Protein 8ON9 (pdb70)

Radius of gyration: 40.08 Å; Cα contacts (8 Å, |Δi|>4): 3102; chains: 6; bounding box: 88×83×120 Å

Organism: Malacoceros fuliginosus (NCBI:txid271776)

Structure (mmCIF, N/CA/C/O backbone):
data_8ON9
#
_entry.id   8ON9
#
_cell.length_a   1.00
_cell.length_b   1.00
_cell.length_c   1.00
_cell.angle_alpha   90.00
_cell.angle_beta   90.00
_cell.angle_gamma   90.00
#
_symmetry.space_group_name_H-M   'P 1'
#
loop_
_entity.id
_entity.type
_entity.pdbx_description
1 polymer 'FMRFamide-gated sodium channel 1 (FaNaC1)'
2 polymer 'ASSFVRIamide, neuropeptide'
3 branched 2-acetamido-2-deoxy-beta-D-glucopyranose-(1-4)-2-acetamido-2-deoxy-beta-D-glucopyranose
4 non-polymer 2-acetamido-2-deoxy-beta-D-glucopyranose
#
loop_
_atom_site.group_PDB
_atom_site.id
_atom_site.type_symbol
_atom_site.label_atom_id
_atom_site.label_alt_id
_atom_site.label_comp_id
_atom_site.label_asym_id
_atom_site.label_entity_id
_atom_site.label_seq_id
_atom_site.pdbx_PDB_ins_code
_atom_site.Cartn_x
_atom_site.Cartn_y
_atom_site.Cartn_z
_atom_site.occupancy
_atom_site.B_iso_or_equiv
_atom_site.auth_seq_id
_atom_site.auth_comp_id
_atom_site.auth_asym_id
_atom_site.auth_atom_id
_atom_site.pdbx_PDB_model_num
ATOM 1 N N . ALA A 1 3 ? 125.489 127.387 44.660 1.00 189.74 2 ALA A N 1
ATOM 2 C CA . ALA A 1 3 ? 124.704 128.500 45.180 1.00 189.73 2 ALA A CA 1
ATOM 3 C C . ALA A 1 3 ? 124.203 128.202 46.589 1.00 190.58 2 ALA A C 1
ATOM 4 O O . ALA A 1 3 ? 124.212 127.053 47.031 1.00 190.84 2 ALA A O 1
ATOM 6 N N . ILE A 1 4 ? 123.772 129.252 47.291 1.00 191.48 3 ILE A N 1
ATOM 7 C CA . ILE A 1 4 ? 123.239 129.080 48.639 1.00 192.44 3 ILE A CA 1
ATOM 8 C C . ILE A 1 4 ? 121.957 128.257 48.602 1.00 193.18 3 ILE A C 1
ATOM 9 O O . ILE A 1 4 ? 121.723 127.403 49.466 1.00 194.05 3 ILE A O 1
ATOM 14 N N . ARG A 1 5 ? 121.106 128.502 47.602 1.00 188.13 4 ARG A N 1
ATOM 15 C CA . ARG A 1 5 ? 119.860 127.753 47.492 1.00 186.85 4 ARG A CA 1
ATOM 16 C C . ARG A 1 5 ? 120.104 126.266 47.275 1.00 187.08 4 ARG A C 1
ATOM 17 O O . ARG A 1 5 ? 119.323 125.439 47.754 1.00 187.00 4 ARG A O 1
ATOM 25 N N . ASP A 1 6 ? 121.178 125.901 46.571 1.00 202.95 5 ASP A N 1
ATOM 26 C CA . ASP A 1 6 ? 121.461 124.486 46.338 1.00 204.17 5 ASP A CA 1
ATOM 27 C C . ASP A 1 6 ? 121.733 123.753 47.649 1.00 204.69 5 ASP A C 1
ATOM 28 O O . ASP A 1 6 ? 121.118 122.718 47.937 1.00 204.83 5 ASP A O 1
ATOM 33 N N . VAL A 1 7 ? 122.655 124.279 48.458 1.00 198.26 6 VAL A N 1
ATOM 34 C CA . VAL A 1 7 ? 122.971 123.631 49.726 1.00 195.73 6 VAL A CA 1
ATOM 35 C C . VAL A 1 7 ? 121.806 123.742 50.699 1.00 195.41 6 VAL A C 1
ATOM 36 O O . VAL A 1 7 ? 121.593 122.842 51.520 1.00 195.30 6 VAL A O 1
ATOM 40 N N . MET A 1 8 ? 121.031 124.828 50.630 1.00 196.61 7 MET A N 1
ATOM 41 C CA . MET A 1 8 ? 119.828 124.921 51.452 1.00 196.20 7 MET A CA 1
ATOM 42 C C . MET A 1 8 ? 118.832 123.823 51.104 1.00 196.27 7 MET A C 1
ATOM 43 O O . MET A 1 8 ? 118.271 123.181 51.997 1.00 196.03 7 MET A O 1
ATOM 48 N N . THR A 1 9 ? 118.605 123.589 49.810 1.00 196.23 8 THR A N 1
ATOM 49 C CA . THR A 1 9 ? 117.689 122.534 49.393 1.00 195.24 8 THR A CA 1
ATOM 50 C C . THR A 1 9 ? 118.209 121.164 49.806 1.00 196.76 8 THR A C 1
ATOM 51 O O . THR A 1 9 ? 117.440 120.313 50.270 1.00 195.85 8 THR A O 1
ATOM 55 N N . LYS A 1 10 ? 119.516 120.935 49.650 1.00 204.20 9 LYS A N 1
ATOM 56 C CA . LYS A 1 10 ? 120.098 119.673 50.099 1.00 203.67 9 LYS A CA 1
ATOM 57 C C . LYS A 1 10 ? 119.872 119.463 51.592 1.00 204.63 9 LYS A C 1
ATOM 58 O O . LYS A 1 10 ? 119.304 118.441 52.009 1.00 205.22 9 LYS A O 1
ATOM 64 N N . PHE A 1 11 ? 120.264 120.447 52.405 1.00 199.82 10 PHE A N 1
ATOM 65 C CA . PHE A 1 11 ? 120.067 120.349 53.844 1.00 197.32 10 PHE A CA 1
ATOM 66 C C . PHE A 1 11 ? 118.604 120.119 54.176 1.00 197.42 10 PHE A C 1
ATOM 67 O O . PHE A 1 11 ? 118.284 119.332 55.069 1.00 198.09 10 PHE A O 1
ATOM 75 N N . ALA A 1 12 ? 117.700 120.769 53.445 1.00 197.07 11 ALA A N 1
ATOM 76 C CA . ALA A 1 12 ? 116.281 120.551 53.679 1.00 196.02 11 ALA A CA 1
ATOM 77 C C . ALA A 1 12 ? 115.870 119.119 53.361 1.00 196.73 11 ALA A C 1
ATOM 78 O O . ALA A 1 12 ? 114.986 118.572 54.029 1.00 196.34 11 ALA A O 1
ATOM 80 N N . GLU A 1 13 ? 116.487 118.490 52.357 1.00 205.09 12 GLU A N 1
ATOM 81 C CA . GLU A 1 13 ? 116.010 117.157 52.002 1.00 205.16 12 GLU A CA 1
ATOM 82 C C . GLU A 1 13 ? 116.644 116.048 52.841 1.00 206.28 12 GLU A C 1
ATOM 83 O O . GLU A 1 13 ? 116.039 114.979 52.973 1.00 203.83 12 GLU A O 1
ATOM 89 N N . GLN A 1 14 ? 117.833 116.245 53.428 1.00 209.23 13 GLN A N 1
ATOM 90 C CA . GLN A 1 14 ? 118.411 115.166 54.246 1.00 207.17 13 GLN A CA 1
ATOM 91 C C . GLN A 1 14 ? 118.593 115.634 55.702 1.00 206.77 13 GLN A C 1
ATOM 92 O O . GLN A 1 14 ? 119.470 115.180 56.436 1.00 207.41 13 GLN A O 1
ATOM 98 N N . THR A 1 15 ? 117.665 116.464 56.175 1.00 191.45 14 THR A N 1
ATOM 99 C CA . THR A 1 15 ? 117.725 116.935 57.552 1.00 189.81 14 THR A CA 1
ATOM 100 C C . THR A 1 15 ? 116.797 116.094 58.410 1.00 189.74 14 THR A C 1
ATOM 101 O O . THR A 1 15 ? 115.755 115.616 57.952 1.00 189.93 14 THR A O 1
ATOM 105 N N . THR A 1 16 ? 117.204 115.888 59.655 1.00 179.73 15 THR A N 1
ATOM 106 C CA . THR A 1 16 ? 116.332 115.275 60.641 1.00 179.09 15 THR A CA 1
ATOM 107 C C . THR A 1 16 ? 115.715 116.299 61.586 1.00 178.75 15 THR A C 1
ATOM 108 O O . THR A 1 16 ? 114.945 115.911 62.471 1.00 178.45 15 THR A O 1
ATOM 112 N N . MET A 1 17 ? 116.033 117.584 61.423 1.00 177.17 16 MET A N 1
ATOM 113 C CA . MET A 1 17 ? 115.317 118.623 62.146 1.00 176.44 16 MET A CA 1
ATOM 114 C C . MET A 1 17 ? 113.889 118.725 61.632 1.00 176.55 16 MET A C 1
ATOM 115 O O . MET A 1 17 ? 113.611 118.507 60.451 1.00 177.20 16 MET A O 1
ATOM 120 N N . HIS A 1 18 ? 112.945 119.020 62.531 1.00 167.64 17 HIS A N 1
ATOM 121 C CA . HIS A 1 18 ? 111.510 118.981 62.130 1.00 167.68 17 HIS A CA 1
ATOM 122 C C . HIS A 1 18 ? 111.000 120.322 61.597 1.00 167.45 17 HIS A C 1
ATOM 123 O O . HIS A 1 18 ? 110.029 120.309 60.811 1.00 166.82 17 HIS A O 1
ATOM 130 N N . GLY A 1 19 ? 111.610 121.436 62.002 1.00 162.53 18 GLY A N 1
ATOM 131 C CA . GLY A 1 19 ? 111.078 122.739 61.621 1.00 160.19 18 GLY A CA 1
ATOM 132 C C . GLY A 1 19 ? 111.596 123.377 60.345 1.00 160.13 18 GLY A C 1
ATOM 133 O O . GLY A 1 19 ? 110.802 123.782 59.491 1.00 159.34 18 GLY A O 1
ATOM 134 N N . VAL A 1 20 ? 112.913 123.487 60.199 1.00 165.21 19 VAL A N 1
ATOM 135 C CA . VAL A 1 20 ? 113.496 124.209 59.067 1.00 166.86 19 VAL A CA 1
ATOM 136 C C . VAL A 1 20 ? 113.236 123.538 57.717 1.00 168.00 19 VAL A C 1
ATOM 137 O O . VAL A 1 20 ? 113.329 124.229 56.694 1.00 169.56 19 VAL A O 1
ATOM 141 N N . PRO A 1 21 ? 112.949 122.229 57.617 1.00 167.89 20 PRO A N 1
ATOM 142 C CA . PRO A 1 21 ? 112.463 121.737 56.317 1.00 168.34 20 PRO A CA 1
ATOM 143 C C . PRO A 1 21 ? 111.215 122.455 55.831 1.00 169.35 20 PRO A C 1
ATOM 144 O O . PRO A 1 21 ? 111.132 122.774 54.643 1.00 171.36 20 PRO A O 1
ATOM 148 N N . LYS A 1 22 ? 110.256 122.754 56.713 1.00 168.76 21 LYS A N 1
ATOM 149 C CA . LYS A 1 22 ? 109.086 123.523 56.292 1.00 167.94 21 LYS A CA 1
ATOM 150 C C . LYS A 1 22 ? 109.473 124.927 55.844 1.00 168.56 21 LYS A C 1
ATOM 151 O O . LYS A 1 22 ? 109.005 125.412 54.807 1.00 169.76 21 LYS A O 1
ATOM 157 N N . VAL A 1 23 ? 110.335 125.594 56.613 1.00 170.87 22 VAL A N 1
ATOM 158 C CA . VAL A 1 23 ? 110.682 126.980 56.315 1.00 171.49 22 VAL A CA 1
ATOM 159 C C . VAL A 1 23 ? 111.436 127.074 54.993 1.00 172.18 22 VAL A C 1
ATOM 160 O O . VAL A 1 23 ? 111.171 127.960 54.171 1.00 174.72 22 VAL A O 1
ATOM 164 N N . ILE A 1 24 ? 112.379 126.159 54.764 1.00 173.44 23 ILE A N 1
ATOM 165 C CA . ILE A 1 24 ? 113.217 126.237 53.571 1.00 173.88 23 ILE A CA 1
ATOM 166 C C . ILE A 1 24 ? 112.430 125.911 52.305 1.00 173.73 23 ILE A C 1
ATOM 167 O O . ILE A 1 24 ? 112.599 126.583 51.280 1.00 173.27 23 ILE A O 1
ATOM 172 N N . ASN A 1 25 ? 111.556 124.906 52.341 1.00 178.81 24 ASN A N 1
ATOM 173 C CA . ASN A 1 25 ? 110.802 124.510 51.159 1.00 178.30 24 ASN A CA 1
ATOM 174 C C . ASN A 1 25 ? 109.485 125.258 51.019 1.00 179.29 24 ASN A C 1
ATOM 175 O O . ASN A 1 25 ? 108.705 124.942 50.116 1.00 179.65 24 ASN A O 1
ATOM 180 N N . ALA A 1 26 ? 109.212 126.217 51.901 1.00 180.78 25 ALA A N 1
ATOM 181 C CA . ALA A 1 26 ? 107.955 126.947 51.841 1.00 180.13 25 ALA A CA 1
ATOM 182 C C . ALA A 1 26 ? 107.818 127.665 50.505 1.00 180.81 25 ALA A C 1
ATOM 183 O O . ALA A 1 26 ? 108.740 128.342 50.044 1.00 180.69 25 ALA A O 1
ATOM 185 N N . LYS A 1 27 ? 106.651 127.509 49.883 1.00 176.37 26 LYS A N 1
ATOM 186 C CA . LYS A 1 27 ? 106.357 128.127 48.598 1.00 175.72 26 LYS A CA 1
ATOM 187 C C . LYS A 1 27 ? 105.398 129.303 48.727 1.00 175.97 26 LYS A C 1
ATOM 188 O O . LYS A 1 27 ? 104.983 129.869 47.711 1.00 175.32 26 LYS A O 1
ATOM 194 N N . SER A 1 28 ? 105.049 129.690 49.952 1.00 180.90 27 SER A N 1
ATOM 195 C CA . SER A 1 28 ? 104.183 130.832 50.197 1.00 180.67 27 SER A CA 1
ATOM 196 C C . SER A 1 28 ? 104.785 131.676 51.309 1.00 181.15 27 SER A C 1
ATOM 197 O O . SER A 1 28 ? 105.324 131.141 52.281 1.00 182.38 27 SER A O 1
ATOM 200 N N . SER A 1 29 ? 104.699 133.000 51.151 1.00 174.73 28 SER A N 1
ATOM 201 C CA . SER A 1 29 ? 105.266 133.903 52.148 1.00 174.06 28 SER A CA 1
ATOM 202 C C . SER A 1 29 ? 104.568 133.755 53.493 1.00 175.13 28 SER A C 1
ATOM 203 O O . SER A 1 29 ? 105.222 133.739 54.542 1.00 175.27 28 SER A O 1
ATOM 206 N N . MET A 1 30 ? 103.236 133.656 53.485 1.00 177.98 29 MET A N 1
ATOM 207 C CA . MET A 1 30 ? 102.503 133.505 54.737 1.00 178.02 29 MET A CA 1
ATOM 208 C C . MET A 1 30 ? 102.818 132.168 55.400 1.00 179.65 29 MET A C 1
ATOM 209 O O . MET A 1 30 ? 102.924 132.088 56.630 1.00 178.04 29 MET A O 1
ATOM 214 N N . GLY A 1 31 ? 102.995 131.113 54.603 1.00 185.01 30 GLY A N 1
ATOM 215 C CA . GLY A 1 31 ? 103.421 129.842 55.167 1.00 183.63 30 GLY A CA 1
ATOM 216 C C . GLY A 1 31 ? 104.810 129.915 55.773 1.00 185.02 30 GLY A C 1
ATOM 217 O O . GLY A 1 31 ? 105.060 129.361 56.848 1.00 185.50 30 GLY A O 1
ATOM 218 N N . ARG A 1 32 ? 105.730 130.602 55.091 1.00 183.03 31 ARG A N 1
ATOM 219 C CA . ARG A 1 32 ? 107.071 130.791 55.635 1.00 181.36 31 ARG A CA 1
ATOM 220 C C . ARG A 1 32 ? 107.023 131.548 56.954 1.00 180.52 31 ARG A C 1
ATOM 221 O O . ARG A 1 32 ? 107.693 131.168 57.922 1.00 180.51 31 ARG A O 1
ATOM 229 N N . LEU A 1 33 ? 106.228 132.619 57.013 1.00 176.25 32 LEU A N 1
ATOM 230 C CA . LEU A 1 33 ? 106.093 133.385 58.248 1.00 176.26 32 LEU A CA 1
ATOM 231 C C . LEU A 1 33 ? 105.525 132.523 59.367 1.00 177.08 32 LEU A C 1
ATOM 232 O O . LEU A 1 33 ? 106.028 132.541 60.497 1.00 179.09 32 LEU A O 1
ATOM 237 N N . PHE A 1 34 ? 104.476 131.755 59.067 1.00 173.65 33 PHE A N 1
ATOM 238 C CA . PHE A 1 34 ? 103.852 130.913 60.081 1.00 173.19 33 PHE A CA 1
ATOM 239 C C . PHE A 1 34 ? 104.834 129.881 60.621 1.00 175.18 33 PHE A C 1
ATOM 240 O O . PHE A 1 34 ? 104.946 129.687 61.839 1.00 175.81 33 PHE A O 1
ATOM 248 N N . TRP A 1 35 ? 105.573 129.220 59.729 1.00 174.36 34 TRP A N 1
ATOM 249 C CA . TRP A 1 35 ? 106.482 128.171 60.176 1.00 173.89 34 TRP A CA 1
ATOM 250 C C . TRP A 1 35 ? 107.671 128.752 60.932 1.00 174.84 34 TRP A C 1
ATOM 251 O O . TRP A 1 35 ? 108.134 128.164 61.919 1.00 176.48 34 TRP A O 1
ATOM 262 N N . SER A 1 36 ? 108.171 129.913 60.500 1.00 175.11 35 SER A N 1
ATOM 263 C CA . SER A 1 36 ? 109.248 130.566 61.235 1.00 173.89 35 SER A CA 1
ATOM 264 C C . SER A 1 36 ? 108.792 130.980 62.628 1.00 173.25 35 SER A C 1
ATOM 265 O O . SER A 1 36 ? 109.535 130.822 63.604 1.00 174.12 35 SER A O 1
ATOM 268 N N . LEU A 1 37 ? 107.572 131.515 62.743 1.00 170.51 36 LEU A N 1
ATOM 269 C CA . LEU A 1 37 ? 107.049 131.865 64.060 1.00 170.04 36 LEU A CA 1
ATOM 270 C C . LEU A 1 37 ? 106.901 130.630 64.937 1.00 171.48 36 LEU A C 1
ATOM 271 O O . LEU A 1 37 ? 107.205 130.672 66.134 1.00 173.66 36 LEU A O 1
ATOM 276 N N . VAL A 1 38 ? 106.431 129.523 64.359 1.00 168.53 37 VAL A N 1
ATOM 277 C CA . VAL A 1 38 ? 106.301 128.285 65.124 1.00 168.35 37 VAL A CA 1
ATOM 278 C C . VAL A 1 38 ? 107.661 127.842 65.650 1.00 169.79 37 VAL A C 1
ATOM 279 O O . VAL A 1 38 ? 107.811 127.499 66.830 1.00 170.55 37 VAL A O 1
ATOM 283 N N . CYS A 1 39 ? 108.675 127.854 64.782 1.00 168.62 38 CYS A N 1
ATOM 284 C CA . CYS A 1 39 ? 110.010 127.427 65.192 1.00 166.49 38 CYS A CA 1
ATOM 285 C C . CYS A 1 39 ? 110.574 128.336 66.279 1.00 166.67 38 CYS A C 1
ATOM 286 O O . CYS A 1 39 ? 111.153 127.860 67.263 1.00 168.13 38 CYS A O 1
ATOM 289 N N . LEU A 1 40 ? 110.416 129.653 66.119 1.00 161.88 39 LEU A N 1
ATOM 290 C CA . LEU A 1 40 ? 110.942 130.583 67.114 1.00 160.74 39 LEU A CA 1
ATOM 291 C C . LEU A 1 40 ? 110.236 130.429 68.455 1.00 161.45 39 LEU A C 1
ATOM 292 O O . LEU A 1 40 ? 110.882 130.464 69.510 1.00 162.98 39 LEU A O 1
ATOM 297 N N . ALA A 1 41 ? 108.911 130.268 68.441 1.00 155.50 40 ALA A N 1
ATOM 298 C CA . ALA A 1 41 ? 108.177 130.078 69.688 1.00 154.71 40 ALA A CA 1
ATOM 299 C C . ALA A 1 41 ? 108.594 128.785 70.376 1.00 156.21 40 ALA A C 1
ATOM 300 O O . ALA A 1 41 ? 108.777 128.746 71.601 1.00 157.99 40 ALA A O 1
ATOM 302 N N . ALA A 1 42 ? 108.752 127.710 69.597 1.00 147.80 41 ALA A N 1
ATOM 303 C CA . ALA A 1 42 ? 109.204 126.449 70.170 1.00 146.12 41 ALA A CA 1
ATOM 304 C C . ALA A 1 42 ? 110.587 126.596 70.788 1.00 148.01 41 ALA A C 1
ATOM 305 O O . ALA A 1 42 ? 110.832 126.113 71.900 1.00 148.60 41 ALA A O 1
ATOM 307 N N . GLY A 1 43 ? 111.497 127.280 70.092 1.00 142.35 42 GLY A N 1
ATOM 308 C CA . GLY A 1 43 ? 112.828 127.491 70.636 1.00 139.23 42 GLY A CA 1
ATOM 309 C C . GLY A 1 43 ? 112.821 128.314 71.910 1.00 140.10 42 GLY A C 1
ATOM 310 O O . GLY A 1 43 ? 113.546 128.011 72.859 1.00 143.79 42 GLY A O 1
ATOM 311 N N . ALA A 1 44 ? 112.008 129.372 71.947 1.00 137.15 43 ALA A N 1
ATOM 312 C CA . ALA A 1 44 ? 111.948 130.215 73.138 1.00 136.96 43 ALA A CA 1
ATOM 313 C C . ALA A 1 44 ? 111.393 129.450 74.333 1.00 138.03 43 ALA A C 1
ATOM 314 O O . ALA A 1 44 ? 111.931 129.545 75.446 1.00 138.88 43 ALA A O 1
ATOM 316 N N . MET A 1 45 ? 110.317 128.687 74.128 1.00 135.53 44 MET A N 1
ATOM 317 C CA . MET A 1 45 ? 109.760 127.910 75.230 1.00 135.46 44 MET A CA 1
ATOM 318 C C . MET A 1 45 ? 110.737 126.832 75.684 1.00 137.15 44 MET A C 1
ATOM 319 O O . MET A 1 45 ? 110.861 126.554 76.885 1.00 139.51 44 MET A O 1
ATOM 324 N N . PHE A 1 46 ? 111.445 126.218 74.733 1.00 128.02 45 PHE A N 1
ATOM 325 C CA . PHE A 1 46 ? 112.488 125.256 75.066 1.00 126.00 45 PHE A CA 1
ATOM 326 C C . PHE A 1 46 ? 113.578 125.894 75.917 1.00 127.71 45 PHE A C 1
ATOM 327 O O . PHE A 1 46 ? 114.044 125.296 76.895 1.00 130.00 45 PHE A O 1
ATOM 335 N N . CYS A 1 47 ? 114.000 127.107 75.557 1.00 131.68 46 CYS A N 1
ATOM 336 C CA . CYS A 1 47 ? 115.022 127.799 76.334 1.00 128.67 46 CYS A CA 1
ATOM 337 C C . CYS A 1 47 ? 114.533 128.103 77.743 1.00 128.85 46 CYS A C 1
ATOM 338 O O . CYS A 1 47 ? 115.288 127.965 78.710 1.00 134.61 46 CYS A O 1
ATOM 341 N N . LEU A 1 48 ? 113.274 128.524 77.880 1.00 116.24 47 LEU A N 1
ATOM 342 C CA . LEU A 1 48 ? 112.735 128.794 79.213 1.00 116.88 47 LEU A CA 1
ATOM 343 C C . LEU A 1 48 ? 112.715 127.527 80.066 1.00 120.34 47 LEU A C 1
ATOM 344 O O . LEU A 1 48 ? 113.121 127.538 81.240 1.00 123.88 47 LEU A O 1
ATOM 349 N N . GLN A 1 49 ? 112.246 126.419 79.486 1.00 116.04 48 GLN A N 1
ATOM 350 C CA . GLN A 1 49 ? 112.197 125.170 80.238 1.00 113.99 48 GLN A CA 1
ATOM 351 C C . GLN A 1 49 ? 113.589 124.684 80.618 1.00 116.37 48 GLN A C 1
ATOM 352 O O . GLN A 1 49 ? 113.789 124.187 81.731 1.00 120.61 48 GLN A O 1
ATOM 358 N N . MET A 1 50 ? 114.566 124.828 79.722 1.00 117.61 49 MET A N 1
ATOM 359 C CA . MET A 1 50 ? 115.933 124.453 80.069 1.00 117.01 49 MET A CA 1
ATOM 360 C C . MET A 1 50 ? 116.527 125.380 81.119 1.00 117.65 49 MET A C 1
ATOM 361 O O . MET A 1 50 ? 117.352 124.950 81.932 1.00 122.54 49 MET A O 1
ATOM 366 N N . SER A 1 51 ? 116.137 126.654 81.117 1.00 113.31 50 SER A N 1
ATOM 367 C CA . SER A 1 51 ? 116.569 127.542 82.187 1.00 112.39 50 SER A CA 1
ATOM 368 C C . SER A 1 51 ? 116.064 127.043 83.531 1.00 113.57 50 SER A C 1
ATOM 369 O O . SER A 1 51 ? 116.820 126.989 84.509 1.00 116.98 50 SER A O 1
ATOM 372 N N . GLU A 1 52 ? 114.792 126.641 83.587 1.00 115.49 51 GLU A N 1
ATOM 373 C CA . GLU A 1 52 ? 114.264 126.066 84.823 1.00 114.31 51 GLU A CA 1
ATOM 374 C C . GLU A 1 52 ? 114.996 124.780 85.196 1.00 113.72 51 GLU A C 1
ATOM 375 O O . GLU A 1 52 ? 115.322 124.556 86.371 1.00 113.82 51 GLU A O 1
ATOM 381 N N . VAL A 1 53 ? 115.264 123.925 84.207 1.00 103.97 52 VAL A N 1
ATOM 382 C CA . VAL A 1 53 ? 115.929 122.649 84.468 1.00 101.48 52 VAL A CA 1
ATOM 383 C C . VAL A 1 53 ? 117.315 122.881 85.057 1.00 105.24 52 VAL A C 1
ATOM 384 O O . VAL A 1 53 ? 117.695 122.270 86.064 1.00 110.97 52 VAL A O 1
ATOM 388 N N . LEU A 1 54 ? 118.089 123.773 84.438 1.00 104.09 53 LEU A N 1
ATOM 389 C CA . LEU A 1 54 ? 119.442 124.040 84.905 1.00 100.54 53 LEU A CA 1
ATOM 390 C C . LEU A 1 54 ? 119.442 124.757 86.247 1.00 101.05 53 LEU A C 1
ATOM 391 O O . LEU A 1 54 ? 120.354 124.549 87.055 1.00 102.35 53 LEU A O 1
ATOM 396 N N . GLN A 1 55 ? 118.442 125.603 86.505 1.00 103.02 54 GLN A N 1
ATOM 397 C CA . GLN A 1 55 ? 118.321 126.195 87.831 1.00 99.35 54 GLN A CA 1
ATOM 398 C C . GLN A 1 55 ? 118.082 125.124 88.884 1.00 102.56 54 GLN A C 1
ATOM 399 O O . GLN A 1 55 ? 118.647 125.186 89.982 1.00 104.31 54 GLN A O 1
ATOM 405 N N . ARG A 1 56 ? 117.243 124.133 88.572 1.00 101.99 55 ARG A N 1
ATOM 406 C CA . ARG A 1 56 ? 117.050 123.031 89.509 1.00 98.84 55 ARG A CA 1
ATOM 407 C C . ARG A 1 56 ? 118.338 122.242 89.707 1.00 99.15 55 ARG A C 1
ATOM 408 O O . ARG A 1 56 ? 118.682 121.876 90.836 1.00 104.56 55 ARG A O 1
ATOM 416 N N . TYR A 1 57 ? 119.063 121.968 88.620 1.00 92.55 56 TYR A N 1
ATOM 417 C CA . TYR A 1 57 ? 120.258 121.134 88.720 1.00 90.58 56 TYR A CA 1
ATOM 418 C C . TYR A 1 57 ? 121.357 121.820 89.521 1.00 97.18 56 TYR A C 1
ATOM 419 O O . TYR A 1 57 ? 121.942 121.222 90.431 1.00 102.48 56 TYR A O 1
ATOM 428 N N . PHE A 1 58 ? 121.690 123.062 89.191 1.00 103.33 57 PHE A N 1
ATOM 429 C CA . PHE A 1 58 ? 122.860 123.710 89.845 1.00 98.05 57 PHE A CA 1
ATOM 430 C C . PHE A 1 58 ? 122.485 124.273 91.210 1.00 100.47 57 PHE A C 1
ATOM 431 O O . PHE A 1 58 ? 123.237 125.093 91.735 1.00 103.77 57 PHE A O 1
ATOM 439 N N . SER A 1 59 ? 121.352 123.855 91.757 1.00 99.64 58 SER A N 1
ATOM 440 C CA . SER A 1 59 ? 120.994 124.228 93.144 1.00 98.51 58 SER A CA 1
ATOM 441 C C . SER A 1 59 ? 121.446 123.045 93.986 1.00 100.54 58 SER A C 1
ATOM 442 O O . SER A 1 59 ? 121.421 123.143 95.220 1.00 103.36 58 SER A O 1
ATOM 445 N N . TYR A 1 60 ? 121.834 121.965 93.314 1.00 97.53 59 TYR A N 1
ATOM 446 C CA . TYR A 1 60 ? 122.335 120.766 93.975 1.00 93.62 59 TYR A CA 1
ATOM 447 C C . TYR A 1 60 ? 121.432 120.322 95.130 1.00 98.10 59 TYR A C 1
ATOM 448 O O . TYR A 1 60 ? 121.859 120.310 96.290 1.00 99.67 59 TYR A O 1
ATOM 457 N N . PRO A 1 61 ? 120.184 119.957 94.848 1.00 95.27 60 PRO A N 1
ATOM 458 C CA . PRO A 1 61 ? 119.276 119.552 95.924 1.00 93.00 60 PRO A CA 1
ATOM 459 C C . PRO A 1 61 ? 119.669 118.205 96.509 1.00 97.09 60 PRO A C 1
ATOM 460 O O . PRO A 1 61 ? 120.338 117.386 95.877 1.00 98.49 60 PRO A O 1
ATOM 464 N N . LYS A 1 62 ? 119.235 117.986 97.746 1.00 94.00 61 LYS A N 1
ATOM 465 C CA . LYS A 1 62 ? 119.516 116.761 98.474 1.00 87.76 61 LYS A CA 1
ATOM 466 C C . LYS A 1 62 ? 118.258 115.913 98.593 1.00 94.21 61 LYS A C 1
ATOM 467 O O . LYS A 1 62 ? 117.132 116.417 98.559 1.00 100.49 61 LYS A O 1
ATOM 473 N N . LYS A 1 63 ? 118.466 114.608 98.732 1.00 92.29 62 LYS A N 1
ATOM 474 C CA . LYS A 1 63 ? 117.393 113.647 98.929 1.00 85.50 62 LYS A CA 1
ATOM 475 C C . LYS A 1 63 ? 117.654 112.874 100.213 1.00 92.34 62 LYS A C 1
ATOM 476 O O . LYS A 1 63 ? 118.755 112.357 100.423 1.00 101.21 62 LYS A O 1
ATOM 482 N N . VAL A 1 64 ? 116.637 112.794 101.067 1.00 81.23 63 VAL A N 1
ATOM 483 C CA . VAL A 1 64 ? 116.772 112.225 102.402 1.00 80.65 63 VAL A CA 1
ATOM 484 C C . VAL A 1 64 ? 115.743 111.120 102.578 1.00 80.74 63 VAL A C 1
ATOM 485 O O . VAL A 1 64 ? 114.578 111.276 102.199 1.00 86.55 63 VAL A O 1
ATOM 489 N N . THR A 1 65 ? 116.178 110.000 103.153 1.00 84.62 64 THR A N 1
ATOM 490 C CA . THR A 1 65 ? 115.301 108.879 103.460 1.00 90.94 64 THR A CA 1
ATOM 491 C C . THR A 1 65 ? 115.489 108.492 104.918 1.00 88.66 64 THR A C 1
ATOM 492 O O . THR A 1 65 ? 116.622 108.418 105.402 1.00 92.17 64 THR A O 1
ATOM 496 N N . VAL A 1 66 ? 114.381 108.252 105.612 1.00 88.61 65 VAL A N 1
ATOM 497 C CA . VAL A 1 66 ? 114.391 107.821 107.005 1.00 81.94 65 VAL A CA 1
ATOM 498 C C . VAL A 1 66 ? 113.814 106.414 107.057 1.00 88.03 65 VAL A C 1
ATOM 499 O O . VAL A 1 66 ? 112.691 106.179 106.594 1.00 97.07 65 VAL A O 1
ATOM 503 N N . GLU A 1 67 ? 114.577 105.481 107.618 1.00 97.45 66 GLU A N 1
ATOM 504 C CA . GLU A 1 67 ? 114.168 104.086 107.644 1.00 96.29 66 GLU A CA 1
ATOM 505 C C . GLU A 1 67 ? 114.817 103.390 108.830 1.00 97.11 66 GLU A C 1
ATOM 506 O O . GLU A 1 67 ? 115.798 103.874 109.400 1.00 105.01 66 GLU A O 1
ATOM 512 N N . VAL A 1 68 ? 114.254 102.243 109.194 1.00 88.19 67 VAL A N 1
ATOM 513 C CA . VAL A 1 68 ? 114.792 101.397 110.252 1.00 89.47 67 VAL A CA 1
ATOM 514 C C . VAL A 1 68 ? 115.545 100.244 109.607 1.00 91.82 67 VAL A C 1
ATOM 515 O O . VAL A 1 68 ? 115.051 99.617 108.662 1.00 93.65 67 VAL A O 1
ATOM 519 N N . VAL A 1 69 ? 116.749 99.974 110.101 1.00 100.10 68 VAL A N 1
ATOM 520 C CA . VAL A 1 69 ? 117.593 98.925 109.536 1.00 97.48 68 VAL A CA 1
ATOM 521 C C . VAL A 1 69 ? 118.026 97.979 110.649 1.00 99.31 68 VAL A C 1
ATOM 522 O O . VAL A 1 69 ? 118.142 98.398 111.809 1.00 105.76 68 VAL A O 1
ATOM 526 N N . PRO A 1 70 ? 118.268 96.699 110.349 1.00 101.30 69 PRO A N 1
ATOM 527 C CA . PRO A 1 70 ? 118.664 95.756 111.402 1.00 103.63 69 PRO A CA 1
ATOM 528 C C . PRO A 1 70 ? 120.145 95.774 111.735 1.00 110.33 69 PRO A C 1
ATOM 529 O O . PRO A 1 70 ? 120.555 95.063 112.663 1.00 114.64 69 PRO A O 1
ATOM 533 N N . THR A 1 71 ? 120.956 96.542 111.017 1.00 117.52 70 THR A N 1
ATOM 534 C CA . THR A 1 71 ? 122.387 96.562 111.286 1.00 117.73 70 THR A CA 1
ATOM 535 C C . THR A 1 71 ? 122.643 97.124 112.681 1.00 116.88 70 THR A C 1
ATOM 536 O O . THR A 1 71 ? 122.214 98.246 112.981 1.00 112.60 70 THR A O 1
ATOM 540 N N . PRO A 1 72 ? 123.333 96.391 113.551 1.00 115.14 71 PRO A N 1
ATOM 541 C CA . PRO A 1 72 ? 123.501 96.849 114.933 1.00 110.69 71 PRO A CA 1
ATOM 542 C C . PRO A 1 72 ? 124.665 97.816 115.080 1.00 111.08 71 PRO A C 1
ATOM 543 O O . PRO A 1 72 ? 125.692 97.698 114.406 1.00 107.78 71 PRO A O 1
ATOM 547 N N . VAL A 1 73 ? 124.487 98.784 115.971 1.00 100.66 72 VAL A N 1
ATOM 548 C CA . VAL A 1 73 ? 125.543 99.728 116.324 1.00 97.08 72 VAL A CA 1
ATOM 549 C C . VAL A 1 73 ? 126.235 99.213 117.581 1.00 97.87 72 VAL A C 1
ATOM 550 O O . VAL A 1 73 ? 125.622 98.468 118.359 1.00 97.27 72 VAL A O 1
ATOM 554 N N . PRO A 1 74 ? 127.495 99.566 117.821 1.00 86.07 73 PRO A N 1
ATOM 555 C CA . PRO A 1 74 ? 128.151 99.141 119.060 1.00 85.32 73 PRO A CA 1
ATOM 556 C C . PRO A 1 74 ? 127.535 99.821 120.272 1.00 86.65 73 PRO A C 1
ATOM 557 O O . PRO A 1 74 ? 126.932 100.893 120.183 1.00 85.60 73 PRO A O 1
ATOM 561 N N . PHE A 1 75 ? 127.686 99.168 121.418 1.00 73.69 74 PHE A N 1
ATOM 562 C CA . PHE A 1 75 ? 127.144 99.712 122.651 1.00 65.08 74 PHE A CA 1
ATOM 563 C C . PHE A 1 75 ? 127.841 101.029 122.985 1.00 72.42 74 PHE A C 1
ATOM 564 O O . PHE A 1 75 ? 129.072 101.115 122.920 1.00 82.02 74 PHE A O 1
ATOM 572 N N . PRO A 1 76 ? 127.092 102.068 123.339 1.00 61.68 75 PRO A N 1
ATOM 573 C CA . PRO A 1 76 ? 127.704 103.379 123.566 1.00 66.21 75 PRO A CA 1
ATOM 574 C C . PRO A 1 76 ? 128.579 103.395 124.808 1.00 67.03 75 PRO A C 1
ATOM 575 O O . PRO A 1 76 ? 128.390 102.625 125.752 1.00 75.79 75 PRO A O 1
ATOM 579 N N . SER A 1 77 ? 129.557 104.295 124.792 1.00 68.76 76 SER A N 1
ATOM 580 C CA . SER A 1 77 ? 130.352 104.544 125.983 1.00 61.82 76 SER A CA 1
ATOM 581 C C . SER A 1 77 ? 129.536 105.336 126.993 1.00 69.20 76 SER A C 1
ATOM 582 O O . SER A 1 77 ? 128.780 106.242 126.634 1.00 81.81 76 SER A O 1
ATOM 585 N N . ILE A 1 78 ? 129.688 104.987 128.266 1.00 61.50 77 ILE A N 1
ATOM 586 C CA . ILE A 1 78 ? 128.960 105.631 129.350 1.00 57.52 77 ILE A CA 1
ATOM 587 C C . ILE A 1 78 ? 129.974 106.299 130.262 1.00 60.77 77 ILE A C 1
ATOM 588 O O . ILE A 1 78 ? 130.863 105.633 130.807 1.00 71.42 77 ILE A O 1
ATOM 593 N N . SER A 1 79 ? 129.844 107.611 130.427 1.00 59.81 78 SER A N 1
ATOM 594 C CA . SER A 1 79 ? 130.716 108.390 131.294 1.00 59.02 78 SER A CA 1
ATOM 595 C C . SER A 1 79 ? 129.907 108.858 132.492 1.00 68.56 78 SER A C 1
ATOM 596 O O . SER A 1 79 ? 128.875 109.518 132.329 1.00 82.58 78 SER A O 1
ATOM 599 N N . ILE A 1 80 ? 130.371 108.517 133.689 1.00 62.95 79 ILE A N 1
ATOM 600 C CA . ILE A 1 80 ? 129.682 108.847 134.930 1.00 58.28 79 ILE A CA 1
ATOM 601 C C . ILE A 1 80 ? 130.563 109.786 135.739 1.00 63.07 79 ILE A C 1
ATOM 602 O O . ILE A 1 80 ? 131.743 109.499 135.973 1.00 71.37 79 ILE A O 1
ATOM 607 N N . CYS A 1 81 ? 129.996 110.902 136.183 1.00 78.67 80 CYS A N 1
ATOM 608 C CA . CYS A 1 81 ? 130.752 111.923 136.946 1.00 72.95 80 CYS A CA 1
ATOM 609 C C . CYS A 1 81 ? 129.992 112.276 138.223 1.00 79.26 80 CYS A C 1
ATOM 610 O O . CYS A 1 81 ? 128.908 112.851 138.108 1.00 92.29 80 CYS A O 1
ATOM 613 N N . ASN A 1 82 ? 130.555 111.970 139.388 1.00 64.85 81 ASN A N 1
ATOM 614 C CA . ASN A 1 82 ? 129.932 112.284 140.663 1.00 63.61 81 ASN A CA 1
ATOM 615 C C . ASN A 1 82 ? 129.867 113.796 140.821 1.00 69.18 81 ASN A C 1
ATOM 616 O O . ASN A 1 82 ? 130.873 114.490 140.641 1.00 83.16 81 ASN A O 1
ATOM 621 N N . MET A 1 83 ? 128.682 114.308 141.156 1.00 71.15 82 MET A N 1
ATOM 622 C CA . MET A 1 83 ? 128.518 115.749 141.298 1.00 73.63 82 MET A CA 1
ATOM 623 C C . MET A 1 83 ? 129.296 116.305 142.482 1.00 82.39 82 MET A C 1
ATOM 624 O O . MET A 1 83 ? 129.501 117.520 142.557 1.00 91.43 82 MET A O 1
ATOM 629 N N . ARG A 1 84 ? 129.730 115.450 143.402 1.00 75.66 83 ARG A N 1
ATOM 630 C CA . ARG A 1 84 ? 130.659 115.846 144.450 1.00 69.78 83 ARG A CA 1
ATOM 631 C C . ARG A 1 84 ? 132.078 115.559 143.979 1.00 83.86 83 ARG A C 1
ATOM 632 O O . ARG A 1 84 ? 132.404 114.420 143.630 1.00 96.15 83 ARG A O 1
ATOM 640 N N . ASN A 1 85 ? 132.918 116.593 143.968 1.00 84.83 84 ASN A N 1
ATOM 641 C CA . ASN A 1 85 ? 134.231 116.475 143.344 1.00 84.23 84 ASN A CA 1
ATOM 642 C C . ASN A 1 85 ? 135.225 115.735 144.232 1.00 84.39 84 ASN A C 1
ATOM 643 O O . ASN A 1 85 ? 135.998 114.903 143.746 1.00 87.51 84 ASN A O 1
ATOM 648 N N . LEU A 1 86 ? 135.224 116.020 145.528 1.00 71.98 85 LEU A N 1
ATOM 649 C CA . LEU A 1 86 ? 136.226 115.482 146.436 1.00 71.34 85 LEU A CA 1
ATOM 650 C C . LEU A 1 86 ? 135.679 114.306 147.235 1.00 77.30 85 LEU A C 1
ATOM 651 O O . LEU A 1 86 ? 134.468 114.115 147.365 1.00 85.89 85 LEU A O 1
ATOM 656 N N . ASP A 1 87 ? 136.601 113.512 147.772 1.00 80.85 86 ASP A N 1
ATOM 657 C CA . ASP A 1 87 ? 136.235 112.374 148.601 1.00 80.84 86 ASP A CA 1
ATOM 658 C C . ASP A 1 87 ? 135.647 112.844 149.927 1.00 92.41 86 ASP A C 1
ATOM 659 O O . ASP A 1 87 ? 135.986 113.913 150.438 1.00 100.42 86 ASP A O 1
ATOM 664 N N . VAL A 1 88 ? 134.752 112.025 150.484 1.00 86.98 87 VAL A N 1
ATOM 665 C CA . VAL A 1 88 ? 134.056 112.405 151.711 1.00 85.85 87 VAL A CA 1
ATOM 666 C C . VAL A 1 88 ? 135.032 112.519 152.876 1.00 88.18 87 VAL A C 1
ATOM 667 O O . VAL A 1 88 ? 134.931 113.436 153.700 1.00 98.05 87 VAL A O 1
ATOM 671 N N . HIS A 1 89 ? 135.986 111.589 152.971 1.00 82.07 88 HIS A N 1
ATOM 672 C CA . HIS A 1 89 ? 136.938 111.628 154.075 1.00 87.63 88 HIS A CA 1
ATOM 673 C C . HIS A 1 89 ? 137.816 112.869 154.002 1.00 92.43 88 HIS A C 1
ATOM 674 O O . HIS A 1 89 ? 138.097 113.501 155.027 1.00 102.26 88 HIS A O 1
ATOM 681 N N . ILE A 1 90 ? 138.258 113.234 152.798 1.00 79.53 89 ILE A N 1
ATOM 682 C CA . ILE A 1 90 ? 139.064 114.440 152.634 1.00 79.87 89 ILE A CA 1
ATOM 683 C C . ILE A 1 90 ? 138.262 115.672 153.030 1.00 85.36 89 ILE A C 1
ATOM 684 O O . ILE A 1 90 ? 138.777 116.584 153.688 1.00 98.32 89 ILE A O 1
ATOM 689 N N . LEU A 1 91 ? 136.989 115.720 152.630 1.00 71.77 90 LEU A N 1
ATOM 690 C CA . LEU A 1 91 ? 136.146 116.857 152.978 1.00 73.53 90 LEU A CA 1
ATOM 691 C C . LEU A 1 91 ? 135.965 116.968 154.485 1.00 81.63 90 LEU A C 1
ATOM 692 O O . LEU A 1 91 ? 136.050 118.065 155.050 1.00 94.01 90 LEU A O 1
ATOM 697 N N . ASN A 1 92 ? 135.715 115.840 155.153 1.00 79.01 91 ASN A N 1
ATOM 698 C CA . ASN A 1 92 ? 135.569 115.863 156.604 1.00 80.90 91 ASN A CA 1
ATOM 699 C C . ASN A 1 92 ? 136.865 116.286 157.280 1.00 84.81 91 ASN A C 1
ATOM 700 O O . ASN A 1 92 ? 136.845 117.035 158.264 1.00 92.53 91 ASN A O 1
ATOM 705 N N . THR A 1 93 ? 138.004 115.814 156.767 1.00 84.15 92 THR A N 1
ATOM 706 C CA . THR A 1 93 ? 139.290 116.208 157.331 1.00 85.41 92 THR A CA 1
ATOM 707 C C . THR A 1 93 ? 139.506 117.709 157.202 1.00 88.59 92 THR A C 1
ATOM 708 O O . THR A 1 93 ? 139.941 118.369 158.152 1.00 96.26 92 THR A O 1
ATOM 712 N N . LEU A 1 94 ? 139.201 118.268 156.029 1.00 85.32 93 LEU A N 1
ATOM 713 C CA . LEU A 1 94 ? 139.351 119.707 155.832 1.00 83.43 93 LEU A CA 1
ATOM 714 C C . LEU A 1 94 ? 138.431 120.486 156.764 1.00 86.78 93 LEU A C 1
ATOM 715 O O . LEU A 1 94 ? 138.842 121.480 157.378 1.00 94.78 93 LEU A O 1
ATOM 720 N N . ASN A 1 95 ? 137.177 120.043 156.882 1.00 85.65 94 ASN A N 1
ATOM 721 C CA . ASN A 1 95 ? 136.227 120.740 157.741 1.00 87.63 94 ASN A CA 1
ATOM 722 C C . ASN A 1 95 ? 136.677 120.714 159.195 1.00 95.54 94 ASN A C 1
ATOM 723 O O . ASN A 1 95 ? 136.621 121.736 159.888 1.00 102.50 94 ASN A O 1
ATOM 728 N N . ARG A 1 96 ? 137.146 119.560 159.669 1.00 97.63 95 ARG A N 1
ATOM 729 C CA . ARG A 1 96 ? 137.583 119.458 161.057 1.00 97.77 95 ARG A CA 1
ATOM 730 C C . ARG A 1 96 ? 138.862 120.251 161.298 1.00 98.68 95 ARG A C 1
ATOM 731 O O . ARG A 1 96 ? 139.036 120.846 162.368 1.00 106.32 95 ARG A O 1
ATOM 739 N N . MET A 1 97 ? 139.768 120.274 160.317 1.00 94.62 96 MET A N 1
ATOM 740 C CA . MET A 1 97 ? 140.977 121.078 160.453 1.00 96.50 96 MET A CA 1
ATOM 741 C C . MET A 1 97 ? 140.643 122.558 160.552 1.00 95.96 96 MET A C 1
ATOM 742 O O . MET A 1 97 ? 141.227 123.281 161.368 1.00 106.61 96 MET A O 1
ATOM 747 N N . PHE A 1 98 ? 139.705 123.032 159.728 1.00 88.95 97 PHE A N 1
ATOM 748 C CA . PHE A 1 98 ? 139.299 124.430 159.824 1.00 95.52 97 PHE A CA 1
ATOM 749 C C . PHE A 1 98 ? 138.549 124.715 161.118 1.00 98.49 97 PHE A C 1
ATOM 750 O O . PHE A 1 98 ? 138.654 125.821 161.659 1.00 102.41 97 PHE A O 1
ATOM 758 N N . ILE A 1 99 ? 137.785 123.745 161.624 1.00 97.86 98 ILE A N 1
ATOM 759 C CA . ILE A 1 99 ? 137.108 123.936 162.902 1.00 97.39 98 ILE A CA 1
ATOM 760 C C . ILE A 1 99 ? 138.123 124.081 164.029 1.00 102.48 98 ILE A C 1
ATOM 761 O O . ILE A 1 99 ? 137.994 124.962 164.887 1.00 105.18 98 ILE A O 1
ATOM 766 N N . GLU A 1 100 ? 139.150 123.228 164.043 1.00 119.22 99 GLU A N 1
ATOM 767 C CA . GLU A 1 100 ? 140.174 123.331 165.079 1.00 116.81 99 GLU A CA 1
ATOM 768 C C . GLU A 1 100 ? 140.945 124.640 164.969 1.00 120.04 99 GLU A C 1
ATOM 769 O O . GLU A 1 100 ? 141.218 125.292 165.983 1.00 122.97 99 GLU A O 1
ATOM 775 N N . ASP A 1 101 ? 141.301 125.040 163.752 1.00 118.51 100 ASP A N 1
ATOM 776 C CA . ASP A 1 101 ? 142.021 126.289 163.531 1.00 118.40 100 ASP A CA 1
ATOM 777 C C . ASP A 1 101 ? 141.597 126.842 162.181 1.00 119.79 100 ASP A C 1
ATOM 778 O O . ASP A 1 101 ? 141.798 126.187 161.154 1.00 121.05 100 ASP A O 1
ATOM 783 N N . ASP A 1 102 ? 141.020 128.041 162.183 1.00 123.83 101 ASP A N 1
ATOM 784 C CA . ASP A 1 102 ? 140.487 128.637 160.966 1.00 125.29 101 ASP A CA 1
ATOM 785 C C . ASP A 1 102 ? 141.539 129.354 160.131 1.00 126.31 101 ASP A C 1
ATOM 786 O O . ASP A 1 102 ? 141.204 129.870 159.060 1.00 126.56 101 ASP A O 1
ATOM 791 N N . ARG A 1 103 ? 142.792 129.405 160.585 1.00 115.20 102 ARG A N 1
ATOM 792 C CA . ARG A 1 103 ? 143.857 130.018 159.805 1.00 111.84 102 ARG A CA 1
ATOM 793 C C . ARG A 1 103 ? 144.469 128.960 158.899 1.00 114.14 102 ARG A C 1
ATOM 794 O O . ARG A 1 103 ? 145.115 128.029 159.403 1.00 118.73 102 ARG A O 1
ATOM 802 N N . PRO A 1 104 ? 144.297 129.048 157.578 1.00 106.66 103 PRO A N 1
ATOM 803 C CA . PRO A 1 104 ? 144.869 128.014 156.701 1.00 109.24 103 PRO A CA 1
ATOM 804 C C . PRO A 1 104 ? 146.386 127.988 156.701 1.00 108.46 103 PRO A C 1
ATOM 805 O O . PRO A 1 104 ? 146.975 126.943 156.399 1.00 114.69 103 PRO A O 1
ATOM 809 N N . PHE A 1 105 ? 147.039 129.107 157.022 1.00 101.21 104 PHE A N 1
ATOM 810 C CA . PHE A 1 105 ? 148.498 129.136 157.003 1.00 104.64 104 PHE A CA 1
ATOM 811 C C . PHE A 1 105 ? 149.088 128.185 158.035 1.00 108.21 104 PHE A C 1
ATOM 812 O O . PHE A 1 105 ? 150.058 127.473 157.751 1.00 113.14 104 PHE A O 1
ATOM 820 N N . SER A 1 106 ? 148.518 128.158 159.241 1.00 105.42 105 SER A N 1
ATOM 821 C CA . SER A 1 106 ? 149.045 127.296 160.290 1.00 107.71 105 SER A CA 1
ATOM 822 C C . SER A 1 106 ? 148.767 125.823 160.025 1.00 110.49 105 SER A C 1
ATOM 823 O O . SER A 1 106 ? 149.399 124.964 160.647 1.00 111.79 105 SER A O 1
ATOM 826 N N . ASN A 1 107 ? 147.841 125.514 159.123 1.00 107.10 106 ASN A N 1
ATOM 827 C CA . ASN A 1 107 ? 147.459 124.140 158.837 1.00 107.94 106 ASN A CA 1
ATOM 828 C C . ASN A 1 107 ? 148.208 123.545 157.652 1.00 109.16 106 ASN A C 1
ATOM 829 O O . ASN A 1 107 ? 147.903 122.417 157.252 1.00 116.04 106 ASN A O 1
ATOM 834 N N . ILE A 1 108 ? 149.168 124.273 157.079 1.00 105.75 107 ILE A N 1
ATOM 835 C CA . ILE A 1 108 ? 149.867 123.785 155.893 1.00 107.25 107 ILE A CA 1
ATOM 836 C C . ILE A 1 108 ? 150.674 122.534 156.218 1.00 110.87 107 ILE A C 1
ATOM 837 O O . ILE A 1 108 ? 150.698 121.573 155.439 1.00 113.31 107 ILE A O 1
ATOM 842 N N . ASN A 1 109 ? 151.334 122.516 157.373 1.00 113.35 108 ASN A N 1
ATOM 843 C CA . ASN A 1 109 ? 152.205 121.414 157.755 1.00 112.24 108 ASN A CA 1
ATOM 844 C C . ASN A 1 109 ? 151.513 120.391 158.647 1.00 114.08 108 ASN A C 1
ATOM 845 O O . ASN A 1 109 ? 152.180 119.496 159.175 1.00 116.95 108 ASN A O 1
ATOM 850 N N . LYS A 1 110 ? 150.198 120.499 158.830 1.00 112.16 109 LYS A N 1
ATOM 851 C CA . LYS A 1 110 ? 149.489 119.592 159.723 1.00 112.92 109 LYS A CA 1
ATOM 852 C C . LYS A 1 110 ? 149.107 118.269 159.072 1.00 116.62 109 LYS A C 1
ATOM 853 O O . LYS A 1 110 ? 148.707 117.346 159.788 1.00 118.42 109 LYS A O 1
ATOM 859 N N . SER A 1 111 ? 149.213 118.147 157.753 1.00 117.50 110 SER A N 1
ATOM 860 C CA . SER A 1 111 ? 148.814 116.931 157.061 1.00 115.69 110 SER A CA 1
ATOM 861 C C . SER A 1 111 ? 149.903 116.493 156.096 1.00 117.07 110 SER A C 1
ATOM 862 O O . SER A 1 111 ? 150.566 117.326 155.471 1.00 118.51 110 SER A O 1
ATOM 865 N N . GLU A 1 112 ? 150.083 115.179 155.981 1.00 128.21 111 GLU A N 1
ATOM 866 C CA . GLU A 1 112 ? 151.023 114.604 155.031 1.00 126.58 111 GLU A CA 1
ATOM 867 C C . GLU A 1 112 ? 150.418 114.403 153.650 1.00 125.58 111 GLU A C 1
ATOM 868 O O . GLU A 1 112 ? 151.154 114.088 152.709 1.00 126.08 111 GLU A O 1
ATOM 874 N N . HIS A 1 113 ? 149.107 114.575 153.505 1.00 105.11 112 HIS A N 1
ATOM 875 C CA . HIS A 1 113 ? 148.461 114.423 152.209 1.00 103.61 112 HIS A CA 1
ATOM 876 C C . HIS A 1 113 ? 148.840 115.595 151.313 1.00 110.60 112 HIS A C 1
ATOM 877 O O . HIS A 1 113 ? 148.686 116.757 151.703 1.00 119.28 112 HIS A O 1
ATOM 884 N N . GLU A 1 114 ? 149.341 115.291 150.113 1.00 105.00 113 GLU A N 1
ATOM 885 C CA . GLU A 1 114 ? 149.858 116.339 149.238 1.00 107.89 113 GLU A CA 1
ATOM 886 C C . GLU A 1 114 ? 148.760 117.306 148.813 1.00 106.25 113 GLU A C 1
ATOM 887 O O . GLU A 1 114 ? 148.973 118.528 148.783 1.00 110.54 113 GLU A O 1
ATOM 893 N N . PHE A 1 115 ? 147.579 116.780 148.481 1.00 83.06 114 PHE A N 1
ATOM 894 C CA . PHE A 1 115 ? 146.485 117.648 148.062 1.00 86.30 114 PHE A CA 1
ATOM 895 C C . PHE A 1 115 ? 146.099 118.612 149.169 1.00 92.73 114 PHE A C 1
ATOM 896 O O . PHE A 1 115 ? 145.810 119.781 148.904 1.00 101.93 114 PHE A O 1
ATOM 904 N N . ILE A 1 116 ? 146.067 118.135 150.413 1.00 90.11 115 ILE A N 1
ATOM 905 C CA . ILE A 1 116 ? 145.705 119.006 151.525 1.00 89.72 115 ILE A CA 1
ATOM 906 C C . ILE A 1 116 ? 146.720 120.131 151.667 1.00 92.12 115 ILE A C 1
ATOM 907 O O . ILE A 1 116 ? 146.353 121.292 151.876 1.00 98.76 115 ILE A O 1
ATOM 912 N N . ARG A 1 117 ? 148.009 119.810 151.551 1.00 96.94 116 ARG A N 1
ATOM 913 C CA . ARG A 1 117 ? 149.041 120.834 151.673 1.00 97.49 116 ARG A CA 1
ATOM 914 C C . ARG A 1 117 ? 148.904 121.885 150.577 1.00 101.12 116 ARG A C 1
ATOM 915 O O . ARG A 1 117 ? 148.946 123.093 150.847 1.00 109.88 116 ARG A O 1
ATOM 923 N N . ALA A 1 118 ? 148.728 121.440 149.329 1.00 87.60 117 ALA A N 1
ATOM 924 C CA . ALA A 1 118 ? 148.567 122.391 148.232 1.00 88.50 117 ALA A CA 1
ATOM 925 C C . ALA A 1 118 ? 147.307 123.229 148.409 1.00 94.79 117 ALA A C 1
ATOM 926 O O . ALA A 1 118 ? 147.317 124.444 148.172 1.00 101.80 117 ALA A O 1
ATOM 928 N N . TYR A 1 119 ? 146.216 122.592 148.836 1.00 84.94 118 TYR A N 1
ATOM 929 C CA . TYR A 1 119 ? 144.959 123.293 149.063 1.00 82.36 118 TYR A CA 1
ATOM 930 C C . TYR A 1 119 ? 145.115 124.373 150.122 1.00 87.66 118 TYR A C 1
ATOM 931 O O . TYR A 1 119 ? 144.655 125.505 149.942 1.00 94.31 118 TYR A O 1
ATOM 940 N N . MET A 1 120 ? 145.760 124.041 151.241 1.00 95.75 119 MET A N 1
ATOM 941 C CA . MET A 1 120 ? 145.901 125.023 152.308 1.00 92.69 119 MET A CA 1
ATOM 942 C C . MET A 1 120 ? 146.848 126.144 151.908 1.00 95.72 119 MET A C 1
ATOM 943 O O . MET A 1 120 ? 146.628 127.298 152.284 1.00 106.31 119 MET A O 1
ATOM 948 N N . LYS A 1 121 ? 147.896 125.842 151.137 1.00 95.99 120 LYS A N 1
ATOM 949 C CA . LYS A 1 121 ? 148.742 126.918 150.623 1.00 98.06 120 LYS A CA 1
ATOM 950 C C . LYS A 1 121 ? 147.939 127.866 149.739 1.00 101.06 120 LYS A C 1
ATOM 951 O O . LYS A 1 121 ? 148.017 129.096 149.881 1.00 105.68 120 LYS A O 1
ATOM 957 N N . LYS A 1 122 ? 147.140 127.304 148.828 1.00 94.12 121 LYS A N 1
ATOM 958 C CA . LYS A 1 122 ? 146.358 128.135 147.920 1.00 91.99 121 LYS A CA 1
ATOM 959 C C . LYS A 1 122 ? 145.337 128.973 148.680 1.00 97.90 121 LYS A C 1
ATOM 960 O O . LYS A 1 122 ? 145.122 130.145 148.353 1.00 106.20 121 LYS A O 1
ATOM 966 N N . VAL A 1 123 ? 144.701 128.390 149.697 1.00 90.91 122 VAL A N 1
ATOM 967 C CA . VAL A 1 123 ? 143.713 129.127 150.479 1.00 89.13 122 VAL A CA 1
ATOM 968 C C . VAL A 1 123 ? 144.385 130.203 151.324 1.00 89.10 122 VAL A C 1
ATOM 969 O O . VAL A 1 123 ? 143.842 131.300 151.498 1.00 99.53 122 VAL A O 1
ATOM 973 N N . ALA A 1 124 ? 145.568 129.907 151.868 1.00 85.51 123 ALA A N 1
ATOM 974 C CA . ALA A 1 124 ? 146.288 130.893 152.663 1.00 87.30 123 ALA A CA 1
ATOM 975 C C . ALA A 1 124 ? 146.723 132.073 151.808 1.00 91.49 123 ALA A C 1
ATOM 976 O O . ALA A 1 124 ? 146.817 133.203 152.300 1.00 101.98 123 ALA A O 1
ATOM 978 N N . LYS A 1 125 ? 146.995 131.833 150.525 1.00 104.53 124 LYS A N 1
ATOM 979 C CA . LYS A 1 125 ? 147.297 132.969 149.656 1.00 107.97 124 LYS A CA 1
ATOM 980 C C . LYS A 1 125 ? 146.104 133.896 149.436 1.00 108.70 124 LYS A C 1
ATOM 981 O O . LYS A 1 125 ? 146.252 134.895 148.725 1.00 112.01 124 LYS A O 1
ATOM 987 N N . TYR A 1 126 ? 144.939 133.604 150.016 1.00 105.71 125 TYR A N 1
ATOM 988 C CA . TYR A 1 126 ? 143.774 134.475 149.915 1.00 101.40 125 TYR A CA 1
ATOM 989 C C . TYR A 1 126 ? 143.120 134.797 151.249 1.00 103.00 125 TYR A C 1
ATOM 990 O O . TYR A 1 126 ? 142.316 135.735 151.303 1.00 107.92 125 TYR A O 1
ATOM 999 N N . ALA A 1 127 ? 143.419 134.050 152.310 1.00 104.70 126 ALA A N 1
ATOM 1000 C CA . ALA A 1 127 ? 142.689 134.203 153.568 1.00 102.85 126 ALA A CA 1
ATOM 1001 C C . ALA A 1 127 ? 142.728 135.615 154.142 1.00 107.37 126 ALA A C 1
ATOM 1002 O O . ALA A 1 127 ? 141.666 136.109 154.559 1.00 109.61 126 ALA A O 1
ATOM 1004 N N . PRO A 1 128 ? 143.874 136.307 154.224 1.00 108.13 127 PRO A N 1
ATOM 1005 C CA . PRO A 1 128 ? 143.844 137.662 154.804 1.00 107.05 127 PRO A CA 1
ATOM 1006 C C . PRO A 1 128 ? 142.913 138.613 154.074 1.00 108.68 127 PRO A C 1
ATOM 1007 O O . PRO A 1 128 ? 142.270 139.455 154.713 1.00 111.16 127 PRO A O 1
ATOM 1011 N N . LEU A 1 129 ? 142.823 138.507 152.747 1.00 105.43 128 LEU A N 1
ATOM 1012 C CA . LEU A 1 129 ? 141.846 139.306 152.015 1.00 104.85 128 LEU A CA 1
ATOM 1013 C C . LEU A 1 129 ? 140.426 138.906 152.389 1.00 109.59 128 LEU A C 1
ATOM 1014 O O . LEU A 1 129 ? 139.550 139.765 152.540 1.00 114.11 128 LEU A O 1
ATOM 1019 N N . PHE A 1 130 ? 140.179 137.603 152.542 1.00 112.66 129 PHE A N 1
ATOM 1020 C CA . PHE A 1 130 ? 138.853 137.133 152.919 1.00 109.58 129 PHE A CA 1
ATOM 1021 C C . PHE A 1 130 ? 138.480 137.526 154.341 1.00 110.68 129 PHE A C 1
ATOM 1022 O O . PHE A 1 130 ? 137.293 137.540 154.673 1.00 113.75 129 PHE A O 1
ATOM 1030 N N . TRP A 1 131 ? 139.455 137.837 155.191 1.00 111.64 130 TRP A N 1
ATOM 1031 C CA . TRP A 1 131 ? 139.144 138.282 156.542 1.00 111.11 130 TRP A CA 1
ATOM 1032 C C . TRP A 1 131 ? 138.842 139.771 156.622 1.00 114.13 130 TRP A C 1
ATOM 1033 O O . TRP A 1 131 ? 138.437 140.245 157.688 1.00 116.15 130 TRP A O 1
ATOM 1044 N N . ASN A 1 132 ? 139.030 140.515 155.534 1.00 116.09 131 ASN A N 1
ATOM 1045 C CA . ASN A 1 132 ? 138.896 141.965 155.562 1.00 113.21 131 ASN A CA 1
ATOM 1046 C C . ASN A 1 132 ? 137.872 142.519 154.586 1.00 114.71 131 ASN A C 1
ATOM 1047 O O . ASN A 1 132 ? 137.421 143.650 154.770 1.00 117.25 131 ASN A O 1
ATOM 1052 N N . TYR A 1 133 ? 137.493 141.765 153.552 1.00 117.97 132 TYR A N 1
ATOM 1053 C CA . TYR A 1 133 ? 136.711 142.332 152.459 1.00 118.43 132 TYR A CA 1
ATOM 1054 C C . TYR A 1 133 ? 135.485 141.490 152.121 1.00 117.76 132 TYR A C 1
ATOM 1055 O O . TYR A 1 133 ? 135.053 141.460 150.966 1.00 122.86 132 TYR A O 1
ATOM 1064 N N . GLN A 1 134 ? 134.908 140.799 153.106 1.00 117.62 133 GLN A N 1
ATOM 1065 C CA . GLN A 1 134 ? 133.645 140.105 152.863 1.00 118.94 133 GLN A CA 1
ATOM 1066 C C . GLN A 1 134 ? 132.513 141.094 152.631 1.00 125.94 133 GLN A C 1
ATOM 1067 O O . GLN A 1 134 ? 131.738 140.956 151.677 1.00 129.67 133 GLN A O 1
ATOM 1073 N N . ASP A 1 135 ? 132.397 142.098 153.502 1.00 137.34 134 ASP A N 1
ATOM 1074 C CA . ASP A 1 135 ? 131.286 143.038 153.415 1.00 137.05 134 ASP A CA 1
ATOM 1075 C C . ASP A 1 135 ? 131.353 143.882 152.150 1.00 139.10 134 ASP A C 1
ATOM 1076 O O . ASP A 1 135 ? 130.310 144.282 151.620 1.00 138.89 134 ASP A O 1
ATOM 1081 N N . GLU A 1 136 ? 132.554 144.161 151.650 1.00 139.04 135 GLU A N 1
ATOM 1082 C CA . GLU A 1 136 ? 132.695 145.052 150.507 1.00 137.30 135 GLU A CA 1
ATOM 1083 C C . GLU A 1 136 ? 132.630 144.325 149.173 1.00 137.20 135 GLU A C 1
ATOM 1084 O O . GLU A 1 136 ? 132.054 144.858 148.218 1.00 138.33 135 GLU A O 1
ATOM 1090 N N . TYR A 1 137 ? 133.197 143.123 149.076 1.00 122.68 136 TYR A N 1
ATOM 1091 C CA . TYR A 1 137 ? 133.193 142.359 147.827 1.00 122.52 136 TYR A CA 1
ATOM 1092 C C . TYR A 1 137 ? 132.842 140.904 148.116 1.00 124.05 136 TYR A C 1
ATOM 1093 O O . TYR A 1 137 ? 133.663 140.002 147.936 1.00 127.21 136 TYR A O 1
ATOM 1102 N N . PRO A 1 138 ? 131.615 140.642 148.579 1.00 116.24 137 PRO A N 1
ATOM 1103 C CA . PRO A 1 138 ? 131.227 139.244 148.829 1.00 115.37 137 PRO A CA 1
ATOM 1104 C C . PRO A 1 138 ? 131.210 138.398 147.570 1.00 116.69 137 PRO A C 1
ATOM 1105 O O . PRO A 1 138 ? 131.530 137.204 147.622 1.00 117.84 137 PRO A O 1
ATOM 1109 N N . GLU A 1 139 ? 130.847 138.992 146.432 1.00 118.70 138 GLU A N 1
ATOM 1110 C CA . GLU A 1 139 ? 130.729 138.226 145.197 1.00 116.65 138 GLU A CA 1
ATOM 1111 C C . GLU A 1 139 ? 132.088 137.787 144.669 1.00 118.97 138 GLU A C 1
ATOM 1112 O O . GLU A 1 139 ? 132.197 136.715 144.063 1.00 121.00 138 GLU A O 1
ATOM 1118 N N . VAL A 1 140 ? 133.126 138.598 144.877 1.00 108.05 139 VAL A N 1
ATOM 1119 C CA . VAL A 1 140 ? 134.447 138.268 144.350 1.00 103.30 139 VAL A CA 1
ATOM 1120 C C . VAL A 1 140 ? 134.991 137.011 145.017 1.00 105.59 139 VAL A C 1
ATOM 1121 O O . VAL A 1 140 ? 135.488 136.099 144.346 1.00 107.43 139 VAL A O 1
ATOM 1125 N N . PHE A 1 141 ? 134.898 136.939 146.346 1.00 109.11 140 PHE A N 1
ATOM 1126 C CA . PHE A 1 141 ? 135.462 135.799 147.062 1.00 109.35 140 PHE A CA 1
ATOM 1127 C C . PHE A 1 141 ? 134.698 134.514 146.776 1.00 112.26 140 PHE A C 1
ATOM 1128 O O . PHE A 1 141 ? 135.286 133.428 146.807 1.00 115.78 140 PHE A O 1
ATOM 1136 N N . GLN A 1 142 ? 133.395 134.611 146.506 1.00 108.28 141 GLN A N 1
ATOM 1137 C CA . GLN A 1 142 ? 132.641 133.431 146.101 1.00 103.72 141 GLN A CA 1
ATOM 1138 C C . GLN A 1 142 ? 133.171 132.871 144.788 1.00 107.82 141 GLN A C 1
ATOM 1139 O O . GLN A 1 142 ? 133.286 131.651 144.623 1.00 110.92 141 GLN A O 1
ATOM 1145 N N . GLU A 1 143 ? 133.498 133.753 143.843 1.00 112.98 142 GLU A N 1
ATOM 1146 C CA . GLU A 1 143 ? 133.988 133.308 142.543 1.00 108.60 142 GLU A CA 1
ATOM 1147 C C . GLU A 1 143 ? 135.403 132.752 142.643 1.00 107.28 142 GLU A C 1
ATOM 1148 O O . GLU A 1 143 ? 135.736 131.767 141.976 1.00 112.32 142 GLU A O 1
ATOM 1154 N N . ILE A 1 144 ? 136.249 133.375 143.465 1.00 96.11 143 ILE A N 1
ATOM 1155 C CA . ILE A 1 144 ? 137.638 132.940 143.570 1.00 96.33 143 ILE A CA 1
ATOM 1156 C C . ILE A 1 144 ? 137.725 131.561 144.212 1.00 98.87 143 ILE A C 1
ATOM 1157 O O . ILE A 1 144 ? 138.554 130.732 143.820 1.00 108.27 143 ILE A O 1
ATOM 1162 N N . PHE A 1 145 ? 136.875 131.288 145.198 1.00 98.57 144 PHE A N 1
ATOM 1163 C CA . PHE A 1 145 ? 136.906 130.015 145.906 1.00 102.76 144 PHE A CA 1
ATOM 1164 C C . PHE A 1 145 ? 136.111 128.918 145.205 1.00 105.46 144 PHE A C 1
ATOM 1165 O O . PHE A 1 145 ? 135.749 127.928 145.850 1.00 109.42 144 PHE A O 1
ATOM 1173 N N . SER A 1 146 ? 135.831 129.065 143.913 1.00 98.05 145 SER A N 1
ATOM 1174 C CA . SER A 1 146 ? 135.078 128.063 143.178 1.00 97.05 145 SER A CA 1
ATOM 1175 C C . SER A 1 146 ? 135.967 126.873 142.821 1.00 99.33 145 SER A C 1
ATOM 1176 O O . SER A 1 146 ? 137.183 126.884 143.023 1.00 102.73 145 SER A O 1
ATOM 1179 N N . ARG A 1 147 ? 135.333 125.826 142.287 1.00 88.68 146 ARG A N 1
ATOM 1180 C CA . ARG A 1 147 ? 136.061 124.612 141.930 1.00 83.41 146 ARG A CA 1
ATOM 1181 C C . ARG A 1 147 ? 137.105 124.884 140.855 1.00 89.41 146 ARG A C 1
ATOM 1182 O O . ARG A 1 147 ? 138.243 124.410 140.944 1.00 94.38 146 ARG A O 1
ATOM 1190 N N . THR A 1 148 ? 136.731 125.644 139.824 1.00 88.91 147 THR A N 1
ATOM 1191 C CA . THR A 1 148 ? 137.597 125.809 138.662 1.00 88.79 147 THR A CA 1
ATOM 1192 C C . THR A 1 148 ? 138.907 126.505 139.001 1.00 92.25 147 THR A C 1
ATOM 1193 O O . THR A 1 148 ? 139.901 126.300 138.297 1.00 101.31 147 THR A O 1
ATOM 1197 N N . THR A 1 149 ? 138.934 127.323 140.053 1.00 81.29 148 THR A N 1
ATOM 1198 C CA . THR A 1 149 ? 140.181 127.971 140.445 1.00 82.87 148 THR A CA 1
ATOM 1199 C C . THR A 1 149 ? 141.213 126.949 140.901 1.00 86.98 148 THR A C 1
ATOM 1200 O O . THR A 1 149 ? 142.392 127.042 140.540 1.00 97.23 148 THR A O 1
ATOM 1204 N N . PHE A 1 150 ? 140.789 125.965 141.693 1.00 80.67 149 PHE A N 1
ATOM 1205 C CA . PHE A 1 150 ? 141.723 124.966 142.197 1.00 82.35 149 PHE A CA 1
ATOM 1206 C C . PHE A 1 150 ? 142.171 124.008 141.102 1.00 87.09 149 PHE A C 1
ATOM 1207 O O . PHE A 1 150 ? 143.349 123.640 141.042 1.00 91.91 149 PHE A O 1
ATOM 1215 N N . SER A 1 151 ? 141.252 123.593 140.229 1.00 90.53 150 SER A N 1
ATOM 1216 C CA . SER A 1 151 ? 141.620 122.694 139.143 1.00 88.59 150 SER A CA 1
ATOM 1217 C C . SER A 1 151 ? 142.555 123.356 138.141 1.00 91.84 150 SER A C 1
ATOM 1218 O O . SER A 1 151 ? 143.297 122.655 137.445 1.00 98.11 150 SER A O 1
ATOM 1221 N N . ALA A 1 152 ? 142.535 124.686 138.048 1.00 86.38 151 ALA A N 1
ATOM 1222 C CA . ALA A 1 152 ? 143.407 125.390 137.118 1.00 85.33 151 ALA A CA 1
ATOM 1223 C C . ALA A 1 152 ? 144.751 125.759 137.729 1.00 87.69 151 ALA A C 1
ATOM 1224 O O . ALA A 1 152 ? 145.627 126.248 137.009 1.00 94.77 151 ALA A O 1
ATOM 1226 N N . ASN A 1 153 ? 144.935 125.544 139.031 1.00 87.33 152 ASN A N 1
ATOM 1227 C CA . ASN A 1 153 ? 146.160 125.939 139.708 1.00 88.71 152 ASN A CA 1
ATOM 1228 C C . ASN A 1 153 ? 146.846 124.808 140.458 1.00 93.28 152 ASN A C 1
ATOM 1229 O O . ASN A 1 153 ? 147.980 124.995 140.913 1.00 99.82 152 ASN A O 1
ATOM 1234 N N . ILE A 1 154 ? 146.204 123.655 140.605 1.00 87.14 153 ILE A N 1
ATOM 1235 C CA . ILE A 1 154 ? 146.783 122.504 141.285 1.00 87.23 153 ILE A CA 1
ATOM 1236 C C . ILE A 1 154 ? 146.989 121.400 140.258 1.00 91.07 153 ILE A C 1
ATOM 1237 O O . ILE A 1 154 ? 146.151 121.204 139.370 1.00 97.43 153 ILE A O 1
ATOM 1242 N N . ASP A 1 155 ? 148.113 120.700 140.368 1.00 95.63 154 ASP A N 1
ATOM 1243 C CA . ASP A 1 155 ? 148.432 119.633 139.430 1.00 95.95 154 ASP A CA 1
ATOM 1244 C C . ASP A 1 155 ? 147.317 118.591 139.444 1.00 103.81 154 ASP A C 1
ATOM 1245 O O . ASP A 1 155 ? 146.957 118.092 140.519 1.00 110.62 154 ASP A O 1
ATOM 1250 N N . PRO A 1 156 ? 146.739 118.250 138.289 1.00 94.98 155 PRO A N 1
ATOM 1251 C CA . PRO A 1 156 ? 145.659 117.251 138.279 1.00 92.55 155 PRO A CA 1
ATOM 1252 C C . PRO A 1 156 ? 146.059 115.913 138.871 1.00 93.10 155 PRO A C 1
ATOM 1253 O O . PRO A 1 156 ? 145.210 115.227 139.452 1.00 94.84 155 PRO A O 1
ATOM 1257 N N . GLU A 1 157 ? 147.326 115.516 138.745 1.00 98.06 156 GLU A N 1
ATOM 1258 C CA . GLU A 1 157 ? 147.786 114.295 139.393 1.00 101.78 156 GLU A CA 1
ATOM 1259 C C . GLU A 1 157 ? 147.784 114.402 140.910 1.00 100.02 156 GLU A C 1
ATOM 1260 O O . GLU A 1 157 ? 147.778 113.368 141.586 1.00 102.13 156 GLU A O 1
ATOM 1266 N N . VAL A 1 158 ? 147.788 115.613 141.456 1.00 88.05 157 VAL A N 1
ATOM 1267 C CA . VAL A 1 158 ? 147.650 115.798 142.896 1.00 86.24 157 VAL A CA 1
ATOM 1268 C C . VAL A 1 158 ? 146.185 115.791 143.308 1.00 87.31 157 VAL A C 1
ATOM 1269 O O . VAL A 1 158 ? 145.828 115.240 144.351 1.00 93.71 157 VAL A O 1
ATOM 1273 N N . ILE A 1 159 ? 145.321 116.394 142.488 1.00 81.85 158 ILE A N 1
ATOM 1274 C CA . ILE A 1 159 ? 143.888 116.384 142.768 1.00 81.37 158 ILE A CA 1
ATOM 1275 C C . ILE A 1 159 ? 143.341 114.964 142.707 1.00 87.04 158 ILE A C 1
ATOM 1276 O O . ILE A 1 159 ? 142.466 114.585 143.496 1.00 93.15 158 ILE A O 1
ATOM 1281 N N . ALA A 1 160 ? 143.852 114.154 141.777 1.00 89.11 159 ALA A N 1
ATOM 1282 C CA . ALA A 1 160 ? 143.359 112.791 141.612 1.00 88.18 159 ALA A CA 1
ATOM 1283 C C . ALA A 1 160 ? 143.532 111.950 142.869 1.00 89.21 159 ALA A C 1
ATOM 1284 O O . ALA A 1 160 ? 142.800 110.972 143.050 1.00 96.59 159 ALA A O 1
ATOM 1286 N N . LEU A 1 161 ? 144.476 112.303 143.740 1.00 87.60 160 LEU A N 1
ATOM 1287 C CA . LEU A 1 161 ? 144.654 111.580 144.990 1.00 89.44 160 LEU A CA 1
ATOM 1288 C C . LEU A 1 161 ? 143.569 111.888 146.010 1.00 90.73 160 LEU A C 1
ATOM 1289 O O . LEU A 1 161 ? 143.406 111.122 146.966 1.00 94.55 160 LEU A O 1
ATOM 1294 N N . ALA A 1 162 ? 142.828 112.982 145.835 1.00 77.90 161 ALA A N 1
ATOM 1295 C CA . ALA A 1 162 ? 141.765 113.350 146.755 1.00 75.72 161 ALA A CA 1
ATOM 1296 C C . ALA A 1 162 ? 140.383 113.364 146.127 1.00 82.43 161 ALA A C 1
ATOM 1297 O O . ALA A 1 162 ? 139.394 113.413 146.866 1.00 94.76 161 ALA A O 1
ATOM 1299 N N . ALA A 1 163 ? 140.280 113.328 144.803 1.00 78.40 162 ALA A N 1
ATOM 1300 C CA . ALA A 1 163 ? 138.979 113.276 144.161 1.00 79.59 162 ALA A CA 1
ATOM 1301 C C . ALA A 1 163 ? 138.336 111.908 144.382 1.00 83.02 162 ALA A C 1
ATOM 1302 O O . ALA A 1 163 ? 138.903 111.016 145.019 1.00 89.52 162 ALA A O 1
ATOM 1304 N N . VAL A 1 164 ? 137.125 111.753 143.847 1.00 77.87 163 VAL A N 1
ATOM 1305 C CA . VAL A 1 164 ? 136.390 110.508 144.024 1.00 75.18 163 VAL A CA 1
ATOM 1306 C C . VAL A 1 164 ? 137.129 109.377 143.326 1.00 73.43 163 VAL A C 1
ATOM 1307 O O . VAL A 1 164 ? 137.465 109.470 142.139 1.00 75.84 163 VAL A O 1
ATOM 1311 N N . GLN A 1 165 ? 137.384 108.301 144.062 1.00 76.27 164 GLN A N 1
ATOM 1312 C CA . GLN A 1 165 ? 138.102 107.154 143.532 1.00 75.70 164 GLN A CA 1
ATOM 1313 C C . GLN A 1 165 ? 137.128 106.137 142.953 1.00 80.45 164 GLN A C 1
ATOM 1314 O O . GLN A 1 165 ? 135.985 106.019 143.400 1.00 91.23 164 GLN A O 1
ATOM 1320 N N . LEU A 1 166 ? 137.599 105.399 141.945 1.00 73.10 165 LEU A N 1
ATOM 1321 C CA . LEU A 1 166 ? 136.752 104.401 141.300 1.00 70.25 165 LEU A CA 1
ATOM 1322 C C . LEU A 1 166 ? 136.335 103.312 142.279 1.00 74.19 165 LEU A C 1
ATOM 1323 O O . LEU A 1 166 ? 135.180 102.871 142.273 1.00 79.50 165 LEU A O 1
ATOM 1328 N N . GLU A 1 167 ? 137.264 102.862 143.125 1.00 90.50 166 GLU A N 1
ATOM 1329 C CA . GLU A 1 167 ? 136.949 101.799 144.073 1.00 92.71 166 GLU A CA 1
ATOM 1330 C C . GLU A 1 167 ? 135.892 102.237 145.077 1.00 95.40 166 GLU A C 1
ATOM 1331 O O . GLU A 1 167 ? 135.103 101.410 145.547 1.00 103.02 166 GLU A O 1
ATOM 1337 N N . GLY A 1 168 ? 135.855 103.522 145.413 1.00 76.19 167 GLY A N 1
ATOM 1338 C CA . GLY A 1 168 ? 134.868 104.066 146.319 1.00 74.70 167 GLY A CA 1
ATOM 1339 C C . GLY A 1 168 ? 133.670 104.707 145.656 1.00 77.95 167 GLY A C 1
ATOM 1340 O O . GLY A 1 168 ? 132.869 105.345 146.348 1.00 85.66 167 GLY A O 1
ATOM 1341 N N . PHE A 1 169 ? 133.516 104.562 144.343 1.00 66.86 168 PHE A N 1
ATOM 1342 C CA . PHE A 1 169 ? 132.405 105.161 143.615 1.00 59.42 168 PHE A CA 1
ATOM 1343 C C . PHE A 1 169 ? 131.484 104.116 143.010 1.00 69.67 168 PHE A C 1
ATOM 1344 O O . PHE A 1 169 ? 130.264 104.186 143.200 1.00 78.88 168 PHE A O 1
ATOM 1352 N N . VAL A 1 170 ? 132.032 103.143 142.287 1.00 70.99 169 VAL A N 1
ATOM 1353 C CA . VAL A 1 170 ? 131.237 102.107 141.638 1.00 70.32 169 VAL A CA 1
ATOM 1354 C C . VAL A 1 170 ? 131.161 100.926 142.601 1.00 71.48 169 VAL A C 1
ATOM 1355 O O . VAL A 1 170 ? 132.131 100.191 142.782 1.00 75.03 169 VAL A O 1
ATOM 1359 N N . VAL A 1 171 ? 129.998 100.751 143.228 1.00 70.22 170 VAL A N 1
ATOM 1360 C CA . VAL A 1 171 ? 129.805 99.620 144.130 1.00 67.69 170 VAL A CA 1
ATOM 1361 C C . VAL A 1 171 ? 129.805 98.312 143.351 1.00 68.05 170 VAL A C 1
ATOM 1362 O O . VAL A 1 171 ? 130.454 97.336 143.742 1.00 78.62 170 VAL A O 1
ATOM 1366 N N . ASN A 1 172 ? 129.080 98.274 142.237 1.00 70.71 171 ASN A N 1
ATOM 1367 C CA . ASN A 1 172 ? 128.975 97.070 141.430 1.00 73.99 171 ASN A CA 1
ATOM 1368 C C . ASN A 1 172 ? 128.682 97.466 139.992 1.00 79.33 171 ASN A C 1
ATOM 1369 O O . ASN A 1 172 ? 128.241 98.583 139.714 1.00 89.00 171 ASN A O 1
ATOM 1374 N N . CYS A 1 173 ? 128.939 96.537 139.075 1.00 80.52 172 CYS A N 1
ATOM 1375 C CA . CYS A 1 173 ? 128.653 96.763 137.667 1.00 77.80 172 CYS A CA 1
ATOM 1376 C C . CYS A 1 173 ? 128.321 95.433 137.010 1.00 86.96 172 CYS A C 1
ATOM 1377 O O . CYS A 1 173 ? 128.827 94.383 137.413 1.00 98.13 172 CYS A O 1
ATOM 1380 N N . HIS A 1 174 ? 127.472 95.491 135.987 1.00 75.43 173 HIS A N 1
ATOM 1381 C CA . HIS A 1 174 ? 127.104 94.312 135.220 1.00 70.86 173 HIS A CA 1
ATOM 1382 C C . HIS A 1 174 ? 126.823 94.724 133.785 1.00 73.34 173 HIS A C 1
ATOM 1383 O O . HIS A 1 174 ? 126.188 95.753 133.541 1.00 83.68 173 HIS A O 1
ATOM 1390 N N . TYR A 1 175 ? 127.304 93.919 132.841 1.00 72.03 174 TYR A N 1
ATOM 1391 C CA . TYR A 1 175 ? 127.076 94.173 131.425 1.00 72.52 174 TYR A CA 1
ATOM 1392 C C . TYR A 1 175 ? 127.010 92.852 130.680 1.00 81.55 174 TYR A C 1
ATOM 1393 O O . TYR A 1 175 ? 127.869 91.988 130.875 1.00 95.94 174 TYR A O 1
ATOM 1402 N N . ALA A 1 176 ? 125.995 92.710 129.827 1.00 78.27 175 ALA A N 1
ATOM 1403 C CA . ALA A 1 176 ? 125.832 91.531 128.977 1.00 82.50 175 ALA A CA 1
ATOM 1404 C C . ALA A 1 176 ? 125.860 90.244 129.795 1.00 88.14 175 ALA A C 1
ATOM 1405 O O . ALA A 1 176 ? 126.489 89.254 129.417 1.00 90.44 175 ALA A O 1
ATOM 1407 N N . GLY A 1 177 ? 125.182 90.263 130.939 1.00 90.18 176 GLY A N 1
ATOM 1408 C CA . GLY A 1 177 ? 125.104 89.080 131.769 1.00 87.32 176 GLY A CA 1
ATOM 1409 C C . GLY A 1 177 ? 126.387 88.692 132.463 1.00 88.54 176 GLY A C 1
ATOM 1410 O O . GLY A 1 177 ? 126.495 87.557 132.937 1.00 96.70 176 GLY A O 1
ATOM 1411 N N . HIS A 1 178 ? 127.363 89.591 132.541 1.00 94.51 177 HIS A N 1
ATOM 1412 C CA . HIS A 1 178 ? 128.629 89.308 133.197 1.00 88.41 177 HIS A CA 1
ATOM 1413 C C . HIS A 1 178 ? 129.029 90.483 134.075 1.00 92.81 177 HIS A C 1
ATOM 1414 O O . HIS A 1 178 ? 128.733 91.639 133.766 1.00 106.31 177 HIS A O 1
ATOM 1421 N N . ARG A 1 179 ? 129.702 90.171 135.178 1.00 84.87 178 ARG A N 1
ATOM 1422 C CA . ARG A 1 179 ? 130.207 91.209 136.064 1.00 87.08 178 ARG A CA 1
ATOM 1423 C C . ARG A 1 179 ? 131.319 91.991 135.378 1.00 92.75 178 ARG A C 1
ATOM 1424 O O . ARG A 1 179 ? 132.196 91.414 134.729 1.00 100.16 178 ARG A O 1
ATOM 1432 N N . CYS A 1 180 ? 131.283 93.313 135.523 1.00 97.21 179 CYS A N 1
ATOM 1433 C CA . CYS A 1 180 ? 132.286 94.163 134.899 1.00 95.08 179 CYS A CA 1
ATOM 1434 C C . CYS A 1 180 ? 133.606 94.087 135.650 1.00 99.46 179 CYS A C 1
ATOM 1435 O O . CYS A 1 180 ? 133.638 93.932 136.873 1.00 105.93 179 CYS A O 1
ATOM 1438 N N . ASN A 1 181 ? 134.698 94.191 134.902 1.00 95.30 180 ASN A N 1
ATOM 1439 C CA . ASN A 1 181 ? 136.026 94.362 135.472 1.00 93.05 180 ASN A CA 1
ATOM 1440 C C . ASN A 1 181 ? 136.297 95.853 135.623 1.00 97.46 180 ASN A C 1
ATOM 1441 O O . ASN A 1 181 ? 136.454 96.563 134.624 1.00 101.85 180 ASN A O 1
ATOM 1446 N N . LYS A 1 182 ? 136.362 96.323 136.868 1.00 92.13 181 LYS A N 1
ATOM 1447 C CA . LYS A 1 182 ? 136.474 97.756 137.112 1.00 92.52 181 LYS A CA 1
ATOM 1448 C C . LYS A 1 182 ? 137.821 98.314 136.674 1.00 97.60 181 LYS A C 1
ATOM 1449 O O . LYS A 1 182 ? 137.890 99.457 136.211 1.00 103.87 181 LYS A O 1
ATOM 1455 N N . THR A 1 183 ? 138.893 97.532 136.802 1.00 94.59 182 THR A N 1
ATOM 1456 C CA . THR A 1 183 ? 140.209 98.025 136.414 1.00 95.80 182 THR A CA 1
ATOM 1457 C C . THR A 1 183 ? 140.369 98.051 134.899 1.00 96.54 182 THR A C 1
ATOM 1458 O O . THR A 1 183 ? 141.080 98.907 134.359 1.00 102.22 182 THR A O 1
ATOM 1462 N N . ARG A 1 184 ? 139.762 97.121 134.175 1.00 92.72 183 ARG A N 1
ATOM 1463 C CA . ARG A 1 184 ? 139.975 97.061 132.707 1.00 93.77 183 ARG A CA 1
ATOM 1464 C C . ARG A 1 184 ? 138.911 97.840 131.929 1.00 94.83 183 ARG A C 1
ATOM 1465 O O . ARG A 1 184 ? 139.250 98.350 130.855 1.00 97.69 183 ARG A O 1
ATOM 1473 N N . ASP A 1 185 ? 137.686 97.961 132.440 1.00 90.06 184 ASP A N 1
ATOM 1474 C CA . ASP A 1 185 ? 136.620 98.572 131.657 1.00 87.96 184 ASP A CA 1
ATOM 1475 C C . ASP A 1 185 ? 136.469 100.068 131.887 1.00 88.71 184 ASP A C 1
ATOM 1476 O O . ASP A 1 185 ? 136.092 100.787 130.956 1.00 92.38 184 ASP A O 1
ATOM 1481 N N . PHE A 1 186 ? 136.747 100.558 133.091 1.00 74.63 185 PHE A N 1
ATOM 1482 C CA . PHE A 1 186 ? 136.601 101.974 133.393 1.00 71.97 185 PHE A CA 1
ATOM 1483 C C . PHE A 1 186 ? 137.902 102.716 133.123 1.00 74.47 185 PHE A C 1
ATOM 1484 O O . PHE A 1 186 ? 138.988 102.235 133.454 1.00 79.91 185 PHE A O 1
ATOM 1492 N N . TYR A 1 187 ? 137.781 103.896 132.519 1.00 78.61 186 TYR A N 1
ATOM 1493 C CA . TYR A 1 187 ? 138.925 104.742 132.201 1.00 74.98 186 TYR A CA 1
ATOM 1494 C C . TYR A 1 187 ? 138.707 106.105 132.835 1.00 77.69 186 TYR A C 1
ATOM 1495 O O . TYR A 1 187 ? 137.678 106.746 132.595 1.00 82.84 186 TYR A O 1
ATOM 1504 N N . ARG A 1 188 ? 139.671 106.545 133.635 1.00 73.58 187 ARG A N 1
ATOM 1505 C CA . ARG A 1 188 ? 139.556 107.811 134.343 1.00 76.18 187 ARG A CA 1
ATOM 1506 C C . ARG A 1 188 ? 140.030 108.966 133.472 1.00 80.14 187 ARG A C 1
ATOM 1507 O O . ARG A 1 188 ? 141.059 108.874 132.798 1.00 86.76 187 ARG A O 1
ATOM 1515 N N . PHE A 1 189 ? 139.269 110.054 133.563 1.00 80.61 188 PHE A N 1
ATOM 1516 C CA . PHE A 1 189 ? 139.584 111.291 132.824 1.00 78.57 188 PHE A CA 1
ATOM 1517 C C . PHE A 1 189 ? 139.349 112.450 133.784 1.00 86.13 188 PHE A C 1
ATOM 1518 O O . PHE A 1 189 ? 138.538 112.308 134.702 1.00 97.84 188 PHE A O 1
ATOM 1526 N N . PHE A 1 190 ? 140.054 113.551 133.585 1.00 80.97 189 PHE A N 1
ATOM 1527 C CA . PHE A 1 190 ? 139.925 114.709 134.456 1.00 77.54 189 PHE A CA 1
ATOM 1528 C C . PHE A 1 190 ? 139.064 115.780 133.800 1.00 84.28 189 PHE A C 1
ATOM 1529 O O . PHE A 1 190 ? 139.229 116.087 132.616 1.00 91.49 189 PHE A O 1
ATOM 1537 N N . ASP A 1 191 ? 138.109 116.333 134.562 1.00 87.33 190 ASP A N 1
ATOM 1538 C CA . ASP A 1 191 ? 137.250 117.452 134.095 1.00 83.37 190 ASP A CA 1
ATOM 1539 C C . ASP A 1 191 ? 137.401 118.569 135.121 1.00 87.91 190 ASP A C 1
ATOM 1540 O O . ASP A 1 191 ? 137.411 118.265 136.319 1.00 91.71 190 ASP A O 1
ATOM 1545 N N . PRO A 1 192 ? 137.564 119.838 134.719 1.00 78.59 191 PRO A N 1
ATOM 1546 C CA . PRO A 1 192 ? 137.818 120.941 135.660 1.00 81.35 191 PRO A CA 1
ATOM 1547 C C . PRO A 1 192 ? 136.746 121.117 136.720 1.00 87.89 191 PRO A C 1
ATOM 1548 O O . PRO A 1 192 ? 137.068 121.535 137.839 1.00 96.85 191 PRO A O 1
ATOM 1552 N N . TYR A 1 193 ? 135.483 120.787 136.444 1.00 77.65 192 TYR A N 1
ATOM 1553 C CA . TYR A 1 193 ? 134.386 120.936 137.440 1.00 77.79 192 TYR A CA 1
ATOM 1554 C C . TYR A 1 193 ? 134.173 119.602 138.142 1.00 82.81 192 TYR A C 1
ATOM 1555 O O . TYR A 1 193 ? 134.219 119.560 139.376 1.00 90.15 192 TYR A O 1
ATOM 1564 N N . TYR A 1 194 ? 133.871 118.542 137.413 1.00 81.71 193 TYR A N 1
ATOM 1565 C CA . TYR A 1 194 ? 133.779 117.193 138.014 1.00 72.98 193 TYR A CA 1
ATOM 1566 C C . TYR A 1 194 ? 135.205 116.651 138.003 1.00 83.42 193 TYR A C 1
ATOM 1567 O O . TYR A 1 194 ? 135.608 116.101 136.964 1.00 96.18 193 TYR A O 1
ATOM 1576 N N . PHE A 1 195 ? 135.935 116.753 139.106 1.00 72.23 194 PHE A N 1
ATOM 1577 C CA . PHE A 1 195 ? 137.360 116.449 139.187 1.00 72.46 194 PHE A CA 1
ATOM 1578 C C . PHE A 1 195 ? 137.708 115.082 138.605 1.00 79.46 194 PHE A C 1
ATOM 1579 O O . PHE A 1 195 ? 138.532 114.977 137.691 1.00 85.60 194 PHE A O 1
ATOM 1587 N N . ASN A 1 196 ? 137.080 114.025 139.105 1.00 76.26 195 ASN A N 1
ATOM 1588 C CA . ASN A 1 196 ? 137.309 112.679 138.599 1.00 67.05 195 ASN A CA 1
ATOM 1589 C C . ASN A 1 196 ? 136.060 112.173 137.895 1.00 76.42 195 ASN A C 1
ATOM 1590 O O . ASN A 1 196 ? 134.964 112.200 138.464 1.00 88.59 195 ASN A O 1
ATOM 1595 N N . CYS A 1 197 ? 136.234 111.711 136.662 1.00 77.66 196 CYS A N 1
ATOM 1596 C CA . CYS A 1 197 ? 135.167 111.101 135.889 1.00 77.43 196 CYS A CA 1
ATOM 1597 C C . CYS A 1 197 ? 135.677 109.806 135.281 1.00 77.44 196 CYS A C 1
ATOM 1598 O O . CYS A 1 197 ? 136.874 109.652 135.027 1.00 88.39 196 CYS A O 1
ATOM 1601 N N . PHE A 1 198 ? 134.759 108.876 135.046 1.00 62.61 197 PHE A N 1
ATOM 1602 C CA . PHE A 1 198 ? 135.111 107.549 134.566 1.00 64.43 197 PHE A CA 1
ATOM 1603 C C . PHE A 1 198 ? 134.245 107.201 133.368 1.00 69.37 197 PHE A C 1
ATOM 1604 O O . PHE A 1 198 ? 133.025 107.384 133.406 1.00 84.20 197 PHE A O 1
ATOM 1612 N N . THR A 1 199 ? 134.876 106.701 132.312 1.00 59.16 198 THR A N 1
ATOM 1613 C CA . THR A 1 199 ? 134.188 106.302 131.092 1.00 59.29 198 THR A CA 1
ATOM 1614 C C . THR A 1 199 ? 134.204 104.785 130.997 1.00 63.34 198 THR A C 1
ATOM 1615 O O . THR A 1 199 ? 135.272 104.167 131.070 1.00 77.77 198 THR A O 1
ATOM 1619 N N . TYR A 1 200 ? 133.028 104.190 130.840 1.00 68.44 199 TYR A N 1
ATOM 1620 C CA . TYR A 1 200 ? 132.911 102.748 130.686 1.00 66.21 199 TYR A CA 1
ATOM 1621 C C . TYR A 1 200 ? 132.955 102.385 129.210 1.00 72.79 199 TYR A C 1
ATOM 1622 O O . TYR A 1 200 ? 132.187 102.924 128.407 1.00 82.07 199 TYR A O 1
ATOM 1631 N N . LYS A 1 201 ? 133.853 101.473 128.857 1.00 75.90 200 LYS A N 1
ATOM 1632 C CA . LYS A 1 201 ? 133.971 100.965 127.499 1.00 73.18 200 LYS A CA 1
ATOM 1633 C C . LYS A 1 201 ? 133.570 99.498 127.490 1.00 79.92 200 LYS A C 1
ATOM 1634 O O . LYS A 1 201 ? 134.107 98.699 128.263 1.00 83.70 200 LYS A O 1
ATOM 1640 N N . ALA A 1 202 ? 132.625 99.154 126.619 1.00 92.64 201 ALA A N 1
ATOM 1641 C CA . ALA A 1 202 ? 132.008 97.836 126.656 1.00 89.35 201 ALA A CA 1
ATOM 1642 C C . ALA A 1 202 ? 133.021 96.741 126.344 1.00 98.46 201 ALA A C 1
ATOM 1643 O O . ALA A 1 202 ? 133.941 96.918 125.542 1.00 101.16 201 ALA A O 1
ATOM 1645 N N . HIS A 1 203 ? 132.836 95.595 126.995 1.00 118.96 202 HIS A N 1
ATOM 1646 C CA . HIS A 1 203 ? 133.673 94.417 126.784 1.00 119.89 202 HIS A CA 1
ATOM 1647 C C . HIS A 1 203 ? 132.752 93.217 126.628 1.00 121.35 202 HIS A C 1
ATOM 1648 O O . HIS A 1 203 ? 132.141 92.772 127.605 1.00 117.38 202 HIS A O 1
ATOM 1655 N N . GLU A 1 204 ? 132.653 92.696 125.408 1.00 144.49 203 GLU A N 1
ATOM 1656 C CA . GLU A 1 204 ? 131.750 91.594 125.133 1.00 144.55 203 GLU A CA 1
ATOM 1657 C C . GLU A 1 204 ? 132.227 90.320 125.827 1.00 145.74 203 GLU A C 1
ATOM 1658 O O . GLU A 1 204 ? 133.423 90.142 126.067 1.00 143.86 203 GLU A O 1
ATOM 1664 N N . PRO A 1 205 ? 131.301 89.423 126.170 1.00 146.03 204 PRO A N 1
ATOM 1665 C CA . PRO A 1 205 ? 131.694 88.180 126.843 1.00 143.35 204 PRO A CA 1
ATOM 1666 C C . PRO A 1 205 ? 132.612 87.334 125.975 1.00 143.71 204 PRO A C 1
ATOM 1667 O O . PRO A 1 205 ? 132.509 87.319 124.746 1.00 142.03 204 PRO A O 1
ATOM 1671 N N . THR A 1 206 ? 133.522 86.625 126.634 1.00 156.66 205 THR A N 1
ATOM 1672 C CA . THR A 1 206 ? 134.474 85.762 125.946 1.00 155.37 205 THR A CA 1
ATOM 1673 C C . THR A 1 206 ? 133.778 84.543 125.351 1.00 154.22 205 THR A C 1
ATOM 1674 O O . THR A 1 206 ? 133.504 83.570 126.053 1.00 152.96 205 THR A O 1
ATOM 1678 N N . LEU A 1 212 ? 131.547 84.481 136.390 1.00 110.28 211 LEU A N 1
ATOM 1679 C CA . LEU A 1 212 ? 130.733 85.585 136.884 1.00 113.26 211 LEU A CA 1
ATOM 1680 C C . LEU A 1 212 ? 129.576 85.882 135.936 1.00 114.74 211 LEU A C 1
ATOM 1681 O O . LEU A 1 212 ? 129.449 86.996 135.431 1.00 117.83 211 LEU A O 1
ATOM 1686 N N . SER A 1 213 ? 128.733 84.879 135.700 1.00 102.40 212 SER A N 1
ATOM 1687 C CA . SER A 1 213 ? 127.576 85.023 134.817 1.00 103.68 212 SER A CA 1
ATOM 1688 C C . SER A 1 213 ? 126.398 85.506 135.652 1.00 102.91 212 SER A C 1
ATOM 1689 O O . SER A 1 213 ? 125.673 84.719 136.261 1.00 102.46 212 SER A O 1
ATOM 1692 N N . GLU A 1 214 ? 126.207 86.822 135.682 1.00 105.62 213 GLU A N 1
ATOM 1693 C CA . GLU A 1 214 ? 125.146 87.424 136.476 1.00 99.89 213 GLU A CA 1
ATOM 1694 C C . GLU A 1 214 ? 124.857 88.816 135.939 1.00 105.90 213 GLU A C 1
ATOM 1695 O O . GLU A 1 214 ? 125.684 89.419 135.251 1.00 109.93 213 GLU A O 1
ATOM 1701 N N . GLY A 1 215 ? 123.678 89.323 136.272 1.00 103.47 214 GLY A N 1
ATOM 1702 C CA . GLY A 1 215 ? 123.318 90.688 135.945 1.00 102.81 214 GLY A CA 1
ATOM 1703 C C . GLY A 1 215 ? 122.453 90.800 134.706 1.00 104.55 214 GLY A C 1
ATOM 1704 O O . GLY A 1 215 ? 121.960 89.818 134.144 1.00 108.11 214 GLY A O 1
ATOM 1705 N N . ILE A 1 216 ? 122.266 92.054 134.287 1.00 100.81 215 ILE A N 1
ATOM 1706 C CA . ILE A 1 216 ? 121.432 92.348 133.128 1.00 99.86 215 ILE A CA 1
ATOM 1707 C C . ILE A 1 216 ? 122.055 91.757 131.871 1.00 103.95 215 ILE A C 1
ATOM 1708 O O . ILE A 1 216 ? 123.275 91.810 131.669 1.00 104.89 215 ILE A O 1
ATOM 1713 N N . GLU A 1 217 ? 121.211 91.174 131.021 1.00 109.75 216 GLU A N 1
ATOM 1714 C CA . GLU A 1 217 ? 121.678 90.552 129.790 1.00 108.59 216 GLU A CA 1
ATOM 1715 C C . GLU A 1 217 ? 121.620 91.487 128.591 1.00 107.73 216 GLU A C 1
ATOM 1716 O O . GLU A 1 217 ? 122.435 91.351 127.671 1.00 114.63 216 GLU A O 1
ATOM 1722 N N . ASN A 1 218 ? 120.681 92.432 128.575 1.00 93.07 217 ASN A N 1
ATOM 1723 C CA . ASN A 1 218 ? 120.451 93.281 127.414 1.00 98.14 217 ASN A CA 1
ATOM 1724 C C . ASN A 1 218 ? 120.964 94.704 127.608 1.00 103.68 217 ASN A C 1
ATOM 1725 O O . ASN A 1 218 ? 120.570 95.603 126.859 1.00 109.72 217 ASN A O 1
ATOM 1730 N N . GLY A 1 219 ? 121.838 94.930 128.585 1.00 80.59 218 GLY A N 1
ATOM 1731 C CA . GLY A 1 219 ? 122.346 96.269 128.800 1.00 78.40 218 GLY A CA 1
ATOM 1732 C C . GLY A 1 219 ? 123.409 96.395 129.871 1.00 79.19 218 GLY A C 1
ATOM 1733 O O . GLY A 1 219 ? 124.138 95.442 130.156 1.00 90.20 218 GLY A O 1
ATOM 1734 N N . TRP A 1 220 ? 123.500 97.579 130.470 1.00 69.29 219 TRP A N 1
ATOM 1735 C CA . TRP A 1 220 ? 124.521 97.900 131.455 1.00 61.31 219 TRP A CA 1
ATOM 1736 C C . TRP A 1 220 ? 123.860 98.439 132.713 1.00 62.19 219 TRP A C 1
ATOM 1737 O O . TRP A 1 220 ? 122.984 99.305 132.641 1.00 79.46 219 TRP A O 1
ATOM 1748 N N . SER A 1 221 ? 124.283 97.924 133.864 1.00 57.92 220 SER A N 1
ATOM 1749 C CA . SER A 1 221 ? 123.724 98.323 135.146 1.00 59.47 220 SER A CA 1
ATOM 1750 C C . SER A 1 221 ? 124.845 98.483 136.158 1.00 63.44 220 SER A C 1
ATOM 1751 O O . SER A 1 221 ? 125.832 97.744 136.123 1.00 78.33 220 SER A O 1
ATOM 1754 N N . SER A 1 222 ? 124.691 99.452 137.058 1.00 50.21 221 SER A N 1
ATOM 1755 C CA . SER A 1 222 ? 125.695 99.702 138.078 1.00 56.19 221 SER A CA 1
ATOM 1756 C C . SER A 1 222 ? 125.057 100.412 139.261 1.00 55.68 221 SER A C 1
ATOM 1757 O O . SER A 1 222 ? 124.068 101.134 139.111 1.00 65.51 221 SER A O 1
ATOM 1760 N N . ILE A 1 223 ? 125.636 100.200 140.439 1.00 50.92 222 ILE A N 1
ATOM 1761 C CA . ILE A 1 223 ? 125.220 100.863 141.669 1.00 50.08 222 ILE A CA 1
ATOM 1762 C C . ILE A 1 223 ? 126.328 101.818 142.083 1.00 56.51 222 ILE A C 1
ATOM 1763 O O . ILE A 1 223 ? 127.490 101.412 142.206 1.00 70.03 222 ILE A O 1
ATOM 1768 N N . LEU A 1 224 ? 125.973 103.082 142.300 1.00 55.29 223 LEU A N 1
ATOM 1769 C CA . LEU A 1 224 ? 126.950 104.133 142.548 1.00 57.95 223 LEU A CA 1
ATOM 1770 C C . LEU A 1 224 ? 126.672 104.798 143.885 1.00 67.77 223 LEU A C 1
ATOM 1771 O O . LEU A 1 224 ? 125.514 105.048 144.231 1.00 76.91 223 LEU A O 1
ATOM 1776 N N . LEU A 1 225 ? 127.736 105.079 144.633 1.00 54.11 224 LEU A N 1
ATOM 1777 C CA . LEU A 1 225 ? 127.637 105.876 145.850 1.00 57.96 224 LEU A CA 1
ATOM 1778 C C . LEU A 1 225 ? 127.765 107.345 145.473 1.00 65.45 224 LEU A C 1
ATOM 1779 O O . LEU A 1 225 ? 128.846 107.803 145.090 1.00 73.35 224 LEU A O 1
ATOM 1784 N N . SER A 1 226 ? 126.667 108.090 145.582 1.00 78.14 225 SER A N 1
ATOM 1785 C CA . SER A 1 226 ? 126.639 109.481 145.150 1.00 72.34 225 SER A CA 1
ATOM 1786 C C . SER A 1 226 ? 126.194 110.463 146.219 1.00 79.73 225 SER A C 1
ATOM 1787 O O . SER A 1 226 ? 126.468 111.660 146.072 1.00 85.13 225 SER A O 1
ATOM 1790 N N . GLY A 1 227 ? 125.529 110.017 147.275 1.00 89.93 226 GLY A N 1
ATOM 1791 C CA . GLY A 1 227 ? 125.064 110.931 148.293 1.00 84.42 226 GLY A CA 1
ATOM 1792 C C . GLY A 1 227 ? 126.195 111.466 149.146 1.00 85.63 226 GLY A C 1
ATOM 1793 O O . GLY A 1 227 ? 127.344 111.026 149.079 1.00 93.83 226 GLY A O 1
ATOM 1794 N N . SER A 1 228 ? 125.851 112.450 149.974 1.00 83.44 227 SER A N 1
ATOM 1795 C CA . SER A 1 228 ? 126.807 113.083 150.873 1.00 81.93 227 SER A CA 1
ATOM 1796 C C . SER A 1 228 ? 126.228 113.221 152.275 1.00 85.13 227 SER A C 1
ATOM 1797 O O . SER A 1 228 ? 126.525 114.185 152.984 1.00 96.56 227 SER A O 1
ATOM 1800 N N . GLY A 1 229 ? 125.396 112.263 152.687 1.00 78.19 228 GLY A N 1
ATOM 1801 C CA . GLY A 1 229 ? 124.816 112.301 154.016 1.00 81.27 228 GLY A CA 1
ATOM 1802 C C . GLY A 1 229 ? 125.802 112.024 155.128 1.00 87.16 228 GLY A C 1
ATOM 1803 O O . GLY A 1 229 ? 125.523 112.353 156.286 1.00 94.62 228 GLY A O 1
ATOM 1804 N N . MET A 1 230 ? 126.947 111.426 154.808 1.00 87.36 229 MET A N 1
ATOM 1805 C CA . MET A 1 230 ? 127.962 111.122 155.806 1.00 86.34 229 MET A CA 1
ATOM 1806 C C . MET A 1 230 ? 128.852 112.313 156.133 1.00 89.48 229 MET A C 1
ATOM 1807 O O . MET A 1 230 ? 129.675 112.215 157.048 1.00 92.67 229 MET A O 1
ATOM 1812 N N . LEU A 1 231 ? 128.712 113.424 155.416 1.00 89.45 230 LEU A N 1
ATOM 1813 C CA . LEU A 1 231 ? 129.473 114.621 155.736 1.00 89.55 230 LEU A CA 1
ATOM 1814 C C . LEU A 1 231 ? 128.992 115.224 157.051 1.00 94.25 230 LEU A C 1
ATOM 1815 O O . LEU A 1 231 ? 127.821 115.109 157.422 1.00 99.03 230 LEU A O 1
ATOM 1820 N N . ASP A 1 232 ? 129.916 115.867 157.761 1.00 101.85 231 ASP A N 1
ATOM 1821 C CA . ASP A 1 232 ? 129.582 116.478 159.039 1.00 102.35 231 ASP A CA 1
ATOM 1822 C C . ASP A 1 232 ? 128.579 117.608 158.850 1.00 107.70 231 ASP A C 1
ATOM 1823 O O . ASP A 1 232 ? 128.640 118.361 157.875 1.00 111.59 231 ASP A O 1
ATOM 1828 N N . LYS A 1 233 ? 127.648 117.721 159.792 1.00 102.79 232 LYS A N 1
ATOM 1829 C CA . LYS A 1 233 ? 126.618 118.756 159.767 1.00 96.85 232 LYS A CA 1
ATOM 1830 C C . LYS A 1 233 ? 127.043 119.866 160.721 1.00 102.22 232 LYS A C 1
ATOM 1831 O O . LYS A 1 233 ? 126.895 119.745 161.939 1.00 105.34 232 LYS A O 1
ATOM 1837 N N . ASN A 1 234 ? 127.574 120.950 160.161 1.00 106.42 233 ASN A N 1
ATOM 1838 C CA . ASN A 1 234 ? 128.049 122.057 160.978 1.00 106.11 233 ASN A CA 1
ATOM 1839 C C . ASN A 1 234 ? 126.879 122.828 161.574 1.00 109.35 233 ASN A C 1
ATOM 1840 O O . ASN A 1 234 ? 125.832 122.990 160.941 1.00 109.87 233 ASN A O 1
ATOM 1845 N N . ASP A 1 235 ? 127.064 123.307 162.804 1.00 117.62 234 ASP A N 1
ATOM 1846 C CA . ASP A 1 235 ? 126.047 124.124 163.452 1.00 118.45 234 ASP A CA 1
ATOM 1847 C C . ASP A 1 235 ? 126.016 125.547 162.917 1.00 119.18 234 ASP A C 1
ATOM 1848 O O . ASP A 1 235 ? 125.014 126.245 163.105 1.00 119.27 234 ASP A O 1
ATOM 1853 N N . GLU A 1 236 ? 127.083 125.990 162.259 1.00 115.72 235 GLU A N 1
ATOM 1854 C CA . GLU A 1 236 ? 127.171 127.331 161.706 1.00 114.42 235 GLU A CA 1
ATOM 1855 C C . GLU A 1 236 ? 127.606 127.251 160.252 1.00 115.15 235 GLU A C 1
ATOM 1856 O O . GLU A 1 236 ? 128.234 126.279 159.828 1.00 119.70 235 GLU A O 1
ATOM 1862 N N . ILE A 1 237 ? 127.260 128.285 159.488 1.00 102.83 236 ILE A N 1
ATOM 1863 C CA . ILE A 1 237 ? 127.665 128.346 158.089 1.00 101.82 236 ILE A CA 1
ATOM 1864 C C . ILE A 1 237 ? 129.156 128.645 158.026 1.00 105.00 236 ILE A C 1
ATOM 1865 O O . ILE A 1 237 ? 129.627 129.649 158.572 1.00 107.18 236 ILE A O 1
ATOM 1870 N N . ARG A 1 238 ? 129.906 127.774 157.358 1.00 104.52 237 ARG A N 1
ATOM 1871 C CA . ARG A 1 238 ? 131.344 127.931 157.206 1.00 101.29 237 ARG A CA 1
ATOM 1872 C C . ARG A 1 238 ? 131.720 127.774 155.742 1.00 104.74 237 ARG A C 1
ATOM 1873 O O . ARG A 1 238 ? 131.174 126.918 155.040 1.00 106.13 237 ARG A O 1
ATOM 1881 N N . MET A 1 239 ? 132.652 128.605 155.288 1.00 110.35 238 MET A N 1
ATOM 1882 C CA . MET A 1 239 ? 133.110 128.546 153.909 1.00 108.10 238 MET A CA 1
ATOM 1883 C C . MET A 1 239 ? 134.163 127.459 153.749 1.00 110.57 238 MET A C 1
ATOM 1884 O O . MET A 1 239 ? 135.134 127.403 154.510 1.00 114.69 238 MET A O 1
ATOM 1889 N N . LEU A 1 240 ? 133.966 126.595 152.756 1.00 96.89 239 LEU A N 1
ATOM 1890 C CA . LEU A 1 240 ? 134.927 125.551 152.406 1.00 94.80 239 LEU A CA 1
ATOM 1891 C C . LEU A 1 240 ? 135.283 125.741 150.939 1.00 98.62 239 LEU A C 1
ATOM 1892 O O . LEU A 1 240 ? 134.552 125.288 150.048 1.00 106.45 239 LEU A O 1
ATOM 1897 N N . PRO A 1 241 ? 136.391 126.422 150.652 1.00 84.53 240 PRO A N 1
ATOM 1898 C CA . PRO A 1 241 ? 136.748 126.700 149.257 1.00 81.24 240 PRO A CA 1
ATOM 1899 C C . PRO A 1 241 ? 136.964 125.423 148.460 1.00 85.42 240 PRO A C 1
ATOM 1900 O O . PRO A 1 241 ? 137.358 124.386 148.996 1.00 88.24 240 PRO A O 1
ATOM 1904 N N . GLY A 1 242 ? 136.690 125.510 147.160 1.00 77.87 241 GLY A N 1
ATOM 1905 C CA . GLY A 1 242 ? 136.838 124.382 146.269 1.00 78.35 241 GLY A CA 1
ATOM 1906 C C . GLY A 1 242 ? 135.635 123.473 146.175 1.00 80.91 241 GLY A C 1
ATOM 1907 O O . GLY A 1 242 ? 135.685 122.482 145.435 1.00 87.40 241 GLY A O 1
ATOM 1908 N N . LEU A 1 243 ? 134.558 123.770 146.899 1.00 81.47 242 LEU A N 1
ATOM 1909 C CA . LEU A 1 243 ? 133.358 122.943 146.901 1.00 79.75 242 LEU A CA 1
ATOM 1910 C C . LEU A 1 243 ? 132.266 123.490 145.992 1.00 83.88 242 LEU A C 1
ATOM 1911 O O . LEU A 1 243 ? 131.667 122.738 145.219 1.00 90.17 242 LEU A O 1
ATOM 1916 N N . HIS A 1 244 ? 132.000 124.788 146.070 1.00 89.66 243 HIS A N 1
ATOM 1917 C CA . HIS A 1 244 ? 130.831 125.398 145.451 1.00 89.08 243 HIS A CA 1
ATOM 1918 C C . HIS A 1 244 ? 131.270 126.260 144.276 1.00 94.72 243 HIS A C 1
ATOM 1919 O O . HIS A 1 244 ? 132.066 127.189 144.446 1.00 98.40 243 HIS A O 1
ATOM 1926 N N . GLU A 1 245 ? 130.751 125.950 143.091 1.00 97.16 244 GLU A N 1
ATOM 1927 C CA . GLU A 1 245 ? 130.938 126.788 141.909 1.00 95.39 244 GLU A CA 1
ATOM 1928 C C . GLU A 1 245 ? 129.854 127.855 141.946 1.00 97.92 244 GLU A C 1
ATOM 1929 O O . GLU A 1 245 ? 128.682 127.574 141.688 1.00 103.28 244 GLU A O 1
ATOM 1935 N N . TRP A 1 246 ? 130.247 129.082 142.276 1.00 95.90 245 TRP A N 1
ATOM 1936 C CA . TRP A 1 246 ? 129.287 130.115 142.642 1.00 97.43 245 TRP A CA 1
ATOM 1937 C C . TRP A 1 246 ? 128.333 130.431 141.499 1.00 97.30 245 TRP A C 1
ATOM 1938 O O . TRP A 1 246 ? 128.751 130.893 140.432 1.00 97.25 245 TRP A O 1
ATOM 1949 N N . ARG A 1 247 ? 127.047 130.175 141.735 1.00 98.53 246 ARG A N 1
ATOM 1950 C CA . ARG A 1 247 ? 125.946 130.571 140.860 1.00 101.52 246 ARG A CA 1
ATOM 1951 C C . ARG A 1 247 ? 126.061 129.994 139.455 1.00 102.57 246 ARG A C 1
ATOM 1952 O O . ARG A 1 247 ? 125.569 130.593 138.494 1.00 105.56 246 ARG A O 1
ATOM 1960 N N . SER A 1 248 ? 126.706 128.843 139.310 1.00 92.23 247 SER A N 1
ATOM 1961 C CA . SER A 1 248 ? 126.599 128.091 138.073 1.00 90.30 247 SER A CA 1
ATOM 1962 C C . SER A 1 248 ? 125.295 127.299 138.062 1.00 95.55 247 SER A C 1
ATOM 1963 O O . SER A 1 248 ? 124.634 127.127 139.090 1.00 98.91 247 SER A O 1
ATOM 1966 N N . ALA A 1 249 ? 124.922 126.814 136.878 1.00 95.78 248 ALA A N 1
ATOM 1967 C CA . ALA A 1 249 ? 123.684 126.056 136.746 1.00 99.63 248 ALA A CA 1
ATOM 1968 C C . ALA A 1 249 ? 123.734 124.710 137.457 1.00 104.25 248 ALA A C 1
ATOM 1969 O O . ALA A 1 249 ? 122.681 124.095 137.653 1.00 109.47 248 ALA A O 1
ATOM 1971 N N . VAL A 1 250 ? 124.919 124.245 137.844 1.00 83.48 249 VAL A N 1
ATOM 1972 C CA . VAL A 1 250 ? 125.085 122.975 138.541 1.00 80.72 249 VAL A CA 1
ATOM 1973 C C . VAL A 1 250 ? 125.789 123.231 139.867 1.00 82.39 249 VAL A C 1
ATOM 1974 O O . VAL A 1 250 ? 126.574 122.400 140.336 1.00 92.99 249 VAL A O 1
ATOM 1978 N N . SER A 1 251 ? 125.497 124.381 140.480 1.00 90.10 250 SER A N 1
ATOM 1979 C CA . SER A 1 251 ? 126.339 124.904 141.552 1.00 95.52 250 SER A CA 1
ATOM 1980 C C . SER A 1 251 ? 126.452 123.937 142.724 1.00 96.41 250 SER A C 1
ATOM 1981 O O . SER A 1 251 ? 127.553 123.699 143.233 1.00 102.30 250 SER A O 1
ATOM 1984 N N . ALA A 1 252 ? 125.332 123.363 143.170 1.00 74.42 251 ALA A N 1
ATOM 1985 C CA . ALA A 1 252 ? 125.374 122.567 144.391 1.00 71.52 251 ALA A CA 1
ATOM 1986 C C . ALA A 1 252 ? 124.585 121.267 144.288 1.00 81.15 251 ALA A C 1
ATOM 1987 O O . ALA A 1 252 ? 124.254 120.677 145.322 1.00 83.60 251 ALA A O 1
ATOM 1989 N N . SER A 1 253 ? 124.297 120.792 143.081 1.00 87.29 252 SER A N 1
ATOM 1990 C CA . SER A 1 253 ? 123.444 119.626 142.922 1.00 80.35 252 SER A CA 1
ATOM 1991 C C . SER A 1 253 ? 124.123 118.370 143.461 1.00 77.22 252 SER A C 1
ATOM 1992 O O . SER A 1 253 ? 125.347 118.290 143.584 1.00 81.58 252 SER A O 1
ATOM 1995 N N . GLU A 1 254 ? 123.297 117.380 143.790 1.00 77.04 253 GLU A N 1
ATOM 1996 C CA . GLU A 1 254 ? 123.747 116.103 144.326 1.00 72.65 253 GLU A CA 1
ATOM 1997 C C . GLU A 1 254 ? 123.247 114.983 143.428 1.00 80.67 253 GLU A C 1
ATOM 1998 O O . GLU A 1 254 ? 122.070 114.960 143.057 1.00 92.05 253 GLU A O 1
ATOM 2004 N N . GLY A 1 255 ? 124.132 114.064 143.082 1.00 68.79 254 GLY A N 1
ATOM 2005 C CA . GLY A 1 255 ? 123.760 112.938 142.256 1.00 68.08 254 GLY A CA 1
ATOM 2006 C C . GLY A 1 255 ? 124.898 112.548 141.336 1.00 72.47 254 GLY A C 1
ATOM 2007 O O . GLY A 1 255 ? 126.064 112.778 141.638 1.00 80.48 254 GLY A O 1
ATOM 2008 N N . VAL A 1 256 ? 124.525 111.941 140.212 1.00 60.49 255 VAL A N 1
ATOM 2009 C CA . VAL A 1 256 ? 125.468 111.457 139.213 1.00 52.64 255 VAL A CA 1
ATOM 2010 C C . VAL A 1 256 ? 125.147 112.114 137.880 1.00 60.19 255 VAL A C 1
ATOM 2011 O O . VAL A 1 256 ? 123.979 112.208 137.489 1.00 76.66 255 VAL A O 1
ATOM 2015 N N . ARG A 1 257 ? 126.178 112.578 137.188 1.00 66.21 256 ARG A N 1
ATOM 2016 C CA . ARG A 1 257 ? 126.000 113.108 135.818 1.00 63.11 256 ARG A CA 1
ATOM 2017 C C . ARG A 1 257 ? 126.372 111.957 134.899 1.00 68.39 256 ARG A C 1
ATOM 2018 O O . ARG A 1 257 ? 127.459 111.404 135.071 1.00 80.52 256 ARG A O 1
ATOM 2026 N N . VAL A 1 258 ? 125.497 111.598 133.987 1.00 63.20 257 VAL A N 1
ATOM 2027 C CA . VAL A 1 258 ? 125.653 110.460 133.089 1.00 58.70 257 VAL A CA 1
ATOM 2028 C C . VAL A 1 258 ? 125.637 110.967 131.657 1.00 62.50 257 VAL A C 1
ATOM 2029 O O . VAL A 1 258 ? 124.709 111.679 131.257 1.00 72.50 257 VAL A O 1
ATOM 2033 N N . VAL A 1 259 ? 126.676 110.615 130.899 1.00 64.01 258 VAL A N 1
ATOM 2034 C CA . VAL A 1 259 ? 126.760 111.028 129.473 1.00 66.56 258 VAL A CA 1
ATOM 2035 C C . VAL A 1 259 ? 126.850 109.787 128.593 1.00 71.05 258 VAL A C 1
ATOM 2036 O O . VAL A 1 259 ? 127.779 109.000 128.800 1.00 76.38 258 VAL A O 1
ATOM 2040 N N . ILE A 1 260 ? 125.929 109.628 127.654 1.00 74.30 259 ILE A N 1
ATOM 2041 C CA . ILE A 1 260 ? 125.886 108.517 126.712 1.00 67.18 259 ILE A CA 1
ATOM 2042 C C . ILE A 1 260 ? 126.333 109.048 125.359 1.00 73.18 259 ILE A C 1
ATOM 2043 O O . ILE A 1 260 ? 125.703 109.954 124.801 1.00 82.14 259 ILE A O 1
ATOM 2048 N N . HIS A 1 261 ? 127.414 108.488 124.833 1.00 64.36 260 HIS A N 1
ATOM 2049 C CA . HIS A 1 261 ? 128.063 109.027 123.647 1.00 65.46 260 HIS A CA 1
ATOM 2050 C C . HIS A 1 261 ? 128.684 107.877 122.875 1.00 73.44 260 HIS A C 1
ATOM 2051 O O . HIS A 1 261 ? 128.818 106.765 123.401 1.00 85.96 260 HIS A O 1
ATOM 2058 N N . PRO A 1 262 ? 129.054 108.103 121.614 1.00 67.79 261 PRO A N 1
ATOM 2059 C CA . PRO A 1 262 ? 129.669 107.034 120.835 1.00 65.24 261 PRO A CA 1
ATOM 2060 C C . PRO A 1 262 ? 130.938 106.541 121.498 1.00 71.73 261 PRO A C 1
ATOM 2061 O O . PRO A 1 262 ? 131.619 107.294 122.220 1.00 83.18 261 PRO A O 1
ATOM 2065 N N . PRO A 1 263 ? 131.296 105.271 121.285 1.00 73.59 262 PRO A N 1
ATOM 2066 C CA . PRO A 1 263 ? 132.342 104.644 122.114 1.00 88.59 262 PRO A CA 1
ATOM 2067 C C . PRO A 1 263 ? 133.697 105.328 122.064 1.00 92.39 262 PRO A C 1
ATOM 2068 O O . PRO A 1 263 ? 134.422 105.301 123.066 1.00 97.06 262 PRO A O 1
ATOM 2072 N N . SER A 1 264 ? 134.071 105.941 120.944 1.00 89.24 263 SER A N 1
ATOM 2073 C CA . SER A 1 264 ? 135.427 106.462 120.819 1.00 90.98 263 SER A CA 1
ATOM 2074 C C . SER A 1 264 ? 135.444 107.983 120.759 1.00 94.89 263 SER A C 1
ATOM 2075 O O . SER A 1 264 ? 136.157 108.569 119.940 1.00 101.98 263 SER A O 1
ATOM 2078 N N . THR A 1 265 ? 134.665 108.630 121.622 1.00 84.41 264 THR A N 1
ATOM 2079 C CA . THR A 1 265 ? 134.568 110.081 121.648 1.00 80.32 264 THR A CA 1
ATOM 2080 C C . THR A 1 265 ? 134.785 110.589 123.066 1.00 84.62 264 THR A C 1
ATOM 2081 O O . THR A 1 265 ? 134.607 109.862 124.046 1.00 90.97 264 THR A O 1
ATOM 2085 N N . THR A 1 266 ? 135.175 111.859 123.162 1.00 83.99 265 THR A N 1
ATOM 2086 C CA . THR A 1 266 ? 135.404 112.495 124.456 1.00 83.76 265 THR A CA 1
ATOM 2087 C C . THR A 1 266 ? 134.119 113.144 124.952 1.00 86.63 265 THR A C 1
ATOM 2088 O O . THR A 1 266 ? 133.533 113.965 124.237 1.00 91.18 265 THR A O 1
ATOM 2092 N N . PRO A 1 267 ? 133.751 112.822 126.213 1.00 81.53 266 PRO A N 1
ATOM 2093 C CA . PRO A 1 267 ? 132.543 113.343 126.777 1.00 80.76 266 PRO A CA 1
ATOM 2094 C C . PRO A 1 267 ? 132.707 114.786 127.225 1.00 84.68 266 PRO A C 1
ATOM 2095 O O . PRO A 1 267 ? 133.764 115.160 127.674 1.00 87.98 266 PRO A O 1
ATOM 2099 N N . TYR A 1 268 ? 131.646 115.559 127.080 1.00 78.60 267 TYR A N 1
ATOM 2100 C CA . TYR A 1 268 ? 131.683 116.964 127.528 1.00 81.19 267 TYR A CA 1
ATOM 2101 C C . TYR A 1 268 ? 130.595 117.094 128.584 1.00 85.07 267 TYR A C 1
ATOM 2102 O O . TYR A 1 268 ? 129.549 117.689 128.307 1.00 86.50 267 TYR A O 1
ATOM 2111 N N . PRO A 1 269 ? 130.822 116.591 129.810 1.00 83.31 268 PRO A N 1
ATOM 2112 C CA . PRO A 1 269 ? 129.769 116.547 130.820 1.00 81.19 268 PRO A CA 1
ATOM 2113 C C . PRO A 1 269 ? 128.975 117.811 131.167 1.00 88.01 268 PRO A C 1
ATOM 2114 O O . PRO A 1 269 ? 127.856 117.657 131.591 1.00 91.30 268 PRO A O 1
ATOM 2118 N N . PHE A 1 270 ? 129.536 119.007 130.988 1.00 95.75 269 PHE A N 1
ATOM 2119 C CA . PHE A 1 270 ? 128.880 120.262 131.453 1.00 91.93 269 PHE A CA 1
ATOM 2120 C C . PHE A 1 270 ? 127.831 120.761 130.465 1.00 91.73 269 PHE A C 1
ATOM 2121 O O . PHE A 1 270 ? 127.099 121.694 130.822 1.00 93.88 269 PHE A O 1
ATOM 2129 N N . THR A 1 271 ? 127.778 120.197 129.269 1.00 94.53 270 THR A N 1
ATOM 2130 C CA . THR A 1 271 ? 126.839 120.690 128.233 1.00 95.64 270 THR A CA 1
ATOM 2131 C C . THR A 1 271 ? 126.072 119.529 127.619 1.00 94.75 270 THR A C 1
ATOM 2132 O O . THR A 1 271 ? 125.240 119.776 126.740 1.00 96.04 270 THR A O 1
ATOM 2136 N N . GLU A 1 272 ? 126.395 118.312 128.028 1.00 94.04 271 GLU A N 1
ATOM 2137 C CA . GLU A 1 272 ? 125.640 117.141 127.535 1.00 92.54 271 GLU A CA 1
ATOM 2138 C C . GLU A 1 272 ? 125.532 116.098 128.631 1.00 95.57 271 GLU A C 1
ATOM 2139 O O . GLU A 1 272 ? 126.415 116.054 129.500 1.00 102.87 271 GLU A O 1
ATOM 2145 N N . GLY A 1 273 ? 124.470 115.323 128.596 1.00 77.54 272 GLY A N 1
ATOM 2146 C CA . GLY A 1 273 ? 124.256 114.219 129.505 1.00 80.47 272 GLY A CA 1
ATOM 2147 C C . GLY A 1 273 ? 122.959 114.361 130.278 1.00 82.24 272 GLY A C 1
ATOM 2148 O O . GLY A 1 273 ? 122.101 115.195 129.979 1.00 84.57 272 GLY A O 1
ATOM 2149 N N . TYR A 1 274 ? 122.829 113.518 131.299 1.00 79.98 273 TYR A N 1
ATOM 2150 C CA . TYR A 1 274 ? 121.619 113.450 132.101 1.00 75.76 273 TYR A CA 1
ATOM 2151 C C . TYR A 1 274 ? 121.996 113.378 133.571 1.00 75.76 273 TYR A C 1
ATOM 2152 O O . TYR A 1 274 ? 123.127 113.045 133.930 1.00 80.75 273 TYR A O 1
ATOM 2161 N N . ASP A 1 275 ? 121.027 113.698 134.421 1.00 76.86 274 ASP A N 1
ATOM 2162 C CA . ASP A 1 275 ? 121.224 113.752 135.860 1.00 74.21 274 ASP A CA 1
ATOM 2163 C C . ASP A 1 275 ? 120.430 112.649 136.542 1.00 83.89 274 ASP A C 1
ATOM 2164 O O . ASP A 1 275 ? 119.321 112.312 136.115 1.00 93.87 274 ASP A O 1
ATOM 2169 N N . VAL A 1 276 ? 121.004 112.086 137.606 1.00 59.09 275 VAL A N 1
ATOM 2170 C CA . VAL A 1 276 ? 120.355 111.057 138.401 1.00 52.91 275 VAL A CA 1
ATOM 2171 C C . VAL A 1 276 ? 120.512 111.432 139.869 1.00 58.25 275 VAL A C 1
ATOM 2172 O O . VAL A 1 276 ? 121.638 111.577 140.351 1.00 69.98 275 VAL A O 1
ATOM 2176 N N . PRO A 1 277 ? 119.429 111.596 140.621 1.00 52.92 276 PRO A N 1
ATOM 2177 C CA . PRO A 1 277 ? 119.555 111.963 142.030 1.00 51.46 276 PRO A CA 1
ATOM 2178 C C . PRO A 1 277 ? 119.880 110.748 142.879 1.00 60.67 276 PRO A C 1
ATOM 2179 O O . PRO A 1 277 ? 119.567 109.612 142.496 1.00 71.31 276 PRO A O 1
ATOM 2183 N N . PRO A 1 278 ? 120.513 110.943 144.033 1.00 58.15 277 PRO A N 1
ATOM 2184 C CA . PRO A 1 278 ? 120.766 109.812 144.928 1.00 57.26 277 PRO A CA 1
ATOM 2185 C C . PRO A 1 278 ? 119.472 109.262 145.500 1.00 64.40 277 PRO A C 1
ATOM 2186 O O . PRO A 1 278 ? 118.483 109.979 145.668 1.00 71.65 277 PRO A O 1
ATOM 2190 N N . GLY A 1 279 ? 119.487 107.967 145.801 1.00 61.90 278 GLY A N 1
ATOM 2191 C CA . GLY A 1 279 ? 118.295 107.304 146.284 1.00 63.76 278 GLY A CA 1
ATOM 2192 C C . GLY A 1 279 ? 117.309 106.915 145.210 1.00 66.07 278 GLY A C 1
ATOM 2193 O O . GLY A 1 279 ? 116.193 106.498 145.538 1.00 74.44 278 GLY A O 1
ATOM 2194 N N . PHE A 1 280 ? 117.679 107.042 143.940 1.00 57.72 279 PHE A N 1
ATOM 2195 C CA . PHE A 1 280 ? 116.796 106.721 142.833 1.00 47.01 279 PHE A CA 1
ATOM 2196 C C . PHE A 1 280 ? 117.480 105.754 141.879 1.00 56.95 279 PHE A C 1
ATOM 2197 O O . PHE A 1 280 ? 118.708 105.685 141.800 1.00 74.53 279 PHE A O 1
ATOM 2205 N N . SER A 1 281 ? 116.658 105.002 141.154 1.00 55.03 280 SER A N 1
ATOM 2206 C CA . SER A 1 281 ? 117.115 104.109 140.099 1.00 55.71 280 SER A CA 1
ATOM 2207 C C . SER A 1 281 ? 116.665 104.683 138.764 1.00 57.60 280 SER A C 1
ATOM 2208 O O . SER A 1 281 ? 115.466 104.885 138.547 1.00 69.86 280 SER A O 1
ATOM 2211 N N . ALA A 1 282 ? 117.619 104.945 137.879 1.00 54.98 281 ALA A N 1
ATOM 2212 C CA . ALA A 1 282 ? 117.347 105.596 136.606 1.00 54.73 281 ALA A CA 1
ATOM 2213 C C . ALA A 1 282 ? 117.428 104.586 135.472 1.00 57.81 281 ALA A C 1
ATOM 2214 O O . ALA A 1 282 ? 118.391 103.817 135.386 1.00 78.15 281 ALA A O 1
ATOM 2216 N N . SER A 1 283 ? 116.419 104.591 134.608 1.00 58.13 282 SER A N 1
ATOM 2217 C CA . SER A 1 283 ? 116.380 103.730 133.435 1.00 64.18 282 SER A CA 1
ATOM 2218 C C . SER A 1 283 ? 116.654 104.575 132.198 1.00 65.80 282 SER A C 1
ATOM 2219 O O . SER A 1 283 ? 115.978 105.582 131.968 1.00 77.70 282 SER A O 1
ATOM 2222 N N . PHE A 1 284 ? 117.640 104.164 131.407 1.00 57.00 283 PHE A N 1
ATOM 2223 C CA . PHE A 1 284 ? 118.044 104.878 130.199 1.00 54.40 283 PHE A CA 1
ATOM 2224 C C . PHE A 1 284 ? 117.774 103.973 129.001 1.00 68.61 283 PHE A C 1
ATOM 2225 O O . PHE A 1 284 ? 118.613 103.150 128.629 1.00 90.55 283 PHE A O 1
ATOM 2233 N N . GLY A 1 285 ? 116.600 104.128 128.399 1.00 72.99 284 GLY A N 1
ATOM 2234 C CA . GLY A 1 285 ? 116.272 103.384 127.200 1.00 70.51 284 GLY A CA 1
ATOM 2235 C C . GLY A 1 285 ? 116.808 104.063 125.959 1.00 74.15 284 GLY A C 1
ATOM 2236 O O . GLY A 1 285 ? 116.317 105.124 125.566 1.00 85.64 284 GLY A O 1
ATOM 2237 N N . ILE A 1 286 ? 117.812 103.463 125.333 1.00 64.37 285 ILE A N 1
ATOM 2238 C CA . ILE A 1 286 ? 118.495 104.073 124.199 1.00 68.48 285 ILE A CA 1
ATOM 2239 C C . ILE A 1 286 ? 117.829 103.632 122.905 1.00 79.11 285 ILE A C 1
ATOM 2240 O O . ILE A 1 286 ? 117.603 102.436 122.685 1.00 85.05 285 ILE A O 1
ATOM 2245 N N . HIS A 1 287 ? 117.517 104.600 122.047 1.00 82.19 286 HIS A N 1
ATOM 2246 C CA . HIS A 1 287 ? 117.070 104.329 120.686 1.00 78.09 286 HIS A CA 1
ATOM 2247 C C . HIS A 1 287 ? 118.155 104.808 119.734 1.00 79.13 286 HIS A C 1
ATOM 2248 O O . HIS A 1 287 ? 118.242 106.012 119.448 1.00 84.59 286 HIS A O 1
ATOM 2255 N N . PRO A 1 288 ? 119.006 103.922 119.226 1.00 75.61 287 PRO A N 1
ATOM 2256 C CA . PRO A 1 288 ? 120.134 104.372 118.406 1.00 69.90 287 PRO A CA 1
ATOM 2257 C C . PRO A 1 288 ? 119.682 104.948 117.075 1.00 75.39 287 PRO A C 1
ATOM 2258 O O . PRO A 1 288 ? 118.673 104.536 116.499 1.00 82.07 287 PRO A O 1
ATOM 2262 N N . ARG A 1 289 ? 120.452 105.919 116.591 1.00 83.14 288 ARG A N 1
ATOM 2263 C CA . ARG A 1 289 ? 120.201 106.554 115.307 1.00 79.70 288 ARG A CA 1
ATOM 2264 C C . ARG A 1 289 ? 121.517 106.697 114.561 1.00 87.05 288 ARG A C 1
ATOM 2265 O O . ARG A 1 289 ? 122.586 106.784 115.169 1.00 98.36 288 ARG A O 1
ATOM 2273 N N . ARG A 1 290 ? 121.430 106.723 113.234 1.00 86.38 289 ARG A N 1
ATOM 2274 C CA . ARG A 1 290 ? 122.595 106.907 112.380 1.00 85.04 289 ARG A CA 1
ATOM 2275 C C . ARG A 1 290 ? 122.265 107.930 111.306 1.00 82.32 289 ARG A C 1
ATOM 2276 O O . ARG A 1 290 ? 121.190 107.873 110.702 1.00 89.22 289 ARG A O 1
ATOM 2284 N N . ASN A 1 291 ? 123.185 108.861 111.073 1.00 85.61 290 ASN A N 1
ATOM 2285 C CA . ASN A 1 291 ? 123.013 109.907 110.075 1.00 83.43 290 ASN A CA 1
ATOM 2286 C C . ASN A 1 291 ? 124.171 109.863 109.089 1.00 85.95 290 ASN A C 1
ATOM 2287 O O . ASN A 1 291 ? 125.336 109.823 109.496 1.00 98.14 290 ASN A O 1
ATOM 2292 N N . ILE A 1 292 ? 123.846 109.871 107.800 1.00 84.38 291 ILE A N 1
ATOM 2293 C CA . ILE A 1 292 ? 124.832 109.867 106.726 1.00 83.15 291 ILE A CA 1
ATOM 2294 C C . ILE A 1 292 ? 124.598 111.103 105.870 1.00 82.91 291 ILE A C 1
ATOM 2295 O O . ILE A 1 292 ? 123.460 111.385 105.479 1.00 92.55 291 ILE A O 1
ATOM 2300 N N . ARG A 1 293 ? 125.670 111.836 105.579 1.00 80.00 292 ARG A N 1
ATOM 2301 C CA . ARG A 1 293 ? 125.569 1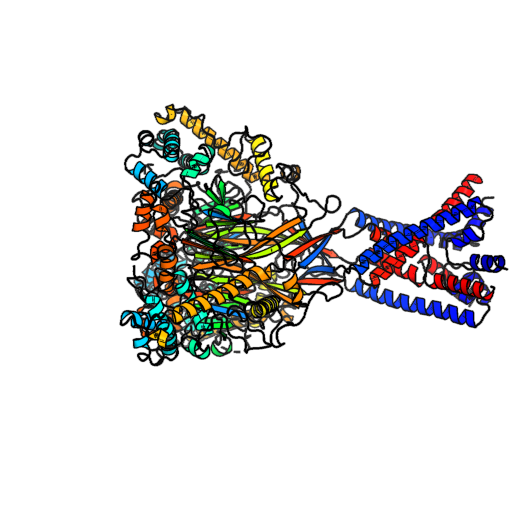13.134 104.930 1.00 84.40 292 ARG A CA 1
ATOM 2302 C C . ARG A 1 293 ? 126.473 113.190 103.706 1.00 90.61 292 ARG A C 1
ATOM 2303 O O . ARG A 1 293 ? 127.419 112.412 103.565 1.00 91.11 292 ARG A O 1
ATOM 2311 N N . ILE A 1 294 ? 126.158 114.127 102.815 1.00 103.42 293 ILE A N 1
ATOM 2312 C CA . ILE A 1 294 ? 126.826 114.254 101.530 1.00 104.94 293 ILE A CA 1
ATOM 2313 C C . ILE A 1 294 ? 127.816 115.411 101.601 1.00 105.25 293 ILE A C 1
ATOM 2314 O O . ILE A 1 294 ? 127.685 116.332 102.412 1.00 106.25 293 ILE A O 1
ATOM 2319 N N . GLY A 1 295 ? 128.825 115.369 100.731 1.00 107.21 294 GLY A N 1
ATOM 2320 C CA . GLY A 1 295 ? 129.940 116.283 100.792 1.00 107.45 294 GLY A CA 1
ATOM 2321 C C . GLY A 1 295 ? 129.656 117.672 100.256 1.00 107.59 294 GLY A C 1
ATOM 2322 O O . GLY A 1 295 ? 128.514 118.142 100.240 1.00 109.88 294 GLY A O 1
ATOM 2323 N N . PRO A 1 296 ? 130.708 118.349 99.800 1.00 110.67 295 PRO A N 1
ATOM 2324 C CA . PRO A 1 296 ? 130.639 119.800 99.539 1.00 110.45 295 PRO A CA 1
ATOM 2325 C C . PRO A 1 296 ? 129.560 120.191 98.541 1.00 116.33 295 PRO A C 1
ATOM 2326 O O . PRO A 1 296 ? 128.748 121.077 98.847 1.00 120.87 295 PRO A O 1
ATOM 2330 N N . PRO A 1 297 ? 129.520 119.609 97.330 1.00 106.87 296 PRO A N 1
ATOM 2331 C CA . PRO A 1 297 ? 128.609 120.175 96.312 1.00 100.05 296 PRO A CA 1
ATOM 2332 C C . PRO A 1 297 ? 127.147 120.174 96.729 1.00 105.52 296 PRO A C 1
ATOM 2333 O O . PRO A 1 297 ? 126.410 121.108 96.391 1.00 104.19 296 PRO A O 1
ATOM 2337 N N . HIS A 1 298 ? 126.705 119.153 97.460 1.00 106.05 297 HIS A N 1
ATOM 2338 C CA . HIS A 1 298 ? 125.310 119.071 97.870 1.00 101.59 297 HIS A CA 1
ATOM 2339 C C . HIS A 1 298 ? 125.089 119.460 99.325 1.00 103.46 297 HIS A C 1
ATOM 2340 O O . HIS A 1 298 ? 123.984 119.885 99.681 1.00 103.80 297 HIS A O 1
ATOM 2347 N N . GLY A 1 299 ? 126.100 119.330 100.166 1.00 114.53 298 GLY A N 1
ATOM 2348 C CA . GLY A 1 299 ? 125.957 119.660 101.564 1.00 110.95 298 GLY A CA 1
ATOM 2349 C C . GLY A 1 299 ? 127.258 120.141 102.158 1.00 113.25 298 GLY A C 1
ATOM 2350 O O . GLY A 1 299 ? 128.144 120.627 101.455 1.00 119.09 298 GLY A O 1
ATOM 2351 N N . ASN A 1 300 ? 127.359 120.018 103.477 1.00 113.66 299 ASN A N 1
ATOM 2352 C CA . ASN A 1 300 ? 128.586 120.338 104.196 1.00 110.71 299 ASN A CA 1
ATOM 2353 C C . ASN A 1 300 ? 128.791 119.295 105.281 1.00 112.76 299 ASN A C 1
ATOM 2354 O O . ASN A 1 300 ? 127.988 119.205 106.213 1.00 117.06 299 ASN A O 1
ATOM 2359 N N . CYS A 1 301 ? 129.863 118.514 105.165 1.00 105.95 300 CYS A N 1
ATOM 2360 C CA . CYS A 1 301 ? 130.186 117.533 106.187 1.00 107.58 300 CYS A CA 1
ATOM 2361 C C . CYS A 1 301 ? 131.694 117.345 106.233 1.00 112.03 300 CYS A C 1
ATOM 2362 O O . CYS A 1 301 ? 132.406 117.630 105.267 1.00 114.55 300 CYS A O 1
ATOM 2365 N N . SER A 1 302 ? 132.174 116.859 107.375 1.00 103.61 301 SER A N 1
ATOM 2366 C CA . SER A 1 302 ? 133.597 116.654 107.591 1.00 105.73 301 SER A CA 1
ATOM 2367 C C . SER A 1 302 ? 133.817 115.340 108.323 1.00 107.56 301 SER A C 1
ATOM 2368 O O . SER A 1 302 ? 132.980 114.905 109.118 1.00 108.02 301 SER A O 1
ATOM 2371 N N . ASP A 1 303 ? 134.957 114.710 108.044 1.00 116.53 302 ASP A N 1
ATOM 2372 C CA . ASP A 1 303 ? 135.330 113.467 108.703 1.00 115.35 302 ASP A CA 1
ATOM 2373 C C . ASP A 1 303 ? 136.265 113.674 109.885 1.00 114.95 302 ASP A C 1
ATOM 2374 O O . ASP A 1 303 ? 136.459 112.741 110.672 1.00 117.07 302 ASP A O 1
ATOM 2379 N N . LYS A 1 304 ? 136.849 114.861 110.029 1.00 104.10 303 LYS A N 1
ATOM 2380 C CA . LYS A 1 304 ? 137.844 115.102 111.061 1.00 106.79 303 LYS A CA 1
ATOM 2381 C C . LYS A 1 304 ? 137.682 116.508 111.618 1.00 105.76 303 LYS A C 1
ATOM 2382 O O . LYS A 1 304 ? 137.132 117.400 110.968 1.00 105.18 303 LYS A O 1
ATOM 2388 N N . ASN A 1 305 ? 138.173 116.691 112.836 1.00 104.19 304 ASN A N 1
ATOM 2389 C CA . ASN A 1 305 ? 138.103 117.983 113.506 1.00 103.62 304 ASN A CA 1
ATOM 2390 C C . ASN A 1 305 ? 139.206 118.895 112.979 1.00 107.92 304 ASN A C 1
ATOM 2391 O O . ASN A 1 305 ? 140.382 118.520 113.021 1.00 110.15 304 ASN A O 1
ATOM 2396 N N . PRO A 1 306 ? 138.869 120.080 112.466 1.00 101.12 305 PRO A N 1
ATOM 2397 C CA . PRO A 1 306 ? 139.919 120.994 111.987 1.00 103.56 305 PRO A CA 1
ATOM 2398 C C . PRO A 1 306 ? 140.920 121.395 113.056 1.00 106.03 305 PRO A C 1
ATOM 2399 O O . PRO A 1 306 ? 142.096 121.609 112.738 1.00 104.51 305 PRO A O 1
ATOM 2403 N N . PHE A 1 307 ? 140.511 121.452 114.313 1.00 108.70 306 PHE A N 1
ATOM 2404 C CA . PHE A 1 307 ? 141.424 121.972 115.354 1.00 107.25 306 PHE A CA 1
ATOM 2405 C C . PHE A 1 307 ? 142.185 120.847 116.051 1.00 112.67 306 PHE A C 1
ATOM 2406 O O . PHE A 1 307 ? 143.272 121.128 116.580 1.00 118.80 306 PHE A O 1
ATOM 2414 N N . GLY A 1 308 ? 141.665 119.627 116.053 1.00 119.79 307 GLY A N 1
ATOM 2415 C CA . GLY A 1 308 ? 142.261 118.551 116.809 1.00 122.49 307 GLY A CA 1
ATOM 2416 C C . GLY A 1 308 ? 142.976 117.527 115.939 1.00 122.94 307 GLY A C 1
ATOM 2417 O O . GLY A 1 308 ? 143.003 117.606 114.713 1.00 123.05 307 GLY A O 1
ATOM 2418 N N . ASP A 1 309 ? 143.570 116.552 116.621 1.00 140.75 308 ASP A N 1
ATOM 2419 C CA . ASP A 1 309 ? 144.247 115.442 115.972 1.00 140.29 308 ASP A CA 1
ATOM 2420 C C . ASP A 1 309 ? 143.238 114.371 115.557 1.00 143.52 308 ASP A C 1
ATOM 2421 O O . ASP A 1 309 ? 142.021 114.552 115.651 1.00 143.87 308 ASP A O 1
ATOM 2426 N N . GLY A 1 310 ? 143.752 113.237 115.088 1.00 142.66 309 GLY A N 1
ATOM 2427 C CA . GLY A 1 310 ? 142.902 112.177 114.583 1.00 141.04 309 GLY A CA 1
ATOM 2428 C C . GLY A 1 310 ? 142.707 110.999 115.516 1.00 140.44 309 GLY A C 1
ATOM 2429 O O . GLY A 1 310 ? 142.271 109.930 115.079 1.00 140.15 309 GLY A O 1
ATOM 2430 N N . THR A 1 311 ? 143.021 111.170 116.799 1.00 144.85 310 THR A N 1
ATOM 2431 C CA . THR A 1 311 ? 142.915 110.067 117.747 1.00 145.62 310 THR A CA 1
ATOM 2432 C C . THR A 1 311 ? 141.503 109.858 118.277 1.00 145.42 310 THR A C 1
ATOM 2433 O O . THR A 1 311 ? 141.265 108.865 118.973 1.00 146.73 310 THR A O 1
ATOM 2437 N N . GLU A 1 312 ? 140.566 110.753 117.973 1.00 128.10 311 GLU A N 1
ATOM 2438 C CA . GLU A 1 312 ? 139.202 110.646 118.466 1.00 126.99 311 GLU A CA 1
ATOM 2439 C C . GLU A 1 312 ? 138.219 110.799 117.315 1.00 126.76 311 GLU A C 1
ATOM 2440 O O . GLU A 1 312 ? 138.491 111.493 116.332 1.00 127.61 311 GLU A O 1
ATOM 2446 N N . ARG A 1 313 ? 137.072 110.139 117.448 1.00 106.09 312 ARG A N 1
ATOM 2447 C CA . ARG A 1 313 ? 136.015 110.271 116.457 1.00 102.48 312 ARG A CA 1
ATOM 2448 C C . ARG A 1 313 ? 135.439 111.682 116.482 1.00 105.47 312 ARG A C 1
ATOM 2449 O O . ARG A 1 313 ? 135.361 112.329 117.529 1.00 112.32 312 ARG A O 1
ATOM 2457 N N . TYR A 1 314 ? 135.031 112.155 115.309 1.00 91.81 313 TYR A N 1
ATOM 2458 C CA . TYR A 1 314 ? 134.621 113.543 115.154 1.00 88.21 313 TYR A CA 1
ATOM 2459 C C . TYR A 1 314 ? 133.189 113.752 115.631 1.00 91.26 313 TYR A C 1
ATOM 2460 O O . TYR A 1 314 ? 132.289 112.980 115.288 1.00 93.24 313 TYR A O 1
ATOM 2469 N N . ARG A 1 315 ? 132.988 114.800 116.427 1.00 90.72 314 ARG A N 1
ATOM 2470 C CA . ARG A 1 315 ? 131.668 115.294 116.788 1.00 85.65 314 ARG A CA 1
ATOM 2471 C C . ARG A 1 315 ? 131.659 116.806 116.630 1.00 90.26 314 ARG A C 1
ATOM 2472 O O . ARG A 1 315 ? 132.678 117.466 116.852 1.00 98.78 314 ARG A O 1
ATOM 2480 N N . LEU A 1 316 ? 130.505 117.351 116.240 1.00 88.06 315 LEU A N 1
ATOM 2481 C CA . LEU A 1 316 ? 130.410 118.788 116.011 1.00 92.25 315 LEU A CA 1
ATOM 2482 C C . LEU A 1 316 ? 130.632 119.581 117.293 1.00 101.10 315 LEU A C 1
ATOM 2483 O O . LEU A 1 316 ? 131.128 120.714 117.245 1.00 109.03 315 LEU A O 1
ATOM 2488 N N . MET A 1 317 ? 130.278 119.004 118.444 1.00 99.65 316 MET A N 1
ATOM 2489 C CA . MET A 1 317 ? 130.451 119.708 119.709 1.00 96.44 316 MET A CA 1
ATOM 2490 C C . MET A 1 317 ? 131.918 120.006 119.982 1.00 104.35 316 MET A C 1
ATOM 2491 O O . MET A 1 317 ? 132.255 121.084 120.483 1.00 114.08 316 MET A O 1
ATOM 2496 N N . ALA A 1 318 ? 132.805 119.058 119.673 1.00 94.77 317 ALA A N 1
ATOM 2497 C CA . ALA A 1 318 ? 134.230 119.286 119.880 1.00 95.86 317 ALA A CA 1
ATOM 2498 C C . ALA A 1 318 ? 134.726 120.452 119.036 1.00 100.05 317 ALA A C 1
ATOM 2499 O O . ALA A 1 318 ? 135.461 121.320 119.523 1.00 107.03 317 ALA A O 1
ATOM 2501 N N . CYS A 1 319 ? 134.321 120.495 117.764 1.00 101.22 318 CYS A N 1
ATOM 2502 C CA . CYS A 1 319 ? 134.735 121.591 116.895 1.00 103.96 318 CYS A CA 1
ATOM 2503 C C . CYS A 1 319 ? 134.197 122.922 117.399 1.00 108.57 318 CYS A C 1
ATOM 2504 O O . CYS A 1 319 ? 134.919 123.925 117.411 1.00 116.48 318 CYS A O 1
ATOM 2507 N N . GLN A 1 320 ? 132.930 122.953 117.816 1.00 99.28 319 GLN A N 1
ATOM 2508 C CA . GLN A 1 320 ? 132.345 124.203 118.293 1.00 101.66 319 GLN A CA 1
ATOM 2509 C C . GLN A 1 320 ? 133.035 124.687 119.563 1.00 107.02 319 GLN A C 1
ATOM 2510 O O . GLN A 1 320 ? 133.322 125.882 119.708 1.00 114.84 319 GLN A O 1
ATOM 2516 N N . LYS A 1 321 ? 133.318 123.771 120.490 1.00 98.90 320 LYS A N 1
ATOM 2517 C CA . LYS A 1 321 ? 133.985 124.152 121.729 1.00 96.77 320 LYS A CA 1
ATOM 2518 C C . LYS A 1 321 ? 135.407 124.629 121.468 1.00 101.94 320 LYS A C 1
ATOM 2519 O O . LYS A 1 321 ? 135.869 125.593 122.090 1.00 113.54 320 LYS A O 1
ATOM 2525 N N . MET A 1 322 ? 136.120 123.972 120.550 1.00 105.85 321 MET A N 1
ATOM 2526 C CA . MET A 1 322 ? 137.467 124.422 120.224 1.00 110.62 321 MET A CA 1
ATOM 2527 C C . MET A 1 322 ? 137.450 125.768 119.513 1.00 113.66 321 MET A C 1
ATOM 2528 O O . MET A 1 322 ? 138.350 126.585 119.722 1.00 117.13 321 MET A O 1
ATOM 2533 N N . CYS A 1 323 ? 136.435 126.022 118.685 1.00 110.43 322 CYS A N 1
ATOM 2534 C CA . CYS A 1 323 ? 136.285 127.341 118.078 1.00 109.24 322 CYS A CA 1
ATOM 2535 C C . CYS A 1 323 ? 136.040 128.407 119.138 1.00 111.28 322 CYS A C 1
ATOM 2536 O O . CYS A 1 323 ? 136.610 129.506 119.077 1.00 116.06 322 CYS A O 1
ATOM 2539 N N . MET A 1 324 ? 135.191 128.098 120.121 1.00 108.33 323 MET A N 1
ATOM 2540 C CA . MET A 1 324 ? 134.954 129.033 121.215 1.00 106.26 323 MET A CA 1
ATOM 2541 C C . MET A 1 324 ? 136.237 129.308 121.988 1.00 108.54 323 MET A C 1
ATOM 2542 O O . MET A 1 324 ? 136.530 130.458 122.333 1.00 116.86 323 MET A O 1
ATOM 2547 N N . GLN A 1 325 ? 137.015 128.260 122.266 1.00 111.70 324 GLN A N 1
ATOM 2548 C CA . GLN A 1 325 ? 138.284 128.442 122.964 1.00 114.67 324 GLN A CA 1
ATOM 2549 C C . GLN A 1 325 ? 139.249 129.286 122.142 1.00 116.38 324 GLN A C 1
ATOM 2550 O O . GLN A 1 325 ? 139.962 130.137 122.686 1.00 119.08 324 GLN A O 1
ATOM 2556 N N . HIS A 1 326 ? 139.288 129.058 120.828 1.00 108.61 325 HIS A N 1
ATOM 2557 C CA . HIS A 1 326 ? 140.151 129.846 119.956 1.00 107.27 325 HIS A CA 1
ATOM 2558 C C . HIS A 1 326 ? 139.777 131.320 119.993 1.00 105.86 325 HIS A C 1
ATOM 2559 O O . HIS A 1 326 ? 140.653 132.189 120.053 1.00 102.40 325 HIS A O 1
ATOM 2566 N N . TYR A 1 327 ? 138.479 131.622 119.956 1.00 113.98 326 TYR A N 1
ATOM 2567 C CA . TYR A 1 327 ? 138.066 133.022 120.000 1.00 113.49 326 TYR A CA 1
ATOM 2568 C C . TYR A 1 327 ? 138.290 133.640 121.375 1.00 112.32 326 TYR A C 1
ATOM 2569 O O . TYR A 1 327 ? 138.569 134.841 121.470 1.00 116.84 326 TYR A O 1
ATOM 2578 N N . ILE A 1 328 ? 138.170 132.853 122.445 1.00 110.65 327 ILE A N 1
ATOM 2579 C CA . ILE A 1 328 ? 138.448 133.378 123.778 1.00 110.60 327 ILE A CA 1
ATOM 2580 C C . ILE A 1 328 ? 139.930 133.696 123.933 1.00 111.20 327 ILE A C 1
ATOM 2581 O O . ILE A 1 328 ? 140.300 134.736 124.491 1.00 114.96 327 ILE A O 1
ATOM 2586 N N . VAL A 1 329 ? 140.799 132.81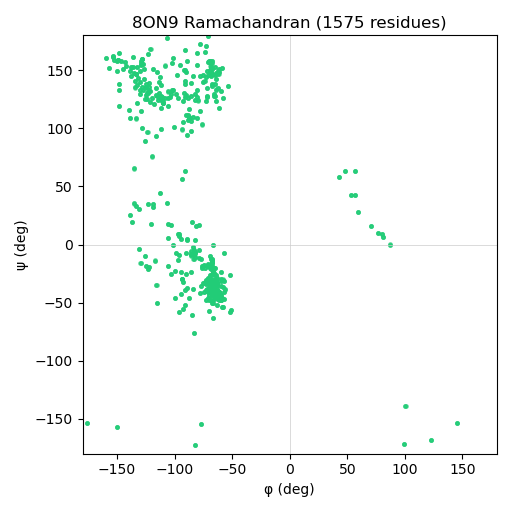0 123.442 1.00 104.88 328 VAL A N 1
ATOM 2587 C CA . VAL A 1 329 ? 142.238 133.002 123.606 1.00 106.46 328 VAL A CA 1
ATOM 2588 C C . VAL A 1 329 ? 142.692 134.277 122.909 1.00 110.95 328 VAL A C 1
ATOM 2589 O O . VAL A 1 329 ? 143.499 135.045 123.448 1.00 112.63 328 VAL A O 1
ATOM 2593 N N . GLU A 1 330 ? 142.177 134.528 121.705 1.00 121.21 329 GLU A N 1
ATOM 2594 C CA . GLU A 1 330 ? 142.592 135.709 120.958 1.00 119.27 329 GLU A CA 1
ATOM 2595 C C . GLU A 1 330 ? 142.129 136.998 121.626 1.00 119.34 329 GLU A C 1
ATOM 2596 O O . GLU A 1 330 ? 142.832 138.013 121.563 1.00 119.18 329 GLU A O 1
ATOM 2602 N N . THR A 1 331 ? 140.966 136.981 122.276 1.00 122.17 330 THR A N 1
ATOM 2603 C CA . THR A 1 331 ? 140.390 138.202 122.832 1.00 122.31 330 THR A CA 1
ATOM 2604 C C . THR A 1 331 ? 140.943 138.524 124.219 1.00 124.40 330 THR A C 1
ATOM 2605 O O . THR A 1 331 ? 141.550 139.580 124.420 1.00 123.52 330 THR A O 1
ATOM 2609 N N . CYS A 1 332 ? 140.743 137.626 125.183 1.00 130.59 331 CYS A N 1
ATOM 2610 C CA . CYS A 1 332 ? 141.170 137.876 126.553 1.00 128.38 331 CYS A CA 1
ATOM 2611 C C . CYS A 1 332 ? 142.624 137.503 126.807 1.00 129.66 331 CYS A C 1
ATOM 2612 O O . CYS A 1 332 ? 143.142 137.803 127.887 1.00 132.38 331 CYS A O 1
ATOM 2615 N N . GLY A 1 333 ? 143.290 136.859 125.852 1.00 115.98 332 GLY A N 1
ATOM 2616 C CA . GLY A 1 333 ? 144.675 136.478 126.038 1.00 113.18 332 GLY A CA 1
ATOM 2617 C C . GLY A 1 333 ? 144.900 135.278 126.927 1.00 116.35 332 GLY A C 1
ATOM 2618 O O . GLY A 1 333 ? 146.049 134.996 127.281 1.00 115.78 332 GLY A O 1
ATOM 2619 N N . CYS A 1 334 ? 143.844 134.559 127.299 1.00 131.67 333 CYS A N 1
ATOM 2620 C CA . CYS A 1 334 ? 143.971 133.388 128.152 1.00 127.70 333 CYS A CA 1
ATOM 2621 C C . CYS A 1 334 ? 142.918 132.367 127.751 1.00 130.25 333 CYS A C 1
ATOM 2622 O O . CYS A 1 334 ? 141.900 132.702 127.141 1.00 136.96 333 CYS A O 1
ATOM 2625 N N . ALA A 1 335 ? 143.176 131.112 128.104 1.00 111.14 334 ALA A N 1
ATOM 2626 C CA . ALA A 1 335 ? 142.273 130.020 127.777 1.00 109.42 334 ALA A CA 1
ATOM 2627 C C . ALA A 1 335 ? 141.272 129.803 128.903 1.00 111.31 334 ALA A C 1
ATOM 2628 O O . ALA A 1 335 ? 141.616 129.893 130.084 1.00 115.36 334 ALA A O 1
ATOM 2630 N N . ASP A 1 336 ? 140.028 129.518 128.527 1.00 107.38 335 ASP A N 1
ATOM 2631 C CA . ASP A 1 336 ? 138.983 129.230 129.499 1.00 107.08 335 ASP A CA 1
ATOM 2632 C C . ASP A 1 336 ? 139.111 127.781 129.950 1.00 111.40 335 ASP A C 1
ATOM 2633 O O . ASP A 1 336 ? 139.157 126.869 129.119 1.00 116.71 335 ASP A O 1
ATOM 2638 N N . VAL A 1 337 ? 139.171 127.569 131.267 1.00 104.15 336 VAL A N 1
ATOM 2639 C CA . VAL A 1 337 ? 139.322 126.222 131.804 1.00 101.39 336 VAL A CA 1
ATOM 2640 C C . VAL A 1 337 ? 138.101 125.352 131.556 1.00 101.44 336 VAL A C 1
ATOM 2641 O O . VAL A 1 337 ? 138.205 124.124 131.621 1.00 104.00 336 VAL A O 1
ATOM 2645 N N . GLY A 1 338 ? 136.954 125.951 131.248 1.00 97.71 337 GLY A N 1
ATOM 2646 C CA . GLY A 1 338 ? 135.752 125.196 130.972 1.00 96.61 337 GLY A CA 1
ATOM 2647 C C . GLY A 1 338 ? 135.640 124.662 129.566 1.00 97.71 337 GLY A C 1
ATOM 2648 O O . GLY A 1 338 ? 134.621 124.061 129.218 1.00 101.61 337 GLY A O 1
ATOM 2649 N N . LEU A 1 339 ? 136.660 124.861 128.745 1.00 93.59 338 LEU A N 1
ATOM 2650 C CA . LEU A 1 339 ? 136.692 124.414 127.364 1.00 91.02 338 LEU A CA 1
ATOM 2651 C C . LEU A 1 339 ? 137.985 123.656 127.117 1.00 94.35 338 LEU A C 1
ATOM 2652 O O . LEU A 1 339 ? 138.981 123.870 127.815 1.00 98.02 338 LEU A O 1
ATOM 2657 N N . PRO A 1 340 ? 137.999 122.750 126.139 1.00 95.59 339 PRO A N 1
ATOM 2658 C CA . PRO A 1 340 ? 139.224 121.992 125.861 1.00 93.71 339 PRO A CA 1
ATOM 2659 C C . PRO A 1 340 ? 140.367 122.905 125.450 1.00 97.58 339 PRO A C 1
ATOM 2660 O O . PRO A 1 340 ? 140.173 123.914 124.768 1.00 104.34 339 PRO A O 1
ATOM 2664 N N . LYS A 1 341 ? 141.583 122.490 125.791 1.00 118.09 340 LYS A N 1
ATOM 2665 C CA . LYS A 1 341 ? 142.773 123.267 125.377 1.00 120.62 340 LYS A CA 1
ATOM 2666 C C . LYS A 1 341 ? 143.115 122.865 123.950 1.00 122.84 340 LYS A C 1
ATOM 2667 O O . LYS A 1 341 ? 143.283 121.662 123.701 1.00 123.02 340 LYS A O 1
ATOM 2673 N N . LEU A 1 342 ? 143.186 123.848 123.053 1.00 131.10 341 LEU A N 1
ATOM 2674 C CA . LEU A 1 342 ? 143.483 123.580 121.627 1.00 129.58 341 LEU A CA 1
ATOM 2675 C C . LEU A 1 342 ? 144.772 122.773 121.542 1.00 130.24 341 LEU A C 1
ATOM 2676 O O . LEU A 1 342 ? 145.722 123.115 122.260 1.00 131.16 341 LEU A O 1
ATOM 2681 N N . PRO A 1 343 ? 144.859 121.728 120.701 1.00 133.89 342 PRO A N 1
ATOM 2682 C CA . PRO A 1 343 ? 146.111 120.993 120.537 1.00 134.49 342 PRO A CA 1
ATOM 2683 C C . PRO A 1 343 ? 147.145 121.686 119.627 1.00 131.78 342 PRO A C 1
ATOM 2684 O O . PRO A 1 343 ? 148.155 121.074 119.360 1.00 125.45 342 PRO A O 1
ATOM 2688 N N . LEU A 1 344 ? 146.971 122.978 119.365 1.00 141.07 343 LEU A N 1
ATOM 2689 C CA . LEU A 1 344 ? 148.023 123.733 118.639 1.00 141.86 343 LEU A CA 1
ATOM 2690 C C . LEU A 1 344 ? 149.066 124.154 119.674 1.00 142.51 343 LEU A C 1
ATOM 2691 O O . LEU A 1 344 ? 150.120 123.506 119.744 1.00 139.42 343 LEU A O 1
ATOM 2696 N N . GLN A 1 345 ? 148.758 125.177 120.472 1.00 145.46 344 GLN A N 1
ATOM 2697 C CA . GLN A 1 345 ? 149.731 125.698 121.467 1.00 145.43 344 GLN A CA 1
ATOM 2698 C C . GLN A 1 345 ? 149.214 125.493 122.892 1.00 146.62 344 GLN A C 1
ATOM 2699 O O . GLN A 1 345 ? 148.034 125.796 123.137 1.00 143.50 344 GLN A O 1
ATOM 2705 N N . ALA A 1 346 ? 150.081 125.016 123.792 1.00 140.87 345 ALA A N 1
ATOM 2706 C CA . ALA A 1 346 ? 149.701 124.779 125.203 1.00 137.84 345 ALA A CA 1
ATOM 2707 C C . ALA A 1 346 ? 150.575 125.652 126.093 1.00 133.03 345 ALA A C 1
ATOM 2708 O O . ALA A 1 346 ? 150.912 125.216 127.196 1.00 131.14 345 ALA A O 1
ATOM 2710 N N . ASN A 1 347 ? 150.960 126.818 125.596 1.00 131.85 346 ASN A N 1
ATOM 2711 C CA . ASN A 1 347 ? 151.741 127.759 126.432 1.00 132.08 346 ASN A CA 1
ATOM 2712 C C . ASN A 1 347 ? 150.770 128.793 126.992 1.00 132.06 346 ASN A C 1
ATOM 2713 O O . ASN A 1 347 ? 151.189 129.603 127.839 1.00 130.70 346 ASN A O 1
ATOM 2718 N N . ILE A 1 348 ? 149.520 128.757 126.528 1.00 131.79 347 ILE A N 1
ATOM 2719 C CA . ILE A 1 348 ? 148.503 129.731 127.006 1.00 131.33 347 ILE A CA 1
ATOM 2720 C C . ILE A 1 348 ? 148.151 129.335 128.437 1.00 133.32 347 ILE A C 1
ATOM 2721 O O . ILE A 1 348 ? 148.007 128.139 128.703 1.00 132.05 347 ILE A O 1
ATOM 2726 N N . SER A 1 349 ? 148.082 130.310 129.331 1.00 126.74 348 SER A N 1
ATOM 2727 C CA . SER A 1 349 ? 147.729 130.039 130.738 1.00 123.26 348 SER A CA 1
ATOM 2728 C C . SER A 1 349 ? 146.224 130.158 130.912 1.00 124.08 348 SER A C 1
ATOM 2729 O O . SER A 1 349 ? 145.610 130.970 130.208 1.00 129.50 348 SER A O 1
ATOM 2732 N N . TRP A 1 350 ? 145.669 129.403 131.842 1.00 106.93 349 TRP A N 1
ATOM 2733 C CA . TRP A 1 350 ? 144.249 129.505 132.132 1.00 106.67 349 TRP A CA 1
ATOM 2734 C C . TRP A 1 350 ? 143.915 130.905 132.630 1.00 108.26 349 TRP A C 1
ATOM 2735 O O . TRP A 1 350 ? 144.737 131.579 133.257 1.00 109.31 349 TRP A O 1
ATOM 2746 N N . CYS A 1 351 ? 142.691 131.345 132.339 1.00 120.77 350 CYS A N 1
ATOM 2747 C CA . CYS A 1 351 ? 142.254 132.658 132.796 1.00 120.72 350 CYS A CA 1
ATOM 2748 C C . CYS A 1 351 ? 142.177 132.740 134.313 1.00 121.10 350 CYS A C 1
ATOM 2749 O O . CYS A 1 351 ? 142.190 133.846 134.864 1.00 124.83 350 CYS A O 1
ATOM 2752 N N . ARG A 1 352 ? 142.100 131.602 134.997 1.00 106.27 351 ARG A N 1
ATOM 2753 C CA . ARG A 1 352 ? 142.058 131.555 136.450 1.00 102.77 351 ARG A CA 1
ATOM 2754 C C . ARG A 1 352 ? 143.424 131.303 137.074 1.00 104.04 351 ARG A C 1
ATOM 2755 O O . ARG A 1 352 ? 143.504 131.084 138.286 1.00 105.59 351 ARG A O 1
ATOM 2763 N N . ASP A 1 353 ? 144.490 131.310 136.277 1.00 113.52 352 ASP A N 1
ATOM 2764 C CA . ASP A 1 353 ? 145.828 131.120 136.820 1.00 113.71 352 ASP A CA 1
ATOM 2765 C C . ASP A 1 353 ? 146.171 132.251 137.782 1.00 116.10 352 ASP A C 1
ATOM 2766 O O . ASP A 1 353 ? 145.934 133.427 137.495 1.00 118.64 352 ASP A O 1
ATOM 2771 N N . ASP A 1 354 ? 146.737 131.885 138.936 1.00 121.71 353 ASP A N 1
ATOM 2772 C CA . ASP A 1 354 ? 147.061 132.876 139.955 1.00 121.08 353 ASP A CA 1
ATOM 2773 C C . ASP A 1 354 ? 148.416 132.629 140.612 1.00 124.69 353 ASP A C 1
ATOM 2774 O O . ASP A 1 354 ? 148.624 133.050 141.756 1.00 126.12 353 ASP A O 1
ATOM 2779 N N . ASP A 1 355 ? 149.343 131.960 139.924 1.00 131.48 354 ASP A N 1
ATOM 2780 C CA . ASP A 1 355 ? 150.652 131.686 140.504 1.00 134.74 354 ASP A CA 1
ATOM 2781 C C . ASP A 1 355 ? 151.499 132.940 140.668 1.00 132.51 354 ASP A C 1
ATOM 2782 O O . ASP A 1 355 ? 152.547 132.877 141.319 1.00 128.89 354 ASP A O 1
ATOM 2787 N N . ASN A 1 356 ? 151.075 134.066 140.100 1.00 140.73 355 ASN A N 1
ATOM 2788 C CA . ASN A 1 356 ? 151.780 135.330 140.260 1.00 143.12 355 ASN A CA 1
ATOM 2789 C C . ASN A 1 356 ? 151.495 136.003 141.596 1.00 143.31 355 ASN A C 1
ATOM 2790 O O . ASN A 1 356 ? 152.094 137.045 141.883 1.00 142.49 355 ASN A O 1
ATOM 2795 N N . PHE A 1 357 ? 150.603 135.446 142.406 1.00 131.68 356 PHE A N 1
ATOM 2796 C CA . PHE A 1 357 ? 150.286 136.047 143.696 1.00 128.46 356 PHE A CA 1
ATOM 2797 C C . PHE A 1 357 ? 151.500 135.986 144.616 1.00 133.54 356 PHE A C 1
ATOM 2798 O O . PHE A 1 357 ? 152.086 134.912 144.791 1.00 132.96 356 PHE A O 1
ATOM 2806 N N . PRO A 1 358 ? 151.909 137.103 145.210 1.00 143.51 357 PRO A N 1
ATOM 2807 C CA . PRO A 1 358 ? 153.072 137.084 146.102 1.00 142.38 357 PRO A CA 1
ATOM 2808 C C . PRO A 1 358 ? 152.781 136.324 147.386 1.00 141.86 357 PRO A C 1
ATOM 2809 O O . PRO A 1 358 ? 151.633 136.152 147.801 1.00 140.37 357 PRO A O 1
ATOM 2813 N N . ASP A 1 359 ? 153.861 135.862 148.019 1.00 138.36 358 ASP A N 1
ATOM 2814 C CA . ASP A 1 359 ? 153.736 135.188 149.305 1.00 136.44 358 ASP A CA 1
ATOM 2815 C C . ASP A 1 359 ? 153.329 136.142 150.419 1.00 137.26 358 ASP A C 1
ATOM 2816 O O . ASP A 1 359 ? 152.827 135.687 151.452 1.00 137.79 358 ASP A O 1
ATOM 2821 N N . GLU A 1 360 ? 153.536 137.448 150.237 1.00 139.89 359 GLU A N 1
ATOM 2822 C CA . GLU A 1 360 ? 153.143 138.410 151.259 1.00 138.14 359 GLU A CA 1
ATOM 2823 C C . GLU A 1 360 ? 151.634 138.468 151.448 1.00 140.43 359 GLU A C 1
ATOM 2824 O O . GLU A 1 360 ? 151.170 138.925 152.498 1.00 140.64 359 GLU A O 1
ATOM 2830 N N . CYS A 1 361 ? 150.856 138.018 150.460 1.00 140.86 360 CYS A N 1
ATOM 2831 C CA . CYS A 1 361 ? 149.408 137.971 150.617 1.00 141.52 360 CYS A CA 1
ATOM 2832 C C . CYS A 1 361 ? 148.964 136.954 151.658 1.00 141.59 360 CYS A C 1
ATOM 2833 O O . CYS A 1 361 ? 147.800 136.985 152.068 1.00 145.53 360 CYS A O 1
ATOM 2836 N N . MET A 1 362 ? 149.852 136.054 152.089 1.00 127.43 361 MET A N 1
ATOM 2837 C CA . MET A 1 362 ? 149.534 135.148 153.184 1.00 127.49 361 MET A CA 1
ATOM 2838 C C . MET A 1 362 ? 149.525 135.841 154.537 1.00 127.92 361 MET A C 1
ATOM 2839 O O . MET A 1 362 ? 148.924 135.319 155.481 1.00 129.45 361 MET A O 1
ATOM 2844 N N . PHE A 1 363 ? 150.172 136.997 154.654 1.00 125.17 362 PHE A N 1
ATOM 2845 C CA . PHE A 1 363 ? 150.393 137.628 155.945 1.00 124.61 362 PHE A CA 1
ATOM 2846 C C . PHE A 1 363 ? 149.697 138.969 156.110 1.00 125.73 362 PHE A C 1
ATOM 2847 O O . PHE A 1 363 ? 149.260 139.283 157.219 1.00 126.36 362 PHE A O 1
ATOM 2855 N N . THR A 1 364 ? 149.578 139.763 155.050 1.00 132.95 363 THR A N 1
ATOM 2856 C CA . THR A 1 364 ? 148.961 141.077 155.144 1.00 133.38 363 THR A CA 1
ATOM 2857 C C . THR A 1 364 ? 147.968 141.260 154.007 1.00 133.58 363 THR A C 1
ATOM 2858 O O . THR A 1 364 ? 148.161 140.731 152.909 1.00 131.40 363 THR A O 1
ATOM 2862 N N . ALA A 1 365 ? 146.896 141.998 154.287 1.00 137.13 364 ALA A N 1
ATOM 2863 C CA . ALA A 1 365 ? 145.891 142.326 153.276 1.00 137.27 364 ALA A CA 1
ATOM 2864 C C . ALA A 1 365 ? 146.239 143.650 152.594 1.00 140.54 364 ALA A C 1
ATOM 2865 O O . ALA A 1 365 ? 145.515 144.641 152.672 1.00 138.07 364 ALA A O 1
ATOM 2867 N N . SER A 1 366 ? 147.383 143.647 151.917 1.00 155.55 365 SER A N 1
ATOM 2868 C CA . SER A 1 366 ? 147.858 144.845 151.246 1.00 152.56 365 SER A CA 1
ATOM 2869 C C . SER A 1 366 ? 146.985 145.166 150.036 1.00 153.93 365 SER A C 1
ATOM 2870 O O . SER A 1 366 ? 146.291 144.306 149.486 1.00 157.33 365 SER A O 1
ATOM 2873 N N . GLU A 1 367 ? 147.027 146.435 149.625 1.00 160.13 366 GLU A N 1
ATOM 2874 C CA . GLU A 1 367 ? 146.233 146.866 148.481 1.00 159.70 366 GLU A CA 1
ATOM 2875 C C . GLU A 1 367 ? 146.718 146.233 147.182 1.00 160.51 366 GLU A C 1
ATOM 2876 O O . GLU A 1 367 ? 145.941 146.102 146.231 1.00 159.21 366 GLU A O 1
ATOM 2882 N N . GLU A 1 368 ? 147.992 145.838 147.117 1.00 153.80 367 GLU A N 1
ATOM 2883 C CA . GLU A 1 368 ? 148.492 145.165 145.923 1.00 151.86 367 GLU A CA 1
ATOM 2884 C C . GLU A 1 368 ? 147.840 143.799 145.744 1.00 153.21 367 GLU A C 1
ATOM 2885 O O . GLU A 1 368 ? 147.492 143.411 144.621 1.00 151.51 367 GLU A O 1
ATOM 2891 N N . CYS A 1 369 ? 147.666 143.057 146.840 1.00 153.95 368 CYS A N 1
ATOM 2892 C CA . CYS A 1 369 ? 146.975 141.775 146.759 1.00 151.93 368 CYS A CA 1
ATOM 2893 C C . CYS A 1 369 ? 145.530 141.966 146.314 1.00 150.95 368 CYS A C 1
ATOM 2894 O O . CYS A 1 369 ? 145.009 141.182 145.513 1.00 154.10 368 CYS A O 1
ATOM 2897 N N . LEU A 1 370 ? 144.870 143.011 146.819 1.00 134.55 369 LEU A N 1
ATOM 2898 C CA . LEU A 1 370 ? 143.502 143.296 146.399 1.00 135.08 369 LEU A CA 1
ATOM 2899 C C . LEU A 1 370 ? 143.445 143.660 144.920 1.00 136.02 369 LEU A C 1
ATOM 2900 O O . LEU A 1 370 ? 142.515 143.262 144.210 1.00 138.30 369 LEU A O 1
ATOM 2905 N N . GLN A 1 371 ? 144.429 144.422 144.439 1.00 136.37 370 GLN A N 1
ATOM 2906 C CA . GLN A 1 371 ? 144.467 144.769 143.022 1.00 137.24 370 GLN A CA 1
ATOM 2907 C C . GLN A 1 371 ? 144.674 143.534 142.157 1.00 136.80 370 GLN A C 1
ATOM 2908 O O . GLN A 1 371 ? 144.068 143.406 141.088 1.00 139.02 370 GLN A O 1
ATOM 2914 N N . LEU A 1 372 ? 145.533 142.614 142.600 1.00 127.37 371 LEU A N 1
ATOM 2915 C CA . LEU A 1 372 ? 145.722 141.370 141.859 1.00 127.42 371 LEU A CA 1
ATOM 2916 C C . LEU A 1 372 ? 144.451 140.528 141.859 1.00 129.41 371 LEU A C 1
ATOM 2917 O O . LEU A 1 372 ? 144.105 139.904 140.847 1.00 128.62 371 LEU A O 1
ATOM 2922 N N . LEU A 1 373 ? 143.742 140.499 142.990 1.00 127.84 372 LEU A N 1
ATOM 2923 C CA . LEU A 1 373 ? 142.459 139.805 143.046 1.00 126.24 372 LEU A CA 1
ATOM 2924 C C . LEU A 1 373 ? 141.463 140.417 142.069 1.00 129.01 372 LEU A C 1
ATOM 2925 O O . LEU A 1 373 ? 140.733 139.696 141.377 1.00 132.02 372 LEU A O 1
ATOM 2930 N N . MET A 1 374 ? 141.421 141.748 142.001 1.00 124.71 373 MET A N 1
ATOM 2931 C CA . MET A 1 374 ? 140.532 142.417 141.058 1.00 122.64 373 MET A CA 1
ATOM 2932 C C . MET A 1 374 ? 140.926 142.115 139.618 1.00 123.45 373 MET A C 1
ATOM 2933 O O . MET A 1 374 ? 140.059 141.965 138.752 1.00 124.62 373 MET A O 1
ATOM 2938 N N . GLN A 1 375 ? 142.229 142.035 139.340 1.00 118.33 374 GLN A N 1
ATOM 2939 C CA . GLN A 1 375 ? 142.679 141.680 137.998 1.00 116.38 374 GLN A CA 1
ATOM 2940 C C . GLN A 1 375 ? 142.236 140.271 137.623 1.00 118.30 374 GLN A C 1
ATOM 2941 O O . GLN A 1 375 ? 141.791 140.029 136.494 1.00 121.86 374 GLN A O 1
ATOM 2947 N N . LEU A 1 376 ? 142.358 139.327 138.557 1.00 111.95 375 LEU A N 1
ATOM 2948 C CA . LEU A 1 376 ? 141.890 137.968 138.300 1.00 112.66 375 LEU A CA 1
ATOM 2949 C C . LEU A 1 376 ? 140.384 137.941 138.063 1.00 116.78 375 LEU A C 1
ATOM 2950 O O . LEU A 1 376 ? 139.896 137.248 137.158 1.00 121.90 375 LEU A O 1
ATOM 2955 N N . HIS A 1 377 ? 139.634 138.697 138.867 1.00 111.31 376 HIS A N 1
ATOM 2956 C CA . HIS A 1 377 ? 138.189 138.780 138.684 1.00 108.59 376 HIS A CA 1
ATOM 2957 C C . HIS A 1 377 ? 137.842 139.358 137.317 1.00 110.79 376 HIS A C 1
ATOM 2958 O O . HIS A 1 377 ? 136.915 138.885 136.649 1.00 114.49 376 HIS A O 1
ATOM 2965 N N . ASN A 1 378 ? 138.584 140.377 136.882 1.00 110.40 377 ASN A N 1
ATOM 2966 C CA . ASN A 1 378 ? 138.341 140.976 135.574 1.00 111.07 377 ASN A CA 1
ATOM 2967 C C . ASN A 1 378 ? 138.669 140.005 134.447 1.00 112.09 377 ASN A C 1
ATOM 2968 O O . ASN A 1 378 ? 137.980 139.983 133.423 1.00 115.38 377 ASN A O 1
ATOM 2973 N N . ARG A 1 379 ? 139.725 139.206 134.609 1.00 108.49 378 ARG A N 1
ATOM 2974 C CA . ARG A 1 379 ? 140.042 138.190 133.608 1.00 107.59 378 ARG A CA 1
ATOM 2975 C C . ARG A 1 379 ? 138.920 137.163 133.502 1.00 112.37 378 ARG A C 1
ATOM 2976 O O . ARG A 1 379 ? 138.516 136.767 132.398 1.00 111.61 378 ARG A O 1
ATOM 2984 N N . ILE A 1 380 ? 138.404 136.720 134.651 1.00 110.03 379 ILE A N 1
ATOM 2985 C CA . ILE A 1 380 ? 137.286 135.781 134.649 1.00 104.35 379 ILE A CA 1
ATOM 2986 C C . ILE A 1 380 ? 136.072 136.404 133.973 1.00 106.76 379 ILE A C 1
ATOM 2987 O O . ILE A 1 380 ? 135.359 135.744 133.205 1.00 112.75 379 ILE A O 1
ATOM 2992 N N . LYS A 1 381 ? 135.817 137.686 134.248 1.00 112.79 380 LYS A N 1
ATOM 2993 C CA . LYS A 1 381 ? 134.690 138.370 133.623 1.00 111.95 380 LYS A CA 1
ATOM 2994 C C . LYS A 1 381 ? 134.871 138.473 132.113 1.00 113.38 380 LYS A C 1
ATOM 2995 O O . LYS A 1 381 ? 133.906 138.325 131.357 1.00 117.29 380 LYS A O 1
ATOM 3001 N N . CYS A 1 382 ? 136.097 138.742 131.658 1.00 109.91 381 CYS A N 1
ATOM 3002 C CA . CYS A 1 382 ? 136.369 138.780 130.223 1.00 108.17 381 CYS A CA 1
ATOM 3003 C C . CYS A 1 382 ? 136.060 137.436 129.582 1.00 112.32 381 CYS A C 1
ATOM 3004 O O . CYS A 1 382 ? 135.395 137.365 128.539 1.00 112.69 381 CYS A O 1
ATOM 3007 N N . ALA A 1 383 ? 136.543 136.355 130.197 1.00 106.82 382 ALA A N 1
ATOM 3008 C CA . ALA A 1 383 ? 136.293 135.026 129.648 1.00 105.67 382 ALA A CA 1
ATOM 3009 C C . ALA A 1 383 ? 134.800 134.726 129.599 1.00 107.63 382 ALA A C 1
ATOM 3010 O O . ALA A 1 383 ? 134.290 134.222 128.591 1.00 107.55 382 ALA A O 1
ATOM 3012 N N . ARG A 1 384 ? 134.081 135.044 130.678 1.00 111.21 383 ARG A N 1
ATOM 3013 C CA . ARG A 1 384 ? 132.646 134.782 130.716 1.00 105.61 383 ARG A CA 1
ATOM 3014 C C . ARG A 1 384 ? 131.902 135.601 129.669 1.00 105.89 383 ARG A C 1
ATOM 3015 O O . ARG A 1 384 ? 130.980 135.098 129.017 1.00 107.98 383 ARG A O 1
ATOM 3023 N N . SER A 1 385 ? 132.284 136.869 129.498 1.00 107.59 384 SER A N 1
ATOM 3024 C CA . SER A 1 385 ? 131.628 137.717 128.509 1.00 108.07 384 SER A CA 1
ATOM 3025 C C . SER A 1 385 ? 131.853 137.195 127.099 1.00 109.44 384 SER A C 1
ATOM 3026 O O . SER A 1 385 ? 130.928 137.184 126.278 1.00 110.51 384 SER A O 1
ATOM 3029 N N . ILE A 1 386 ? 133.078 136.762 126.792 1.00 103.44 385 ILE A N 1
ATOM 3030 C CA . ILE A 1 386 ? 133.333 136.215 125.463 1.00 98.89 385 ILE A CA 1
ATOM 3031 C C . ILE A 1 386 ? 132.582 134.903 125.266 1.00 100.13 385 ILE A C 1
ATOM 3032 O O . ILE A 1 386 ? 132.118 134.607 124.158 1.00 97.15 385 ILE A O 1
ATOM 3037 N N . LYS A 1 387 ? 132.441 134.102 126.326 1.00 105.74 386 LYS A N 1
ATOM 3038 C CA . LYS A 1 387 ? 131.707 132.844 126.214 1.00 103.23 386 LYS A CA 1
ATOM 3039 C C . LYS A 1 387 ? 130.256 133.070 125.806 1.00 105.63 386 LYS A C 1
ATOM 3040 O O . LYS A 1 387 ? 129.716 132.335 124.972 1.00 107.51 386 LYS A O 1
ATOM 3046 N N . SER A 1 388 ? 129.607 134.080 126.388 1.00 106.75 387 SER A N 1
ATOM 3047 C CA . SER A 1 388 ? 128.167 134.237 126.210 1.00 106.88 387 SER A CA 1
ATOM 3048 C C . SER A 1 388 ? 127.801 134.735 124.817 1.00 114.49 387 SER A C 1
ATOM 3049 O O . SER A 1 388 ? 126.737 134.381 124.298 1.00 116.01 387 SER A O 1
ATOM 3052 N N . LYS A 1 389 ? 128.653 135.551 124.199 1.00 110.04 388 LYS A N 1
ATOM 3053 C CA . LYS A 1 389 ? 128.280 136.256 122.979 1.00 107.28 388 LYS A CA 1
ATOM 3054 C C . LYS A 1 389 ? 128.801 135.610 121.704 1.00 108.78 388 LYS A C 1
ATOM 3055 O O . LYS A 1 389 ? 128.229 135.842 120.634 1.00 110.95 388 LYS A O 1
ATOM 3061 N N . ILE A 1 390 ? 129.869 134.815 121.781 1.00 109.23 389 ILE A N 1
ATOM 3062 C CA . ILE A 1 390 ? 130.526 134.340 120.565 1.00 110.14 389 ILE A CA 1
ATOM 3063 C C . ILE A 1 390 ? 129.626 133.377 119.797 1.00 109.71 389 ILE A C 1
ATOM 3064 O O . ILE A 1 390 ? 129.656 133.333 118.562 1.00 114.61 389 ILE A O 1
ATOM 3069 N N . THR A 1 391 ? 128.812 132.592 120.508 1.00 112.81 390 THR A N 1
ATOM 3070 C CA . THR A 1 391 ? 127.968 131.608 119.838 1.00 116.86 390 THR A CA 1
ATOM 3071 C C . THR A 1 391 ? 126.851 132.252 119.028 1.00 115.93 390 THR A C 1
ATOM 3072 O O . THR A 1 391 ? 126.384 131.652 118.055 1.00 116.83 390 THR A O 1
ATOM 3076 N N . LYS A 1 392 ? 126.417 133.452 119.403 1.00 115.24 391 LYS A N 1
ATOM 3077 C CA . LYS A 1 392 ? 125.367 134.157 118.683 1.00 117.03 391 LYS A CA 1
ATOM 3078 C C . LYS A 1 392 ? 125.902 134.969 117.513 1.00 118.60 391 LYS A C 1
ATOM 3079 O O . LYS A 1 392 ? 125.108 135.530 116.750 1.00 121.03 391 LYS A O 1
ATOM 3085 N N . ASN A 1 393 ? 127.220 135.042 117.363 1.00 118.55 392 ASN A N 1
ATOM 3086 C CA . ASN A 1 393 ? 127.874 135.792 116.293 1.00 117.96 392 ASN A CA 1
ATOM 3087 C C . ASN A 1 393 ? 128.139 134.831 115.141 1.00 120.43 392 ASN A C 1
ATOM 3088 O O . ASN A 1 393 ? 129.114 134.076 115.158 1.00 120.57 392 ASN A O 1
ATOM 3093 N N . THR A 1 394 ? 127.263 134.859 114.133 1.00 121.22 393 THR A N 1
ATOM 3094 C CA . THR A 1 394 ? 127.353 133.896 113.038 1.00 118.94 393 THR A CA 1
ATOM 3095 C C . THR A 1 394 ? 128.617 134.085 112.210 1.00 118.58 393 THR A C 1
ATOM 3096 O O . THR A 1 394 ? 129.160 133.108 111.684 1.00 120.69 393 THR A O 1
ATOM 3100 N N . THR A 1 395 ? 129.089 135.325 112.071 1.00 115.51 394 THR A N 1
ATOM 3101 C CA . THR A 1 395 ? 130.279 135.580 111.265 1.00 115.78 394 THR A CA 1
ATOM 3102 C C . THR A 1 395 ? 131.496 134.866 111.840 1.00 116.80 394 THR A C 1
ATOM 3103 O O . THR A 1 395 ? 132.277 134.252 111.104 1.00 117.93 394 THR A O 1
ATOM 3107 N N . ALA A 1 396 ? 131.675 134.939 113.159 1.00 121.07 395 ALA A N 1
ATOM 3108 C CA . ALA A 1 396 ? 132.822 134.295 113.790 1.00 124.60 395 ALA A CA 1
ATOM 3109 C C . ALA A 1 396 ? 132.695 132.777 113.749 1.00 125.94 395 ALA A C 1
ATOM 3110 O O . ALA A 1 396 ? 133.669 132.070 113.464 1.00 126.79 395 ALA A O 1
ATOM 3112 N N . MET A 1 397 ? 131.499 132.257 114.036 1.00 125.22 396 MET A N 1
ATOM 3113 C CA . MET A 1 397 ? 131.315 130.811 114.095 1.00 123.34 396 MET A CA 1
ATOM 3114 C C . MET A 1 397 ? 131.516 130.167 112.729 1.00 123.01 396 MET A C 1
ATOM 3115 O O . MET A 1 397 ? 132.092 129.077 112.627 1.00 124.80 396 MET A O 1
ATOM 3120 N N . GLU A 1 398 ? 131.044 130.822 111.666 1.00 125.69 397 GLU A N 1
ATOM 3121 C CA . GLU A 1 398 ? 131.189 130.263 110.326 1.00 124.14 397 GLU A CA 1
ATOM 3122 C C . GLU A 1 398 ? 132.648 130.186 109.898 1.00 126.23 397 GLU A C 1
ATOM 3123 O O . GLU A 1 398 ? 133.003 129.342 109.067 1.00 127.37 397 GLU A O 1
ATOM 3129 N N . ALA A 1 399 ? 133.504 131.050 110.445 1.00 120.23 398 ALA A N 1
ATOM 3130 C CA . ALA A 1 399 ? 134.906 131.061 110.047 1.00 120.68 398 ALA A CA 1
ATOM 3131 C C . ALA A 1 399 ? 135.667 129.839 110.545 1.00 121.37 398 ALA A C 1
ATOM 3132 O O . ALA A 1 399 ? 136.751 129.550 110.028 1.00 119.69 398 ALA A O 1
ATOM 3134 N N . CYS A 1 400 ? 135.132 129.119 111.528 1.00 130.75 399 CYS A N 1
ATOM 3135 C CA . CYS A 1 400 ? 135.812 127.954 112.079 1.00 131.32 399 CYS A CA 1
ATOM 3136 C C . CYS A 1 400 ? 135.583 126.686 111.266 1.00 131.41 399 CYS A C 1
ATOM 3137 O O . CYS A 1 400 ? 136.227 125.671 111.548 1.00 132.74 399 CYS A O 1
ATOM 3140 N N . ASN A 1 401 ? 134.694 126.725 110.272 1.00 121.43 400 ASN A N 1
ATOM 3141 C CA . ASN A 1 401 ? 134.454 125.594 109.373 1.00 120.45 400 ASN A CA 1
ATOM 3142 C C . ASN A 1 401 ? 134.067 124.332 110.139 1.00 121.44 400 ASN A C 1
ATOM 3143 O O . ASN A 1 401 ? 134.531 123.230 109.840 1.00 120.37 400 ASN A O 1
ATOM 3148 N N . CYS A 1 402 ? 133.205 124.492 111.139 1.00 121.09 401 CYS A N 1
ATOM 3149 C CA . CYS A 1 402 ? 132.679 123.362 111.898 1.00 119.54 401 CYS A CA 1
ATOM 3150 C C . CYS A 1 402 ? 131.435 122.839 111.191 1.00 119.68 401 CYS A C 1
ATOM 3151 O O . CYS A 1 402 ? 130.386 123.492 111.198 1.00 124.22 401 CYS A O 1
ATOM 3154 N N . PHE A 1 403 ? 131.551 121.661 110.582 1.00 101.78 402 PHE A N 1
ATOM 3155 C CA . PHE A 1 403 ? 130.471 121.050 109.833 1.00 102.83 402 PHE A CA 1
ATOM 3156 C C . PHE A 1 403 ? 130.089 119.710 110.449 1.00 105.92 402 PHE A C 1
ATOM 3157 O O . PHE A 1 403 ? 130.937 119.048 111.056 1.00 112.45 402 PHE A O 1
ATOM 3165 N N . PRO A 1 404 ? 128.831 119.291 110.325 1.00 92.81 403 PRO A N 1
ATOM 3166 C CA . PRO A 1 404 ? 128.411 118.051 110.967 1.00 90.93 403 PRO A CA 1
ATOM 3167 C C . PRO A 1 404 ? 129.132 116.862 110.367 1.00 92.12 403 PRO A C 1
ATOM 3168 O O . PRO A 1 404 ? 129.561 116.897 109.199 1.00 95.36 403 PRO A O 1
ATOM 3172 N N . PRO A 1 405 ? 129.302 115.786 111.136 1.00 91.16 404 PRO A N 1
ATOM 3173 C CA . PRO A 1 405 ? 130.034 114.622 110.624 1.00 95.09 404 PRO A CA 1
ATOM 3174 C C . PRO A 1 405 ? 129.324 113.982 109.442 1.00 95.41 404 PRO A C 1
ATOM 3175 O O . PRO A 1 405 ? 128.095 113.982 109.351 1.00 98.72 404 PRO A O 1
ATOM 3179 N N . CYS A 1 406 ? 130.121 113.428 108.526 1.00 103.85 405 CYS A N 1
ATOM 3180 C CA . CYS A 1 406 ? 129.559 112.765 107.357 1.00 107.31 405 CYS A CA 1
ATOM 3181 C C . CYS A 1 406 ? 128.885 111.447 107.713 1.00 107.71 405 CYS A C 1
ATOM 3182 O O . CYS A 1 406 ? 127.942 111.042 107.026 1.00 113.39 405 CYS A O 1
ATOM 3185 N N . ASP A 1 407 ? 129.343 110.775 108.766 1.00 98.40 406 ASP A N 1
ATOM 3186 C CA . ASP A 1 407 ? 128.740 109.529 109.233 1.00 102.50 406 ASP A CA 1
ATOM 3187 C C . ASP A 1 407 ? 128.706 109.587 110.753 1.00 101.99 406 ASP A C 1
ATOM 3188 O O . ASP A 1 407 ? 129.752 109.491 111.402 1.00 104.56 406 ASP A O 1
ATOM 3193 N N . GLU A 1 408 ? 127.512 109.741 111.316 1.00 100.62 407 GLU A N 1
ATOM 3194 C CA . GLU A 1 408 ? 127.343 110.004 112.736 1.00 96.57 407 GLU A CA 1
ATOM 3195 C C . GLU A 1 408 ? 126.390 108.992 113.350 1.00 98.55 407 GLU A C 1
ATOM 3196 O O . GLU A 1 408 ? 125.407 108.590 112.722 1.00 106.02 407 GLU A O 1
ATOM 3202 N N . VAL A 1 409 ? 126.690 108.582 114.580 1.00 86.39 408 VAL A N 1
ATOM 3203 C CA . VAL A 1 409 ? 125.819 107.721 115.370 1.00 84.30 408 VAL A CA 1
ATOM 3204 C C . VAL A 1 409 ? 125.328 108.522 116.566 1.00 84.05 408 VAL A C 1
ATOM 3205 O O . VAL A 1 409 ? 126.133 109.095 117.310 1.00 94.01 408 VAL A O 1
ATOM 3209 N N . SER A 1 410 ? 124.012 108.560 116.752 1.00 74.74 409 SER A N 1
ATOM 3210 C CA . SER A 1 410 ? 123.396 109.325 117.824 1.00 74.40 409 SER A CA 1
ATOM 3211 C C . SER A 1 410 ? 122.446 108.429 118.603 1.00 83.20 409 SER A C 1
ATOM 3212 O O . SER A 1 410 ? 122.005 107.384 118.118 1.00 92.57 409 SER A O 1
ATOM 3215 N N . TYR A 1 411 ? 122.137 108.850 119.826 1.00 75.84 410 TYR A N 1
ATOM 3216 C CA . TYR A 1 411 ? 121.296 108.076 120.726 1.00 75.35 410 TYR A CA 1
ATOM 3217 C C . TYR A 1 411 ? 120.198 108.962 121.290 1.00 78.55 410 TYR A C 1
ATOM 3218 O O . TYR A 1 411 ? 120.475 110.055 121.792 1.00 84.34 410 TYR A O 1
ATOM 3227 N N . ASP A 1 412 ? 118.959 108.490 121.205 1.00 86.55 411 ASP A N 1
ATOM 3228 C CA . ASP A 1 412 ? 117.834 109.113 121.887 1.00 86.92 411 ASP A CA 1
ATOM 3229 C C . ASP A 1 412 ? 117.490 108.273 123.107 1.00 90.21 411 ASP A C 1
ATOM 3230 O O . ASP A 1 412 ? 117.329 107.053 123.000 1.00 98.97 411 ASP A O 1
ATOM 3235 N N . VAL A 1 413 ? 117.377 108.923 124.261 1.00 70.57 412 VAL A N 1
ATOM 3236 C CA . VAL A 1 413 ? 117.324 108.240 125.546 1.00 73.64 412 VAL A CA 1
ATOM 3237 C C . VAL A 1 413 ? 115.967 108.481 126.189 1.00 69.71 412 VAL A C 1
ATOM 3238 O O . VAL A 1 413 ? 115.526 109.629 126.313 1.00 73.64 412 VAL A O 1
ATOM 3242 N N . SER A 1 414 ? 115.309 107.397 126.592 1.00 68.72 413 SER A N 1
ATOM 3243 C CA . SER A 1 414 ? 114.123 107.490 127.428 1.00 64.46 413 SER A CA 1
ATOM 3244 C C . SER A 1 414 ? 114.547 107.501 128.890 1.00 68.45 413 SER A C 1
ATOM 3245 O O . SER A 1 414 ? 115.275 106.611 129.339 1.00 80.45 413 SER A O 1
ATOM 3248 N N . TYR A 1 415 ? 114.093 108.504 129.631 1.00 59.53 414 TYR A N 1
ATOM 3249 C CA . TYR A 1 415 ? 114.559 108.748 130.988 1.00 51.82 414 TYR A CA 1
ATOM 3250 C C . TYR A 1 415 ? 113.419 108.515 131.968 1.00 60.64 414 TYR A C 1
ATOM 3251 O O . TYR A 1 415 ? 112.317 109.039 131.781 1.00 74.90 414 TYR A O 1
ATOM 3260 N N . SER A 1 416 ? 113.688 107.728 133.008 1.00 49.90 415 SER A N 1
ATOM 3261 C CA . SER A 1 416 ? 112.694 107.419 134.024 1.00 52.16 415 SER A CA 1
ATOM 3262 C C . SER A 1 416 ? 113.402 107.204 135.352 1.00 62.08 415 SER A C 1
ATOM 3263 O O . SER A 1 416 ? 114.600 106.917 135.397 1.00 71.94 415 SER A O 1
ATOM 3266 N N . LEU A 1 417 ? 112.646 107.344 136.438 1.00 62.15 416 LEU A N 1
ATOM 3267 C CA . LEU A 1 417 ? 113.194 107.238 137.781 1.00 56.98 416 LEU A CA 1
ATOM 3268 C C . LEU A 1 417 ? 112.332 106.329 138.644 1.00 62.10 416 LEU A C 1
ATOM 3269 O O . LEU A 1 417 ? 111.101 106.404 138.608 1.00 73.00 416 LEU A O 1
ATOM 3274 N N . SER A 1 418 ? 112.992 105.472 139.415 1.00 69.82 417 SER A N 1
ATOM 3275 C CA . SER A 1 418 ? 112.367 104.698 140.474 1.00 56.35 417 SER A CA 1
ATOM 3276 C C . SER A 1 418 ? 113.079 105.001 141.782 1.00 65.45 417 SER A C 1
ATOM 3277 O O . SER A 1 418 ? 114.184 105.544 141.794 1.00 85.46 417 SER A O 1
ATOM 3280 N N . LYS A 1 419 ? 112.441 104.644 142.889 1.00 60.78 418 LYS A N 1
ATOM 3281 C CA . LYS A 1 419 ? 113.076 104.715 144.200 1.00 66.88 418 LYS A CA 1
ATOM 3282 C C . LYS A 1 419 ? 113.796 103.392 144.428 1.00 76.28 418 LYS A C 1
ATOM 3283 O O . LYS A 1 419 ? 113.152 102.364 144.660 1.00 92.95 418 LYS A O 1
ATOM 3289 N N . TRP A 1 420 ? 115.131 103.409 144.352 1.00 62.03 419 TRP A N 1
ATOM 3290 C CA . TRP A 1 420 ? 115.855 102.145 144.270 1.00 74.10 419 TRP A CA 1
ATOM 3291 C C . TRP A 1 420 ? 115.734 101.328 145.553 1.00 89.48 419 TRP A C 1
ATOM 3292 O O . TRP A 1 420 ? 115.180 100.224 145.505 1.00 99.01 419 TRP A O 1
ATOM 3303 N N . PRO A 1 421 ? 116.226 101.790 146.717 1.00 77.90 420 PRO A N 1
ATOM 3304 C CA . PRO A 1 421 ? 116.118 100.941 147.910 1.00 70.42 420 PRO A CA 1
ATOM 3305 C C . PRO A 1 421 ? 114.697 100.973 148.449 1.00 77.17 420 PRO A C 1
ATOM 3306 O O . PRO A 1 421 ? 114.275 101.942 149.088 1.00 88.36 420 PRO A O 1
ATOM 3310 N N . SER A 1 422 ? 113.950 99.906 148.187 1.00 76.76 421 SER A N 1
ATOM 3311 C CA . SER A 1 422 ? 112.564 99.846 148.618 1.00 80.33 421 SER A CA 1
ATOM 3312 C C . SER A 1 422 ? 112.483 99.699 150.131 1.00 88.66 421 SER A C 1
ATOM 3313 O O . SER A 1 422 ? 113.331 99.067 150.763 1.00 93.70 421 SER A O 1
ATOM 3316 N N . ALA A 1 423 ? 111.455 100.303 150.715 1.00 86.44 422 ALA A N 1
ATOM 3317 C CA . ALA A 1 423 ? 111.238 100.148 152.143 1.00 85.18 422 ALA A CA 1
ATOM 3318 C C . ALA A 1 423 ? 110.837 98.713 152.463 1.00 89.53 422 ALA A C 1
ATOM 3319 O O . ALA A 1 423 ? 110.045 98.091 151.751 1.00 96.23 422 ALA A O 1
ATOM 3321 N N . GLY A 1 424 ? 111.395 98.187 153.548 1.00 89.92 423 GLY A N 1
ATOM 3322 C CA . GLY A 1 424 ? 111.037 96.856 153.991 1.00 88.63 423 GLY A CA 1
ATOM 3323 C C . GLY A 1 424 ? 112.018 95.762 153.625 1.00 91.32 423 GLY A C 1
ATOM 3324 O O . GLY A 1 424 ? 113.236 95.947 153.703 1.00 98.15 423 GLY A O 1
ATOM 3325 N N . TYR A 1 425 ? 111.482 94.608 153.224 1.00 86.41 424 TYR A N 1
ATOM 3326 C CA . TYR A 1 425 ? 112.299 93.407 153.077 1.00 90.01 424 TYR A CA 1
ATOM 3327 C C . TYR A 1 425 ? 113.202 93.480 151.852 1.00 95.95 424 TYR A C 1
ATOM 3328 O O . TYR A 1 425 ? 114.353 93.025 151.894 1.00 100.95 424 TYR A O 1
ATOM 3337 N N . GLU A 1 426 ? 112.699 94.032 150.748 1.00 93.68 425 GLU A N 1
ATOM 3338 C CA . GLU A 1 426 ? 113.513 94.127 149.541 1.00 93.87 425 GLU A CA 1
ATOM 3339 C C . GLU A 1 426 ? 114.692 95.068 149.753 1.00 96.46 425 GLU A C 1
ATOM 3340 O O . GLU A 1 426 ? 115.794 94.825 149.244 1.00 100.89 425 GLU A O 1
ATOM 3346 N N . GLY A 1 427 ? 114.483 96.146 150.509 1.00 86.25 426 GLY A N 1
ATOM 3347 C CA . GLY A 1 427 ? 115.599 96.991 150.893 1.00 83.69 426 GLY A CA 1
ATOM 3348 C C . GLY A 1 427 ? 116.606 96.271 151.764 1.00 85.12 426 GLY A C 1
ATOM 3349 O O . GLY A 1 427 ? 117.810 96.509 151.653 1.00 93.12 426 GLY A O 1
ATOM 3350 N N . ASP A 1 428 ? 116.133 95.382 152.641 1.00 86.72 427 ASP A N 1
ATOM 3351 C CA . ASP A 1 428 ? 117.050 94.559 153.420 1.00 82.33 427 ASP A CA 1
ATOM 3352 C C . ASP A 1 428 ? 117.877 93.660 152.512 1.00 83.57 427 ASP A C 1
ATOM 3353 O O . ASP A 1 428 ? 119.081 93.480 152.730 1.00 92.77 427 ASP A O 1
ATOM 3358 N N . ALA A 1 429 ? 117.245 93.086 151.487 1.00 78.10 428 ALA A N 1
ATOM 3359 C CA . ALA A 1 429 ? 117.982 92.263 150.535 1.00 80.38 428 ALA A CA 1
ATOM 3360 C C . ALA A 1 429 ? 119.026 93.084 149.790 1.00 80.43 428 ALA A C 1
ATOM 3361 O O . ALA A 1 429 ? 120.152 92.623 149.575 1.00 81.95 428 ALA A O 1
ATOM 3363 N N . ALA A 1 430 ? 118.670 94.304 149.386 1.00 77.07 429 ALA A N 1
ATOM 3364 C CA . ALA A 1 430 ? 119.628 95.169 148.700 1.00 74.68 429 ALA A CA 1
ATOM 3365 C C . ALA A 1 430 ? 120.798 95.524 149.611 1.00 78.01 429 ALA A C 1
ATOM 3366 O O . ALA A 1 430 ? 121.960 95.528 149.182 1.00 88.32 429 ALA A O 1
ATOM 3368 N N . TYR A 1 431 ? 120.508 95.833 150.877 1.00 75.89 430 TYR A N 1
ATOM 3369 C CA . TYR A 1 431 ? 121.567 96.134 151.832 1.00 67.80 430 TYR A CA 1
ATOM 3370 C C . TYR A 1 431 ? 122.483 94.939 152.043 1.00 68.80 430 TYR A C 1
ATOM 3371 O O . TYR A 1 431 ? 123.705 95.102 152.123 1.00 77.61 430 TYR A O 1
ATOM 3380 N N . PHE A 1 432 ? 121.917 93.736 152.146 1.00 76.81 431 PHE A N 1
ATOM 3381 C CA . PHE A 1 432 ? 122.748 92.546 152.283 1.00 76.50 431 PHE A CA 1
ATOM 3382 C C . PHE A 1 432 ? 123.589 92.312 151.037 1.00 83.49 431 PHE A C 1
ATOM 3383 O O . PHE A 1 432 ? 124.741 91.878 151.133 1.00 94.51 431 PHE A O 1
ATOM 3391 N N . ASP A 1 433 ? 123.028 92.578 149.858 1.00 84.05 432 ASP A N 1
ATOM 3392 C CA . ASP A 1 433 ? 123.801 92.432 148.631 1.00 84.20 432 ASP A CA 1
ATOM 3393 C C . ASP A 1 433 ? 124.980 93.395 148.608 1.00 81.60 432 ASP A C 1
ATOM 3394 O O . ASP A 1 433 ? 126.089 93.023 148.208 1.00 83.96 432 ASP A O 1
ATOM 3399 N N . VAL A 1 434 ? 124.759 94.639 149.032 1.00 75.57 433 VAL A N 1
ATOM 3400 C CA . VAL A 1 434 ? 125.822 95.638 148.965 1.00 67.73 433 VAL A CA 1
ATOM 3401 C C . VAL A 1 434 ? 126.889 95.368 150.021 1.00 69.34 433 VAL A C 1
ATOM 3402 O O . VAL A 1 434 ? 128.090 95.373 149.726 1.00 81.82 433 VAL A O 1
ATOM 3406 N N . PHE A 1 435 ? 126.474 95.123 151.265 1.00 70.78 434 PHE A N 1
ATOM 3407 C CA . PHE A 1 435 ? 127.415 95.068 152.378 1.00 70.22 434 PHE A CA 1
ATOM 3408 C C . PHE A 1 435 ? 127.696 93.663 152.891 1.00 77.01 434 PHE A C 1
ATOM 3409 O O . PHE A 1 435 ? 128.706 93.467 153.575 1.00 78.11 434 PHE A O 1
ATOM 3417 N N . GLY A 1 436 ? 126.842 92.690 152.593 1.00 91.76 435 GLY A N 1
ATOM 3418 C CA . GLY A 1 436 ? 127.055 91.347 153.095 1.00 88.22 435 GLY A CA 1
ATOM 3419 C C . GLY A 1 436 ? 127.786 90.457 152.114 1.00 89.12 435 GLY A C 1
ATOM 3420 O O . GLY A 1 436 ? 128.683 89.701 152.496 1.00 96.43 435 GLY A O 1
ATOM 3421 N N . ILE A 1 437 ? 127.406 90.536 150.843 1.00 84.80 436 ILE A N 1
ATOM 3422 C CA . ILE A 1 437 ? 128.019 89.710 149.809 1.00 86.27 436 ILE A CA 1
ATOM 3423 C C . ILE A 1 437 ? 129.175 90.432 149.136 1.00 88.66 436 ILE A C 1
ATOM 3424 O O . ILE A 1 437 ? 130.299 89.925 149.094 1.00 92.14 436 ILE A O 1
ATOM 3429 N N . GLU A 1 438 ? 128.917 91.625 148.600 1.00 93.91 437 GLU A N 1
ATOM 3430 C CA . GLU A 1 438 ? 129.973 92.395 147.958 1.00 95.26 437 GLU A CA 1
ATOM 3431 C C . GLU A 1 438 ? 130.991 92.917 148.963 1.00 98.77 437 GLU A C 1
ATOM 3432 O O . GLU A 1 438 ? 132.160 93.094 148.605 1.00 101.21 437 GLU A O 1
ATOM 3438 N N . LYS A 1 439 ? 130.577 93.142 150.209 1.00 92.46 438 LYS A N 1
ATOM 3439 C CA . LYS A 1 439 ? 131.447 93.649 151.268 1.00 90.03 438 LYS A CA 1
ATOM 3440 C C . LYS A 1 439 ? 132.082 94.975 150.854 1.00 91.76 438 LYS A C 1
ATOM 3441 O O . LYS A 1 439 ? 133.298 95.107 150.710 1.00 95.59 438 LYS A O 1
ATOM 3447 N N . PHE A 1 440 ? 131.212 95.968 150.658 1.00 82.81 439 PHE A N 1
ATOM 3448 C CA . PHE A 1 440 ? 131.652 97.265 150.156 1.00 78.77 439 PHE A CA 1
ATOM 3449 C C . PHE A 1 440 ? 132.586 97.960 151.140 1.00 83.53 439 PHE A C 1
ATOM 3450 O O . PHE A 1 440 ? 133.565 98.594 150.731 1.00 95.01 439 PHE A O 1
ATOM 3458 N N . ASN A 1 441 ? 132.299 97.856 152.440 1.00 78.83 440 ASN A N 1
ATOM 3459 C CA . ASN A 1 441 ? 133.128 98.526 153.438 1.00 79.73 440 ASN A CA 1
ATOM 3460 C C . ASN A 1 441 ? 134.532 97.937 153.483 1.00 83.98 440 ASN A C 1
ATOM 3461 O O . ASN A 1 441 ? 135.502 98.645 153.776 1.00 92.08 440 ASN A O 1
ATOM 3466 N N . GLU A 1 442 ? 134.660 96.640 153.198 1.00 87.08 441 GLU A N 1
ATOM 3467 C CA . GLU A 1 442 ? 135.949 95.965 153.303 1.00 91.83 441 GLU A CA 1
ATOM 3468 C C . GLU A 1 442 ? 136.958 96.448 152.272 1.00 92.52 441 GLU A C 1
ATOM 3469 O O . GLU A 1 442 ? 138.156 96.189 152.432 1.00 100.59 441 GLU A O 1
ATOM 3475 N N . ARG A 1 443 ? 136.474 97.154 151.245 1.00 77.02 442 ARG A N 1
ATOM 3476 C CA . ARG A 1 443 ? 137.368 97.684 150.182 1.00 74.25 442 ARG A CA 1
ATOM 3477 C C . ARG A 1 443 ? 138.107 98.918 150.707 1.00 80.86 442 ARG A C 1
ATOM 3478 O O . ARG A 1 443 ? 139.062 99.355 150.039 1.00 90.68 442 ARG A O 1
ATOM 3486 N N . PHE A 1 444 ? 137.672 99.461 151.847 1.00 83.06 443 PHE A N 1
ATOM 3487 C CA . PHE A 1 444 ? 138.294 100.696 152.397 1.00 83.84 443 PHE A CA 1
ATOM 3488 C C . PHE A 1 444 ? 138.864 100.409 153.787 1.00 88.23 443 PHE A C 1
ATOM 3489 O O . PHE A 1 444 ? 139.116 101.362 154.537 1.00 94.70 443 PHE A O 1
ATOM 3497 N N . ASN A 1 445 ? 139.058 99.131 154.113 1.00 96.24 444 ASN A N 1
ATOM 3498 C CA . ASN A 1 445 ? 139.662 98.761 155.420 1.00 97.41 444 ASN A CA 1
ATOM 3499 C C . ASN A 1 445 ? 141.183 98.717 155.237 1.00 102.47 444 ASN A C 1
ATOM 3500 O O . ASN A 1 445 ? 141.890 98.350 156.196 1.00 106.98 444 ASN A O 1
ATOM 3505 N N . LYS A 1 446 ? 141.663 99.094 154.048 1.00 106.60 445 LYS A N 1
ATOM 3506 C CA . LYS A 1 446 ? 143.125 99.121 153.775 1.00 108.13 445 LYS A CA 1
ATOM 3507 C C . LYS A 1 446 ? 143.766 100.255 154.581 1.00 112.92 445 LYS A C 1
ATOM 3508 O O . LYS A 1 446 ? 143.045 101.209 154.934 1.00 112.76 445 LYS A O 1
ATOM 3514 N N . THR A 1 447 ? 145.070 100.152 154.851 1.00 123.33 446 THR A N 1
ATOM 3515 C CA . THR A 1 447 ? 145.772 101.174 155.673 1.00 122.41 446 THR A CA 1
ATOM 3516 C C . THR A 1 447 ? 145.500 102.578 155.126 1.00 120.92 446 THR A C 1
ATOM 3517 O O . THR A 1 447 ? 144.981 103.411 155.895 1.00 118.53 446 THR A O 1
ATOM 3521 N N . GLY A 1 448 ? 145.836 102.832 153.857 1.00 114.65 447 GLY A N 1
ATOM 3522 C CA . GLY A 1 448 ? 145.685 104.168 153.320 1.00 115.02 447 GLY A CA 1
ATOM 3523 C C . GLY A 1 448 ? 144.299 104.764 153.397 1.00 117.53 447 GLY A C 1
ATOM 3524 O O . GLY A 1 448 ? 144.130 105.944 153.081 1.00 117.24 447 GLY A O 1
ATOM 3525 N N . THR A 1 449 ? 143.295 103.987 153.809 1.00 113.68 448 THR A N 1
ATOM 3526 C CA . THR A 1 449 ? 141.925 104.481 153.897 1.00 111.61 448 THR A CA 1
ATOM 3527 C C . THR A 1 449 ? 141.261 104.051 155.199 1.00 109.85 448 THR A C 1
ATOM 3528 O O . THR A 1 449 ? 140.059 103.768 155.221 1.00 114.16 448 THR A O 1
ATOM 3532 N N . GLN A 1 450 ? 142.029 103.990 156.289 1.00 101.24 449 GLN A N 1
ATOM 3533 C CA . GLN A 1 450 ? 141.476 103.523 157.556 1.00 105.06 449 GLN A CA 1
ATOM 3534 C C . GLN A 1 450 ? 140.412 104.478 158.084 1.00 108.56 449 GLN A C 1
ATOM 3535 O O . GLN A 1 450 ? 139.399 104.042 158.642 1.00 108.77 449 GLN A O 1
ATOM 3541 N N . GLY A 1 451 ? 140.628 105.785 157.925 1.00 100.47 450 GLY A N 1
ATOM 3542 C CA . GLY A 1 451 ? 139.647 106.750 158.396 1.00 96.37 450 GLY A CA 1
ATOM 3543 C C . GLY A 1 451 ? 138.316 106.630 157.680 1.00 97.73 450 GLY A C 1
ATOM 3544 O O . GLY A 1 451 ? 137.255 106.778 158.292 1.00 102.65 450 GLY A O 1
ATOM 3545 N N . LYS A 1 452 ? 138.353 106.368 156.373 1.00 88.24 451 LYS A N 1
ATOM 3546 C CA . LYS A 1 452 ? 137.119 106.173 155.619 1.00 92.43 451 LYS A CA 1
ATOM 3547 C C . LYS A 1 452 ? 136.375 104.932 156.096 1.00 95.66 451 LYS A C 1
ATOM 3548 O O . LYS A 1 452 ? 135.137 104.900 156.099 1.00 101.95 451 LYS A O 1
ATOM 3554 N N . TYR A 1 453 ? 137.118 103.900 156.502 1.00 91.27 452 TYR A N 1
ATOM 3555 C CA . TYR A 1 453 ? 136.492 102.671 156.977 1.00 88.25 452 TYR A CA 1
ATOM 3556 C C . TYR A 1 453 ? 135.604 102.927 158.183 1.00 92.85 452 TYR A C 1
ATOM 3557 O O . TYR A 1 453 ? 134.477 102.429 158.250 1.00 98.61 452 TYR A O 1
ATOM 3566 N N . GLU A 1 454 ? 136.112 103.670 159.167 1.00 95.22 453 GLU A N 1
ATOM 3567 C CA . GLU A 1 454 ? 135.325 103.935 160.366 1.00 97.45 453 GLU A CA 1
ATOM 3568 C C . GLU A 1 454 ? 134.074 104.734 160.031 1.00 98.93 453 GLU A C 1
ATOM 3569 O O . GLU A 1 454 ? 132.986 104.453 160.553 1.00 102.81 453 GLU A O 1
ATOM 3575 N N . LEU A 1 455 ? 134.210 105.728 159.152 1.00 81.98 454 LEU A N 1
ATOM 3576 C CA . LEU A 1 455 ? 133.065 106.538 158.755 1.00 83.45 454 LEU A CA 1
ATOM 3577 C C . LEU A 1 455 ? 131.994 105.686 158.089 1.00 87.71 454 LEU A C 1
ATOM 3578 O O . LEU A 1 455 ? 130.805 105.809 158.403 1.00 93.87 454 LEU A O 1
ATOM 3583 N N . PHE A 1 456 ? 132.396 104.802 157.173 1.00 76.10 455 PHE A N 1
ATOM 3584 C CA . PHE A 1 456 ? 131.404 103.977 156.491 1.00 77.05 455 PHE A CA 1
ATOM 3585 C C . PHE A 1 456 ? 130.827 102.904 157.405 1.00 79.83 455 PHE A C 1
ATOM 3586 O O . PHE A 1 456 ? 129.654 102.543 157.266 1.00 85.28 455 PHE A O 1
ATOM 3594 N N . THR A 1 457 ? 131.625 102.381 158.337 1.00 83.50 456 THR A N 1
ATOM 3595 C CA . THR A 1 457 ? 131.107 101.406 159.287 1.00 84.74 456 THR A CA 1
ATOM 3596 C C . THR A 1 457 ? 130.064 102.025 160.204 1.00 89.54 456 THR A C 1
ATOM 3597 O O . THR A 1 457 ? 129.029 101.404 160.473 1.00 96.41 456 THR A O 1
ATOM 3601 N N . LYS A 1 458 ? 130.301 103.250 160.673 1.00 85.89 457 LYS A N 1
ATOM 3602 C CA . LYS A 1 458 ? 129.318 103.911 161.524 1.00 85.94 457 LYS A CA 1
ATOM 3603 C C . LYS A 1 458 ? 128.087 104.325 160.727 1.00 87.10 457 LYS A C 1
ATOM 3604 O O . LYS A 1 458 ? 126.952 104.110 161.165 1.00 97.21 457 LYS A O 1
ATOM 3610 N N . TYR A 1 459 ? 128.295 104.928 159.557 1.00 70.89 458 TYR A N 1
ATOM 3611 C CA . TYR A 1 459 ? 127.177 105.436 158.770 1.00 75.29 458 TYR A CA 1
ATOM 3612 C C . TYR A 1 459 ? 126.304 104.304 158.242 1.00 81.66 458 TYR A C 1
ATOM 3613 O O . TYR A 1 459 ? 125.079 104.317 158.404 1.00 83.99 458 TYR A O 1
ATOM 3622 N N . PHE A 1 460 ? 126.919 103.310 157.606 1.00 78.00 459 PHE A N 1
ATOM 3623 C CA . PHE A 1 460 ? 126.172 102.250 156.928 1.00 75.65 459 PHE A CA 1
ATOM 3624 C C . PHE A 1 460 ? 125.972 101.043 157.846 1.00 81.12 459 PHE A C 1
ATOM 3625 O O . PHE A 1 460 ? 126.340 99.914 157.527 1.00 89.81 459 PHE A O 1
ATOM 3633 N N . ASN A 1 461 ? 125.374 101.294 159.005 1.00 92.67 460 ASN A N 1
ATOM 3634 C CA . ASN A 1 461 ? 125.060 100.203 159.912 1.00 89.90 460 ASN A CA 1
ATOM 3635 C C . ASN A 1 461 ? 123.656 99.669 159.643 1.00 94.76 460 ASN A C 1
ATOM 3636 O O . ASN A 1 461 ? 122.855 100.279 158.931 1.00 98.15 460 ASN A O 1
ATOM 3641 N N . VAL A 1 462 ? 123.370 98.505 160.227 1.00 88.04 461 VAL A N 1
ATOM 3642 C CA . VAL A 1 462 ? 122.104 97.827 159.966 1.00 84.54 461 VAL A CA 1
ATOM 3643 C C . VAL A 1 462 ? 120.936 98.635 160.516 1.00 91.81 461 VAL A C 1
ATOM 3644 O O . VAL A 1 462 ? 119.853 98.672 159.919 1.00 98.16 461 VAL A O 1
ATOM 3648 N N . SER A 1 463 ? 121.134 99.295 161.659 1.00 96.64 462 SER A N 1
ATOM 3649 C CA . SER A 1 463 ? 120.035 99.990 162.322 1.00 96.60 462 SER A CA 1
ATOM 3650 C C . SER A 1 463 ? 119.467 101.111 161.460 1.00 99.99 462 SER A C 1
ATOM 3651 O O . SER A 1 463 ? 118.246 101.281 161.376 1.00 101.88 462 SER A O 1
ATOM 3654 N N . ASN A 1 464 ? 120.334 101.888 160.814 1.00 97.90 463 ASN A N 1
ATOM 3655 C CA . ASN A 1 464 ? 119.921 103.057 160.047 1.00 98.36 463 ASN A CA 1
ATOM 3656 C C . ASN A 1 464 ? 120.007 102.815 158.543 1.00 98.88 463 ASN A C 1
ATOM 3657 O O . ASN A 1 464 ? 120.350 103.722 157.782 1.00 106.50 463 ASN A O 1
ATOM 3662 N N . ARG A 1 465 ? 119.703 101.592 158.100 1.00 85.99 464 ARG A N 1
ATOM 3663 C CA . ARG A 1 465 ? 119.864 101.264 156.687 1.00 85.08 464 ARG A CA 1
ATOM 3664 C C . ARG A 1 465 ? 118.846 101.985 155.813 1.00 89.45 464 ARG A C 1
ATOM 3665 O O . ARG A 1 465 ? 119.140 102.297 154.655 1.00 95.85 464 ARG A O 1
ATOM 3673 N N . GLU A 1 466 ? 117.648 102.254 156.338 1.00 98.15 465 GLU A N 1
ATOM 3674 C CA . GLU A 1 466 ? 116.624 102.898 155.520 1.00 99.28 465 GLU A CA 1
ATOM 3675 C C . GLU A 1 466 ? 117.036 104.302 155.100 1.00 103.04 465 GLU A C 1
ATOM 3676 O O . GLU A 1 466 ? 116.707 104.736 153.990 1.00 108.02 465 GLU A O 1
ATOM 3682 N N . GLU A 1 467 ? 117.751 105.023 155.960 1.00 103.49 466 GLU A N 1
ATOM 3683 C CA . GLU A 1 467 ? 118.170 106.383 155.651 1.00 97.65 466 GLU A CA 1
ATOM 3684 C C . GLU A 1 467 ? 119.533 106.427 154.972 1.00 98.15 466 GLU A C 1
ATOM 3685 O O . GLU A 1 467 ? 119.741 107.230 154.056 1.00 103.96 466 GLU A O 1
ATOM 3691 N N . SER A 1 468 ? 120.469 105.581 155.406 1.00 82.98 467 SER A N 1
ATOM 3692 C CA . SER A 1 468 ? 121.815 105.615 154.845 1.00 80.99 467 SER A CA 1
ATOM 3693 C C . SER A 1 468 ? 121.846 105.128 153.403 1.00 87.06 467 SER A C 1
ATOM 3694 O O . SER A 1 468 ? 122.627 105.644 152.596 1.00 93.47 467 SER A O 1
ATOM 3697 N N . MET A 1 469 ? 121.016 104.142 153.056 1.00 82.83 468 MET A N 1
ATOM 3698 C CA . MET A 1 469 ? 121.030 103.612 151.697 1.00 76.36 468 MET A CA 1
ATOM 3699 C C . MET A 1 469 ? 120.517 104.616 150.675 1.00 81.19 468 MET A C 1
ATOM 3700 O O . MET A 1 469 ? 120.687 104.396 149.472 1.00 81.28 468 MET A O 1
ATOM 3705 N N . LYS A 1 470 ? 119.895 105.708 151.119 1.00 84.66 469 LYS A N 1
ATOM 3706 C CA . LYS A 1 470 ? 119.449 106.740 150.192 1.00 78.59 469 LYS A CA 1
ATOM 3707 C C . LYS A 1 470 ? 120.603 107.476 149.526 1.00 84.36 469 LYS A C 1
ATOM 3708 O O . LYS A 1 470 ? 120.369 108.204 148.557 1.00 94.26 469 LYS A O 1
ATOM 3714 N N . ASP A 1 471 ? 121.831 107.314 150.017 1.00 81.14 470 ASP A N 1
ATOM 3715 C CA . ASP A 1 471 ? 122.984 107.930 149.376 1.00 79.97 470 ASP A CA 1
ATOM 3716 C C . ASP A 1 471 ? 123.448 107.174 148.141 1.00 77.60 470 ASP A C 1
ATOM 3717 O O . ASP A 1 471 ? 124.279 107.697 147.392 1.00 84.80 470 ASP A O 1
ATOM 3722 N N . PHE A 1 472 ? 122.942 105.969 147.912 1.00 69.46 471 PHE A N 1
ATOM 3723 C CA . PHE A 1 472 ? 123.282 105.199 146.727 1.00 63.19 471 PHE A CA 1
ATOM 3724 C C . PHE A 1 472 ? 122.326 105.519 145.585 1.00 63.45 471 PHE A C 1
ATOM 3725 O O . PHE A 1 472 ? 121.205 105.989 145.789 1.00 73.28 471 PHE A O 1
ATOM 3733 N N . ALA A 1 473 ? 122.789 105.255 144.368 1.00 66.05 472 ALA A N 1
ATOM 3734 C CA . ALA A 1 473 ? 121.971 105.399 143.176 1.00 55.50 472 ALA A CA 1
ATOM 3735 C C . ALA A 1 473 ? 122.308 104.273 142.213 1.00 64.98 472 ALA A C 1
ATOM 3736 O O . ALA A 1 473 ? 123.416 103.731 142.232 1.00 84.05 472 ALA A O 1
ATOM 3738 N N . ARG A 1 474 ? 121.343 103.923 141.370 1.00 49.63 473 ARG A N 1
ATOM 3739 C CA . ARG A 1 474 ? 121.521 102.860 140.394 1.00 53.85 473 ARG A CA 1
ATOM 3740 C C . ARG A 1 474 ? 121.212 103.383 139.002 1.00 58.56 473 ARG A C 1
ATOM 3741 O O . ARG A 1 474 ? 120.243 104.120 138.806 1.00 68.55 473 ARG A O 1
ATOM 3749 N N . LEU A 1 475 ? 122.041 102.994 138.040 1.00 57.10 474 LEU A N 1
ATOM 3750 C CA . LEU A 1 475 ? 121.819 103.301 136.637 1.00 57.18 474 LEU A CA 1
ATOM 3751 C C . LEU A 1 475 ? 121.499 102.017 135.888 1.00 64.16 474 LEU A C 1
ATOM 3752 O O . LEU A 1 475 ? 122.141 100.986 136.104 1.00 77.45 474 LEU A O 1
ATOM 3757 N N . ASN A 1 476 ? 120.506 102.085 135.008 1.00 67.60 475 ASN A N 1
ATOM 3758 C CA . ASN A 1 476 ? 120.108 100.949 134.182 1.00 57.39 475 ASN A CA 1
ATOM 3759 C C . ASN A 1 476 ? 120.081 101.439 132.739 1.00 71.34 475 ASN A C 1
ATOM 3760 O O . ASN A 1 476 ? 119.121 102.086 132.313 1.00 79.61 475 ASN A O 1
ATOM 3765 N N . VAL A 1 477 ? 121.138 101.132 131.995 1.00 66.29 476 VAL A N 1
ATOM 3766 C CA . VAL A 1 477 ? 121.302 101.584 130.620 1.00 60.98 476 VAL A CA 1
ATOM 3767 C C . VAL A 1 477 ? 121.147 100.376 129.710 1.00 67.61 476 VAL A C 1
ATOM 3768 O O . VAL A 1 477 ? 121.874 99.386 129.851 1.00 84.46 476 VAL A O 1
ATOM 3772 N N . TYR A 1 478 ? 120.202 100.457 128.777 1.00 62.85 477 TYR A N 1
ATOM 3773 C CA . TYR A 1 478 ? 119.907 99.343 127.890 1.00 67.16 477 TYR A CA 1
ATOM 3774 C C . TYR A 1 478 ? 119.432 99.884 126.552 1.00 72.56 477 TYR A C 1
ATOM 3775 O O . TYR A 1 478 ? 118.983 101.028 126.453 1.00 84.02 477 TYR A O 1
ATOM 3784 N N . ILE A 1 479 ? 119.538 99.050 125.524 1.00 73.79 478 ILE A N 1
ATOM 3785 C CA . ILE A 1 479 ? 119.079 99.418 124.190 1.00 80.44 478 ILE A CA 1
ATOM 3786 C C . ILE A 1 479 ? 117.603 99.062 124.071 1.00 85.85 478 ILE A C 1
ATOM 3787 O O . ILE A 1 479 ? 117.227 97.889 124.157 1.00 88.25 478 ILE A O 1
ATOM 3792 N N . ALA A 1 480 ? 116.761 100.078 123.877 1.00 89.97 479 ALA A N 1
ATOM 3793 C CA . ALA A 1 480 ? 115.323 99.849 123.815 1.00 84.65 479 ALA A CA 1
ATOM 3794 C C . ALA A 1 480 ? 114.894 99.205 122.504 1.00 91.29 479 ALA A C 1
ATOM 3795 O O . ALA A 1 480 ? 114.041 98.311 122.510 1.00 97.53 479 ALA A O 1
ATOM 3797 N N . ASP A 1 481 ? 115.467 99.632 121.382 1.00 109.12 480 ASP A N 1
ATOM 3798 C CA . ASP A 1 481 ? 115.106 99.109 120.072 1.00 112.72 480 ASP A CA 1
ATOM 3799 C C . ASP A 1 481 ? 116.362 98.622 119.371 1.00 110.81 480 ASP A C 1
ATOM 3800 O O . ASP A 1 481 ? 117.325 99.379 119.219 1.00 114.36 480 ASP A O 1
ATOM 3805 N N . SER A 1 482 ? 116.347 97.359 118.940 1.00 106.54 481 SER A N 1
ATOM 3806 C CA . SER A 1 482 ? 117.501 96.806 118.242 1.00 112.27 481 SER A CA 1
ATOM 3807 C C . SER A 1 482 ? 117.685 97.437 116.869 1.00 113.14 481 SER A C 1
ATOM 3808 O O . SER A 1 482 ? 118.821 97.585 116.404 1.00 114.96 481 SER A O 1
ATOM 3811 N N . ASN A 1 483 ? 116.594 97.812 116.208 1.00 101.46 482 ASN A N 1
ATOM 3812 C CA . ASN A 1 483 ? 116.679 98.417 114.888 1.00 102.82 482 ASN A CA 1
ATOM 3813 C C . ASN A 1 483 ? 117.145 99.863 114.991 1.00 103.06 482 ASN A C 1
ATOM 3814 O O . ASN A 1 483 ? 116.740 100.601 115.892 1.00 103.00 482 ASN A O 1
ATOM 3819 N N . VAL A 1 484 ? 118.002 100.261 114.059 1.00 91.64 483 VAL A N 1
ATOM 3820 C CA . VAL A 1 484 ? 118.580 101.599 114.047 1.00 83.37 483 VAL A CA 1
ATOM 3821 C C . VAL A 1 484 ? 117.805 102.467 113.066 1.00 84.86 483 VAL A C 1
ATOM 3822 O O . VAL A 1 484 ? 117.587 102.077 111.914 1.00 96.40 483 VAL A O 1
ATOM 3826 N N . VAL A 1 485 ? 117.390 103.646 113.521 1.00 80.96 484 VAL A N 1
ATOM 3827 C CA . VAL A 1 485 ? 116.727 104.616 112.656 1.00 79.52 484 VAL A CA 1
ATOM 3828 C C . VAL A 1 485 ? 117.807 105.348 111.867 1.00 84.78 484 VAL A C 1
ATOM 3829 O O . VAL A 1 485 ? 118.557 106.153 112.424 1.00 93.45 484 VAL A O 1
ATOM 3833 N N . LYS A 1 486 ? 117.887 105.072 110.570 1.00 84.04 485 LYS A N 1
ATOM 3834 C CA . LYS A 1 486 ? 118.937 105.616 109.721 1.00 78.46 485 LYS A CA 1
ATOM 3835 C C . LYS A 1 486 ? 118.390 106.749 108.866 1.00 84.44 485 LYS A C 1
ATOM 3836 O O . LYS A 1 486 ? 117.387 106.580 108.166 1.00 95.22 485 LYS A O 1
ATOM 3842 N N . THR A 1 487 ? 119.052 107.899 108.927 1.00 85.79 486 THR A N 1
ATOM 3843 C CA . THR A 1 487 ? 118.760 109.037 108.065 1.00 87.35 486 THR A CA 1
ATOM 3844 C C . THR A 1 487 ? 119.937 109.222 107.119 1.00 87.20 486 THR A C 1
ATOM 3845 O O . THR A 1 487 ? 121.057 109.490 107.564 1.00 96.65 486 THR A O 1
ATOM 3849 N N . GLN A 1 488 ? 119.685 109.082 105.821 1.00 84.27 487 GLN A N 1
ATOM 3850 C CA . GLN A 1 488 ? 120.747 109.089 104.825 1.00 84.73 487 GLN A CA 1
ATOM 3851 C C . GLN A 1 488 ? 120.464 110.151 103.776 1.00 91.55 487 GLN A C 1
ATOM 3852 O O . GLN A 1 488 ? 119.365 110.199 103.215 1.00 96.72 487 GLN A O 1
ATOM 3858 N N . GLU A 1 489 ? 121.454 110.997 103.518 1.00 95.09 488 GLU A N 1
ATOM 3859 C CA . GLU A 1 489 ? 121.360 112.004 102.474 1.00 92.28 488 GLU A CA 1
ATOM 3860 C C . GLU A 1 489 ? 121.879 111.445 101.156 1.00 96.33 488 GLU A C 1
ATOM 3861 O O . GLU A 1 489 ? 122.776 110.601 101.126 1.00 99.14 488 GLU A O 1
ATOM 3867 N N . SER A 1 490 ? 121.295 111.924 100.062 1.00 101.51 489 SER A N 1
ATOM 3868 C CA . SER A 1 490 ? 121.740 111.546 98.730 1.00 96.93 489 SER A CA 1
ATOM 3869 C C . SER A 1 490 ? 121.403 112.674 97.769 1.00 102.56 489 SER A C 1
ATOM 3870 O O . SER A 1 490 ? 120.536 113.508 98.040 1.00 109.45 489 SER A O 1
ATOM 3873 N N . GLU A 1 491 ? 122.102 112.694 96.639 1.00 105.82 490 GLU A N 1
ATOM 3874 C CA . GLU A 1 491 ? 121.859 113.727 95.643 1.00 106.25 490 GLU A CA 1
ATOM 3875 C C . GLU A 1 491 ? 120.526 113.478 94.947 1.00 105.72 490 GLU A C 1
ATOM 3876 O O . GLU A 1 491 ? 120.260 112.377 94.456 1.00 107.34 490 GLU A O 1
ATOM 3882 N N . ASP A 1 492 ? 119.678 114.506 94.925 1.00 103.18 491 ASP A N 1
ATOM 3883 C CA . ASP A 1 492 ? 118.333 114.355 94.383 1.00 103.89 491 ASP A CA 1
ATOM 3884 C C . ASP A 1 492 ? 118.326 114.350 92.861 1.00 105.91 491 ASP A C 1
ATOM 3885 O O . ASP A 1 492 ? 117.534 113.630 92.245 1.00 110.22 491 ASP A O 1
ATOM 3890 N N . TYR A 1 493 ? 119.195 115.143 92.237 1.00 97.78 492 TYR A N 1
ATOM 3891 C CA . TYR A 1 493 ? 119.156 115.377 90.795 1.00 94.81 492 TYR A CA 1
ATOM 3892 C C . TYR A 1 493 ? 120.535 115.054 90.227 1.00 98.58 492 TYR A C 1
ATOM 3893 O O . TYR A 1 493 ? 121.402 115.927 90.140 1.00 103.99 492 TYR A O 1
ATOM 3902 N N . THR A 1 494 ? 120.735 113.796 89.845 1.00 96.39 493 THR A N 1
ATOM 3903 C CA . THR A 1 494 ? 122.009 113.367 89.295 1.00 94.02 493 THR A CA 1
ATOM 3904 C C . THR A 1 494 ? 122.182 113.892 87.872 1.00 100.42 493 THR A C 1
ATOM 3905 O O . THR A 1 494 ? 121.238 114.361 87.229 1.00 109.53 493 THR A O 1
ATOM 3909 N N . ARG A 1 495 ? 123.420 113.812 87.379 1.00 101.82 494 ARG A N 1
ATOM 3910 C CA . ARG A 1 495 ? 123.691 114.221 86.005 1.00 105.49 494 ARG A CA 1
ATOM 3911 C C . ARG A 1 495 ? 122.950 113.343 85.008 1.00 107.61 494 ARG A C 1
ATOM 3912 O O . ARG A 1 495 ? 122.550 113.817 83.940 1.00 112.25 494 ARG A O 1
ATOM 3920 N N . ASN A 1 496 ? 122.763 112.063 85.334 1.00 98.68 495 ASN A N 1
ATOM 3921 C CA . ASN A 1 496 ? 121.984 111.178 84.474 1.00 94.83 495 ASN A CA 1
ATOM 3922 C C . ASN A 1 496 ? 120.535 111.642 84.370 1.00 99.48 495 ASN A C 1
ATOM 3923 O O . ASN A 1 496 ? 119.952 111.662 83.278 1.00 104.04 495 ASN A O 1
ATOM 3928 N N . GLN A 1 497 ? 119.936 112.017 85.501 1.00 93.76 496 GLN A N 1
ATOM 3929 C CA . GLN A 1 497 ? 118.574 112.539 85.476 1.00 89.64 496 GLN A CA 1
ATOM 3930 C C . GLN A 1 497 ? 118.509 113.855 84.715 1.00 91.75 496 GLN A C 1
ATOM 3931 O O . GLN A 1 497 ? 117.532 114.126 84.007 1.00 97.14 496 GLN A O 1
ATOM 3937 N N . LEU A 1 498 ? 119.543 114.687 84.852 1.00 89.65 497 LEU A N 1
ATOM 3938 C CA . LEU A 1 498 ? 119.613 115.920 84.077 1.00 88.67 497 LEU A CA 1
ATOM 3939 C C . LEU A 1 498 ? 119.638 115.626 82.584 1.00 92.95 497 LEU A C 1
ATOM 3940 O O . LEU A 1 498 ? 118.951 116.291 81.801 1.00 101.74 497 LEU A O 1
ATOM 3945 N N . VAL A 1 499 ? 120.423 114.630 82.174 1.00 91.05 498 VAL A N 1
ATOM 3946 C CA . VAL A 1 499 ? 120.494 114.255 80.766 1.00 88.73 498 VAL A CA 1
ATOM 3947 C C . VAL A 1 499 ? 119.141 113.757 80.277 1.00 91.88 498 VAL A C 1
ATOM 3948 O O . VAL A 1 499 ? 118.693 114.109 79.179 1.00 100.55 498 VAL A O 1
ATOM 3952 N N . SER A 1 500 ? 118.470 112.931 81.082 1.00 95.12 499 SER A N 1
ATOM 3953 C CA . SER A 1 500 ? 117.154 112.430 80.691 1.00 92.68 499 SER A CA 1
ATOM 3954 C C . SER A 1 500 ? 116.149 113.566 80.537 1.00 91.15 499 SER A C 1
ATOM 3955 O O . SER A 1 500 ? 115.374 113.596 79.572 1.00 94.89 499 SER A O 1
ATOM 3958 N N . ASP A 1 501 ? 116.199 114.528 81.447 1.00 98.32 500 ASP A N 1
ATOM 3959 C CA . ASP A 1 501 ? 115.229 115.646 81.403 1.00 99.39 500 ASP A CA 1
ATOM 3960 C C . ASP A 1 501 ? 115.533 116.522 80.193 1.00 100.36 500 ASP A C 1
ATOM 3961 O O . ASP A 1 501 ? 114.588 116.951 79.525 1.00 107.50 500 ASP A O 1
ATOM 3966 N N . ILE A 1 502 ? 116.808 116.752 79.914 1.00 95.49 501 ILE A N 1
ATOM 3967 C CA . ILE A 1 502 ? 117.184 117.544 78.748 1.00 93.28 501 ILE A CA 1
ATOM 3968 C C . ILE A 1 502 ? 116.727 116.854 77.473 1.00 99.57 501 ILE A C 1
ATOM 3969 O O . ILE A 1 502 ? 116.214 117.497 76.552 1.00 107.53 501 ILE A O 1
ATOM 3974 N N . GLY A 1 503 ? 116.910 115.535 77.397 1.00 104.14 502 GLY A N 1
ATOM 3975 C CA . GLY A 1 503 ? 116.445 114.801 76.233 1.00 103.89 502 GLY A CA 1
ATOM 3976 C C . GLY A 1 503 ? 114.942 114.883 76.055 1.00 105.24 502 GLY A C 1
ATOM 3977 O O . GLY A 1 503 ? 114.449 115.062 74.940 1.00 110.09 502 GLY A O 1
ATOM 3978 N N . GLY A 1 504 ? 114.195 114.754 77.153 1.00 100.41 503 GLY A N 1
ATOM 3979 C CA . GLY A 1 504 ? 112.749 114.879 77.062 1.00 96.97 503 GLY A CA 1
ATOM 3980 C C . GLY A 1 504 ? 112.317 116.248 76.574 1.00 97.72 503 GLY A C 1
ATOM 3981 O O . GLY A 1 504 ? 111.466 116.368 75.688 1.00 102.64 503 GLY A O 1
ATOM 3982 N N . GLN A 1 505 ? 112.909 117.302 77.141 1.00 100.38 504 GLN A N 1
ATOM 3983 C CA . GLN A 1 505 ? 112.564 118.657 76.722 1.00 98.36 504 GLN A CA 1
ATOM 3984 C C . GLN A 1 505 ? 112.927 118.892 75.261 1.00 104.05 504 GLN A C 1
ATOM 3985 O O . GLN A 1 505 ? 112.153 119.496 74.510 1.00 112.99 504 GLN A O 1
ATOM 3991 N N . LEU A 1 506 ? 114.103 118.421 74.843 1.00 107.45 505 LEU A N 1
ATOM 3992 C CA . LEU A 1 506 ? 114.545 118.604 73.465 1.00 105.12 505 LEU A CA 1
ATOM 3993 C C . LEU A 1 506 ? 113.640 117.865 72.490 1.00 109.00 505 LEU A C 1
ATOM 3994 O O . LEU A 1 506 ? 113.307 118.391 71.422 1.00 115.57 505 LEU A O 1
ATOM 3999 N N . GLY A 1 507 ? 113.235 116.643 72.834 1.00 108.94 506 GLY A N 1
ATOM 4000 C CA . GLY A 1 507 ? 112.332 115.907 71.968 1.00 108.08 506 GLY A CA 1
ATOM 4001 C C . GLY A 1 507 ? 110.950 116.526 71.902 1.00 108.48 506 GLY A C 1
ATOM 4002 O O . GLY A 1 507 ? 110.311 116.530 70.846 1.00 113.61 506 GLY A O 1
ATOM 4003 N N . LEU A 1 508 ? 110.465 117.052 73.027 1.00 103.25 507 LEU A N 1
ATOM 4004 C CA . LEU A 1 508 ? 109.095 117.551 73.070 1.00 102.29 507 LEU A CA 1
ATOM 4005 C C . LEU A 1 508 ? 108.943 118.818 72.236 1.00 105.04 507 LEU A C 1
ATOM 4006 O O . LEU A 1 508 ? 108.017 118.933 71.425 1.00 109.26 507 LEU A O 1
ATOM 4011 N N . TRP A 1 509 ? 109.854 119.774 72.413 1.00 105.35 508 TRP A N 1
ATOM 4012 C CA . TRP A 1 509 ? 109.710 121.112 71.854 1.00 105.05 508 TRP A CA 1
ATOM 4013 C C . TRP A 1 509 ? 110.254 121.232 70.436 1.00 106.88 508 TRP A C 1
ATOM 4014 O O . TRP A 1 509 ? 109.588 121.804 69.567 1.00 112.88 508 TRP A O 1
ATOM 4025 N N . VAL A 1 510 ? 111.450 120.707 70.179 1.00 105.16 509 VAL A N 1
ATOM 4026 C CA . VAL A 1 510 ? 112.112 120.934 68.897 1.00 107.65 509 VAL A CA 1
ATOM 4027 C C . VAL A 1 510 ? 112.472 119.652 68.160 1.00 110.83 509 VAL A C 1
ATOM 4028 O O . VAL A 1 510 ? 112.651 119.686 66.929 1.00 112.55 509 VAL A O 1
ATOM 4032 N N . GLY A 1 511 ? 112.573 118.501 68.822 1.00 122.20 510 GLY A N 1
ATOM 4033 C CA . GLY A 1 511 ? 112.845 117.253 68.138 1.00 121.41 510 GLY A CA 1
ATOM 4034 C C . GLY A 1 511 ? 114.296 116.994 67.797 1.00 122.48 510 GLY A C 1
ATOM 4035 O O . GLY A 1 511 ? 114.584 116.010 67.104 1.00 121.54 510 GLY A O 1
ATOM 4036 N N . ILE A 1 512 ? 115.216 117.843 68.248 1.00 132.28 511 ILE A N 1
ATOM 4037 C CA . ILE A 1 512 ? 116.629 117.677 67.928 1.00 130.68 511 ILE A CA 1
ATOM 4038 C C . ILE A 1 512 ? 117.211 116.487 68.682 1.00 130.88 511 ILE A C 1
ATOM 4039 O O . ILE A 1 512 ? 116.758 116.134 69.778 1.00 132.73 511 ILE A O 1
ATOM 4044 N N . SER A 1 513 ? 118.198 115.837 68.070 1.00 137.24 512 SER A N 1
ATOM 4045 C CA . SER A 1 513 ? 119.107 114.915 68.734 1.00 135.67 512 SER A CA 1
ATOM 4046 C C . SER A 1 513 ? 120.536 115.424 68.559 1.00 139.49 512 SER A C 1
ATOM 4047 O O . SER A 1 513 ? 120.797 116.346 67.785 1.00 145.97 512 SER A O 1
ATOM 4050 N N . LEU A 1 514 ? 121.475 114.844 69.310 1.00 140.34 513 LEU A N 1
ATOM 4051 C CA . LEU A 1 514 ? 122.845 115.356 69.280 1.00 141.50 513 LEU A CA 1
ATOM 4052 C C . LEU A 1 514 ? 123.559 115.062 67.964 1.00 145.18 513 LEU A C 1
ATOM 4053 O O . LEU A 1 514 ? 124.450 115.829 67.573 1.00 150.79 513 LEU A O 1
ATOM 4058 N N . ILE A 1 515 ? 123.206 113.955 67.299 1.00 141.89 514 ILE A N 1
ATOM 4059 C CA . ILE A 1 515 ? 123.657 113.683 65.934 1.00 144.18 514 ILE A CA 1
ATOM 4060 C C . ILE A 1 515 ? 122.890 114.526 64.920 1.00 145.91 514 ILE A C 1
ATOM 4061 O O . ILE A 1 515 ? 123.329 114.691 63.776 1.00 149.48 514 ILE A O 1
ATOM 4066 N N . THR A 1 516 ? 121.715 115.031 65.289 1.00 153.32 515 THR A N 1
ATOM 4067 C CA . THR A 1 516 ? 121.107 116.066 64.461 1.00 151.98 515 THR A CA 1
ATOM 4068 C C . THR A 1 516 ? 121.949 117.334 64.471 1.00 152.30 515 THR A C 1
ATOM 4069 O O . THR A 1 516 ? 121.995 118.064 63.475 1.00 154.75 515 THR A O 1
ATOM 4073 N N . LEU A 1 517 ? 122.603 117.628 65.599 1.00 157.33 516 LEU A N 1
ATOM 4074 C CA . LEU A 1 517 ? 123.573 118.718 65.628 1.00 157.44 516 LEU A CA 1
ATOM 4075 C C . LEU A 1 517 ? 124.752 118.439 64.706 1.00 159.26 516 LEU A C 1
ATOM 4076 O O . LEU A 1 517 ? 125.382 119.374 64.202 1.00 162.44 516 LEU A O 1
ATOM 4081 N N . ALA A 1 518 ? 125.081 117.164 64.486 1.00 162.91 517 ALA A N 1
ATOM 4082 C CA . ALA A 1 518 ? 126.103 116.847 63.497 1.00 162.74 517 ALA A CA 1
ATOM 4083 C C . ALA A 1 518 ? 125.658 117.255 62.099 1.00 164.51 517 ALA A C 1
ATOM 4084 O O . ALA A 1 518 ? 126.487 117.660 61.276 1.00 167.12 517 ALA A O 1
ATOM 4086 N N . GLU A 1 519 ? 124.355 117.180 61.820 1.00 173.78 518 GLU A N 1
ATOM 4087 C CA . GLU A 1 519 ? 123.847 117.636 60.530 1.00 173.56 518 GLU A CA 1
ATOM 4088 C C . GLU A 1 519 ? 124.029 119.140 60.360 1.00 174.60 518 GLU A C 1
ATOM 4089 O O . GLU A 1 519 ? 124.437 119.602 59.289 1.00 176.00 518 GLU A O 1
ATOM 4095 N N . VAL A 1 520 ? 123.736 119.925 61.400 1.00 174.31 519 VAL A N 1
ATOM 4096 C CA . VAL A 1 520 ? 123.925 121.368 61.274 1.00 173.45 519 VAL A CA 1
ATOM 4097 C C . VAL A 1 520 ? 125.409 121.713 61.234 1.00 174.12 519 VAL A C 1
ATOM 4098 O O . VAL A 1 520 ? 125.806 122.692 60.591 1.00 177.68 519 VAL A O 1
ATOM 4102 N N . LEU A 1 521 ? 126.252 120.919 61.900 1.00 179.52 520 LEU A N 1
ATOM 4103 C CA . LEU A 1 521 ? 127.693 121.119 61.789 1.00 180.34 520 LEU A CA 1
ATOM 4104 C C . LEU A 1 521 ? 128.155 120.877 60.359 1.00 182.27 520 LEU A C 1
ATOM 4105 O O . LEU A 1 521 ? 128.952 121.650 59.816 1.00 184.97 520 LEU A O 1
ATOM 4110 N N . GLU A 1 522 ? 127.635 119.824 59.724 1.00 186.92 521 GLU A N 1
ATOM 4111 C CA . GLU A 1 522 ? 127.921 119.582 58.314 1.00 187.19 521 GLU A CA 1
ATOM 4112 C C . GLU A 1 522 ? 127.426 120.734 57.447 1.00 188.89 521 GLU A C 1
ATOM 4113 O O . GLU A 1 522 ? 128.111 121.153 56.506 1.00 190.73 521 GLU A O 1
ATOM 4119 N N . LEU A 1 523 ? 126.234 121.254 57.747 1.00 192.88 522 LEU A N 1
ATOM 4120 C CA . LEU A 1 523 ? 125.691 122.369 56.976 1.00 192.29 522 LEU A CA 1
ATOM 4121 C C . LEU A 1 523 ? 126.585 123.599 57.072 1.00 193.02 522 LEU A C 1
ATOM 4122 O O . LEU A 1 523 ? 126.862 124.256 56.063 1.00 193.70 522 LEU A O 1
ATOM 4127 N N . ILE A 1 524 ? 127.043 123.929 58.281 1.00 194.47 523 ILE A N 1
ATOM 4128 C CA . ILE A 1 524 ? 127.879 125.114 58.442 1.00 193.33 523 ILE A CA 1
ATOM 4129 C C . ILE A 1 524 ? 129.282 124.889 57.875 1.00 193.55 523 ILE A C 1
ATOM 4130 O O . ILE A 1 524 ? 129.904 125.829 57.367 1.00 193.92 523 ILE A O 1
ATOM 4135 N N . ILE A 1 525 ? 129.786 123.651 57.902 1.00 195.75 524 ILE A N 1
ATOM 4136 C CA . ILE A 1 525 ? 131.014 123.337 57.173 1.00 195.16 524 ILE A CA 1
ATOM 4137 C C . ILE A 1 525 ? 130.829 123.583 55.683 1.00 195.23 524 ILE A C 1
ATOM 4138 O O . ILE A 1 525 ? 131.696 124.167 55.023 1.00 195.73 524 ILE A O 1
ATOM 4143 N N . ASP A 1 526 ? 129.697 123.142 55.132 1.00 198.02 525 ASP A N 1
ATOM 4144 C CA . ASP A 1 526 ? 129.430 123.350 53.713 1.00 197.67 525 ASP A CA 1
ATOM 4145 C C . ASP A 1 526 ? 129.318 124.833 53.383 1.00 197.09 525 ASP A C 1
ATOM 4146 O O . ASP A 1 526 ? 129.805 125.283 52.340 1.00 196.85 525 ASP A O 1
ATOM 4151 N N . LEU A 1 527 ? 128.670 125.605 54.257 1.00 196.76 526 LEU A N 1
ATOM 4152 C CA . LEU A 1 527 ? 128.545 127.043 54.031 1.00 196.40 526 LEU A CA 1
ATOM 4153 C C . LEU A 1 527 ? 129.899 127.739 54.097 1.00 196.94 526 LEU A C 1
ATOM 4154 O O . LEU A 1 527 ? 130.191 128.618 53.278 1.00 197.04 526 LEU A O 1
ATOM 4159 N N . PHE A 1 528 ? 130.735 127.369 55.071 1.00 191.24 527 PHE A N 1
ATOM 4160 C CA . PHE A 1 528 ? 132.064 127.961 55.168 1.00 188.59 527 PHE A CA 1
ATOM 4161 C C . PHE A 1 528 ? 132.923 127.586 53.968 1.00 189.99 527 PHE A C 1
ATOM 4162 O O . PHE A 1 528 ? 133.731 128.399 53.504 1.00 189.08 527 PHE A O 1
ATOM 4170 N N . ARG A 1 529 ? 132.759 126.366 53.450 1.00 189.58 528 ARG A N 1
ATOM 4171 C CA . ARG A 1 529 ? 133.494 125.961 52.257 1.00 187.65 528 ARG A CA 1
ATOM 4172 C C . ARG A 1 529 ? 133.006 126.711 51.024 1.00 188.37 528 ARG A C 1
ATOM 4173 O O . ARG A 1 529 ? 133.808 127.097 50.166 1.00 186.35 528 ARG A O 1
ATOM 4181 N N . LEU A 1 530 ? 131.693 126.924 50.916 1.00 189.66 529 LEU A N 1
ATOM 4182 C CA . LEU A 1 530 ? 131.129 127.610 49.759 1.00 188.40 529 LEU A CA 1
ATOM 4183 C C . LEU A 1 530 ? 131.426 129.103 49.776 1.00 188.69 529 LEU A C 1
ATOM 4184 O O . LEU A 1 530 ? 131.617 129.704 48.713 1.00 186.48 529 LEU A O 1
ATOM 4189 N N . PHE A 1 531 ? 131.469 129.711 50.956 1.00 186.50 530 PHE A N 1
ATOM 4190 C CA . PHE A 1 531 ? 131.737 131.139 51.074 1.00 184.46 530 PHE A CA 1
ATOM 4191 C C . PHE A 1 531 ? 133.172 131.461 50.673 1.00 182.18 530 PHE A C 1
ATOM 4192 O O . PHE A 1 531 ? 134.107 130.760 51.059 1.00 179.78 530 PHE A O 1
ATOM 4200 C CA . SER B 2 3 ? 127.926 138.225 160.405 1.00 125.00 608 SER D CA 1
ATOM 4201 C C . SER B 2 3 ? 129.216 137.841 159.689 1.00 130.93 608 SER D C 1
ATOM 4202 O O . SER B 2 3 ? 129.241 137.703 158.466 1.00 130.11 608 SER D O 1
ATOM 4203 N N . PHE B 2 4 ? 130.287 137.671 160.459 1.00 136.40 609 PHE D N 1
ATOM 4204 C CA . PHE B 2 4 ? 131.578 137.308 159.889 1.00 134.32 609 PHE D CA 1
ATOM 4205 C C . PHE B 2 4 ? 131.602 135.821 159.560 1.00 136.03 609 PHE D C 1
ATOM 4206 O O . PHE B 2 4 ? 131.528 134.977 160.458 1.00 136.73 609 PHE D O 1
ATOM 4214 N N . VAL B 2 5 ? 131.705 135.502 158.274 1.00 128.74 610 VAL D N 1
ATOM 4215 C CA . VAL B 2 5 ? 131.820 134.116 157.839 1.00 127.24 610 VAL D CA 1
ATOM 4216 C C . VAL B 2 5 ? 133.285 133.709 157.886 1.00 130.54 610 VAL D C 1
ATOM 4217 O O . VAL B 2 5 ? 134.150 134.390 157.324 1.00 135.89 610 VAL D O 1
ATOM 4221 N N . ARG B 2 6 ? 133.567 132.596 158.555 1.00 124.77 611 ARG D N 1
ATOM 4222 C CA . ARG B 2 6 ? 134.928 132.122 158.744 1.00 121.97 611 ARG D CA 1
ATOM 4223 C C . ARG B 2 6 ? 135.121 130.796 158.024 1.00 121.22 611 ARG D C 1
ATOM 4224 O O . ARG B 2 6 ? 134.188 129.998 157.892 1.00 122.82 611 ARG D O 1
ATOM 4232 N N . ILE B 2 7 ? 136.342 130.578 157.548 1.00 114.82 612 ILE D N 1
ATOM 4233 C CA . ILE B 2 7 ? 136.677 129.379 156.793 1.00 116.50 612 ILE D CA 1
ATOM 4234 C C . ILE B 2 7 ? 136.559 128.143 157.674 1.00 121.32 612 ILE D C 1
ATOM 4235 O O . ILE B 2 7 ? 137.062 128.120 158.797 1.00 123.36 612 ILE D O 1
ATOM 4241 C CA . SER C 2 3 ? 127.003 86.067 160.373 1.00 125.00 608 SER E CA 1
ATOM 4242 C C . SER C 2 3 ? 126.024 85.143 159.656 1.00 130.93 608 SER E C 1
ATOM 4243 O O . SER C 2 3 ? 125.892 85.192 158.433 1.00 130.11 608 SER E O 1
ATOM 4244 N N . PHE C 2 4 ? 125.341 84.301 160.426 1.00 136.40 609 PHE E N 1
ATOM 4245 C CA . PHE C 2 4 ? 124.380 83.365 159.855 1.00 134.32 609 PHE E CA 1
ATOM 4246 C C . PHE C 2 4 ? 123.081 84.089 159.527 1.00 136.03 609 PHE E C 1
ATOM 4247 O O . PHE C 2 4 ? 122.388 84.575 160.425 1.00 136.73 609 PHE E O 1
ATOM 4255 N N . VAL C 2 5 ? 122.753 84.161 158.241 1.00 128.74 610 VAL E N 1
ATOM 4256 C CA . VAL C 2 5 ? 121.496 84.756 157.807 1.00 127.24 610 VAL E CA 1
ATOM 4257 C C . VAL C 2 5 ? 120.410 83.691 157.853 1.00 130.54 610 VAL E C 1
ATOM 4258 O O . VAL C 2 5 ? 120.566 82.602 157.290 1.00 135.89 610 VAL E O 1
ATOM 4262 N N . ARG C 2 6 ? 119.305 84.004 158.522 1.00 124.77 611 ARG E N 1
ATOM 4263 C CA . ARG C 2 6 ? 118.214 83.063 158.711 1.00 121.97 611 ARG E CA 1
ATOM 4264 C C . ARG C 2 6 ? 116.969 83.561 157.991 1.00 121.22 611 ARG E C 1
ATOM 4265 O O . ARG C 2 6 ? 116.745 84.768 157.860 1.00 122.82 611 ARG E O 1
ATOM 4273 N N . ILE C 2 7 ? 116.169 82.613 157.515 1.00 114.82 612 ILE E N 1
ATOM 4274 C CA . ILE C 2 7 ? 114.963 82.924 156.760 1.00 116.50 612 ILE E CA 1
ATOM 4275 C C . ILE C 2 7 ? 113.953 83.644 157.642 1.00 121.32 612 ILE E C 1
ATOM 4276 O O . ILE C 2 7 ? 113.681 83.220 158.765 1.00 123.36 612 ILE E O 1
ATOM 4282 C CA . SER D 2 3 ? 82.328 112.933 160.376 1.00 125.00 608 SER F CA 1
ATOM 4283 C C . SER D 2 3 ? 82.015 114.241 159.660 1.00 130.93 608 SER F C 1
ATOM 4284 O O . SER D 2 3 ? 82.122 114.332 158.437 1.00 130.11 608 SER F O 1
ATOM 4285 N N . PHE D 2 4 ? 81.626 115.254 160.429 1.00 136.40 609 PHE F N 1
ATOM 4286 C CA . PHE D 2 4 ? 81.294 116.553 159.859 1.00 134.32 609 PHE F CA 1
ATOM 4287 C C . PHE D 2 4 ? 82.569 117.318 159.530 1.00 136.03 609 PHE F C 1
ATOM 4288 O O . PHE D 2 4 ? 83.337 117.677 160.428 1.00 136.73 609 PHE F O 1
ATOM 4296 N N . VAL D 2 5 ? 82.794 117.567 158.244 1.00 128.74 610 VAL F N 1
ATOM 4297 C CA . VAL D 2 5 ? 83.937 118.360 157.809 1.00 127.24 610 VAL F CA 1
ATOM 4298 C C . VAL D 2 5 ? 83.556 119.832 157.856 1.00 130.54 610 VAL F C 1
ATOM 4299 O O . VAL D 2 5 ? 82.533 120.240 157.294 1.00 135.89 610 VAL F O 1
ATOM 4303 N N . ARG D 2 6 ? 84.378 120.633 158.525 1.00 124.77 611 ARG F N 1
ATOM 4304 C CA . ARG D 2 6 ? 84.107 122.049 158.714 1.00 121.97 611 ARG F CA 1
ATOM 4305 C C . ARG D 2 6 ? 85.158 122.879 157.994 1.00 121.22 611 ARG F C 1
ATOM 4306 O O . ARG D 2 6 ? 86.316 122.471 157.862 1.00 122.82 611 ARG F O 1
ATOM 4314 N N . ILE D 2 7 ? 84.736 124.045 157.518 1.00 114.82 612 ILE F N 1
ATOM 4315 C CA . ILE D 2 7 ? 85.607 124.935 156.763 1.00 116.50 612 ILE F CA 1
ATOM 4316 C C . ILE D 2 7 ? 86.736 125.452 157.644 1.00 121.32 612 ILE F C 1
ATOM 4317 O O . ILE D 2 7 ? 86.503 125.899 158.767 1.00 123.36 612 ILE F O 1
ATOM 4323 N N . ALA E 1 3 ? 118.823 93.701 44.636 1.00 189.74 2 ALA B N 1
ATOM 4324 C CA . ALA E 1 3 ? 120.180 93.823 45.155 1.00 189.73 2 ALA B CA 1
ATOM 4325 C C . ALA E 1 3 ? 120.173 94.405 46.565 1.00 190.58 2 ALA B C 1
ATOM 4326 O O . ALA E 1 3 ? 119.174 94.972 47.008 1.00 190.84 2 ALA B O 1
ATOM 4328 N N . ILE E 1 4 ? 121.298 94.251 47.267 1.00 191.48 3 ILE B N 1
ATOM 4329 C CA . ILE E 1 4 ? 121.416 94.798 48.615 1.00 192.44 3 ILE B CA 1
ATOM 4330 C C . ILE E 1 4 ? 121.345 96.320 48.579 1.00 193.18 3 ILE B C 1
ATOM 4331 O O . ILE E 1 4 ? 120.723 96.949 49.444 1.00 194.05 3 ILE B O 1
ATOM 4336 N N . ARG E 1 5 ? 121.983 96.934 47.580 1.00 188.13 4 ARG B N 1
ATOM 4337 C CA . ARG E 1 5 ? 121.959 98.388 47.471 1.00 186.85 4 ARG B CA 1
ATOM 4338 C C . ARG E 1 5 ? 120.549 98.922 47.255 1.00 187.08 4 ARG B C 1
ATOM 4339 O O . ARG E 1 5 ? 120.225 100.011 47.735 1.00 187.00 4 ARG B O 1
ATOM 4347 N N . ASP E 1 6 ? 119.695 98.175 46.550 1.00 202.95 5 ASP B N 1
ATOM 4348 C CA . ASP E 1 6 ? 118.329 98.639 46.318 1.00 204.17 5 ASP B CA 1
ATOM 4349 C C . ASP E 1 6 ? 117.558 98.769 47.629 1.00 204.69 5 ASP B C 1
ATOM 4350 O O . ASP E 1 6 ? 116.970 99.820 47.918 1.00 204.83 5 ASP B O 1
ATOM 4355 N N . VAL E 1 7 ? 117.552 97.707 48.437 1.00 198.26 6 VAL B N 1
ATOM 4356 C CA . VAL E 1 7 ? 116.833 97.757 49.705 1.00 195.73 6 VAL B CA 1
ATOM 4357 C C . VAL E 1 7 ? 117.513 98.709 50.679 1.00 195.41 6 VAL B C 1
ATOM 4358 O O . VAL E 1 7 ? 116.840 99.343 51.501 1.00 195.30 6 VAL B O 1
ATOM 4362 N N . MET E 1 8 ? 118.841 98.836 50.610 1.00 196.61 7 MET B N 1
ATOM 4363 C CA . MET E 1 8 ? 119.524 99.830 51.433 1.00 196.20 7 MET B CA 1
ATOM 4364 C C . MET E 1 8 ? 119.072 101.243 51.086 1.00 196.27 7 MET B C 1
ATOM 4365 O O . MET E 1 8 ? 118.797 102.049 51.980 1.00 196.03 7 MET B O 1
ATOM 4370 N N . THR E 1 9 ? 118.983 101.557 49.792 1.00 196.23 8 THR B N 1
ATOM 4371 C CA . THR E 1 9 ? 118.528 102.879 49.376 1.00 195.24 8 THR B CA 1
ATOM 4372 C C . THR E 1 9 ? 117.082 103.114 49.790 1.00 196.76 8 THR B C 1
ATOM 4373 O O . THR E 1 9 ? 116.730 104.206 50.255 1.00 195.85 8 THR B O 1
ATOM 4377 N N . LYS E 1 10 ? 116.229 102.098 49.633 1.00 204.20 9 LYS B N 1
ATOM 4378 C CA . LYS E 1 10 ? 114.846 102.225 50.082 1.00 203.67 9 LYS B CA 1
ATOM 4379 C C . LYS E 1 10 ? 114.777 102.525 51.576 1.00 204.63 9 LYS B C 1
ATOM 4380 O O . LYS E 1 10 ? 114.177 103.528 51.994 1.00 205.22 9 LYS B O 1
ATOM 4386 N N . PHE E 1 11 ? 115.433 101.692 52.388 1.00 199.82 10 PHE B N 1
ATOM 4387 C CA . PHE E 1 11 ? 115.447 101.911 53.827 1.00 197.32 10 PHE B CA 1
ATOM 4388 C C . PHE E 1 11 ? 115.980 103.292 54.160 1.00 197.42 10 PHE B C 1
ATOM 4389 O O . PHE E 1 11 ? 115.459 103.962 55.054 1.00 198.09 10 PHE B O 1
ATOM 4397 N N . ALA E 1 12 ? 116.996 103.750 53.429 1.00 197.07 11 ALA B N 1
ATOM 4398 C CA . ALA E 1 12 ? 117.517 105.087 53.664 1.00 196.02 11 ALA B CA 1
ATOM 4399 C C . ALA E 1 12 ? 116.483 106.160 53.347 1.00 196.73 11 ALA B C 1
ATOM 4400 O O . ALA E 1 12 ? 116.453 107.198 54.016 1.00 196.34 11 ALA B O 1
ATOM 4402 N N . GLU E 1 13 ? 115.630 105.942 52.343 1.00 205.09 12 GLU B N 1
ATOM 4403 C CA . GLU E 1 13 ? 114.715 107.022 51.989 1.00 205.16 12 GLU B CA 1
ATOM 4404 C C . GLU E 1 13 ? 113.438 107.028 52.829 1.00 206.28 12 GLU B C 1
ATOM 4405 O O . GLU E 1 13 ? 112.815 108.087 52.962 1.00 203.83 12 GLU B O 1
ATOM 4411 N N . GLN E 1 14 ? 113.013 105.900 53.415 1.00 209.23 13 GLN B N 1
ATOM 4412 C CA . GLN E 1 14 ? 111.790 105.939 54.233 1.00 207.17 13 GLN B CA 1
ATOM 4413 C C . GLN E 1 14 ? 112.104 105.546 55.689 1.00 206.77 13 GLN B C 1
ATOM 4414 O O . GLN E 1 14 ? 111.272 105.013 56.422 1.00 207.41 13 GLN B O 1
ATOM 4420 N N . THR E 1 15 ? 113.287 105.933 56.162 1.00 191.45 14 THR B N 1
ATOM 4421 C CA . THR E 1 15 ? 113.665 105.644 57.538 1.00 189.81 14 THR B CA 1
ATOM 4422 C C . THR E 1 15 ? 113.402 106.868 58.398 1.00 189.74 14 THR B C 1
ATOM 4423 O O . THR E 1 15 ? 113.509 108.009 57.940 1.00 189.93 14 THR B O 1
ATOM 4427 N N . THR E 1 16 ? 113.020 106.618 59.642 1.00 179.73 15 THR B N 1
ATOM 4428 C CA . THR E 1 16 ? 112.926 107.678 60.629 1.00 179.09 15 THR B CA 1
ATOM 4429 C C . THR E 1 16 ? 114.121 107.699 61.574 1.00 178.75 15 THR B C 1
ATOM 4430 O O . THR E 1 16 ? 114.171 108.559 62.460 1.00 178.45 15 THR B O 1
ATOM 4434 N N . MET E 1 17 ? 115.074 106.781 61.410 1.00 177.17 16 MET B N 1
ATOM 4435 C CA . MET E 1 17 ? 116.332 106.880 62.133 1.00 176.44 16 MET B CA 1
ATOM 4436 C C . MET E 1 17 ? 117.136 108.065 61.620 1.00 176.55 16 MET B C 1
ATOM 4437 O O . MET E 1 17 ? 117.086 108.416 60.439 1.00 177.20 16 MET B O 1
ATOM 4442 N N . HIS E 1 18 ? 117.864 108.734 62.519 1.00 167.64 17 HIS B N 1
ATOM 4443 C CA . HIS E 1 18 ? 118.548 109.996 62.119 1.00 167.68 17 HIS B CA 1
ATOM 4444 C C . HIS E 1 18 ? 119.964 109.766 61.586 1.00 167.45 17 HIS B C 1
ATOM 4445 O O . HIS E 1 18 ? 120.439 110.614 60.801 1.00 166.82 17 HIS B O 1
ATOM 4452 N N . GLY E 1 19 ? 120.623 108.680 61.990 1.00 162.53 18 GLY B N 1
ATOM 4453 C CA . GLY E 1 19 ? 122.018 108.489 61.609 1.00 160.19 18 GLY B CA 1
ATOM 4454 C C . GLY E 1 19 ? 122.310 107.722 60.332 1.00 160.13 18 GLY B C 1
ATOM 4455 O O . GLY E 1 19 ? 123.058 108.207 59.478 1.00 159.34 18 GLY B O 1
ATOM 4456 N N . VAL E 1 20 ? 121.746 106.527 60.185 1.00 165.21 19 VAL B N 1
ATOM 4457 C CA . VAL E 1 20 ? 122.079 105.662 59.052 1.00 166.86 19 VAL B CA 1
ATOM 4458 C C . VAL E 1 20 ? 121.628 106.224 57.703 1.00 168.00 19 VAL B C 1
ATOM 4459 O O . VAL E 1 20 ? 122.180 105.798 56.679 1.00 169.56 19 VAL B O 1
ATOM 4463 N N . PRO E 1 21 ? 120.639 107.128 57.604 1.00 167.89 20 PRO B N 1
ATOM 4464 C CA . PRO E 1 21 ? 120.456 107.796 56.304 1.00 168.34 20 PRO B CA 1
ATOM 4465 C C . PRO E 1 21 ? 121.702 108.517 55.819 1.00 169.35 20 PRO B C 1
ATOM 4466 O O . PRO E 1 21 ? 122.020 108.430 54.630 1.00 171.36 20 PRO B O 1
ATOM 4470 N N . LYS E 1 22 ? 122.441 109.197 56.701 1.00 168.76 21 LYS B N 1
ATOM 4471 C CA . LYS E 1 22 ? 123.693 109.825 56.280 1.00 167.94 21 LYS B CA 1
ATOM 4472 C C . LYS E 1 22 ? 124.714 108.787 55.831 1.00 168.56 21 LYS B C 1
ATOM 4473 O O . LYS E 1 22 ? 125.368 108.950 54.794 1.00 169.76 21 LYS B O 1
ATOM 4479 N N . VAL E 1 23 ? 124.860 107.706 56.599 1.00 170.87 22 VAL B N 1
ATOM 4480 C CA . VAL E 1 23 ? 125.886 106.712 56.300 1.00 171.49 22 VAL B CA 1
ATOM 4481 C C . VAL E 1 23 ? 125.590 106.014 54.978 1.00 172.18 22 VAL B C 1
ATOM 4482 O O . VAL E 1 23 ? 126.489 105.800 54.156 1.00 174.72 22 VAL B O 1
ATOM 4486 N N . ILE E 1 24 ? 124.326 105.656 54.749 1.00 173.44 23 ILE B N 1
ATOM 4487 C CA . ILE E 1 24 ? 123.973 104.892 53.555 1.00 173.88 23 ILE B CA 1
ATOM 4488 C C . ILE E 1 24 ? 124.085 105.738 52.290 1.00 173.73 23 ILE B C 1
ATOM 4489 O O . ILE E 1 24 ? 124.582 105.256 51.264 1.00 173.27 23 ILE B O 1
ATOM 4494 N N . ASN E 1 25 ? 123.653 106.998 52.327 1.00 178.81 24 ASN B N 1
ATOM 4495 C CA . ASN E 1 25 ? 123.687 107.850 51.146 1.00 178.30 24 ASN B CA 1
ATOM 4496 C C . ASN E 1 25 ? 124.994 108.615 51.006 1.00 179.29 24 ASN B C 1
ATOM 4497 O O . ASN E 1 25 ? 125.111 109.449 50.104 1.00 179.65 24 ASN B O 1
ATOM 4502 N N . ALA E 1 26 ? 125.961 108.371 51.888 1.00 180.78 25 ALA B N 1
ATOM 4503 C CA . ALA E 1 26 ? 127.222 109.093 51.828 1.00 180.13 25 ALA B CA 1
ATOM 4504 C C . ALA E 1 26 ? 127.912 108.854 50.492 1.00 180.81 25 ALA B C 1
ATOM 4505 O O . ALA E 1 26 ? 128.037 107.717 50.030 1.00 180.69 25 ALA B O 1
ATOM 4507 N N . LYS E 1 27 ? 128.361 109.942 49.871 1.00 176.37 26 LYS B N 1
ATOM 4508 C CA . LYS E 1 27 ? 129.043 109.888 48.586 1.00 175.72 26 LYS B CA 1
ATOM 4509 C C . LYS E 1 27 ? 130.542 110.130 48.715 1.00 175.97 26 LYS B C 1
ATOM 4510 O O . LYS E 1 27 ? 131.239 110.206 47.699 1.00 175.32 26 LYS B O 1
ATOM 4516 N N . SER E 1 28 ? 131.051 110.237 49.940 1.00 180.90 27 SER B N 1
ATOM 4517 C CA . SER E 1 28 ? 132.474 110.415 50.185 1.00 180.67 27 SER B CA 1
ATOM 4518 C C . SER E 1 28 ? 132.903 109.470 51.296 1.00 181.15 27 SER B C 1
ATOM 4519 O O . SER E 1 28 ? 132.170 109.270 52.268 1.00 182.38 27 SER B O 1
ATOM 4522 N N . SER E 1 29 ? 134.092 108.882 51.137 1.00 174.73 28 SER B N 1
ATOM 4523 C CA . SER E 1 29 ? 134.590 107.938 52.133 1.00 174.06 28 SER B CA 1
ATOM 4524 C C . SER E 1 29 ? 134.812 108.615 53.479 1.00 175.13 28 SER B C 1
ATOM 4525 O O . SER E 1 29 ? 134.470 108.056 54.527 1.00 175.27 28 SER B O 1
ATOM 4528 N N . MET E 1 30 ? 135.393 109.818 53.472 1.00 177.98 29 MET B N 1
ATOM 4529 C CA . MET E 1 30 ? 135.629 110.527 54.724 1.00 178.02 29 MET B CA 1
ATOM 4530 C C . MET E 1 30 ? 134.314 110.923 55.388 1.00 179.65 29 MET B C 1
ATOM 4531 O O . MET E 1 30 ? 134.192 110.870 56.618 1.00 178.04 29 MET B O 1
ATOM 4536 N N . GLY E 1 31 ? 133.312 111.299 54.591 1.00 185.01 30 GLY B N 1
ATOM 4537 C CA . GLY E 1 31 ? 131.999 111.566 55.156 1.00 183.63 30 GLY B CA 1
ATOM 4538 C C . GLY E 1 31 ? 131.367 110.326 55.761 1.00 185.02 30 GLY B C 1
ATOM 4539 O O . GLY E 1 31 ? 130.762 110.386 56.836 1.00 185.50 30 GLY B O 1
ATOM 4540 N N . ARG E 1 32 ? 131.501 109.187 55.078 1.00 183.03 31 ARG B N 1
ATOM 4541 C CA . ARG E 1 32 ? 130.993 107.931 55.621 1.00 181.36 31 ARG B CA 1
ATOM 4542 C C . ARG E 1 32 ? 131.673 107.592 56.939 1.00 180.52 31 ARG B C 1
ATOM 4543 O O . ARG E 1 32 ? 131.008 107.202 57.907 1.00 180.51 31 ARG B O 1
ATOM 4551 N N . LEU E 1 33 ? 132.998 107.744 56.998 1.00 176.25 32 LEU B N 1
ATOM 4552 C CA . LEU E 1 33 ? 133.729 107.476 58.233 1.00 176.26 32 LEU B CA 1
ATOM 4553 C C . LEU E 1 33 ? 133.267 108.399 59.353 1.00 177.08 32 LEU B C 1
ATOM 4554 O O . LEU E 1 33 ? 133.031 107.953 60.482 1.00 179.09 32 LEU B O 1
ATOM 4559 N N . PHE E 1 34 ? 133.127 109.691 59.054 1.00 173.65 33 PHE B N 1
ATOM 4560 C CA . PHE E 1 34 ? 132.711 110.652 60.069 1.00 173.19 33 PHE B CA 1
ATOM 4561 C C . PHE E 1 34 ? 131.326 110.318 60.609 1.00 175.18 33 PHE B C 1
ATOM 4562 O O . PHE E 1 34 ? 131.102 110.318 61.827 1.00 175.81 33 PHE B O 1
ATOM 4570 N N . TRP E 1 35 ? 130.384 110.010 59.717 1.00 174.36 34 TRP B N 1
ATOM 4571 C CA . TRP E 1 35 ? 129.021 109.748 60.164 1.00 173.89 34 TRP B CA 1
ATOM 4572 C C . TRP E 1 35 ? 128.928 108.428 60.918 1.00 174.84 34 TRP B C 1
ATOM 4573 O O . TRP E 1 35 ? 128.188 108.320 61.905 1.00 176.48 34 TRP B O 1
ATOM 4584 N N . SER E 1 36 ? 129.683 107.414 60.485 1.00 175.11 35 SER B N 1
ATOM 4585 C CA . SER E 1 36 ? 129.709 106.154 61.219 1.00 173.89 35 SER B CA 1
ATOM 4586 C C . SER E 1 36 ? 130.296 106.340 62.612 1.00 173.25 35 SER B C 1
ATOM 4587 O O . SER E 1 36 ? 129.787 105.775 63.588 1.00 174.12 35 SER B O 1
ATOM 4590 N N . LEU E 1 37 ? 131.370 107.128 62.728 1.00 170.51 36 LEU B N 1
ATOM 4591 C CA . LEU E 1 37 ? 131.935 107.405 64.045 1.00 170.04 36 LEU B CA 1
ATOM 4592 C C . LEU E 1 37 ? 130.940 108.151 64.923 1.00 171.48 36 LEU B C 1
ATOM 4593 O O . LEU E 1 37 ? 130.825 107.865 66.120 1.00 173.66 36 LEU B O 1
ATOM 4598 N N . VAL E 1 38 ? 130.217 109.112 64.346 1.00 168.53 37 VAL B N 1
ATOM 4599 C CA . VAL E 1 38 ? 129.211 109.844 65.112 1.00 168.35 37 VAL B CA 1
ATOM 4600 C C . VAL E 1 38 ? 128.146 108.888 65.637 1.00 169.79 37 VAL B C 1
ATOM 4601 O O . VAL E 1 38 ? 127.775 108.929 66.817 1.00 170.55 37 VAL B O 1
ATOM 4605 N N . CYS E 1 39 ? 127.649 108.005 64.768 1.00 168.62 38 CYS B N 1
ATOM 4606 C CA . CYS E 1 39 ? 126.611 107.063 65.178 1.00 166.49 38 CYS B CA 1
ATOM 4607 C C . CYS E 1 39 ? 127.116 106.119 66.264 1.00 166.67 38 CYS B C 1
ATOM 4608 O O . CYS E 1 39 ? 126.414 105.855 67.248 1.00 168.13 38 CYS B O 1
ATOM 4611 N N . LEU E 1 40 ? 128.335 105.596 66.103 1.00 161.88 39 LEU B N 1
ATOM 4612 C CA . LEU E 1 40 ? 128.877 104.674 67.097 1.00 160.74 39 LEU B CA 1
ATOM 4613 C C . LEU E 1 40 ? 129.097 105.361 68.439 1.00 161.45 39 LEU B C 1
ATOM 4614 O O . LEU E 1 40 ? 128.804 104.784 69.493 1.00 162.98 39 LEU B O 1
ATOM 4619 N N . ALA E 1 41 ? 129.621 106.589 68.426 1.00 155.50 40 ALA B N 1
ATOM 4620 C CA . ALA E 1 41 ? 129.824 107.318 69.673 1.00 154.71 40 ALA B CA 1
ATOM 4621 C C . ALA E 1 41 ? 128.496 107.604 70.362 1.00 156.21 40 ALA B C 1
ATOM 4622 O O . ALA E 1 41 ? 128.371 107.464 71.587 1.00 157.99 40 ALA B O 1
ATOM 4624 N N . ALA E 1 42 ? 127.487 1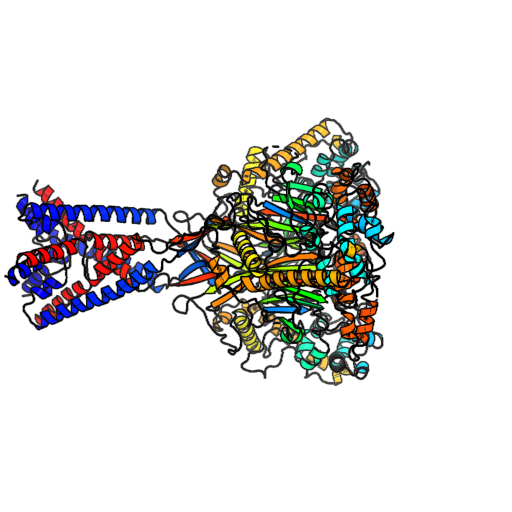08.006 69.583 1.00 147.80 41 ALA B N 1
ATOM 4625 C CA . ALA E 1 42 ? 126.169 108.246 70.157 1.00 146.12 41 ALA B CA 1
ATOM 4626 C C . ALA E 1 42 ? 125.604 106.975 70.774 1.00 148.01 41 ALA B C 1
ATOM 4627 O O . ALA E 1 42 ? 125.063 107.003 71.886 1.00 148.60 41 ALA B O 1
ATOM 4629 N N . GLY E 1 43 ? 125.740 105.845 70.077 1.00 142.35 42 GLY B N 1
ATOM 4630 C CA . GLY E 1 43 ? 125.256 104.587 70.620 1.00 139.23 42 GLY B CA 1
ATOM 4631 C C . GLY E 1 43 ? 125.972 104.180 71.893 1.00 140.10 42 GLY B C 1
ATOM 4632 O O . GLY E 1 43 ? 125.347 103.703 72.842 1.00 143.79 42 GLY B O 1
ATOM 4633 N N . ALA E 1 44 ? 127.295 104.354 71.930 1.00 137.15 43 ALA B N 1
ATOM 4634 C CA . ALA E 1 44 ? 128.055 103.983 73.121 1.00 136.96 43 ALA B CA 1
ATOM 4635 C C . ALA E 1 44 ? 127.671 104.845 74.317 1.00 138.03 43 ALA B C 1
ATOM 4636 O O . ALA E 1 44 ? 127.484 104.331 75.429 1.00 138.88 43 ALA B O 1
ATOM 4638 N N . MET E 1 45 ? 127.549 106.159 74.113 1.00 135.53 44 MET B N 1
ATOM 4639 C CA . MET E 1 45 ? 127.156 107.029 75.216 1.00 135.46 44 MET B CA 1
ATOM 4640 C C . MET E 1 45 ? 125.734 106.722 75.669 1.00 137.15 44 MET B C 1
ATOM 4641 O O . MET E 1 45 ? 125.431 106.753 76.871 1.00 139.51 44 MET B O 1
ATOM 4646 N N . PHE E 1 46 ? 124.847 106.418 74.718 1.00 128.02 45 PHE B N 1
ATOM 4647 C CA . PHE E 1 46 ? 123.493 105.996 75.051 1.00 126.00 45 PHE B CA 1
ATOM 4648 C C . PHE E 1 46 ? 123.499 104.733 75.901 1.00 127.71 45 PHE B C 1
ATOM 4649 O O . PHE E 1 46 ? 122.748 104.628 76.879 1.00 130.00 45 PHE B O 1
ATOM 4657 N N . CYS E 1 47 ? 124.338 103.760 75.540 1.00 131.68 46 CYS B N 1
ATOM 4658 C CA . CYS E 1 47 ? 124.425 102.529 76.316 1.00 128.67 46 CYS B CA 1
ATOM 4659 C C . CYS E 1 47 ? 124.934 102.798 77.725 1.00 128.85 46 CYS B C 1
ATOM 4660 O O . CYS E 1 47 ? 124.436 102.213 78.692 1.00 134.61 46 CYS B O 1
ATOM 4663 N N . LEU E 1 48 ? 125.928 103.677 77.863 1.00 116.24 47 LEU B N 1
ATOM 4664 C CA . LEU E 1 48 ? 126.432 104.008 79.196 1.00 116.88 47 LEU B CA 1
ATOM 4665 C C . LEU E 1 48 ? 125.346 104.659 80.050 1.00 120.34 47 LEU B C 1
ATOM 4666 O O . LEU E 1 48 ? 125.152 104.301 81.224 1.00 123.88 47 LEU B O 1
ATOM 4671 N N . GLN E 1 49 ? 124.621 105.620 79.471 1.00 116.04 48 GLN B N 1
ATOM 4672 C CA . GLN E 1 49 ? 123.565 106.287 80.223 1.00 113.99 48 GLN B CA 1
ATOM 4673 C C . GLN E 1 49 ? 122.447 105.325 80.603 1.00 116.37 48 GLN B C 1
ATOM 4674 O O . GLN E 1 49 ? 121.917 105.400 81.716 1.00 120.61 48 GLN B O 1
ATOM 4680 N N . MET E 1 50 ? 122.082 104.408 79.706 1.00 117.61 49 MET B N 1
ATOM 4681 C CA . MET E 1 50 ? 121.073 103.412 80.052 1.00 117.01 49 MET B CA 1
ATOM 4682 C C . MET E 1 50 ? 121.579 102.433 81.101 1.00 117.65 49 MET B C 1
ATOM 4683 O O . MET E 1 50 ? 120.793 101.933 81.914 1.00 122.54 49 MET B O 1
ATOM 4688 N N . SER E 1 51 ? 122.877 102.133 81.099 1.00 113.31 50 SER B N 1
ATOM 4689 C CA . SER E 1 51 ? 123.429 101.313 82.168 1.00 112.39 50 SER B CA 1
ATOM 4690 C C . SER E 1 51 ? 123.250 101.999 83.513 1.00 113.57 50 SER B C 1
ATOM 4691 O O . SER E 1 51 ? 122.825 101.371 84.490 1.00 116.98 50 SER B O 1
ATOM 4694 N N . GLU E 1 52 ? 123.539 103.301 83.570 1.00 115.49 51 GLU B N 1
ATOM 4695 C CA . GLU E 1 52 ? 123.306 104.045 84.807 1.00 114.31 51 GLU B CA 1
ATOM 4696 C C . GLU E 1 52 ? 121.826 104.055 85.180 1.00 113.72 51 GLU B C 1
ATOM 4697 O O . GLU E 1 52 ? 121.469 103.884 86.355 1.00 113.82 51 GLU B O 1
ATOM 4703 N N . VAL E 1 53 ? 120.952 104.252 84.191 1.00 103.97 52 VAL B N 1
ATOM 4704 C CA . VAL E 1 53 ? 119.514 104.315 84.452 1.00 101.48 52 VAL B CA 1
ATOM 4705 C C . VAL E 1 53 ? 119.021 102.999 85.040 1.00 105.24 52 VAL B C 1
ATOM 4706 O O . VAL E 1 53 ? 118.302 102.975 86.047 1.00 110.97 52 VAL B O 1
ATOM 4710 N N . LEU E 1 54 ? 119.406 101.883 84.420 1.00 104.09 53 LEU B N 1
ATOM 4711 C CA . LEU E 1 54 ? 118.960 100.577 84.886 1.00 100.54 53 LEU B CA 1
ATOM 4712 C C . LEU E 1 54 ? 119.581 100.217 86.228 1.00 101.05 53 LEU B C 1
ATOM 4713 O O . LEU E 1 54 ? 118.944 99.531 87.035 1.00 102.35 53 LEU B O 1
ATOM 4718 N N . GLN E 1 55 ? 120.814 100.659 86.486 1.00 103.02 54 GLN B N 1
ATOM 4719 C CA . GLN E 1 55 ? 121.387 100.466 87.812 1.00 99.35 54 GLN B CA 1
ATOM 4720 C C . GLN E 1 55 ? 120.580 101.208 88.866 1.00 102.56 54 GLN B C 1
ATOM 4721 O O . GLN E 1 55 ? 120.351 100.687 89.963 1.00 104.31 54 GLN B O 1
ATOM 4727 N N . ARG E 1 56 ? 120.142 102.431 88.555 1.00 101.99 55 ARG B N 1
ATOM 4728 C CA . ARG E 1 56 ? 119.285 103.149 89.492 1.00 98.84 55 ARG B CA 1
ATOM 4729 C C . ARG E 1 56 ? 117.957 102.429 89.690 1.00 99.15 55 ARG B C 1
ATOM 4730 O O . ARG E 1 56 ? 117.468 102.314 90.819 1.00 104.56 55 ARG B O 1
ATOM 4738 N N . TYR E 1 57 ? 117.356 101.940 88.603 1.00 92.55 56 TYR B N 1
ATOM 4739 C CA . TYR E 1 57 ? 116.036 101.323 88.702 1.00 90.58 56 TYR B CA 1
ATOM 4740 C C . TYR E 1 57 ? 116.080 100.027 89.502 1.00 97.18 56 TYR B C 1
ATOM 4741 O O . TYR E 1 57 ? 115.270 99.819 90.412 1.00 102.48 56 TYR B O 1
ATOM 4750 N N . PHE E 1 58 ? 116.988 99.117 89.171 1.00 103.33 57 PHE B N 1
ATOM 4751 C CA . PHE E 1 58 ? 116.963 97.780 89.824 1.00 98.05 57 PHE B CA 1
ATOM 4752 C C . PHE E 1 58 ? 117.639 97.821 91.189 1.00 100.47 57 PHE B C 1
ATOM 4753 O O . PHE E 1 58 ? 117.972 96.759 91.713 1.00 103.77 57 PHE B O 1
ATOM 4761 N N . SER E 1 59 ? 117.844 99.011 91.737 1.00 99.64 58 SER B N 1
ATOM 4762 C CA . SER E 1 59 ? 118.347 99.133 93.124 1.00 98.51 58 SER B CA 1
ATOM 4763 C C . SER E 1 59 ? 117.096 99.333 93.967 1.00 100.54 58 SER B C 1
ATOM 4764 O O . SER E 1 59 ? 117.194 99.305 95.201 1.00 103.36 58 SER B O 1
ATOM 4767 N N . TYR E 1 60 ? 115.967 99.539 93.295 1.00 97.53 59 TYR B N 1
ATOM 4768 C CA . TYR E 1 60 ? 114.679 99.705 93.956 1.00 93.62 59 TYR B CA 1
ATOM 4769 C C . TYR E 1 60 ? 114.747 100.708 95.112 1.00 98.10 59 TYR B C 1
ATOM 4770 O O . TYR E 1 60 ? 114.523 100.343 96.272 1.00 99.67 59 TYR B O 1
ATOM 4779 N N . PRO E 1 61 ? 115.055 101.971 94.831 1.00 95.27 60 PRO B N 1
ATOM 4780 C CA . PRO E 1 61 ? 115.160 102.959 95.908 1.00 93.00 60 PRO B CA 1
ATOM 4781 C C . PRO E 1 61 ? 113.797 103.292 96.493 1.00 97.09 60 PRO B C 1
ATOM 4782 O O . PRO E 1 61 ? 112.753 103.124 95.861 1.00 98.49 60 PRO B O 1
ATOM 4786 N N . LYS E 1 62 ? 113.825 103.777 97.731 1.00 94.00 61 LYS B N 1
ATOM 4787 C CA . LYS E 1 62 ? 112.624 104.146 98.459 1.00 87.76 61 LYS B CA 1
ATOM 4788 C C . LYS E 1 62 ? 112.520 105.660 98.580 1.00 94.21 61 LYS B C 1
ATOM 4789 O O . LYS E 1 62 ? 113.520 106.382 98.546 1.00 100.49 61 LYS B O 1
ATOM 4795 N N . LYS E 1 63 ? 111.286 106.133 98.719 1.00 92.29 62 LYS B N 1
ATOM 4796 C CA . LYS E 1 63 ? 110.991 107.543 98.917 1.00 85.50 62 LYS B CA 1
ATOM 4797 C C . LYS E 1 63 ? 110.192 107.703 100.202 1.00 92.34 62 LYS B C 1
ATOM 4798 O O . LYS E 1 63 ? 109.193 107.008 100.411 1.00 101.21 62 LYS B O 1
ATOM 4804 N N . VAL E 1 64 ? 110.632 108.622 101.056 1.00 81.23 63 VAL B N 1
ATOM 4805 C CA . VAL E 1 64 ? 110.072 108.789 102.392 1.00 80.65 63 VAL B CA 1
ATOM 4806 C C . VAL E 1 64 ? 109.631 110.233 102.569 1.00 80.74 63 VAL B C 1
ATOM 4807 O O . VAL E 1 64 ? 110.349 111.164 102.191 1.00 86.55 63 VAL B O 1
ATOM 4811 N N . THR E 1 65 ? 108.443 110.417 103.144 1.00 84.62 64 THR B N 1
ATOM 4812 C CA . THR E 1 65 ? 107.912 111.737 103.453 1.00 90.94 64 THR B CA 1
ATOM 4813 C C . THR E 1 65 ? 107.483 111.767 104.911 1.00 88.66 64 THR B C 1
ATOM 4814 O O . THR E 1 65 ? 106.852 110.823 105.394 1.00 92.17 64 THR B O 1
ATOM 4818 N N . VAL E 1 66 ? 107.830 112.846 105.605 1.00 88.61 65 VAL B N 1
ATOM 4819 C CA . VAL E 1 66 ? 107.452 113.051 106.999 1.00 81.94 65 VAL B CA 1
ATOM 4820 C C . VAL E 1 66 ? 106.523 114.255 107.052 1.00 88.03 65 VAL B C 1
ATOM 4821 O O . VAL E 1 66 ? 106.882 115.346 106.590 1.00 97.07 65 VAL B O 1
ATOM 4825 N N . GLU E 1 67 ? 105.334 114.062 107.613 1.00 97.45 66 GLU B N 1
ATOM 4826 C CA . GLU E 1 67 ? 104.331 115.114 107.640 1.00 96.29 66 GLU B CA 1
ATOM 4827 C C . GLU E 1 67 ? 103.404 114.900 108.826 1.00 97.11 66 GLU B C 1
ATOM 4828 O O . GLU E 1 67 ? 103.332 113.808 109.395 1.00 105.01 66 GLU B O 1
ATOM 4834 N N . VAL E 1 68 ? 102.693 115.961 109.191 1.00 88.19 67 VAL B N 1
ATOM 4835 C CA . VAL E 1 68 ? 101.691 115.918 110.249 1.00 89.47 67 VAL B CA 1
ATOM 4836 C C . VAL E 1 68 ? 100.316 115.844 109.604 1.00 91.82 67 VAL B C 1
ATOM 4837 O O . VAL E 1 68 ? 100.021 116.586 108.660 1.00 93.65 67 VAL B O 1
ATOM 4841 N N . VAL E 1 69 ? 99.480 114.937 110.098 1.00 100.10 68 VAL B N 1
ATOM 4842 C CA . VAL E 1 69 ? 98.149 114.732 109.533 1.00 97.48 68 VAL B CA 1
ATOM 4843 C C . VAL E 1 69 ? 97.114 114.830 110.646 1.00 99.31 68 VAL B C 1
ATOM 4844 O O . VAL E 1 69 ? 97.418 114.518 111.806 1.00 105.76 68 VAL B O 1
ATOM 4848 N N . PRO E 1 70 ? 95.884 115.261 110.346 1.00 101.30 69 PRO B N 1
ATOM 4849 C CA . PRO E 1 70 ? 94.870 115.390 111.400 1.00 103.63 69 PRO B CA 1
ATOM 4850 C C . PRO E 1 70 ? 94.144 114.098 111.732 1.00 110.33 69 PRO B C 1
ATOM 4851 O O . PRO E 1 70 ? 93.323 114.099 112.660 1.00 114.64 69 PRO B O 1
ATOM 4855 N N . THR E 1 71 ? 94.403 113.012 111.013 1.00 117.52 70 THR B N 1
ATOM 4856 C CA . THR E 1 71 ? 93.704 111.764 111.281 1.00 117.73 70 THR B CA 1
ATOM 4857 C C . THR E 1 71 ? 94.062 111.259 112.675 1.00 116.88 70 THR B C 1
ATOM 4858 O O . THR E 1 71 ? 95.248 111.069 112.975 1.00 112.60 70 THR B O 1
ATOM 4862 N N . PRO E 1 72 ? 93.082 111.028 113.545 1.00 115.14 71 PRO B N 1
ATOM 4863 C CA . PRO E 1 72 ? 93.395 110.652 114.927 1.00 110.69 71 PRO B CA 1
ATOM 4864 C C . PRO E 1 72 ? 93.649 109.161 115.073 1.00 111.08 71 PRO B C 1
ATOM 4865 O O . PRO E 1 72 ? 93.033 108.331 114.398 1.00 107.78 71 PRO B O 1
ATOM 4869 N N . VAL E 1 73 ? 94.576 108.829 115.963 1.00 100.66 72 VAL B N 1
ATOM 4870 C CA . VAL E 1 73 ? 94.865 107.442 116.315 1.00 97.08 72 VAL B CA 1
ATOM 4871 C C . VAL E 1 73 ? 94.073 107.100 117.572 1.00 97.87 72 VAL B C 1
ATOM 4872 O O . VAL E 1 73 ? 93.735 108.003 118.351 1.00 97.27 72 VAL B O 1
ATOM 4876 N N . PRO E 1 74 ? 93.747 105.832 117.811 1.00 86.07 73 PRO B N 1
ATOM 4877 C CA . PRO E 1 74 ? 93.051 105.476 119.050 1.00 85.32 73 PRO B CA 1
ATOM 4878 C C . PRO E 1 74 ? 93.949 105.668 120.262 1.00 86.65 73 PRO B C 1
ATOM 4879 O O . PRO E 1 74 ? 95.178 105.653 120.172 1.00 85.60 73 PRO B O 1
ATOM 4883 N N . PHE E 1 75 ? 93.308 105.863 121.408 1.00 73.69 74 PHE B N 1
ATOM 4884 C CA . PHE E 1 75 ? 94.050 106.059 122.641 1.00 65.08 74 PHE B CA 1
ATOM 4885 C C . PHE E 1 75 ? 94.841 104.796 122.974 1.00 72.42 74 PHE B C 1
ATOM 4886 O O . PHE E 1 75 ? 94.300 103.687 122.908 1.00 82.02 74 PHE B O 1
ATOM 4894 N N . PRO E 1 76 ? 96.116 104.924 123.328 1.00 61.68 75 PRO B N 1
ATOM 4895 C CA . PRO E 1 76 ? 96.944 103.737 123.553 1.00 66.21 75 PRO B CA 1
ATOM 4896 C C . PRO E 1 76 ? 96.520 102.971 124.795 1.00 67.03 75 PRO B C 1
ATOM 4897 O O . PRO E 1 76 ? 95.949 103.519 125.739 1.00 75.79 75 PRO B O 1
ATOM 4901 N N . SER E 1 77 ? 96.810 101.674 124.778 1.00 68.76 76 SER B N 1
ATOM 4902 C CA . SER E 1 77 ? 96.627 100.860 125.968 1.00 61.82 76 SER B CA 1
ATOM 4903 C C . SER E 1 77 ? 97.722 101.169 126.978 1.00 69.20 76 SER B C 1
ATOM 4904 O O . SER E 1 77 ? 98.884 101.370 126.619 1.00 81.81 76 SER B O 1
ATOM 4907 N N . ILE E 1 78 ? 97.344 101.211 128.251 1.00 61.50 77 ILE B N 1
ATOM 4908 C CA . ILE E 1 78 ? 98.266 101.518 129.335 1.00 57.52 77 ILE B CA 1
ATOM 4909 C C . ILE E 1 78 ? 98.336 100.305 130.246 1.00 60.77 77 ILE B C 1
ATOM 4910 O O . ILE E 1 78 ? 97.315 99.868 130.791 1.00 71.42 77 ILE B O 1
ATOM 4915 N N . SER E 1 79 ? 99.537 99.760 130.411 1.00 59.81 78 SER B N 1
ATOM 4916 C CA . SER E 1 79 ? 99.775 98.615 131.277 1.00 59.02 78 SER B CA 1
ATOM 4917 C C . SER E 1 79 ? 100.585 99.080 132.475 1.00 68.56 78 SER B C 1
ATOM 4918 O O . SER E 1 79 ? 101.673 99.643 132.312 1.00 82.58 78 SER B O 1
ATOM 4921 N N . ILE E 1 80 ? 100.058 98.848 133.672 1.00 62.95 79 ILE B N 1
ATOM 4922 C CA . ILE E 1 80 ? 100.689 99.278 134.913 1.00 58.28 79 ILE B CA 1
ATOM 4923 C C . ILE E 1 80 ? 101.061 98.044 135.721 1.00 63.07 79 ILE B C 1
ATOM 4924 O O . ILE E 1 80 ? 100.222 97.166 135.954 1.00 71.37 79 ILE B O 1
ATOM 4929 N N . CYS E 1 81 ? 102.311 97.976 136.165 1.00 78.67 80 CYS B N 1
ATOM 4930 C CA . CYS E 1 81 ? 102.816 96.810 136.927 1.00 72.95 80 CYS B CA 1
ATOM 4931 C C . CYS E 1 81 ? 103.503 97.290 138.204 1.00 79.26 80 CYS B C 1
ATOM 4932 O O . CYS E 1 81 ? 104.543 97.940 138.089 1.00 92.29 80 CYS B O 1
ATOM 4935 N N . ASN E 1 82 ? 102.956 96.955 139.369 1.00 64.85 81 ASN B N 1
ATOM 4936 C CA . ASN E 1 82 ? 103.540 97.336 140.644 1.00 63.61 81 ASN B CA 1
ATOM 4937 C C . ASN E 1 82 ? 104.881 96.635 140.801 1.00 69.18 81 ASN B C 1
ATOM 4938 O O . ASN E 1 82 ? 104.978 95.417 140.620 1.00 83.16 81 ASN B O 1
ATOM 4943 N N . MET E 1 83 ? 105.918 97.404 141.137 1.00 71.15 82 MET B N 1
ATOM 4944 C CA . MET E 1 83 ? 107.247 96.824 141.278 1.00 73.63 82 MET B CA 1
ATOM 4945 C C . MET E 1 83 ? 107.339 95.871 142.461 1.00 82.39 82 MET B C 1
ATOM 4946 O O . MET E 1 83 ? 108.288 95.086 142.535 1.00 91.43 82 MET B O 1
ATOM 4951 N N . ARG E 1 84 ? 106.382 95.923 143.381 1.00 75.66 83 ARG B N 1
ATOM 4952 C CA . ARG E 1 84 ? 106.260 94.920 144.429 1.00 69.78 83 ARG B CA 1
ATOM 4953 C C . ARG E 1 84 ? 105.301 93.835 143.957 1.00 83.86 83 ARG B C 1
ATOM 4954 O O . ARG E 1 84 ? 104.152 94.124 143.608 1.00 96.15 83 ARG B O 1
ATOM 4962 N N . ASN E 1 85 ? 105.775 92.591 143.945 1.00 84.83 84 ASN B N 1
ATOM 4963 C CA . ASN E 1 85 ? 105.016 91.514 143.320 1.00 84.23 84 ASN B CA 1
ATOM 4964 C C . ASN E 1 85 ? 103.878 91.023 144.208 1.00 84.39 84 ASN B C 1
ATOM 4965 O O . ASN E 1 85 ? 102.770 90.771 143.722 1.00 87.51 84 ASN B O 1
ATOM 4970 N N . LEU E 1 86 ? 104.125 90.880 145.503 1.00 71.98 85 LEU B N 1
ATOM 4971 C CA . LEU E 1 86 ? 103.158 90.281 146.411 1.00 71.34 85 LEU B CA 1
ATOM 4972 C C . LEU E 1 86 ? 102.414 91.343 147.211 1.00 77.30 85 LEU B C 1
ATOM 4973 O O . LEU E 1 86 ? 102.855 92.487 147.342 1.00 85.89 85 LEU B O 1
ATOM 4978 N N . ASP E 1 87 ? 101.265 90.942 147.748 1.00 80.85 86 ASP B N 1
ATOM 4979 C CA . ASP E 1 87 ? 100.463 91.828 148.578 1.00 80.84 86 ASP B CA 1
ATOM 4980 C C . ASP E 1 87 ? 101.165 92.100 149.904 1.00 92.41 86 ASP B C 1
ATOM 4981 O O . ASP E 1 87 ? 101.920 91.271 150.414 1.00 100.42 86 ASP B O 1
ATOM 4986 N N . VAL E 1 88 ? 100.904 93.285 150.462 1.00 86.98 87 VAL B N 1
ATOM 4987 C CA . VAL E 1 88 ? 101.582 93.696 151.689 1.00 85.85 87 VAL B CA 1
ATOM 4988 C C . VAL E 1 88 ? 101.192 92.793 152.854 1.00 88.18 87 VAL B C 1
ATOM 4989 O O . VAL E 1 88 ? 102.036 92.421 153.677 1.00 98.05 87 VAL B O 1
ATOM 4993 N N . HIS E 1 89 ? 99.909 92.433 152.948 1.00 82.07 88 HIS B N 1
ATOM 4994 C CA . HIS E 1 89 ? 99.466 91.588 154.052 1.00 87.63 88 HIS B CA 1
ATOM 4995 C C . HIS E 1 89 ? 100.101 90.207 153.978 1.00 92.43 88 HIS B C 1
ATOM 4996 O O . HIS E 1 89 ? 100.508 89.646 155.002 1.00 102.26 88 HIS B O 1
ATOM 5003 N N . ILE E 1 90 ? 100.195 89.643 152.773 1.00 79.53 89 ILE B N 1
ATOM 5004 C CA . ILE E 1 90 ? 100.836 88.341 152.608 1.00 79.87 89 ILE B CA 1
ATOM 5005 C C . ILE E 1 90 ? 102.304 88.418 153.004 1.00 85.36 89 ILE B C 1
ATOM 5006 O O . ILE E 1 90 ? 102.836 87.515 153.661 1.00 98.32 89 ILE B O 1
ATOM 5011 N N . LEU E 1 91 ? 102.983 89.496 152.604 1.00 71.77 90 LEU B N 1
ATOM 5012 C CA . LEU E 1 91 ? 104.389 89.657 152.952 1.00 73.53 90 LEU B CA 1
ATOM 5013 C C . LEU E 1 91 ? 104.576 89.756 154.459 1.00 81.63 90 LEU B C 1
ATOM 5014 O O . LEU E 1 91 ? 105.483 89.133 155.024 1.00 94.01 90 LEU B O 1
ATOM 5019 N N . ASN E 1 92 ? 103.725 90.537 155.128 1.00 79.01 91 ASN B N 1
ATOM 5020 C CA . ASN E 1 92 ? 103.818 90.651 156.579 1.00 80.90 91 ASN B CA 1
ATOM 5021 C C . ASN E 1 92 ? 103.535 89.316 157.254 1.00 84.81 91 ASN B C 1
ATOM 5022 O O . ASN E 1 92 ? 104.194 88.958 158.238 1.00 92.53 91 ASN B O 1
ATOM 5027 N N . THR E 1 93 ? 102.557 88.567 156.741 1.00 84.15 92 THR B N 1
ATOM 5028 C CA . THR E 1 93 ? 102.254 87.256 157.304 1.00 85.41 92 THR B CA 1
ATOM 5029 C C . THR E 1 93 ? 103.445 86.318 157.174 1.00 88.59 92 THR B C 1
ATOM 5030 O O . THR E 1 93 ? 103.799 85.610 158.123 1.00 96.26 92 THR B O 1
ATOM 5034 N N . LEU E 1 94 ? 104.081 86.303 156.001 1.00 85.32 93 LEU B N 1
ATOM 5035 C CA . LEU E 1 94 ? 105.252 85.453 155.803 1.00 83.43 93 LEU B CA 1
ATOM 5036 C C . LEU E 1 94 ? 106.387 85.858 156.735 1.00 86.78 93 LEU B C 1
ATOM 5037 O O . LEU E 1 94 ? 107.042 85.004 157.348 1.00 94.78 93 LEU B O 1
ATOM 5042 N N . ASN E 1 95 ? 106.631 87.166 156.854 1.00 85.65 94 ASN B N 1
ATOM 5043 C CA . ASN E 1 95 ? 107.710 87.638 157.713 1.00 87.63 94 ASN B CA 1
ATOM 5044 C C . ASN E 1 95 ? 107.463 87.261 159.167 1.00 95.54 94 ASN B C 1
ATOM 5045 O O . ASN E 1 95 ? 108.376 86.797 159.859 1.00 102.50 94 ASN B O 1
ATOM 5050 N N . ARG E 1 96 ? 106.229 87.432 159.641 1.00 97.63 95 ARG B N 1
ATOM 5051 C CA . ARG E 1 96 ? 105.922 87.104 161.029 1.00 97.77 95 ARG B CA 1
ATOM 5052 C C . ARG E 1 96 ? 105.968 85.599 161.269 1.00 98.68 95 ARG B C 1
ATOM 5053 O O . ARG E 1 96 ? 106.397 85.150 162.338 1.00 106.32 95 ARG B O 1
ATOM 5061 N N . MET E 1 97 ? 105.535 84.804 160.287 1.00 94.62 96 MET B N 1
ATOM 5062 C CA . MET E 1 97 ? 105.625 83.355 160.422 1.00 96.50 96 MET B CA 1
ATOM 5063 C C . MET E 1 97 ? 107.074 82.903 160.520 1.00 95.96 96 MET B C 1
ATOM 5064 O O . MET E 1 97 ? 107.407 82.035 161.335 1.00 106.61 96 MET B O 1
ATOM 5069 N N . PHE E 1 98 ? 107.953 83.478 159.697 1.00 88.95 97 PHE B N 1
ATOM 5070 C CA . PHE E 1 98 ? 109.367 83.130 159.792 1.00 95.52 97 PHE B CA 1
ATOM 5071 C C . PHE E 1 98 ? 109.989 83.635 161.086 1.00 98.49 97 PHE B C 1
ATOM 5072 O O . PHE E 1 98 ? 110.894 82.990 161.627 1.00 102.41 97 PHE B O 1
ATOM 5080 N N . ILE E 1 99 ? 109.532 84.782 161.593 1.00 97.86 98 ILE B N 1
ATOM 5081 C CA . ILE E 1 99 ? 110.037 85.271 162.872 1.00 97.39 98 ILE B CA 1
ATOM 5082 C C . ILE E 1 99 ? 109.654 84.319 163.998 1.00 102.48 98 ILE B C 1
ATOM 5083 O O . ILE E 1 99 ? 110.482 83.989 164.856 1.00 105.18 98 ILE B O 1
ATOM 5088 N N . GLU E 1 100 ? 108.402 83.857 164.012 1.00 119.22 99 GLU B N 1
ATOM 5089 C CA . GLU E 1 100 ? 107.978 82.918 165.047 1.00 116.81 99 GLU B CA 1
ATOM 5090 C C . GLU E 1 100 ? 108.725 81.595 164.936 1.00 120.04 99 GLU B C 1
ATOM 5091 O O . GLU E 1 100 ? 109.153 81.032 165.949 1.00 122.97 99 GLU B O 1
ATOM 5097 N N . ASP E 1 101 ? 108.893 81.088 163.718 1.00 118.51 100 ASP B N 1
ATOM 5098 C CA . ASP E 1 101 ? 109.614 79.840 163.496 1.00 118.40 100 ASP B CA 1
ATOM 5099 C C . ASP E 1 101 ? 110.305 79.931 162.146 1.00 119.79 100 ASP B C 1
ATOM 5100 O O . ASP E 1 101 ? 109.637 80.086 161.119 1.00 121.05 100 ASP B O 1
ATOM 5105 N N . ASP E 1 102 ? 111.631 79.830 162.148 1.00 123.83 101 ASP B N 1
ATOM 5106 C CA . ASP E 1 102 ? 112.414 79.994 160.931 1.00 125.29 101 ASP B CA 1
ATOM 5107 C C . ASP E 1 102 ? 112.508 78.725 160.095 1.00 126.31 101 ASP B C 1
ATOM 5108 O O . ASP E 1 102 ? 113.122 78.758 159.024 1.00 126.56 101 ASP B O 1
ATOM 5113 N N . ARG E 1 103 ? 111.925 77.615 160.548 1.00 115.20 102 ARG B N 1
ATOM 5114 C CA . ARG E 1 103 ? 111.922 76.386 159.767 1.00 111.84 102 ARG B CA 1
ATOM 5115 C C . ARG E 1 103 ? 110.699 76.387 158.861 1.00 114.14 102 ARG B C 1
ATOM 5116 O O . ARG E 1 103 ? 109.570 76.294 159.365 1.00 118.73 102 ARG B O 1
ATOM 5124 N N . PRO E 1 104 ? 110.862 76.493 157.540 1.00 106.66 103 PRO B N 1
ATOM 5125 C CA . PRO E 1 104 ? 109.680 76.516 156.663 1.00 109.24 103 PRO B CA 1
ATOM 5126 C C . PRO E 1 104 ? 108.898 75.216 156.662 1.00 108.46 103 PRO B C 1
ATOM 5127 O O . PRO E 1 104 ? 107.698 75.230 156.361 1.00 114.69 103 PRO B O 1
ATOM 5131 N N . PHE E 1 105 ? 109.540 74.090 156.982 1.00 101.21 104 PHE B N 1
ATOM 5132 C CA . PHE E 1 105 ? 108.834 72.813 156.962 1.00 104.64 104 PHE B CA 1
ATOM 5133 C C . PHE E 1 105 ? 107.716 72.778 157.995 1.00 108.21 104 PHE B C 1
ATOM 5134 O O . PHE E 1 105 ? 106.614 72.295 157.710 1.00 113.14 104 PHE B O 1
ATOM 5142 N N . SER E 1 106 ? 107.978 73.283 159.201 1.00 105.42 105 SER B N 1
ATOM 5143 C CA . SER E 1 106 ? 106.968 73.258 160.250 1.00 107.71 105 SER B CA 1
ATOM 5144 C C . SER E 1 106 ? 105.832 74.236 159.986 1.00 110.49 105 SER B C 1
ATOM 5145 O O . SER E 1 106 ? 104.772 74.119 160.608 1.00 111.79 105 SER B O 1
ATOM 5148 N N . ASN E 1 107 ? 106.028 75.193 159.085 1.00 107.10 106 ASN B N 1
ATOM 5149 C CA . ASN E 1 107 ? 105.030 76.212 158.800 1.00 107.94 106 ASN B CA 1
ATOM 5150 C C . ASN E 1 107 ? 104.140 75.863 157.615 1.00 109.16 106 ASN B C 1
ATOM 5151 O O . ASN E 1 107 ? 103.316 76.692 157.216 1.00 116.04 106 ASN B O 1
ATOM 5156 N N . ILE E 1 108 ? 104.289 74.668 157.041 1.00 105.75 107 ILE B N 1
ATOM 5157 C CA . ILE E 1 108 ? 103.517 74.308 155.855 1.00 107.25 107 ILE B CA 1
ATOM 5158 C C . ILE E 1 108 ? 102.030 74.236 156.180 1.00 110.87 107 ILE B C 1
ATOM 5159 O O . ILE E 1 108 ? 101.186 74.697 155.401 1.00 113.31 107 ILE B O 1
ATOM 5164 N N . ASN E 1 109 ? 101.684 73.672 157.334 1.00 113.35 108 ASN B N 1
ATOM 5165 C CA . ASN E 1 109 ? 100.294 73.470 157.716 1.00 112.24 108 ASN B CA 1
ATOM 5166 C C . ASN E 1 109 ? 99.755 74.580 158.609 1.00 114.08 108 ASN B C 1
ATOM 5167 O O . ASN E 1 109 ? 98.646 74.451 159.137 1.00 116.95 108 ASN B O 1
ATOM 5172 N N . LYS E 1 110 ? 100.507 75.664 158.793 1.00 112.16 109 LYS B N 1
ATOM 5173 C CA . LYS E 1 110 ? 100.077 76.731 159.687 1.00 112.92 109 LYS B CA 1
ATOM 5174 C C . LYS E 1 110 ? 99.123 77.725 159.037 1.00 116.62 109 LYS B C 1
ATOM 5175 O O . LYS E 1 110 ? 98.524 78.533 159.754 1.00 118.42 109 LYS B O 1
ATOM 5181 N N . SER E 1 111 ? 98.964 77.695 157.718 1.00 117.50 110 SER B N 1
ATOM 5182 C CA . SER E 1 111 ? 98.111 78.650 157.027 1.00 115.69 110 SER B CA 1
ATOM 5183 C C . SER E 1 111 ? 97.187 77.928 156.062 1.00 117.07 110 SER B C 1
ATOM 5184 O O . SER E 1 111 ? 97.576 76.937 155.436 1.00 118.51 110 SER B O 1
ATOM 5187 N N . GLU E 1 112 ? 95.959 78.430 155.947 1.00 128.21 111 GLU B N 1
ATOM 5188 C CA . GLU E 1 112 ? 94.990 77.905 154.997 1.00 126.58 111 GLU B CA 1
ATOM 5189 C C . GLU E 1 112 ? 95.119 78.530 153.616 1.00 125.58 111 GLU B C 1
ATOM 5190 O O . GLU E 1 112 ? 94.478 78.052 152.675 1.00 126.08 111 GLU B O 1
ATOM 5196 N N . HIS E 1 113 ? 95.924 79.579 153.472 1.00 105.11 112 HIS B N 1
ATOM 5197 C CA . HIS E 1 113 ? 96.116 80.216 152.177 1.00 103.61 112 HIS B CA 1
ATOM 5198 C C . HIS E 1 113 ? 96.941 79.302 151.280 1.00 110.60 112 HIS B C 1
ATOM 5199 O O . HIS E 1 113 ? 98.024 78.853 151.669 1.00 119.28 112 HIS B O 1
ATOM 5206 N N . GLU E 1 114 ? 96.426 79.021 150.080 1.00 105.00 113 GLU B N 1
ATOM 5207 C CA . GLU E 1 114 ? 97.075 78.050 149.204 1.00 107.89 113 GLU B CA 1
ATOM 5208 C C . GLU E 1 114 ? 98.461 78.516 148.779 1.00 106.25 113 GLU B C 1
ATOM 5209 O O . GLU E 1 114 ? 99.413 77.720 148.748 1.00 110.54 113 GLU B O 1
ATOM 5215 N N . PHE E 1 115 ? 98.597 79.802 148.448 1.00 83.06 114 PHE B N 1
ATOM 5216 C CA . PHE E 1 115 ? 99.896 80.315 148.029 1.00 86.30 114 PHE B CA 1
ATOM 5217 C C . PHE E 1 115 ? 100.924 80.166 149.136 1.00 92.73 114 PHE B C 1
ATOM 5218 O O . PHE E 1 115 ? 102.081 79.831 148.870 1.00 101.93 114 PHE B O 1
ATOM 5226 N N . ILE E 1 116 ? 100.528 80.431 150.380 1.00 90.11 115 ILE B N 1
ATOM 5227 C CA . ILE E 1 116 ? 101.463 80.307 151.492 1.00 89.72 115 ILE B CA 1
ATOM 5228 C C . ILE E 1 116 ? 101.929 78.865 151.633 1.00 92.12 115 ILE B C 1
ATOM 5229 O O . ILE E 1 116 ? 103.117 78.602 151.841 1.00 98.76 115 ILE B O 1
ATOM 5234 N N . ARG E 1 117 ? 101.005 77.910 151.516 1.00 96.94 116 ARG B N 1
ATOM 5235 C CA . ARG E 1 117 ? 101.375 76.504 151.637 1.00 97.49 116 ARG B CA 1
ATOM 5236 C C . ARG E 1 117 ? 102.353 76.097 150.540 1.00 101.12 116 ARG B C 1
ATOM 5237 O O . ARG E 1 117 ? 103.378 75.456 150.810 1.00 109.88 116 ARG B O 1
ATOM 5245 N N . ALA E 1 118 ? 102.056 76.474 149.293 1.00 87.60 117 ALA B N 1
ATOM 5246 C CA . ALA E 1 118 ? 102.960 76.138 148.195 1.00 88.50 117 ALA B CA 1
ATOM 5247 C C . ALA E 1 118 ? 104.316 76.809 148.373 1.00 94.79 117 ALA B C 1
ATOM 5248 O O . ALA E 1 118 ? 105.363 76.192 148.135 1.00 101.80 117 ALA B O 1
ATOM 5250 N N . TYR E 1 119 ? 104.311 78.072 148.801 1.00 84.94 118 TYR B N 1
ATOM 5251 C CA . TYR E 1 119 ? 105.547 78.809 149.028 1.00 82.36 118 TYR B CA 1
ATOM 5252 C C . TYR E 1 119 ? 106.404 78.132 150.086 1.00 87.66 118 TYR B C 1
ATOM 5253 O O . TYR E 1 119 ? 107.614 77.964 149.906 1.00 94.31 118 TYR B O 1
ATOM 5262 N N . MET E 1 120 ? 105.794 77.739 151.205 1.00 95.75 119 MET B N 1
ATOM 5263 C CA . MET E 1 120 ? 106.573 77.124 152.271 1.00 92.69 119 MET B CA 1
ATOM 5264 C C . MET E 1 120 ? 107.070 75.744 151.870 1.00 95.72 119 MET B C 1
ATOM 5265 O O . MET E 1 120 ? 108.179 75.356 152.246 1.00 106.31 119 MET B O 1
ATOM 5270 N N . LYS E 1 121 ? 106.283 74.988 151.099 1.00 95.99 120 LYS B N 1
ATOM 5271 C CA . LYS E 1 121 ? 106.791 73.718 150.584 1.00 98.06 120 LYS B CA 1
ATOM 5272 C C . LYS E 1 121 ? 108.014 73.939 149.700 1.00 101.06 120 LYS B C 1
ATOM 5273 O O . LYS E 1 121 ? 109.039 73.255 149.841 1.00 105.68 120 LYS B O 1
ATOM 5279 N N . LYS E 1 122 ? 107.927 74.913 148.789 1.00 94.12 121 LYS B N 1
ATOM 5280 C CA . LYS E 1 122 ? 109.038 75.174 147.881 1.00 91.99 121 LYS B CA 1
ATOM 5281 C C . LYS E 1 122 ? 110.275 75.638 148.642 1.00 97.90 121 LYS B C 1
ATOM 5282 O O . LYS E 1 122 ? 111.397 75.238 148.314 1.00 106.20 121 LYS B O 1
ATOM 5288 N N . VAL E 1 123 ? 110.088 76.480 149.659 1.00 90.91 122 VAL B N 1
ATOM 5289 C CA . VAL E 1 123 ? 111.221 76.965 150.442 1.00 89.13 122 VAL B CA 1
ATOM 5290 C C . VAL E 1 123 ? 111.816 75.844 151.286 1.00 89.10 122 VAL B C 1
ATOM 5291 O O . VAL E 1 123 ? 113.038 75.765 151.459 1.00 99.53 122 VAL B O 1
ATOM 5295 N N . ALA E 1 124 ? 110.968 74.968 151.829 1.00 85.51 123 ALA B N 1
ATOM 5296 C CA . ALA E 1 124 ? 111.461 73.850 152.623 1.00 87.30 123 ALA B CA 1
ATOM 5297 C C . ALA E 1 124 ? 112.265 72.883 151.767 1.00 91.49 123 ALA B C 1
ATOM 5298 O O . ALA E 1 124 ? 113.196 72.236 152.258 1.00 101.98 123 ALA B O 1
ATOM 5300 N N . LYS E 1 125 ? 111.920 72.769 150.484 1.00 104.53 124 LYS B N 1
ATOM 5301 C CA . LYS E 1 125 ? 112.752 71.940 149.614 1.00 107.97 124 LYS B CA 1
ATOM 5302 C C . LYS E 1 125 ? 114.152 72.508 149.394 1.00 108.70 124 LYS B C 1
ATOM 5303 O O . LYS E 1 125 ? 114.943 71.881 148.683 1.00 112.01 124 LYS B O 1
ATOM 5309 N N . TYR E 1 126 ? 114.483 73.663 149.975 1.00 105.71 125 TYR B N 1
ATOM 5310 C CA . TYR E 1 126 ? 115.820 74.235 149.875 1.00 101.40 125 TYR B CA 1
ATOM 5311 C C . TYR E 1 126 ? 116.426 74.639 151.209 1.00 103.00 125 TYR B C 1
ATOM 5312 O O . TYR E 1 126 ? 117.641 74.865 151.263 1.00 107.92 125 TYR B O 1
ATOM 5321 N N . ALA E 1 127 ? 115.630 74.753 152.270 1.00 104.70 126 ALA B N 1
ATOM 5322 C CA . ALA E 1 127 ? 116.128 75.307 153.528 1.00 102.85 126 ALA B CA 1
ATOM 5323 C C . ALA E 1 127 ? 117.331 74.566 154.102 1.00 107.37 126 ALA B C 1
ATOM 5324 O O . ALA E 1 127 ? 118.291 75.238 154.519 1.00 109.61 126 ALA B O 1
ATOM 5326 N N . PRO E 1 128 ? 117.356 73.228 154.182 1.00 108.13 127 PRO B N 1
ATOM 5327 C CA . PRO E 1 128 ? 118.544 72.575 154.762 1.00 107.05 127 PRO B CA 1
ATOM 5328 C C . PRO E 1 128 ? 119.834 72.905 154.032 1.00 108.68 127 PRO B C 1
ATOM 5329 O O . PRO E 1 128 ? 120.885 73.040 154.671 1.00 111.16 127 PRO B O 1
ATOM 5333 N N . LEU E 1 129 ? 119.787 73.037 152.705 1.00 105.43 128 LEU B N 1
ATOM 5334 C CA . LEU E 1 129 ? 120.968 73.483 151.973 1.00 104.85 128 LEU B CA 1
ATOM 5335 C C . LEU E 1 129 ? 121.332 74.913 152.348 1.00 109.59 128 LEU B C 1
ATOM 5336 O O . LEU E 1 129 ? 122.514 75.241 152.499 1.00 114.11 128 LEU B O 1
ATOM 5341 N N . PHE E 1 130 ? 120.328 75.779 152.502 1.00 112.66 129 PHE B N 1
ATOM 5342 C CA . PHE E 1 130 ? 120.585 77.161 152.880 1.00 109.58 129 PHE B CA 1
ATOM 5343 C C . PHE E 1 130 ? 121.112 77.286 154.302 1.00 110.68 129 PHE B C 1
ATOM 5344 O O . PHE E 1 130 ? 121.719 78.307 154.635 1.00 113.75 129 PHE B O 1
ATOM 5352 N N . TRP E 1 131 ? 120.894 76.286 155.151 1.00 111.64 130 TRP B N 1
ATOM 5353 C CA . TRP E 1 131 ? 121.435 76.331 156.502 1.00 111.11 130 TRP B CA 1
ATOM 5354 C C . TRP E 1 131 ? 122.875 75.847 156.582 1.00 114.13 130 TRP B C 1
ATOM 5355 O O . TRP E 1 131 ? 123.488 75.959 157.648 1.00 116.15 130 TRP B O 1
ATOM 5366 N N . ASN E 1 132 ? 123.425 75.313 155.493 1.00 116.09 131 ASN B N 1
ATOM 5367 C CA . ASN E 1 132 ? 124.747 74.703 155.521 1.00 113.21 131 ASN B CA 1
ATOM 5368 C C . ASN E 1 132 ? 125.739 75.313 154.545 1.00 114.71 131 ASN B C 1
ATOM 5369 O O . ASN E 1 132 ? 126.944 75.137 154.729 1.00 117.25 131 ASN B O 1
ATOM 5374 N N . TYR E 1 133 ? 125.276 76.019 153.512 1.00 117.97 132 TYR B N 1
ATOM 5375 C CA . TYR E 1 133 ? 126.158 76.413 152.419 1.00 118.43 132 TYR B CA 1
ATOM 5376 C C . TYR E 1 133 ? 126.043 77.896 152.082 1.00 117.76 132 TYR B C 1
ATOM 5377 O O . TYR E 1 133 ? 126.233 78.286 150.927 1.00 122.86 132 TYR B O 1
ATOM 5386 N N . GLN E 1 134 ? 125.734 78.741 153.068 1.00 117.62 133 GLN B N 1
ATOM 5387 C CA . GLN E 1 134 ? 125.765 80.182 152.826 1.00 118.94 133 GLN B CA 1
ATOM 5388 C C . GLN E 1 134 ? 127.188 80.667 152.594 1.00 125.94 133 GLN B C 1
ATOM 5389 O O . GLN E 1 134 ? 127.457 81.407 151.641 1.00 129.67 133 GLN B O 1
ATOM 5395 N N . ASP E 1 135 ? 128.116 80.264 153.465 1.00 137.34 134 ASP B N 1
ATOM 5396 C CA . ASP E 1 135 ? 129.486 80.755 153.378 1.00 137.05 134 ASP B CA 1
ATOM 5397 C C . ASP E 1 135 ? 130.182 80.275 152.112 1.00 139.10 134 ASP B C 1
ATOM 5398 O O . ASP E 1 135 ? 131.051 80.978 151.583 1.00 138.89 134 ASP B O 1
ATOM 5403 N N . GLU E 1 136 ? 129.822 79.096 151.611 1.00 139.04 135 GLU B N 1
ATOM 5404 C CA . GLU E 1 136 ? 130.523 78.529 150.468 1.00 137.30 135 GLU B CA 1
ATOM 5405 C C . GLU E 1 136 ? 129.926 78.951 149.134 1.00 137.20 135 GLU B C 1
ATOM 5406 O O . GLU E 1 136 ? 130.676 79.183 148.179 1.00 138.33 135 GLU B O 1
ATOM 5412 N N . TYR E 1 137 ? 128.602 79.062 149.038 1.00 122.68 136 TYR B N 1
ATOM 5413 C CA . TYR E 1 137 ? 127.942 79.449 147.789 1.00 122.52 136 TYR B CA 1
ATOM 5414 C C . TYR E 1 137 ? 126.858 80.481 148.079 1.00 124.05 136 TYR B C 1
ATOM 5415 O O . TYR E 1 137 ? 125.666 80.222 147.899 1.00 127.21 136 TYR B O 1
ATOM 5424 N N . PRO E 1 138 ? 127.246 81.674 148.543 1.00 116.24 137 PRO B N 1
ATOM 5425 C CA . PRO E 1 138 ? 126.230 82.709 148.794 1.00 115.37 137 PRO B CA 1
ATOM 5426 C C . PRO E 1 138 ? 125.506 83.149 147.536 1.00 116.69 137 PRO B C 1
ATOM 5427 O O . PRO E 1 138 ? 124.312 83.469 147.588 1.00 117.84 137 PRO B O 1
ATOM 5431 N N . GLU E 1 139 ? 126.202 83.166 146.397 1.00 118.70 138 GLU B N 1
ATOM 5432 C CA . GLU E 1 139 ? 125.598 83.653 145.163 1.00 116.65 138 GLU B CA 1
ATOM 5433 C C . GLU E 1 139 ? 124.537 82.697 144.634 1.00 118.97 138 GLU B C 1
ATOM 5434 O O . GLU E 1 139 ? 123.555 83.140 144.029 1.00 121.00 138 GLU B O 1
ATOM 5440 N N . VAL E 1 140 ? 124.720 81.392 144.841 1.00 108.05 139 VAL B N 1
ATOM 5441 C CA . VAL E 1 140 ? 123.772 80.414 144.314 1.00 103.30 139 VAL B CA 1
ATOM 5442 C C . VAL E 1 140 ? 122.412 80.572 144.981 1.00 105.59 139 VAL B C 1
ATOM 5443 O O . VAL E 1 140 ? 121.374 80.599 144.310 1.00 107.43 139 VAL B O 1
ATOM 5447 N N . PHE E 1 141 ? 122.396 80.688 146.310 1.00 109.11 140 PHE B N 1
ATOM 5448 C CA . PHE E 1 141 ? 121.127 80.770 147.026 1.00 109.35 140 PHE B CA 1
ATOM 5449 C C . PHE E 1 141 ? 120.398 82.075 146.741 1.00 112.26 140 PHE B C 1
ATOM 5450 O O . PHE E 1 141 ? 119.163 82.109 146.773 1.00 115.78 140 PHE B O 1
ATOM 5458 N N . GLN E 1 142 ? 121.134 83.154 146.472 1.00 108.28 141 GLN B N 1
ATOM 5459 C CA . GLN E 1 142 ? 120.490 84.398 146.068 1.00 103.72 141 GLN B CA 1
ATOM 5460 C C . GLN E 1 142 ? 119.740 84.221 144.755 1.00 107.82 141 GLN B C 1
ATOM 5461 O O . GLN E 1 142 ? 118.626 84.732 144.591 1.00 110.92 141 GLN B O 1
ATOM 5467 N N . GLU E 1 143 ? 120.339 83.497 143.810 1.00 112.98 142 GLU B N 1
ATOM 5468 C CA . GLU E 1 143 ? 119.708 83.297 142.510 1.00 108.60 142 GLU B CA 1
ATOM 5469 C C . GLU E 1 143 ? 118.519 82.350 142.609 1.00 107.28 142 GLU B C 1
ATOM 5470 O O . GLU E 1 143 ? 117.499 82.556 141.942 1.00 112.32 142 GLU B O 1
ATOM 5476 N N . ILE E 1 144 ? 118.634 81.305 143.430 1.00 96.11 143 ILE B N 1
ATOM 5477 C CA . ILE E 1 144 ? 117.562 80.321 143.534 1.00 96.33 143 ILE B CA 1
ATOM 5478 C C . ILE E 1 144 ? 116.325 80.935 144.177 1.00 98.87 143 ILE B C 1
ATOM 5479 O O . ILE E 1 144 ? 115.193 80.633 143.785 1.00 108.27 143 ILE B O 1
ATOM 5484 N N . PHE E 1 145 ? 116.515 81.807 145.164 1.00 98.57 144 PHE B N 1
ATOM 5485 C CA . PHE E 1 145 ? 115.397 82.417 145.873 1.00 102.76 144 PHE B CA 1
ATOM 5486 C C . PHE E 1 145 ? 114.846 83.655 145.173 1.00 105.46 144 PHE B C 1
ATOM 5487 O O . PHE E 1 145 ? 114.170 84.463 145.818 1.00 109.42 144 PHE B O 1
ATOM 5495 N N . SER E 1 146 ? 115.113 83.825 143.881 1.00 98.05 145 SER B N 1
ATOM 5496 C CA . SER E 1 146 ? 114.623 84.979 143.147 1.00 97.05 145 SER B CA 1
ATOM 5497 C C . SER E 1 146 ? 113.147 84.805 142.790 1.00 99.33 145 SER B C 1
ATOM 5498 O O . SER E 1 146 ? 112.548 83.747 142.991 1.00 102.73 145 SER B O 1
ATOM 5501 N N . ARG E 1 147 ? 112.558 85.879 142.257 1.00 88.68 146 ARG B N 1
ATOM 5502 C CA . ARG E 1 147 ? 111.143 85.857 141.900 1.00 83.41 146 ARG B CA 1
ATOM 5503 C C . ARG E 1 147 ? 110.855 84.818 140.824 1.00 89.41 146 ARG B C 1
ATOM 5504 O O . ARG E 1 147 ? 109.875 84.070 140.913 1.00 94.38 146 ARG B O 1
ATOM 5512 N N . THR E 1 148 ? 111.700 84.762 139.793 1.00 88.91 147 THR B N 1
ATOM 5513 C CA . THR E 1 148 ? 111.409 83.931 138.630 1.00 88.79 147 THR B CA 1
ATOM 5514 C C . THR E 1 148 ? 111.356 82.448 138.968 1.00 92.25 147 THR B C 1
ATOM 5515 O O . THR E 1 148 ? 110.681 81.691 138.264 1.00 101.31 147 THR B O 1
ATOM 5519 N N . THR E 1 149 ? 112.051 82.014 140.020 1.00 81.29 148 THR B N 1
ATOM 5520 C CA . THR E 1 149 ? 111.987 80.610 140.411 1.00 82.87 148 THR B CA 1
ATOM 5521 C C . THR E 1 149 ? 110.586 80.228 140.866 1.00 86.98 148 THR B C 1
ATOM 5522 O O . THR E 1 149 ? 110.076 79.161 140.505 1.00 97.23 148 THR B O 1
ATOM 5526 N N . PHE E 1 150 ? 109.947 81.087 141.659 1.00 80.67 149 PHE B N 1
ATOM 5527 C CA . PHE E 1 150 ? 108.614 80.778 142.163 1.00 82.35 149 PHE B CA 1
ATOM 5528 C C . PHE E 1 150 ? 107.561 80.871 141.068 1.00 87.09 149 PHE B C 1
ATOM 5529 O O . PHE E 1 150 ? 106.652 80.035 141.008 1.00 91.91 149 PHE B O 1
ATOM 5537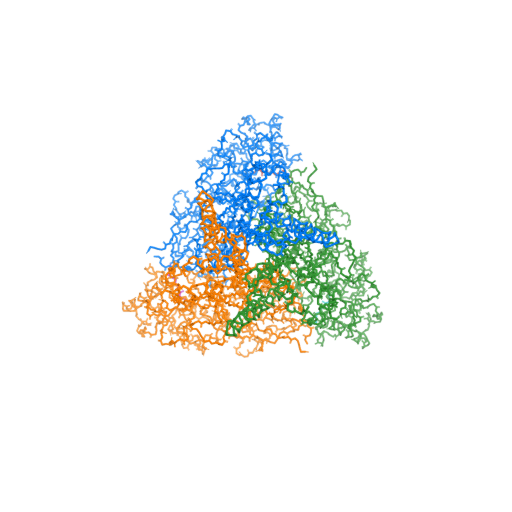 N N . SER E 1 151 ? 107.661 81.875 140.196 1.00 90.53 150 SER B N 1
ATOM 5538 C CA . SER E 1 151 ? 106.699 82.007 139.111 1.00 88.59 150 SER B CA 1
ATOM 5539 C C . SER E 1 151 ? 106.804 80.867 138.108 1.00 91.84 150 SER B C 1
ATOM 5540 O O . SER E 1 151 ? 105.825 80.577 137.411 1.00 98.11 150 SER B O 1
ATOM 5543 N N . ALA E 1 152 ? 107.965 80.219 138.014 1.00 86.38 151 ALA B N 1
ATOM 5544 C CA . ALA E 1 152 ? 108.138 79.112 137.083 1.00 85.33 151 ALA B CA 1
ATOM 5545 C C . ALA E 1 152 ? 107.784 77.764 137.693 1.00 87.69 151 ALA B C 1
ATOM 5546 O O . ALA E 1 152 ? 107.769 76.761 136.972 1.00 94.77 151 ALA B O 1
ATOM 5548 N N . ASN E 1 153 ? 107.506 77.711 138.995 1.00 87.33 152 ASN B N 1
ATOM 5549 C CA . ASN E 1 153 ? 107.235 76.452 139.671 1.00 88.71 152 ASN B CA 1
ATOM 5550 C C . ASN E 1 153 ? 105.912 76.424 140.421 1.00 93.28 152 ASN B C 1
ATOM 5551 O O . ASN E 1 153 ? 105.507 75.348 140.875 1.00 99.82 152 ASN B O 1
ATOM 5556 N N . ILE E 1 154 ? 105.236 77.557 140.569 1.00 87.14 153 ILE B N 1
ATOM 5557 C CA . ILE E 1 154 ? 103.950 77.631 141.249 1.00 87.23 153 ILE B CA 1
ATOM 5558 C C . ILE E 1 154 ? 102.891 78.007 140.223 1.00 91.07 153 ILE B C 1
ATOM 5559 O O . ILE E 1 154 ? 103.140 78.831 139.335 1.00 97.43 153 ILE B O 1
ATOM 5564 N N . ASP E 1 155 ? 101.722 77.384 140.332 1.00 95.63 154 ASP B N 1
ATOM 5565 C CA . ASP E 1 155 ? 100.639 77.643 139.395 1.00 95.95 154 ASP B CA 1
ATOM 5566 C C . ASP E 1 155 ? 100.295 79.130 139.410 1.00 103.81 154 ASP B C 1
ATOM 5567 O O . ASP E 1 155 ? 100.043 79.690 140.486 1.00 110.62 154 ASP B O 1
ATOM 5572 N N . PRO E 1 156 ? 100.289 79.802 138.256 1.00 94.98 155 PRO B N 1
ATOM 5573 C CA . PRO E 1 156 ? 99.965 81.237 138.247 1.00 92.55 155 PRO B CA 1
ATOM 5574 C C . PRO E 1 156 ? 98.606 81.560 138.839 1.00 93.10 155 PRO B C 1
ATOM 5575 O O . PRO E 1 156 ? 98.438 82.638 139.421 1.00 94.84 155 PRO B O 1
ATOM 5579 N N . GLU E 1 157 ? 97.628 80.662 138.713 1.00 98.06 156 GLU B N 1
ATOM 5580 C CA . GLU E 1 157 ? 96.341 80.875 139.361 1.00 101.78 156 GLU B CA 1
ATOM 5581 C C . GLU E 1 157 ? 96.435 80.822 140.878 1.00 100.02 156 GLU B C 1
ATOM 5582 O O . GLU E 1 157 ? 95.543 81.344 141.555 1.00 102.13 156 GLU B O 1
ATOM 5588 N N . VAL E 1 158 ? 97.481 80.212 141.423 1.00 88.05 157 VAL B N 1
ATOM 5589 C CA . VAL E 1 158 ? 97.711 80.237 142.863 1.00 86.24 157 VAL B CA 1
ATOM 5590 C C . VAL E 1 158 ? 98.438 81.508 143.276 1.00 87.31 157 VAL B C 1
ATOM 5591 O O . VAL E 1 158 ? 98.140 82.092 144.320 1.00 93.71 157 VAL B O 1
ATOM 5595 N N . ILE E 1 159 ? 99.393 81.955 142.457 1.00 81.85 158 ILE B N 1
ATOM 5596 C CA . ILE E 1 159 ? 100.102 83.200 142.738 1.00 81.37 158 ILE B CA 1
ATOM 5597 C C . ILE E 1 159 ? 99.146 84.385 142.678 1.00 87.04 158 ILE B C 1
ATOM 5598 O O . ILE E 1 159 ? 99.257 85.331 143.468 1.00 93.15 158 ILE B O 1
ATOM 5603 N N . ALA E 1 160 ? 98.189 84.349 141.748 1.00 89.11 159 ALA B N 1
ATOM 5604 C CA . ALA E 1 160 ? 97.256 85.458 141.584 1.00 88.18 159 ALA B CA 1
ATOM 5605 C C . ALA E 1 160 ? 96.442 85.728 142.841 1.00 89.21 159 ALA B C 1
ATOM 5606 O O . ALA E 1 160 ? 95.962 86.852 143.023 1.00 96.59 159 ALA B O 1
ATOM 5608 N N . LEU E 1 161 ? 96.275 84.734 143.711 1.00 87.60 160 LEU B N 1
ATOM 5609 C CA . LEU E 1 161 ? 95.560 84.941 144.962 1.00 89.44 160 LEU B CA 1
ATOM 5610 C C . LEU E 1 161 ? 96.370 85.725 145.982 1.00 90.73 160 LEU B C 1
ATOM 5611 O O . LEU E 1 161 ? 95.789 86.249 146.939 1.00 94.55 160 LEU B O 1
ATOM 5616 N N . ALA E 1 162 ? 97.688 85.819 145.807 1.00 77.90 161 ALA B N 1
ATOM 5617 C CA . ALA E 1 162 ? 98.539 86.554 146.728 1.00 75.72 161 ALA B CA 1
ATOM 5618 C C . ALA E 1 162 ? 99.243 87.744 146.101 1.00 82.43 161 ALA B C 1
ATOM 5619 O O . ALA E 1 162 ? 99.781 88.575 146.840 1.00 94.76 161 ALA B O 1
ATOM 5621 N N . ALA E 1 163 ? 99.263 87.852 144.777 1.00 78.40 162 ALA B N 1
ATOM 5622 C CA . ALA E 1 163 ? 99.869 89.005 144.136 1.00 79.59 162 ALA B CA 1
ATOM 5623 C C . ALA E 1 163 ? 99.007 90.246 144.358 1.00 83.02 162 ALA B C 1
ATOM 5624 O O . ALA E 1 163 ? 97.951 90.201 144.995 1.00 89.52 162 ALA B O 1
ATOM 5626 N N . VAL E 1 164 ? 99.479 91.372 143.824 1.00 77.87 163 VAL B N 1
ATOM 5627 C CA . VAL E 1 164 ? 98.770 92.632 144.002 1.00 75.18 163 VAL B CA 1
ATOM 5628 C C . VAL E 1 164 ? 97.420 92.559 143.304 1.00 73.43 163 VAL B C 1
ATOM 5629 O O . VAL E 1 164 ? 97.333 92.223 142.117 1.00 75.84 163 VAL B O 1
ATOM 5633 N N . GLN E 1 165 ? 96.362 92.876 144.040 1.00 76.27 164 GLN B N 1
ATOM 5634 C CA . GLN E 1 165 ? 95.009 92.830 143.511 1.00 75.70 164 GLN B CA 1
ATOM 5635 C C . GLN E 1 165 ? 94.616 94.182 142.933 1.00 80.45 164 GLN B C 1
ATOM 5636 O O . GLN E 1 165 ? 95.087 95.231 143.381 1.00 91.23 164 GLN B O 1
ATOM 5642 N N . LEU E 1 166 ? 93.741 94.145 141.925 1.00 73.10 165 LEU B N 1
ATOM 5643 C CA . LEU E 1 166 ? 93.302 95.378 141.281 1.00 70.25 165 LEU B CA 1
ATOM 5644 C C . LEU E 1 166 ? 92.568 96.284 142.261 1.00 74.19 165 LEU B C 1
ATOM 5645 O O . LEU E 1 166 ? 92.764 97.504 142.256 1.00 79.50 165 LEU B O 1
ATOM 5650 N N . GLU E 1 167 ? 91.713 95.704 143.106 1.00 90.50 166 GLU B N 1
ATOM 5651 C CA . GLU E 1 167 ? 90.951 96.508 144.055 1.00 92.71 166 GLU B CA 1
ATOM 5652 C C . GLU E 1 167 ? 91.860 97.203 145.060 1.00 95.40 166 GLU B C 1
ATOM 5653 O O . GLU E 1 167 ? 91.539 98.300 145.531 1.00 103.02 166 GLU B O 1
ATOM 5659 N N . GLY E 1 168 ? 92.990 96.592 145.395 1.00 76.19 167 GLY B N 1
ATOM 5660 C CA . GLY E 1 168 ? 93.956 97.173 146.301 1.00 74.70 167 GLY B CA 1
ATOM 5661 C C . GLY E 1 168 ? 95.110 97.889 145.639 1.00 77.95 167 GLY B C 1
ATOM 5662 O O . GLY E 1 168 ? 96.064 98.263 146.331 1.00 85.66 167 GLY B O 1
ATOM 5663 N N . PHE E 1 169 ? 95.062 98.096 144.326 1.00 66.86 168 PHE B N 1
ATOM 5664 C CA . PHE E 1 169 ? 96.136 98.759 143.598 1.00 59.42 168 PHE B CA 1
ATOM 5665 C C . PHE E 1 169 ? 95.693 100.080 142.995 1.00 69.67 168 PHE B C 1
ATOM 5666 O O . PHE E 1 169 ? 96.364 101.101 143.185 1.00 78.88 168 PHE B O 1
ATOM 5674 N N . VAL E 1 170 ? 94.576 100.093 142.272 1.00 70.99 169 VAL B N 1
ATOM 5675 C CA . VAL E 1 170 ? 94.077 101.301 141.624 1.00 70.32 169 VAL B CA 1
ATOM 5676 C C . VAL E 1 170 ? 93.093 101.957 142.588 1.00 71.48 169 VAL B C 1
ATOM 5677 O O . VAL E 1 170 ? 91.971 101.485 142.768 1.00 75.03 169 VAL B O 1
ATOM 5681 N N . VAL E 1 171 ? 93.524 103.051 143.215 1.00 70.22 170 VAL B N 1
ATOM 5682 C CA . VAL E 1 171 ? 92.642 103.783 144.118 1.00 67.69 170 VAL B CA 1
ATOM 5683 C C . VAL E 1 171 ? 91.509 104.439 143.340 1.00 68.05 170 VAL B C 1
ATOM 5684 O O . VAL E 1 171 ? 90.340 104.365 143.731 1.00 78.62 170 VAL B O 1
ATOM 5688 N N . ASN E 1 172 ? 91.839 105.086 142.226 1.00 70.71 171 ASN B N 1
ATOM 5689 C CA . ASN E 1 172 ? 90.849 105.781 141.420 1.00 73.99 171 ASN B CA 1
ATOM 5690 C C . ASN E 1 172 ? 91.339 105.837 139.982 1.00 79.33 171 ASN B C 1
ATOM 5691 O O . ASN E 1 172 ? 92.526 105.660 139.704 1.00 89.00 171 ASN B O 1
ATOM 5696 N N . CYS E 1 173 ? 90.406 106.081 139.065 1.00 80.52 172 CYS B N 1
ATOM 5697 C CA . CYS E 1 173 ? 90.744 106.217 137.658 1.00 77.80 172 CYS B CA 1
ATOM 5698 C C . CYS E 1 173 ? 89.759 107.170 137.002 1.00 86.96 172 CYS B C 1
ATOM 5699 O O . CYS E 1 173 ? 88.597 107.258 137.405 1.00 98.13 172 CYS B O 1
ATOM 5702 N N . HIS E 1 174 ? 90.234 107.877 135.979 1.00 75.43 173 HIS B N 1
ATOM 5703 C CA . HIS E 1 174 ? 89.398 108.787 135.213 1.00 70.86 173 HIS B CA 1
ATOM 5704 C C . HIS E 1 174 ? 89.895 108.825 133.778 1.00 73.34 173 HIS B C 1
ATOM 5705 O O . HIS E 1 174 ? 91.104 108.859 133.534 1.00 83.68 173 HIS B O 1
ATOM 5712 N N . TYR E 1 175 ? 88.957 108.812 132.834 1.00 72.03 174 TYR B N 1
ATOM 5713 C CA . TYR E 1 175 ? 89.291 108.884 131.418 1.00 72.52 174 TYR B CA 1
ATOM 5714 C C . TYR E 1 175 ? 88.180 109.603 130.674 1.00 81.55 174 TYR B C 1
ATOM 5715 O O . TYR E 1 175 ? 87.002 109.292 130.869 1.00 95.94 174 TYR B O 1
ATOM 5724 N N . ALA E 1 176 ? 88.566 110.553 129.822 1.00 78.27 175 ALA B N 1
ATOM 5725 C CA . ALA E 1 176 ? 87.626 111.285 128.972 1.00 82.50 175 ALA B CA 1
ATOM 5726 C C . ALA E 1 176 ? 86.499 111.905 129.791 1.00 88.14 175 ALA B C 1
ATOM 5727 O O . ALA E 1 176 ? 85.327 111.856 129.413 1.00 90.44 175 ALA B O 1
ATOM 5729 N N . GLY E 1 177 ? 86.855 112.481 130.935 1.00 90.18 176 GLY B N 1
ATOM 5730 C CA . GLY E 1 177 ? 85.870 113.140 131.766 1.00 87.32 176 GLY B CA 1
ATOM 5731 C C . GLY E 1 177 ? 84.892 112.223 132.460 1.00 88.54 176 GLY B C 1
ATOM 5732 O O . GLY E 1 177 ? 83.855 112.698 132.934 1.00 96.70 176 GLY B O 1
ATOM 5733 N N . HIS E 1 178 ? 85.181 110.928 132.536 1.00 94.51 177 HIS B N 1
ATOM 5734 C CA . HIS E 1 178 ? 84.302 109.974 133.192 1.00 88.41 177 HIS B CA 1
ATOM 5735 C C . HIS E 1 178 ? 85.119 109.038 134.069 1.00 92.81 177 HIS B C 1
ATOM 5736 O O . HIS E 1 178 ? 86.268 108.716 133.759 1.00 106.31 177 HIS B O 1
ATOM 5743 N N . ARG E 1 179 ? 84.513 108.611 135.172 1.00 84.87 178 ARG B N 1
ATOM 5744 C CA . ARG E 1 179 ? 85.158 107.653 136.057 1.00 87.08 178 ARG B CA 1
ATOM 5745 C C . ARG E 1 179 ? 85.278 106.300 135.369 1.00 92.75 178 ARG B C 1
ATOM 5746 O O . ARG E 1 179 ? 84.340 105.830 134.720 1.00 100.16 178 ARG B O 1
ATOM 5754 N N . CYS E 1 180 ? 86.441 105.669 135.514 1.00 97.21 179 CYS B N 1
ATOM 5755 C CA . CYS E 1 180 ? 86.674 104.376 134.889 1.00 95.08 179 CYS B CA 1
ATOM 5756 C C . CYS E 1 180 ? 85.948 103.271 135.639 1.00 99.46 179 CYS B C 1
ATOM 5757 O O . CYS E 1 180 ? 85.798 103.319 136.862 1.00 105.93 179 CYS B O 1
ATOM 5760 N N . ASN E 1 181 ? 85.491 102.274 134.890 1.00 95.30 180 ASN B N 1
ATOM 5761 C CA . ASN E 1 181 ? 84.974 101.038 135.459 1.00 93.05 180 ASN B CA 1
ATOM 5762 C C . ASN E 1 181 ? 86.129 100.057 135.609 1.00 97.46 180 ASN B C 1
ATOM 5763 O O . ASN E 1 181 ? 86.665 99.566 134.610 1.00 101.85 180 ASN B O 1
ATOM 5768 N N . LYS E 1 182 ? 86.504 99.764 136.854 1.00 92.13 181 LYS B N 1
ATOM 5769 C CA . LYS E 1 182 ? 87.688 98.950 137.097 1.00 92.52 181 LYS B CA 1
ATOM 5770 C C . LYS E 1 182 ? 87.497 97.505 136.658 1.00 97.60 181 LYS B C 1
ATOM 5771 O O . LYS E 1 182 ? 88.451 96.873 136.194 1.00 103.87 181 LYS B O 1
ATOM 5777 N N . THR E 1 183 ? 86.283 96.968 136.785 1.00 94.59 182 THR B N 1
ATOM 5778 C CA . THR E 1 183 ? 86.051 95.582 136.396 1.00 95.80 182 THR B CA 1
ATOM 5779 C C . THR E 1 183 ? 85.993 95.432 134.881 1.00 96.54 182 THR B C 1
ATOM 5780 O O . THR E 1 183 ? 86.378 94.389 134.340 1.00 102.22 182 THR B O 1
ATOM 5784 N N . ARG E 1 184 ? 85.492 96.424 134.158 1.00 92.72 183 ARG B N 1
ATOM 5785 C CA . ARG E 1 184 ? 85.333 96.271 132.690 1.00 93.77 183 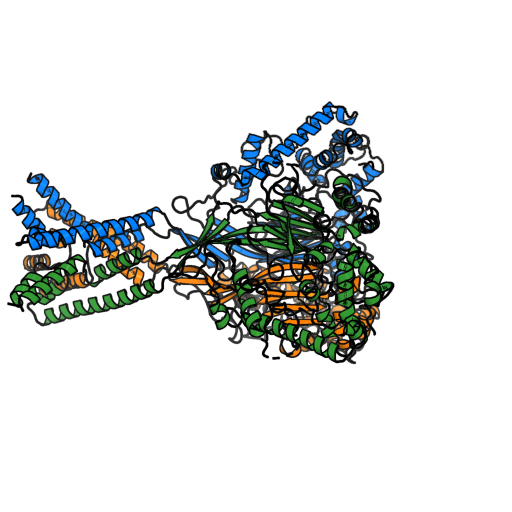ARG B CA 1
ATOM 5786 C C . ARG E 1 184 ? 86.540 96.803 131.912 1.00 94.83 183 ARG B C 1
ATOM 5787 O O . ARG E 1 184 ? 86.811 96.255 130.838 1.00 97.69 183 ARG B O 1
ATOM 5795 N N . ASP E 1 185 ? 87.258 97.802 132.424 1.00 90.06 184 ASP B N 1
ATOM 5796 C CA . ASP E 1 185 ? 88.320 98.419 131.641 1.00 87.96 184 ASP B CA 1
ATOM 5797 C C . ASP E 1 185 ? 89.691 97.801 131.871 1.00 88.71 184 ASP B C 1
ATOM 5798 O O . ASP E 1 185 ? 90.502 97.768 130.939 1.00 92.38 184 ASP B O 1
ATOM 5803 N N . PHE E 1 186 ? 89.976 97.314 133.074 1.00 74.63 185 PHE B N 1
ATOM 5804 C CA . PHE E 1 186 ? 91.275 96.731 133.375 1.00 71.97 185 PHE B CA 1
ATOM 5805 C C . PHE E 1 186 ? 91.266 95.234 133.104 1.00 74.47 185 PHE B C 1
ATOM 5806 O O . PHE E 1 186 ? 90.306 94.534 133.435 1.00 79.91 185 PHE B O 1
ATOM 5814 N N . TYR E 1 187 ? 92.348 94.748 132.500 1.00 78.61 186 TYR B N 1
ATOM 5815 C CA . TYR E 1 187 ? 92.507 93.334 132.180 1.00 74.98 186 TYR B CA 1
ATOM 5816 C C . TYR E 1 187 ? 93.796 92.840 132.814 1.00 77.69 186 TYR B C 1
ATOM 5817 O O . TYR E 1 187 ? 94.866 93.410 132.574 1.00 82.84 186 TYR B O 1
ATOM 5826 N N . ARG E 1 188 ? 93.695 91.785 133.613 1.00 73.58 187 ARG B N 1
ATOM 5827 C CA . ARG E 1 188 ? 94.848 91.250 134.320 1.00 76.18 187 ARG B CA 1
ATOM 5828 C C . ARG E 1 188 ? 95.611 90.262 133.448 1.00 80.14 187 ARG B C 1
ATOM 5829 O O . ARG E 1 188 ? 95.016 89.418 132.774 1.00 86.76 187 ARG B O 1
ATOM 5837 N N . PHE E 1 189 ? 96.934 90.376 133.539 1.00 80.61 188 PHE B N 1
ATOM 5838 C CA . PHE E 1 189 ? 97.846 89.484 132.799 1.00 78.57 188 PHE B CA 1
ATOM 5839 C C . PHE E 1 189 ? 98.968 89.107 133.759 1.00 86.13 188 PHE B C 1
ATOM 5840 O O . PHE E 1 189 ? 99.251 89.879 134.677 1.00 97.84 188 PHE B O 1
ATOM 5848 N N . PHE E 1 190 ? 99.568 87.945 133.559 1.00 80.97 189 PHE B N 1
ATOM 5849 C CA . PHE E 1 190 ? 100.635 87.477 134.429 1.00 77.54 189 PHE B CA 1
ATOM 5850 C C . PHE E 1 190 ? 101.993 87.686 133.773 1.00 84.28 189 PHE B C 1
ATOM 5851 O O . PHE E 1 190 ? 102.176 87.391 132.589 1.00 91.49 189 PHE B O 1
ATOM 5859 N N . ASP E 1 191 ? 102.950 88.235 134.535 1.00 87.33 190 ASP B N 1
ATOM 5860 C CA . ASP E 1 191 ? 104.348 88.419 134.068 1.00 83.37 190 ASP B CA 1
ATOM 5861 C C . ASP E 1 191 ? 105.240 87.728 135.094 1.00 87.91 190 ASP B C 1
ATOM 5862 O O . ASP E 1 191 ? 104.972 87.871 136.292 1.00 91.71 190 ASP B O 1
ATOM 5867 N N . PRO E 1 192 ? 106.257 86.952 134.691 1.00 78.59 191 PRO B N 1
ATOM 5868 C CA . PRO E 1 192 ? 107.084 86.179 135.631 1.00 81.35 191 PRO B CA 1
ATOM 5869 C C . PRO E 1 192 ? 107.774 87.018 136.692 1.00 87.89 191 PRO B C 1
ATOM 5870 O O . PRO E 1 192 ? 107.974 86.529 137.810 1.00 96.85 191 PRO B O 1
ATOM 5874 N N . TYR E 1 193 ? 108.120 88.277 136.417 1.00 77.65 192 TYR B N 1
ATOM 5875 C CA . TYR E 1 193 ? 108.799 89.151 137.413 1.00 77.79 192 TYR B CA 1
ATOM 5876 C C . TYR E 1 193 ? 107.751 90.003 138.116 1.00 82.81 192 TYR B C 1
ATOM 5877 O O . TYR E 1 193 ? 107.692 89.983 139.350 1.00 90.15 192 TYR B O 1
ATOM 5886 N N . TYR E 1 194 ? 106.984 90.795 137.388 1.00 81.71 193 TYR B N 1
ATOM 5887 C CA . TYR E 1 194 ? 105.863 91.550 137.990 1.00 72.98 193 TYR B CA 1
ATOM 5888 C C . TYR E 1 194 ? 104.680 90.587 137.978 1.00 83.42 193 TYR B C 1
ATOM 5889 O O . TYR E 1 194 ? 104.002 90.514 136.939 1.00 96.18 193 TYR B O 1
ATOM 5898 N N . PHE E 1 195 ? 104.403 89.903 139.081 1.00 72.23 194 PHE B N 1
ATOM 5899 C CA . PHE E 1 195 ? 103.426 88.822 139.161 1.00 72.46 194 PHE B CA 1
ATOM 5900 C C . PHE E 1 195 ? 102.068 89.205 138.579 1.00 79.46 194 PHE B C 1
ATOM 5901 O O . PHE E 1 195 ? 101.565 88.545 137.665 1.00 85.60 194 PHE B O 1
ATOM 5909 N N . ASN E 1 196 ? 101.468 90.278 139.080 1.00 76.26 195 ASN B N 1
ATOM 5910 C CA . ASN E 1 196 ? 100.188 90.754 138.575 1.00 67.05 195 ASN B CA 1
ATOM 5911 C C . ASN E 1 196 ? 100.375 92.089 137.872 1.00 76.42 195 ASN B C 1
ATOM 5912 O O . ASN E 1 196 ? 100.947 93.024 138.442 1.00 88.59 195 ASN B O 1
ATOM 5917 N N . CYS E 1 197 ? 99.888 92.171 136.639 1.00 77.66 196 CYS B N 1
ATOM 5918 C CA . CYS E 1 197 ? 99.894 93.400 135.867 1.00 77.43 196 CYS B CA 1
ATOM 5919 C C . CYS E 1 197 ? 98.518 93.608 135.260 1.00 77.44 196 CYS B C 1
ATOM 5920 O O . CYS E 1 197 ? 97.785 92.649 135.005 1.00 88.39 196 CYS B O 1
ATOM 5923 N N . PHE E 1 198 ? 98.172 94.868 135.026 1.00 62.61 197 PHE B N 1
ATOM 5924 C CA . PHE E 1 198 ? 96.847 95.229 134.546 1.00 64.43 197 PHE B CA 1
ATOM 5925 C C . PHE E 1 198 ? 96.979 96.153 133.349 1.00 69.37 197 PHE B C 1
ATOM 5926 O O . PHE E 1 198 ? 97.749 97.118 133.388 1.00 84.20 197 PHE B O 1
ATOM 5934 N N . THR E 1 199 ? 96.230 95.858 132.293 1.00 59.16 198 THR B N 1
ATOM 5935 C CA . THR E 1 199 ? 96.229 96.655 131.074 1.00 59.29 198 THR B CA 1
ATOM 5936 C C . THR E 1 199 ? 94.908 97.401 130.979 1.00 63.34 198 THR B C 1
ATOM 5937 O O . THR E 1 199 ? 93.838 96.785 131.052 1.00 77.77 198 THR B O 1
ATOM 5941 N N . TYR E 1 200 ? 94.982 98.717 130.824 1.00 68.44 199 TYR B N 1
ATOM 5942 C CA . TYR E 1 200 ? 93.792 99.540 130.670 1.00 66.21 199 TYR B CA 1
ATOM 5943 C C . TYR E 1 200 ? 93.456 99.685 129.195 1.00 72.79 199 TYR B C 1
ATOM 5944 O O . TYR E 1 200 ? 94.307 100.080 128.392 1.00 82.07 199 TYR B O 1
ATOM 5953 N N . LYS E 1 201 ? 92.217 99.364 128.842 1.00 75.90 200 LYS B N 1
ATOM 5954 C CA . LYS E 1 201 ? 91.718 99.518 127.484 1.00 73.18 200 LYS B CA 1
ATOM 5955 C C . LYS E 1 201 ? 90.648 100.599 127.476 1.00 79.92 200 LYS B C 1
ATOM 5956 O O . LYS E 1 201 ? 89.688 100.534 128.249 1.00 83.70 200 LYS B O 1
ATOM 5962 N N . ALA E 1 202 ? 90.824 101.590 126.606 1.00 92.64 201 ALA B N 1
ATOM 5963 C CA . ALA E 1 202 ? 89.992 102.784 126.644 1.00 89.35 201 ALA B CA 1
ATOM 5964 C C . ALA E 1 202 ? 88.537 102.456 126.332 1.00 98.46 201 ALA B C 1
ATOM 5965 O O . ALA E 1 202 ? 88.229 101.572 125.529 1.00 101.16 201 ALA B O 1
ATOM 5967 N N . HIS E 1 203 ? 87.637 103.189 126.983 1.00 118.96 202 HIS B N 1
ATOM 5968 C CA . HIS E 1 203 ? 86.198 103.055 126.773 1.00 119.89 202 HIS B CA 1
ATOM 5969 C C . HIS E 1 203 ? 85.621 104.453 126.618 1.00 121.35 202 HIS B C 1
ATOM 5970 O O . HIS E 1 203 ? 85.542 105.204 127.595 1.00 117.38 202 HIS B O 1
ATOM 5977 N N . GLU E 1 204 ? 85.219 104.801 125.398 1.00 144.49 203 GLU B N 1
ATOM 5978 C CA . GLU E 1 204 ? 84.717 106.134 125.124 1.00 144.55 203 GLU B CA 1
ATOM 5979 C C . GLU E 1 204 ? 83.376 106.359 125.819 1.00 145.74 203 GLU B C 1
ATOM 5980 O O . GLU E 1 204 ? 82.623 105.412 126.058 1.00 143.86 203 GLU B O 1
ATOM 5986 N N . PRO E 1 205 ? 83.063 107.609 126.163 1.00 146.03 204 PRO B N 1
ATOM 5987 C CA . PRO E 1 205 ? 81.790 107.891 126.836 1.00 143.35 204 PRO B CA 1
ATOM 5988 C C . PRO E 1 205 ? 80.598 107.520 125.968 1.00 143.71 204 PRO B C 1
ATOM 5989 O O . PRO E 1 205 ? 80.637 107.618 124.739 1.00 142.03 204 PRO B O 1
ATOM 5993 N N . THR E 1 206 ? 79.529 107.087 126.627 1.00 156.66 205 THR B N 1
ATOM 5994 C CA . THR E 1 206 ? 78.305 106.696 125.939 1.00 155.37 205 THR B CA 1
ATOM 5995 C C . THR E 1 206 ? 77.598 107.909 125.345 1.00 154.22 205 THR B C 1
ATOM 5996 O O . THR E 1 206 ? 76.893 108.633 126.048 1.00 152.96 205 THR B O 1
ATOM 6000 N N . LEU E 1 212 ? 78.664 109.862 136.386 1.00 110.28 211 LEU B N 1
ATOM 6001 C CA . LEU E 1 212 ? 80.027 110.013 136.879 1.00 113.26 211 LEU B CA 1
ATOM 6002 C C . LEU E 1 212 ? 80.863 110.867 135.932 1.00 114.74 211 LEU B C 1
ATOM 6003 O O . LEU E 1 212 ? 81.891 110.420 135.426 1.00 117.83 211 LEU B O 1
ATOM 6008 N N . SER E 1 213 ? 80.417 112.099 135.697 1.00 102.40 212 SER B N 1
ATOM 6009 C CA . SER E 1 213 ? 81.121 113.029 134.815 1.00 103.68 212 SER B CA 1
ATOM 6010 C C . SER E 1 213 ? 82.129 113.806 135.650 1.00 102.91 212 SER B C 1
ATOM 6011 O O . SER E 1 213 ? 81.811 114.828 136.260 1.00 102.46 212 SER B O 1
ATOM 6014 N N . GLU E 1 214 ? 83.364 113.313 135.680 1.00 105.62 213 GLU B N 1
ATOM 6015 C CA . GLU E 1 214 ? 84.416 113.929 136.474 1.00 99.89 213 GLU B CA 1
ATOM 6016 C C . GLU E 1 214 ? 85.766 113.483 135.936 1.00 105.90 213 GLU B C 1
ATOM 6017 O O . GLU E 1 214 ? 85.873 112.466 135.248 1.00 109.93 213 GLU B O 1
ATOM 6023 N N . GLY E 1 215 ? 86.795 114.249 136.270 1.00 103.47 214 GLY B N 1
ATOM 6024 C CA . GLY E 1 215 ? 88.157 113.878 135.942 1.00 102.81 214 GLY B CA 1
ATOM 6025 C C . GLY E 1 215 ? 88.686 114.572 134.704 1.00 104.55 214 GLY B C 1
ATOM 6026 O O . GLY E 1 215 ? 88.083 115.490 134.143 1.00 108.11 214 GLY B O 1
ATOM 6027 N N . ILE E 1 216 ? 89.865 114.106 134.284 1.00 100.81 215 ILE B N 1
ATOM 6028 C CA . ILE E 1 216 ? 90.537 114.682 133.126 1.00 99.86 215 ILE B CA 1
ATOM 6029 C C . ILE E 1 216 ? 89.714 114.439 131.869 1.00 103.95 215 ILE B C 1
ATOM 6030 O O . ILE E 1 216 ? 89.149 113.357 131.666 1.00 104.89 215 ILE B O 1
ATOM 6035 N N . GLU E 1 217 ? 89.631 115.462 131.020 1.00 109.75 216 GLU B N 1
ATOM 6036 C CA . GLU E 1 217 ? 88.859 115.371 129.789 1.00 108.59 216 GLU B CA 1
ATOM 6037 C C . GLU E 1 217 ? 89.697 114.954 128.589 1.00 107.73 216 GLU B C 1
ATOM 6038 O O . GLU E 1 217 ? 89.171 114.317 127.669 1.00 114.63 216 GLU B O 1
ATOM 6044 N N . ASN E 1 218 ? 90.985 115.293 128.573 1.00 93.07 217 ASN B N 1
ATOM 6045 C CA . ASN E 1 218 ? 91.835 115.068 127.412 1.00 98.14 217 ASN B CA 1
ATOM 6046 C C . ASN E 1 218 ? 92.810 113.912 127.605 1.00 103.68 217 ASN B C 1
ATOM 6047 O O . ASN E 1 218 ? 93.786 113.803 126.855 1.00 109.72 217 ASN B O 1
ATOM 6052 N N . GLY E 1 219 ? 92.568 113.041 128.581 1.00 80.59 218 GLY B N 1
ATOM 6053 C CA . GLY E 1 219 ? 93.473 111.931 128.795 1.00 78.40 218 GLY B CA 1
ATOM 6054 C C . GLY E 1 219 ? 93.050 110.947 129.865 1.00 79.19 218 GLY B C 1
ATOM 6055 O O . GLY E 1 219 ? 91.860 110.793 130.150 1.00 90.20 218 GLY B O 1
ATOM 6056 N N . TRP E 1 220 ? 94.030 110.275 130.463 1.00 69.29 219 TRP B N 1
ATOM 6057 C CA . TRP E 1 220 ? 93.796 109.229 131.448 1.00 61.31 219 TRP B CA 1
ATOM 6058 C C . TRP E 1 220 ? 94.594 109.531 132.706 1.00 62.19 219 TRP B C 1
ATOM 6059 O O . TRP E 1 220 ? 95.782 109.855 132.634 1.00 79.46 219 TRP B O 1
ATOM 6070 N N . SER E 1 221 ? 93.937 109.421 133.857 1.00 57.92 220 SER B N 1
ATOM 6071 C CA . SER E 1 221 ? 94.562 109.704 135.139 1.00 59.47 220 SER B CA 1
ATOM 6072 C C . SER E 1 221 ? 94.140 108.653 136.150 1.00 63.44 220 SER B C 1
ATOM 6073 O O . SER E 1 221 ? 93.006 108.169 136.115 1.00 78.33 220 SER B O 1
ATOM 6076 N N . SER E 1 222 ? 95.056 108.300 137.050 1.00 50.21 221 SER B N 1
ATOM 6077 C CA . SER E 1 222 ? 94.770 107.305 138.069 1.00 56.19 221 SER B CA 1
ATOM 6078 C C . SER E 1 222 ? 95.704 107.501 139.252 1.00 55.68 221 SER B C 1
ATOM 6079 O O . SER E 1 222 ? 96.824 107.996 139.102 1.00 65.51 221 SER B O 1
ATOM 6082 N N . ILE E 1 223 ? 95.231 107.105 140.430 1.00 50.92 222 ILE B N 1
ATOM 6083 C CA . ILE E 1 223 ? 96.013 107.132 141.659 1.00 50.08 222 ILE B CA 1
ATOM 6084 C C . ILE E 1 223 ? 96.285 105.694 142.072 1.00 56.51 222 ILE B C 1
ATOM 6085 O O . ILE E 1 223 ? 95.352 104.892 142.195 1.00 70.03 222 ILE B O 1
ATOM 6090 N N . LEU E 1 224 ? 97.557 105.369 142.289 1.00 55.29 223 LEU B N 1
ATOM 6091 C CA . LEU E 1 224 ? 97.977 103.996 142.536 1.00 57.95 223 LEU B CA 1
ATOM 6092 C C . LEU E 1 224 ? 98.693 103.903 143.872 1.00 67.77 223 LEU B C 1
ATOM 6093 O O . LEU E 1 224 ? 99.489 104.780 144.219 1.00 76.91 223 LEU B O 1
ATOM 6098 N N . LEU E 1 225 ? 98.403 102.841 144.619 1.00 54.11 224 LEU B N 1
ATOM 6099 C CA . LEU E 1 225 ? 99.143 102.526 145.836 1.00 57.96 224 LEU B CA 1
ATOM 6100 C C . LEU E 1 225 ? 100.350 101.680 145.458 1.00 65.45 224 LEU B C 1
ATOM 6101 O O . LEU E 1 225 ? 100.205 100.516 145.074 1.00 73.35 224 LEU B O 1
ATOM 6106 N N . SER E 1 226 ? 101.545 102.258 145.568 1.00 78.14 225 SER B N 1
ATOM 6107 C CA . SER E 1 226 ? 102.763 101.586 145.135 1.00 72.34 225 SER B CA 1
ATOM 6108 C C . SER E 1 226 ? 103.836 101.478 146.203 1.00 79.73 225 SER B C 1
ATOM 6109 O O . SER E 1 226 ? 104.735 100.642 146.056 1.00 85.13 225 SER B O 1
ATOM 6112 N N . GLY E 1 227 ? 103.783 102.276 147.260 1.00 89.93 226 GLY B N 1
ATOM 6113 C CA . GLY E 1 227 ? 104.807 102.221 148.278 1.00 84.42 226 GLY B CA 1
ATOM 6114 C C . GLY E 1 227 ? 104.704 100.973 149.130 1.00 85.63 226 GLY B C 1
ATOM 6115 O O . GLY E 1 227 ? 103.748 100.199 149.062 1.00 93.83 226 GLY B O 1
ATOM 6116 N N . SER E 1 228 ? 105.728 100.777 149.958 1.00 83.44 227 SER B N 1
ATOM 6117 C CA . SER E 1 228 ? 105.798 99.632 150.856 1.00 81.93 227 SER B CA 1
ATOM 6118 C C . SER E 1 228 ? 106.207 100.063 152.258 1.00 85.13 227 SER B C 1
ATOM 6119 O O . SER E 1 228 ? 106.893 99.323 152.966 1.00 96.56 227 SER B O 1
ATOM 6122 N N . GLY E 1 229 ? 105.795 101.262 152.671 1.00 78.19 228 GLY B N 1
ATOM 6123 C CA . GLY E 1 229 ? 106.118 101.744 154.000 1.00 81.27 228 GLY B CA 1
ATOM 6124 C C . GLY E 1 229 ? 105.385 101.029 155.112 1.00 87.16 228 GLY B C 1
ATOM 6125 O O . GLY E 1 229 ? 105.810 101.104 156.270 1.00 94.62 228 GLY B O 1
ATOM 6126 N N . MET E 1 230 ? 104.294 100.337 154.791 1.00 87.36 229 MET B N 1
ATOM 6127 C CA . MET E 1 230 ? 103.523 99.610 155.789 1.00 86.34 229 MET B CA 1
ATOM 6128 C C . MET E 1 230 ? 104.108 98.243 156.115 1.00 89.48 229 MET B C 1
ATOM 6129 O O . MET E 1 230 ? 103.611 97.579 157.029 1.00 92.67 229 MET B O 1
ATOM 6134 N N . LEU E 1 231 ? 105.140 97.808 155.397 1.00 89.45 230 LEU B N 1
ATOM 6135 C CA . LEU E 1 231 ? 105.795 96.550 155.716 1.00 89.55 230 LEU B CA 1
ATOM 6136 C C . LEU E 1 231 ? 106.558 96.663 157.031 1.00 94.25 230 LEU B C 1
ATOM 6137 O O . LEU E 1 231 ? 107.045 97.734 157.403 1.00 99.03 230 LEU B O 1
ATOM 6142 N N . ASP E 1 232 ? 106.652 95.541 157.740 1.00 101.85 231 ASP B N 1
ATOM 6143 C CA . ASP E 1 232 ? 107.348 95.523 159.018 1.00 102.35 231 ASP B CA 1
ATOM 6144 C C . ASP E 1 232 ? 108.829 95.826 158.829 1.00 107.70 231 ASP B C 1
ATOM 6145 O O . ASP E 1 232 ? 109.450 95.397 157.853 1.00 111.59 231 ASP B O 1
ATOM 6150 N N . LYS E 1 233 ? 109.393 96.574 159.771 1.00 102.79 232 LYS B N 1
ATOM 6151 C CA . LYS E 1 233 ? 110.805 96.948 159.747 1.00 96.85 232 LYS B CA 1
ATOM 6152 C C . LYS E 1 233 ? 111.553 96.023 160.700 1.00 102.22 232 LYS B C 1
ATOM 6153 O O . LYS E 1 233 ? 111.522 96.211 161.918 1.00 105.34 232 LYS B O 1
ATOM 6159 N N . ASN E 1 234 ? 112.225 95.021 160.139 1.00 106.42 233 ASN B N 1
ATOM 6160 C CA . ASN E 1 234 ? 112.946 94.055 160.955 1.00 106.11 233 ASN B CA 1
ATOM 6161 C C . ASN E 1 234 ? 114.199 94.681 161.551 1.00 109.35 233 ASN B C 1
ATOM 6162 O O . ASN E 1 234 ? 114.863 95.507 160.919 1.00 109.87 233 ASN B O 1
ATOM 6167 N N . ASP E 1 235 ? 114.521 94.280 162.781 1.00 117.62 234 ASP B N 1
ATOM 6168 C CA . ASP E 1 235 ? 115.738 94.751 163.429 1.00 118.45 234 ASP B CA 1
ATOM 6169 C C . ASP E 1 235 ? 116.985 94.066 162.893 1.00 119.18 234 ASP B C 1
ATOM 6170 O O . ASP E 1 235 ? 118.091 94.584 163.081 1.00 119.27 234 ASP B O 1
ATOM 6175 N N . GLU E 1 236 ? 116.834 92.921 162.234 1.00 115.72 235 GLU B N 1
ATOM 6176 C CA . GLU E 1 236 ? 117.951 92.174 161.680 1.00 114.42 235 GLU B CA 1
ATOM 6177 C C . GLU E 1 236 ? 117.663 91.839 160.226 1.00 115.15 235 GLU B C 1
ATOM 6178 O O . GLU E 1 236 ? 116.508 91.782 159.802 1.00 119.70 235 GLU B O 1
ATOM 6184 N N . ILE E 1 237 ? 118.732 91.621 159.462 1.00 102.83 236 ILE B N 1
ATOM 6185 C CA . ILE E 1 237 ? 118.581 91.241 158.063 1.00 101.82 236 ILE B CA 1
ATOM 6186 C C . ILE E 1 237 ? 118.094 89.801 157.998 1.00 105.00 236 ILE B C 1
ATOM 6187 O O . ILE E 1 237 ? 118.727 88.890 158.543 1.00 107.18 236 ILE B O 1
ATOM 6192 N N . ARG E 1 238 ? 116.964 89.588 157.330 1.00 104.52 237 ARG B N 1
ATOM 6193 C CA . ARG E 1 238 ? 116.380 88.265 157.177 1.00 101.29 237 ARG B CA 1
ATOM 6194 C C . ARG E 1 238 ? 116.056 88.020 155.713 1.00 104.74 237 ARG B C 1
ATOM 6195 O O . ARG E 1 238 ? 115.588 88.921 155.012 1.00 106.13 237 ARG B O 1
ATOM 6203 N N . MET E 1 239 ? 116.308 86.797 155.258 1.00 110.35 238 MET B N 1
ATOM 6204 C CA . MET E 1 239 ? 116.028 86.431 153.879 1.00 108.10 238 MET B CA 1
ATOM 6205 C C . MET E 1 239 ? 114.559 86.064 153.719 1.00 110.57 238 MET B C 1
ATOM 6206 O O . MET E 1 239 ? 114.025 85.251 154.479 1.00 114.69 238 MET B O 1
ATOM 6211 N N . LEU E 1 240 ? 113.910 86.668 152.726 1.00 96.89 239 LEU B N 1
ATOM 6212 C CA . LEU E 1 240 ? 112.525 86.359 152.376 1.00 94.80 239 LEU B CA 1
ATOM 6213 C C . LEU E 1 240 ? 112.511 85.957 150.909 1.00 98.62 239 LEU B C 1
ATOM 6214 O O . LEU E 1 240 ? 112.485 86.818 150.019 1.00 106.45 239 LEU B O 1
ATOM 6219 N N . PRO E 1 241 ? 112.546 84.657 150.621 1.00 84.53 240 PRO B N 1
ATOM 6220 C CA . PRO E 1 241 ? 112.607 84.210 149.225 1.00 81.24 240 PRO B CA 1
ATOM 6221 C C . PRO E 1 241 ? 111.394 84.663 148.429 1.00 85.42 240 PRO B C 1
ATOM 6222 O O . PRO E 1 241 ? 110.299 84.841 148.965 1.00 88.24 240 PRO B O 1
ATOM 6226 N N . GLY E 1 242 ? 111.606 84.858 147.129 1.00 77.87 241 GLY B N 1
ATOM 6227 C CA . GLY E 1 242 ? 110.555 85.296 146.239 1.00 78.35 241 GLY B CA 1
ATOM 6228 C C . GLY E 1 242 ? 110.371 86.792 146.146 1.00 80.91 241 GLY B C 1
ATOM 6229 O O . GLY E 1 242 ? 109.488 87.246 145.407 1.00 87.40 241 GLY B O 1
ATOM 6230 N N . LEU E 1 243 ? 111.167 87.575 146.871 1.00 81.47 242 LEU B N 1
ATOM 6231 C CA . LEU E 1 243 ? 111.052 89.028 146.874 1.00 79.75 242 LEU B CA 1
ATOM 6232 C C . LEU E 1 243 ? 112.072 89.700 145.965 1.00 83.88 242 LEU B C 1
ATOM 6233 O O . LEU E 1 243 ? 111.721 90.596 145.193 1.00 90.17 242 LEU B O 1
ATOM 6238 N N . HIS E 1 244 ? 113.329 89.280 146.043 1.00 89.66 243 HIS B N 1
ATOM 6239 C CA . HIS E 1 244 ? 114.442 89.987 145.424 1.00 89.08 243 HIS B CA 1
ATOM 6240 C C . HIS E 1 244 ? 114.969 89.177 144.248 1.00 94.72 243 HIS B C 1
ATOM 6241 O O . HIS E 1 244 ? 115.374 88.022 144.417 1.00 98.40 243 HIS B O 1
ATOM 6248 N N . GLU E 1 245 ? 114.960 89.782 143.064 1.00 97.16 244 GLU B N 1
ATOM 6249 C CA . GLU E 1 245 ? 115.591 89.202 141.881 1.00 95.39 244 GLU B CA 1
ATOM 6250 C C . GLU E 1 245 ? 117.058 89.606 141.918 1.00 97.92 244 GLU B C 1
ATOM 6251 O O . GLU E 1 245 ? 117.401 90.761 141.661 1.00 103.28 244 GLU B O 1
ATOM 6257 N N . TRP E 1 246 ? 117.923 88.651 142.247 1.00 95.90 245 TRP B N 1
ATOM 6258 C CA . TRP E 1 246 ? 119.298 88.965 142.613 1.00 97.43 245 TRP B CA 1
ATOM 6259 C C . TRP E 1 246 ? 120.049 89.633 141.471 1.00 97.30 245 TRP B C 1
ATOM 6260 O O . TRP E 1 246 ? 120.240 89.041 140.403 1.00 97.25 245 TRP B O 1
ATOM 6271 N N . ARG E 1 247 ? 120.472 90.874 141.708 1.00 98.53 246 ARG B N 1
ATOM 6272 C CA . ARG E 1 247 ? 121.365 91.630 140.833 1.00 101.52 246 ARG B CA 1
ATOM 6273 C C . ARG E 1 247 ? 120.808 91.820 139.429 1.00 102.57 246 ARG B C 1
ATOM 6274 O O . ARG E 1 247 ? 121.573 91.947 138.468 1.00 105.56 246 ARG B O 1
ATOM 6282 N N . SER E 1 248 ? 119.489 91.838 139.284 1.00 92.23 247 SER B N 1
ATOM 6283 C CA . SER E 1 248 ? 118.891 92.309 138.047 1.00 90.30 247 SER B CA 1
ATOM 6284 C C . SER E 1 248 ? 118.859 93.834 138.038 1.00 95.55 247 SER B C 1
ATOM 6285 O O . SER E 1 248 ? 119.041 94.491 139.066 1.00 98.91 247 SER B O 1
ATOM 6288 N N . ALA E 1 249 ? 118.625 94.401 136.854 1.00 95.78 248 ALA B N 1
ATOM 6289 C CA . ALA E 1 249 ? 118.589 95.852 136.723 1.00 99.63 248 ALA B CA 1
ATOM 6290 C C . ALA E 1 249 ? 117.399 96.482 137.435 1.00 104.25 248 ALA B C 1
ATOM 6291 O O . ALA E 1 249 ? 117.394 97.701 137.632 1.00 109.47 248 ALA B O 1
ATOM 6293 N N . VAL E 1 250 ? 116.403 95.689 137.822 1.00 83.48 249 VAL B N 1
ATOM 6294 C CA . VAL E 1 250 ? 115.221 96.180 138.519 1.00 80.72 249 VAL B CA 1
ATOM 6295 C C . VAL E 1 250 ? 115.090 95.442 139.845 1.00 82.39 249 VAL B C 1
ATOM 6296 O O . VAL E 1 250 ? 113.978 95.178 140.314 1.00 92.99 249 VAL B O 1
ATOM 6300 N N . SER E 1 251 ? 116.232 95.118 140.457 1.00 90.10 250 SER B N 1
ATOM 6301 C CA . SER E 1 251 ? 116.263 94.126 141.528 1.00 95.52 250 SER B CA 1
ATOM 6302 C C . SER E 1 251 ? 115.370 94.512 142.701 1.00 96.41 250 SER B C 1
ATOM 6303 O O . SER E 1 251 ? 114.613 93.677 143.209 1.00 102.30 250 SER B O 1
ATOM 6306 N N . ALA E 1 252 ? 115.434 95.768 143.148 1.00 74.42 251 ALA B N 1
ATOM 6307 C CA . ALA E 1 252 ? 114.724 96.130 144.369 1.00 71.52 251 ALA B CA 1
ATOM 6308 C C . ALA E 1 252 ? 113.994 97.463 144.267 1.00 81.15 251 ALA B C 1
ATOM 6309 O O . ALA E 1 252 ? 113.649 98.045 145.302 1.00 83.60 251 ALA B O 1
ATOM 6311 N N . SER E 1 253 ? 113.726 97.952 143.061 1.00 87.29 252 SER B N 1
ATOM 6312 C CA . SER E 1 253 ? 113.144 99.274 142.903 1.00 80.35 252 SER B CA 1
ATOM 6313 C C . SER E 1 253 ? 111.717 99.315 143.442 1.00 77.22 252 SER B C 1
ATOM 6314 O O . SER E 1 253 ? 111.035 98.295 143.565 1.00 81.58 252 SER B O 1
ATOM 6317 N N . GLU E 1 254 ? 111.274 100.525 143.773 1.00 77.04 253 GLU B N 1
ATOM 6318 C CA . GLU E 1 254 ? 109.943 100.774 144.309 1.00 72.65 253 GLU B CA 1
ATOM 6319 C C . GLU E 1 254 ? 109.224 101.769 143.412 1.00 80.67 253 GLU B C 1
ATOM 6320 O O . GLU E 1 254 ? 109.793 102.799 143.042 1.00 92.05 253 GLU B O 1
ATOM 6326 N N . GLY E 1 255 ? 107.985 101.463 143.066 1.00 68.79 254 GLY B N 1
ATOM 6327 C CA . GLY E 1 255 ? 107.196 102.350 142.241 1.00 68.08 254 GLY B CA 1
ATOM 6328 C C . GLY E 1 255 ? 106.289 101.561 141.320 1.00 72.47 254 GLY B C 1
ATOM 6329 O O . GLY E 1 255 ? 105.904 100.436 141.621 1.00 80.48 254 GLY B O 1
ATOM 6330 N N . VAL E 1 256 ? 105.950 102.188 140.197 1.00 60.49 255 VAL B N 1
ATOM 6331 C CA . VAL E 1 256 ? 105.059 101.615 139.197 1.00 52.64 255 VAL B CA 1
ATOM 6332 C C . VAL E 1 256 ? 105.788 101.565 137.864 1.00 60.19 255 VAL B C 1
ATOM 6333 O O . VAL E 1 256 ? 106.454 102.530 137.474 1.00 76.66 255 VAL B O 1
ATOM 6337 N N . ARG E 1 257 ? 105.673 100.441 137.171 1.00 66.21 256 ARG B N 1
ATOM 6338 C CA . ARG E 1 257 ? 106.221 100.331 135.801 1.00 63.11 256 ARG B CA 1
ATOM 6339 C C . ARG E 1 257 ? 105.038 100.586 134.883 1.00 68.39 256 ARG B C 1
ATOM 6340 O O . ARG E 1 257 ? 104.015 99.922 135.054 1.00 80.52 256 ARG B O 1
ATOM 6348 N N . VAL E 1 258 ? 105.166 101.524 133.971 1.00 63.20 257 VAL B N 1
ATOM 6349 C CA . VAL E 1 258 ? 104.102 101.959 133.074 1.00 58.70 257 VAL B CA 1
ATOM 6350 C C . VAL E 1 258 ? 104.549 101.721 131.642 1.00 62.50 257 VAL B C 1
ATOM 6351 O O . VAL E 1 258 ? 105.630 102.168 131.242 1.00 72.50 257 VAL B O 1
ATOM 6355 N N . VAL E 1 259 ? 103.724 100.998 130.883 1.00 64.01 258 VAL B N 1
ATOM 6356 C CA . VAL E 1 259 ? 104.039 100.720 129.457 1.00 66.56 258 VAL B CA 1
ATOM 6357 C C . VAL E 1 259 ? 102.920 101.264 128.577 1.00 71.05 258 VAL B C 1
ATOM 6358 O O . VAL E 1 259 ? 101.773 100.854 128.784 1.00 76.38 258 VAL B O 1
ATOM 6362 N N . ILE E 1 260 ? 103.243 102.142 127.639 1.00 74.30 259 ILE B N 1
ATOM 6363 C CA . ILE E 1 260 ? 102.303 102.736 126.698 1.00 67.18 259 ILE B CA 1
ATOM 6364 C C . ILE E 1 260 ? 102.538 102.084 125.344 1.00 73.18 259 ILE B C 1
ATOM 6365 O O . ILE E 1 260 ? 103.638 102.176 124.786 1.00 82.14 259 ILE B O 1
ATOM 6370 N N . HIS E 1 261 ? 101.512 101.429 124.818 1.00 64.36 260 HIS B N 1
ATOM 6371 C CA . HIS E 1 261 ? 101.654 100.599 123.631 1.00 65.46 260 HIS B CA 1
ATOM 6372 C C . HIS E 1 261 ? 100.347 100.638 122.859 1.00 73.44 260 HIS B C 1
ATOM 6373 O O . HIS E 1 261 ? 99.318 101.078 123.386 1.00 85.96 260 HIS B O 1
ATOM 6380 N N . PRO E 1 262 ? 100.357 100.205 121.598 1.00 67.79 261 PRO B N 1
ATOM 6381 C CA . PRO E 1 262 ? 99.124 100.209 120.819 1.00 65.24 261 PRO B CA 1
ATOM 6382 C C . PRO E 1 262 ? 98.062 99.357 121.482 1.00 71.73 261 PRO B C 1
ATOM 6383 O O . PRO E 1 262 ? 98.373 98.389 122.203 1.00 83.18 261 PRO B O 1
ATOM 6387 N N . PRO E 1 263 ? 96.783 99.683 121.269 1.00 73.59 262 PRO B N 1
ATOM 6388 C CA . PRO E 1 263 ? 95.717 99.090 122.098 1.00 88.59 262 PRO B CA 1
ATOM 6389 C C . PRO E 1 263 ? 95.631 97.575 122.046 1.00 92.39 262 PRO B C 1
ATOM 6390 O O . PRO E 1 263 ? 95.244 96.960 123.048 1.00 97.06 262 PRO B O 1
ATOM 6394 N N . SER E 1 264 ? 95.974 96.945 120.926 1.00 89.24 263 SER B N 1
ATOM 6395 C CA . SER E 1 264 ? 95.746 95.511 120.800 1.00 90.98 263 SER B CA 1
ATOM 6396 C C . SER E 1 264 ? 97.054 94.735 120.739 1.00 94.89 263 SER B C 1
ATOM 6397 O O . SER E 1 264 ? 97.204 93.825 119.919 1.00 101.98 263 SER B O 1
ATOM 6400 N N . THR E 1 265 ? 98.004 95.084 121.602 1.00 84.41 264 THR B N 1
ATOM 6401 C CA . THR E 1 265 ? 99.309 94.442 121.627 1.00 80.32 264 THR B CA 1
ATOM 6402 C C . THR E 1 265 ? 99.640 93.998 123.045 1.00 84.62 264 THR B C 1
ATOM 6403 O O . THR E 1 265 ? 99.100 94.516 124.025 1.00 90.97 264 THR B O 1
ATOM 6407 N N . THR E 1 266 ? 100.544 93.025 123.140 1.00 83.99 265 THR B N 1
ATOM 6408 C CA . THR E 1 266 ? 100.980 92.507 124.433 1.00 83.76 265 THR B CA 1
ATOM 6409 C C . THR E 1 266 ? 102.186 93.294 124.930 1.00 86.63 265 THR B C 1
ATOM 6410 O O . THR E 1 266 ? 103.189 93.391 124.215 1.00 91.18 265 THR B O 1
ATOM 6414 N N . PRO E 1 267 ? 102.091 93.773 126.191 1.00 81.53 266 PRO B N 1
ATOM 6415 C CA . PRO E 1 267 ? 103.147 94.557 126.756 1.00 80.76 266 PRO B CA 1
ATOM 6416 C C . PRO E 1 267 ? 104.314 93.692 127.203 1.00 84.68 266 PRO B C 1
ATOM 6417 O O . PRO E 1 267 ? 104.109 92.590 127.651 1.00 87.98 266 PRO B O 1
ATOM 6421 N N . TYR E 1 268 ? 105.515 94.224 127.058 1.00 78.60 267 TYR B N 1
ATOM 6422 C CA . TYR E 1 268 ? 106.712 93.488 127.505 1.00 81.19 267 TYR B CA 1
ATOM 6423 C C . TYR E 1 268 ? 107.370 94.364 128.562 1.00 85.07 267 TYR B C 1
ATOM 6424 O O . TYR E 1 268 ? 108.408 94.971 128.285 1.00 86.50 267 TYR B O 1
ATOM 6433 N N . PRO E 1 269 ? 106.821 94.418 129.788 1.00 83.31 268 PRO B N 1
ATOM 6434 C CA . PRO E 1 269 ? 107.310 95.351 130.799 1.00 81.19 268 PRO B CA 1
ATOM 6435 C C . PRO E 1 269 ? 108.802 95.405 131.146 1.00 88.01 268 PRO B C 1
ATOM 6436 O O . PRO E 1 269 ? 109.229 96.450 131.570 1.00 91.30 268 PRO B O 1
ATOM 6440 N N . PHE E 1 270 ? 109.556 94.321 130.966 1.00 95.75 269 PHE B N 1
ATOM 6441 C CA . PHE E 1 270 ? 110.971 94.260 131.430 1.00 91.93 269 PHE B CA 1
ATOM 6442 C C . PHE E 1 270 ? 111.928 94.919 130.443 1.00 91.73 269 PHE B C 1
ATOM 6443 O O . PHE E 1 270 ? 113.102 95.085 130.800 1.00 93.88 269 PHE B O 1
ATOM 6451 N N . THR E 1 271 ? 111.466 95.248 129.247 1.00 94.53 270 THR B N 1
ATOM 6452 C CA . THR E 1 271 ? 112.363 95.815 128.211 1.00 95.64 270 THR B CA 1
ATOM 6453 C C . THR E 1 271 ? 111.742 97.061 127.599 1.00 94.75 270 THR B C 1
ATOM 6454 O O . THR E 1 271 ? 112.372 97.658 126.720 1.00 96.04 270 THR B O 1
ATOM 6458 N N . GLU E 1 272 ? 110.527 97.390 128.008 1.00 94.04 271 GLU B N 1
ATOM 6459 C CA . GLU E 1 272 ? 109.891 98.630 127.516 1.00 92.54 271 GLU B CA 1
ATOM 6460 C C . GLU E 1 272 ? 109.043 99.245 128.613 1.00 95.57 271 GLU B C 1
ATOM 6461 O O . GLU E 1 272 ? 108.562 98.502 129.481 1.00 102.87 271 GLU B O 1
ATOM 6467 N N . GLY E 1 273 ? 108.903 100.552 128.579 1.00 77.54 272 GLY B N 1
ATOM 6468 C CA . GLY E 1 273 ? 108.055 101.290 129.489 1.00 80.47 272 GLY B CA 1
ATOM 6469 C C . GLY E 1 273 ? 108.827 102.341 130.262 1.00 82.24 272 GLY B C 1
ATOM 6470 O O . GLY E 1 273 ? 109.979 102.666 129.964 1.00 84.57 272 GLY B O 1
ATOM 6471 N N . TYR E 1 274 ? 108.163 102.874 131.284 1.00 79.98 273 TYR B N 1
ATOM 6472 C CA . TYR E 1 274 ? 108.710 103.955 132.087 1.00 75.76 273 TYR B CA 1
ATOM 6473 C C . TYR E 1 274 ? 108.459 103.664 133.557 1.00 75.76 273 TYR B C 1
ATOM 6474 O O . TYR E 1 274 ? 107.605 102.851 133.915 1.00 80.75 273 TYR B O 1
ATOM 6483 N N . ASP E 1 275 ? 109.222 104.341 134.407 1.00 76.86 274 ASP B N 1
ATOM 6484 C CA . ASP E 1 275 ? 109.170 104.143 135.846 1.00 74.21 274 ASP B CA 1
ATOM 6485 C C . ASP E 1 275 ? 108.613 105.382 136.529 1.00 83.89 274 ASP B C 1
ATOM 6486 O O . ASP E 1 275 ? 108.876 106.511 136.103 1.00 93.87 274 ASP B O 1
ATOM 6491 N N . VAL E 1 276 ? 107.838 105.166 137.593 1.00 59.09 275 VAL B N 1
ATOM 6492 C CA . VAL E 1 276 ? 107.272 106.242 138.389 1.00 52.91 275 VAL B CA 1
ATOM 6493 C C . VAL E 1 276 ? 107.519 105.917 139.857 1.00 58.25 275 VAL B C 1
ATOM 6494 O O . VAL E 1 276 ? 107.081 104.869 140.338 1.00 69.98 275 VAL B O 1
ATOM 6498 N N . PRO E 1 277 ? 108.203 106.772 140.609 1.00 52.92 276 PRO B N 1
ATOM 6499 C CA . PRO E 1 277 ? 108.458 106.478 142.018 1.00 51.46 276 PRO B CA 1
ATOM 6500 C C . PRO E 1 277 ? 107.244 106.804 142.867 1.00 60.67 276 PRO B C 1
ATOM 6501 O O . PRO E 1 277 ? 106.417 107.644 142.485 1.00 71.31 276 PRO B O 1
ATOM 6505 N N . PRO E 1 278 ? 107.096 106.158 144.021 1.00 58.15 277 PRO B N 1
ATOM 6506 C CA . PRO E 1 278 ? 105.990 106.504 144.916 1.00 57.26 277 PRO B CA 1
ATOM 6507 C C . PRO E 1 278 ? 106.162 107.899 145.490 1.00 64.40 277 PRO B C 1
ATOM 6508 O O . PRO E 1 278 ? 107.278 108.396 145.658 1.00 71.65 277 PRO B O 1
ATOM 6512 N N . GLY E 1 279 ? 105.033 108.534 145.791 1.00 61.90 278 GLY B N 1
ATOM 6513 C CA . GLY E 1 279 ? 105.056 109.898 146.275 1.00 63.76 278 GLY B CA 1
ATOM 6514 C C . GLY E 1 279 ? 105.213 110.947 145.202 1.00 66.07 278 GLY B C 1
ATOM 6515 O O . GLY E 1 279 ? 105.411 112.121 145.531 1.00 74.44 278 GLY B O 1
ATOM 6516 N N . PHE E 1 280 ? 105.138 110.564 143.932 1.00 57.72 279 PHE B N 1
ATOM 6517 C CA . PHE E 1 280 ? 105.302 111.490 142.826 1.00 47.01 279 PHE B CA 1
ATOM 6518 C C . PHE E 1 280 ? 104.122 111.383 141.872 1.00 56.95 279 PHE B C 1
ATOM 6519 O O . PHE E 1 280 ? 103.447 110.355 141.792 1.00 74.53 279 PHE B O 1
ATOM 6527 N N . SER E 1 281 ? 103.883 112.472 141.148 1.00 55.03 280 SER B N 1
ATOM 6528 C CA . SER E 1 281 ? 102.881 112.524 140.093 1.00 55.71 280 SER B CA 1
ATOM 6529 C C . SER E 1 281 ? 103.603 112.627 138.758 1.00 57.60 280 SER B C 1
ATOM 6530 O O . SER E 1 281 ? 104.378 113.564 138.542 1.00 69.86 280 SER B O 1
ATOM 6533 N N . ALA E 1 282 ? 103.352 111.671 137.872 1.00 54.98 281 ALA B N 1
ATOM 6534 C CA . ALA E 1 282 ? 104.051 111.582 136.599 1.00 54.73 281 ALA B CA 1
ATOM 6535 C C . ALA E 1 282 ? 103.136 112.018 135.466 1.00 57.81 281 ALA B C 1
ATOM 6536 O O . ALA E 1 282 ? 101.988 111.570 135.379 1.00 78.15 281 ALA B O 1
ATOM 6538 N N . SER E 1 283 ? 103.645 112.890 134.602 1.00 58.13 282 SER B N 1
ATOM 6539 C CA . SER E 1 283 ? 102.919 113.356 133.430 1.00 64.18 282 SER B CA 1
ATOM 6540 C C . SER E 1 283 ? 103.514 112.696 132.192 1.00 65.80 282 SER B C 1
ATOM 6541 O O . SER E 1 283 ? 104.724 112.778 131.962 1.00 77.70 282 SER B O 1
ATOM 6544 N N . PHE E 1 284 ? 102.664 112.049 131.401 1.00 57.00 283 PHE B N 1
ATOM 6545 C CA . PHE E 1 284 ? 103.080 111.343 130.192 1.00 54.40 283 PHE B CA 1
ATOM 6546 C C . PHE E 1 284 ? 102.431 112.031 128.995 1.00 68.61 283 PHE B C 1
ATOM 6547 O O . PHE E 1 284 ? 101.299 111.717 128.623 1.00 90.55 283 PHE B O 1
ATOM 6555 N N . GLY E 1 285 ? 103.153 112.970 128.393 1.00 72.99 284 GLY B N 1
ATOM 6556 C CA . GLY E 1 285 ? 102.673 113.628 127.195 1.00 70.51 284 GLY B CA 1
ATOM 6557 C C . GLY E 1 285 ? 102.992 112.825 125.953 1.00 74.15 284 GLY B C 1
ATOM 6558 O O . GLY E 1 285 ? 104.156 112.719 125.560 1.00 85.64 284 GLY B O 1
ATOM 6559 N N . ILE E 1 286 ? 101.970 112.257 125.327 1.00 64.37 285 ILE B N 1
ATOM 6560 C CA . ILE E 1 286 ? 102.156 111.361 124.192 1.00 68.48 285 ILE B CA 1
ATOM 6561 C C . ILE E 1 286 ? 102.108 112.159 122.899 1.00 79.11 285 ILE B C 1
ATOM 6562 O O . ILE E 1 286 ? 101.185 112.954 122.680 1.00 85.05 285 ILE B O 1
ATOM 6567 N N . HIS E 1 287 ? 103.102 111.945 122.040 1.00 82.19 286 HIS B N 1
ATOM 6568 C CA . HIS E 1 287 ? 103.091 112.469 120.680 1.00 78.09 286 HIS B CA 1
ATOM 6569 C C . HIS E 1 287 ? 102.962 111.291 119.727 1.00 79.13 286 HIS B C 1
ATOM 6570 O O . HIS E 1 287 ? 103.960 110.613 119.440 1.00 84.59 286 HIS B O 1
ATOM 6577 N N . PRO E 1 288 ? 101.769 110.998 119.219 1.00 75.61 287 PRO B N 1
ATOM 6578 C CA . PRO E 1 288 ? 101.593 109.797 118.398 1.00 69.90 287 PRO B CA 1
ATOM 6579 C C . PRO E 1 288 ? 102.318 109.901 117.067 1.00 75.39 287 PRO B C 1
ATOM 6580 O O . PRO E 1 288 ? 102.466 110.982 116.492 1.00 82.07 287 PRO B O 1
ATOM 6584 N N . ARG E 1 289 ? 102.773 108.749 116.582 1.00 83.14 288 ARG B N 1
ATOM 6585 C CA . ARG E 1 289 ? 103.448 108.650 115.298 1.00 79.70 288 ARG B CA 1
ATOM 6586 C C . ARG E 1 289 ? 102.913 107.439 114.551 1.00 87.05 288 ARG B C 1
ATOM 6587 O O . ARG E 1 289 ? 102.453 106.470 115.158 1.00 98.36 288 ARG B O 1
ATOM 6595 N N . ARG E 1 290 ? 102.979 107.503 113.224 1.00 86.38 289 ARG B N 1
ATOM 6596 C CA . ARG E 1 290 ? 102.555 106.403 112.369 1.00 85.04 289 ARG B CA 1
ATOM 6597 C C . ARG E 1 290 ? 103.605 106.177 111.294 1.00 82.32 289 ARG B C 1
ATOM 6598 O O . ARG E 1 290 ? 104.094 107.137 110.691 1.00 89.22 289 ARG B O 1
ATOM 6606 N N . ASN E 1 291 ? 103.950 104.915 111.060 1.00 85.61 290 ASN B N 1
ATOM 6607 C CA . ASN E 1 291 ? 104.942 104.541 110.062 1.00 83.43 290 ASN B CA 1
ATOM 6608 C C . ASN E 1 291 ? 104.324 103.561 109.075 1.00 85.95 290 ASN B C 1
ATOM 6609 O O . ASN E 1 291 ? 103.706 102.573 109.481 1.00 98.14 290 ASN B O 1
ATOM 6614 N N . ILE E 1 292 ? 104.493 103.840 107.786 1.00 84.38 291 ILE B N 1
ATOM 6615 C CA . ILE E 1 292 ? 103.996 102.989 106.712 1.00 83.15 291 ILE B CA 1
ATOM 6616 C C . ILE E 1 292 ? 105.183 102.574 105.855 1.00 82.91 291 ILE B C 1
ATOM 6617 O O . ILE E 1 292 ? 105.997 103.418 105.465 1.00 92.55 291 ILE B O 1
ATOM 6622 N N . ARG E 1 293 ? 105.281 101.279 105.563 1.00 80.00 292 ARG B N 1
ATOM 6623 C CA . ARG E 1 293 ? 106.455 100.717 104.913 1.00 84.40 292 ARG B CA 1
ATOM 6624 C C . ARG E 1 293 ? 106.050 99.908 103.689 1.00 90.61 292 ARG B C 1
ATOM 6625 O O . ARG E 1 293 ? 104.903 99.478 103.548 1.00 91.11 292 ARG B O 1
ATOM 6633 N N . ILE E 1 294 ? 107.019 99.712 102.797 1.00 103.42 293 ILE B N 1
ATOM 6634 C CA . ILE E 1 294 ? 106.794 99.071 101.512 1.00 104.94 293 ILE B CA 1
ATOM 6635 C C . ILE E 1 294 ? 107.300 97.635 101.582 1.00 105.25 293 ILE B C 1
ATOM 6636 O O . ILE E 1 294 ? 108.163 97.286 102.392 1.00 106.25 293 ILE B O 1
ATOM 6641 N N . GLY E 1 295 ? 106.758 96.783 100.711 1.00 107.21 294 GLY B N 1
ATOM 6642 C CA . GLY E 1 295 ? 106.991 95.360 100.771 1.00 107.45 294 GLY B CA 1
ATOM 6643 C C . GLY E 1 295 ? 108.336 94.911 100.234 1.00 107.59 294 GLY B C 1
ATOM 6644 O O . GLY E 1 295 ? 109.314 95.664 100.219 1.00 109.88 294 GLY B O 1
ATOM 6645 N N . PRO E 1 296 ? 108.395 93.662 99.777 1.00 110.67 295 PRO B N 1
ATOM 6646 C CA . PRO E 1 296 ? 109.686 92.995 99.515 1.00 110.45 295 PRO B CA 1
ATOM 6647 C C . PRO E 1 296 ? 110.564 93.734 98.518 1.00 116.33 295 PRO B C 1
ATOM 6648 O O . PRO E 1 296 ? 111.738 93.993 98.824 1.00 120.87 295 PRO B O 1
ATOM 6652 N N . PRO E 1 297 ? 110.080 94.062 97.307 1.00 106.87 296 PRO B N 1
ATOM 6653 C CA . PRO E 1 297 ? 111.026 94.568 96.289 1.00 100.05 296 PRO B CA 1
ATOM 6654 C C . PRO E 1 297 ? 111.757 95.833 96.707 1.00 105.52 296 PRO B C 1
ATOM 6655 O O . PRO E 1 297 ? 112.935 96.004 96.369 1.00 104.19 296 PRO B O 1
ATOM 6659 N N . HIS E 1 298 ? 111.095 96.726 97.439 1.00 106.05 297 HIS B N 1
ATOM 6660 C CA . HIS E 1 298 ? 111.722 97.975 97.850 1.00 101.59 297 HIS B CA 1
ATOM 6661 C C . HIS E 1 298 ? 112.170 97.970 99.305 1.00 103.46 297 HIS B C 1
ATOM 6662 O O . HIS E 1 298 ? 113.091 98.713 99.662 1.00 103.80 297 HIS B O 1
ATOM 6669 N N . GLY E 1 299 ? 111.551 97.159 100.146 1.00 114.53 298 GLY B N 1
ATOM 6670 C CA . GLY E 1 299 ? 111.909 97.117 101.544 1.00 110.95 298 GLY B CA 1
ATOM 6671 C C . GLY E 1 299 ? 111.674 95.749 102.136 1.00 113.25 298 GLY B C 1
ATOM 6672 O O . GLY E 1 299 ? 111.651 94.739 101.433 1.00 119.09 298 GLY B O 1
ATOM 6673 N N . ASN E 1 300 ? 111.517 95.722 103.455 1.00 113.66 299 ASN B N 1
ATOM 6674 C CA . ASN E 1 300 ? 111.180 94.499 104.173 1.00 110.71 299 ASN B CA 1
ATOM 6675 C C . ASN E 1 300 ? 110.175 94.843 105.259 1.00 112.76 299 ASN B C 1
ATOM 6676 O O . ASN E 1 300 ? 110.499 95.582 106.191 1.00 117.06 299 ASN B O 1
ATOM 6681 N N . CYS E 1 301 ? 108.962 94.306 105.143 1.00 105.95 300 CYS B N 1
ATOM 6682 C CA . CYS E 1 301 ? 107.951 94.517 106.165 1.00 107.58 300 CYS B CA 1
ATOM 6683 C C . CYS E 1 301 ? 107.033 93.306 106.210 1.00 112.03 300 CYS B C 1
ATOM 6684 O O . CYS E 1 301 ? 106.923 92.547 105.243 1.00 114.55 300 CYS B O 1
ATOM 6687 N N . SER E 1 302 ? 106.372 93.133 107.352 1.00 103.61 301 SER B N 1
ATOM 6688 C CA . SER E 1 302 ? 105.483 92.003 107.567 1.00 105.73 301 SER B CA 1
ATOM 6689 C C . SER E 1 302 ? 104.235 92.470 108.300 1.00 107.56 301 SER B C 1
ATOM 6690 O O . SER E 1 302 ? 104.278 93.412 109.096 1.00 108.02 301 SER B O 1
ATOM 6693 N N . ASP E 1 303 ? 103.119 91.799 108.020 1.00 116.53 302 ASP B N 1
ATOM 6694 C CA . ASP E 1 303 ? 101.856 92.098 108.680 1.00 115.35 302 ASP B CA 1
ATOM 6695 C C . ASP E 1 303 ? 101.567 91.184 109.861 1.00 114.95 302 ASP B C 1
ATOM 6696 O O . ASP E 1 303 ? 100.663 91.482 110.649 1.00 117.07 302 ASP B O 1
ATOM 6701 N N . LYS E 1 304 ? 102.303 90.084 110.004 1.00 104.10 303 LYS B N 1
ATOM 6702 C CA . LYS E 1 304 ? 102.013 89.101 111.035 1.00 106.79 303 LYS B CA 1
ATOM 6703 C C . LYS E 1 304 ? 103.311 88.537 111.592 1.00 105.76 303 LYS B C 1
ATOM 6704 O O . LYS E 1 304 ? 104.359 88.567 110.941 1.00 105.18 303 LYS B O 1
ATOM 6710 N N . ASN E 1 305 ? 103.224 88.019 112.809 1.00 104.19 304 ASN B N 1
ATOM 6711 C CA . ASN E 1 305 ? 104.378 87.432 113.478 1.00 103.62 304 ASN B CA 1
ATOM 6712 C C . ASN E 1 305 ? 104.615 86.021 112.950 1.00 107.92 304 ASN B C 1
ATOM 6713 O O . ASN E 1 305 ? 103.701 85.191 112.992 1.00 110.15 304 ASN B O 1
ATOM 6718 N N . PRO E 1 306 ? 105.809 85.720 112.437 1.00 101.12 305 PRO B N 1
ATOM 6719 C CA . PRO E 1 306 ? 106.075 84.354 111.957 1.00 103.56 305 PRO B CA 1
ATOM 6720 C C . PRO E 1 306 ? 105.921 83.286 113.025 1.00 106.03 305 PRO B C 1
ATOM 6721 O O . PRO E 1 306 ? 105.517 82.161 112.706 1.00 104.51 305 PRO B O 1
ATOM 6725 N N . PHE E 1 307 ? 106.175 83.610 114.282 1.00 108.70 306 PHE B N 1
ATOM 6726 C CA . PHE E 1 307 ? 106.168 82.559 115.322 1.00 107.25 306 PHE B CA 1
ATOM 6727 C C . PHE E 1 307 ? 104.814 82.463 116.019 1.00 112.67 306 PHE B C 1
ATOM 6728 O O . PHE E 1 307 ? 104.513 81.381 116.547 1.00 118.80 306 PHE B O 1
ATOM 6736 N N . GLY E 1 308 ? 104.018 83.524 116.022 1.00 119.79 307 GLY B N 1
ATOM 6737 C CA . GLY E 1 308 ? 102.788 83.546 116.778 1.00 122.49 307 GLY B CA 1
ATOM 6738 C C . GLY E 1 308 ? 101.544 83.440 115.909 1.00 122.94 307 GLY B C 1
ATOM 6739 O O . GLY E 1 308 ? 101.598 83.378 114.682 1.00 123.05 307 GLY B O 1
ATOM 6740 N N . ASP E 1 309 ? 100.402 83.414 116.591 1.00 140.75 308 ASP B N 1
ATOM 6741 C CA . ASP E 1 309 ? 99.102 83.384 115.942 1.00 140.29 308 ASP B CA 1
ATOM 6742 C C . ASP E 1 309 ? 98.680 84.794 115.528 1.00 143.52 308 ASP B C 1
ATOM 6743 O O . ASP E 1 309 ? 99.446 85.757 115.623 1.00 143.87 308 ASP B O 1
ATOM 6748 N N . GLY E 1 310 ? 97.441 84.917 115.059 1.00 142.66 309 GLY B N 1
ATOM 6749 C CA . GLY E 1 310 ? 96.949 86.184 114.556 1.00 141.04 309 GLY B CA 1
ATOM 6750 C C . GLY E 1 310 ? 96.027 86.942 115.489 1.00 140.44 309 GLY B C 1
ATOM 6751 O O . GLY E 1 310 ? 95.320 87.855 115.053 1.00 140.15 309 GLY B O 1
ATOM 6752 N N . THR E 1 311 ? 96.018 86.583 116.772 1.00 144.85 310 THR B N 1
ATOM 6753 C CA . THR E 1 311 ? 95.117 87.227 117.721 1.00 145.62 310 THR B CA 1
ATOM 6754 C C . THR E 1 311 ? 95.643 88.553 118.252 1.00 145.42 310 THR B C 1
ATOM 6755 O O . THR E 1 311 ? 94.903 89.256 118.949 1.00 146.73 310 THR B O 1
ATOM 6759 N N . GLU E 1 312 ? 96.887 88.916 117.948 1.00 128.10 311 GLU B N 1
ATOM 6760 C CA . GLU E 1 312 ? 97.477 90.150 118.442 1.00 126.99 311 GLU B CA 1
ATOM 6761 C C . GLU E 1 312 ? 98.102 90.926 117.291 1.00 126.76 311 GLU B C 1
ATOM 6762 O O . GLU E 1 312 ? 98.566 90.343 116.308 1.00 127.61 311 GLU B O 1
ATOM 6768 N N . ARG E 1 313 ? 98.105 92.249 117.426 1.00 106.09 312 ARG B N 1
ATOM 6769 C CA . ARG E 1 313 ? 98.748 93.098 116.435 1.00 102.48 312 ARG B CA 1
ATOM 6770 C C . ARG E 1 313 ? 100.258 92.891 116.460 1.00 105.47 312 ARG B C 1
ATOM 6771 O O . ARG E 1 313 ? 100.857 92.633 117.506 1.00 112.32 312 ARG B O 1
ATOM 6779 N N . TYR E 1 314 ? 100.871 93.008 115.287 1.00 91.81 313 TYR B N 1
ATOM 6780 C CA . TYR E 1 314 ? 102.278 92.668 115.131 1.00 88.21 313 TYR B CA 1
ATOM 6781 C C . TYR E 1 314 ? 103.176 93.803 115.609 1.00 91.26 313 TYR B C 1
ATOM 6782 O O . TYR E 1 314 ? 102.958 94.968 115.267 1.00 93.24 313 TYR B O 1
ATOM 6791 N N . ARG E 1 315 ? 104.184 93.451 116.405 1.00 90.72 314 ARG B N 1
ATOM 6792 C CA . ARG E 1 315 ? 105.273 94.346 116.766 1.00 85.65 314 ARG B CA 1
ATOM 6793 C C . ARG E 1 315 ? 106.586 93.597 116.607 1.00 90.26 314 ARG B C 1
ATOM 6794 O O . ARG E 1 315 ? 106.647 92.384 116.828 1.00 98.78 314 ARG B O 1
ATOM 6802 N N . LEU E 1 316 ? 107.635 94.323 116.218 1.00 88.06 315 LEU B N 1
ATOM 6803 C CA . LEU E 1 316 ? 108.927 93.686 115.988 1.00 92.25 315 LEU B CA 1
ATOM 6804 C C . LEU E 1 316 ? 109.502 93.096 117.269 1.00 101.10 315 LEU B C 1
ATOM 6805 O O . LEU E 1 316 ? 110.235 92.099 117.221 1.00 109.03 315 LEU B O 1
ATOM 6810 N N . MET E 1 317 ? 109.180 93.690 118.421 1.00 99.65 316 MET B N 1
ATOM 6811 C CA . MET E 1 317 ? 109.703 93.187 119.686 1.00 96.44 316 MET B CA 1
ATOM 6812 C C . MET E 1 317 ? 109.227 91.768 119.957 1.00 104.35 316 MET B C 1
ATOM 6813 O O . MET E 1 317 ? 109.991 90.936 120.458 1.00 114.08 316 MET B O 1
ATOM 6818 N N . ALA E 1 318 ? 107.962 91.475 119.648 1.00 94.77 317 ALA B N 1
ATOM 6819 C CA . ALA E 1 318 ? 107.446 90.127 119.854 1.00 95.86 317 ALA B CA 1
ATOM 6820 C C . ALA E 1 318 ? 108.207 89.115 119.009 1.00 100.05 317 ALA B C 1
ATOM 6821 O O . ALA E 1 318 ? 108.590 88.043 119.495 1.00 107.03 317 ALA B O 1
ATOM 6823 N N . CYS E 1 319 ? 108.446 89.445 117.738 1.00 101.22 318 CYS B N 1
ATOM 6824 C CA . CYS E 1 319 ? 109.188 88.538 116.868 1.00 103.96 318 CYS B CA 1
ATOM 6825 C C . CYS E 1 319 ? 110.609 88.337 117.371 1.00 108.57 318 CYS B C 1
ATOM 6826 O O . CYS E 1 319 ? 111.116 87.210 117.382 1.00 116.48 318 CYS B O 1
ATOM 6829 N N . GLN E 1 320 ? 111.271 89.418 117.789 1.00 99.28 319 GLN B N 1
ATOM 6830 C CA . GLN E 1 320 ? 112.646 89.298 118.266 1.00 101.66 319 GLN B CA 1
ATOM 6831 C C . GLN E 1 320 ? 112.719 88.457 119.535 1.00 107.02 319 GLN B C 1
ATOM 6832 O O . GLN E 1 320 ? 113.610 87.611 119.679 1.00 114.84 319 GLN B O 1
ATOM 6838 N N . LYS E 1 321 ? 111.785 88.670 120.462 1.00 98.90 320 LYS B N 1
ATOM 6839 C CA . LYS E 1 321 ? 111.781 87.901 121.701 1.00 96.77 320 LYS B CA 1
ATOM 6840 C C . LYS E 1 321 ? 111.482 86.432 121.439 1.00 101.94 320 LYS B C 1
ATOM 6841 O O . LYS E 1 321 ? 112.085 85.549 122.060 1.00 113.54 320 LYS B O 1
ATOM 6847 N N . MET E 1 322 ? 110.556 86.144 120.520 1.00 105.85 321 MET B N 1
ATOM 6848 C CA . MET E 1 322 ? 110.271 84.753 120.193 1.00 110.62 321 MET B CA 1
ATOM 6849 C C . MET E 1 322 ? 111.445 84.095 119.482 1.00 113.66 321 MET B C 1
ATOM 6850 O O . MET E 1 322 ? 111.701 82.906 119.690 1.00 117.13 321 MET B O 1
ATOM 6855 N N . CYS E 1 323 ? 112.173 84.847 118.654 1.00 110.43 322 CYS B N 1
ATOM 6856 C CA . CYS E 1 323 ? 113.389 84.317 118.046 1.00 109.24 322 CYS B CA 1
ATOM 6857 C C . CYS E 1 323 ? 114.435 83.994 119.106 1.00 111.28 322 CYS B C 1
ATOM 6858 O O . CYS E 1 323 ? 115.101 82.950 119.044 1.00 116.06 322 CYS B O 1
ATOM 6861 N N . MET E 1 324 ? 114.593 84.883 120.090 1.00 108.33 323 MET B N 1
ATOM 6862 C CA . MET E 1 324 ? 115.521 84.619 121.183 1.00 106.26 323 MET B CA 1
ATOM 6863 C C . MET E 1 324 ? 115.117 83.370 121.955 1.00 108.54 323 MET B C 1
ATOM 6864 O O . MET E 1 324 ? 115.965 82.540 122.300 1.00 116.86 323 MET B O 1
ATOM 6869 N N . GLN E 1 325 ? 113.820 83.221 122.233 1.00 111.70 324 GLN B N 1
ATOM 6870 C CA . GLN E 1 325 ? 113.342 82.031 122.931 1.00 114.67 324 GLN B CA 1
ATOM 6871 C C . GLN E 1 325 ? 113.590 80.774 122.107 1.00 116.38 324 GLN B C 1
ATOM 6872 O O . GLN E 1 325 ? 113.969 79.730 122.650 1.00 119.08 324 GLN B O 1
ATOM 6878 N N . HIS E 1 326 ? 113.372 80.855 120.794 1.00 108.61 325 HIS B N 1
ATOM 6879 C CA . HIS E 1 326 ? 113.622 79.714 119.921 1.00 107.27 325 HIS B CA 1
ATOM 6880 C C . HIS E 1 326 ? 115.086 79.300 119.957 1.00 105.86 325 HIS B C 1
ATOM 6881 O O . HIS E 1 326 ? 115.399 78.107 120.016 1.00 102.40 325 HIS B O 1
ATOM 6888 N N . TYR E 1 327 ? 115.997 80.272 119.921 1.00 113.98 326 TYR B N 1
ATOM 6889 C CA . TYR E 1 327 ? 117.415 79.929 119.964 1.00 113.49 326 TYR B CA 1
ATOM 6890 C C . TYR E 1 327 ? 117.839 79.424 121.339 1.00 112.32 326 TYR B C 1
ATOM 6891 O O . TYR E 1 327 ? 118.738 78.582 121.433 1.00 116.84 326 TYR B O 1
ATOM 6900 N N . ILE E 1 328 ? 117.218 79.921 122.409 1.00 110.65 327 ILE B N 1
ATOM 6901 C CA . ILE E 1 328 ? 117.533 79.417 123.742 1.00 110.60 327 ILE B CA 1
ATOM 6902 C C . ILE E 1 328 ? 117.066 77.975 123.895 1.00 111.20 327 ILE B C 1
ATOM 6903 O O . ILE E 1 328 ? 117.781 77.133 124.453 1.00 114.96 327 ILE B O 1
ATOM 6908 N N . VAL E 1 329 ? 115.864 77.666 123.404 1.00 104.88 328 VAL B N 1
ATOM 6909 C CA . VAL E 1 329 ? 115.310 76.324 123.567 1.00 106.46 328 VAL B CA 1
ATOM 6910 C C . VAL E 1 329 ? 116.186 75.294 122.869 1.00 110.95 328 VAL B C 1
ATOM 6911 O O . VAL E 1 329 ? 116.447 74.210 123.407 1.00 112.63 328 VAL B O 1
ATOM 6915 N N . GLU E 1 330 ? 116.661 75.615 121.666 1.00 121.21 329 GLU B N 1
ATOM 6916 C CA . GLU E 1 330 ? 117.475 74.665 120.918 1.00 119.27 329 GLU B CA 1
ATOM 6917 C C . GLU E 1 330 ? 118.823 74.420 121.585 1.00 119.34 329 GLU B C 1
ATOM 6918 O O . GLU E 1 330 ? 119.350 73.303 121.521 1.00 119.18 329 GLU B O 1
ATOM 6924 N N . THR E 1 331 ? 119.391 75.434 122.236 1.00 122.17 330 THR B N 1
ATOM 6925 C CA . THR E 1 331 ? 120.736 75.321 122.792 1.00 122.31 330 THR B CA 1
ATOM 6926 C C . THR E 1 331 ? 120.738 74.680 124.178 1.00 124.40 330 THR B C 1
ATOM 6927 O O . THR E 1 331 ? 121.349 73.626 124.378 1.00 123.52 330 THR B O 1
ATOM 6931 N N . CYS E 1 332 ? 120.061 75.302 125.143 1.00 130.59 331 CYS B N 1
ATOM 6932 C CA . CYS E 1 332 ? 120.064 74.806 126.512 1.00 128.38 331 CYS B CA 1
ATOM 6933 C C . CYS E 1 332 ? 119.013 73.734 126.766 1.00 129.66 331 CYS B C 1
ATOM 6934 O O . CYS E 1 332 ? 119.014 73.135 127.845 1.00 132.38 331 CYS B O 1
ATOM 6937 N N . GLY E 1 333 ? 118.122 73.481 125.811 1.00 115.98 332 GLY B N 1
ATOM 6938 C CA . GLY E 1 333 ? 117.099 72.473 125.996 1.00 113.18 332 GLY B CA 1
ATOM 6939 C C . GLY E 1 333 ? 115.948 72.878 126.885 1.00 116.35 332 GLY B C 1
ATOM 6940 O O . GLY E 1 333 ? 115.128 72.024 127.239 1.00 115.78 332 GLY B O 1
ATOM 6941 N N . CYS E 1 334 ? 115.854 74.152 127.258 1.00 131.67 333 CYS B N 1
ATOM 6942 C CA . CYS E 1 334 ? 114.777 74.627 128.112 1.00 127.70 333 CYS B CA 1
ATOM 6943 C C . CYS E 1 334 ? 114.420 76.050 127.712 1.00 130.25 333 CYS B C 1
ATOM 6944 O O . CYS E 1 334 ? 115.220 76.764 127.103 1.00 136.96 333 CYS B O 1
ATOM 6947 N N . ALA E 1 335 ? 113.205 76.455 128.066 1.00 111.14 334 ALA B N 1
ATOM 6948 C CA . ALA E 1 335 ? 112.712 77.784 127.740 1.00 109.42 334 ALA B CA 1
ATOM 6949 C C . ALA E 1 335 ? 113.025 78.758 128.867 1.00 111.31 334 ALA B C 1
ATOM 6950 O O . ALA E 1 335 ? 112.931 78.414 130.048 1.00 115.36 334 ALA B O 1
ATOM 6952 N N . ASP E 1 336 ? 113.401 79.978 128.492 1.00 107.38 335 ASP B N 1
ATOM 6953 C CA . ASP E 1 336 ? 113.675 81.026 129.465 1.00 107.08 335 ASP B CA 1
ATOM 6954 C C . ASP E 1 336 ? 112.357 81.640 129.916 1.00 111.40 335 ASP B C 1
ATOM 6955 O O . ASP E 1 336 ? 111.544 82.058 129.086 1.00 116.71 335 ASP B O 1
ATOM 6960 N N . VAL E 1 337 ? 112.144 81.693 131.233 1.00 104.15 336 VAL B N 1
ATOM 6961 C CA . VAL E 1 337 ? 110.902 82.236 131.771 1.00 101.39 336 VAL B CA 1
ATOM 6962 C C . VAL E 1 337 ? 110.760 83.729 131.524 1.00 101.44 336 VAL B C 1
ATOM 6963 O O . VAL E 1 337 ? 109.645 84.254 131.590 1.00 104.00 336 VAL B O 1
ATOM 6967 N N . GLY E 1 338 ? 111.853 84.422 131.217 1.00 97.71 337 GLY B N 1
ATOM 6968 C CA . GLY E 1 338 ? 111.801 85.841 130.942 1.00 96.61 337 GLY B CA 1
ATOM 6969 C C . GLY E 1 338 ? 111.395 86.207 129.536 1.00 97.71 337 GLY B C 1
ATOM 6970 O O . GLY E 1 338 ? 111.385 87.390 129.189 1.00 101.61 337 GLY B O 1
ATOM 6971 N N . LEU E 1 339 ? 111.056 85.225 128.715 1.00 93.59 338 LEU B N 1
ATOM 6972 C CA . LEU E 1 339 ? 110.653 85.422 127.334 1.00 91.02 338 LEU B CA 1
ATOM 6973 C C . LEU E 1 339 ? 109.350 84.682 127.086 1.00 94.35 338 LEU B C 1
ATOM 6974 O O . LEU E 1 339 ? 109.036 83.713 127.784 1.00 98.02 338 LEU B O 1
ATOM 6979 N N . PRO E 1 340 ? 108.558 85.125 126.109 1.00 95.59 339 PRO B N 1
ATOM 6980 C CA . PRO E 1 340 ? 107.289 84.444 125.831 1.00 93.71 339 PRO B CA 1
ATOM 6981 C C . PRO E 1 340 ? 107.507 82.998 125.418 1.00 97.58 339 PRO B C 1
ATOM 6982 O O . PRO E 1 340 ? 108.477 82.661 124.736 1.00 104.34 339 PRO B O 1
ATOM 6986 N N . LYS E 1 341 ? 106.539 82.153 125.759 1.00 118.09 340 LYS B N 1
ATOM 6987 C CA . LYS E 1 341 ? 106.615 80.734 125.343 1.00 120.62 340 LYS B CA 1
ATOM 6988 C C . LYS E 1 341 ? 106.096 80.640 123.916 1.00 122.84 340 LYS B C 1
ATOM 6989 O O . LYS E 1 341 ? 104.970 81.098 123.668 1.00 123.02 340 LYS B O 1
ATOM 6995 N N . LEU E 1 342 ? 106.911 80.088 123.019 1.00 131.10 341 LEU B N 1
ATOM 6996 C CA . LEU E 1 342 ? 106.530 79.966 121.593 1.00 129.58 341 LEU B CA 1
ATOM 6997 C C . LEU E 1 342 ? 105.186 79.254 121.507 1.00 130.24 341 LEU B C 1
ATOM 6998 O O . LEU E 1 342 ? 105.007 78.260 122.225 1.00 131.16 341 LEU B O 1
ATOM 7003 N N . PRO E 1 343 ? 104.238 79.703 120.667 1.00 133.89 342 PRO B N 1
ATOM 7004 C CA . PRO E 1 343 ? 102.975 78.987 120.503 1.00 134.49 342 PRO B CA 1
ATOM 7005 C C . PRO E 1 343 ? 103.057 77.746 119.591 1.00 131.78 342 PRO B C 1
ATOM 7006 O O . PRO E 1 343 ? 102.021 77.178 119.324 1.00 125.45 342 PRO B O 1
ATOM 7010 N N . LEU E 1 344 ? 104.262 77.250 119.329 1.00 141.07 343 LEU B N 1
ATOM 7011 C CA . LEU E 1 344 ? 104.389 75.962 118.602 1.00 141.86 343 LEU B CA 1
ATOM 7012 C C . LEU E 1 344 ? 104.231 74.847 119.636 1.00 142.51 343 LEU B C 1
ATOM 7013 O O . LEU E 1 344 ? 103.143 74.259 119.706 1.00 139.42 343 LEU B O 1
ATOM 7018 N N . GLN E 1 345 ? 105.271 74.601 120.433 1.00 145.46 344 GLN B N 1
ATOM 7019 C CA . GLN E 1 345 ? 105.235 73.497 121.428 1.00 145.43 344 GLN B CA 1
ATOM 7020 C C . GLN E 1 345 ? 105.317 74.046 122.853 1.00 146.62 344 GLN B C 1
ATOM 7021 O O . GLN E 1 345 ? 106.170 74.916 123.099 1.00 143.50 344 GLN B O 1
ATOM 7027 N N . ALA E 1 346 ? 104.470 73.534 123.753 1.00 140.87 345 ALA B N 1
ATOM 7028 C CA . ALA E 1 346 ? 104.455 73.980 125.164 1.00 137.84 345 ALA B CA 1
ATOM 7029 C C . ALA E 1 346 ? 104.774 72.786 126.053 1.00 133.03 345 ALA B C 1
ATOM 7030 O O . ALA E 1 346 ? 104.228 72.711 127.156 1.00 131.14 345 ALA B O 1
ATOM 7032 N N . ASN E 1 347 ? 105.590 71.869 125.555 1.00 131.85 346 ASN B N 1
ATOM 7033 C CA . ASN E 1 347 ? 106.014 70.721 126.390 1.00 132.08 346 ASN B CA 1
ATOM 7034 C C . ASN E 1 347 ? 107.395 71.043 126.950 1.00 132.06 346 ASN B C 1
ATOM 7035 O O . ASN E 1 347 ? 107.887 70.274 127.796 1.00 130.70 346 ASN B O 1
ATOM 7040 N N . ILE E 1 348 ? 107.990 72.144 126.487 1.00 131.79 347 ILE B N 1
ATOM 7041 C CA . ILE E 1 348 ? 109.342 72.536 126.965 1.00 131.33 347 ILE B CA 1
ATOM 7042 C C . ILE E 1 348 ? 109.176 73.038 128.397 1.00 133.32 347 ILE B C 1
ATOM 7043 O O . ILE E 1 348 ? 108.213 73.761 128.663 1.00 132.05 347 ILE B O 1
ATOM 7048 N N . SER E 1 349 ? 110.054 72.609 129.290 1.00 126.74 348 SER B N 1
ATOM 7049 C CA . SER E 1 349 ? 109.997 73.049 130.697 1.00 123.26 348 SER B CA 1
ATOM 7050 C C . SER E 1 349 ? 110.853 74.292 130.872 1.00 124.08 348 SER B C 1
ATOM 7051 O O . SER E 1 349 ? 111.864 74.417 130.168 1.00 129.50 348 SER B O 1
ATOM 7054 N N . TRP E 1 350 ? 110.478 75.150 131.803 1.00 106.93 349 TRP B N 1
ATOM 7055 C CA . TRP E 1 350 ? 111.277 76.327 132.094 1.00 106.67 349 TRP B CA 1
ATOM 7056 C C . TRP E 1 350 ? 112.656 75.915 132.591 1.00 108.26 349 TRP B C 1
ATOM 7057 O O . TRP E 1 350 ? 112.828 74.866 133.218 1.00 109.31 349 TRP B O 1
ATOM 7068 N N . CYS E 1 351 ? 113.650 76.755 132.301 1.00 120.77 350 CYS B N 1
ATOM 7069 C CA . CYS E 1 351 ? 115.006 76.475 132.758 1.00 120.72 350 CYS B CA 1
ATOM 7070 C C . CYS E 1 351 ? 115.115 76.499 134.275 1.00 121.10 350 CYS B C 1
ATOM 7071 O O . CYS E 1 351 ? 116.066 75.934 134.825 1.00 124.83 350 CYS B O 1
ATOM 7074 N N . ARG E 1 352 ? 114.169 77.135 134.959 1.00 106.27 351 ARG B N 1
ATOM 7075 C CA . ARG E 1 352 ? 114.149 77.194 136.412 1.00 102.77 351 ARG B CA 1
ATOM 7076 C C . ARG E 1 352 ? 113.247 76.137 137.036 1.00 104.04 351 ARG B C 1
ATOM 7077 O O . ARG E 1 352 ? 113.018 76.176 138.248 1.00 105.59 351 ARG B O 1
ATOM 7085 N N . ASP E 1 353 ? 112.720 75.212 136.238 1.00 113.52 352 ASP B N 1
ATOM 7086 C CA . ASP E 1 353 ? 111.885 74.148 136.780 1.00 113.71 352 ASP B CA 1
ATOM 7087 C C . ASP E 1 353 ? 112.693 73.284 137.741 1.00 116.10 352 ASP B C 1
ATOM 7088 O O . ASP E 1 353 ? 113.829 72.901 137.454 1.00 118.64 352 ASP B O 1
ATOM 7093 N N . ASP E 1 354 ? 112.093 72.976 138.895 1.00 121.71 353 ASP B N 1
ATOM 7094 C CA . ASP E 1 354 ? 112.789 72.199 139.913 1.00 121.08 353 ASP B CA 1
ATOM 7095 C C . ASP E 1 354 ? 111.896 71.149 140.570 1.00 124.69 353 ASP B C 1
ATOM 7096 O O . ASP E 1 354 ? 112.157 70.757 141.713 1.00 126.12 353 ASP B O 1
ATOM 7101 N N . ASP E 1 355 ? 110.853 70.682 139.881 1.00 131.48 354 ASP B N 1
ATOM 7102 C CA . ASP E 1 355 ? 109.961 69.686 140.461 1.00 134.74 354 ASP B CA 1
ATOM 7103 C C . ASP E 1 355 ? 110.622 68.324 140.623 1.00 132.51 354 ASP B C 1
ATOM 7104 O O . ASP E 1 355 ? 110.043 67.448 141.274 1.00 128.89 354 ASP B O 1
ATOM 7109 N N . ASN E 1 356 ? 111.809 68.128 140.055 1.00 140.73 355 ASN B N 1
ATOM 7110 C CA . ASN E 1 356 ? 112.550 66.885 140.214 1.00 143.12 355 ASN B CA 1
ATOM 7111 C C . ASN E 1 356 ? 113.276 66.794 141.550 1.00 143.31 355 ASN B C 1
ATOM 7112 O O . ASN E 1 356 ? 113.878 65.753 141.836 1.00 142.49 355 ASN B O 1
ATOM 7117 N N . PHE E 1 357 ? 113.240 67.844 142.361 1.00 131.68 356 PHE B N 1
ATOM 7118 C CA . PHE E 1 357 ? 113.919 67.816 143.650 1.00 128.46 356 PHE B CA 1
ATOM 7119 C C . PHE E 1 357 ? 113.259 66.795 144.570 1.00 133.54 356 PHE B C 1
ATOM 7120 O O . PHE E 1 357 ? 112.036 66.826 144.745 1.00 132.96 356 PHE B O 1
ATOM 7128 N N . PRO E 1 358 ? 114.021 65.881 145.163 1.00 143.51 357 PRO B N 1
ATOM 7129 C CA . PRO E 1 358 ? 113.422 64.883 146.054 1.00 142.38 357 PRO B CA 1
ATOM 7130 C C . PRO E 1 358 ? 112.910 65.515 147.339 1.00 141.86 357 PRO B C 1
ATOM 7131 O O . PRO E 1 358 ? 113.336 66.594 147.754 1.00 140.37 357 PRO B O 1
ATOM 7135 N N . ASP E 1 359 ? 111.970 64.811 147.971 1.00 138.36 358 ASP B N 1
ATOM 7136 C CA . ASP E 1 359 ? 111.449 65.255 149.258 1.00 136.44 358 ASP B CA 1
ATOM 7137 C C . ASP E 1 359 ? 112.479 65.129 150.371 1.00 137.26 358 ASP B C 1
ATOM 7138 O O . ASP E 1 359 ? 112.337 65.790 151.405 1.00 137.79 358 ASP B O 1
ATOM 7143 N N . GLU E 1 360 ? 113.506 64.296 150.188 1.00 139.89 359 GLU B N 1
ATOM 7144 C CA . GLU E 1 360 ? 114.536 64.154 151.210 1.00 138.14 359 GLU B CA 1
ATOM 7145 C C . GLU E 1 360 ? 115.341 65.431 151.400 1.00 140.43 359 GLU B C 1
ATOM 7146 O O . GLU E 1 360 ? 115.969 65.603 152.450 1.00 140.64 359 GLU B O 1
ATOM 7152 N N . CYS E 1 361 ? 115.341 66.330 150.413 1.00 140.86 360 CYS B N 1
ATOM 7153 C CA . CYS E 1 361 ? 116.025 67.607 150.571 1.00 141.52 360 CYS B CA 1
ATOM 7154 C C . CYS E 1 361 ? 115.368 68.500 151.613 1.00 141.59 360 CYS B C 1
ATOM 7155 O O . CYS E 1 361 ? 115.977 69.492 152.023 1.00 145.53 360 CYS B O 1
ATOM 7158 N N . MET E 1 362 ? 114.144 68.181 152.044 1.00 127.43 361 MET B N 1
ATOM 7159 C CA . MET E 1 362 ? 113.519 68.909 153.139 1.00 127.49 361 MET B CA 1
ATOM 7160 C C . MET E 1 362 ? 114.124 68.569 154.492 1.00 127.92 361 MET B C 1
ATOM 7161 O O . MET E 1 362 ? 113.973 69.350 155.437 1.00 129.45 361 MET B O 1
ATOM 7166 N N . PHE E 1 363 ? 114.800 67.430 154.608 1.00 125.17 362 PHE B N 1
ATOM 7167 C CA . PHE E 1 363 ? 115.236 66.922 155.898 1.00 124.61 362 PHE B CA 1
ATOM 7168 C C . PHE E 1 363 ? 116.746 66.853 156.063 1.00 125.73 362 PHE B C 1
ATOM 7169 O O . PHE E 1 363 ? 117.236 67.073 157.172 1.00 126.36 362 PHE B O 1
ATOM 7177 N N . THR E 1 364 ? 117.492 66.559 155.003 1.00 132.95 363 THR B N 1
ATOM 7178 C CA . THR E 1 364 ? 118.939 66.435 155.096 1.00 133.38 363 THR B CA 1
ATOM 7179 C C . THR E 1 364 ? 119.594 67.204 153.960 1.00 133.58 363 THR B C 1
ATOM 7180 O O . THR E 1 364 ? 119.039 67.303 152.862 1.00 131.40 363 THR B O 1
ATOM 7184 N N . ALA E 1 365 ? 120.770 67.762 154.240 1.00 137.13 364 ALA B N 1
ATOM 7185 C CA . ALA E 1 365 ? 121.557 68.469 153.230 1.00 137.27 364 ALA B CA 1
ATOM 7186 C C . ALA E 1 365 ? 122.528 67.505 152.547 1.00 140.54 364 ALA B C 1
ATOM 7187 O O . ALA E 1 365 ? 123.749 67.636 152.625 1.00 138.07 364 ALA B O 1
ATOM 7189 N N . SER E 1 366 ? 121.953 66.517 151.869 1.00 155.55 365 SER B N 1
ATOM 7190 C CA . SER E 1 366 ? 122.752 65.507 151.197 1.00 152.56 365 SER B CA 1
ATOM 7191 C C . SER E 1 366 ? 123.467 66.103 149.987 1.00 153.93 365 SER B C 1
ATOM 7192 O O . SER E 1 366 ? 123.070 67.134 149.438 1.00 157.33 365 SER B O 1
ATOM 7195 N N . GLU E 1 367 ? 124.544 65.431 149.576 1.00 160.13 366 GLU B N 1
ATOM 7196 C CA . GLU E 1 367 ? 125.315 65.904 148.432 1.00 159.70 366 GLU B CA 1
ATOM 7197 C C . GLU E 1 367 ? 124.524 65.802 147.133 1.00 160.51 366 GLU B C 1
ATOM 7198 O O . GLU E 1 367 ? 124.799 66.541 146.183 1.00 159.21 366 GLU B O 1
ATOM 7204 N N . GLU E 1 368 ? 123.544 64.897 147.067 1.00 153.80 367 GLU B N 1
ATOM 7205 C CA . GLU E 1 368 ? 122.711 64.802 145.873 1.00 151.86 367 GLU B CA 1
ATOM 7206 C C . GLU E 1 368 ? 121.855 66.051 145.696 1.00 153.21 367 GLU B C 1
ATOM 7207 O O . GLU E 1 368 ? 121.693 66.547 144.573 1.00 151.51 367 GLU B O 1
ATOM 7213 N N . CYS E 1 369 ? 121.300 66.572 146.792 1.00 153.95 368 CYS B N 1
ATOM 7214 C CA . CYS E 1 369 ? 120.536 67.812 146.712 1.00 151.93 368 CYS B CA 1
ATOM 7215 C C . CYS E 1 369 ? 121.425 68.967 146.268 1.00 150.95 368 CYS B C 1
ATOM 7216 O O . CYS E 1 369 ? 121.007 69.812 145.468 1.00 154.10 368 CYS B O 1
ATOM 7219 N N . LEU E 1 370 ? 122.660 69.015 146.773 1.00 134.55 369 LEU B N 1
ATOM 7220 C CA . LEU E 1 370 ? 123.591 70.057 146.354 1.00 135.08 369 LEU B CA 1
ATOM 7221 C C . LEU E 1 370 ? 123.935 69.925 144.875 1.00 136.02 369 LEU B C 1
ATOM 7222 O O . LEU E 1 370 ? 124.056 70.930 144.165 1.00 138.30 369 LEU B O 1
ATOM 7227 N N . GLN E 1 371 ? 124.102 68.692 144.393 1.00 136.37 370 GLN B N 1
ATOM 7228 C CA . GLN E 1 371 ? 124.383 68.487 142.975 1.00 137.24 370 GLN B CA 1
ATOM 7229 C C . GLN E 1 371 ? 123.210 68.927 142.111 1.00 136.80 370 GLN B C 1
ATOM 7230 O O . GLN E 1 371 ? 123.402 69.516 141.042 1.00 139.02 370 GLN B O 1
ATOM 7236 N N . LEU E 1 372 ? 121.984 68.644 142.554 1.00 127.37 371 LEU B N 1
ATOM 7237 C CA . LEU E 1 372 ? 120.812 69.103 141.813 1.00 127.42 371 LEU B CA 1
ATOM 7238 C C . LEU E 1 372 ? 120.719 70.625 141.815 1.00 129.41 371 LEU B C 1
ATOM 7239 O O . LEU E 1 372 ? 120.352 71.238 140.803 1.00 128.62 371 LEU B O 1
ATOM 7244 N N . LEU E 1 373 ? 121.049 71.253 142.946 1.00 127.84 372 LEU B N 1
ATOM 7245 C CA . LEU E 1 373 ? 121.091 72.711 143.003 1.00 126.24 372 LEU B CA 1
ATOM 7246 C C . LEU E 1 373 ? 122.119 73.267 142.027 1.00 129.01 372 LEU B C 1
ATOM 7247 O O . LEU E 1 373 ? 121.861 74.261 141.336 1.00 132.02 372 LEU B O 1
ATOM 7252 N N . MET E 1 374 ? 123.293 72.637 141.958 1.00 124.71 373 MET B N 1
ATOM 7253 C CA . MET E 1 374 ? 124.317 73.073 141.015 1.00 122.64 373 MET B CA 1
ATOM 7254 C C . MET E 1 374 ? 123.858 72.884 139.575 1.00 123.45 373 MET B C 1
ATOM 7255 O O . MET E 1 374 ? 124.162 73.710 138.710 1.00 124.62 373 MET B O 1
ATOM 7260 N N . GLN E 1 375 ? 123.136 71.796 139.296 1.00 118.33 374 GLN B N 1
ATOM 7261 C CA . GLN E 1 375 ? 122.603 71.586 137.954 1.00 116.38 374 GLN B CA 1
ATOM 7262 C C . GLN E 1 375 ? 121.605 72.675 137.580 1.00 118.30 374 GLN B C 1
ATOM 7263 O O . GLN E 1 375 ? 121.618 73.182 136.452 1.00 121.86 374 GLN B O 1
ATOM 7269 N N . LEU E 1 376 ? 120.727 73.041 138.515 1.00 111.95 375 LEU B N 1
ATOM 7270 C CA . LEU E 1 376 ? 119.785 74.127 138.259 1.00 112.66 375 LEU B CA 1
ATOM 7271 C C . LEU E 1 376 ? 120.516 75.444 138.023 1.00 116.78 375 LEU B C 1
ATOM 7272 O O . LEU E 1 376 ? 120.160 76.214 137.119 1.00 121.90 375 LEU B O 1
ATOM 7277 N N . HIS E 1 377 ? 121.546 75.714 138.827 1.00 111.31 376 HIS B N 1
ATOM 7278 C CA . HIS E 1 377 ? 122.341 76.924 138.645 1.00 108.59 376 HIS B CA 1
ATOM 7279 C C . HIS E 1 377 ? 123.015 76.936 137.278 1.00 110.79 376 HIS B C 1
ATOM 7280 O O . HIS E 1 377 ? 123.070 77.976 136.611 1.00 114.49 376 HIS B O 1
ATOM 7287 N N . ASN E 1 378 ? 123.525 75.784 136.842 1.00 110.40 377 ASN B N 1
ATOM 7288 C CA . ASN E 1 378 ? 124.165 75.695 135.533 1.00 111.07 377 ASN B CA 1
ATOM 7289 C C . ASN E 1 378 ? 123.161 75.898 134.407 1.00 112.09 377 ASN B C 1
ATOM 7290 O O . ASN E 1 378 ? 123.486 76.507 133.383 1.00 115.38 377 ASN B O 1
ATOM 7295 N N . ARG E 1 379 ? 121.940 75.384 134.569 1.00 108.49 378 ARG B N 1
ATOM 7296 C CA . ARG E 1 379 ? 120.902 75.619 133.568 1.00 107.59 378 ARG B CA 1
ATOM 7297 C C . ARG E 1 379 ? 120.575 77.105 133.463 1.00 112.37 378 ARG B C 1
ATOM 7298 O O . ARG E 1 379 ? 120.434 77.654 132.360 1.00 111.61 378 ARG B O 1
ATOM 7306 N N . ILE E 1 380 ? 120.450 77.772 134.613 1.00 110.03 379 ILE B N 1
ATOM 7307 C CA . ILE E 1 380 ? 120.197 79.210 134.612 1.00 104.35 379 ILE B CA 1
ATOM 7308 C C . ILE E 1 380 ? 121.344 79.950 133.937 1.00 106.76 379 ILE B C 1
ATOM 7309 O O . ILE E 1 380 ? 121.129 80.898 133.169 1.00 112.75 379 ILE B O 1
ATOM 7314 N N . LYS E 1 381 ? 122.581 79.528 134.211 1.00 112.79 380 LYS B N 1
ATOM 7315 C CA . LYS E 1 381 ? 123.737 80.162 133.586 1.00 111.95 380 LYS B CA 1
ATOM 7316 C C . LYS E 1 381 ? 123.736 79.955 132.076 1.00 113.38 380 LYS B C 1
ATOM 7317 O O . LYS E 1 381 ? 124.091 80.865 131.321 1.00 117.29 380 LYS B O 1
ATOM 7323 N N . CYS E 1 382 ? 123.355 78.760 131.620 1.00 109.91 381 CYS B N 1
ATOM 7324 C CA . CYS E 1 382 ? 123.251 78.506 130.185 1.00 108.17 381 CYS B CA 1
ATOM 7325 C C . CYS E 1 382 ? 122.242 79.447 129.545 1.00 112.32 381 CYS B C 1
ATOM 7326 O O . CYS E 1 382 ? 122.514 80.059 128.502 1.00 112.69 381 CYS B O 1
ATOM 7329 N N . ALA E 1 383 ? 121.065 79.570 130.160 1.00 106.82 382 ALA B N 1
ATOM 7330 C CA . ALA E 1 383 ? 120.039 80.452 129.612 1.00 105.67 382 ALA B CA 1
ATOM 7331 C C . ALA E 1 383 ? 120.527 81.895 129.564 1.00 107.63 382 ALA B C 1
ATOM 7332 O O . ALA E 1 383 ? 120.346 82.589 128.557 1.00 107.55 382 ALA B O 1
ATOM 7334 N N . ARG E 1 384 ? 121.163 82.357 130.644 1.00 111.21 383 ARG B N 1
ATOM 7335 C CA . ARG E 1 384 ? 121.654 83.730 130.683 1.00 105.61 383 ARG B CA 1
ATOM 7336 C C . ARG E 1 384 ? 122.736 83.965 129.636 1.00 105.89 383 ARG B C 1
ATOM 7337 O O . ARG E 1 384 ? 122.762 85.016 128.985 1.00 107.98 383 ARG B O 1
ATOM 7345 N N . SER E 1 385 ? 123.642 83.000 129.464 1.00 107.59 384 SER B N 1
ATOM 7346 C CA . SER E 1 385 ? 124.704 83.144 128.475 1.00 108.07 384 SER B CA 1
ATOM 7347 C C . SER E 1 385 ? 124.140 83.212 127.065 1.00 109.44 384 SER B C 1
ATOM 7348 O O . SER E 1 385 ? 124.593 84.019 126.244 1.00 110.51 384 SER B O 1
ATOM 7351 N N . ILE E 1 386 ? 123.151 82.368 126.757 1.00 103.44 385 ILE B N 1
ATOM 7352 C CA . ILE E 1 386 ? 122.550 82.423 125.428 1.00 98.89 385 ILE B CA 1
ATOM 7353 C C . ILE E 1 386 ? 121.790 83.730 125.233 1.00 100.13 385 ILE B C 1
ATOM 7354 O O . ILE E 1 386 ? 121.766 84.281 124.125 1.00 97.15 385 ILE B O 1
ATOM 7359 N N . LYS E 1 387 ? 121.168 84.252 126.293 1.00 105.74 386 LYS B N 1
ATOM 7360 C CA . LYS E 1 387 ? 120.446 85.517 126.182 1.00 103.23 386 LYS B CA 1
ATOM 7361 C C . LYS E 1 387 ? 121.368 86.661 125.775 1.00 105.63 386 LYS B C 1
ATOM 7362 O O . LYS E 1 387 ? 121.002 87.497 124.942 1.00 107.51 386 LYS B O 1
ATOM 7368 N N . SER E 1 388 ? 122.568 86.716 126.357 1.00 106.75 387 SER B N 1
ATOM 7369 C CA . SER E 1 388 ? 123.424 87.884 126.180 1.00 106.88 387 SER B CA 1
ATOM 7370 C C . SER E 1 388 ? 124.039 87.953 124.787 1.00 114.49 387 SER B C 1
ATOM 7371 O O . SER E 1 388 ? 124.265 89.052 124.269 1.00 116.01 387 SER B O 1
ATOM 7374 N N . LYS E 1 389 ? 124.318 86.807 124.168 1.00 110.04 388 LYS B N 1
ATOM 7375 C CA . LYS E 1 389 ? 125.115 86.778 122.948 1.00 107.28 388 LYS B CA 1
ATOM 7376 C C . LYS E 1 389 ? 124.295 86.652 121.673 1.00 108.78 388 LYS B C 1
ATOM 7377 O O . LYS E 1 389 ? 124.782 87.032 120.603 1.00 110.95 388 LYS B O 1
ATOM 7383 N N . ILE E 1 390 ? 123.072 86.125 121.749 1.00 109.23 389 ILE B N 1
ATOM 7384 C CA . ILE E 1 390 ? 122.332 85.795 120.533 1.00 110.14 389 ILE B CA 1
ATOM 7385 C C . ILE E 1 390 ? 121.949 87.057 119.766 1.00 109.71 389 ILE B C 1
ATOM 7386 O O . ILE E 1 390 ? 121.895 87.054 118.531 1.00 114.61 389 ILE B O 1
ATOM 7391 N N . THR E 1 391 ? 121.677 88.154 120.478 1.00 112.81 390 THR B N 1
ATOM 7392 C CA . THR E 1 391 ? 121.247 89.378 119.810 1.00 116.86 390 THR B CA 1
ATOM 7393 C C . THR E 1 391 ? 122.364 90.023 119.000 1.00 115.93 390 THR B C 1
ATOM 7394 O O . THR E 1 391 ? 122.078 90.729 118.028 1.00 116.83 390 THR B O 1
ATOM 7398 N N . LYS E 1 392 ? 123.620 89.798 119.374 1.00 115.24 391 LYS B N 1
ATOM 7399 C CA . LYS E 1 392 ? 124.756 90.354 118.655 1.00 117.03 391 LYS B CA 1
ATOM 7400 C C . LYS E 1 392 ? 125.191 89.486 117.484 1.00 118.60 391 LYS B C 1
ATOM 7401 O O . LYS E 1 392 ? 126.074 89.893 116.721 1.00 121.03 391 LYS B O 1
ATOM 7407 N N . ASN E 1 393 ? 124.594 88.308 117.333 1.00 118.55 392 ASN B N 1
ATOM 7408 C CA . ASN E 1 393 ? 124.916 87.368 116.262 1.00 117.96 392 ASN B CA 1
ATOM 7409 C C . ASN E 1 393 ? 123.951 87.620 115.111 1.00 120.43 392 ASN B C 1
ATOM 7410 O O . ASN E 1 393 ? 122.809 87.154 115.127 1.00 120.57 392 ASN B O 1
ATOM 7415 N N . THR E 1 394 ? 124.414 88.366 114.103 1.00 121.22 393 THR B N 1
ATOM 7416 C CA . THR E 1 394 ? 123.535 88.771 113.009 1.00 118.94 393 THR B CA 1
ATOM 7417 C C . THR E 1 394 ? 123.065 87.583 112.180 1.00 118.58 393 THR B C 1
ATOM 7418 O O . THR E 1 394 ? 121.948 87.602 111.654 1.00 120.69 393 THR B O 1
ATOM 7422 N N . THR E 1 395 ? 123.902 86.553 112.040 1.00 115.51 394 THR B N 1
ATOM 7423 C CA . THR E 1 395 ? 123.527 85.396 111.233 1.00 115.78 394 THR B CA 1
ATOM 7424 C C . THR E 1 395 ? 122.300 84.700 111.807 1.00 116.80 394 THR B C 1
ATOM 7425 O O . THR E 1 395 ? 121.377 84.332 111.071 1.00 117.93 394 THR B O 1
ATOM 7429 N N . ALA E 1 396 ? 122.274 84.507 113.126 1.00 121.07 395 ALA B N 1
ATOM 7430 C CA . ALA E 1 396 ? 121.142 83.836 113.757 1.00 124.60 395 ALA B CA 1
ATOM 7431 C C . ALA E 1 396 ? 119.892 84.706 113.717 1.00 125.94 395 ALA B C 1
ATOM 7432 O O . ALA E 1 396 ? 118.792 84.217 113.432 1.00 126.79 395 ALA B O 1
ATOM 7434 N N . MET E 1 397 ? 120.040 86.002 114.005 1.00 125.22 396 MET B N 1
ATOM 7435 C CA . MET E 1 397 ? 118.881 86.885 114.065 1.00 123.34 396 MET B CA 1
ATOM 7436 C C . MET E 1 397 ? 118.222 87.034 112.699 1.00 123.01 396 MET B C 1
ATOM 7437 O O . MET E 1 397 ? 116.991 87.082 112.597 1.00 124.80 396 MET B O 1
ATOM 7442 N N . GLU E 1 398 ? 119.026 87.116 111.636 1.00 125.69 397 GLU B N 1
ATOM 7443 C CA . GLU E 1 398 ? 118.469 87.271 110.296 1.00 124.14 397 GLU B CA 1
ATOM 7444 C C . GLU E 1 398 ? 117.672 86.047 109.867 1.00 126.23 397 GLU B C 1
ATOM 7445 O O . GLU E 1 398 ? 116.763 86.163 109.036 1.00 127.37 397 GLU B O 1
ATOM 7451 N N . ALA E 1 399 ? 117.991 84.873 110.413 1.00 120.23 398 ALA B N 1
ATOM 7452 C CA . ALA E 1 399 ? 117.299 83.655 110.014 1.00 120.68 398 ALA B CA 1
ATOM 7453 C C . ALA E 1 399 ? 115.860 83.607 110.512 1.00 121.37 398 ALA B C 1
ATOM 7454 O O . ALA E 1 399 ? 115.067 82.814 109.995 1.00 119.69 398 ALA B O 1
ATOM 7456 N N . CYS E 1 400 ? 115.505 84.430 111.496 1.00 130.75 399 CYS B N 1
ATOM 7457 C CA . CYS E 1 400 ? 114.156 84.424 112.047 1.00 131.32 399 CYS B CA 1
ATOM 7458 C C . CYS E 1 400 ? 113.173 85.258 111.235 1.00 131.41 399 CYS B C 1
ATOM 7459 O O . CYS E 1 400 ? 111.972 85.209 111.517 1.00 132.74 399 CYS B O 1
ATOM 7462 N N . ASN E 1 401 ? 113.651 86.009 110.242 1.00 121.43 400 ASN B N 1
ATOM 7463 C CA . ASN E 1 401 ? 112.792 86.784 109.344 1.00 120.45 400 ASN B CA 1
ATOM 7464 C C . ASN E 1 401 ? 111.894 87.750 110.111 1.00 121.44 400 ASN B C 1
ATOM 7465 O O . ASN E 1 401 ? 110.708 87.900 109.812 1.00 120.37 400 ASN B O 1
ATOM 7470 N N . CYS E 1 402 ? 112.464 88.415 111.111 1.00 121.09 401 CYS B N 1
ATOM 7471 C CA . CYS E 1 402 ? 111.749 89.436 111.871 1.00 119.54 401 CYS B CA 1
ATOM 7472 C C . CYS E 1 402 ? 111.919 90.775 111.165 1.00 119.68 401 CYS B C 1
ATOM 7473 O O . CYS E 1 402 ? 113.010 91.356 111.172 1.00 124.22 401 CYS B O 1
ATOM 7476 N N . PHE E 1 403 ? 110.842 91.265 110.557 1.00 101.78 402 PHE B N 1
ATOM 7477 C CA . PHE E 1 403 ? 110.853 92.506 109.809 1.00 102.83 402 PHE B CA 1
ATOM 7478 C C . PHE E 1 403 ? 109.885 93.507 110.426 1.00 105.92 402 PHE B C 1
ATOM 7479 O O . PHE E 1 403 ? 108.887 93.104 111.033 1.00 112.45 402 PHE B O 1
ATOM 7487 N N . PRO E 1 404 ? 110.152 94.806 110.303 1.00 92.81 403 PRO B N 1
ATOM 7488 C CA . PRO E 1 404 ? 109.289 95.790 110.946 1.00 90.93 403 PRO B CA 1
ATOM 7489 C C . PRO E 1 404 ? 107.899 95.762 110.346 1.00 92.12 403 PRO B C 1
ATOM 7490 O O . PRO E 1 404 ? 107.714 95.374 109.178 1.00 95.36 403 PRO B O 1
ATOM 7494 N N . PRO E 1 405 ? 106.882 96.153 111.115 1.00 91.16 404 PRO B N 1
ATOM 7495 C CA . PRO E 1 405 ? 105.508 96.102 110.604 1.00 95.09 404 PRO B CA 1
ATOM 7496 C C . PRO E 1 405 ? 105.309 97.038 109.422 1.00 95.41 404 PRO B C 1
ATOM 7497 O O . PRO E 1 405 ? 105.925 98.102 109.332 1.00 98.72 404 PRO B O 1
ATOM 7501 N N . CYS E 1 406 ? 104.431 96.627 108.506 1.00 103.85 405 CYS B N 1
ATOM 7502 C CA . CYS E 1 406 ? 104.138 97.446 107.338 1.00 107.31 405 CYS B CA 1
ATOM 7503 C C . CYS E 1 406 ? 103.334 98.689 107.695 1.00 107.71 405 CYS B C 1
ATOM 7504 O O . CYS E 1 406 ? 103.456 99.709 107.009 1.00 113.39 405 CYS B O 1
ATOM 7507 N N . ASP E 1 407 ? 102.524 98.628 108.748 1.00 98.40 406 ASP B N 1
ATOM 7508 C CA . ASP E 1 407 ? 101.747 99.774 109.216 1.00 102.50 406 ASP B CA 1
ATOM 7509 C C . ASP E 1 407 ? 101.814 99.773 110.736 1.00 101.99 406 ASP B C 1
ATOM 7510 O O . ASP E 1 407 ? 101.208 98.915 111.385 1.00 104.56 406 ASP B O 1
ATOM 7515 N N . GLU E 1 408 ? 102.546 100.729 111.300 1.00 100.62 407 GLU B N 1
ATOM 7516 C CA . GLU E 1 408 ? 102.858 100.742 112.720 1.00 96.57 407 GLU B CA 1
ATOM 7517 C C . GLU E 1 408 ? 102.459 102.073 113.335 1.00 98.55 407 GLU B C 1
ATOM 7518 O O . GLU E 1 408 ? 102.603 103.126 112.708 1.00 106.02 407 GLU B O 1
ATOM 7524 N N . VAL E 1 409 ? 101.954 102.018 114.565 1.00 86.39 408 VAL B N 1
ATOM 7525 C CA . VAL E 1 409 ? 101.645 103.202 115.356 1.00 84.30 408 VAL B CA 1
ATOM 7526 C C . VAL E 1 409 ? 102.585 103.225 116.552 1.00 84.05 408 VAL B C 1
ATOM 7527 O O . VAL E 1 409 ? 102.678 102.241 117.295 1.00 94.01 408 VAL B O 1
ATOM 7531 N N . SER E 1 410 ? 103.277 104.345 116.739 1.00 74.74 409 SER B N 1
ATOM 7532 C CA . SER E 1 410 ? 104.247 104.494 117.811 1.00 74.40 409 SER B CA 1
ATOM 7533 C C . SER E 1 410 ? 103.948 105.765 118.591 1.00 83.20 409 SER B C 1
ATOM 7534 O O . SER E 1 410 ? 103.264 106.670 118.107 1.00 92.57 409 SER B O 1
ATOM 7537 N N . TYR E 1 411 ? 104.467 105.820 119.814 1.00 75.84 410 TYR B N 1
ATOM 7538 C CA . TYR E 1 411 ? 104.218 106.935 120.715 1.00 75.35 410 TYR B CA 1
ATOM 7539 C C . TYR E 1 411 ? 105.535 107.441 121.279 1.00 78.55 410 TYR B C 1
ATOM 7540 O O . TYR E 1 411 ? 106.342 106.654 121.780 1.00 84.34 410 TYR B O 1
ATOM 7549 N N . ASP E 1 412 ? 105.747 108.750 121.195 1.00 86.55 411 ASP B N 1
ATOM 7550 C CA . ASP E 1 412 ? 106.849 109.412 121.878 1.00 86.92 411 ASP B CA 1
ATOM 7551 C C . ASP E 1 412 ? 106.295 110.129 123.098 1.00 90.21 411 ASP B C 1
ATOM 7552 O O . ASP E 1 412 ? 105.319 110.879 122.992 1.00 98.97 411 ASP B O 1
ATOM 7557 N N . VAL E 1 413 ? 106.914 109.900 124.252 1.00 70.57 412 VAL B N 1
ATOM 7558 C CA . VAL E 1 413 ? 106.350 110.287 125.538 1.00 73.64 412 VAL B CA 1
ATOM 7559 C C . VAL E 1 413 ? 107.238 111.341 126.181 1.00 69.71 412 VAL B C 1
ATOM 7560 O O . VAL E 1 413 ? 108.452 111.147 126.305 1.00 73.64 412 VAL B O 1
ATOM 7564 N N . SER E 1 414 ? 106.629 112.453 126.585 1.00 68.72 413 SER B N 1
ATOM 7565 C CA . SER E 1 414 ? 107.303 113.432 127.422 1.00 64.46 413 SER B CA 1
ATOM 7566 C C . SER E 1 414 ? 107.101 113.058 128.884 1.00 68.45 413 SER B C 1
ATOM 7567 O O . SER E 1 414 ? 105.966 112.873 129.333 1.00 80.45 413 SER B O 1
ATOM 7570 N N . TYR E 1 415 ? 108.196 112.948 129.625 1.00 59.53 414 TYR B N 1
ATOM 7571 C CA . TYR E 1 415 ? 108.175 112.422 130.981 1.00 51.82 414 TYR B CA 1
ATOM 7572 C C . TYR E 1 415 ? 108.544 113.524 131.962 1.00 60.64 414 TYR B C 1
ATOM 7573 O O . TYR E 1 415 ? 109.549 114.216 131.775 1.00 74.90 414 TYR B O 1
ATOM 7582 N N . SER E 1 416 ? 107.728 113.685 133.002 1.00 49.90 415 SER B N 1
ATOM 7583 C CA . SER E 1 416 ? 107.958 114.699 134.019 1.00 52.16 415 SER B CA 1
ATOM 7584 C C . SER E 1 416 ? 107.418 114.193 135.347 1.00 62.08 415 SER B C 1
ATOM 7585 O O . SER E 1 416 ? 106.570 113.299 135.391 1.00 71.94 415 SER B O 1
ATOM 7588 N N . LEU E 1 417 ? 107.918 114.776 136.433 1.00 62.15 416 LEU B N 1
ATOM 7589 C CA . LEU E 1 417 ? 107.552 114.353 137.776 1.00 56.98 416 LEU B CA 1
ATOM 7590 C C . LEU E 1 417 ? 107.197 115.554 138.640 1.00 62.10 416 LEU B C 1
ATOM 7591 O O . LEU E 1 417 ? 107.878 116.582 138.605 1.00 73.00 416 LEU B O 1
ATOM 7596 N N . SER E 1 418 ? 106.125 115.411 139.411 1.00 69.82 417 SER B N 1
ATOM 7597 C CA . SER E 1 418 ? 105.768 116.339 140.471 1.00 56.35 417 SER B CA 1
ATOM 7598 C C . SER E 1 418 ? 105.674 115.570 141.778 1.00 65.45 417 SER B C 1
ATOM 7599 O O . SER E 1 418 ? 105.591 114.341 141.789 1.00 85.46 417 SER B O 1
ATOM 7602 N N . LYS E 1 419 ? 105.684 116.300 142.886 1.00 60.78 418 LYS B N 1
ATOM 7603 C CA . LYS E 1 419 ? 105.428 115.713 144.196 1.00 66.88 418 LYS B CA 1
ATOM 7604 C C . LYS E 1 419 ? 103.922 115.752 144.425 1.00 76.28 418 LYS B C 1
ATOM 7605 O O . LYS E 1 419 ? 103.355 116.824 144.658 1.00 92.95 418 LYS B O 1
ATOM 7611 N N . TRP E 1 420 ? 103.269 114.588 144.348 1.00 62.03 419 TRP B N 1
ATOM 7612 C CA . TRP E 1 420 ? 101.812 114.595 144.266 1.00 74.10 419 TRP B CA 1
ATOM 7613 C C . TRP E 1 420 ? 101.166 115.107 145.549 1.00 89.48 419 TRP B C 1
ATOM 7614 O O . TRP E 1 420 ? 100.487 116.140 145.502 1.00 99.01 419 TRP B O 1
ATOM 7625 N N . PRO E 1 421 ? 101.319 114.449 146.713 1.00 77.90 420 PRO B N 1
ATOM 7626 C CA . PRO E 1 421 ? 100.639 114.967 147.906 1.00 70.42 420 PRO B CA 1
ATOM 7627 C C . PRO E 1 421 ? 101.378 116.180 148.446 1.00 77.17 420 PRO B C 1
ATOM 7628 O O . PRO E 1 421 ? 102.428 116.060 149.085 1.00 88.36 420 PRO B O 1
ATOM 7632 N N . SER E 1 422 ? 100.828 117.361 148.185 1.00 76.76 421 SER B N 1
ATOM 7633 C CA . SER E 1 422 ? 101.470 118.591 148.617 1.00 80.33 421 SER B CA 1
ATOM 7634 C C . SER E 1 422 ? 101.384 118.733 150.130 1.00 88.66 421 SER B C 1
ATOM 7635 O O . SER E 1 422 ? 100.412 118.315 150.762 1.00 93.70 421 SER B O 1
ATOM 7638 N N . ALA E 1 423 ? 102.422 119.320 150.715 1.00 86.44 422 ALA B N 1
ATOM 7639 C CA . ALA E 1 423 ? 102.396 119.584 152.143 1.00 85.18 422 ALA B CA 1
ATOM 7640 C C . ALA E 1 423 ? 101.355 120.650 152.464 1.00 89.53 422 ALA B C 1
ATOM 7641 O O . ALA E 1 423 ? 101.213 121.647 151.753 1.00 96.23 422 ALA B O 1
ATOM 7643 N N . GLY E 1 424 ? 100.620 120.429 153.549 1.00 89.92 423 GLY B N 1
ATOM 7644 C CA . GLY E 1 424 ? 99.648 121.405 153.993 1.00 88.63 423 GLY B CA 1
ATOM 7645 C C . GLY E 1 424 ? 98.209 121.104 153.627 1.00 91.32 423 GLY B C 1
ATOM 7646 O O . GLY E 1 424 ? 97.760 119.957 153.704 1.00 98.15 423 GLY B O 1
ATOM 7647 N N . TYR E 1 425 ? 97.479 122.146 153.227 1.00 86.41 424 TYR B N 1
ATOM 7648 C CA . TYR E 1 425 ? 96.030 122.040 153.080 1.00 90.01 424 TYR B CA 1
ATOM 7649 C C . TYR E 1 425 ? 95.641 121.223 151.854 1.00 95.95 424 TYR B C 1
ATOM 7650 O O . TYR E 1 425 ? 94.671 120.455 151.896 1.00 100.95 424 TYR B O 1
ATOM 7659 N N . GLU E 1 426 ? 96.370 121.383 150.751 1.00 93.68 425 GLU B N 1
ATOM 7660 C CA . GLU E 1 426 ? 96.045 120.632 149.543 1.00 93.87 425 GLU B CA 1
ATOM 7661 C C . GLU E 1 426 ? 96.269 119.140 149.754 1.00 96.46 425 GLU B C 1
ATOM 7662 O O . GLU E 1 426 ? 95.507 118.308 149.244 1.00 100.89 425 GLU B O 1
ATOM 7668 N N . GLY E 1 427 ? 97.307 118.781 150.509 1.00 86.25 426 GLY B N 1
ATOM 7669 C CA . GLY E 1 427 ? 97.480 117.391 150.892 1.00 83.69 426 GLY B CA 1
ATOM 7670 C C . GLY E 1 427 ? 96.352 116.879 151.763 1.00 85.12 426 GLY B C 1
ATOM 7671 O O . GLY E 1 427 ? 95.956 115.718 151.651 1.00 93.12 426 GLY B O 1
ATOM 7672 N N . ASP E 1 428 ? 95.820 117.733 152.641 1.00 86.72 427 ASP B N 1
ATOM 7673 C CA . ASP E 1 428 ? 94.648 117.351 153.419 1.00 82.33 427 ASP B CA 1
ATOM 7674 C C . ASP E 1 428 ? 93.456 117.086 152.511 1.00 83.57 427 ASP B C 1
ATOM 7675 O O . ASP E 1 428 ? 92.697 116.133 152.729 1.00 92.77 427 ASP B O 1
ATOM 7680 N N . ALA E 1 429 ? 93.275 117.921 151.487 1.00 78.10 428 ALA B N 1
ATOM 7681 C CA . ALA E 1 429 ? 92.194 117.696 150.535 1.00 80.38 428 ALA B CA 1
ATOM 7682 C C . ALA E 1 429 ? 92.382 116.382 149.789 1.00 80.43 428 ALA B C 1
ATOM 7683 O O . ALA E 1 429 ? 91.419 115.638 149.573 1.00 81.95 428 ALA B O 1
ATOM 7685 N N . ALA E 1 430 ? 93.616 116.079 149.384 1.00 77.07 429 ALA B N 1
ATOM 7686 C CA . ALA E 1 430 ? 93.885 114.818 148.697 1.00 74.68 429 ALA B CA 1
ATOM 7687 C C . ALA E 1 430 ? 93.607 113.626 149.607 1.00 78.01 429 ALA B C 1
ATOM 7688 O O . ALA E 1 430 ? 93.028 112.619 149.178 1.00 88.32 429 ALA B O 1
ATOM 7690 N N . TYR E 1 431 ? 94.019 113.721 150.873 1.00 75.89 430 TYR B N 1
ATOM 7691 C CA . TYR E 1 431 ? 93.750 112.653 151.828 1.00 67.80 430 TYR B CA 1
ATOM 7692 C C . TYR E 1 431 ? 92.257 112.459 152.039 1.00 68.80 430 TYR B C 1
ATOM 7693 O O . TYR E 1 431 ? 91.786 111.319 152.118 1.00 77.61 430 TYR B O 1
ATOM 7702 N N . PHE E 1 432 ? 91.499 113.551 152.143 1.00 76.81 431 PHE B N 1
ATOM 7703 C CA . PHE E 1 432 ? 90.053 113.427 152.280 1.00 76.50 431 PHE B CA 1
ATOM 7704 C C . PHE E 1 432 ? 89.429 112.817 151.033 1.00 83.49 431 PHE B C 1
ATOM 7705 O O . PHE E 1 432 ? 88.477 112.037 151.129 1.00 94.51 431 PHE B O 1
ATOM 7713 N N . ASP E 1 433 ? 89.940 113.171 149.855 1.00 84.05 432 ASP B N 1
ATOM 7714 C CA . ASP E 1 433 ? 89.426 112.576 148.627 1.00 84.20 432 ASP B CA 1
ATOM 7715 C C . ASP E 1 433 ? 89.670 111.073 148.603 1.00 81.60 432 ASP B C 1
ATOM 7716 O O . ASP E 1 433 ? 88.792 110.300 148.202 1.00 83.96 432 ASP B O 1
ATOM 7721 N N . VAL E 1 434 ? 90.857 110.641 149.026 1.00 75.57 433 VAL B N 1
ATOM 7722 C CA . VAL E 1 434 ? 91.190 109.221 148.958 1.00 67.73 433 VAL B CA 1
ATOM 7723 C C . VAL E 1 434 ? 90.422 108.431 150.013 1.00 69.34 433 VAL B C 1
ATOM 7724 O O . VAL E 1 434 ? 89.825 107.390 149.718 1.00 81.82 433 VAL B O 1
ATOM 7728 N N . PHE E 1 435 ? 90.418 108.912 151.258 1.00 70.78 434 PHE B N 1
ATOM 7729 C CA . PHE E 1 435 ? 89.899 108.124 152.370 1.00 70.22 434 PHE B CA 1
ATOM 7730 C C . PHE E 1 435 ? 88.542 108.584 152.884 1.00 77.01 434 PHE B C 1
ATOM 7731 O O . PHE E 1 435 ? 87.867 107.807 153.567 1.00 78.11 434 PHE B O 1
ATOM 7739 N N . GLY E 1 436 ? 88.128 109.811 152.587 1.00 91.76 435 GLY B N 1
ATOM 7740 C CA . GLY E 1 436 ? 86.859 110.298 153.090 1.00 88.22 435 GLY B CA 1
ATOM 7741 C C . GLY E 1 436 ? 85.722 110.112 152.109 1.00 89.12 435 GLY B C 1
ATOM 7742 O O . GLY E 1 436 ? 84.619 109.714 152.490 1.00 96.43 435 GLY B O 1
ATOM 7743 N N . ILE E 1 437 ? 85.981 110.403 150.838 1.00 84.80 436 ILE B N 1
ATOM 7744 C CA . ILE E 1 437 ? 84.958 110.286 149.804 1.00 86.27 436 ILE B CA 1
ATOM 7745 C C . ILE E 1 437 ? 85.005 108.925 149.130 1.00 88.66 436 ILE B C 1
ATOM 7746 O O . ILE E 1 437 ? 84.003 108.206 149.087 1.00 92.14 436 ILE B O 1
ATOM 7751 N N . GLU E 1 438 ? 86.166 108.551 148.593 1.00 93.91 437 GLU B N 1
ATOM 7752 C CA . GLU E 1 438 ? 86.304 107.252 147.950 1.00 95.26 437 GLU B CA 1
ATOM 7753 C C . GLU E 1 438 ? 86.246 106.109 148.954 1.00 98.77 437 GLU B C 1
ATOM 7754 O O . GLU E 1 438 ? 85.814 105.008 148.595 1.00 101.21 437 GLU B O 1
ATOM 7760 N N . LYS E 1 439 ? 86.649 106.353 150.200 1.00 92.46 438 LYS B N 1
ATOM 7761 C CA . LYS E 1 439 ? 86.652 105.346 151.258 1.00 90.03 438 LYS B CA 1
ATOM 7762 C C . LYS E 1 439 ? 87.482 104.132 150.843 1.00 91.76 438 LYS B C 1
ATOM 7763 O O . LYS E 1 439 ? 86.987 103.014 150.698 1.00 95.59 438 LYS B O 1
ATOM 7769 N N . PHE E 1 440 ? 88.777 104.388 150.647 1.00 82.81 439 PHE B N 1
ATOM 7770 C CA . PHE E 1 440 ? 89.679 103.359 150.144 1.00 78.77 439 PHE B CA 1
ATOM 7771 C C . PHE E 1 440 ? 89.813 102.201 151.127 1.00 83.53 439 PHE B C 1
ATOM 7772 O O . PHE E 1 440 ? 89.872 101.037 150.717 1.00 95.01 439 PHE B O 1
ATOM 7780 N N . ASN E 1 441 ? 89.867 102.501 152.428 1.00 78.83 440 ASN B N 1
ATOM 7781 C CA . ASN E 1 441 ? 90.032 101.447 153.425 1.00 79.73 440 ASN B CA 1
ATOM 7782 C C . ASN E 1 441 ? 88.820 100.526 153.469 1.00 83.98 440 ASN B C 1
ATOM 7783 O O . ASN E 1 441 ? 88.947 99.332 153.761 1.00 92.08 440 ASN B O 1
ATOM 7788 N N . GLU E 1 442 ? 87.633 101.065 153.185 1.00 87.08 441 GLU B N 1
ATOM 7789 C CA . GLU E 1 442 ? 86.403 100.287 153.289 1.00 91.83 441 GLU B CA 1
ATOM 7790 C C . GLU E 1 442 ? 86.316 99.173 152.257 1.00 92.52 441 GLU B C 1
ATOM 7791 O O . GLU E 1 442 ? 85.492 98.265 152.417 1.00 100.59 441 GLU B O 1
ATOM 7797 N N . ARG E 1 443 ? 87.169 99.239 151.230 1.00 77.02 442 ARG B N 1
ATOM 7798 C CA . ARG E 1 443 ? 87.180 98.201 150.166 1.00 74.25 442 ARG B CA 1
ATOM 7799 C C . ARG E 1 443 ? 87.878 96.943 150.690 1.00 80.86 442 ARG B C 1
ATOM 7800 O O . ARG E 1 443 ? 87.778 95.898 150.021 1.00 90.68 442 ARG B O 1
ATOM 7808 N N . PHE E 1 444 ? 88.566 97.047 151.830 1.00 83.06 443 PHE B N 1
ATOM 7809 C CA . PHE E 1 444 ? 89.324 95.889 152.379 1.00 83.84 443 PHE B CA 1
ATOM 7810 C C . PHE E 1 444 ? 88.790 95.538 153.769 1.00 88.23 443 PHE B C 1
ATOM 7811 O O . PHE E 1 444 ? 89.489 94.842 154.518 1.00 94.70 443 PHE B O 1
ATOM 7819 N N . ASN E 1 445 ? 87.587 96.010 154.095 1.00 96.24 444 ASN B N 1
ATOM 7820 C CA . ASN E 1 445 ? 86.965 95.671 155.402 1.00 97.41 444 ASN B CA 1
ATOM 7821 C C . ASN E 1 445 ? 86.165 94.377 155.218 1.00 102.47 444 ASN B C 1
ATOM 7822 O O . ASN E 1 445 ? 85.493 93.948 156.177 1.00 106.98 444 ASN B O 1
ATOM 7827 N N . LYS E 1 446 ? 86.251 93.774 154.029 1.00 106.60 445 LYS B N 1
ATOM 7828 C CA . LYS E 1 446 ? 85.542 92.495 153.755 1.00 108.13 445 LYS B CA 1
ATOM 7829 C C . LYS E 1 446 ? 86.203 91.372 154.560 1.00 112.92 445 LYS B C 1
ATOM 7830 O O . LYS E 1 446 ? 87.390 91.518 154.913 1.00 112.76 445 LYS B O 1
ATOM 7836 N N . THR E 1 447 ? 85.461 90.294 154.829 1.00 123.33 446 THR B N 1
ATOM 7837 C CA . THR E 1 447 ? 85.994 89.174 155.650 1.00 122.41 446 THR B CA 1
ATOM 7838 C C . THR E 1 447 ? 87.346 88.707 155.102 1.00 120.92 446 THR B C 1
ATOM 7839 O O . THR E 1 447 ? 88.327 88.739 155.871 1.00 118.53 446 THR B O 1
ATOM 7843 N N . GLY E 1 448 ? 87.397 88.290 153.833 1.00 114.65 447 GLY B N 1
ATOM 7844 C CA . GLY E 1 448 ? 88.629 87.752 153.295 1.00 115.02 447 GLY B CA 1
ATOM 7845 C C . GLY E 1 448 ? 89.839 88.654 153.373 1.00 117.53 447 GLY B C 1
ATOM 7846 O O . GLY E 1 448 ? 90.945 88.209 153.056 1.00 117.24 447 GLY B O 1
ATOM 7847 N N . THR E 1 449 ? 89.669 89.911 153.786 1.00 113.68 448 THR B N 1
ATOM 7848 C CA . THR E 1 449 ? 90.783 90.850 153.875 1.00 111.61 448 THR B CA 1
ATOM 7849 C C . THR E 1 449 ? 90.743 91.639 155.177 1.00 109.85 448 THR B C 1
ATOM 7850 O O . THR E 1 449 ? 91.100 92.821 155.200 1.00 114.16 448 THR B O 1
ATOM 7854 N N . GLN E 1 450 ? 90.306 91.004 156.267 1.00 101.24 449 GLN B N 1
ATOM 7855 C CA . GLN E 1 450 ? 90.179 91.715 157.534 1.00 105.06 449 GLN B CA 1
ATOM 7856 C C . GLN E 1 450 ? 91.538 92.157 158.063 1.00 108.56 449 GLN B C 1
ATOM 7857 O O . GLN E 1 450 ? 91.668 93.252 158.621 1.00 108.77 449 GLN B O 1
ATOM 7863 N N . GLY E 1 451 ? 92.562 91.316 157.903 1.00 100.47 450 GLY B N 1
ATOM 7864 C CA . GLY E 1 451 ? 93.888 91.682 158.374 1.00 96.37 450 GLY B CA 1
ATOM 7865 C C . GLY E 1 451 ? 94.451 92.895 157.659 1.00 97.73 450 GLY B C 1
ATOM 7866 O O . GLY E 1 451 ? 95.110 93.739 158.271 1.00 102.65 450 GLY B O 1
ATOM 7867 N N . LYS E 1 452 ? 94.205 92.995 156.352 1.00 88.24 451 LYS B N 1
ATOM 7868 C CA . LYS E 1 452 ? 94.654 94.161 155.599 1.00 92.43 451 LYS B CA 1
ATOM 7869 C C . LYS E 1 452 ? 93.952 95.426 156.077 1.00 95.66 451 LYS B C 1
ATOM 7870 O O . LYS E 1 452 ? 94.544 96.514 156.081 1.00 101.95 451 LYS B O 1
ATOM 7876 N N . TYR E 1 453 ? 92.687 95.300 156.483 1.00 91.27 452 TYR B N 1
ATOM 7877 C CA . TYR E 1 453 ? 91.937 96.456 156.959 1.00 88.25 452 TYR B CA 1
ATOM 7878 C C . TYR E 1 453 ? 92.603 97.096 158.166 1.00 92.85 452 TYR B C 1
ATOM 7879 O O . TYR E 1 453 ? 92.736 98.321 158.234 1.00 98.61 452 TYR B O 1
ATOM 7888 N N . GLU E 1 454 ? 92.992 96.283 159.149 1.00 95.22 453 GLU B N 1
ATOM 7889 C CA . GLU E 1 454 ? 93.616 96.831 160.348 1.00 97.45 453 GLU B CA 1
ATOM 7890 C C . GLU E 1 454 ? 94.934 97.514 160.014 1.00 98.93 453 GLU B C 1
ATOM 7891 O O . GLU E 1 454 ? 95.235 98.596 160.536 1.00 102.81 453 GLU B O 1
ATOM 7897 N N . LEU E 1 455 ? 95.726 96.899 159.134 1.00 81.98 454 LEU B N 1
ATOM 7898 C CA . LEU E 1 455 ? 97.000 97.485 158.737 1.00 83.45 454 LEU B CA 1
ATOM 7899 C C . LEU E 1 455 ? 96.799 98.840 158.072 1.00 87.71 454 LEU B C 1
ATOM 7900 O O . LEU E 1 455 ? 97.501 99.807 158.387 1.00 93.87 454 LEU B O 1
ATOM 7905 N N . PHE E 1 456 ? 95.832 98.935 157.157 1.00 76.10 455 PHE B N 1
ATOM 7906 C CA . PHE E 1 456 ? 95.615 100.207 156.476 1.00 77.05 455 PHE B CA 1
ATOM 7907 C C . PHE E 1 456 ? 94.975 101.243 157.391 1.00 79.83 455 PHE B C 1
ATOM 7908 O O . PHE E 1 456 ? 95.250 102.439 157.253 1.00 85.28 455 PHE B O 1
ATOM 7916 N N . THR E 1 457 ? 94.123 100.813 158.322 1.00 83.50 456 THR B N 1
ATOM 7917 C CA . THR E 1 457 ? 93.538 101.749 159.273 1.00 84.74 456 THR B CA 1
ATOM 7918 C C . THR E 1 457 ? 94.596 102.341 160.191 1.00 89.54 456 THR B C 1
ATOM 7919 O O . THR E 1 457 ? 94.577 103.548 160.461 1.00 96.41 456 THR B O 1
ATOM 7923 N N . LYS E 1 458 ? 95.538 101.523 160.659 1.00 85.89 457 LYS B N 1
ATOM 7924 C CA . LYS E 1 458 ? 96.603 102.042 161.510 1.00 85.94 457 LYS B CA 1
ATOM 7925 C C . LYS E 1 458 ? 97.577 102.901 160.714 1.00 87.10 457 LYS B C 1
ATOM 7926 O O . LYS E 1 458 ? 97.959 103.990 161.153 1.00 97.21 457 LYS B O 1
ATOM 7932 N N . TYR E 1 459 ? 97.995 102.420 159.543 1.00 70.89 458 TYR B N 1
ATOM 7933 C CA . TYR E 1 459 ? 98.994 103.134 158.757 1.00 75.29 458 TYR B CA 1
ATOM 7934 C C . TYR E 1 459 ? 98.451 104.457 158.230 1.00 81.66 458 TYR B C 1
ATOM 7935 O O . TYR E 1 459 ? 99.076 105.511 158.393 1.00 83.99 458 TYR B O 1
ATOM 7944 N N . PHE E 1 460 ? 97.283 104.423 157.594 1.00 78.00 459 PHE B N 1
ATOM 7945 C CA . PHE E 1 460 ? 96.739 105.601 156.917 1.00 75.65 459 PHE B CA 1
ATOM 7946 C C . PHE E 1 460 ? 95.795 106.377 157.836 1.00 81.12 459 PHE B C 1
ATOM 7947 O O . PHE E 1 460 ? 94.633 106.624 157.517 1.00 89.81 459 PHE B O 1
ATOM 7955 N N . ASN E 1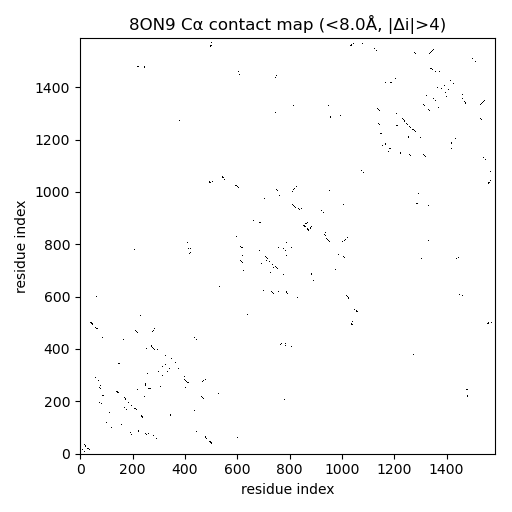 461 ? 96.312 106.768 158.995 1.00 92.67 460 ASN B N 1
ATOM 7956 C CA . ASN E 1 461 ? 95.525 107.586 159.903 1.00 89.90 460 ASN B CA 1
ATOM 7957 C C . ASN E 1 461 ? 95.765 109.068 159.635 1.00 94.76 460 ASN B C 1
ATOM 7958 O O . ASN E 1 461 ? 96.694 109.457 158.923 1.00 98.15 460 ASN B O 1
ATOM 7963 N N . VAL E 1 462 ? 94.901 109.898 160.220 1.00 88.04 461 VAL B N 1
ATOM 7964 C CA . VAL E 1 462 ? 94.948 111.334 159.960 1.00 84.54 461 VAL B CA 1
ATOM 7965 C C . VAL E 1 462 ? 96.232 111.940 160.511 1.00 91.81 461 VAL B C 1
ATOM 7966 O O . VAL E 1 462 ? 96.806 112.859 159.914 1.00 98.16 461 VAL B O 1
ATOM 7970 N N . SER E 1 463 ? 96.705 111.437 161.653 1.00 96.64 462 SER B N 1
ATOM 7971 C CA . SER E 1 463 ? 97.857 112.040 162.316 1.00 96.60 462 SER B CA 1
ATOM 7972 C C . SER E 1 463 ? 99.111 111.971 161.454 1.00 99.99 462 SER B C 1
ATOM 7973 O O . SER E 1 463 ? 99.870 112.943 161.371 1.00 101.88 462 SER B O 1
ATOM 7976 N N . ASN E 1 464 ? 99.350 110.832 160.807 1.00 97.90 463 ASN B N 1
ATOM 7977 C CA . ASN E 1 464 ? 100.568 110.605 160.040 1.00 98.36 463 ASN B CA 1
ATOM 7978 C C . ASN E 1 464 ? 100.315 110.653 158.536 1.00 98.88 463 ASN B C 1
ATOM 7979 O O . ASN E 1 464 ? 100.929 109.903 157.774 1.00 106.50 463 ASN B O 1
ATOM 7984 N N . ARG E 1 465 ? 99.409 111.529 158.094 1.00 85.99 464 ARG B N 1
ATOM 7985 C CA . ARG E 1 465 ? 99.044 111.555 156.681 1.00 85.08 464 ARG B CA 1
ATOM 7986 C C . ARG E 1 465 ? 100.178 112.076 155.807 1.00 89.45 464 ARG B C 1
ATOM 7987 O O . ARG E 1 465 ? 100.300 111.666 154.649 1.00 95.85 464 ARG B O 1
ATOM 7995 N N . GLU E 1 466 ? 101.011 112.978 156.333 1.00 98.15 465 GLU B N 1
ATOM 7996 C CA . GLU E 1 466 ? 102.081 113.542 155.515 1.00 99.28 465 GLU B CA 1
ATOM 7997 C C . GLU E 1 466 ? 103.090 112.483 155.094 1.00 103.04 465 GLU B C 1
ATOM 7998 O O . GLU E 1 466 ? 103.630 112.552 153.984 1.00 108.02 465 GLU B O 1
ATOM 8004 N N . GLU E 1 467 ? 103.356 111.502 155.953 1.00 103.49 466 GLU B N 1
ATOM 8005 C CA . GLU E 1 467 ? 104.323 110.459 155.643 1.00 97.65 466 GLU B CA 1
ATOM 8006 C C . GLU E 1 467 ? 103.679 109.258 154.963 1.00 98.15 466 GLU B C 1
ATOM 8007 O O . GLU E 1 467 ? 104.270 108.676 154.047 1.00 103.96 466 GLU B O 1
ATOM 8013 N N . SER E 1 468 ? 102.478 108.871 155.397 1.00 82.98 467 SER B N 1
ATOM 8014 C CA . SER E 1 468 ? 101.833 107.689 154.835 1.00 80.99 467 SER B CA 1
ATOM 8015 C C . SER E 1 468 ? 101.396 107.907 153.393 1.00 87.06 467 SER B C 1
ATOM 8016 O O . SER E 1 468 ? 101.451 106.974 152.586 1.00 93.47 467 SER B O 1
ATOM 8019 N N . MET E 1 469 ? 100.958 109.120 153.047 1.00 82.83 468 MET B N 1
ATOM 8020 C CA . MET E 1 469 ? 100.492 109.374 151.689 1.00 76.36 468 MET B CA 1
ATOM 8021 C C . MET E 1 469 ? 101.618 109.316 150.666 1.00 81.19 468 MET B C 1
ATOM 8022 O O . MET E 1 469 ? 101.342 109.280 149.463 1.00 81.28 468 MET B O 1
ATOM 8027 N N . LYS E 1 470 ? 102.875 109.308 151.110 1.00 84.66 469 LYS B N 1
ATOM 8028 C CA . LYS E 1 470 ? 103.991 109.178 150.183 1.00 78.59 469 LYS B CA 1
ATOM 8029 C C . LYS E 1 470 ? 104.050 107.811 149.516 1.00 84.36 469 LYS B C 1
ATOM 8030 O O . LYS E 1 470 ? 104.797 107.650 148.547 1.00 94.26 469 LYS B O 1
ATOM 8036 N N . ASP E 1 471 ? 103.295 106.829 150.006 1.00 81.14 470 ASP B N 1
ATOM 8037 C CA . ASP E 1 471 ? 103.251 105.523 149.364 1.00 79.97 470 ASP B CA 1
ATOM 8038 C C . ASP E 1 471 ? 102.364 105.501 148.129 1.00 77.60 470 ASP B C 1
ATOM 8039 O O . ASP E 1 471 ? 102.401 104.520 147.379 1.00 84.80 470 ASP B O 1
ATOM 8044 N N . PHE E 1 472 ? 101.574 106.542 147.901 1.00 69.46 471 PHE B N 1
ATOM 8045 C CA . PHE E 1 472 ? 100.737 106.634 146.716 1.00 63.19 471 PHE B CA 1
ATOM 8046 C C . PHE E 1 472 ? 101.493 107.303 145.575 1.00 63.45 471 PHE B C 1
ATOM 8047 O O . PHE E 1 472 ? 102.461 108.037 145.779 1.00 73.28 471 PHE B O 1
ATOM 8055 N N . ALA E 1 473 ? 101.032 107.035 144.358 1.00 66.05 472 ALA B N 1
ATOM 8056 C CA . ALA E 1 473 ? 101.566 107.672 143.166 1.00 55.50 472 ALA B CA 1
ATOM 8057 C C . ALA E 1 473 ? 100.423 107.945 142.203 1.00 64.98 472 ALA B C 1
ATOM 8058 O O . ALA E 1 473 ? 99.399 107.257 142.222 1.00 84.05 472 ALA B O 1
ATOM 8060 N N . ARG E 1 474 ? 100.603 108.956 141.361 1.00 49.63 473 ARG B N 1
ATOM 8061 C CA . ARG E 1 474 ? 99.593 109.335 140.386 1.00 53.85 473 ARG B CA 1
ATOM 8062 C C . ARG E 1 474 ? 100.201 109.342 138.994 1.00 58.56 473 ARG B C 1
ATOM 8063 O O . ARG E 1 474 ? 101.324 109.812 138.798 1.00 68.55 473 ARG B O 1
ATOM 8071 N N . LEU E 1 475 ? 99.449 108.820 138.031 1.00 57.10 474 LEU B N 1
ATOM 8072 C CA . LEU E 1 475 ? 99.825 108.860 136.628 1.00 57.18 474 LEU B CA 1
ATOM 8073 C C . LEU E 1 475 ? 98.874 109.780 135.880 1.00 64.16 474 LEU B C 1
ATOM 8074 O O . LEU E 1 475 ? 97.660 109.740 136.096 1.00 77.45 474 LEU B O 1
ATOM 8079 N N . ASN E 1 476 ? 99.430 110.606 135.001 1.00 67.60 475 ASN B N 1
ATOM 8080 C CA . ASN E 1 476 ? 98.646 111.520 134.176 1.00 57.39 475 ASN B CA 1
ATOM 8081 C C . ASN E 1 476 ? 99.083 111.300 132.733 1.00 71.34 475 ASN B C 1
ATOM 8082 O O . ASN E 1 476 ? 100.124 111.807 132.307 1.00 79.61 475 ASN B O 1
ATOM 8087 N N . VAL E 1 477 ? 98.288 110.539 131.988 1.00 66.29 476 VAL B N 1
ATOM 8088 C CA . VAL E 1 477 ? 98.597 110.172 130.613 1.00 60.98 476 VAL B CA 1
ATOM 8089 C C . VAL E 1 477 ? 97.629 110.912 129.703 1.00 67.61 476 VAL B C 1
ATOM 8090 O O . VAL E 1 477 ? 96.408 110.778 129.845 1.00 84.46 476 VAL B O 1
ATOM 8094 N N . TYR E 1 478 ? 98.172 111.690 128.771 1.00 62.85 477 TYR B N 1
ATOM 8095 C CA . TYR E 1 478 ? 97.355 112.504 127.885 1.00 67.16 477 TYR B CA 1
ATOM 8096 C C . TYR E 1 478 ? 98.061 112.645 126.547 1.00 72.56 477 TYR B C 1
ATOM 8097 O O . TYR E 1 478 ? 99.276 112.461 126.447 1.00 84.02 477 TYR B O 1
ATOM 8106 N N . ILE E 1 479 ? 97.286 112.972 125.519 1.00 73.79 478 ILE B N 1
ATOM 8107 C CA . ILE E 1 479 ? 97.834 113.186 124.185 1.00 80.44 478 ILE B CA 1
ATOM 8108 C C . ILE E 1 479 ? 98.265 114.642 124.067 1.00 85.85 478 ILE B C 1
ATOM 8109 O O . ILE E 1 479 ? 97.438 115.555 124.154 1.00 88.25 478 ILE B O 1
ATOM 8114 N N . ALA E 1 480 ? 99.566 114.862 123.873 1.00 89.97 479 ALA B N 1
ATOM 8115 C CA . ALA E 1 480 ? 100.088 116.222 123.813 1.00 84.65 479 ALA B CA 1
ATOM 8116 C C . ALA E 1 480 ? 99.745 116.917 122.502 1.00 91.29 479 ALA B C 1
ATOM 8117 O O . ALA E 1 480 ? 99.398 118.103 122.509 1.00 97.53 479 ALA B O 1
ATOM 8119 N N . ASP E 1 481 ? 99.827 116.208 121.380 1.00 109.12 480 ASP B N 1
ATOM 8120 C CA . ASP E 1 481 ? 99.555 116.783 120.070 1.00 112.72 480 ASP B CA 1
ATOM 8121 C C . ASP E 1 481 ? 98.505 115.941 119.369 1.00 110.81 480 ASP B C 1
ATOM 8122 O O . ASP E 1 481 ? 98.678 114.728 119.216 1.00 114.36 480 ASP B O 1
ATOM 8127 N N . SER E 1 482 ? 97.419 116.586 118.938 1.00 106.54 481 SER B N 1
ATOM 8128 C CA . SER E 1 482 ? 96.362 115.865 118.240 1.00 112.27 481 SER B CA 1
ATOM 8129 C C . SER E 1 482 ? 96.816 115.391 116.866 1.00 113.14 481 SER B C 1
ATOM 8130 O O . SER E 1 482 ? 96.375 114.334 116.401 1.00 114.96 481 SER B O 1
ATOM 8133 N N . ASN E 1 483 ? 97.687 116.148 116.206 1.00 101.46 482 ASN B N 1
ATOM 8134 C CA . ASN E 1 483 ? 98.168 115.773 114.885 1.00 102.82 482 ASN B CA 1
ATOM 8135 C C . ASN E 1 483 ? 99.186 114.645 114.987 1.00 103.06 482 ASN B C 1
ATOM 8136 O O . ASN E 1 483 ? 100.028 114.626 115.888 1.00 103.00 482 ASN B O 1
ATOM 8141 N N . VAL E 1 484 ? 99.101 113.705 114.055 1.00 91.64 483 VAL B N 1
ATOM 8142 C CA . VAL E 1 484 ? 99.970 112.535 114.041 1.00 83.37 483 VAL B CA 1
ATOM 8143 C C . VAL E 1 484 ? 101.110 112.772 113.060 1.00 84.86 483 VAL B C 1
ATOM 8144 O O . VAL E 1 484 ? 100.881 113.157 111.909 1.00 96.40 483 VAL B O 1
ATOM 8148 N N . VAL E 1 485 ? 102.338 112.540 113.515 1.00 80.96 484 VAL B N 1
ATOM 8149 C CA . VAL E 1 485 ? 103.509 112.629 112.650 1.00 79.52 484 VAL B CA 1
ATOM 8150 C C . VAL E 1 485 ? 103.602 111.329 111.860 1.00 84.78 484 VAL B C 1
ATOM 8151 O O . VAL E 1 485 ? 103.924 110.276 112.416 1.00 93.45 484 VAL B O 1
ATOM 8155 N N . LYS E 1 486 ? 103.323 111.399 110.563 1.00 84.04 485 LYS B N 1
ATOM 8156 C CA . LYS E 1 486 ? 103.268 110.218 109.713 1.00 78.46 485 LYS B CA 1
ATOM 8157 C C . LYS E 1 486 ? 104.523 110.125 108.858 1.00 84.44 485 LYS B C 1
ATOM 8158 O O . LYS E 1 486 ? 104.878 111.078 108.158 1.00 95.22 485 LYS B O 1
ATOM 8164 N N . THR E 1 487 ? 105.187 108.976 108.918 1.00 85.79 486 THR B N 1
ATOM 8165 C CA . THR E 1 487 ? 106.318 108.660 108.055 1.00 87.35 486 THR B CA 1
ATOM 8166 C C . THR E 1 487 ? 105.888 107.549 107.108 1.00 87.20 486 THR B C 1
ATOM 8167 O O . THR E 1 487 ? 105.560 106.445 107.552 1.00 96.65 486 THR B O 1
ATOM 8171 N N . GLN E 1 488 ? 105.893 107.838 105.811 1.00 84.27 487 GLN B N 1
ATOM 8172 C CA . GLN E 1 488 ? 105.367 106.917 104.814 1.00 84.73 487 GLN B CA 1
ATOM 8173 C C . GLN E 1 488 ? 106.428 106.631 103.764 1.00 91.55 487 GLN B C 1
ATOM 8174 O O . GLN E 1 488 ? 107.020 107.558 103.204 1.00 96.72 487 GLN B O 1
ATOM 8180 N N . GLU E 1 489 ? 106.665 105.350 103.505 1.00 95.09 488 GLU B N 1
ATOM 8181 C CA . GLU E 1 489 ? 107.583 104.928 102.461 1.00 92.28 488 GLU B CA 1
ATOM 8182 C C . GLU E 1 489 ? 106.839 104.760 101.143 1.00 96.33 488 GLU B C 1
ATOM 8183 O O . GLU E 1 489 ? 105.660 104.406 101.113 1.00 99.14 488 GLU B O 1
ATOM 8189 N N . SER E 1 490 ? 107.546 105.027 100.049 1.00 101.51 489 SER B N 1
ATOM 8190 C CA . SER E 1 490 ? 106.996 104.832 98.717 1.00 96.93 489 SER B CA 1
ATOM 8191 C C . SER E 1 490 ? 108.141 104.560 97.755 1.00 102.56 489 SER B C 1
ATOM 8192 O O . SER E 1 490 ? 109.297 104.892 98.027 1.00 109.45 489 SER B O 1
ATOM 8195 N N . GLU E 1 491 ? 107.808 103.946 96.625 1.00 105.82 490 GLU B N 1
ATOM 8196 C CA . GLU E 1 491 ? 108.824 103.640 95.629 1.00 106.25 490 GLU B CA 1
ATOM 8197 C C . GLU E 1 491 ? 109.276 104.919 94.934 1.00 105.72 490 GLU B C 1
ATOM 8198 O O . GLU E 1 491 ? 108.456 105.701 94.443 1.00 107.34 490 GLU B O 1
ATOM 8204 N N . ASP E 1 492 ? 110.590 105.138 94.912 1.00 103.18 491 ASP B N 1
ATOM 8205 C CA . ASP E 1 492 ? 111.133 106.378 94.370 1.00 103.89 491 ASP B CA 1
ATOM 8206 C C . ASP E 1 492 ? 111.132 106.388 92.848 1.00 105.91 491 ASP B C 1
ATOM 8207 O O . ASP E 1 492 ? 110.905 107.435 92.233 1.00 110.22 491 ASP B O 1
ATOM 8212 N N . TYR E 1 493 ? 111.383 105.239 92.223 1.00 97.78 492 TYR B N 1
ATOM 8213 C CA . TYR E 1 493 ? 111.605 105.157 90.781 1.00 94.81 492 TYR B CA 1
ATOM 8214 C C . TYR E 1 493 ? 110.635 104.126 90.213 1.00 98.58 492 TYR B C 1
ATOM 8215 O O . TYR E 1 493 ? 110.956 102.938 90.125 1.00 103.99 492 TYR B O 1
ATOM 8224 N N . THR E 1 494 ? 109.446 104.583 89.831 1.00 96.39 493 THR B N 1
ATOM 8225 C CA . THR E 1 494 ? 108.436 103.695 89.281 1.00 94.02 493 THR B CA 1
ATOM 8226 C C . THR E 1 494 ? 108.804 103.284 87.857 1.00 100.42 493 THR B C 1
ATOM 8227 O O . THR E 1 494 ? 109.682 103.867 87.215 1.00 109.53 493 THR B O 1
ATOM 8231 N N . ARG E 1 495 ? 108.115 102.253 87.363 1.00 101.82 494 ARG B N 1
ATOM 8232 C CA . ARG E 1 495 ? 108.333 101.815 85.989 1.00 105.49 494 ARG B CA 1
ATOM 8233 C C . ARG E 1 495 ? 107.944 102.896 84.993 1.00 107.61 494 ARG B C 1
ATOM 8234 O O . ARG E 1 495 ? 108.554 103.006 83.925 1.00 112.25 494 ARG B O 1
ATOM 8242 N N . ASN E 1 496 ? 106.929 103.699 85.320 1.00 98.68 495 ASN B N 1
ATOM 8243 C CA . ASN E 1 496 ? 106.553 104.817 84.461 1.00 94.83 495 ASN B CA 1
ATOM 8244 C C . ASN E 1 496 ? 107.680 105.839 84.358 1.00 99.48 495 ASN B C 1
ATOM 8245 O O . ASN E 1 496 ? 107.989 106.335 83.266 1.00 104.04 495 ASN B O 1
ATOM 8250 N N . GLN E 1 497 ? 108.305 106.169 85.489 1.00 93.76 496 GLN B N 1
ATOM 8251 C CA . GLN E 1 497 ? 109.439 107.087 85.464 1.00 89.64 496 GLN B CA 1
ATOM 8252 C C . GLN E 1 497 ? 110.610 106.485 84.703 1.00 91.75 496 GLN B C 1
ATOM 8253 O O . GLN E 1 497 ? 111.334 107.195 83.995 1.00 97.14 496 GLN B O 1
ATOM 8259 N N . LEU E 1 498 ? 110.813 105.173 84.839 1.00 89.65 497 LEU B N 1
ATOM 8260 C CA . LEU E 1 498 ? 111.845 104.496 84.063 1.00 88.67 497 LEU B CA 1
ATOM 8261 C C . LEU E 1 498 ? 111.578 104.622 82.570 1.00 92.95 497 LEU B C 1
ATOM 8262 O O . LEU E 1 498 ? 112.497 104.885 81.787 1.00 101.74 497 LEU B O 1
ATOM 8267 N N . VAL E 1 499 ? 110.323 104.442 82.160 1.00 91.05 498 VAL B N 1
ATOM 8268 C CA . VAL E 1 499 ? 109.962 104.569 80.752 1.00 88.73 498 VAL B CA 1
ATOM 8269 C C . VAL E 1 499 ? 110.208 105.990 80.264 1.00 91.88 498 VAL B C 1
ATOM 8270 O O . VAL E 1 499 ? 110.737 106.203 79.166 1.00 100.55 498 VAL B O 1
ATOM 8274 N N . SER E 1 500 ? 109.830 106.984 81.070 1.00 95.12 499 SER B N 1
ATOM 8275 C CA . SER E 1 500 ? 110.055 108.374 80.680 1.00 92.68 499 SER B CA 1
ATOM 8276 C C . SER E 1 500 ? 111.541 108.676 80.526 1.00 91.15 499 SER B C 1
ATOM 8277 O O . SER E 1 500 ? 111.955 109.332 79.562 1.00 94.89 499 SER B O 1
ATOM 8280 N N . ASP E 1 501 ? 112.349 108.150 81.436 1.00 98.32 500 ASP B N 1
ATOM 8281 C CA . ASP E 1 501 ? 113.802 108.430 81.392 1.00 99.39 500 ASP B CA 1
ATOM 8282 C C . ASP E 1 501 ? 114.408 107.729 80.181 1.00 100.36 500 ASP B C 1
ATOM 8283 O O . ASP E 1 501 ? 115.253 108.333 79.513 1.00 107.50 500 ASP B O 1
ATOM 8288 N N . ILE E 1 502 ? 113.969 106.511 79.901 1.00 95.49 501 ILE B N 1
ATOM 8289 C CA . ILE E 1 502 ? 114.466 105.790 78.734 1.00 93.28 501 ILE B CA 1
ATOM 8290 C C . ILE E 1 502 ? 114.098 106.532 77.460 1.00 99.57 501 ILE B C 1
ATOM 8291 O O . ILE E 1 502 ? 114.911 106.655 76.539 1.00 107.53 501 ILE B O 1
ATOM 8296 N N . GLY E 1 503 ? 112.864 107.034 77.385 1.00 104.14 502 GLY B N 1
ATOM 8297 C CA . GLY E 1 503 ? 112.461 107.805 76.221 1.00 103.89 502 GLY B CA 1
ATOM 8298 C C . GLY E 1 503 ? 113.285 109.065 76.044 1.00 105.24 502 GLY B C 1
ATOM 8299 O O . GLY E 1 503 ? 113.686 109.403 74.930 1.00 110.09 502 GLY B O 1
ATOM 8300 N N . GLY E 1 504 ? 113.547 109.775 77.143 1.00 100.41 503 GLY B N 1
ATOM 8301 C CA . GLY E 1 504 ? 114.380 110.964 77.053 1.00 96.97 503 GLY B CA 1
ATOM 8302 C C . GLY E 1 504 ? 115.781 110.653 76.564 1.00 97.72 503 GLY B C 1
ATOM 8303 O O . GLY E 1 504 ? 116.311 111.331 75.679 1.00 102.64 503 GLY B O 1
ATOM 8304 N N . GLN E 1 505 ? 116.397 109.613 77.130 1.00 100.38 504 GLN B N 1
ATOM 8305 C CA . GLN E 1 505 ? 117.742 109.233 76.711 1.00 98.36 504 GLN B CA 1
ATOM 8306 C C . GLN E 1 505 ? 117.764 108.803 75.249 1.00 104.05 504 GLN B C 1
ATOM 8307 O O . GLN E 1 505 ? 118.674 109.171 74.499 1.00 112.99 504 GLN B O 1
ATOM 8313 N N . LEU E 1 506 ? 116.767 108.021 74.831 1.00 107.45 505 LEU B N 1
ATOM 8314 C CA . LEU E 1 506 ? 116.704 107.548 73.453 1.00 105.12 505 LEU B CA 1
ATOM 8315 C C . LEU E 1 506 ? 116.517 108.702 72.479 1.00 109.00 505 LEU B C 1
ATOM 8316 O O . LEU E 1 506 ? 117.139 108.728 71.411 1.00 115.57 505 LEU B O 1
ATOM 8321 N N . GLY E 1 507 ? 115.663 109.664 72.824 1.00 108.94 506 GLY B N 1
ATOM 8322 C CA . GLY E 1 507 ? 115.477 110.815 71.959 1.00 108.08 506 GLY B CA 1
ATOM 8323 C C . GLY E 1 507 ? 116.705 111.701 71.893 1.00 108.48 506 GLY B C 1
ATOM 8324 O O . GLY E 1 507 ? 117.028 112.253 70.838 1.00 113.61 506 GLY B O 1
ATOM 8325 N N . LEU E 1 508 ? 117.404 111.857 73.018 1.00 103.25 507 LEU B N 1
ATOM 8326 C CA . LEU E 1 508 ? 118.521 112.793 73.062 1.00 102.29 507 LEU B CA 1
ATOM 8327 C C . LEU E 1 508 ? 119.694 112.291 72.227 1.00 105.04 507 LEU B C 1
ATOM 8328 O O . LEU E 1 508 ? 120.257 113.036 71.417 1.00 109.26 507 LEU B O 1
ATOM 8333 N N . TRP E 1 509 ? 120.066 111.023 72.403 1.00 105.35 508 TRP B N 1
ATOM 8334 C CA . TRP E 1 509 ? 121.296 110.479 71.843 1.00 105.05 508 TRP B CA 1
ATOM 8335 C C . TRP E 1 509 ? 121.127 109.949 70.425 1.00 106.88 508 TRP B C 1
ATOM 8336 O O . TRP E 1 509 ? 121.956 110.240 69.556 1.00 112.88 508 TRP B O 1
ATOM 8347 N N . VAL E 1 510 ? 120.074 109.177 70.167 1.00 105.16 509 VAL B N 1
ATOM 8348 C CA . VAL E 1 510 ? 119.939 108.491 68.885 1.00 107.65 509 VAL B CA 1
ATOM 8349 C C . VAL E 1 510 ? 118.648 108.822 68.148 1.00 110.83 509 VAL B C 1
ATOM 8350 O O . VAL E 1 510 ? 118.588 108.651 66.917 1.00 112.55 509 VAL B O 1
ATOM 8354 N N . GLY E 1 511 ? 117.602 109.310 68.811 1.00 122.20 510 GLY B N 1
ATOM 8355 C CA . GLY E 1 511 ? 116.385 109.700 68.127 1.00 121.41 510 GLY B CA 1
ATOM 8356 C C . GLY E 1 511 ? 115.434 108.574 67.786 1.00 122.48 510 GLY B C 1
ATOM 8357 O O . GLY E 1 511 ? 114.438 108.818 67.093 1.00 121.54 510 GLY B O 1
ATOM 8358 N N . ILE E 1 512 ? 115.709 107.352 68.236 1.00 132.28 511 ILE B N 1
ATOM 8359 C CA . ILE E 1 512 ? 114.857 106.213 67.915 1.00 130.68 511 ILE B CA 1
ATOM 8360 C C . ILE E 1 512 ? 113.536 106.304 68.669 1.00 130.88 511 ILE B C 1
ATOM 8361 O O . ILE E 1 512 ? 113.458 106.872 69.766 1.00 132.73 511 ILE B O 1
ATOM 8366 N N . SER E 1 513 ? 112.479 105.776 68.057 1.00 137.24 512 SER B N 1
ATOM 8367 C CA . SER E 1 513 ? 111.226 105.450 68.721 1.00 135.67 512 SER B CA 1
ATOM 8368 C C . SER E 1 513 ? 110.951 103.958 68.544 1.00 139.49 512 SER B C 1
ATOM 8369 O O . SER E 1 513 ? 111.618 103.271 67.770 1.00 145.97 512 SER B O 1
ATOM 8372 N N . LEU E 1 514 ? 109.979 103.435 69.295 1.00 140.34 513 LEU B N 1
ATOM 8373 C CA . LEU E 1 514 ? 109.736 101.993 69.264 1.00 141.50 513 LEU B CA 1
ATOM 8374 C C . LEU E 1 514 ? 109.124 101.523 67.948 1.00 145.18 513 LEU B C 1
ATOM 8375 O O . LEU E 1 514 ? 109.342 100.368 67.556 1.00 150.79 513 LEU B O 1
ATOM 8380 N N . ILE E 1 515 ? 108.343 102.383 67.284 1.00 141.89 514 ILE B N 1
ATOM 8381 C CA . ILE E 1 515 ? 107.881 102.130 65.918 1.00 144.18 514 ILE B CA 1
ATOM 8382 C C . ILE E 1 515 ? 108.995 102.373 64.904 1.00 145.91 514 ILE B C 1
ATOM 8383 O O . ILE E 1 515 ? 108.917 101.911 63.760 1.00 149.48 514 ILE B O 1
ATOM 8388 N N . THR E 1 516 ? 110.020 103.137 65.274 1.00 153.32 515 THR B N 1
ATOM 8389 C CA . THR E 1 516 ? 111.220 103.146 64.446 1.00 151.98 515 THR B CA 1
ATOM 8390 C C . THR E 1 516 ? 111.896 101.782 64.454 1.00 152.30 515 THR B C 1
ATOM 8391 O O . THR E 1 516 ? 112.505 101.378 63.458 1.00 154.75 515 THR B O 1
ATOM 8395 N N . LEU E 1 517 ? 111.824 101.068 65.582 1.00 157.33 516 LEU B N 1
ATOM 8396 C CA . LEU E 1 517 ? 112.281 99.682 65.610 1.00 157.44 516 LEU B CA 1
ATOM 8397 C C . LEU E 1 517 ? 111.450 98.802 64.687 1.00 159.26 516 LEU B C 1
ATOM 8398 O O . LEU E 1 517 ? 111.943 97.789 64.182 1.00 162.44 516 LEU B O 1
ATOM 8403 N N . ALA E 1 518 ? 110.181 99.156 64.467 1.00 162.91 517 ALA B N 1
ATOM 8404 C CA . ALA E 1 518 ? 109.395 98.431 63.478 1.00 162.74 517 ALA B CA 1
ATOM 8405 C C . ALA E 1 518 ? 109.971 98.613 62.080 1.00 164.51 517 ALA B C 1
ATOM 8406 O O . ALA E 1 518 ? 109.906 97.693 61.256 1.00 167.12 517 ALA B O 1
ATOM 8408 N N . GLU E 1 519 ? 110.558 99.779 61.802 1.00 173.78 518 GLU B N 1
ATOM 8409 C CA . GLU E 1 519 ? 111.207 99.991 60.512 1.00 173.56 518 GLU B CA 1
ATOM 8410 C C . GLU E 1 519 ? 112.418 99.081 60.341 1.00 174.60 518 GLU B C 1
ATOM 8411 O O . GLU E 1 519 ? 112.613 98.497 59.270 1.00 176.00 518 GLU B O 1
ATOM 8417 N N . VAL E 1 520 ? 113.244 98.941 61.381 1.00 174.31 519 VAL B N 1
ATOM 8418 C CA . VAL E 1 520 ? 114.398 98.055 61.254 1.00 173.45 519 VAL B CA 1
ATOM 8419 C C . VAL E 1 520 ? 113.954 96.597 61.213 1.00 174.12 519 VAL B C 1
ATOM 8420 O O . VAL E 1 520 ? 114.603 95.764 60.569 1.00 177.68 519 VAL B O 1
ATOM 8424 N N . LEU E 1 521 ? 112.845 96.264 61.879 1.00 179.52 520 LEU B N 1
ATOM 8425 C CA . LEU E 1 521 ? 112.296 94.917 61.767 1.00 180.34 520 LEU B CA 1
ATOM 8426 C C . LEU E 1 521 ? 111.855 94.640 60.336 1.00 182.27 520 LEU B C 1
ATOM 8427 O O . LEU E 1 521 ? 112.125 93.563 59.792 1.00 184.97 520 LEU B O 1
ATOM 8432 N N . GLU E 1 522 ? 111.204 95.617 59.702 1.00 186.92 521 GLU B N 1
ATOM 8433 C CA . GLU E 1 522 ? 110.851 95.492 58.292 1.00 187.19 521 GLU B CA 1
ATOM 8434 C C . GLU E 1 522 ? 112.096 95.345 57.425 1.00 188.89 521 GLU B C 1
ATOM 8435 O O . GLU E 1 522 ? 112.116 94.543 56.483 1.00 190.73 521 GLU B O 1
ATOM 8441 N N . LEU E 1 523 ? 113.143 96.116 57.725 1.00 192.88 522 LEU B N 1
ATOM 8442 C CA . LEU E 1 523 ? 114.380 96.028 56.954 1.00 192.29 522 LEU B CA 1
ATOM 8443 C C . LEU E 1 523 ? 114.997 94.638 57.049 1.00 193.02 522 LEU B C 1
ATOM 8444 O O . LEU E 1 523 ? 115.427 94.071 56.039 1.00 193.70 522 LEU B O 1
ATOM 8449 N N . ILE E 1 524 ? 115.054 94.076 58.257 1.00 194.47 523 ILE B N 1
ATOM 8450 C CA . ILE E 1 524 ? 115.661 92.759 58.417 1.00 193.33 523 ILE B CA 1
ATOM 8451 C C . ILE E 1 524 ? 114.764 91.657 57.849 1.00 193.55 523 ILE B C 1
ATOM 8452 O O . ILE E 1 524 ? 115.266 90.649 57.340 1.00 193.92 523 ILE B O 1
ATOM 8457 N N . ILE E 1 525 ? 113.440 91.841 57.877 1.00 195.75 524 ILE B N 1
ATOM 8458 C CA . ILE E 1 525 ? 112.553 90.936 57.147 1.00 195.16 524 ILE B CA 1
ATOM 8459 C C . ILE E 1 525 ? 112.858 90.974 55.657 1.00 195.23 524 ILE B C 1
ATOM 8460 O O . ILE E 1 525 ? 112.930 89.932 54.996 1.00 195.73 524 ILE B O 1
ATOM 8465 N N . ASP E 1 526 ? 113.043 92.175 55.107 1.00 198.02 525 ASP B N 1
ATOM 8466 C CA . ASP E 1 526 ? 113.357 92.303 53.688 1.00 197.67 525 ASP B CA 1
ATOM 8467 C C . ASP E 1 526 ? 114.696 91.658 53.357 1.00 197.09 525 ASP B C 1
ATOM 8468 O O . ASP E 1 526 ? 114.842 91.012 52.314 1.00 196.85 525 ASP B O 1
ATOM 8473 N N . LEU E 1 527 ? 115.689 91.832 54.231 1.00 196.76 526 LEU B N 1
ATOM 8474 C CA . LEU E 1 527 ? 116.997 91.220 54.005 1.00 196.40 526 LEU B CA 1
ATOM 8475 C C . LEU E 1 527 ? 116.921 89.699 54.069 1.00 196.94 526 LEU B C 1
ATOM 8476 O O . LEU E 1 527 ? 117.536 89.007 53.250 1.00 197.04 526 LEU B O 1
ATOM 8481 N N . PHE E 1 528 ? 116.182 89.160 55.043 1.00 191.24 527 PHE B N 1
ATOM 8482 C CA . PHE E 1 528 ? 116.030 87.713 55.139 1.00 188.59 527 PHE B CA 1
ATOM 8483 C C . PHE E 1 528 ? 115.275 87.159 53.939 1.00 189.99 527 PHE B C 1
ATOM 8484 O O . PHE E 1 528 ? 115.574 86.052 53.474 1.00 189.08 527 PHE B O 1
ATOM 8492 N N . ARG E 1 529 ? 114.301 87.912 53.421 1.00 189.58 528 ARG B N 1
ATOM 8493 C CA . ARG E 1 529 ? 113.582 87.479 52.228 1.00 187.65 528 ARG B CA 1
ATOM 8494 C C . ARG E 1 529 ? 114.475 87.527 50.995 1.00 188.37 528 ARG B C 1
ATOM 8495 O O . ARG E 1 529 ? 114.408 86.641 50.136 1.00 186.35 528 ARG B O 1
ATOM 8503 N N . LEU E 1 530 ? 115.317 88.557 50.888 1.00 189.66 529 LEU B N 1
ATOM 8504 C CA . LEU E 1 530 ? 116.193 88.703 49.731 1.00 188.40 529 LEU B CA 1
ATOM 8505 C C . LEU E 1 530 ? 117.337 87.698 49.747 1.00 188.69 529 LEU B C 1
ATOM 8506 O O . LEU E 1 530 ? 117.761 87.233 48.683 1.00 186.48 529 LEU B O 1
ATOM 8511 N N . PHE E 1 531 ? 117.842 87.356 50.926 1.00 186.50 530 PHE B N 1
ATOM 8512 C CA . PHE E 1 531 ? 118.944 86.409 51.043 1.00 184.46 530 PHE B CA 1
ATOM 8513 C C . PHE E 1 531 ? 118.504 85.006 50.641 1.00 182.18 530 PHE B C 1
ATOM 8514 O O . PHE E 1 531 ? 117.429 84.547 51.027 1.00 179.78 530 PHE B O 1
ATOM 8522 N N . ALA F 1 3 ? 92.967 116.223 44.634 1.00 189.74 2 ALA C N 1
ATOM 8523 C CA . ALA F 1 3 ? 92.397 114.986 45.154 1.00 189.73 2 ALA C CA 1
ATOM 8524 C C . ALA F 1 3 ? 92.905 114.702 46.563 1.00 190.58 2 ALA C C 1
ATOM 8525 O O . ALA F 1 3 ? 93.895 115.285 47.005 1.00 190.84 2 ALA C O 1
ATOM 8527 N N . ILE F 1 4 ? 92.211 113.804 47.265 1.00 191.48 3 ILE C N 1
ATOM 8528 C CA . ILE F 1 4 ? 92.627 113.429 48.613 1.00 192.44 3 ILE C CA 1
ATOM 8529 C C . ILE F 1 4 ? 93.981 112.731 48.577 1.00 193.18 3 ILE C C 1
ATOM 8530 O O . ILE F 1 4 ? 94.837 112.956 49.441 1.00 194.05 3 ILE C O 1
ATOM 8535 N N . ARG F 1 5 ? 94.195 111.871 47.577 1.00 188.13 4 ARG C N 1
ATOM 8536 C CA . ARG F 1 5 ? 95.467 111.167 47.468 1.00 186.85 4 ARG C CA 1
ATOM 8537 C C . ARG F 1 5 ? 96.632 112.123 47.251 1.00 187.08 4 ARG C C 1
ATOM 8538 O O . ARG F 1 5 ? 97.739 111.861 47.730 1.00 187.00 4 ARG C O 1
ATOM 8546 N N . ASP F 1 6 ? 96.411 113.235 46.547 1.00 202.95 5 ASP C N 1
ATOM 8547 C CA . ASP F 1 6 ? 97.494 114.188 46.314 1.00 204.17 5 ASP C CA 1
ATOM 8548 C C . ASP F 1 6 ? 97.992 114.791 47.625 1.00 204.69 5 ASP C C 1
ATOM 8549 O O . ASP F 1 6 ? 99.196 114.777 47.913 1.00 204.83 5 ASP C O 1
ATOM 8554 N N . VAL F 1 7 ? 97.075 115.326 48.433 1.00 198.26 6 VAL C N 1
ATOM 8555 C CA . VAL F 1 7 ? 97.478 115.924 49.701 1.00 195.73 6 VAL C CA 1
ATOM 8556 C C . VAL F 1 7 ? 97.964 114.860 50.675 1.00 195.41 6 VAL C C 1
ATOM 8557 O O . VAL F 1 7 ? 98.850 115.127 51.496 1.00 195.30 6 VAL C O 1
ATOM 8561 N N . MET F 1 8 ? 97.412 113.646 50.606 1.00 196.61 7 MET C N 1
ATOM 8562 C CA . MET F 1 8 ? 97.934 112.558 51.428 1.00 196.20 7 MET C CA 1
ATOM 8563 C C . MET F 1 8 ? 99.383 112.245 51.081 1.00 196.27 7 MET C C 1
ATOM 8564 O O . MET F 1 8 ? 100.219 112.081 51.974 1.00 196.03 7 MET C O 1
ATOM 8569 N N . THR F 1 9 ? 99.699 112.166 49.787 1.00 196.23 8 THR C N 1
ATOM 8570 C CA . THR F 1 9 ? 101.071 111.901 49.370 1.00 195.24 8 THR C CA 1
ATOM 8571 C C . THR F 1 9 ? 101.997 113.037 49.783 1.00 196.76 8 THR C C 1
ATOM 8572 O O . THR F 1 9 ? 103.118 112.797 50.248 1.00 195.85 8 THR C O 1
ATOM 8576 N N . LYS F 1 10 ? 101.541 114.283 49.627 1.00 204.20 9 LYS C N 1
ATOM 8577 C CA . LYS F 1 10 ? 102.342 115.418 50.076 1.00 203.67 9 LYS C CA 1
ATOM 8578 C C . LYS F 1 10 ? 102.637 115.328 51.569 1.00 204.63 9 LYS C C 1
ATOM 8579 O O . LYS F 1 10 ? 103.805 115.348 51.986 1.00 205.22 9 LYS C O 1
ATOM 8585 N N . PHE F 1 11 ? 101.588 115.175 52.382 1.00 199.82 10 PHE C N 1
ATOM 8586 C CA . PHE F 1 11 ? 101.771 115.054 53.821 1.00 197.32 10 PHE C CA 1
ATOM 8587 C C . PHE F 1 11 ? 102.703 113.903 54.153 1.00 197.42 10 PHE C C 1
ATOM 8588 O O . PHE F 1 11 ? 103.544 114.020 55.047 1.00 198.09 10 PHE C O 1
ATOM 8596 N N . ALA F 1 12 ? 102.593 112.794 53.423 1.00 197.07 11 ALA C N 1
ATOM 8597 C CA . ALA F 1 12 ? 103.491 111.675 53.657 1.00 196.02 11 ALA C CA 1
ATOM 8598 C C . ALA F 1 12 ? 104.937 112.036 53.340 1.00 196.73 11 ALA C C 1
ATOM 8599 O O . ALA F 1 12 ? 105.853 111.545 54.008 1.00 196.34 11 ALA C O 1
ATOM 8601 N N . GLU F 1 13 ? 105.173 112.885 52.335 1.00 205.09 12 GLU C N 1
ATOM 8602 C CA . GLU F 1 13 ? 106.566 113.139 51.981 1.00 205.16 12 GLU C CA 1
ATOM 8603 C C . GLU F 1 13 ? 107.208 114.243 52.820 1.00 206.28 12 GLU C C 1
ATOM 8604 O O . GLU F 1 13 ? 108.437 114.255 52.952 1.00 203.83 12 GLU C O 1
ATOM 8610 N N . GLN F 1 14 ? 106.442 115.174 53.406 1.00 209.23 13 GLN C N 1
ATOM 8611 C CA . GLN F 1 14 ? 107.087 116.215 54.224 1.00 207.17 13 GLN C CA 1
ATOM 8612 C C . GLN F 1 14 ? 106.590 116.138 55.680 1.00 206.77 13 GLN C C 1
ATOM 8613 O O . GLN F 1 14 ? 106.544 117.125 56.414 1.00 207.41 13 GLN C O 1
ATOM 8619 N N . THR F 1 15 ? 106.336 114.920 56.153 1.00 191.45 14 THR C N 1
ATOM 8620 C CA . THR F 1 15 ? 105.898 114.736 57.530 1.00 189.81 14 THR C CA 1
ATOM 8621 C C . THR F 1 15 ? 107.090 114.354 58.389 1.00 189.74 14 THR C C 1
ATOM 8622 O O . THR F 1 15 ? 108.026 113.691 57.931 1.00 189.93 14 THR C O 1
ATOM 8626 N N . THR F 1 16 ? 107.064 114.810 59.634 1.00 179.73 15 THR C N 1
ATOM 8627 C CA . THR F 1 16 ? 108.031 114.362 60.620 1.00 179.09 15 THR C CA 1
ATOM 8628 C C . THR F 1 16 ? 107.453 113.315 61.565 1.00 178.75 15 THR C C 1
ATOM 8629 O O . THR F 1 16 ? 108.174 112.843 62.450 1.00 178.45 15 THR C O 1
ATOM 8633 N N . MET F 1 17 ? 106.182 112.947 61.402 1.00 177.17 16 MET C N 1
ATOM 8634 C CA . MET F 1 17 ? 105.640 111.808 62.125 1.00 176.44 16 MET C CA 1
ATOM 8635 C C . MET F 1 17 ? 106.267 110.520 61.611 1.00 176.55 16 MET C C 1
ATOM 8636 O O . MET F 1 17 ? 106.595 110.388 60.430 1.00 177.20 16 MET C O 1
ATOM 8641 N N . HIS F 1 18 ? 106.484 109.555 62.511 1.00 167.64 17 HIS C N 1
ATOM 8642 C CA . HIS F 1 18 ? 107.236 108.333 62.110 1.00 167.68 17 HIS C CA 1
ATOM 8643 C C . HIS F 1 18 ? 106.331 107.220 61.577 1.00 167.45 17 HIS C C 1
ATOM 8644 O O . HIS F 1 18 ? 106.828 106.385 60.791 1.00 166.82 17 HIS C O 1
ATOM 8651 N N . GLY F 1 19 ? 105.061 107.190 61.982 1.00 162.53 18 GLY C N 1
ATOM 8652 C CA . GLY F 1 19 ? 104.199 106.077 61.601 1.00 160.19 18 GLY C CA 1
ATOM 8653 C C . GLY F 1 19 ? 103.388 106.206 60.324 1.00 160.13 18 GLY C C 1
ATOM 8654 O O . GLY F 1 19 ? 103.435 105.316 59.471 1.00 159.34 18 GLY C O 1
ATOM 8655 N N . VAL F 1 20 ? 102.634 107.291 60.178 1.00 165.21 19 VAL C N 1
ATOM 8656 C CA . VAL F 1 20 ? 101.717 107.434 59.046 1.00 166.86 19 VAL C CA 1
ATOM 8657 C C . VAL F 1 20 ? 102.429 107.545 57.696 1.00 168.00 19 VAL C C 1
ATOM 8658 O O . VAL F 1 20 ? 101.784 107.279 56.673 1.00 169.56 19 VAL C O 1
ATOM 8662 N N . PRO F 1 21 ? 103.705 107.952 57.596 1.00 167.89 20 PRO C N 1
ATOM 8663 C CA . PRO F 1 21 ? 104.375 107.777 56.296 1.00 168.34 20 PRO C CA 1
ATOM 8664 C C . PRO F 1 21 ? 104.378 106.337 55.811 1.00 169.35 20 PRO C C 1
ATOM 8665 O O . PRO F 1 21 ? 104.144 106.105 54.623 1.00 171.36 20 PRO C O 1
ATOM 8669 N N . LYS F 1 22 ? 104.599 105.357 56.693 1.00 168.76 21 LYS C N 1
ATOM 8670 C CA . LYS F 1 22 ? 104.519 103.959 56.272 1.00 167.94 21 LYS C CA 1
ATOM 8671 C C . LYS F 1 22 ? 103.110 103.592 55.824 1.00 168.56 21 LYS C C 1
ATOM 8672 O O . LYS F 1 22 ? 102.925 102.943 54.787 1.00 169.76 21 LYS C O 1
ATOM 8678 N N . VAL F 1 23 ? 102.101 104.004 56.592 1.00 170.87 22 VAL C N 1
ATOM 8679 C CA . VAL F 1 23 ? 100.728 103.611 56.294 1.00 171.49 22 VAL C CA 1
ATOM 8680 C C . VAL F 1 23 ? 100.269 104.216 54.972 1.00 172.18 22 VAL C C 1
ATOM 8681 O O . VAL F 1 23 ? 99.635 103.543 54.150 1.00 174.72 22 VAL C O 1
ATOM 8685 N N . ILE F 1 24 ? 100.589 105.490 54.743 1.00 173.44 23 ILE C N 1
ATOM 8686 C CA . ILE F 1 24 ? 100.103 106.177 53.549 1.00 173.88 23 ILE C CA 1
ATOM 8687 C C . ILE F 1 24 ? 100.779 105.658 52.284 1.00 173.73 23 ILE C C 1
ATOM 8688 O O . ILE F 1 24 ? 100.113 105.468 51.258 1.00 173.27 23 ILE C O 1
ATOM 8693 N N . ASN F 1 25 ? 102.087 105.405 52.320 1.00 178.81 24 ASN C N 1
ATOM 8694 C CA . ASN F 1 25 ? 102.807 104.950 51.138 1.00 178.30 24 ASN C CA 1
ATOM 8695 C C . ASN F 1 25 ? 102.819 103.435 50.999 1.00 179.29 24 ASN C C 1
ATOM 8696 O O . ASN F 1 25 ? 103.483 102.918 50.096 1.00 179.65 24 ASN C O 1
ATOM 8701 N N . ALA F 1 26 ? 102.125 102.719 51.881 1.00 180.78 25 ALA C N 1
ATOM 8702 C CA . ALA F 1 26 ? 102.123 101.265 51.821 1.00 180.13 25 ALA C CA 1
ATOM 8703 C C . ALA F 1 26 ? 101.570 100.787 50.485 1.00 180.81 25 ALA C C 1
ATOM 8704 O O . ALA F 1 26 ? 100.523 101.246 50.023 1.00 180.69 25 ALA C O 1
ATOM 8706 N N . LYS F 1 27 ? 102.289 99.855 49.863 1.00 176.37 26 LYS C N 1
ATOM 8707 C CA . LYS F 1 27 ? 101.902 99.291 48.578 1.00 175.72 26 LYS C CA 1
ATOM 8708 C C . LYS F 1 27 ? 101.364 97.872 48.707 1.00 175.97 26 LYS C C 1
ATOM 8709 O O . LYS F 1 27 ? 101.082 97.229 47.692 1.00 175.32 26 LYS C O 1
ATOM 8715 N N . SER F 1 28 ? 101.203 97.376 49.933 1.00 180.90 27 SER C N 1
ATOM 8716 C CA . SER F 1 28 ? 100.648 96.055 50.178 1.00 180.67 27 SER C CA 1
ATOM 8717 C C . SER F 1 28 ? 99.616 96.154 51.289 1.00 181.15 27 SER C C 1
ATOM 8718 O O . SER F 1 28 ? 99.809 96.889 52.261 1.00 182.38 27 SER C O 1
ATOM 8721 N N . SER F 1 29 ? 98.513 95.417 51.131 1.00 174.73 28 SER C N 1
ATOM 8722 C CA . SER F 1 29 ? 97.447 95.456 52.128 1.00 174.06 28 SER C CA 1
ATOM 8723 C C . SER F 1 29 ? 97.924 94.926 53.473 1.00 175.13 28 SER C C 1
ATOM 8724 O O . SER F 1 29 ? 97.610 95.500 54.522 1.00 175.27 28 SER C O 1
ATOM 8727 N N . MET F 1 30 ? 98.676 93.822 53.465 1.00 177.98 29 MET C N 1
ATOM 8728 C CA . MET F 1 30 ? 99.173 93.264 54.718 1.00 178.02 29 MET C CA 1
ATOM 8729 C C . MET F 1 30 ? 100.173 94.206 55.381 1.00 179.65 29 MET C C 1
ATOM 8730 O O . MET F 1 30 ? 100.189 94.338 56.611 1.00 178.04 29 MET C O 1
ATOM 8735 N N . GLY F 1 31 ? 100.998 94.887 54.584 1.00 185.01 30 GLY C N 1
ATOM 8736 C CA . GLY F 1 31 ? 101.885 95.892 55.148 1.00 183.63 30 GLY C CA 1
ATOM 8737 C C . GLY F 1 31 ? 101.126 97.058 55.754 1.00 185.02 30 GLY C C 1
ATOM 8738 O O . GLY F 1 31 ? 101.480 97.552 56.829 1.00 185.50 30 GLY C O 1
ATOM 8739 N N . ARG F 1 32 ? 100.071 97.510 55.071 1.00 183.03 31 ARG C N 1
ATOM 8740 C CA . ARG F 1 32 ? 99.236 98.577 55.615 1.00 181.36 31 ARG C CA 1
ATOM 8741 C C . ARG F 1 32 ? 98.604 98.157 56.934 1.00 180.52 31 ARG C C 1
ATOM 8742 O O . ARG F 1 32 ? 98.598 98.927 57.901 1.00 180.51 31 ARG C O 1
ATOM 8750 N N . LEU F 1 33 ? 98.075 96.932 56.993 1.00 176.25 32 LEU C N 1
ATOM 8751 C CA . LEU F 1 33 ? 97.479 96.432 58.228 1.00 176.26 32 LEU C CA 1
ATOM 8752 C C . LEU F 1 33 ? 98.509 96.372 59.347 1.00 177.08 32 LEU C C 1
ATOM 8753 O O . LEU F 1 33 ? 98.242 96.799 60.477 1.00 179.09 32 LEU C O 1
ATOM 8758 N N . PHE F 1 34 ? 99.699 95.849 59.047 1.00 173.65 33 PHE C N 1
ATOM 8759 C CA . PHE F 1 34 ? 100.740 95.730 60.062 1.00 173.19 33 PHE C CA 1
ATOM 8760 C C . PHE F 1 34 ? 101.142 97.097 60.602 1.00 175.18 33 PHE C C 1
ATOM 8761 O O . PHE F 1 34 ? 101.254 97.291 61.820 1.00 175.81 33 PHE C O 1
ATOM 8769 N N . TRP F 1 35 ? 101.345 98.067 59.709 1.00 174.36 34 TRP C N 1
ATOM 8770 C CA . TRP F 1 35 ? 101.798 99.379 60.156 1.00 173.89 34 TRP C CA 1
ATOM 8771 C C . TRP F 1 35 ? 100.699 100.118 60.912 1.00 174.84 34 TRP C C 1
ATOM 8772 O O . TRP F 1 35 ? 100.976 100.813 61.899 1.00 176.48 34 TRP C O 1
ATOM 8783 N N . SER F 1 36 ? 99.444 99.970 60.479 1.00 175.11 35 SER C N 1
ATOM 8784 C CA . SER F 1 36 ? 98.339 100.575 61.214 1.00 173.89 35 SER C CA 1
ATOM 8785 C C . SER F 1 36 ? 98.209 99.974 62.607 1.00 173.25 35 SER C C 1
ATOM 8786 O O . SER F 1 36 ? 97.973 100.696 63.583 1.00 174.12 35 SER C O 1
ATOM 8789 N N . LEU F 1 37 ? 98.356 98.650 62.722 1.00 170.51 36 LEU C N 1
ATOM 8790 C CA . LEU F 1 37 ? 98.315 98.022 64.039 1.00 170.04 36 LEU C CA 1
ATOM 8791 C C . LEU F 1 37 ? 99.458 98.512 64.917 1.00 171.48 36 LEU C C 1
ATOM 8792 O O . LEU F 1 37 ? 99.269 98.755 66.114 1.00 173.66 36 LEU C O 1
ATOM 8797 N N . VAL F 1 38 ? 100.651 98.659 64.339 1.00 168.53 37 VAL C N 1
ATOM 8798 C CA . VAL F 1 38 ? 101.788 99.167 65.104 1.00 168.35 37 VAL C CA 1
ATOM 8799 C C . VAL F 1 38 ? 101.491 100.566 65.630 1.00 169.79 37 VAL C C 1
ATOM 8800 O O . VAL F 1 38 ? 101.712 100.868 66.810 1.00 170.55 37 VAL C O 1
ATOM 8804 N N . CYS F 1 39 ? 100.973 101.438 64.762 1.00 168.62 38 CYS C N 1
ATOM 8805 C CA . CYS F 1 39 ? 100.674 102.807 65.171 1.00 166.49 38 CYS C CA 1
ATOM 8806 C C . CYS F 1 39 ? 99.605 102.841 66.258 1.00 166.67 38 CYS C C 1
ATOM 8807 O O . CYS F 1 39 ? 99.727 103.580 67.242 1.00 168.13 38 CYS C O 1
ATOM 8810 N N . LEU F 1 40 ? 98.544 102.044 66.098 1.00 161.88 39 LEU C N 1
ATOM 8811 C CA . LEU F 1 40 ? 97.475 102.035 67.092 1.00 160.74 39 LEU C CA 1
ATOM 8812 C C . LEU F 1 40 ? 97.961 101.501 68.434 1.00 161.45 39 LEU C C 1
ATOM 8813 O O . LEU F 1 40 ? 97.607 102.043 69.488 1.00 162.98 39 LEU C O 1
ATOM 8818 N N . ALA F 1 41 ? 98.764 100.434 68.420 1.00 155.50 40 ALA C N 1
ATOM 8819 C CA . ALA F 1 41 ? 99.295 99.894 69.667 1.00 154.71 40 ALA C CA 1
ATOM 8820 C C . ALA F 1 41 ? 100.206 100.903 70.355 1.00 156.21 40 ALA C C 1
ATOM 8821 O O . ALA F 1 41 ? 100.147 101.081 71.580 1.00 157.99 40 ALA C O 1
ATOM 8823 N N . ALA F 1 42 ? 101.057 101.577 69.577 1.00 147.80 41 ALA C N 1
ATOM 8824 C CA . ALA F 1 42 ? 101.923 102.600 70.150 1.00 146.12 41 ALA C CA 1
ATOM 8825 C C . ALA F 1 42 ? 101.103 103.724 70.767 1.00 148.01 41 ALA C C 1
ATOM 8826 O O . ALA F 1 42 ? 101.398 104.178 71.879 1.00 148.60 41 ALA C O 1
ATOM 8828 N N . GLY F 1 43 ? 100.056 104.169 70.071 1.00 142.35 42 GLY C N 1
ATOM 8829 C CA . GLY F 1 43 ? 99.206 105.216 70.614 1.00 139.23 42 GLY C CA 1
ATOM 8830 C C . GLY F 1 43 ? 98.497 104.798 71.888 1.00 140.10 42 GLY C C 1
ATOM 8831 O O . GLY F 1 43 ? 98.396 105.578 72.837 1.00 143.79 42 GLY C O 1
ATOM 8832 N N . ALA F 1 44 ? 97.988 103.565 71.925 1.00 137.15 43 ALA C N 1
ATOM 8833 C CA . ALA F 1 44 ? 97.288 103.091 73.116 1.00 136.96 43 ALA C CA 1
ATOM 8834 C C . ALA F 1 44 ? 98.228 102.994 74.311 1.00 138.03 43 ALA C C 1
ATOM 8835 O O . ALA F 1 44 ? 97.876 103.412 75.424 1.00 138.88 43 ALA C O 1
ATOM 8837 N N . MET F 1 45 ? 99.427 102.444 74.107 1.00 135.53 44 MET C N 1
ATOM 8838 C CA . MET F 1 45 ? 100.378 102.351 75.209 1.00 135.46 44 MET C CA 1
ATOM 8839 C C . MET F 1 45 ? 100.822 103.736 75.663 1.00 137.15 44 MET C C 1
ATOM 8840 O O . MET F 1 45 ? 101.000 103.983 76.864 1.00 139.51 44 MET C O 1
ATOM 8845 N N . PHE F 1 46 ? 100.999 104.657 74.712 1.00 128.02 45 PHE C N 1
ATOM 8846 C CA . PHE F 1 46 ? 101.310 106.041 75.045 1.00 126.00 45 PHE C CA 1
ATOM 8847 C C . PHE F 1 46 ? 100.212 106.666 75.895 1.00 127.71 45 PHE C C 1
ATOM 8848 O O . PHE F 1 46 ? 100.496 107.368 76.873 1.00 130.00 45 PHE C O 1
ATOM 8856 N N . CYS F 1 47 ? 98.951 106.424 75.535 1.00 131.68 46 CYS C N 1
ATOM 8857 C CA . CYS F 1 47 ? 97.840 106.962 76.311 1.00 128.67 46 CYS C CA 1
ATOM 8858 C C . CYS F 1 47 ? 97.821 106.387 77.720 1.00 128.85 46 CYS C C 1
ATOM 8859 O O . CYS F 1 47 ? 97.562 107.110 78.687 1.00 134.61 46 CYS C O 1
ATOM 8862 N N . LEU F 1 48 ? 98.087 105.086 77.858 1.00 116.24 47 LEU C N 1
ATOM 8863 C CA . LEU F 1 48 ? 98.122 104.485 79.191 1.00 116.88 47 LEU C CA 1
ATOM 8864 C C . LEU F 1 48 ? 99.229 105.102 80.044 1.00 120.34 47 LEU C C 1
ATOM 8865 O O . LEU F 1 48 ? 99.016 105.448 81.218 1.00 123.88 47 LEU C O 1
ATOM 8870 N N . GLN F 1 49 ? 100.423 105.250 79.465 1.00 116.04 48 GLN C N 1
ATOM 8871 C CA . GLN F 1 49 ? 101.529 105.833 80.217 1.00 113.99 48 GLN C CA 1
ATOM 8872 C C . GLN F 1 49 ? 101.252 107.282 80.596 1.00 116.37 48 GLN C C 1
ATOM 8873 O O . GLN F 1 49 ? 101.582 107.704 81.709 1.00 120.61 48 GLN C O 1
ATOM 8879 N N . MET F 1 50 ? 100.639 108.055 79.700 1.00 117.61 49 MET C N 1
ATOM 8880 C CA . MET F 1 50 ? 100.279 109.426 80.047 1.00 117.01 49 MET C CA 1
ATOM 8881 C C . MET F 1 50 ? 99.179 109.477 81.096 1.00 117.65 49 MET C C 1
ATOM 8882 O O . MET F 1 50 ? 99.138 110.407 81.909 1.00 122.54 49 MET C O 1
ATOM 8887 N N . SER F 1 51 ? 98.271 108.502 81.094 1.00 113.31 50 SER C N 1
ATOM 8888 C CA . SER F 1 51 ? 97.286 108.431 82.164 1.00 112.39 50 SER C CA 1
ATOM 8889 C C . SER F 1 51 ? 97.970 108.244 83.508 1.00 113.57 50 SER C C 1
ATOM 8890 O O . SER F 1 51 ? 97.638 108.926 84.486 1.00 116.98 50 SER C O 1
ATOM 8893 N N . GLU F 1 52 ? 98.955 107.344 83.565 1.00 115.49 51 GLU C N 1
ATOM 8894 C CA . GLU F 1 52 ? 99.717 107.175 84.801 1.00 114.31 51 GLU C CA 1
ATOM 8895 C C . GLU F 1 52 ? 100.464 108.453 85.174 1.00 113.72 51 GLU C C 1
ATOM 8896 O O . GLU F 1 52 ? 100.494 108.847 86.349 1.00 113.82 51 GLU C O 1
ATOM 8902 N N . VAL F 1 53 ? 101.070 109.112 84.185 1.00 103.97 52 VAL C N 1
ATOM 8903 C CA . VAL F 1 53 ? 101.842 110.327 84.446 1.00 101.48 52 VAL C CA 1
ATOM 8904 C C . VAL F 1 53 ? 100.947 111.411 85.034 1.00 105.24 52 VAL C C 1
ATOM 8905 O O . VAL F 1 53 ? 101.285 112.046 86.041 1.00 110.97 52 VAL C O 1
ATOM 8909 N N . LEU F 1 54 ? 99.787 111.634 84.415 1.00 104.09 53 LEU C N 1
ATOM 8910 C CA . LEU F 1 54 ? 98.879 112.672 84.881 1.00 100.54 53 LEU C CA 1
ATOM 8911 C C . LEU F 1 54 ? 98.258 112.313 86.223 1.00 101.05 53 LEU C C 1
ATOM 8912 O O . LEU F 1 54 ? 97.981 113.207 87.031 1.00 102.35 53 LEU C O 1
ATOM 8917 N N . GLN F 1 55 ? 98.026 111.024 86.482 1.00 103.02 54 GLN C N 1
ATOM 8918 C CA . GLN F 1 55 ? 97.573 110.623 87.808 1.00 99.35 54 GLN C CA 1
ATOM 8919 C C . GLN F 1 55 ? 98.620 110.953 88.861 1.00 102.56 54 GLN C C 1
ATOM 8920 O O . GLN F 1 55 ? 98.283 111.411 89.959 1.00 104.31 54 GLN C O 1
ATOM 8926 N N . ARG F 1 56 ? 99.898 110.723 88.549 1.00 101.99 55 ARG C N 1
ATOM 8927 C CA . ARG F 1 56 ? 100.948 111.107 89.486 1.00 98.84 55 ARG C CA 1
ATOM 8928 C C . ARG F 1 56 ? 100.986 112.617 89.684 1.00 99.15 55 ARG C C 1
ATOM 8929 O O . ARG F 1 56 ? 101.131 113.099 90.813 1.00 104.56 55 ARG C O 1
ATOM 8937 N N . TYR F 1 57 ? 100.861 113.382 88.597 1.00 92.55 56 TYR C N 1
ATOM 8938 C CA . TYR F 1 57 ? 100.985 114.834 88.697 1.00 90.58 56 TYR C CA 1
ATOM 8939 C C . TYR F 1 57 ? 99.841 115.442 89.497 1.00 97.18 56 TYR C C 1
ATOM 8940 O O . TYR F 1 57 ? 100.065 116.248 90.407 1.00 102.48 56 TYR C O 1
ATOM 8949 N N . PHE F 1 58 ? 98.599 115.109 89.167 1.00 103.33 57 PHE C N 1
ATOM 8950 C CA . PHE F 1 58 ? 97.452 115.797 89.820 1.00 98.05 57 PHE C CA 1
ATOM 8951 C C . PHE F 1 58 ? 97.152 115.191 91.185 1.00 100.47 57 PHE C C 1
ATOM 8952 O O . PHE F 1 58 ? 96.065 115.432 91.710 1.00 103.77 57 PHE C O 1
ATOM 8960 N N . SER F 1 59 ? 98.081 114.420 91.733 1.00 99.64 58 SER C N 1
ATOM 8961 C CA . SER F 1 59 ? 97.937 113.923 93.120 1.00 98.51 58 SER C CA 1
ATOM 8962 C C . SER F 1 59 ? 98.734 114.907 93.962 1.00 100.54 58 SER C C 1
ATOM 8963 O O . SER F 1 59 ? 98.661 114.836 95.196 1.00 103.36 58 SER C O 1
ATOM 8966 N N . TYR F 1 60 ? 99.475 115.783 93.290 1.00 97.53 59 TYR C N 1
ATOM 8967 C CA . TYR F 1 60 ? 100.262 116.817 93.951 1.00 93.62 59 TYR C CA 1
ATOM 8968 C C . TYR F 1 60 ? 101.098 116.258 95.106 1.00 98.10 59 TYR C C 1
ATOM 8969 O O . TYR F 1 60 ? 100.894 116.634 96.266 1.00 99.67 59 TYR C O 1
ATOM 8978 N N . PRO F 1 61 ? 102.039 115.360 94.825 1.00 95.27 60 PRO C N 1
ATOM 8979 C CA . PRO F 1 61 ? 102.844 114.777 95.901 1.00 93.00 60 PRO C CA 1
ATOM 8980 C C . PRO F 1 61 ? 103.813 115.792 96.486 1.00 97.09 60 PRO C C 1
ATOM 8981 O O . PRO F 1 61 ? 104.187 116.781 95.854 1.00 98.49 60 PRO C O 1
ATOM 8985 N N . LYS F 1 62 ? 104.219 115.526 97.724 1.00 94.00 61 LYS C N 1
ATOM 8986 C CA . LYS F 1 62 ? 105.139 116.382 98.452 1.00 87.76 61 LYS C CA 1
ATOM 8987 C C . LYS F 1 62 ? 106.503 115.718 98.571 1.00 94.21 61 LYS C C 1
ATOM 8988 O O . LYS F 1 62 ? 106.630 114.491 98.538 1.00 100.49 61 LYS C O 1
ATOM 8994 N N . LYS F 1 63 ? 107.528 116.551 98.710 1.00 92.29 62 LYS C N 1
ATOM 8995 C CA . LYS F 1 63 ? 108.897 116.103 98.908 1.00 85.50 62 LYS C CA 1
ATOM 8996 C C . LYS F 1 63 ? 109.435 116.717 100.192 1.00 92.34 62 LYS C C 1
ATOM 8997 O O . LYS F 1 63 ? 109.332 117.929 100.402 1.00 101.21 62 LYS C O 1
ATOM 9003 N N . VAL F 1 64 ? 110.013 115.876 101.046 1.00 81.23 63 VAL C N 1
ATOM 9004 C CA . VAL F 1 64 ? 110.438 116.278 102.381 1.00 80.65 63 VAL C CA 1
ATOM 9005 C C . VAL F 1 64 ? 111.910 115.941 102.558 1.00 80.74 63 VAL C C 1
ATOM 9006 O O . VAL F 1 64 ? 112.358 114.854 102.179 1.00 86.55 63 VAL C O 1
ATOM 9010 N N . THR F 1 65 ? 112.661 116.878 103.133 1.00 84.62 64 THR C N 1
ATOM 9011 C CA . THR F 1 65 ? 114.071 116.680 103.440 1.00 90.94 64 THR C CA 1
ATOM 9012 C C . THR F 1 65 ? 114.311 117.037 104.898 1.00 88.66 64 THR C C 1
ATOM 9013 O O . THR F 1 65 ? 113.808 118.055 105.382 1.00 92.17 64 THR C O 1
ATOM 9017 N N . VAL F 1 66 ? 115.073 116.198 105.593 1.00 88.61 65 VAL C N 1
ATOM 9018 C CA . VAL F 1 66 ? 115.441 116.423 106.986 1.00 81.94 65 VAL C CA 1
ATOM 9019 C C . VAL F 1 66 ? 116.948 116.627 107.038 1.00 88.03 65 VAL C C 1
ATOM 9020 O O . VAL F 1 66 ? 117.713 115.773 106.576 1.00 97.07 65 VAL C O 1
ATOM 9024 N N . GLU F 1 67 ? 117.373 117.755 107.599 1.00 97.45 66 GLU C N 1
ATOM 9025 C CA . GLU F 1 67 ? 118.786 118.099 107.626 1.00 96.29 66 GLU C CA 1
ATOM 9026 C C . GLU F 1 67 ? 119.063 119.010 108.812 1.00 97.11 66 GLU C C 1
ATOM 9027 O O . GLU F 1 67 ? 118.153 119.617 109.381 1.00 105.01 66 GLU C O 1
ATOM 9033 N N . VAL F 1 68 ? 120.338 119.096 109.176 1.00 88.19 67 VAL C N 1
ATOM 9034 C CA . VAL F 1 68 ? 120.800 119.986 110.234 1.00 89.47 67 VAL C CA 1
ATOM 9035 C C . VAL F 1 68 ? 121.422 121.215 109.589 1.00 91.82 67 VAL C C 1
ATOM 9036 O O . VAL F 1 68 ? 122.212 121.101 108.644 1.00 93.65 67 VAL C O 1
ATOM 9040 N N . VAL F 1 69 ? 121.053 122.392 110.083 1.00 100.10 68 VAL C N 1
ATOM 9041 C CA . VAL F 1 69 ? 121.539 123.648 109.517 1.00 97.48 68 VAL C CA 1
ATOM 9042 C C . VAL F 1 69 ? 122.141 124.497 110.630 1.00 99.31 68 VAL C C 1
ATOM 9043 O O . VAL F 1 69 ? 121.719 124.388 111.790 1.00 105.76 68 VAL C O 1
ATOM 9047 N N . PRO F 1 70 ? 123.128 125.347 110.331 1.00 101.30 69 PRO C N 1
ATOM 9048 C CA . PRO F 1 70 ? 123.745 126.162 111.384 1.00 103.63 69 PRO C CA 1
ATOM 9049 C C . PRO F 1 70 ? 122.988 127.435 111.716 1.00 110.33 69 PRO C C 1
ATOM 9050 O O . PRO F 1 70 ? 123.398 128.146 112.644 1.00 114.64 69 PRO C O 1
ATOM 9054 N N . THR F 1 71 ? 121.918 127.752 110.998 1.00 117.52 70 THR C N 1
ATOM 9055 C CA . THR F 1 71 ? 121.184 128.981 111.266 1.00 117.73 70 THR C CA 1
ATOM 9056 C C . THR F 1 71 ? 120.569 128.922 112.661 1.00 116.88 70 THR C C 1
ATOM 9057 O O . THR F 1 71 ? 119.812 127.989 112.961 1.00 112.60 70 THR C O 1
ATOM 9061 N N . PRO F 1 72 ? 120.858 129.886 113.531 1.00 115.14 71 PRO C N 1
ATOM 9062 C CA . PRO F 1 72 ? 120.377 129.803 114.913 1.00 110.69 71 PRO C CA 1
ATOM 9063 C C . PRO F 1 72 ? 118.957 130.327 115.059 1.00 111.08 71 PRO C C 1
ATOM 9064 O O . PRO F 1 72 ? 118.545 131.275 114.385 1.00 107.78 71 PRO C O 1
ATOM 9068 N N . VAL F 1 73 ? 118.208 129.688 115.950 1.00 100.66 72 VAL C N 1
ATOM 9069 C CA . VAL F 1 73 ? 116.862 130.130 116.303 1.00 97.08 72 VAL C CA 1
ATOM 9070 C C . VAL F 1 73 ? 116.961 130.987 117.559 1.00 97.87 72 VAL C C 1
ATOM 9071 O O . VAL F 1 73 ? 117.913 130.829 118.338 1.00 97.27 72 VAL C O 1
ATOM 9075 N N . PRO F 1 74 ? 116.025 131.901 117.799 1.00 86.07 73 PRO C N 1
ATOM 9076 C CA . PRO F 1 74 ? 116.064 132.682 119.038 1.00 85.32 73 PRO C CA 1
ATOM 9077 C C . PRO F 1 74 ? 115.783 131.809 120.250 1.00 86.65 73 PRO C C 1
ATOM 9078 O O . PRO F 1 74 ? 115.157 130.750 120.161 1.00 85.60 73 PRO C O 1
ATOM 9082 N N . PHE F 1 75 ? 116.272 132.266 121.396 1.00 73.69 74 PHE C N 1
ATOM 9083 C CA . PHE F 1 75 ? 116.072 131.525 122.629 1.00 65.08 74 PHE C CA 1
ATOM 9084 C C . PHE F 1 75 ? 114.583 131.469 122.962 1.00 72.42 74 PHE C C 1
ATOM 9085 O O . PHE F 1 75 ? 113.893 132.492 122.897 1.00 82.02 74 PHE C O 1
ATOM 9093 N N . PRO F 1 76 ? 114.059 130.301 123.317 1.00 61.68 75 PRO C N 1
ATOM 9094 C CA . PRO F 1 76 ? 112.617 130.175 123.543 1.00 66.21 75 PRO C CA 1
ATOM 9095 C C . PRO F 1 76 ? 112.165 130.924 124.785 1.00 67.03 75 PRO C C 1
ATOM 9096 O O . PRO F 1 76 ? 112.926 131.146 125.729 1.00 75.79 75 PRO C O 1
ATOM 9100 N N . SER F 1 77 ? 110.896 131.321 124.768 1.00 68.76 76 SER C N 1
ATOM 9101 C CA . SER F 1 77 ? 110.282 131.884 125.959 1.00 61.82 76 SER C CA 1
ATOM 9102 C C . SER F 1 77 ? 110.005 130.782 126.969 1.00 69.20 76 SER C C 1
ATOM 9103 O O . SER F 1 77 ? 109.599 129.674 126.610 1.00 81.81 76 SER C O 1
ATOM 9106 N N . ILE F 1 78 ? 110.231 131.088 128.242 1.00 61.50 77 ILE C N 1
ATOM 9107 C CA . ILE F 1 78 ? 110.037 130.136 129.326 1.00 57.52 77 ILE C CA 1
ATOM 9108 C C . ILE F 1 78 ? 108.951 130.680 130.238 1.00 60.77 77 ILE C C 1
ATOM 9109 O O . ILE F 1 78 ? 109.082 131.783 130.783 1.00 71.42 77 ILE C O 1
ATOM 9114 N N . SER F 1 79 ? 107.880 129.910 130.403 1.00 59.81 78 SER C N 1
ATOM 9115 C CA . SER F 1 79 ? 106.769 130.276 131.269 1.00 59.02 78 SER C CA 1
ATOM 9116 C C . SER F 1 79 ? 106.768 129.341 132.467 1.00 68.56 78 SER C C 1
ATOM 9117 O O . SER F 1 79 ? 106.714 128.117 132.305 1.00 82.58 78 SER C O 1
ATOM 9120 N N . ILE F 1 80 ? 106.831 129.914 133.664 1.00 62.95 79 ILE C N 1
ATOM 9121 C CA . ILE F 1 80 ? 106.890 129.152 134.906 1.00 58.28 79 ILE C CA 1
ATOM 9122 C C . ILE F 1 80 ? 105.636 129.445 135.714 1.00 63.07 79 ILE C C 1
ATOM 9123 O O . ILE F 1 80 ? 105.293 130.611 135.948 1.00 71.37 79 ILE C O 1
ATOM 9128 N N . CYS F 1 81 ? 104.953 128.396 136.158 1.00 78.67 80 CYS C N 1
ATOM 9129 C CA . CYS F 1 81 ? 103.691 128.539 136.921 1.00 72.95 80 CYS C CA 1
ATOM 9130 C C . CYS F 1 81 ? 103.765 127.705 138.198 1.00 79.26 80 CYS C C 1
ATOM 9131 O O . CYS F 1 81 ? 103.810 126.479 138.083 1.00 92.29 80 CYS C O 1
ATOM 9134 N N . ASN F 1 82 ? 103.748 128.346 139.363 1.00 64.85 81 ASN C N 1
ATOM 9135 C CA . ASN F 1 82 ? 103.787 127.650 140.638 1.00 63.61 81 ASN C CA 1
ATOM 9136 C C . ASN F 1 82 ? 102.511 126.837 140.796 1.00 69.18 81 ASN C C 1
ATOM 9137 O O . ASN F 1 82 ? 101.407 127.360 140.615 1.00 83.16 81 ASN C O 1
ATOM 9142 N N . MET F 1 83 ? 102.661 125.555 141.131 1.00 71.15 82 MET C N 1
ATOM 9143 C CA . MET F 1 83 ? 101.495 124.691 141.273 1.00 73.63 82 MET C CA 1
ATOM 9144 C C . MET F 1 83 ? 100.624 125.087 142.456 1.00 82.39 82 MET C C 1
ATOM 9145 O O . MET F 1 83 ? 99.470 124.656 142.531 1.00 91.43 82 MET C O 1
ATOM 9150 N N . ARG F 1 84 ? 101.147 125.891 143.376 1.00 75.66 83 ARG C N 1
ATOM 9151 C CA . ARG F 1 84 ? 100.339 126.497 144.424 1.00 69.78 83 ARG C CA 1
ATOM 9152 C C . ARG F 1 84 ? 99.877 127.869 143.953 1.00 83.86 83 ARG C C 1
ATOM 9153 O O . ARG F 1 84 ? 100.700 128.721 143.604 1.00 96.15 83 ARG C O 1
ATOM 9161 N N . ASN F 1 85 ? 98.561 128.079 143.941 1.00 84.83 84 ASN C N 1
ATOM 9162 C CA . ASN F 1 85 ? 98.006 129.274 143.317 1.00 84.23 84 ASN C CA 1
ATOM 9163 C C . ASN F 1 85 ? 98.149 130.505 144.204 1.00 84.39 84 ASN C C 1
ATOM 9164 O O . ASN F 1 85 ? 98.483 131.591 143.718 1.00 87.51 84 ASN C O 1
ATOM 9169 N N . LEU F 1 86 ? 97.903 130.362 145.500 1.00 71.98 85 LEU C N 1
ATOM 9170 C CA . LEU F 1 86 ? 97.867 131.499 146.408 1.00 71.34 85 LEU C CA 1
ATOM 9171 C C . LEU F 1 86 ? 99.158 131.614 147.208 1.00 77.30 85 LEU C C 1
ATOM 9172 O O . LEU F 1 86 ? 99.930 130.661 147.338 1.00 85.89 85 LEU C O 1
ATOM 9177 N N . ASP F 1 87 ? 99.384 132.810 147.744 1.00 80.85 86 ASP C N 1
ATOM 9178 C CA . ASP F 1 87 ? 100.552 133.063 148.574 1.00 80.84 86 ASP C CA 1
ATOM 9179 C C . ASP F 1 87 ? 100.439 132.319 149.900 1.00 92.41 86 ASP C C 1
ATOM 9180 O O . ASP F 1 87 ? 99.344 132.077 150.410 1.00 100.42 86 ASP C O 1
ATOM 9185 N N . VAL F 1 88 ? 101.596 131.954 150.457 1.00 86.98 87 VAL C N 1
ATOM 9186 C CA . VAL F 1 88 ? 101.615 131.162 151.684 1.00 85.85 87 VAL C CA 1
ATOM 9187 C C . VAL F 1 88 ? 101.027 131.950 152.849 1.00 88.18 87 VAL C C 1
ATOM 9188 O O . VAL F 1 88 ? 100.284 131.404 153.673 1.00 98.05 87 VAL C O 1
ATOM 9192 N N . HIS F 1 89 ? 101.355 133.241 152.944 1.00 82.07 88 HIS C N 1
ATOM 9193 C CA . HIS F 1 89 ? 100.844 134.046 154.048 1.00 87.63 88 HIS C CA 1
ATOM 9194 C C . HIS F 1 89 ? 99.330 134.185 153.974 1.00 92.43 88 HIS C C 1
ATOM 9195 O O . HIS F 1 89 ? 98.642 134.112 154.999 1.00 102.26 88 HIS C O 1
ATOM 9202 N N . ILE F 1 90 ? 98.793 134.385 152.770 1.00 79.53 89 ILE C N 1
ATOM 9203 C CA . ILE F 1 90 ? 97.346 134.479 152.605 1.00 79.87 89 ILE C CA 1
ATOM 9204 C C . ILE F 1 90 ? 96.681 133.168 153.001 1.00 85.36 89 ILE C C 1
ATOM 9205 O O . ILE F 1 90 ? 95.633 133.157 153.659 1.00 98.32 89 ILE C O 1
ATOM 9210 N N . LEU F 1 91 ? 97.277 132.042 152.602 1.00 71.77 90 LEU C N 1
ATOM 9211 C CA . LEU F 1 91 ? 96.714 130.743 152.950 1.00 73.53 90 LEU C CA 1
ATOM 9212 C C . LEU F 1 91 ? 96.708 130.531 154.457 1.00 81.63 90 LEU C C 1
ATOM 9213 O O . LEU F 1 91 ? 95.716 130.056 155.022 1.00 94.01 90 LEU C O 1
ATOM 9218 N N . ASN F 1 92 ? 97.810 130.879 155.125 1.00 79.01 91 ASN C N 1
ATOM 9219 C CA . ASN F 1 92 ? 97.862 130.742 156.576 1.00 80.90 91 ASN C CA 1
ATOM 9220 C C . ASN F 1 92 ? 96.847 131.652 157.252 1.00 84.81 91 ASN C C 1
ATOM 9221 O O . ASN F 1 92 ? 96.208 131.260 158.236 1.00 92.53 91 ASN C O 1
ATOM 9226 N N . THR F 1 93 ? 96.686 132.874 156.738 1.00 84.15 92 THR C N 1
ATOM 9227 C CA . THR F 1 93 ? 95.701 133.790 157.302 1.00 85.41 92 THR C CA 1
ATOM 9228 C C . THR F 1 93 ? 94.293 133.226 157.173 1.00 88.59 92 THR C C 1
ATOM 9229 O O . THR F 1 93 ? 93.504 133.272 158.122 1.00 96.26 92 THR C O 1
ATOM 9233 N N . LEU F 1 94 ? 93.962 132.682 156.000 1.00 85.32 93 LEU C N 1
ATOM 9234 C CA . LEU F 1 94 ? 92.642 132.091 155.802 1.00 83.43 93 LEU C CA 1
ATOM 9235 C C . LEU F 1 94 ? 92.428 130.905 156.735 1.00 86.78 93 LEU C C 1
ATOM 9236 O O . LEU F 1 94 ? 91.361 130.764 157.348 1.00 94.78 93 LEU C O 1
ATOM 9241 N N . ASN F 1 95 ? 93.439 130.041 156.853 1.00 85.65 94 ASN C N 1
ATOM 9242 C CA . ASN F 1 95 ? 93.311 128.870 157.712 1.00 87.63 94 ASN C CA 1
ATOM 9243 C C . ASN F 1 95 ? 93.107 129.273 159.166 1.00 95.54 94 ASN C C 1
ATOM 9244 O O . ASN F 1 95 ? 92.250 128.713 159.859 1.00 102.50 94 ASN C O 1
ATOM 9249 N N . ARG F 1 96 ? 93.871 130.257 159.640 1.00 97.63 95 ARG C N 1
ATOM 9250 C CA . ARG F 1 96 ? 93.741 130.687 161.028 1.00 97.77 95 ARG C CA 1
ATOM 9251 C C . ARG F 1 96 ? 92.414 131.397 161.268 1.00 98.68 95 ARG C C 1
ATOM 9252 O O . ARG F 1 96 ? 91.811 131.250 162.338 1.00 106.32 95 ARG C O 1
ATOM 9260 N N . MET F 1 97 ? 91.941 132.170 160.287 1.00 94.62 96 MET C N 1
ATOM 9261 C CA . MET F 1 97 ? 90.639 132.814 160.423 1.00 96.50 96 MET C CA 1
ATOM 9262 C C . MET F 1 97 ? 89.525 131.784 160.521 1.00 95.96 96 MET C C 1
ATOM 9263 O O . MET F 1 97 ? 88.607 131.928 161.337 1.00 106.61 96 MET C O 1
ATOM 9268 N N . PHE F 1 98 ? 89.585 130.734 159.698 1.00 88.95 97 PHE C N 1
ATOM 9269 C CA . PHE F 1 98 ? 88.578 129.683 159.794 1.00 95.52 97 PHE C CA 1
ATOM 9270 C C . PHE F 1 98 ? 88.706 128.892 161.088 1.00 98.49 97 PHE C C 1
ATOM 9271 O O . PHE F 1 98 ? 87.696 128.429 161.629 1.00 102.41 97 PHE C O 1
ATOM 9279 N N . ILE F 1 99 ? 89.928 128.716 161.594 1.00 97.86 98 ILE C N 1
ATOM 9280 C CA . ILE F 1 99 ? 90.101 128.034 162.872 1.00 97.39 98 ILE C CA 1
ATOM 9281 C C . ILE F 1 99 ? 89.467 128.841 163.999 1.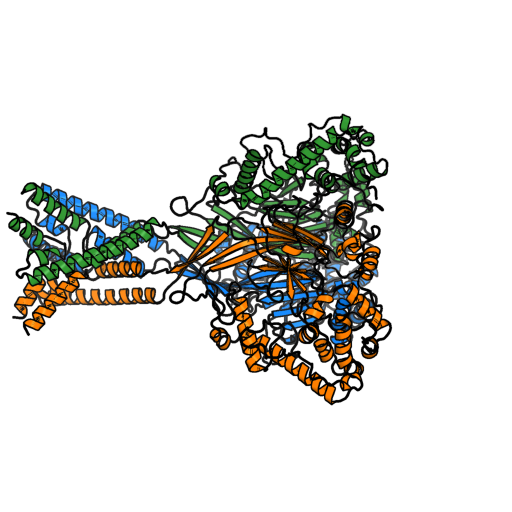00 102.48 98 ILE C C 1
ATOM 9282 O O . ILE F 1 99 ? 88.769 128.288 164.857 1.00 105.18 98 ILE C O 1
ATOM 9287 N N . GLU F 1 100 ? 89.692 130.157 164.013 1.00 119.22 99 GLU C N 1
ATOM 9288 C CA . GLU F 1 100 ? 89.089 130.992 165.048 1.00 116.81 99 GLU C CA 1
ATOM 9289 C C . GLU F 1 100 ? 87.570 131.004 164.938 1.00 120.04 99 GLU C C 1
ATOM 9290 O O . GLU F 1 100 ? 86.869 130.914 165.952 1.00 122.97 99 GLU C O 1
ATOM 9296 N N . ASP F 1 101 ? 87.046 131.112 163.721 1.00 118.51 100 ASP C N 1
ATOM 9297 C CA . ASP F 1 101 ? 85.605 131.110 163.499 1.00 118.40 100 ASP C CA 1
ATOM 9298 C C . ASP F 1 101 ? 85.339 130.466 162.149 1.00 119.79 100 ASP C C 1
ATOM 9299 O O . ASP F 1 101 ? 85.805 130.967 161.122 1.00 121.05 100 ASP C O 1
ATOM 9304 N N . ASP F 1 102 ? 84.589 129.366 162.151 1.00 123.83 101 ASP C N 1
ATOM 9305 C CA . ASP F 1 102 ? 84.341 128.606 160.934 1.00 125.29 101 ASP C CA 1
ATOM 9306 C C . ASP F 1 102 ? 83.194 129.158 160.099 1.00 126.31 101 ASP C C 1
ATOM 9307 O O . ASP F 1 102 ? 82.915 128.609 159.028 1.00 126.56 101 ASP C O 1
ATOM 9312 N N . ARG F 1 103 ? 82.522 130.217 160.552 1.00 115.20 102 ARG C N 1
ATOM 9313 C CA . ARG F 1 103 ? 81.459 130.832 159.772 1.00 111.84 102 ARG C CA 1
ATOM 9314 C C . ARG F 1 103 ? 82.069 131.891 158.866 1.00 114.14 102 ARG C C 1
ATOM 9315 O O . ARG F 1 103 ? 82.551 132.917 159.370 1.00 118.73 102 ARG C O 1
ATOM 9323 N N . PRO F 1 104 ? 82.079 131.698 157.545 1.00 106.66 103 PRO C N 1
ATOM 9324 C CA . PRO F 1 104 ? 82.688 132.711 156.668 1.00 109.24 103 PRO C CA 1
ATOM 9325 C C . PRO F 1 104 ? 81.951 134.037 156.667 1.00 108.46 103 PRO C C 1
ATOM 9326 O O . PRO F 1 104 ? 82.561 135.070 156.365 1.00 114.69 103 PRO C O 1
ATOM 9330 N N . PHE F 1 105 ? 80.655 134.042 156.988 1.00 101.21 104 PHE C N 1
ATOM 9331 C CA . PHE F 1 105 ? 79.900 135.291 156.969 1.00 104.64 104 PHE C CA 1
ATOM 9332 C C . PHE F 1 105 ? 80.428 136.278 158.001 1.00 108.21 104 PHE C C 1
ATOM 9333 O O . PHE F 1 105 ? 80.559 137.474 157.716 1.00 113.14 104 PHE C O 1
ATOM 9341 N N . SER F 1 106 ? 80.736 135.798 159.207 1.00 105.42 105 SER C N 1
ATOM 9342 C CA . SER F 1 106 ? 81.218 136.686 160.256 1.00 107.71 105 SER C CA 1
ATOM 9343 C C . SER F 1 106 ? 82.632 137.182 159.991 1.00 110.49 105 SER C C 1
ATOM 9344 O O . SER F 1 106 ? 83.060 138.160 160.613 1.00 111.79 105 SER C O 1
ATOM 9347 N N . ASN F 1 107 ? 83.364 136.535 159.089 1.00 107.10 106 ASN C N 1
ATOM 9348 C CA . ASN F 1 107 ? 84.745 136.892 158.804 1.00 107.94 106 ASN C CA 1
ATOM 9349 C C . ASN F 1 107 ? 84.885 137.838 157.619 1.00 109.16 106 ASN C C 1
ATOM 9350 O O . ASN F 1 107 ? 86.014 138.139 157.219 1.00 116.04 106 ASN C O 1
ATOM 9355 N N . ILE F 1 108 ? 83.775 138.305 157.045 1.00 105.75 107 ILE C N 1
ATOM 9356 C CA . ILE F 1 108 ? 83.848 139.154 155.859 1.00 107.25 107 ILE C CA 1
ATOM 9357 C C . ILE F 1 108 ? 84.526 140.479 156.184 1.00 110.87 107 ILE C C 1
ATOM 9358 O O . ILE F 1 108 ? 85.347 140.981 155.405 1.00 113.31 107 ILE C O 1
ATOM 9363 N N . ASN F 1 109 ? 84.211 141.060 157.339 1.00 113.35 108 ASN C N 1
ATOM 9364 C CA . ASN F 1 109 ? 84.729 142.365 157.721 1.00 112.24 108 ASN C CA 1
ATOM 9365 C C . ASN F 1 109 ? 85.961 142.278 158.613 1.00 114.08 108 ASN C C 1
ATOM 9366 O O . ASN F 1 109 ? 86.402 143.304 159.141 1.00 116.95 108 ASN C O 1
ATOM 9371 N N . LYS F 1 110 ? 86.526 141.086 158.796 1.00 112.16 109 LYS C N 1
ATOM 9372 C CA . LYS F 1 110 ? 87.665 140.926 159.690 1.00 112.92 109 LYS C CA 1
ATOM 9373 C C . LYS F 1 110 ? 89.002 141.258 159.039 1.00 116.62 109 LYS C C 1
ATOM 9374 O O . LYS F 1 110 ? 90.001 141.374 159.755 1.00 118.42 109 LYS C O 1
ATOM 9380 N N . SER F 1 111 ? 89.055 141.410 157.720 1.00 117.50 110 SER C N 1
ATOM 9381 C CA . SER F 1 111 ? 90.308 141.673 157.029 1.00 115.69 110 SER C CA 1
ATOM 9382 C C . SER F 1 111 ? 90.142 142.835 156.063 1.00 117.07 110 SER C C 1
ATOM 9383 O O . SER F 1 111 ? 89.089 142.992 155.438 1.00 118.51 110 SER C O 1
ATOM 9386 N N . GLU F 1 112 ? 91.190 143.649 155.948 1.00 128.21 111 GLU C N 1
ATOM 9387 C CA . GLU F 1 112 ? 91.217 144.750 154.998 1.00 126.58 111 GLU C CA 1
ATOM 9388 C C . GLU F 1 112 ? 91.694 144.327 153.617 1.00 125.58 111 GLU C C 1
ATOM 9389 O O . GLU F 1 112 ? 91.599 145.121 152.676 1.00 126.08 111 GLU C O 1
ATOM 9395 N N . HIS F 1 113 ? 92.202 143.106 153.473 1.00 105.11 112 HIS C N 1
ATOM 9396 C CA . HIS F 1 113 ? 92.657 142.622 152.177 1.00 103.61 112 HIS C CA 1
ATOM 9397 C C . HIS F 1 113 ? 91.453 142.363 151.281 1.00 110.60 112 HIS C C 1
ATOM 9398 O O . HIS F 1 113 ? 90.524 141.649 151.671 1.00 119.28 112 HIS C O 1
ATOM 9405 N N . GLU F 1 114 ? 91.466 142.949 150.081 1.00 105.00 113 GLU C N 1
ATOM 9406 C CA . GLU F 1 114 ? 90.300 142.872 149.205 1.00 107.89 113 GLU C CA 1
ATOM 9407 C C . GLU F 1 114 ? 90.013 141.437 148.780 1.00 106.25 113 GLU C C 1
ATOM 9408 O O . GLU F 1 114 ? 88.848 141.010 148.750 1.00 110.54 113 GLU C O 1
ATOM 9414 N N . PHE F 1 115 ? 91.059 140.678 148.449 1.00 83.06 114 PHE C N 1
ATOM 9415 C CA . PHE F 1 115 ? 90.856 139.296 148.030 1.00 86.30 114 PHE C CA 1
ATOM 9416 C C . PHE F 1 115 ? 90.214 138.480 149.137 1.00 92.73 114 PHE C C 1
ATOM 9417 O O . PHE F 1 115 ? 89.347 137.645 148.872 1.00 101.93 114 PHE C O 1
ATOM 9425 N N . ILE F 1 116 ? 90.643 138.691 150.381 1.00 90.11 115 ILE C N 1
ATOM 9426 C CA . ILE F 1 116 ? 90.069 137.942 151.493 1.00 89.72 115 ILE C CA 1
ATOM 9427 C C . ILE F 1 116 ? 88.587 138.258 151.635 1.00 92.12 115 ILE C C 1
ATOM 9428 O O . ILE F 1 116 ? 87.766 137.359 151.844 1.00 98.76 115 ILE C O 1
ATOM 9433 N N . ARG F 1 117 ? 88.220 139.534 151.518 1.00 96.94 116 ARG C N 1
ATOM 9434 C CA . ARG F 1 117 ? 86.817 139.915 151.640 1.00 97.49 116 ARG C CA 1
ATOM 9435 C C . ARG F 1 117 ? 85.976 139.270 150.544 1.00 101.12 116 ARG C C 1
ATOM 9436 O O . ARG F 1 117 ? 84.909 138.702 150.813 1.00 109.88 116 ARG C O 1
ATOM 9444 N N . ALA F 1 118 ? 86.450 139.340 149.296 1.00 87.60 117 ALA C N 1
ATOM 9445 C CA . ALA F 1 118 ? 85.707 138.725 148.199 1.00 88.50 117 ALA C CA 1
ATOM 9446 C C . ALA F 1 118 ? 85.613 137.214 148.376 1.00 94.79 117 ALA C C 1
ATOM 9447 O O . ALA F 1 118 ? 84.556 136.615 148.139 1.00 101.80 117 ALA C O 1
ATOM 9449 N N . TYR F 1 119 ? 86.710 136.589 148.803 1.00 84.94 118 TYR C N 1
ATOM 9450 C CA . TYR F 1 119 ? 86.732 135.150 149.031 1.00 82.36 118 TYR C CA 1
ATOM 9451 C C . TYR F 1 119 ? 85.719 134.745 150.090 1.00 87.66 118 TYR C C 1
ATOM 9452 O O . TYR F 1 119 ? 84.969 133.780 149.910 1.00 94.31 118 TYR C O 1
ATOM 9461 N N . MET F 1 120 ? 85.683 135.469 151.208 1.00 95.75 119 MET C N 1
ATOM 9462 C CA . MET F 1 120 ? 84.762 135.100 152.275 1.00 92.69 119 MET C CA 1
ATOM 9463 C C . MET F 1 120 ? 83.318 135.359 151.875 1.00 95.72 119 MET C C 1
ATOM 9464 O O . MET F 1 120 ? 82.429 134.591 152.251 1.00 106.31 119 MET C O 1
ATOM 9469 N N . LYS F 1 121 ? 83.055 136.417 151.103 1.00 95.99 120 LYS C N 1
ATOM 9470 C CA . LYS F 1 121 ? 81.700 136.611 150.589 1.00 98.06 120 LYS C CA 1
ATOM 9471 C C . LYS F 1 121 ? 81.282 135.441 149.705 1.00 101.06 120 LYS C C 1
ATOM 9472 O O . LYS F 1 121 ? 80.178 134.893 149.847 1.00 105.68 120 LYS C O 1
ATOM 9478 N N . LYS F 1 122 ? 82.168 135.030 148.794 1.00 94.12 121 LYS C N 1
ATOM 9479 C CA . LYS F 1 122 ? 81.841 133.937 147.886 1.00 91.99 121 LYS C CA 1
ATOM 9480 C C . LYS F 1 122 ? 81.626 132.634 148.647 1.00 97.90 121 LYS C C 1
ATOM 9481 O O . LYS F 1 122 ? 80.719 131.861 148.320 1.00 106.20 121 LYS C O 1
ATOM 9487 N N . VAL F 1 123 ? 82.449 132.375 149.664 1.00 90.91 122 VAL C N 1
ATOM 9488 C CA . VAL F 1 123 ? 82.305 131.151 150.446 1.00 89.13 122 VAL C CA 1
ATOM 9489 C C . VAL F 1 123 ? 81.037 131.195 151.291 1.00 89.10 122 VAL C C 1
ATOM 9490 O O . VAL F 1 123 ? 80.359 130.176 151.465 1.00 99.53 122 VAL C O 1
ATOM 9494 N N . ALA F 1 124 ? 80.701 132.367 151.834 1.00 85.51 123 ALA C N 1
ATOM 9495 C CA . ALA F 1 124 ? 79.487 132.497 152.629 1.00 87.30 123 ALA C CA 1
ATOM 9496 C C . ALA F 1 124 ? 78.248 132.283 151.774 1.00 91.49 123 ALA C C 1
ATOM 9497 O O . ALA F 1 124 ? 77.222 131.799 152.265 1.00 101.98 123 ALA C O 1
ATOM 9499 N N . LYS F 1 125 ? 78.320 132.638 150.491 1.00 104.53 124 LYS C N 1
ATOM 9500 C CA . LYS F 1 125 ? 77.185 132.331 149.621 1.00 107.97 124 LYS C CA 1
ATOM 9501 C C . LYS F 1 125 ? 76.980 130.834 149.402 1.00 108.70 124 LYS C C 1
ATOM 9502 O O . LYS F 1 125 ? 76.041 130.462 148.690 1.00 112.01 124 LYS C O 1
ATOM 9508 N N . TYR F 1 126 ? 77.816 129.972 149.982 1.00 105.71 125 TYR C N 1
ATOM 9509 C CA . TYR F 1 126 ? 77.645 128.527 149.881 1.00 101.40 125 TYR C CA 1
ATOM 9510 C C . TYR F 1 126 ? 77.693 127.800 151.215 1.00 103.00 125 TYR C C 1
ATOM 9511 O O . TYR F 1 126 ? 77.283 126.634 151.270 1.00 107.92 125 TYR C O 1
ATOM 9520 N N . ALA F 1 127 ? 78.190 128.433 152.276 1.00 104.70 126 ALA C N 1
ATOM 9521 C CA . ALA F 1 127 ? 78.422 127.725 153.535 1.00 102.85 126 ALA C CA 1
ATOM 9522 C C . ALA F 1 127 ? 77.180 127.052 154.108 1.00 107.37 126 ALA C C 1
ATOM 9523 O O . ALA F 1 127 ? 77.284 125.885 154.526 1.00 109.61 126 ALA C O 1
ATOM 9525 N N . PRO F 1 128 ? 76.007 127.698 154.190 1.00 108.13 127 PRO C N 1
ATOM 9526 C CA . PRO F 1 128 ? 74.849 126.993 154.770 1.00 107.05 127 PRO C CA 1
ATOM 9527 C C . PRO F 1 128 ? 74.492 125.711 154.040 1.00 108.68 127 PRO C C 1
ATOM 9528 O O . PRO F 1 128 ? 74.085 124.733 154.679 1.00 111.16 127 PRO C O 1
ATOM 9532 N N . LEU F 1 129 ? 74.629 125.686 152.713 1.00 105.43 128 LEU C N 1
ATOM 9533 C CA . LEU F 1 129 ? 74.427 124.440 151.981 1.00 104.85 128 LEU C CA 1
ATOM 9534 C C . LEU F 1 129 ? 75.484 123.411 152.356 1.00 109.59 128 LEU C C 1
ATOM 9535 O O . LEU F 1 129 ? 75.179 122.223 152.507 1.00 114.11 128 LEU C O 1
ATOM 9540 N N . PHE F 1 130 ? 76.736 123.850 152.509 1.00 112.66 129 PHE C N 1
ATOM 9541 C CA . PHE F 1 130 ? 77.806 122.937 152.887 1.00 109.58 129 PHE C CA 1
ATOM 9542 C C . PHE F 1 130 ? 77.652 122.418 154.309 1.00 110.68 129 PHE C C 1
ATOM 9543 O O . PHE F 1 130 ? 78.234 121.383 154.641 1.00 113.75 129 PHE C O 1
ATOM 9551 N N . TRP F 1 131 ? 76.895 123.106 155.158 1.00 111.64 130 TRP C N 1
ATOM 9552 C CA . TRP F 1 131 ? 76.665 122.615 156.509 1.00 111.11 130 TRP C CA 1
ATOM 9553 C C . TRP F 1 131 ? 75.527 121.608 156.589 1.00 114.13 130 TRP C C 1
ATOM 9554 O O . TRP F 1 131 ? 75.319 121.020 157.655 1.00 116.15 130 TRP C O 1
ATOM 9565 N N . ASN F 1 132 ? 74.789 121.398 155.501 1.00 116.09 131 ASN C N 1
ATOM 9566 C CA . ASN F 1 132 ? 73.601 120.556 155.529 1.00 113.21 131 ASN C CA 1
ATOM 9567 C C . ASN F 1 132 ? 73.634 119.392 154.553 1.00 114.71 131 ASN C C 1
ATOM 9568 O O . ASN F 1 132 ? 72.880 118.436 154.737 1.00 117.25 131 ASN C O 1
ATOM 9573 N N . TYR F 1 133 ? 74.477 119.441 153.519 1.00 117.97 132 TYR C N 1
ATOM 9574 C CA . TYR F 1 133 ? 74.378 118.480 152.426 1.00 118.43 132 TYR C CA 1
ATOM 9575 C C . TYR F 1 133 ? 75.720 117.840 152.089 1.00 117.76 132 TYR C C 1
ATOM 9576 O O . TYR F 1 133 ? 75.963 117.481 150.934 1.00 122.86 132 TYR C O 1
ATOM 9585 N N . GLN F 1 134 ? 76.607 117.687 153.074 1.00 117.62 133 GLN C N 1
ATOM 9586 C CA . GLN F 1 134 ? 77.840 116.941 152.832 1.00 118.94 133 GLN C CA 1
ATOM 9587 C C . GLN F 1 134 ? 77.551 115.466 152.600 1.00 125.94 133 GLN C C 1
ATOM 9588 O O . GLN F 1 134 ? 78.058 114.864 151.646 1.00 129.67 133 GLN C O 1
ATOM 9594 N N . ASP F 1 135 ? 76.739 114.863 153.471 1.00 137.34 134 ASP C N 1
ATOM 9595 C CA . ASP F 1 135 ? 76.482 113.431 153.384 1.00 137.05 134 ASP C CA 1
ATOM 9596 C C . ASP F 1 135 ? 75.718 113.066 152.119 1.00 139.10 134 ASP C C 1
ATOM 9597 O O . ASP F 1 135 ? 75.894 111.963 151.589 1.00 138.89 134 ASP C O 1
ATOM 9602 N N . GLU F 1 136 ? 74.875 113.966 151.619 1.00 139.04 135 GLU C N 1
ATOM 9603 C CA . GLU F 1 136 ? 74.034 113.642 150.475 1.00 137.30 135 GLU C CA 1
ATOM 9604 C C . GLU F 1 136 ? 74.696 113.949 149.141 1.00 137.20 135 GLU C C 1
ATOM 9605 O O . GLU F 1 136 ? 74.523 113.183 148.187 1.00 138.33 135 GLU C O 1
ATOM 9611 N N . TYR F 1 137 ? 75.453 115.042 149.044 1.00 122.68 136 TYR C N 1
ATOM 9612 C CA . TYR F 1 137 ? 76.117 115.420 147.796 1.00 122.52 136 TYR C CA 1
ATOM 9613 C C . TYR F 1 137 ? 77.552 115.845 148.085 1.00 124.05 136 TYR C C 1
ATOM 9614 O O . TYR F 1 137 ? 77.922 117.007 147.905 1.00 127.21 136 TYR C O 1
ATOM 9623 N N . PRO F 1 138 ? 78.393 114.914 148.548 1.00 116.24 137 PRO C N 1
ATOM 9624 C CA . PRO F 1 138 ? 79.797 115.278 148.799 1.00 115.37 137 PRO C CA 1
ATOM 9625 C C . PRO F 1 138 ? 80.538 115.686 147.540 1.00 116.69 137 PRO C C 1
ATOM 9626 O O . PRO F 1 138 ? 81.412 116.561 147.592 1.00 117.84 137 PRO C O 1
ATOM 9630 N N . GLU F 1 139 ? 80.206 115.074 146.402 1.00 118.70 138 GLU C N 1
ATOM 9631 C CA . GLU F 1 139 ? 80.929 115.355 145.167 1.00 116.65 138 GLU C CA 1
ATOM 9632 C C . GLU F 1 139 ? 80.629 116.751 144.639 1.00 118.97 138 GLU C C 1
ATOM 9633 O O . GLU F 1 139 ? 81.502 117.382 144.033 1.00 121.00 138 GLU C O 1
ATOM 9639 N N . VAL F 1 140 ? 79.407 117.244 144.846 1.00 108.05 139 VAL C N 1
ATOM 9640 C CA . VAL F 1 140 ? 79.032 118.553 144.319 1.00 103.30 139 VAL C CA 1
ATOM 9641 C C . VAL F 1 140 ? 79.847 119.653 144.986 1.00 105.59 139 VAL C C 1
ATOM 9642 O O . VAL F 1 140 ? 80.388 120.540 144.315 1.00 107.43 139 VAL C O 1
ATOM 9646 N N . PHE F 1 141 ? 79.956 119.609 146.315 1.00 109.11 140 PHE C N 1
ATOM 9647 C CA . PHE F 1 141 ? 80.660 120.668 147.031 1.00 109.35 140 PHE C CA 1
ATOM 9648 C C . PHE F 1 141 ? 82.155 120.650 146.745 1.00 112.26 140 PHE C C 1
ATOM 9649 O O . PHE F 1 141 ? 82.801 121.702 146.776 1.00 115.78 140 PHE C O 1
ATOM 9657 N N . GLN F 1 142 ? 82.723 119.473 146.476 1.00 108.28 141 GLN C N 1
ATOM 9658 C CA . GLN F 1 142 ? 84.123 119.411 146.071 1.00 103.72 141 GLN C CA 1
ATOM 9659 C C . GLN F 1 142 ? 84.342 120.150 144.758 1.00 107.82 141 GLN C C 1
ATOM 9660 O O . GLN F 1 142 ? 85.341 120.860 144.593 1.00 110.92 141 GLN C O 1
ATOM 9666 N N . GLU F 1 143 ? 83.416 119.991 143.813 1.00 112.98 142 GLU C N 1
ATOM 9667 C CA . GLU F 1 143 ? 83.556 120.638 142.513 1.00 108.60 142 GLU C CA 1
ATOM 9668 C C . GLU F 1 143 ? 83.329 122.141 142.612 1.00 107.28 142 GLU C C 1
ATOM 9669 O O . GLU F 1 143 ? 84.015 122.922 141.946 1.00 112.32 142 GLU C O 1
ATOM 9675 N N . ILE F 1 144 ? 82.366 122.562 143.434 1.00 96.11 143 ILE C N 1
ATOM 9676 C CA . ILE F 1 144 ? 82.047 123.982 143.539 1.00 96.33 143 ILE C CA 1
ATOM 9677 C C . ILE F 1 144 ? 83.197 124.748 144.181 1.00 98.87 143 ILE C C 1
ATOM 9678 O O . ILE F 1 144 ? 83.500 125.880 143.789 1.00 108.27 143 ILE C O 1
ATOM 9683 N N . PHE F 1 145 ? 83.859 124.149 145.167 1.00 98.57 144 PHE C N 1
ATOM 9684 C CA . PHE F 1 145 ? 84.945 124.813 145.875 1.00 102.76 144 PHE C CA 1
ATOM 9685 C C . PHE F 1 145 ? 86.293 124.674 145.175 1.00 105.46 144 PHE C C 1
ATOM 9686 O O . PHE F 1 145 ? 87.331 124.856 145.820 1.00 109.42 144 PHE C O 1
ATOM 9694 N N . SER F 1 146 ? 86.306 124.357 143.883 1.00 98.05 145 SER C N 1
ATOM 9695 C CA . SER F 1 146 ? 87.551 124.207 143.148 1.00 97.05 145 SER C CA 1
ATOM 9696 C C . SER F 1 146 ? 88.136 125.572 142.791 1.00 99.33 145 SER C C 1
ATOM 9697 O O . SER F 1 146 ? 87.518 126.619 142.993 1.00 102.73 145 SER C O 1
ATOM 9700 N N . ARG F 1 147 ? 89.360 125.547 142.258 1.00 88.68 146 ARG C N 1
ATOM 9701 C CA . ARG F 1 147 ? 90.047 126.785 141.901 1.00 83.41 146 ARG C CA 1
ATOM 9702 C C . ARG F 1 147 ? 89.289 127.553 140.825 1.00 89.41 146 ARG C C 1
ATOM 9703 O O . ARG F 1 147 ? 89.130 128.775 140.914 1.00 94.38 146 ARG C O 1
ATOM 9711 N N . THR F 1 148 ? 88.819 126.848 139.794 1.00 88.91 147 THR C N 1
ATOM 9712 C CA . THR F 1 148 ? 88.243 127.515 138.632 1.00 88.79 147 THR C CA 1
ATOM 9713 C C . THR F 1 148 ? 86.984 128.301 138.970 1.00 92.25 147 THR C C 1
ATOM 9714 O O . THR F 1 148 ? 86.664 129.264 138.266 1.00 101.31 147 THR C O 1
ATOM 9718 N N . THR F 1 149 ? 86.262 127.915 140.022 1.00 81.29 148 THR C N 1
ATOM 9719 C CA . THR F 1 149 ? 85.077 128.670 140.414 1.00 82.87 148 THR C CA 1
ATOM 9720 C C . THR F 1 149 ? 85.445 130.075 140.869 1.00 86.98 148 THR C C 1
ATOM 9721 O O . THR F 1 149 ? 84.774 131.049 140.508 1.00 97.23 148 THR C O 1
ATOM 9725 N N . PHE F 1 150 ? 86.509 130.201 141.662 1.00 80.67 149 PHE C N 1
ATOM 9726 C CA . PHE F 1 150 ? 86.906 131.510 142.166 1.00 82.35 149 PHE C CA 1
ATOM 9727 C C . PHE F 1 150 ? 87.511 132.377 141.071 1.00 87.09 149 PHE C C 1
ATOM 9728 O O . PHE F 1 150 ? 87.240 133.581 141.010 1.00 91.91 149 PHE C O 1
ATOM 9736 N N . SER F 1 151 ? 88.331 131.789 140.198 1.00 90.53 150 SER C N 1
ATOM 9737 C CA . SER F 1 151 ? 88.925 132.557 139.112 1.00 88.59 150 SER C CA 1
ATOM 9738 C C . SER F 1 151 ? 87.885 133.035 138.110 1.00 91.84 150 SER C C 1
ATOM 9739 O O . SER F 1 151 ? 88.120 134.028 137.413 1.00 98.11 150 SER C O 1
ATOM 9742 N N . ALA F 1 152 ? 86.743 132.352 138.016 1.00 86.38 151 ALA C N 1
ATOM 9743 C CA . ALA F 1 152 ? 85.698 132.754 137.086 1.00 85.33 151 ALA C CA 1
ATOM 9744 C C . ALA F 1 152 ? 84.705 133.733 137.696 1.00 87.69 151 ALA C C 1
ATOM 9745 O O . ALA F 1 152 ? 83.844 134.246 136.976 1.00 94.77 151 ALA C O 1
ATOM 9747 N N . ASN F 1 153 ? 84.799 134.000 138.998 1.00 87.33 152 ASN C N 1
ATOM 9748 C CA . ASN F 1 153 ? 83.844 134.863 139.675 1.00 88.71 152 ASN C CA 1
ATOM 9749 C C . ASN F 1 153 ? 84.479 136.023 140.425 1.00 93.28 152 ASN C C 1
ATOM 9750 O O . ASN F 1 153 ? 83.749 136.912 140.879 1.00 99.82 152 ASN C O 1
ATOM 9755 N N . ILE F 1 154 ? 85.798 136.045 140.572 1.00 87.14 153 ILE C N 1
ATOM 9756 C CA . ILE F 1 154 ? 86.505 137.122 141.252 1.00 87.23 153 ILE C CA 1
ATOM 9757 C C . ILE F 1 154 ? 87.358 137.853 140.225 1.00 91.07 153 ILE C C 1
ATOM 9758 O O . ILE F 1 154 ? 87.947 137.225 139.338 1.00 97.43 153 ILE C O 1
ATOM 9763 N N . ASP F 1 155 ? 87.401 139.176 140.335 1.00 95.63 154 ASP C N 1
ATOM 9764 C CA . ASP F 1 155 ? 88.165 139.986 139.397 1.00 95.95 154 ASP C CA 1
ATOM 9765 C C . ASP F 1 155 ? 89.626 139.543 139.412 1.00 103.81 154 ASP C C 1
ATOM 9766 O O . ASP F 1 155 ? 90.238 139.481 140.487 1.00 110.62 154 ASP C O 1
ATOM 9771 N N . PRO F 1 156 ? 90.211 139.213 138.257 1.00 94.98 155 PRO C N 1
ATOM 9772 C CA . PRO F 1 156 ? 91.616 138.778 138.248 1.00 92.55 155 PRO C CA 1
ATOM 9773 C C . PRO F 1 156 ? 92.574 139.794 138.840 1.00 93.10 155 PRO C C 1
ATOM 9774 O O . PRO F 1 156 ? 93.593 139.403 139.421 1.00 94.84 155 PRO C O 1
ATOM 9778 N N . GLU F 1 157 ? 92.283 141.090 138.713 1.00 98.06 156 GLU C N 1
ATOM 9779 C CA . GLU F 1 157 ? 93.110 142.099 139.361 1.00 101.78 156 GLU C CA 1
ATOM 9780 C C . GLU F 1 157 ? 93.018 142.044 140.878 1.00 100.02 156 GLU C C 1
ATOM 9781 O O . GLU F 1 157 ? 93.916 142.557 141.554 1.00 102.13 156 GLU C O 1
ATOM 9787 N N . VAL F 1 158 ? 91.967 141.442 141.424 1.00 88.05 157 VAL C N 1
ATOM 9788 C CA . VAL F 1 158 ? 91.876 141.230 142.864 1.00 86.24 157 VAL C CA 1
ATOM 9789 C C . VAL F 1 158 ? 92.615 139.965 143.277 1.00 87.31 157 VAL C C 1
ATOM 9790 O O . VAL F 1 158 ? 93.270 139.932 144.320 1.00 93.71 157 VAL C O 1
ATOM 9794 N N . ILE F 1 159 ? 92.526 138.915 142.457 1.00 81.85 158 ILE C N 1
ATOM 9795 C CA . ILE F 1 159 ? 93.252 137.680 142.737 1.00 81.37 158 ILE C CA 1
ATOM 9796 C C . ILE F 1 159 ? 94.755 137.917 142.677 1.00 87.04 158 ILE C C 1
ATOM 9797 O O . ILE F 1 159 ? 95.521 137.349 143.466 1.00 93.15 158 ILE C O 1
ATOM 9802 N N . ALA F 1 160 ? 95.200 138.765 141.747 1.00 89.11 159 ALA C N 1
ATOM 9803 C CA . ALA F 1 160 ? 96.627 139.020 141.582 1.00 88.18 159 ALA C CA 1
ATOM 9804 C C . ALA F 1 160 ? 97.268 139.591 142.839 1.00 89.21 159 ALA C C 1
ATOM 9805 O O . ALA F 1 160 ? 98.481 139.447 143.021 1.00 96.59 159 ALA C O 1
ATOM 9807 N N . LEU F 1 161 ? 96.490 140.232 143.710 1.00 87.60 160 LEU C N 1
ATOM 9808 C CA . LEU F 1 161 ? 97.026 140.748 144.960 1.00 89.44 160 LEU C CA 1
ATOM 9809 C C . LEU F 1 161 ? 97.302 139.655 145.980 1.00 90.73 160 LEU C C 1
ATOM 9810 O O . LEU F 1 161 ? 98.047 139.897 146.936 1.00 94.55 160 LEU C O 1
ATOM 9815 N N . ALA F 1 162 ? 96.726 138.466 145.805 1.00 77.90 161 ALA C N 1
ATOM 9816 C CA . ALA F 1 162 ? 96.940 137.361 146.726 1.00 75.72 161 ALA C CA 1
ATOM 9817 C C . ALA F 1 162 ? 97.619 136.158 146.098 1.00 82.43 161 ALA C C 1
ATOM 9818 O O . ALA F 1 162 ? 98.072 135.277 146.837 1.00 94.76 161 ALA C O 1
ATOM 9820 N N . ALA F 1 163 ? 97.703 136.086 144.774 1.00 78.40 162 ALA C N 1
ATOM 9821 C CA . ALA F 1 163 ? 98.399 134.986 144.133 1.00 79.59 162 ALA C CA 1
ATOM 9822 C C . ALA F 1 163 ? 99.905 135.114 144.354 1.00 83.02 162 ALA C C 1
ATOM 9823 O O . ALA F 1 163 ? 100.393 136.052 144.991 1.00 89.52 162 ALA C O 1
ATOM 9825 N N . VAL F 1 164 ? 100.646 134.143 143.819 1.00 77.87 163 VAL C N 1
ATOM 9826 C CA . VAL F 1 164 ? 102.091 134.130 143.997 1.00 75.18 163 VAL C CA 1
ATOM 9827 C C . VAL F 1 164 ? 102.701 135.336 143.299 1.00 73.43 163 VAL C C 1
ATOM 9828 O O . VAL F 1 164 ? 102.452 135.580 142.112 1.00 75.84 163 VAL C O 1
ATOM 9832 N N . GLN F 1 165 ? 103.504 136.095 144.035 1.00 76.27 164 GLN C N 1
ATOM 9833 C CA . GLN F 1 165 ? 104.138 137.291 143.505 1.00 75.70 164 GLN C CA 1
ATOM 9834 C C . GLN F 1 165 ? 105.506 136.957 142.926 1.00 80.45 164 GLN C C 1
ATOM 9835 O O . GLN F 1 165 ? 106.180 136.026 143.374 1.00 91.23 164 GLN C O 1
ATOM 9841 N N . LEU F 1 166 ? 105.910 137.734 141.918 1.00 73.10 165 LEU C N 1
ATOM 9842 C CA . LEU F 1 166 ? 107.198 137.500 141.274 1.00 70.25 165 LEU C CA 1
ATOM 9843 C C . LEU F 1 166 ? 108.349 137.684 142.253 1.00 74.19 165 LEU C C 1
ATOM 9844 O O . LEU F 1 166 ? 109.309 136.905 142.248 1.00 79.50 165 LEU C O 1
ATOM 9849 N N . GLU F 1 167 ? 108.273 138.714 143.099 1.00 90.50 166 GLU C N 1
ATOM 9850 C CA . GLU F 1 167 ? 109.351 138.973 144.047 1.00 92.71 166 GLU C CA 1
ATOM 9851 C C . GLU F 1 167 ? 109.500 137.839 145.051 1.00 95.40 166 GLU C C 1
ATOM 9852 O O . GLU F 1 167 ? 110.611 137.570 145.522 1.00 103.02 166 GLU C O 1
ATOM 9858 N N . GLY F 1 168 ? 108.406 137.164 145.387 1.00 76.19 167 GLY C N 1
ATOM 9859 C CA . GLY F 1 168 ? 108.429 136.038 146.294 1.00 74.70 167 GLY C CA 1
ATOM 9860 C C . GLY F 1 168 ? 108.474 134.679 145.631 1.00 77.95 167 GLY C C 1
ATOM 9861 O O . GLY F 1 168 ? 108.323 133.667 146.323 1.00 85.66 167 GLY C O 1
ATOM 9862 N N . PHE F 1 169 ? 108.677 134.618 144.318 1.00 66.86 168 PHE C N 1
ATOM 9863 C CA . PHE F 1 169 ? 108.715 133.357 143.590 1.00 59.42 168 PHE C CA 1
ATOM 9864 C C . PHE F 1 169 ? 110.081 133.082 142.986 1.00 69.67 168 PHE C C 1
ATOM 9865 O O . PHE F 1 169 ? 110.631 131.991 143.176 1.00 78.88 168 PHE C O 1
ATOM 9873 N N . VAL F 1 170 ? 110.649 134.044 142.263 1.00 70.99 169 VAL C N 1
ATOM 9874 C CA . VAL F 1 170 ? 111.944 133.874 141.614 1.00 70.32 169 VAL C CA 1
ATOM 9875 C C . VAL F 1 170 ? 113.004 134.399 142.577 1.00 71.48 169 VAL C C 1
ATOM 9876 O O . VAL F 1 170 ? 113.155 135.607 142.758 1.00 75.03 169 VAL C O 1
ATOM 9880 N N . VAL F 1 171 ? 113.738 133.480 143.205 1.00 70.22 170 VAL C N 1
ATOM 9881 C CA . VAL F 1 171 ? 114.813 133.879 144.107 1.00 67.69 170 VAL C CA 1
ATOM 9882 C C . VAL F 1 171 ? 115.946 134.534 143.328 1.00 68.05 170 VAL C C 1
ATOM 9883 O O . VAL F 1 171 ? 116.466 135.585 143.719 1.00 78.62 170 VAL C O 1
ATOM 9887 N N . ASN F 1 172 ? 116.342 133.925 142.215 1.00 70.71 171 ASN C N 1
ATOM 9888 C CA . ASN F 1 172 ? 117.437 134.437 141.408 1.00 73.99 171 ASN C CA 1
ATOM 9889 C C . ASN F 1 172 ? 117.241 133.985 139.970 1.00 79.33 171 ASN C C 1
ATOM 9890 O O . ASN F 1 172 ? 116.495 133.044 139.692 1.00 89.00 171 ASN C O 1
ATOM 9895 N N . CYS F 1 173 ? 117.917 134.672 139.053 1.00 80.52 172 CYS C N 1
ATOM 9896 C CA . CYS F 1 173 ? 117.865 134.311 137.645 1.00 77.80 172 CYS C CA 1
ATOM 9897 C C . CYS F 1 173 ? 119.183 134.689 136.988 1.00 86.96 172 CYS C C 1
ATOM 9898 O O . CYS F 1 173 ? 119.839 135.653 137.391 1.00 98.13 172 CYS C O 1
ATOM 9901 N N . HIS F 1 174 ? 119.558 133.925 135.966 1.00 75.43 173 HIS C N 1
ATOM 9902 C CA . HIS F 1 174 ? 120.763 134.196 135.199 1.00 70.86 173 HIS C CA 1
ATOM 9903 C C . HIS F 1 174 ? 120.548 133.746 133.764 1.00 73.34 173 HIS C C 1
ATOM 9904 O O . HIS F 1 174 ? 119.975 132.682 133.520 1.00 83.68 173 HIS C O 1
ATOM 9911 N N . TYR F 1 175 ? 121.004 134.566 132.820 1.00 72.03 174 TYR C N 1
ATOM 9912 C CA . TYR F 1 175 ? 120.899 134.241 131.404 1.00 72.52 174 TYR C CA 1
ATOM 9913 C C . TYR F 1 175 ? 122.076 134.845 130.659 1.00 81.55 174 TYR C C 1
ATOM 9914 O O . TYR F 1 175 ? 122.394 136.021 130.854 1.00 95.94 174 TYR C O 1
ATOM 9923 N N . ALA F 1 176 ? 122.707 134.037 129.807 1.00 78.27 175 ALA C N 1
ATOM 9924 C CA . ALA F 1 176 ? 123.809 134.486 128.957 1.00 82.50 175 ALA C CA 1
ATOM 9925 C C . ALA F 1 176 ? 124.909 135.154 129.775 1.00 88.14 175 ALA C C 1
ATOM 9926 O O . ALA F 1 176 ? 125.452 136.194 129.397 1.00 90.44 175 ALA C O 1
ATOM 9928 N N . GLY F 1 177 ? 125.232 134.558 130.919 1.00 90.18 176 GLY C N 1
ATOM 9929 C CA . GLY F 1 177 ? 126.295 135.083 131.749 1.00 87.32 176 GLY C CA 1
ATOM 9930 C C . GLY F 1 177 ? 125.988 136.388 132.443 1.00 88.54 176 GLY C C 1
ATOM 9931 O O . GLY F 1 177 ? 126.917 137.050 132.917 1.00 96.70 176 GLY C O 1
ATOM 9932 N N . HIS F 1 178 ? 124.721 136.783 132.521 1.00 94.51 177 HIS C N 1
ATOM 9933 C CA . HIS F 1 178 ? 124.332 138.021 133.176 1.00 88.41 177 HIS C CA 1
ATOM 9934 C C . HIS F 1 178 ? 123.115 137.779 134.054 1.00 92.81 177 HIS C C 1
ATOM 9935 O O . HIS F 1 178 ? 122.262 136.944 133.745 1.00 106.31 177 HIS C O 1
ATOM 9942 N N . ARG F 1 179 ? 123.048 138.518 135.157 1.00 84.87 178 ARG C N 1
ATOM 9943 C CA . ARG F 1 179 ? 121.896 138.436 136.042 1.00 87.08 178 ARG C CA 1
ATOM 9944 C C . ARG F 1 179 ? 120.663 139.007 135.356 1.00 92.75 178 ARG C C 1
ATOM 9945 O O . ARG F 1 179 ? 120.723 140.055 134.707 1.00 100.16 178 ARG C O 1
ATOM 9953 N N . CYS F 1 180 ? 119.536 138.314 135.501 1.00 97.21 179 CYS C N 1
ATOM 9954 C CA . CYS F 1 180 ? 118.298 138.757 134.876 1.00 95.08 179 CYS C CA 1
ATOM 9955 C C . CYS F 1 180 ? 117.703 139.938 135.627 1.00 99.46 179 CYS C C 1
ATOM 9956 O O . CYS F 1 180 ? 117.821 140.043 136.850 1.00 105.93 179 CYS C O 1
ATOM 9959 N N . ASN F 1 181 ? 117.067 140.831 134.878 1.00 95.30 180 ASN C N 1
ATOM 9960 C CA . ASN F 1 181 ? 116.254 141.895 135.448 1.00 93.05 180 ASN C CA 1
ATOM 9961 C C . ASN F 1 181 ? 114.827 141.383 135.598 1.00 97.46 180 ASN C C 1
ATOM 9962 O O . ASN F 1 181 ? 114.134 141.164 134.599 1.00 101.85 180 ASN C O 1
ATOM 9967 N N . LYS F 1 182 ? 114.388 141.205 136.843 1.00 92.13 181 LYS C N 1
ATOM 9968 C CA . LYS F 1 182 ? 113.091 140.584 137.087 1.00 92.52 181 LYS C CA 1
ATOM 9969 C C . LYS F 1 182 ? 111.934 141.471 136.648 1.00 97.60 181 LYS C C 1
ATOM 9970 O O . LYS F 1 182 ? 110.910 140.959 136.185 1.00 103.87 181 LYS C O 1
ATOM 9976 N N . THR F 1 183 ? 112.074 142.791 136.776 1.00 94.59 182 THR C N 1
ATOM 9977 C CA . THR F 1 183 ? 110.989 143.683 136.388 1.00 95.80 182 THR C CA 1
ATOM 9978 C C . THR F 1 183 ? 110.887 143.808 134.873 1.00 96.54 182 THR C C 1
ATOM 9979 O O . THR F 1 183 ? 109.790 143.995 134.332 1.00 102.22 182 THR C O 1
ATOM 9983 N N . ARG F 1 184 ? 111.996 143.748 134.149 1.00 92.72 183 ARG C N 1
ATOM 9984 C CA . ARG F 1 184 ? 111.942 143.962 132.681 1.00 93.77 183 ARG C CA 1
ATOM 9985 C C . ARG F 1 184 ? 111.800 142.651 131.903 1.00 94.83 183 ARG C C 1
ATOM 9986 O O . ARG F 1 184 ? 111.189 142.689 130.829 1.00 97.69 183 ARG C O 1
ATOM 9994 N N . ASP F 1 185 ? 112.308 141.530 132.415 1.00 90.06 184 ASP C N 1
ATOM 9995 C CA . ASP F 1 185 ? 112.313 140.301 131.632 1.00 87.96 184 ASP C CA 1
ATOM 9996 C C . ASP F 1 185 ? 111.094 139.422 131.862 1.00 88.71 184 ASP C C 1
ATOM 9997 O O . ASP F 1 185 ? 110.660 138.735 130.931 1.00 92.38 184 ASP C O 1
ATOM 10002 N N . PHE F 1 186 ? 110.530 139.417 133.065 1.00 74.63 185 PHE C N 1
ATOM 10003 C CA . PHE F 1 186 ? 109.377 138.582 133.367 1.00 71.97 185 PHE C CA 1
ATOM 10004 C C . PHE F 1 186 ? 108.083 139.337 133.097 1.00 74.47 185 PHE C C 1
ATOM 10005 O O . PHE F 1 186 ? 107.956 140.518 133.427 1.00 79.91 185 PHE C O 1
ATOM 10013 N N . TYR F 1 187 ? 107.123 138.642 132.493 1.00 78.61 186 TYR C N 1
ATOM 10014 C CA . TYR F 1 187 ? 105.818 139.208 132.174 1.00 74.98 186 TYR C CA 1
ATOM 10015 C C . TYR F 1 187 ? 104.747 138.338 132.808 1.00 77.69 186 TYR C C 1
ATOM 10016 O O . TYR F 1 187 ? 104.707 137.126 132.568 1.00 82.84 186 TYR C O 1
ATOM 10025 N N . ARG F 1 188 ? 103.883 138.952 133.607 1.00 73.58 187 ARG C N 1
ATOM 10026 C CA . ARG F 1 188 ? 102.844 138.219 134.315 1.00 76.18 187 ARG C CA 1
ATOM 10027 C C . ARG F 1 188 ? 101.608 138.051 133.444 1.00 80.14 187 ARG C C 1
ATOM 10028 O O . ARG F 1 188 ? 101.172 138.988 132.770 1.00 86.76 187 ARG C O 1
ATOM 10036 N N . PHE F 1 189 ? 101.047 136.848 133.535 1.00 80.61 188 PHE C N 1
ATOM 10037 C CA . PHE F 1 189 ? 99.818 136.501 132.796 1.00 78.57 188 PHE C CA 1
ATOM 10038 C C . PHE F 1 189 ? 98.932 135.718 133.756 1.00 86.13 188 PHE C C 1
ATOM 10039 O O . PHE F 1 189 ? 99.461 135.087 134.674 1.00 97.84 188 PHE C O 1
ATOM 10047 N N . PHE F 1 190 ? 97.626 135.777 133.556 1.00 80.97 189 PHE C N 1
ATOM 10048 C CA . PHE F 1 190 ? 96.688 135.086 134.427 1.00 77.54 189 PHE C CA 1
ATOM 10049 C C . PHE F 1 190 ? 96.192 133.804 133.771 1.00 84.28 189 PHE C C 1
ATOM 10050 O O . PHE F 1 190 ? 95.844 133.793 132.587 1.00 91.49 189 PHE C O 1
ATOM 10058 N N . ASP F 1 191 ? 96.191 132.701 134.533 1.00 87.33 190 ASP C N 1
ATOM 10059 C CA . ASP F 1 191 ? 95.652 131.397 134.066 1.00 83.37 190 ASP C CA 1
ATOM 10060 C C . ASP F 1 191 ? 94.610 130.969 135.092 1.00 87.91 190 ASP C C 1
ATOM 10061 O O . ASP F 1 191 ? 94.867 131.130 136.290 1.00 91.71 190 ASP C O 1
ATOM 10066 N N . PRO F 1 192 ? 93.430 130.474 134.690 1.00 78.59 191 PRO C N 1
ATOM 10067 C CA . PRO F 1 192 ? 92.347 130.142 135.631 1.00 81.35 191 PRO C CA 1
ATOM 10068 C C . PRO F 1 192 ? 92.731 129.126 136.691 1.00 87.89 191 PRO C C 1
ATOM 10069 O O . PRO F 1 192 ? 92.208 129.196 137.810 1.00 96.85 191 PRO C O 1
ATOM 10073 N N . TYR F 1 193 ? 93.649 128.198 136.415 1.00 77.65 192 TYR C N 1
ATOM 10074 C CA . TYR F 1 193 ? 94.069 127.174 137.412 1.00 77.79 192 TYR C CA 1
ATOM 10075 C C . TYR F 1 193 ? 95.330 127.658 138.114 1.00 82.81 192 TYR C C 1
ATOM 10076 O O . TYR F 1 193 ? 95.343 127.719 139.348 1.00 90.15 192 TYR C O 1
ATOM 10085 N N . TYR F 1 194 ? 96.399 127.927 137.385 1.00 81.71 193 TYR C N 1
ATOM 10086 C CA . TYR F 1 194 ? 97.613 128.522 137.987 1.00 72.98 193 TYR C CA 1
ATOM 10087 C C . TYR F 1 194 ? 97.368 130.028 137.975 1.00 83.42 193 TYR C C 1
ATOM 10088 O O . TYR F 1 194 ? 97.643 130.652 136.936 1.00 96.18 193 TYR C O 1
ATOM 10097 N N . PHE F 1 195 ? 96.914 130.609 139.078 1.00 72.23 194 PHE C N 1
ATOM 10098 C CA . PHE F 1 195 ? 96.464 131.995 139.159 1.00 72.46 194 PHE C CA 1
ATOM 10099 C C . PHE F 1 195 ? 97.474 132.980 138.577 1.00 79.46 194 PHE C C 1
ATOM 10100 O O . PHE F 1 195 ? 97.152 133.746 137.662 1.00 85.60 194 PHE C O 1
ATOM 10108 N N . ASN F 1 196 ? 98.703 132.966 139.077 1.00 76.26 195 ASN C N 1
ATOM 10109 C CA . ASN F 1 196 ? 99.754 133.838 138.571 1.00 67.05 195 ASN C CA 1
ATOM 10110 C C . ASN F 1 196 ? 100.817 133.010 137.868 1.00 76.42 195 ASN C C 1
ATOM 10111 O O . ASN F 1 196 ? 101.342 132.048 138.437 1.00 88.59 195 ASN C O 1
ATOM 10116 N N . CYS F 1 197 ? 101.130 133.391 136.635 1.00 77.66 196 CYS C N 1
ATOM 10117 C CA . CYS F 1 197 ? 102.193 132.773 135.862 1.00 77.43 196 CYS C CA 1
ATOM 10118 C C . CYS F 1 197 ? 103.059 133.862 135.254 1.00 77.44 196 CYS C C 1
ATOM 10119 O O . CYS F 1 197 ? 102.593 134.976 135.000 1.00 88.39 196 CYS C O 1
ATOM 10122 N N . PHE F 1 198 ? 104.323 133.533 135.020 1.00 62.61 197 PHE C N 1
ATOM 10123 C CA . PHE F 1 198 ? 105.296 134.502 134.540 1.00 64.43 197 PHE C CA 1
ATOM 10124 C C . PHE F 1 198 ? 106.031 133.926 133.342 1.00 69.37 197 PHE C C 1
ATOM 10125 O O . PHE F 1 198 ? 106.483 132.778 133.381 1.00 84.20 197 PHE C O 1
ATOM 10133 N N . THR F 1 199 ? 106.149 134.723 132.286 1.00 59.16 198 THR C N 1
ATOM 10134 C CA . THR F 1 199 ? 106.839 134.326 131.066 1.00 59.29 198 THR C CA 1
ATOM 10135 C C . THR F 1 199 ? 108.144 135.100 130.972 1.00 63.34 198 THR C C 1
ATOM 10136 O O . THR F 1 199 ? 108.144 136.334 131.044 1.00 77.77 198 THR C O 1
ATOM 10140 N N . TYR F 1 200 ? 109.248 134.379 130.815 1.00 68.44 199 TYR C N 1
ATOM 10141 C CA . TYR F 1 200 ? 110.555 135.000 130.661 1.00 66.21 199 TYR C CA 1
ATOM 10142 C C . TYR F 1 200 ? 110.848 135.219 129.185 1.00 72.79 199 TYR C C 1
ATOM 10143 O O . TYR F 1 200 ? 110.766 134.284 128.383 1.00 82.07 199 TYR C O 1
ATOM 10152 N N . LYS F 1 201 ? 111.188 136.453 128.832 1.00 75.90 200 LYS C N 1
ATOM 10153 C CA . LYS F 1 201 ? 111.569 136.809 127.474 1.00 73.18 200 LYS C CA 1
ATOM 10154 C C . LYS F 1 201 ? 113.040 137.196 127.466 1.00 79.92 200 LYS C C 1
ATOM 10155 O O . LYS F 1 201 ? 113.462 138.061 128.239 1.00 83.70 200 LYS C O 1
ATOM 10161 N N . ALA F 1 202 ? 113.811 136.550 126.595 1.00 92.64 201 ALA C N 1
ATOM 10162 C CA . ALA F 1 202 ? 115.260 136.676 126.633 1.00 89.35 201 ALA C CA 1
ATOM 10163 C C . ALA F 1 202 ? 115.701 138.101 126.320 1.00 98.46 201 ALA C C 1
ATOM 10164 O O . ALA F 1 202 ? 115.088 138.809 125.518 1.00 101.16 201 ALA C O 1
ATOM 10166 N N . HIS F 1 203 ? 116.786 138.514 126.972 1.00 118.96 202 HIS C N 1
ATOM 10167 C CA . HIS F 1 203 ? 117.387 139.829 126.761 1.00 119.89 202 HIS C CA 1
ATOM 10168 C C . HIS F 1 203 ? 118.887 139.632 126.605 1.00 121.35 202 HIS C C 1
ATOM 10169 O O . HIS F 1 203 ? 119.578 139.326 127.582 1.00 117.38 202 HIS C O 1
ATOM 10176 N N . GLU F 1 204 ? 119.388 139.807 125.385 1.00 144.49 203 GLU C N 1
ATOM 10177 C CA . GLU F 1 204 ? 120.794 139.577 125.111 1.00 144.55 203 GLU C CA 1
ATOM 10178 C C . GLU F 1 204 ? 121.658 140.627 125.805 1.00 145.74 203 GLU C C 1
ATOM 10179 O O . GLU F 1 204 ? 121.213 141.752 126.044 1.00 143.86 203 GLU C O 1
ATOM 10185 N N . PRO F 1 205 ? 122.898 140.275 126.148 1.00 146.03 204 PRO C N 1
ATOM 10186 C CA . PRO F 1 205 ? 123.777 141.237 126.821 1.00 143.35 204 PRO C CA 1
ATOM 10187 C C . PRO F 1 205 ? 124.050 142.455 125.953 1.00 143.71 204 PRO C C 1
ATOM 10188 O O . PRO F 1 205 ? 124.115 142.373 124.724 1.00 142.03 204 PRO C O 1
ATOM 10192 N N . THR F 1 206 ? 124.208 143.598 126.612 1.00 156.66 205 THR C N 1
ATOM 10193 C CA . THR F 1 206 ? 124.479 144.854 125.924 1.00 155.37 205 THR C CA 1
ATOM 10194 C C . THR F 1 206 ? 125.883 144.862 125.329 1.00 154.22 205 THR C C 1
ATOM 10195 O O . THR F 1 206 ? 126.862 145.112 126.031 1.00 152.96 205 THR C O 1
ATOM 10199 N N . LEU F 1 212 ? 127.050 142.964 136.369 1.00 110.28 211 LEU C N 1
ATOM 10200 C CA . LEU F 1 212 ? 126.501 141.707 136.863 1.00 113.26 211 LEU C CA 1
ATOM 10201 C C . LEU F 1 212 ? 126.823 140.556 135.915 1.00 114.74 211 LEU C C 1
ATOM 10202 O O . LEU F 1 212 ? 125.923 139.888 135.410 1.00 117.83 211 LEU C O 1
ATOM 10207 N N . SER F 1 213 ? 128.114 140.328 135.680 1.00 102.40 212 SER C N 1
ATOM 10208 C CA . SER F 1 213 ? 128.569 139.254 134.797 1.00 103.68 212 SER C CA 1
ATOM 10209 C C . SER F 1 213 ? 128.740 137.993 135.633 1.00 102.91 212 SER C C 1
ATOM 10210 O O . SER F 1 213 ? 129.784 137.759 136.242 1.00 102.46 212 SER C O 1
ATOM 10213 N N . GLU F 1 214 ? 127.696 137.169 135.662 1.00 105.62 213 GLU C N 1
ATOM 10214 C CA . GLU F 1 214 ? 127.706 135.949 136.457 1.00 99.89 213 GLU C CA 1
ATOM 10215 C C . GLU F 1 214 ? 126.646 135.002 135.920 1.00 105.90 213 GLU C C 1
ATOM 10216 O O . GLU F 1 214 ? 125.710 135.416 135.231 1.00 109.93 213 GLU C O 1
ATOM 10222 N N . GLY F 1 215 ? 126.797 133.728 136.253 1.00 103.47 214 GLY C N 1
ATOM 10223 C CA . GLY F 1 215 ? 125.795 132.733 135.926 1.00 102.81 214 GLY C CA 1
ATOM 10224 C C . GLY F 1 215 ? 126.132 131.928 134.687 1.00 104.55 214 GLY C C 1
ATOM 10225 O O . GLY F 1 215 ? 127.229 131.992 134.125 1.00 108.11 214 GLY C O 1
ATOM 10226 N N . ILE F 1 216 ? 125.140 131.138 134.268 1.00 100.81 215 ILE C N 1
ATOM 10227 C CA . ILE F 1 216 ? 125.303 130.269 133.109 1.00 99.86 215 ILE C CA 1
ATOM 10228 C C . ILE F 1 216 ? 125.503 131.103 131.852 1.00 103.95 215 ILE C C 1
ATOM 10229 O O . ILE F 1 216 ? 124.847 132.133 131.650 1.00 104.89 215 ILE C O 1
ATOM 10234 N N . GLU F 1 217 ? 126.431 130.664 131.002 1.00 109.75 216 GLU C N 1
ATOM 10235 C CA . GLU F 1 217 ? 126.736 131.380 129.771 1.00 108.59 216 GLU C CA 1
ATOM 10236 C C . GLU F 1 217 ? 125.956 130.861 128.572 1.00 107.73 216 GLU C C 1
ATOM 10237 O O . GLU F 1 217 ? 125.666 131.635 127.652 1.00 114.63 216 GLU C O 1
ATOM 10243 N N . ASN F 1 218 ? 125.608 129.575 128.556 1.00 93.07 217 ASN C N 1
ATOM 10244 C CA . ASN F 1 218 ? 124.988 128.951 127.395 1.00 98.14 217 ASN C CA 1
ATOM 10245 C C . ASN F 1 218 ? 123.500 128.683 127.589 1.00 103.68 217 ASN C C 1
ATOM 10246 O O . ASN F 1 218 ? 122.919 127.892 126.840 1.00 109.72 217 ASN C O 1
ATOM 10251 N N . GLY F 1 219 ? 122.866 129.327 128.566 1.00 80.59 218 GLY C N 1
ATOM 10252 C CA . GLY F 1 219 ? 121.453 129.096 128.780 1.00 78.40 218 GLY C CA 1
ATOM 10253 C C . GLY F 1 219 ? 120.811 129.954 129.851 1.00 79.19 218 GLY C C 1
ATOM 10254 O O . GLY F 1 219 ? 121.271 131.062 130.136 1.00 90.20 218 GLY C O 1
ATOM 10255 N N . TRP F 1 220 ? 119.740 129.440 130.450 1.00 69.29 219 TRP C N 1
ATOM 10256 C CA . TRP F 1 220 ? 118.951 130.163 131.434 1.00 61.31 219 TRP C CA 1
ATOM 10257 C C . TRP F 1 220 ? 118.815 129.322 132.692 1.00 62.19 219 TRP C C 1
ATOM 10258 O O . TRP F 1 220 ? 118.504 128.130 132.620 1.00 79.46 219 TRP C O 1
ATOM 10269 N N . SER F 1 221 ? 119.049 129.946 133.843 1.00 57.92 220 SER C N 1
ATOM 10270 C CA . SER F 1 221 ? 118.983 129.262 135.125 1.00 59.47 220 SER C CA 1
ATOM 10271 C C . SER F 1 221 ? 118.283 130.153 136.137 1.00 63.44 220 SER C C 1
ATOM 10272 O O . SER F 1 221 ? 118.428 131.377 136.102 1.00 78.33 220 SER C O 1
ATOM 10275 N N . SER F 1 222 ? 117.521 129.535 137.037 1.00 50.21 221 SER C N 1
ATOM 10276 C CA . SER F 1 222 ? 116.801 130.279 138.056 1.00 56.19 221 SER C CA 1
ATOM 10277 C C . SER F 1 222 ? 116.506 129.372 139.240 1.00 55.68 221 SER C C 1
ATOM 10278 O O . SER F 1 222 ? 116.376 128.154 139.090 1.00 65.51 221 SER C O 1
ATOM 10281 N N . ILE F 1 223 ? 116.399 129.979 140.417 1.00 50.92 222 ILE C N 1
ATOM 10282 C CA . ILE F 1 223 ? 116.033 129.288 141.647 1.00 50.08 222 ILE C CA 1
ATOM 10283 C C . ILE F 1 223 ? 114.651 129.769 142.061 1.00 56.51 222 ILE C C 1
ATOM 10284 O O . ILE F 1 223 ? 114.421 130.978 142.184 1.00 70.03 222 ILE C O 1
ATOM 10289 N N . LEU F 1 224 ? 113.735 128.829 142.278 1.00 55.29 223 LEU C N 1
ATOM 10290 C CA . LEU F 1 224 ? 112.336 129.149 142.525 1.00 57.95 223 LEU C CA 1
ATOM 10291 C C . LEU F 1 224 ? 111.899 128.575 143.862 1.00 67.77 223 LEU C C 1
ATOM 10292 O O . LEU F 1 224 ? 112.262 127.448 144.209 1.00 76.91 223 LEU C O 1
ATOM 10297 N N . LEU F 1 225 ? 111.123 129.356 144.610 1.00 54.11 224 LEU C N 1
ATOM 10298 C CA . LEU F 1 225 ? 110.482 128.872 145.827 1.00 57.96 224 LEU C CA 1
ATOM 10299 C C . LEU F 1 225 ? 109.146 128.247 145.449 1.00 65.45 224 LEU C C 1
ATOM 10300 O O . LEU F 1 225 ? 108.209 128.953 145.066 1.00 73.35 224 LEU C O 1
ATOM 10305 N N . SER F 1 226 ? 109.051 126.924 145.559 1.00 78.14 225 SER C N 1
ATOM 10306 C CA . SER F 1 226 ? 107.861 126.203 145.126 1.00 72.34 225 SER C CA 1
ATOM 10307 C C . SER F 1 226 ? 107.233 125.326 146.195 1.00 79.73 225 SER C C 1
ATOM 10308 O O . SER F 1 226 ? 106.060 124.964 146.048 1.00 85.13 225 SER C O 1
ATOM 10311 N N . GLY F 1 227 ? 107.952 124.974 147.252 1.00 89.93 226 GLY C N 1
ATOM 10312 C CA . GLY F 1 227 ? 107.393 124.114 148.270 1.00 84.42 226 GLY C CA 1
ATOM 10313 C C . GLY F 1 227 ? 106.363 124.826 149.122 1.00 85.63 226 GLY C C 1
ATOM 10314 O O . GLY F 1 227 ? 106.169 126.041 149.055 1.00 93.83 226 GLY C O 1
ATOM 10315 N N . SER F 1 228 ? 105.683 124.036 149.950 1.00 83.44 227 SER C N 1
ATOM 10316 C CA . SER F 1 228 ? 104.657 124.547 150.849 1.00 81.93 227 SER C CA 1
ATOM 10317 C C . SER F 1 228 ? 104.827 123.977 152.251 1.00 85.13 227 SER C C 1
ATOM 10318 O O . SER F 1 228 ? 103.843 123.751 152.960 1.00 96.56 227 SER C O 1
ATOM 10321 N N . GLY F 1 229 ? 106.072 123.736 152.663 1.00 78.19 228 GLY C N 1
ATOM 10322 C CA . GLY F 1 229 ? 106.329 123.215 153.993 1.00 81.27 228 GLY C CA 1
ATOM 10323 C C . GLY F 1 229 ? 106.075 124.208 155.104 1.00 87.16 228 GLY C C 1
ATOM 10324 O O . GLY F 1 229 ? 105.930 123.802 156.262 1.00 94.62 228 GLY C O 1
ATOM 10325 N N . MET F 1 230 ? 106.020 125.498 154.784 1.00 87.36 229 MET C N 1
ATOM 10326 C CA . MET F 1 230 ? 105.775 126.529 155.782 1.00 86.34 229 MET C CA 1
ATOM 10327 C C . MET F 1 230 ? 104.298 126.704 156.108 1.00 89.48 229 MET C C 1
ATOM 10328 O O . MET F 1 230 ? 103.971 127.465 157.023 1.00 92.67 229 MET C O 1
ATOM 10333 N N . LEU F 1 231 ? 103.406 126.026 155.391 1.00 89.45 230 LEU C N 1
ATOM 10334 C CA . LEU F 1 231 ? 101.989 126.086 155.711 1.00 89.55 230 LEU C CA 1
ATOM 10335 C C . LEU F 1 231 ? 101.707 125.368 157.026 1.00 94.25 230 LEU C C 1
ATOM 10336 O O . LEU F 1 231 ? 102.393 124.412 157.397 1.00 99.03 230 LEU C O 1
ATOM 10341 N N . ASP F 1 232 ? 100.688 125.846 157.735 1.00 101.85 231 ASP C N 1
ATOM 10342 C CA . ASP F 1 232 ? 100.326 125.251 159.013 1.00 102.35 231 ASP C CA 1
ATOM 10343 C C . ASP F 1 232 ? 99.850 123.817 158.824 1.00 107.70 231 ASP C C 1
ATOM 10344 O O . ASP F 1 232 ? 99.168 123.493 157.849 1.00 111.59 231 ASP C O 1
ATOM 10349 N N . LYS F 1 233 ? 100.218 122.955 159.767 1.00 102.79 232 LYS C N 1
ATOM 10350 C CA . LYS F 1 233 ? 99.837 121.545 159.742 1.00 96.85 232 LYS C CA 1
ATOM 10351 C C . LYS F 1 233 ? 98.663 121.358 160.696 1.00 102.22 232 LYS C C 1
ATOM 10352 O O . LYS F 1 233 ? 98.842 121.291 161.914 1.00 105.34 232 LYS C O 1
ATOM 10358 N N . ASN F 1 234 ? 97.459 121.275 160.135 1.00 106.42 233 ASN C N 1
ATOM 10359 C CA . ASN F 1 234 ? 96.263 121.132 160.952 1.00 106.11 233 ASN C CA 1
ATOM 10360 C C . ASN F 1 234 ? 96.181 119.733 161.548 1.00 109.35 233 ASN C C 1
ATOM 10361 O O . ASN F 1 234 ? 96.565 118.746 160.915 1.00 109.87 233 ASN C O 1
ATOM 10366 N N . ASP F 1 235 ? 95.673 119.654 162.778 1.00 117.62 234 ASP C N 1
ATOM 10367 C CA . ASP F 1 235 ? 95.475 118.365 163.426 1.00 118.45 234 ASP C CA 1
ATOM 10368 C C . ASP F 1 235 ? 94.259 117.626 162.891 1.00 119.18 234 ASP C C 1
ATOM 10369 O O . ASP F 1 235 ? 94.156 116.409 163.079 1.00 119.27 234 ASP C O 1
ATOM 10374 N N . GLU F 1 236 ? 93.341 118.327 162.233 1.00 115.72 235 GLU C N 1
ATOM 10375 C CA . GLU F 1 236 ? 92.136 117.732 161.679 1.00 114.42 235 GLU C CA 1
ATOM 10376 C C . GLU F 1 236 ? 91.988 118.149 160.225 1.00 115.15 235 GLU C C 1
ATOM 10377 O O . GLU F 1 236 ? 92.516 119.179 159.801 1.00 119.70 235 GLU C O 1
ATOM 10383 N N . ILE F 1 237 ? 91.267 117.331 159.461 1.00 102.83 236 ILE C N 1
ATOM 10384 C CA . ILE F 1 237 ? 91.012 117.651 158.062 1.00 101.82 236 ILE C CA 1
ATOM 10385 C C . ILE F 1 237 ? 90.006 118.792 157.998 1.00 105.00 236 ILE C C 1
ATOM 10386 O O . ILE F 1 237 ? 88.901 118.697 158.544 1.00 107.18 236 ILE C O 1
ATOM 10391 N N . ARG F 1 238 ? 90.385 119.877 157.330 1.00 104.52 237 ARG C N 1
ATOM 10392 C CA . ARG F 1 238 ? 89.530 121.044 157.178 1.00 101.29 237 ARG C CA 1
ATOM 10393 C C . ARG F 1 238 ? 89.478 121.447 155.714 1.00 104.74 237 ARG C C 1
ATOM 10394 O O . ARG F 1 238 ? 90.492 121.403 155.012 1.00 106.13 237 ARG C O 1
ATOM 10402 N N . MET F 1 239 ? 88.292 121.838 155.259 1.00 110.35 238 MET C N 1
ATOM 10403 C CA . MET F 1 239 ? 88.114 122.264 153.880 1.00 108.10 238 MET C CA 1
ATOM 10404 C C . MET F 1 239 ? 88.528 123.719 153.720 1.00 110.57 238 MET C C 1
ATOM 10405 O O . MET F 1 239 ? 88.090 124.588 154.480 1.00 114.69 238 MET C O 1
ATOM 10410 N N . LEU F 1 240 ? 89.375 123.981 152.727 1.00 96.89 239 LEU C N 1
ATOM 10411 C CA . LEU F 1 240 ? 89.798 125.336 152.377 1.00 94.80 239 LEU C CA 1
ATOM 10412 C C . LEU F 1 240 ? 89.456 125.548 150.910 1.00 98.62 239 LEU C C 1
ATOM 10413 O O . LEU F 1 240 ? 90.214 125.142 150.019 1.00 106.45 239 LEU C O 1
ATOM 10418 N N . PRO F 1 241 ? 88.312 126.167 150.622 1.00 84.53 240 PRO C N 1
ATOM 10419 C CA . PRO F 1 241 ? 87.893 126.336 149.227 1.00 81.24 240 PRO C CA 1
ATOM 10420 C C . PRO F 1 241 ? 88.890 127.162 148.430 1.00 85.42 240 PRO C C 1
ATOM 10421 O O . PRO F 1 241 ? 89.591 128.023 148.966 1.00 88.24 240 PRO C O 1
ATOM 10425 N N . GLY F 1 242 ? 88.953 126.881 147.130 1.00 77.87 241 GLY C N 1
ATOM 10426 C CA . GLY F 1 242 ? 89.855 127.574 146.239 1.00 78.35 241 GLY C CA 1
ATOM 10427 C C . GLY F 1 242 ? 91.245 126.987 146.146 1.00 80.91 241 GLY C C 1
ATOM 10428 O O . GLY F 1 242 ? 92.078 127.527 145.406 1.00 87.40 241 GLY C O 1
ATOM 10429 N N . LEU F 1 243 ? 91.526 125.906 146.870 1.00 81.47 242 LEU C N 1
ATOM 10430 C CA . LEU F 1 243 ? 92.843 125.282 146.873 1.00 79.75 242 LEU C CA 1
ATOM 10431 C C . LEU F 1 243 ? 92.916 124.062 145.964 1.00 83.88 242 LEU C C 1
ATOM 10432 O O . LEU F 1 243 ? 93.867 123.920 145.191 1.00 90.17 242 LEU C O 1
ATOM 10437 N N . HIS F 1 244 ? 91.926 123.182 146.042 1.00 89.66 243 HIS C N 1
ATOM 10438 C CA . HIS F 1 244 ? 91.983 121.865 145.423 1.00 89.08 243 HIS C CA 1
ATOM 10439 C C . HIS F 1 244 ? 91.017 121.813 144.248 1.00 94.72 243 HIS C C 1
ATOM 10440 O O . HIS F 1 244 ? 89.815 122.037 144.418 1.00 98.40 243 HIS C O 1
ATOM 10447 N N . GLU F 1 245 ? 91.546 121.519 143.063 1.00 97.16 244 GLU C N 1
ATOM 10448 C CA . GLU F 1 245 ? 90.727 121.261 141.881 1.00 95.39 244 GLU C CA 1
ATOM 10449 C C . GLU F 1 245 ? 90.346 119.788 141.918 1.00 97.92 244 GLU C C 1
ATOM 10450 O O . GLU F 1 245 ? 91.176 118.914 141.661 1.00 103.28 244 GLU C O 1
ATOM 10456 N N . TRP F 1 246 ? 89.087 119.514 142.248 1.00 95.90 245 TRP C N 1
ATOM 10457 C CA . TRP F 1 246 ? 88.673 118.166 142.614 1.00 97.43 245 TRP C CA 1
ATOM 10458 C C . TRP F 1 246 ? 88.878 117.182 141.471 1.00 97.30 245 TRP C C 1
ATOM 10459 O O . TRP F 1 246 ? 88.269 117.312 140.404 1.00 97.25 245 TRP C O 1
ATOM 10470 N N . ARG F 1 247 ? 89.743 116.197 141.708 1.00 98.53 246 ARG C N 1
ATOM 10471 C CA . ARG F 1 247 ? 89.951 115.045 140.833 1.00 101.52 246 ARG C CA 1
ATOM 10472 C C . ARG F 1 247 ? 90.394 115.434 139.428 1.00 102.57 246 ARG C C 1
ATOM 10473 O O . ARG F 1 247 ? 90.122 114.708 138.467 1.00 105.56 246 ARG C O 1
ATOM 10481 N N . SER F 1 248 ? 91.067 116.568 139.283 1.00 92.23 247 SER C N 1
ATOM 10482 C CA . SER F 1 248 ? 91.772 116.852 138.046 1.00 90.30 247 SER C CA 1
ATOM 10483 C C . SER F 1 248 ? 93.111 116.119 138.036 1.00 95.55 247 SER C C 1
ATOM 10484 O O . SER F 1 248 ? 93.590 115.633 139.064 1.00 98.91 247 SER C O 1
ATOM 10487 N N . ALA F 1 249 ? 93.718 116.039 136.852 1.00 95.78 248 ALA C N 1
ATOM 10488 C CA . ALA F 1 249 ? 94.994 115.346 136.721 1.00 99.63 248 ALA C CA 1
ATOM 10489 C C . ALA F 1 249 ? 96.134 116.064 137.432 1.00 104.25 248 ALA C C 1
ATOM 10490 O O . ALA F 1 249 ? 97.193 115.460 137.628 1.00 109.47 248 ALA C O 1
ATOM 10492 N N . VAL F 1 250 ? 95.943 117.322 137.819 1.00 83.48 249 VAL C N 1
ATOM 10493 C CA . VAL F 1 250 ? 96.959 118.102 138.516 1.00 80.72 249 VAL C CA 1
ATOM 10494 C C . VAL F 1 250 ? 96.385 118.583 139.841 1.00 82.39 249 VAL C C 1
ATOM 10495 O O . VAL F 1 250 ? 96.711 119.679 140.310 1.00 92.99 249 VAL C O 1
ATOM 10499 N N . SER F 1 251 ? 95.535 117.755 140.454 1.00 90.10 250 SER C N 1
ATOM 10500 C CA . SER F 1 251 ? 94.660 118.222 141.526 1.00 95.52 250 SER C CA 1
ATOM 10501 C C . SER F 1 251 ? 95.441 118.805 142.698 1.00 96.41 250 SER C C 1
ATOM 10502 O O . SER F 1 251 ? 95.095 119.877 143.207 1.00 102.30 250 SER C O 1
ATOM 10505 N N . ALA F 1 252 ? 96.498 118.122 143.145 1.00 74.42 251 ALA C N 1
ATOM 10506 C CA . ALA F 1 252 ? 97.166 118.557 144.366 1.00 71.52 251 ALA C CA 1
ATOM 10507 C C . ALA F 1 252 ? 98.686 118.525 144.263 1.00 81.15 251 ALA C C 1
ATOM 10508 O O . ALA F 1 252 ? 99.362 118.534 145.297 1.00 83.60 251 ALA C O 1
ATOM 10510 N N . SER F 1 253 ? 99.242 118.513 143.056 1.00 87.29 252 SER C N 1
ATOM 10511 C CA . SER F 1 253 ? 100.678 118.358 142.898 1.00 80.35 252 SER C CA 1
ATOM 10512 C C . SER F 1 253 ? 101.426 119.575 143.437 1.00 77.22 252 SER C C 1
ATOM 10513 O O . SER F 1 253 ? 100.882 120.675 143.559 1.00 81.58 252 SER C O 1
ATOM 10516 N N . GLU F 1 254 ? 102.696 119.356 143.766 1.00 77.04 253 GLU C N 1
ATOM 10517 C CA . GLU F 1 254 ? 103.576 120.384 144.302 1.00 72.65 253 GLU C CA 1
ATOM 10518 C C . GLU F 1 254 ? 104.796 120.512 143.405 1.00 80.67 253 GLU C C 1
ATOM 10519 O O . GLU F 1 254 ? 105.405 119.505 143.034 1.00 92.05 253 GLU C O 1
ATOM 10525 N N . GLY F 1 255 ? 105.149 121.738 143.059 1.00 68.79 254 GLY C N 1
ATOM 10526 C CA . GLY F 1 255 ? 106.310 121.980 142.233 1.00 68.08 254 GLY C CA 1
ATOM 10527 C C . GLY F 1 255 ? 106.078 123.160 141.313 1.00 72.47 254 GLY C C 1
ATOM 10528 O O . GLY F 1 255 ? 105.296 124.054 141.614 1.00 80.48 254 GLY C O 1
ATOM 10529 N N . VAL F 1 256 ? 106.791 123.140 140.189 1.00 60.49 255 VAL C N 1
ATOM 10530 C CA . VAL F 1 256 ? 106.738 124.199 139.190 1.00 52.64 255 VAL C CA 1
ATOM 10531 C C . VAL F 1 256 ? 106.331 123.592 137.857 1.00 60.19 255 VAL C C 1
ATOM 10532 O O . VAL F 1 256 ? 106.834 122.534 137.466 1.00 76.66 255 VAL C O 1
ATOM 10536 N N . ARG F 1 257 ? 105.413 124.252 137.164 1.00 66.21 256 ARG C N 1
ATOM 10537 C CA . ARG F 1 257 ? 105.044 123.832 135.794 1.00 63.11 256 ARG C CA 1
ATOM 10538 C C . ARG F 1 257 ? 105.854 124.730 134.875 1.00 68.39 256 ARG C C 1
ATOM 10539 O O . ARG F 1 257 ? 105.789 125.948 135.047 1.00 80.52 256 ARG C O 1
ATOM 10547 N N . VAL F 1 258 ? 106.603 124.152 133.963 1.00 63.20 257 VAL C N 1
ATOM 10548 C CA . VAL F 1 258 ? 107.511 124.857 133.066 1.00 58.70 257 VAL C CA 1
ATOM 10549 C C . VAL F 1 258 ? 107.080 124.589 131.634 1.00 62.50 257 VAL C C 1
ATOM 10550 O O . VAL F 1 258 ? 106.929 123.429 131.234 1.00 72.50 257 VAL C O 1
ATOM 10554 N N . VAL F 1 259 ? 106.865 125.664 130.875 1.00 64.01 258 VAL C N 1
ATOM 10555 C CA . VAL F 1 259 ? 106.466 125.530 129.449 1.00 66.56 258 VAL C CA 1
ATOM 10556 C C . VAL F 1 259 ? 107.496 126.229 128.569 1.00 71.05 258 VAL C C 1
ATOM 10557 O O . VAL F 1 259 ? 107.712 127.427 128.776 1.00 76.38 258 VAL C O 1
ATOM 10561 N N . ILE F 1 260 ? 108.095 125.511 127.631 1.00 74.30 259 ILE C N 1
ATOM 10562 C CA . ILE F 1 260 ? 109.078 126.030 126.689 1.00 67.18 259 ILE C CA 1
ATOM 10563 C C . ILE F 1 260 ? 108.395 126.151 125.336 1.00 73.18 259 ILE C C 1
ATOM 10564 O O . ILE F 1 260 ? 107.926 125.152 124.778 1.00 82.14 259 ILE C O 1
ATOM 10569 N N . HIS F 1 261 ? 108.339 127.367 124.809 1.00 64.36 260 HIS C N 1
ATOM 10570 C CA . HIS F 1 261 ? 107.548 127.658 123.623 1.00 65.46 260 HIS C CA 1
ATOM 10571 C C . HIS F 1 261 ? 108.233 128.771 122.851 1.00 73.44 260 HIS C C 1
ATOM 10572 O O . HIS F 1 261 ? 109.128 129.444 123.377 1.00 85.96 260 HIS C O 1
ATOM 10579 N N . PRO F 1 262 ? 107.852 128.978 121.590 1.00 67.79 261 PRO C N 1
ATOM 10580 C CA . PRO F 1 262 ? 108.470 130.046 120.811 1.00 65.24 261 PRO C CA 1
ATOM 10581 C C . PRO F 1 262 ? 108.262 131.391 121.473 1.00 71.73 261 PRO C C 1
ATOM 10582 O O . PRO F 1 262 ? 107.269 131.604 122.195 1.00 83.18 261 PRO C O 1
ATOM 10586 N N . PRO F 1 263 ? 109.182 132.337 121.261 1.00 73.59 262 PRO C N 1
ATOM 10587 C CA . PRO F 1 263 ? 109.201 133.556 122.089 1.00 88.59 262 PRO C CA 1
ATOM 10588 C C . PRO F 1 263 ? 107.931 134.387 122.039 1.00 92.39 262 PRO C C 1
ATOM 10589 O O . PRO F 1 263 ? 107.591 135.028 123.040 1.00 97.06 262 PRO C O 1
ATOM 10593 N N . SER F 1 264 ? 107.213 134.404 120.918 1.00 89.24 263 SER C N 1
ATOM 10594 C CA . SER F 1 264 ? 106.083 135.317 120.793 1.00 90.98 263 SER C CA 1
ATOM 10595 C C . SER F 1 264 ? 104.758 134.570 120.733 1.00 94.89 263 SER C C 1
ATOM 10596 O O . SER F 1 264 ? 103.894 134.894 119.913 1.00 101.98 263 SER C O 1
ATOM 10599 N N . THR F 1 265 ? 104.588 133.572 121.596 1.00 84.41 264 THR C N 1
ATOM 10600 C CA . THR F 1 265 ? 103.380 132.762 121.622 1.00 80.32 264 THR C CA 1
ATOM 10601 C C . THR F 1 265 ? 102.831 132.696 123.039 1.00 84.62 264 THR C C 1
ATOM 10602 O O . THR F 1 265 ? 103.549 132.906 124.020 1.00 90.97 264 THR C O 1
ATOM 10606 N N . THR F 1 266 ? 101.537 132.398 123.135 1.00 83.99 265 THR C N 1
ATOM 10607 C CA . THR F 1 266 ? 100.871 132.278 124.429 1.00 83.76 265 THR C CA 1
ATOM 10608 C C . THR F 1 266 ? 100.952 130.841 124.925 1.00 86.63 265 THR C C 1
ATOM 10609 O O . THR F 1 266 ? 100.535 129.922 124.210 1.00 91.18 265 THR C O 1
ATOM 10613 N N . PRO F 1 267 ? 101.415 130.683 126.186 1.00 81.53 266 PRO C N 1
ATOM 10614 C CA . PRO F 1 267 ? 101.568 129.377 126.751 1.00 80.76 266 PRO C CA 1
ATOM 10615 C C . PRO F 1 267 ? 100.237 128.797 127.198 1.00 84.68 266 PRO C C 1
ATOM 10616 O O . PRO F 1 267 ? 99.384 129.525 127.647 1.00 87.98 266 PRO C O 1
ATOM 10620 N N . TYR F 1 268 ? 100.099 127.491 127.054 1.00 78.60 267 TYR C N 1
ATOM 10621 C CA . TYR F 1 268 ? 98.864 126.820 127.501 1.00 81.19 267 TYR C CA 1
ATOM 10622 C C . TYR F 1 268 ? 99.295 125.813 128.558 1.00 85.07 267 TYR C C 1
ATOM 10623 O O . TYR F 1 268 ? 99.304 124.610 128.281 1.00 86.50 267 TYR C O 1
ATOM 10632 N N . PRO F 1 269 ? 99.617 126.262 129.784 1.00 83.31 268 PRO C N 1
ATOM 10633 C CA . PRO F 1 269 ? 100.182 125.373 130.794 1.00 81.19 268 PRO C CA 1
ATOM 10634 C C . PRO F 1 269 ? 99.485 124.053 131.141 1.00 88.01 268 PRO C C 1
ATOM 10635 O O . PRO F 1 269 ? 100.178 123.161 131.566 1.00 91.30 268 PRO C O 1
ATOM 10639 N N . PHE F 1 270 ? 98.169 123.940 130.962 1.00 95.75 269 PHE C N 1
ATOM 10640 C CA . PHE F 1 270 ? 97.410 122.744 131.427 1.00 91.93 269 PHE C CA 1
ATOM 10641 C C . PHE F 1 270 ? 97.504 121.585 130.439 1.00 91.73 269 PHE C C 1
ATOM 10642 O O . PHE F 1 270 ? 97.062 120.485 130.796 1.00 93.88 269 PHE C O 1
ATOM 10650 N N . THR F 1 271 ? 98.019 121.822 129.243 1.00 94.53 270 THR C N 1
ATOM 10651 C CA . THR F 1 271 ? 98.062 120.762 128.207 1.00 95.64 270 THR C CA 1
ATOM 10652 C C . THR F 1 271 ? 99.452 120.679 127.594 1.00 94.75 270 THR C C 1
ATOM 10653 O O . THR F 1 271 ? 99.655 119.835 126.715 1.00 96.04 270 THR C O 1
ATOM 10657 N N . GLU F 1 272 ? 100.343 121.568 128.003 1.00 94.04 271 GLU C N 1
ATOM 10658 C CA . GLU F 1 272 ? 101.735 121.500 127.511 1.00 92.54 271 GLU C CA 1
ATOM 10659 C C . GLU F 1 272 ? 102.692 121.929 128.607 1.00 95.57 271 GLU C C 1
ATOM 10660 O O . GLU F 1 272 ? 102.288 122.716 129.475 1.00 102.87 271 GLU C O 1
ATOM 10666 N N . GLY F 1 273 ? 103.894 121.397 128.572 1.00 77.54 272 GLY C N 1
ATOM 10667 C CA . GLY F 1 273 ? 104.957 121.765 129.481 1.00 80.47 272 GLY C CA 1
ATOM 10668 C C . GLY F 1 273 ? 105.483 120.571 130.255 1.00 82.24 272 GLY C C 1
ATOM 10669 O O . GLY F 1 273 ? 105.191 119.411 129.956 1.00 84.57 272 GLY C O 1
ATOM 10670 N N . TYR F 1 274 ? 106.278 120.881 131.276 1.00 79.98 273 TYR C N 1
ATOM 10671 C CA . TYR F 1 274 ? 106.942 119.868 132.079 1.00 75.76 273 TYR C CA 1
ATOM 10672 C C . TYR F 1 274 ? 106.815 120.230 133.548 1.00 75.76 273 TYR C C 1
ATOM 10673 O O . TYR F 1 274 ? 106.537 121.376 133.907 1.00 80.75 273 TYR C O 1
ATOM 10682 N N . ASP F 1 275 ? 107.023 119.231 134.399 1.00 76.86 274 ASP C N 1
ATOM 10683 C CA . ASP F 1 275 ? 106.877 119.375 135.838 1.00 74.21 274 ASP C CA 1
ATOM 10684 C C . ASP F 1 275 ? 108.229 119.240 136.520 1.00 83.89 274 ASP C C 1
ATOM 10685 O O . ASP F 1 275 ? 109.076 118.449 136.094 1.00 93.87 274 ASP C O 1
ATOM 10690 N N . VAL F 1 276 ? 108.429 120.019 137.584 1.00 59.09 275 VAL C N 1
ATOM 10691 C CA . VAL F 1 276 ? 109.644 119.973 138.379 1.00 52.91 275 VAL C CA 1
ATOM 10692 C C . VAL F 1 276 ? 109.240 119.921 139.847 1.00 58.25 275 VAL C C 1
ATOM 10693 O O . VAL F 1 276 ? 108.551 120.823 140.329 1.00 69.98 275 VAL C O 1
ATOM 10697 N N . PRO F 1 277 ? 109.640 118.902 140.600 1.00 52.92 276 PRO C N 1
ATOM 10698 C CA . PRO F 1 277 ? 109.259 118.827 142.008 1.00 51.46 276 PRO C CA 1
ATOM 10699 C C . PRO F 1 277 ? 110.148 119.717 142.858 1.00 60.67 276 PRO C C 1
ATOM 10700 O O . PRO F 1 277 ? 111.288 120.015 142.475 1.00 71.31 276 PRO C O 1
ATOM 10704 N N . PRO F 1 278 ? 109.662 120.168 144.011 1.00 58.15 277 PRO C N 1
ATOM 10705 C CA . PRO F 1 278 ? 110.514 120.953 144.906 1.00 57.26 277 PRO C CA 1
ATOM 10706 C C . PRO F 1 278 ? 111.638 120.108 145.479 1.00 64.40 277 PRO C C 1
ATOM 10707 O O . PRO F 1 278 ? 111.512 118.893 145.647 1.00 71.65 277 PRO C O 1
ATOM 10711 N N . GLY F 1 279 ? 112.751 120.769 145.780 1.00 61.90 278 GLY C N 1
ATOM 10712 C CA . GLY F 1 279 ? 113.922 120.069 146.264 1.00 63.76 278 GLY C CA 1
ATOM 10713 C C . GLY F 1 279 ? 114.752 119.410 145.190 1.00 66.07 278 GLY C C 1
ATOM 10714 O O . GLY F 1 279 ? 115.672 118.653 145.519 1.00 74.44 278 GLY C O 1
ATOM 10715 N N . PHE F 1 280 ? 114.458 119.667 143.920 1.00 57.72 279 PHE C N 1
ATOM 10716 C CA . PHE F 1 280 ? 115.178 119.063 142.813 1.00 47.01 279 PHE C CA 1
ATOM 10717 C C . PHE F 1 280 ? 115.673 120.139 141.859 1.00 56.95 279 PHE C C 1
ATOM 10718 O O . PHE F 1 280 ? 115.118 121.236 141.780 1.00 74.53 279 PHE C O 1
ATOM 10726 N N . SER F 1 281 ? 116.736 119.803 141.135 1.00 55.03 280 SER C N 1
ATOM 10727 C CA . SER F 1 281 ? 117.280 120.646 140.080 1.00 55.71 280 SER C CA 1
ATOM 10728 C C . SER F 1 281 ? 117.009 119.969 138.745 1.00 57.60 280 SER C C 1
ATOM 10729 O O . SER F 1 281 ? 117.434 118.830 138.528 1.00 69.86 280 SER C O 1
ATOM 10732 N N . ALA F 1 282 ? 116.305 120.663 137.859 1.00 54.98 281 ALA C N 1
ATOM 10733 C CA . ALA F 1 282 ? 115.878 120.102 136.586 1.00 54.73 281 ALA C CA 1
ATOM 10734 C C . ALA F 1 282 ? 116.712 120.677 135.452 1.00 57.81 281 ALA C C 1
ATOM 10735 O O . ALA F 1 282 ? 116.896 121.896 135.366 1.00 78.15 281 ALA C O 1
ATOM 10737 N N . SER F 1 283 ? 117.213 119.801 134.589 1.00 58.13 282 SER C N 1
ATOM 10738 C CA . SER F 1 283 ? 117.978 120.198 133.416 1.00 64.18 282 SER C CA 1
ATOM 10739 C C . SER F 1 283 ? 117.110 120.012 132.179 1.00 65.80 282 SER C C 1
ATOM 10740 O O . SER F 1 283 ? 116.577 118.922 131.949 1.00 77.70 282 SER C O 1
ATOM 10743 N N . PHE F 1 284 ? 116.973 121.071 131.387 1.00 57.00 283 PHE C N 1
ATOM 10744 C CA . PHE F 1 284 ? 116.153 121.063 130.179 1.00 54.40 283 PHE C CA 1
ATOM 10745 C C . PHE F 1 284 ? 117.072 121.282 128.981 1.00 68.61 283 PHE C C 1
ATOM 10746 O O . PHE F 1 284 ? 117.364 122.420 128.609 1.00 90.55 283 PHE C O 1
ATOM 10754 N N . GLY F 1 285 ? 117.525 120.188 128.380 1.00 72.99 284 GLY C N 1
ATOM 10755 C CA . GLY F 1 285 ? 118.334 120.276 127.181 1.00 70.51 284 GLY C CA 1
ATOM 10756 C C . GLY F 1 285 ? 117.478 120.400 125.940 1.00 74.15 284 GLY C C 1
ATOM 10757 O O . GLY F 1 285 ? 116.806 119.444 125.547 1.00 85.64 284 GLY C O 1
ATOM 10758 N N . ILE F 1 286 ? 117.495 121.569 125.314 1.00 64.37 285 ILE C N 1
ATOM 10759 C CA . ILE F 1 286 ? 116.626 121.855 124.179 1.00 68.48 285 ILE C CA 1
ATOM 10760 C C . ILE F 1 286 ? 117.341 121.499 122.886 1.00 79.11 285 ILE C C 1
ATOM 10761 O O . ILE F 1 286 ? 118.490 121.902 122.666 1.00 85.05 285 ILE C O 1
ATOM 10766 N N . HIS F 1 287 ? 116.660 120.744 122.027 1.00 82.19 286 HIS C N 1
ATOM 10767 C CA . HIS F 1 287 ? 117.119 120.493 120.667 1.00 78.09 286 HIS C CA 1
ATOM 10768 C C . HIS F 1 287 ? 116.161 121.192 119.714 1.00 79.13 286 HIS C C 1
ATOM 10769 O O . HIS F 1 287 ? 115.075 120.665 119.428 1.00 84.59 286 HIS C O 1
ATOM 10776 N N . PRO F 1 288 ? 116.502 122.372 119.206 1.00 75.61 287 PRO C N 1
ATOM 10777 C CA . PRO F 1 288 ? 115.548 123.123 118.386 1.00 69.90 287 PRO C CA 1
ATOM 10778 C C . PRO F 1 288 ? 115.276 122.443 117.055 1.00 75.39 287 PRO C C 1
ATOM 10779 O O . PRO F 1 288 ? 116.138 121.776 116.479 1.00 82.07 287 PRO C O 1
ATOM 10783 N N . ARG F 1 289 ? 114.051 122.624 116.570 1.00 83.14 288 ARG C N 1
ATOM 10784 C CA . ARG F 1 289 ? 113.627 122.088 115.286 1.00 79.70 288 ARG C CA 1
ATOM 10785 C C . ARG F 1 289 ? 112.845 123.156 114.540 1.00 87.05 288 ARG C C 1
ATOM 10786 O O . ARG F 1 289 ? 112.234 124.038 115.147 1.00 98.36 288 ARG C O 1
ATOM 10794 N N . ARG F 1 290 ? 112.866 123.067 113.213 1.00 86.38 289 ARG C N 1
ATOM 10795 C CA . ARG F 1 290 ? 112.124 123.983 112.358 1.00 85.04 289 ARG C CA 1
ATOM 10796 C C . ARG F 1 290 ? 111.404 123.185 111.284 1.00 82.32 289 ARG C C 1
ATOM 10797 O O . ARG F 1 290 ? 111.991 122.283 110.681 1.00 89.22 289 ARG C O 1
ATOM 10805 N N . ASN F 1 291 ? 110.137 123.516 111.051 1.00 85.61 290 ASN C N 1
ATOM 10806 C CA . ASN F 1 291 ? 109.318 122.843 110.053 1.00 83.43 290 ASN C CA 1
ATOM 10807 C C . ASN F 1 291 ? 108.777 123.867 109.066 1.00 85.95 290 ASN C C 1
ATOM 10808 O O . ASN F 1 291 ? 108.228 124.896 109.473 1.00 98.14 290 ASN C O 1
ATOM 10813 N N . ILE F 1 292 ? 108.933 123.582 107.777 1.00 84.38 291 ILE C N 1
ATOM 10814 C CA . ILE F 1 292 ? 108.443 124.437 106.703 1.00 83.15 291 ILE C CA 1
ATOM 10815 C C . ILE F 1 292 ? 107.491 123.616 105.847 1.00 82.91 291 ILE C C 1
ATOM 10816 O O . ILE F 1 292 ? 107.816 122.489 105.456 1.00 92.55 291 ILE C O 1
ATOM 10821 N N . ARG F 1 293 ? 106.320 124.177 105.555 1.00 80.00 292 ARG C N 1
ATOM 10822 C CA . ARG F 1 293 ? 105.247 123.439 104.906 1.00 84.40 292 ARG C CA 1
ATOM 10823 C C . ARG F 1 293 ? 104.746 124.194 103.682 1.00 90.61 292 ARG C C 1
ATOM 10824 O O . ARG F 1 293 ? 104.946 125.402 103.541 1.00 91.11 292 ARG C O 1
ATOM 10832 N N . ILE F 1 294 ? 104.093 123.452 102.791 1.00 103.42 293 ILE C N 1
ATOM 10833 C CA . ILE F 1 294 ? 103.649 123.966 101.506 1.00 104.94 293 ILE C CA 1
ATOM 10834 C C . ILE F 1 294 ? 102.152 124.244 101.576 1.00 105.25 293 ILE C C 1
ATOM 10835 O O . ILE F 1 294 ? 101.420 123.670 102.387 1.00 106.25 293 ILE C O 1
ATOM 10840 N N . GLY F 1 295 ? 101.684 125.139 100.706 1.00 107.21 294 GLY C N 1
ATOM 10841 C CA . GLY F 1 295 ? 100.334 125.646 100.766 1.00 107.45 294 GLY C CA 1
ATOM 10842 C C . GLY F 1 295 ? 99.274 124.705 100.230 1.00 107.59 294 GLY C C 1
ATOM 10843 O O . GLY F 1 295 ? 99.439 123.481 100.214 1.00 109.88 294 GLY C O 1
ATOM 10844 N N . PRO F 1 296 ? 98.162 125.277 99.774 1.00 110.67 295 PRO C N 1
ATOM 10845 C CA . PRO F 1 296 ? 96.940 124.491 99.512 1.00 110.45 295 PRO C CA 1
ATOM 10846 C C . PRO F 1 296 ? 97.142 123.361 98.515 1.00 116.33 295 PRO C C 1
ATOM 10847 O O . PRO F 1 296 ? 96.781 122.214 98.821 1.00 120.87 295 PRO C O 1
ATOM 10851 N N . PRO F 1 297 ? 97.666 123.617 97.304 1.00 106.87 296 PRO C N 1
ATOM 10852 C CA . PRO F 1 297 ? 97.633 122.545 96.286 1.00 100.05 296 PRO C CA 1
ATOM 10853 C C . PRO F 1 297 ? 98.365 121.280 96.703 1.00 105.52 296 PRO C C 1
ATOM 10854 O O . PRO F 1 297 ? 97.926 120.174 96.366 1.00 104.19 296 PRO C O 1
ATOM 10858 N N . HIS F 1 298 ? 99.470 121.409 97.435 1.00 106.05 297 HIS C N 1
ATOM 10859 C CA . HIS F 1 298 ? 100.239 120.242 97.845 1.00 101.59 297 HIS C CA 1
ATOM 10860 C C . HIS F 1 298 ? 100.012 119.856 99.300 1.00 103.46 297 HIS C C 1
ATOM 10861 O O . HIS F 1 298 ? 100.198 118.687 99.657 1.00 103.80 297 HIS C O 1
ATOM 10868 N N . GLY F 1 299 ? 99.619 120.797 100.141 1.00 114.53 298 GLY C N 1
ATOM 10869 C CA . GLY F 1 299 ? 99.404 120.508 101.539 1.00 110.95 298 GLY C CA 1
ATOM 10870 C C . GLY F 1 299 ? 98.336 121.394 102.132 1.00 113.25 298 GLY C C 1
ATOM 10871 O O . GLY F 1 299 ? 97.472 121.917 101.429 1.00 119.09 298 GLY C O 1
ATOM 10872 N N . ASN F 1 300 ? 98.392 121.543 103.451 1.00 113.66 299 ASN C N 1
ATOM 10873 C CA . ASN F 1 300 ? 97.500 122.445 104.170 1.00 110.71 299 ASN C CA 1
ATOM 10874 C C . ASN F 1 300 ? 98.300 123.145 105.255 1.00 112.76 299 ASN C C 1
ATOM 10875 O O . ASN F 1 300 ? 98.780 122.495 106.187 1.00 117.06 299 ASN C O 1
ATOM 10880 N N . CYS F 1 301 ? 98.440 124.464 105.139 1.00 105.95 300 CYS C N 1
ATOM 10881 C CA . CYS F 1 301 ? 99.127 125.235 106.161 1.00 107.58 300 CYS C CA 1
ATOM 10882 C C . CYS F 1 301 ? 98.535 126.634 106.206 1.00 112.03 300 CYS C C 1
ATOM 10883 O O . CYS F 1 301 ? 97.932 127.108 105.240 1.00 114.55 300 CYS C O 1
ATOM 10886 N N . SER F 1 302 ? 98.715 127.293 107.348 1.00 103.61 301 SER C N 1
ATOM 10887 C CA . SER F 1 302 ? 98.180 128.628 107.564 1.00 105.73 301 SER C CA 1
ATOM 10888 C C . SER F 1 302 ? 99.208 129.476 108.296 1.00 107.56 301 SER C C 1
ATOM 10889 O O . SER F 1 302 ? 100.003 128.970 109.091 1.00 108.02 301 SER C O 1
ATOM 10892 N N . ASP F 1 303 ? 99.182 130.779 108.017 1.00 116.53 302 ASP C N 1
ATOM 10893 C CA . ASP F 1 303 ? 100.072 131.724 108.676 1.00 115.35 302 ASP C CA 1
ATOM 10894 C C . ASP F 1 303 ? 99.424 132.430 109.857 1.00 114.95 302 ASP C C 1
ATOM 10895 O O . ASP F 1 303 ? 100.134 133.065 110.645 1.00 117.07 302 ASP C O 1
ATOM 10900 N N . LYS F 1 304 ? 98.104 132.341 110.001 1.00 104.10 303 LYS C N 1
ATOM 10901 C CA . LYS F 1 304 ? 97.397 133.082 111.033 1.00 106.79 303 LYS C CA 1
ATOM 10902 C C . LYS F 1 304 ? 96.261 132.238 111.589 1.00 105.76 303 LYS C C 1
ATOM 10903 O O . LYS F 1 304 ? 95.764 131.316 110.939 1.00 105.18 303 LYS C O 1
ATOM 10909 N N . ASN F 1 305 ? 95.856 132.572 112.807 1.00 104.19 304 ASN C N 1
ATOM 10910 C CA . ASN F 1 305 ? 94.772 131.865 113.477 1.00 103.62 304 ASN C CA 1
ATOM 10911 C C . ASN F 1 305 ? 93.431 132.363 112.950 1.00 107.92 304 ASN C C 1
ATOM 10912 O O . ASN F 1 305 ? 93.167 133.569 112.991 1.00 110.15 304 ASN C O 1
ATOM 10917 N N . PRO F 1 306 ? 92.574 131.478 112.436 1.00 101.12 305 PRO C N 1
ATOM 10918 C CA . PRO F 1 306 ? 91.257 131.930 111.957 1.00 103.56 305 PRO C CA 1
ATOM 10919 C C . PRO F 1 306 ? 90.409 132.596 113.025 1.00 106.03 305 PRO C C 1
ATOM 10920 O O . PRO F 1 306 ? 89.635 133.507 112.707 1.00 104.51 305 PRO C O 1
ATOM 10924 N N . PHE F 1 307 ? 90.564 132.213 114.283 1.00 108.70 306 PHE C N 1
ATOM 10925 C CA . PHE F 1 307 ? 89.656 132.744 115.323 1.00 107.25 306 PHE C CA 1
ATOM 10926 C C . PHE F 1 307 ? 90.249 133.966 116.020 1.00 112.67 306 PHE C C 1
ATOM 10927 O O . PHE F 1 307 ? 89.461 134.766 116.549 1.00 118.80 306 PHE C O 1
ATOM 10935 N N . GLY F 1 308 ? 91.565 134.126 116.023 1.00 119.79 307 GLY C N 1
ATOM 10936 C CA . GLY F 1 308 ? 92.198 135.181 116.779 1.00 122.49 307 GLY C CA 1
ATOM 10937 C C . GLY F 1 308 ? 92.727 136.312 115.908 1.00 122.94 307 GLY C C 1
ATOM 10938 O O . GLY F 1 308 ? 92.646 136.296 114.682 1.00 123.05 307 GLY C O 1
ATOM 10939 N N . ASP F 1 309 ? 93.274 137.315 116.590 1.00 140.75 308 ASP C N 1
ATOM 10940 C CA . ASP F 1 309 ? 93.896 138.456 115.941 1.00 140.29 308 ASP C CA 1
ATOM 10941 C C . ASP F 1 309 ? 95.328 138.119 115.527 1.00 143.52 308 ASP C C 1
ATOM 10942 O O . ASP F 1 309 ? 95.781 136.975 115.621 1.00 143.87 308 ASP C O 1
ATOM 10947 N N . GLY F 1 310 ? 96.053 139.131 115.058 1.00 142.66 309 GLY C N 1
ATOM 10948 C CA . GLY F 1 310 ? 97.396 138.926 114.553 1.00 141.04 309 GLY C CA 1
ATOM 10949 C C . GLY F 1 310 ? 98.513 139.347 115.487 1.00 140.44 309 GLY C C 1
ATOM 10950 O O . GLY F 1 310 ? 99.657 139.504 115.050 1.00 140.15 309 GLY C O 1
ATOM 10951 N N . THR F 1 311 ? 98.208 139.533 116.770 1.00 144.85 310 THR C N 1
ATOM 10952 C CA . THR F 1 311 ? 99.215 139.994 117.718 1.00 145.62 310 THR C CA 1
ATOM 10953 C C . THR F 1 311 ? 100.103 138.876 118.248 1.00 145.42 310 THR C C 1
ATOM 10954 O O . THR F 1 311 ? 101.081 139.167 118.945 1.00 146.73 310 THR C O 1
ATOM 10958 N N . GLU F 1 312 ? 99.797 137.617 117.944 1.00 128.10 311 GLU C N 1
ATOM 10959 C CA . GLU F 1 312 ? 100.572 136.490 118.438 1.00 126.99 311 GLU C CA 1
ATOM 10960 C C . GLU F 1 312 ? 100.932 135.562 117.287 1.00 126.76 311 GLU C C 1
ATOM 10961 O O . GLU F 1 312 ? 100.196 135.450 116.304 1.00 127.61 311 GLU C O 1
ATOM 10967 N N . ARG F 1 313 ? 102.078 134.900 117.421 1.00 106.09 312 ARG C N 1
ATOM 10968 C CA . ARG F 1 313 ? 102.493 133.918 116.430 1.00 102.48 312 ARG C CA 1
ATOM 10969 C C . ARG F 1 313 ? 101.560 132.713 116.455 1.00 105.47 312 ARG C C 1
ATOM 10970 O O . ARG F 1 313 ? 101.038 132.322 117.502 1.00 112.32 312 ARG C O 1
ATOM 10978 N N . TYR F 1 314 ? 101.355 132.123 115.282 1.00 91.81 313 TYR C N 1
ATOM 10979 C CA . TYR F 1 314 ? 100.359 131.073 115.127 1.00 88.21 313 TYR C CA 1
ATOM 10980 C C . TYR F 1 314 ? 100.894 129.729 115.604 1.00 91.26 313 TYR C C 1
ATOM 10981 O O . TYR F 1 314 ? 102.013 129.336 115.262 1.00 93.24 313 TYR C O 1
ATOM 10990 N N . ARG F 1 315 ? 100.087 129.031 116.400 1.00 90.72 314 ARG C N 1
ATOM 10991 C CA . ARG F 1 315 ? 100.320 127.641 116.762 1.00 85.65 314 ARG C CA 1
ATOM 10992 C C . ARG F 1 315 ? 99.016 126.876 116.603 1.00 90.26 314 ARG C C 1
ATOM 10993 O O . ARG F 1 315 ? 97.934 127.428 116.825 1.00 98.78 314 ARG C O 1
ATOM 11001 N N . LEU F 1 316 ? 99.122 125.604 116.214 1.00 88.06 315 LEU C N 1
ATOM 11002 C CA . LEU F 1 316 ? 97.925 124.803 115.985 1.00 92.25 315 LEU C CA 1
ATOM 11003 C C . LEU F 1 316 ? 97.127 124.598 117.266 1.00 101.10 315 LEU C C 1
ATOM 11004 O O . LEU F 1 316 ? 95.898 124.460 117.218 1.00 109.03 315 LEU C O 1
ATOM 11009 N N . MET F 1 317 ? 97.804 124.581 118.418 1.00 99.65 316 MET C N 1
ATOM 11010 C CA . MET F 1 317 ? 97.107 124.378 119.682 1.00 96.44 316 MET C CA 1
ATOM 11011 C C . MET F 1 317 ? 96.115 125.499 119.955 1.00 104.35 316 MET C C 1
ATOM 11012 O O . MET F 1 317 ? 95.013 125.252 120.456 1.00 114.08 316 MET C O 1
ATOM 11017 N N . ALA F 1 318 ? 96.492 126.742 119.646 1.00 94.77 317 ALA C N 1
ATOM 11018 C CA . ALA F 1 318 ? 95.581 127.861 119.852 1.00 95.86 317 ALA C CA 1
ATOM 11019 C C . ALA F 1 318 ? 94.324 127.707 119.008 1.00 100.05 317 ALA C C 1
ATOM 11020 O O . ALA F 1 318 ? 93.204 127.909 119.494 1.00 107.03 317 ALA C O 1
ATOM 11022 N N . CYS F 1 319 ? 94.489 127.334 117.736 1.00 101.22 318 CYS C N 1
ATOM 11023 C CA . CYS F 1 319 ? 93.334 127.144 116.867 1.00 103.96 318 CYS C CA 1
ATOM 11024 C C . CYS F 1 319 ? 92.451 126.012 117.371 1.00 108.57 318 CYS C C 1
ATOM 11025 O O . CYS F 1 319 ? 91.221 126.135 117.382 1.00 116.48 318 CYS C O 1
ATOM 11028 N N . GLN F 1 320 ? 93.058 124.900 117.788 1.00 99.28 319 GLN C N 1
ATOM 11029 C CA . GLN F 1 320 ? 92.268 123.768 118.265 1.00 101.66 319 GLN C CA 1
ATOM 11030 C C . GLN F 1 320 ? 91.504 124.123 119.535 1.00 107.02 319 GLN C C 1
ATOM 11031 O O . GLN F 1 320 ? 90.325 123.773 119.679 1.00 114.84 319 GLN C O 1
ATOM 11037 N N . LYS F 1 321 ? 92.155 124.827 120.462 1.00 98.90 320 LYS C N 1
ATOM 11038 C CA . LYS F 1 321 ? 91.491 125.214 121.700 1.00 96.77 320 LYS C CA 1
ATOM 11039 C C . LYS F 1 321 ? 90.366 126.206 121.439 1.00 101.94 320 LYS C C 1
ATOM 11040 O O . LYS F 1 321 ? 89.300 126.124 122.061 1.00 113.54 320 LYS C O 1
ATOM 11046 N N . MET F 1 322 ? 90.578 127.152 120.521 1.00 105.85 321 MET C N 1
ATOM 11047 C CA . MET F 1 322 ? 89.514 128.093 120.194 1.00 110.62 321 MET C CA 1
ATOM 11048 C C . MET F 1 322 ? 88.358 127.404 119.483 1.00 113.66 321 MET C C 1
ATOM 11049 O O . MET F 1 322 ? 87.200 127.774 119.692 1.00 117.13 321 MET C O 1
ATOM 11054 N N . CYS F 1 323 ? 88.646 126.398 118.655 1.00 110.43 322 CYS C N 1
ATOM 11055 C CA . CYS F 1 323 ? 87.580 125.608 118.048 1.00 109.24 322 CYS C CA 1
ATOM 11056 C C . CYS F 1 323 ? 86.779 124.862 119.108 1.00 111.28 322 CYS C C 1
ATOM 11057 O O . CYS F 1 323 ? 85.542 124.806 119.047 1.00 116.06 322 CYS C O 1
ATOM 11060 N N . MET F 1 324 ? 87.471 124.282 120.091 1.00 108.33 323 MET C N 1
ATOM 11061 C CA . MET F 1 324 ? 86.780 123.609 121.185 1.00 106.26 323 MET C CA 1
ATOM 11062 C C . MET F 1 324 ? 85.900 124.583 121.958 1.00 108.54 323 MET C C 1
ATOM 11063 O O . MET F 1 324 ? 84.757 124.261 122.302 1.00 116.86 323 MET C O 1
ATOM 11068 N N . GLN F 1 325 ? 86.417 125.781 122.236 1.00 111.70 324 GLN C N 1
ATOM 11069 C CA . GLN F 1 325 ? 85.624 126.788 122.933 1.00 114.67 324 GLN C CA 1
ATOM 11070 C C . GLN F 1 325 ? 84.411 127.201 122.111 1.00 116.38 324 GLN C C 1
ATOM 11071 O O . GLN F 1 325 ? 83.317 127.393 122.654 1.00 119.08 324 GLN C O 1
ATOM 11077 N N . HIS F 1 326 ? 84.589 127.349 120.797 1.00 108.61 325 HIS C N 1
ATOM 11078 C CA . HIS F 1 326 ? 83.475 127.701 119.924 1.00 107.27 325 HIS C CA 1
ATOM 11079 C C . HIS F 1 326 ? 82.386 126.640 119.961 1.00 105.86 325 HIS C C 1
ATOM 11080 O O . HIS F 1 326 ? 81.196 126.963 120.021 1.00 102.40 325 HIS C O 1
ATOM 11087 N N . TYR F 1 327 ? 82.775 125.365 119.925 1.00 113.98 326 TYR C N 1
ATOM 11088 C CA . TYR F 1 327 ? 81.769 124.306 119.969 1.00 113.49 326 TYR C CA 1
ATOM 11089 C C . TYR F 1 327 ? 81.122 124.191 121.343 1.00 112.32 326 TYR C C 1
ATOM 11090 O O . TYR F 1 327 ? 79.943 123.832 121.438 1.00 116.84 326 TYR C O 1
ATOM 11099 N N . ILE F 1 328 ? 81.863 124.482 122.414 1.00 110.65 327 ILE C N 1
ATOM 11100 C CA . ILE F 1 328 ? 81.269 124.460 123.746 1.00 110.60 327 ILE C CA 1
ATOM 11101 C C . ILE F 1 328 ? 80.252 125.584 123.901 1.00 111.20 327 ILE C C 1
ATOM 11102 O O . ILE F 1 328 ? 79.166 125.383 124.458 1.00 114.96 327 ILE C O 1
ATOM 11107 N N . VAL F 1 329 ? 80.584 126.779 123.410 1.00 104.88 328 VAL C N 1
ATOM 11108 C CA . VAL F 1 329 ? 79.697 127.929 123.573 1.00 106.46 328 VAL C CA 1
ATOM 11109 C C . VAL F 1 329 ? 78.367 127.684 122.876 1.00 110.95 328 VAL C C 1
ATOM 11110 O O . VAL F 1 329 ? 77.298 127.998 123.414 1.00 112.63 328 VAL C O 1
ATOM 11114 N N . GLU F 1 330 ? 78.407 127.112 121.672 1.00 121.21 329 GLU C N 1
ATOM 11115 C CA . GLU F 1 330 ? 77.178 126.880 120.924 1.00 119.27 329 GLU C CA 1
ATOM 11116 C C . GLU F 1 330 ? 76.293 125.834 121.592 1.00 119.34 329 GLU C C 1
ATOM 11117 O O . GLU F 1 330 ? 75.063 125.935 121.529 1.00 119.18 329 GLU C O 1
ATOM 11123 N N . THR F 1 331 ? 76.890 124.836 122.243 1.00 122.17 330 THR C N 1
ATOM 11124 C CA . THR F 1 331 ? 76.121 123.726 122.799 1.00 122.31 330 THR C CA 1
ATOM 11125 C C . THR F 1 331 ? 75.565 124.044 124.186 1.00 124.40 330 THR C C 1
ATOM 11126 O O . THR F 1 331 ? 74.347 124.041 124.386 1.00 123.52 330 THR C O 1
ATOM 11130 N N . CYS F 1 332 ? 76.442 124.321 125.150 1.00 130.59 331 CYS C N 1
ATOM 11131 C CA . CYS F 1 332 ? 76.012 124.565 126.520 1.00 128.38 331 CYS C CA 1
ATOM 11132 C C . CYS F 1 332 ? 75.607 126.011 126.773 1.00 129.66 331 CYS C C 1
ATOM 11133 O O . CYS F 1 332 ? 75.087 126.309 127.853 1.00 132.38 331 CYS C O 1
ATOM 11136 N N . GLY F 1 333 ? 75.831 126.910 125.818 1.00 115.98 332 GLY C N 1
ATOM 11137 C CA . GLY F 1 333 ? 75.468 128.299 126.004 1.00 113.18 332 GLY C CA 1
ATOM 11138 C C . GLY F 1 333 ? 76.393 129.095 126.893 1.00 116.35 332 GLY C C 1
ATOM 11139 O O . GLY F 1 333 ? 76.062 130.231 127.246 1.00 115.78 332 GLY C O 1
ATOM 11140 N N . CYS F 1 334 ? 77.544 128.541 127.265 1.00 131.67 333 CYS C N 1
ATOM 11141 C CA . CYS F 1 334 ? 78.494 129.237 128.118 1.00 127.70 333 CYS C CA 1
ATOM 11142 C C . CYS F 1 334 ? 79.905 128.836 127.718 1.00 130.25 333 CYS C C 1
ATOM 11143 O O . CYS F 1 334 ? 80.125 127.787 127.108 1.00 136.96 333 CYS C O 1
ATOM 11146 N N . ALA F 1 335 ? 80.863 129.688 128.071 1.00 111.14 334 ALA C N 1
ATOM 11147 C CA . ALA F 1 335 ? 82.260 129.453 127.745 1.00 109.42 334 ALA C CA 1
ATOM 11148 C C . ALA F 1 335 ? 82.949 128.695 128.871 1.00 111.31 334 ALA C C 1
ATOM 11149 O O . ALA F 1 335 ? 82.698 128.948 130.052 1.00 115.36 334 ALA C O 1
ATOM 11151 N N . ASP F 1 336 ? 83.818 127.761 128.495 1.00 107.38 335 ASP C N 1
ATOM 11152 C CA . ASP F 1 336 ? 84.590 127.000 129.468 1.00 107.08 335 ASP C CA 1
ATOM 11153 C C . ASP F 1 336 ? 85.780 127.837 129.919 1.00 111.40 335 ASP C C 1
ATOM 11154 O O . ASP F 1 336 ? 86.547 128.333 129.088 1.00 116.71 335 ASP C O 1
ATOM 11159 N N . VAL F 1 337 ? 85.933 127.995 131.236 1.00 104.15 336 VAL C N 1
ATOM 11160 C CA . VAL F 1 337 ? 87.024 128.800 131.773 1.00 101.39 336 VAL C CA 1
ATOM 11161 C C . VAL F 1 337 ? 88.388 128.179 131.526 1.00 101.44 336 VAL C C 1
ATOM 11162 O O . VAL F 1 337 ? 89.399 128.883 131.591 1.00 104.00 336 VAL C O 1
ATOM 11166 N N . GLY F 1 338 ? 88.444 126.886 131.218 1.00 97.71 337 GLY C N 1
ATOM 11167 C CA . GLY F 1 338 ? 89.699 126.223 130.943 1.00 96.61 337 GLY C CA 1
ATOM 11168 C C . GLY F 1 338 ? 90.218 126.393 129.537 1.00 97.71 337 GLY C C 1
ATOM 11169 O O . GLY F 1 338 ? 91.249 125.812 129.189 1.00 101.61 337 GLY C O 1
ATOM 11170 N N . LEU F 1 339 ? 89.535 127.176 128.715 1.00 93.59 338 LEU C N 1
ATOM 11171 C CA . LEU F 1 339 ? 89.907 127.427 127.334 1.00 91.02 338 LEU C CA 1
ATOM 11172 C C . LEU F 1 339 ? 89.916 128.926 127.087 1.00 94.35 338 LEU C C 1
ATOM 11173 O O . LEU F 1 339 ? 89.232 129.681 127.785 1.00 98.02 338 LEU C O 1
ATOM 11178 N N . PRO F 1 340 ? 90.694 129.391 126.109 1.00 95.59 339 PRO C N 1
ATOM 11179 C CA . PRO F 1 340 ? 90.737 130.831 125.831 1.00 93.71 339 PRO C CA 1
ATOM 11180 C C . PRO F 1 340 ? 89.374 131.364 125.419 1.00 97.58 339 PRO C C 1
ATOM 11181 O O . PRO F 1 340 ? 88.598 130.691 124.737 1.00 104.34 339 PRO C O 1
ATOM 11185 N N . LYS F 1 341 ? 89.125 132.624 125.760 1.00 118.09 340 LYS C N 1
ATOM 11186 C CA . LYS F 1 341 ? 87.857 133.265 125.346 1.00 120.62 340 LYS C CA 1
ATOM 11187 C C . LYS F 1 341 ? 88.034 133.762 123.918 1.00 122.84 340 LYS C C 1
ATOM 11188 O O . LYS F 1 341 ? 88.991 134.510 123.670 1.00 123.02 340 LYS C O 1
ATOM 11194 N N . LEU F 1 342 ? 87.148 133.332 123.021 1.00 131.10 341 LEU C N 1
ATOM 11195 C CA . LEU F 1 342 ? 87.231 133.723 121.595 1.00 129.58 341 LEU C CA 1
ATOM 11196 C C . LEU F 1 342 ? 87.285 135.242 121.510 1.00 130.24 341 LEU C C 1
ATOM 11197 O O . LEU F 1 342 ? 86.513 135.894 122.228 1.00 131.16 341 LEU C O 1
ATOM 11202 N N . PRO F 1 343 ? 88.146 135.841 120.669 1.00 133.89 342 PRO C N 1
ATOM 11203 C CA . PRO F 1 343 ? 88.156 137.292 120.505 1.00 134.49 342 PRO C CA 1
ATOM 11204 C C . PRO F 1 343 ? 87.039 137.840 119.594 1.00 131.78 342 PRO C C 1
ATOM 11205 O O . PRO F 1 343 ? 87.063 139.021 119.327 1.00 125.45 342 PRO C O 1
ATOM 11209 N N . LEU F 1 344 ? 86.007 137.043 119.332 1.00 141.07 343 LEU C N 1
ATOM 11210 C CA . LEU F 1 344 ? 84.827 137.576 118.606 1.00 141.86 343 LEU C CA 1
ATOM 11211 C C . LEU F 1 344 ? 83.941 138.268 119.640 1.00 142.51 343 LEU C C 1
ATOM 11212 O O . LEU F 1 344 ? 83.974 139.505 119.710 1.00 139.42 343 LEU C O 1
ATOM 11217 N N . GLN F 1 345 ? 83.209 137.490 120.438 1.00 145.46 344 GLN C N 1
ATOM 11218 C CA . GLN F 1 345 ? 82.271 138.071 121.433 1.00 145.43 344 GLN C CA 1
ATOM 11219 C C . GLN F 1 345 ? 82.706 137.727 122.858 1.00 146.62 344 GLN C C 1
ATOM 11220 O O . GLN F 1 345 ? 83.035 136.554 123.103 1.00 143.50 344 GLN C O 1
ATOM 11226 N N . ALA F 1 346 ? 82.685 138.716 123.758 1.00 140.87 345 ALA C N 1
ATOM 11227 C CA . ALA F 1 346 ? 83.080 138.506 125.169 1.00 137.84 345 ALA C CA 1
ATOM 11228 C C . ALA F 1 346 ? 81.886 138.826 126.058 1.00 133.03 345 ALA C C 1
ATOM 11229 O O . ALA F 1 346 ? 82.095 139.336 127.161 1.00 131.14 345 ALA C O 1
ATOM 11231 N N . ASN F 1 347 ? 80.684 138.576 125.561 1.00 131.85 346 ASN C N 1
ATOM 11232 C CA . ASN F 1 347 ? 79.479 138.781 126.397 1.00 132.08 346 ASN C CA 1
ATOM 11233 C C . ASN F 1 347 ? 79.069 137.423 126.957 1.00 132.06 346 ASN C C 1
ATOM 11234 O O . ASN F 1 347 ? 78.158 137.380 127.804 1.00 130.70 346 ASN C O 1
ATOM 11239 N N . ILE F 1 348 ? 79.726 136.359 126.493 1.00 131.79 347 ILE C N 1
ATOM 11240 C CA . ILE F 1 348 ? 79.392 134.991 126.971 1.00 131.33 347 ILE C CA 1
ATOM 11241 C C . ILE F 1 348 ? 79.911 134.884 128.403 1.00 133.32 347 ILE C C 1
ATOM 11242 O O . ILE F 1 348 ? 81.018 135.359 128.669 1.00 132.05 347 ILE C O 1
ATOM 11247 N N . SER F 1 349 ? 79.101 134.337 129.297 1.00 126.74 348 SER C N 1
ATOM 11248 C CA . SER F 1 349 ? 79.512 134.167 130.704 1.00 123.26 348 SER C CA 1
ATOM 11249 C C . SER F 1 349 ? 80.162 132.805 130.878 1.00 124.08 348 SER C C 1
ATOM 11250 O O . SER F 1 349 ? 79.766 131.867 130.174 1.00 129.50 348 SER C O 1
ATOM 11253 N N . TRP F 1 350 ? 81.093 132.702 131.808 1.00 106.93 349 TRP C N 1
ATOM 11254 C CA . TRP F 1 350 ? 81.715 131.422 132.099 1.00 106.67 349 TRP C CA 1
ATOM 11255 C C . TRP F 1 350 ? 80.670 130.432 132.597 1.00 108.26 349 TRP C C 1
ATOM 11256 O O . TRP F 1 350 ? 79.675 130.807 133.223 1.00 109.31 349 TRP C O 1
ATOM 11267 N N . CYS F 1 351 ? 80.902 129.152 132.306 1.00 120.77 350 CYS C N 1
ATOM 11268 C CA . CYS F 1 351 ? 79.984 128.117 132.763 1.00 120.72 350 CYS C CA 1
ATOM 11269 C C . CYS F 1 351 ? 79.951 128.010 134.280 1.00 121.10 350 CYS C C 1
ATOM 11270 O O . CYS F 1 351 ? 78.987 127.467 134.831 1.00 124.83 350 CYS C O 1
ATOM 11273 N N . ARG F 1 352 ? 80.975 128.513 134.964 1.00 106.27 351 ARG C N 1
ATOM 11274 C CA . ARG F 1 352 ? 81.036 128.500 136.417 1.00 102.77 351 ARG C CA 1
ATOM 11275 C C . ARG F 1 352 ? 80.570 129.809 137.041 1.00 104.04 351 ARG C C 1
ATOM 11276 O O . ARG F 1 352 ? 80.719 129.988 138.253 1.00 105.59 351 ARG C O 1
ATOM 11284 N N . ASP F 1 353 ? 80.031 130.728 136.244 1.00 113.52 352 ASP C N 1
ATOM 11285 C CA . ASP F 1 353 ? 79.525 131.982 136.786 1.00 113.71 352 ASP C CA 1
ATOM 11286 C C . ASP F 1 353 ? 78.374 131.713 137.748 1.00 116.10 352 ASP C C 1
ATOM 11287 O O . ASP F 1 353 ? 77.475 130.919 137.461 1.00 118.64 352 ASP C O 1
ATOM 11292 N N . ASP F 1 354 ? 78.407 132.386 138.902 1.00 121.71 353 ASP C N 1
ATOM 11293 C CA . ASP F 1 354 ? 77.387 132.171 139.920 1.00 121.08 353 ASP C CA 1
ATOM 11294 C C . ASP F 1 354 ? 76.922 133.468 140.577 1.00 124.69 353 ASP C C 1
ATOM 11295 O O . ASP F 1 354 ? 76.453 133.437 141.721 1.00 126.12 353 ASP C O 1
ATOM 11300 N N . ASP F 1 355 ? 77.038 134.605 139.889 1.00 131.48 354 ASP C N 1
ATOM 11301 C CA . ASP F 1 355 ? 76.620 135.875 140.468 1.00 134.74 354 ASP C CA 1
ATOM 11302 C C . ASP F 1 355 ? 75.110 135.981 140.632 1.00 132.51 354 ASP C C 1
ATOM 11303 O O . ASP F 1 355 ? 74.640 136.920 141.283 1.00 128.89 354 ASP C O 1
ATOM 11308 N N . ASN F 1 356 ? 74.348 135.050 140.064 1.00 140.73 355 ASN C N 1
ATOM 11309 C CA . ASN F 1 356 ? 72.900 135.028 140.223 1.00 143.12 355 ASN C CA 1
ATOM 11310 C C . ASN F 1 356 ? 72.460 134.445 141.559 1.00 143.31 355 ASN C C 1
ATOM 11311 O O . ASN F 1 356 ? 71.258 134.442 141.846 1.00 142.49 355 ASN C O 1
ATOM 11316 N N . PHE F 1 357 ? 73.388 133.951 142.370 1.00 131.68 356 PHE C N 1
ATOM 11317 C CA . PHE F 1 357 ? 73.026 133.376 143.660 1.00 128.46 356 PHE C CA 1
ATOM 11318 C C . PHE F 1 357 ? 72.471 134.458 144.579 1.00 133.54 356 PHE C C 1
ATOM 11319 O O . PHE F 1 357 ? 73.108 135.503 144.754 1.00 132.96 356 PHE C O 1
ATOM 11327 N N . PRO F 1 358 ? 71.299 134.253 145.173 1.00 143.51 357 PRO C N 1
ATOM 11328 C CA . PRO F 1 358 ? 70.733 135.270 146.065 1.00 142.38 357 PRO C CA 1
ATOM 11329 C C . PRO F 1 358 ? 71.537 135.398 147.349 1.00 141.86 357 PRO C C 1
ATOM 11330 O O . PRO F 1 358 ? 72.260 134.491 147.764 1.00 140.37 357 PRO C O 1
ATOM 11334 N N . ASP F 1 359 ? 71.396 136.565 147.982 1.00 138.36 358 ASP C N 1
ATOM 11335 C CA . ASP F 1 359 ? 72.041 136.794 149.268 1.00 136.44 358 ASP C CA 1
ATOM 11336 C C . ASP F 1 359 ? 71.419 135.965 150.382 1.00 137.26 358 ASP C C 1
ATOM 11337 O O . ASP F 1 359 ? 72.064 135.758 151.415 1.00 137.79 358 ASP C O 1
ATOM 11342 N N . GLU F 1 360 ? 70.185 135.490 150.199 1.00 139.89 359 GLU C N 1
ATOM 11343 C CA . GLU F 1 360 ? 69.548 134.668 151.221 1.00 138.14 359 GLU C CA 1
ATOM 11344 C C . GLU F 1 360 ? 70.253 133.333 151.411 1.00 140.43 359 GLU C C 1
ATOM 11345 O O . GLU F 1 360 ? 70.090 132.703 152.461 1.00 140.64 359 GLU C O 1
ATOM 11351 N N . CYS F 1 361 ? 71.033 132.885 150.423 1.00 140.86 360 CYS C N 1
ATOM 11352 C CA . CYS F 1 361 ? 71.798 131.655 150.581 1.00 141.52 360 CYS C CA 1
ATOM 11353 C C . CYS F 1 361 ? 72.900 131.780 151.622 1.00 141.59 360 CYS C C 1
ATOM 11354 O O . CYS F 1 361 ? 73.456 130.756 152.032 1.00 145.53 360 CYS C O 1
ATOM 11357 N N . MET F 1 362 ? 73.235 132.999 152.053 1.00 127.43 361 MET C N 1
ATOM 11358 C CA . MET F 1 362 ? 74.178 133.177 153.148 1.00 127.49 361 MET C CA 1
ATOM 11359 C C . MET F 1 362 ? 73.582 132.823 154.501 1.00 127.92 361 MET C C 1
ATOM 11360 O O . MET F 1 362 ? 74.335 132.564 155.445 1.00 129.45 361 MET C O 1
ATOM 11365 N N . PHE F 1 363 ? 72.258 132.804 154.618 1.00 125.17 362 PHE C N 1
ATOM 11366 C CA . PHE F 1 363 ? 71.600 132.680 155.908 1.00 124.61 362 PHE C CA 1
ATOM 11367 C C . PHE F 1 363 ? 70.788 131.406 156.073 1.00 125.73 362 PHE C C 1
ATOM 11368 O O . PHE F 1 363 ? 70.734 130.871 157.183 1.00 126.36 362 PHE C O 1
ATOM 11376 N N . THR F 1 364 ? 70.160 130.906 155.013 1.00 132.95 363 THR C N 1
ATOM 11377 C CA . THR F 1 364 ? 69.331 129.714 155.107 1.00 133.38 363 THR C CA 1
ATOM 11378 C C . THR F 1 364 ? 69.670 128.762 153.971 1.00 133.58 363 THR C C 1
ATOM 11379 O O . THR F 1 364 ? 70.032 129.194 152.873 1.00 131.40 363 THR C O 1
ATOM 11383 N N . ALA F 1 365 ? 69.568 127.465 154.251 1.00 137.13 364 ALA C N 1
ATOM 11384 C CA . ALA F 1 365 ? 69.787 126.431 153.240 1.00 137.27 364 ALA C CA 1
ATOM 11385 C C . ALA F 1 365 ? 68.467 126.069 152.558 1.00 140.54 364 ALA C C 1
ATOM 11386 O O . ALA F 1 365 ? 67.972 124.946 152.636 1.00 138.07 364 ALA C O 1
ATOM 11388 N N . SER F 1 366 ? 67.897 127.061 151.880 1.00 155.55 365 SER C N 1
ATOM 11389 C CA . SER F 1 366 ? 66.623 126.872 151.209 1.00 152.56 365 SER C CA 1
ATOM 11390 C C . SER F 1 366 ? 66.782 125.955 149.999 1.00 153.93 365 SER C C 1
ATOM 11391 O O . SER F 1 366 ? 67.874 125.785 149.450 1.00 157.33 365 SER C O 1
ATOM 11394 N N . GLU F 1 367 ? 65.663 125.357 149.588 1.00 160.13 366 GLU C N 1
ATOM 11395 C CA . GLU F 1 367 ? 65.688 124.453 148.444 1.00 159.70 366 GLU C CA 1
ATOM 11396 C C . GLU F 1 367 ? 65.993 125.190 147.145 1.00 160.51 366 GLU C C 1
ATOM 11397 O O . GLU F 1 367 ? 66.496 124.582 146.195 1.00 159.21 366 GLU C O 1
ATOM 11403 N N . GLU F 1 368 ? 65.697 126.490 147.080 1.00 153.80 367 GLU C N 1
ATOM 11404 C CA . GLU F 1 368 ? 66.030 127.260 145.886 1.00 151.86 367 GLU C CA 1
ATOM 11405 C C . GLU F 1 368 ? 67.539 127.379 145.707 1.00 153.21 367 GLU C C 1
ATOM 11406 O O . GLU F 1 368 ? 68.050 127.272 144.584 1.00 151.51 367 GLU C O 1
ATOM 11412 N N . CYS F 1 369 ? 68.268 127.600 146.803 1.00 153.95 368 CYS C N 1
ATOM 11413 C CA . CYS F 1 369 ? 69.724 127.643 146.723 1.00 151.93 368 CYS C CA 1
ATOM 11414 C C . CYS F 1 369 ? 70.282 126.297 146.278 1.00 150.95 368 CYS C C 1
ATOM 11415 O O . CYS F 1 369 ? 71.222 126.238 145.478 1.00 154.10 368 CYS C O 1
ATOM 11418 N N . LEU F 1 370 ? 69.708 125.202 146.783 1.00 134.55 369 LEU C N 1
ATOM 11419 C CA . LEU F 1 370 ? 70.146 123.875 146.364 1.00 135.08 369 LEU C CA 1
ATOM 11420 C C . LEU F 1 370 ? 69.860 123.644 144.885 1.00 136.02 369 LEU C C 1
ATOM 11421 O O . LEU F 1 370 ? 70.670 123.038 144.175 1.00 138.30 369 LEU C O 1
ATOM 11426 N N . GLN F 1 371 ? 68.708 124.114 144.403 1.00 136.37 370 GLN C N 1
ATOM 11427 C CA . GLN F 1 371 ? 68.389 123.973 142.986 1.00 137.24 370 GLN C CA 1
ATOM 11428 C C . GLN F 1 371 ? 69.354 124.770 142.121 1.00 136.80 370 GLN C C 1
ATOM 11429 O O . GLN F 1 371 ? 69.769 124.309 141.053 1.00 139.02 370 GLN C O 1
ATOM 11435 N N . LEU F 1 372 ? 69.721 125.974 142.564 1.00 127.37 371 LEU C N 1
ATOM 11436 C CA . LEU F 1 372 ? 70.703 126.760 141.823 1.00 127.42 371 LEU C CA 1
ATOM 11437 C C . LEU F 1 372 ? 72.068 126.082 141.824 1.00 129.41 371 LEU C C 1
ATOM 11438 O O . LEU F 1 372 ? 72.782 126.094 140.812 1.00 128.62 371 LEU C O 1
ATOM 11443 N N . LEU F 1 373 ? 72.448 125.483 142.955 1.00 127.84 372 LEU C N 1
ATOM 11444 C CA . LEU F 1 373 ? 73.691 124.719 143.012 1.00 126.24 372 LEU C CA 1
ATOM 11445 C C . LEU F 1 373 ? 73.660 123.550 142.035 1.00 129.01 372 LEU C C 1
ATOM 11446 O O . LEU F 1 373 ? 74.650 123.279 141.343 1.00 132.02 372 LEU C O 1
ATOM 11451 N N . MET F 1 374 ? 72.529 122.848 141.967 1.00 124.71 373 MET C N 1
ATOM 11452 C CA . MET F 1 374 ? 72.395 121.743 141.024 1.00 122.64 373 MET C CA 1
ATOM 11453 C C . MET F 1 374 ? 72.460 122.235 139.584 1.00 123.45 373 MET C C 1
ATOM 11454 O O . MET F 1 374 ? 73.024 121.559 138.718 1.00 124.62 373 MET C O 1
ATOM 11459 N N . GLN F 1 375 ? 71.877 123.403 139.306 1.00 118.33 374 GLN C N 1
ATOM 11460 C CA . GLN F 1 375 ? 71.959 123.970 137.963 1.00 116.38 374 GLN C CA 1
ATOM 11461 C C . GLN F 1 375 ? 73.401 124.292 137.589 1.00 118.30 374 GLN C C 1
ATOM 11462 O O . GLN F 1 375 ? 73.834 124.027 136.460 1.00 121.86 374 GLN C O 1
ATOM 11468 N N . LEU F 1 376 ? 74.157 124.870 138.523 1.00 111.95 375 LEU C N 1
ATOM 11469 C CA . LEU F 1 376 ? 75.568 125.145 138.266 1.00 112.66 375 LEU C CA 1
ATOM 11470 C C . LEU F 1 376 ? 76.345 123.855 138.030 1.00 116.78 375 LEU C C 1
ATOM 11471 O O . LEU F 1 376 ? 77.190 123.779 137.125 1.00 121.90 375 LEU C O 1
ATOM 11476 N N . HIS F 1 377 ? 76.066 122.827 138.834 1.00 111.31 376 HIS C N 1
ATOM 11477 C CA . HIS F 1 377 ? 76.717 121.535 138.651 1.00 108.59 376 HIS C CA 1
ATOM 11478 C C . HIS F 1 377 ? 76.391 120.945 137.285 1.00 110.79 376 HIS C C 1
ATOM 11479 O O . HIS F 1 377 ? 77.265 120.379 136.617 1.00 114.49 376 HIS C O 1
ATOM 11486 N N . ASN F 1 378 ? 75.138 121.077 136.849 1.00 110.40 377 ASN C N 1
ATOM 11487 C CA . ASN F 1 378 ? 74.741 120.567 135.541 1.00 111.07 377 ASN C CA 1
ATOM 11488 C C . ASN F 1 378 ? 75.418 121.336 134.414 1.00 112.09 377 ASN C C 1
ATOM 11489 O O . ASN F 1 378 ? 75.782 120.751 133.390 1.00 115.38 377 ASN C O 1
ATOM 11494 N N . ARG F 1 379 ? 75.581 122.650 134.576 1.00 108.49 378 ARG C N 1
ATOM 11495 C CA . ARG F 1 379 ? 76.302 123.433 133.575 1.00 107.59 378 ARG C CA 1
ATOM 11496 C C . ARG F 1 379 ? 77.753 122.976 133.470 1.00 112.37 378 ARG C C 1
ATOM 11497 O O . ARG F 1 379 ? 78.298 122.824 132.366 1.00 111.61 378 ARG C O 1
ATOM 11505 N N . ILE F 1 380 ? 78.394 122.751 134.619 1.00 110.03 379 ILE C N 1
ATOM 11506 C CA . ILE F 1 380 ? 79.767 122.253 134.617 1.00 104.35 379 ILE C CA 1
ATOM 11507 C C . ILE F 1 380 ? 79.835 120.890 133.942 1.00 106.76 379 ILE C C 1
ATOM 11508 O O . ILE F 1 380 ? 80.764 120.603 133.174 1.00 112.75 379 ILE C O 1
ATOM 11513 N N . LYS F 1 381 ? 78.853 120.028 134.216 1.00 112.79 380 LYS C N 1
ATOM 11514 C CA . LYS F 1 381 ? 78.825 118.710 133.592 1.00 111.95 380 LYS C CA 1
ATOM 11515 C C . LYS F 1 381 ? 78.646 118.815 132.082 1.00 113.38 380 LYS C C 1
ATOM 11516 O O . LYS F 1 381 ? 79.257 118.053 131.326 1.00 117.29 380 LYS C O 1
ATOM 11522 N N . CYS F 1 382 ? 77.800 119.741 131.626 1.00 109.91 381 CYS C N 1
ATOM 11523 C CA . CYS F 1 382 ? 77.631 119.957 130.191 1.00 108.17 381 CYS C CA 1
ATOM 11524 C C . CYS F 1 382 ? 78.949 120.363 129.550 1.00 112.32 381 CYS C C 1
ATOM 11525 O O . CYS F 1 382 ? 79.344 119.822 128.508 1.00 112.69 381 CYS C O 1
ATOM 11528 N N . ALA F 1 383 ? 79.643 121.322 130.165 1.00 106.82 382 ALA C N 1
ATOM 11529 C CA . ALA F 1 383 ? 80.919 121.771 129.617 1.00 105.67 382 ALA C CA 1
ATOM 11530 C C . ALA F 1 383 ? 81.926 120.628 129.568 1.00 107.63 382 ALA C C 1
ATOM 11531 O O . ALA F 1 383 ? 82.618 120.439 128.561 1.00 107.55 382 ALA C O 1
ATOM 11533 N N . ARG F 1 384 ? 82.010 119.847 130.648 1.00 111.21 383 ARG C N 1
ATOM 11534 C CA . ARG F 1 384 ? 82.955 118.736 130.686 1.00 105.61 383 ARG C CA 1
ATOM 11535 C C . ARG F 1 384 ? 82.619 117.681 129.639 1.00 105.89 383 ARG C C 1
ATOM 11536 O O . ARG F 1 384 ? 83.516 117.135 128.988 1.00 107.98 383 ARG C O 1
ATOM 11544 N N . SER F 1 385 ? 81.330 117.377 129.468 1.00 107.59 384 SER C N 1
ATOM 11545 C CA . SER F 1 385 ? 80.925 116.385 128.479 1.00 108.07 384 SER C CA 1
ATOM 11546 C C . SER F 1 385 ? 81.265 116.841 127.069 1.00 109.44 384 SER C C 1
ATOM 11547 O O . SER F 1 385 ? 81.737 116.045 126.248 1.00 110.51 384 SER C O 1
ATOM 11550 N N . ILE F 1 386 ? 81.026 118.118 126.762 1.00 103.44 385 ILE C N 1
ATOM 11551 C CA . ILE F 1 386 ? 81.373 118.612 125.433 1.00 98.89 385 ILE C CA 1
ATOM 11552 C C . ILE F 1 386 ? 82.884 118.619 125.236 1.00 100.13 385 ILE C C 1
ATOM 11553 O O . ILE F 1 386 ? 83.373 118.365 124.128 1.00 97.15 385 ILE C O 1
ATOM 11558 N N . LYS F 1 387 ? 83.648 118.898 126.296 1.00 105.74 386 LYS C N 1
ATOM 11559 C CA . LYS F 1 387 ? 85.105 118.892 126.185 1.00 103.23 386 LYS C CA 1
ATOM 11560 C C . LYS F 1 387 ? 85.635 117.523 125.777 1.00 105.63 386 LYS C C 1
ATOM 11561 O O . LYS F 1 387 ? 86.542 117.423 124.944 1.00 107.51 386 LYS C O 1
ATOM 11567 N N . SER F 1 388 ? 85.086 116.455 126.359 1.00 106.75 387 SER C N 1
ATOM 11568 C CA . SER F 1 388 ? 85.671 115.130 126.182 1.00 106.88 387 SER C CA 1
ATOM 11569 C C . SER F 1 388 ? 85.423 114.564 124.789 1.00 114.49 387 SER C C 1
ATOM 11570 O O . SER F 1 388 ? 86.262 113.820 124.270 1.00 116.01 387 SER C O 1
ATOM 11573 N N . LYS F 1 389 ? 84.290 114.893 124.170 1.00 110.04 388 LYS C N 1
ATOM 11574 C CA . LYS F 1 389 ? 83.867 114.217 122.950 1.00 107.28 388 LYS C CA 1
ATOM 11575 C C . LYS F 1 389 ? 84.166 114.991 121.675 1.00 108.78 388 LYS C C 1
ATOM 11576 O O . LYS F 1 389 ? 84.252 114.379 120.605 1.00 110.95 388 LYS C O 1
ATOM 11582 N N . ILE F 1 390 ? 84.320 116.313 121.752 1.00 109.23 389 ILE C N 1
ATOM 11583 C CA . ILE F 1 390 ? 84.402 117.119 120.536 1.00 110.14 389 ILE C CA 1
ATOM 11584 C C . ILE F 1 390 ? 85.687 116.822 119.768 1.00 109.71 389 ILE C C 1
ATOM 11585 O O . ILE F 1 390 ? 85.710 116.870 118.533 1.00 114.61 389 ILE C O 1
ATOM 11590 N N . THR F 1 391 ? 86.774 116.511 120.480 1.00 112.81 390 THR C N 1
ATOM 11591 C CA . THR F 1 391 ? 88.048 116.272 119.810 1.00 116.86 390 THR C CA 1
ATOM 11592 C C . THR F 1 391 ? 88.050 114.983 119.001 1.00 115.93 390 THR C C 1
ATOM 11593 O O . THR F 1 391 ? 88.804 114.879 118.028 1.00 116.83 390 THR C O 1
ATOM 11597 N N . LYS F 1 392 ? 87.228 114.007 119.375 1.00 115.24 391 LYS C N 1
ATOM 11598 C CA . LYS F 1 392 ? 87.144 112.744 118.656 1.00 117.03 391 LYS C CA 1
ATOM 11599 C C . LYS F 1 392 ? 86.173 112.801 117.485 1.00 118.60 391 LYS C C 1
ATOM 11600 O O . LYS F 1 392 ? 86.085 111.833 116.723 1.00 121.03 391 LYS C O 1
ATOM 11606 N N . ASN F 1 393 ? 85.451 113.905 117.335 1.00 118.55 392 ASN C N 1
ATOM 11607 C CA . ASN F 1 393 ? 84.474 114.096 116.265 1.00 117.96 392 ASN C CA 1
ATOM 11608 C C . ASN F 1 393 ? 85.174 114.806 115.113 1.00 120.43 392 ASN C C 1
ATOM 11609 O O . ASN F 1 393 ? 85.340 116.028 115.129 1.00 120.57 392 ASN C O 1
ATOM 11614 N N . THR F 1 394 ? 85.589 114.033 114.105 1.00 121.22 393 THR C N 1
ATOM 11615 C CA . THR F 1 394 ? 86.378 114.593 113.010 1.00 118.94 393 THR C CA 1
ATOM 11616 C C . THR F 1 394 ? 85.581 115.593 112.182 1.00 118.58 393 THR C C 1
ATOM 11617 O O . THR F 1 394 ? 86.156 116.552 111.656 1.00 120.69 393 THR C O 1
ATOM 11621 N N . THR F 1 395 ? 84.272 115.381 112.042 1.00 115.51 394 THR C N 1
ATOM 11622 C CA . THR F 1 395 ? 83.456 116.283 111.236 1.00 115.78 394 THR C CA 1
ATOM 11623 C C . THR F 1 395 ? 83.464 117.694 111.810 1.00 116.80 394 THR C C 1
ATOM 11624 O O . THR F 1 395 ? 83.605 118.677 111.074 1.00 117.93 394 THR C O 1
ATOM 11628 N N . ALA F 1 396 ? 83.311 117.813 113.129 1.00 121.07 395 ALA C N 1
ATOM 11629 C CA . ALA F 1 396 ? 83.294 119.128 113.760 1.00 124.60 395 ALA C CA 1
ATOM 11630 C C . ALA F 1 396 ? 84.672 119.778 113.719 1.00 125.94 395 ALA C C 1
ATOM 11631 O O . ALA F 1 396 ? 84.797 120.975 113.434 1.00 126.79 395 ALA C O 1
ATOM 11633 N N . MET F 1 397 ? 85.721 119.003 114.007 1.00 125.22 396 MET C N 1
ATOM 11634 C CA . MET F 1 397 ? 87.065 119.568 114.066 1.00 123.34 396 MET C CA 1
ATOM 11635 C C . MET F 1 397 ? 87.522 120.064 112.700 1.00 123.01 396 MET C C 1
ATOM 11636 O O . MET F 1 397 ? 88.177 121.108 112.598 1.00 124.80 396 MET C O 1
ATOM 11641 N N . GLU F 1 398 ? 87.192 119.327 111.637 1.00 125.69 397 GLU C N 1
ATOM 11642 C CA . GLU F 1 398 ? 87.603 119.732 110.297 1.00 124.14 397 GLU C CA 1
ATOM 11643 C C . GLU F 1 398 ? 86.940 121.033 109.869 1.00 126.23 397 GLU C C 1
ATOM 11644 O O . GLU F 1 398 ? 87.493 121.763 109.038 1.00 127.37 397 GLU C O 1
ATOM 11650 N N . ALA F 1 399 ? 85.763 121.342 110.415 1.00 120.23 398 ALA C N 1
ATOM 11651 C CA . ALA F 1 399 ? 85.052 122.550 110.017 1.00 120.68 398 ALA C CA 1
ATOM 11652 C C . ALA F 1 399 ? 85.729 123.821 110.515 1.00 121.37 398 ALA C C 1
ATOM 11653 O O . ALA F 1 399 ? 85.437 124.904 109.998 1.00 119.69 398 ALA C O 1
ATOM 11655 N N . CYS F 1 400 ? 86.620 123.718 111.498 1.00 130.75 399 CYS C N 1
ATOM 11656 C CA . CYS F 1 400 ? 87.288 124.890 112.049 1.00 131.32 399 CYS C CA 1
ATOM 11657 C C . CYS F 1 400 ? 88.500 125.327 111.236 1.00 131.41 399 CYS C C 1
ATOM 11658 O O . CYS F 1 400 ? 89.057 126.392 111.518 1.00 132.74 399 CYS C O 1
ATOM 11661 N N . ASN F 1 401 ? 88.912 124.537 110.243 1.00 121.43 400 ASN C N 1
ATOM 11662 C CA . ASN F 1 401 ? 90.011 124.895 109.344 1.00 120.45 400 ASN C CA 1
ATOM 11663 C C . ASN F 1 401 ? 91.297 125.192 110.110 1.00 121.44 400 ASN C C 1
ATOM 11664 O O . ASN F 1 401 ? 92.019 126.145 109.811 1.00 120.37 400 ASN C O 1
ATOM 11669 N N . CYS F 1 402 ? 91.590 124.366 111.111 1.00 121.09 401 CYS C N 1
ATOM 11670 C CA . CYS F 1 402 ? 92.831 124.477 111.870 1.00 119.54 401 CYS C CA 1
ATOM 11671 C C . CYS F 1 402 ? 93.907 123.661 111.164 1.00 119.68 401 CYS C C 1
ATOM 11672 O O . CYS F 1 402 ? 93.867 122.426 111.171 1.00 124.22 401 CYS C O 1
ATOM 11675 N N . PHE F 1 403 ? 94.869 124.351 110.555 1.00 101.78 402 PHE C N 1
ATOM 11676 C CA . PHE F 1 403 ? 95.939 123.722 109.806 1.00 102.83 402 PHE C CA 1
ATOM 11677 C C . PHE F 1 403 ? 97.290 124.062 110.423 1.00 105.92 402 PHE C C 1
ATOM 11678 O O . PHE F 1 403 ? 97.438 125.128 111.029 1.00 112.45 402 PHE C O 1
ATOM 11686 N N . PRO F 1 404 ? 98.282 123.183 110.299 1.00 92.81 403 PRO C N 1
ATOM 11687 C CA . PRO F 1 404 ? 99.566 123.440 110.941 1.00 90.93 403 PRO C CA 1
ATOM 11688 C C . PRO F 1 404 ? 100.234 124.659 110.341 1.00 92.12 403 PRO C C 1
ATOM 11689 O O . PRO F 1 404 ? 99.990 125.013 109.173 1.00 95.36 403 PRO C O 1
ATOM 11693 N N . PRO F 1 405 ? 101.080 125.345 111.110 1.00 91.16 404 PRO C N 1
ATOM 11694 C CA . PRO F 1 405 ? 101.722 126.561 110.598 1.00 95.09 404 PRO C CA 1
ATOM 11695 C C . PRO F 1 405 ? 102.632 126.267 109.417 1.00 95.41 404 PRO C C 1
ATOM 11696 O O . PRO F 1 405 ? 103.247 125.203 109.326 1.00 98.72 404 PRO C O 1
ATOM 11700 N N . CYS F 1 406 ? 102.713 127.234 108.501 1.00 103.85 405 CYS C N 1
ATOM 11701 C CA . CYS F 1 406 ? 103.568 127.079 107.332 1.00 107.31 405 CYS C CA 1
ATOM 11702 C C . CYS F 1 406 ? 105.047 127.155 107.688 1.00 107.71 405 CYS C C 1
ATOM 11703 O O . CYS F 1 406 ? 105.869 126.541 107.002 1.00 113.39 405 CYS C O 1
ATOM 11706 N N . ASP F 1 407 ? 105.399 127.888 108.741 1.00 98.40 406 ASP C N 1
ATOM 11707 C CA . ASP F 1 407 ? 106.779 127.990 109.209 1.00 102.50 406 ASP C CA 1
ATOM 11708 C C . ASP F 1 407 ? 106.745 127.932 110.729 1.00 101.99 406 ASP C C 1
ATOM 11709 O O . ASP F 1 407 ? 106.305 128.886 111.377 1.00 104.56 406 ASP C O 1
ATOM 11714 N N . GLU F 1 408 ? 107.210 126.821 111.292 1.00 100.62 407 GLU C N 1
ATOM 11715 C CA . GLU F 1 408 ? 107.066 126.544 112.712 1.00 96.57 407 GLU C CA 1
ATOM 11716 C C . GLU F 1 408 ? 108.419 126.225 113.327 1.00 98.55 407 GLU C C 1
ATOM 11717 O O . GLU F 1 408 ? 109.259 125.575 112.699 1.00 106.02 407 GLU C O 1
ATOM 11723 N N . VAL F 1 409 ? 108.623 126.691 114.557 1.00 86.39 408 VAL C N 1
ATOM 11724 C CA . VAL F 1 409 ? 109.804 126.368 115.347 1.00 84.30 408 VAL C CA 1
ATOM 11725 C C . VAL F 1 409 ? 109.356 125.542 116.543 1.00 84.05 408 VAL C C 1
ATOM 11726 O O . VAL F 1 409 ? 108.457 125.952 117.287 1.00 94.01 408 VAL C O 1
ATOM 11730 N N . SER F 1 410 ? 109.982 124.384 116.730 1.00 74.74 409 SER C N 1
ATOM 11731 C CA . SER F 1 410 ? 109.628 123.468 117.802 1.00 74.40 409 SER C CA 1
ATOM 11732 C C . SER F 1 410 ? 110.879 123.094 118.581 1.00 83.20 409 SER C C 1
ATOM 11733 O O . SER F 1 410 ? 112.004 123.235 118.096 1.00 92.57 409 SER C O 1
ATOM 11736 N N . TYR F 1 411 ? 110.669 122.616 119.804 1.00 75.84 410 TYR C N 1
ATOM 11737 C CA . TYR F 1 411 ? 111.759 122.276 120.705 1.00 75.35 410 TYR C CA 1
ATOM 11738 C C . TYR F 1 411 ? 111.542 120.882 121.269 1.00 78.55 410 TYR C C 1
ATOM 11739 O O . TYR F 1 411 ? 110.457 120.574 121.771 1.00 84.34 410 TYR C O 1
ATOM 11748 N N . ASP F 1 412 ? 112.571 120.045 121.184 1.00 86.55 411 ASP C N 1
ATOM 11749 C CA . ASP F 1 412 ? 112.594 118.760 121.867 1.00 86.92 411 ASP C CA 1
ATOM 11750 C C . ASP F 1 412 ? 113.493 118.883 123.087 1.00 90.21 411 ASP C C 1
ATOM 11751 O O . ASP F 1 412 ? 114.630 119.354 122.980 1.00 98.97 411 ASP C O 1
ATOM 11756 N N . VAL F 1 413 ? 112.987 118.460 124.241 1.00 70.57 412 VAL C N 1
ATOM 11757 C CA . VAL F 1 413 ? 113.604 118.756 125.526 1.00 73.64 412 VAL C CA 1
ATOM 11758 C C . VAL F 1 413 ? 114.075 117.461 126.169 1.00 69.71 412 VAL C C 1
ATOM 11759 O O . VAL F 1 413 ? 113.301 116.504 126.293 1.00 73.64 412 VAL C O 1
ATOM 11763 N N . SER F 1 414 ? 115.342 117.434 126.573 1.00 68.72 413 SER C N 1
ATOM 11764 C CA . SER F 1 414 ? 115.855 116.361 127.409 1.00 64.46 413 SER C CA 1
ATOM 11765 C C . SER F 1 414 ? 115.633 116.722 128.871 1.00 68.45 413 SER C C 1
ATOM 11766 O O . SER F 1 414 ? 116.039 117.798 129.320 1.00 80.45 413 SER C O 1
ATOM 11769 N N . TYR F 1 415 ? 114.992 115.828 129.612 1.00 59.53 414 TYR C N 1
ATOM 11770 C CA . TYR F 1 415 ? 114.547 116.109 130.969 1.00 51.82 414 TYR C CA 1
ATOM 11771 C C . TYR F 1 415 ? 115.319 115.239 131.949 1.00 60.64 414 TYR C C 1
ATOM 11772 O O . TYR F 1 415 ? 115.417 114.023 131.762 1.00 74.90 414 TYR C O 1
ATOM 11781 N N . SER F 1 416 ? 115.865 115.866 132.989 1.00 49.90 415 SER C N 1
ATOM 11782 C CA . SER F 1 416 ? 116.630 115.160 134.006 1.00 52.16 415 SER C CA 1
ATOM 11783 C C . SER F 1 416 ? 116.461 115.881 135.333 1.00 62.08 415 SER C C 1
ATOM 11784 O O . SER F 1 416 ? 116.110 117.062 135.378 1.00 71.94 415 SER C O 1
ATOM 11787 N N . LEU F 1 417 ? 116.718 115.157 136.420 1.00 62.15 416 LEU C N 1
ATOM 11788 C CA . LEU F 1 417 ? 116.535 115.685 137.762 1.00 56.98 416 LEU C CA 1
ATOM 11789 C C . LEU F 1 417 ? 117.753 115.394 138.626 1.00 62.10 416 LEU C C 1
ATOM 11790 O O . LEU F 1 417 ? 118.304 114.290 138.590 1.00 73.00 416 LEU C O 1
ATOM 11795 N N . SER F 1 418 ? 118.164 116.394 139.397 1.00 69.82 417 SER C N 1
ATOM 11796 C CA . SER F 1 418 ? 119.147 116.241 140.456 1.00 56.35 417 SER C CA 1
ATOM 11797 C C . SER F 1 418 ? 118.528 116.706 141.764 1.00 65.45 417 SER C C 1
ATOM 11798 O O . SER F 1 418 ? 117.505 117.391 141.775 1.00 85.46 417 SER C O 1
ATOM 11801 N N . LYS F 1 419 ? 119.156 116.332 142.871 1.00 60.78 418 LYS C N 1
ATOM 11802 C CA . LYS F 1 419 ? 118.776 116.847 144.182 1.00 66.88 418 LYS C CA 1
ATOM 11803 C C . LYS F 1 419 ? 119.561 118.132 144.410 1.00 76.28 418 LYS C C 1
ATOM 11804 O O . LYS F 1 419 ? 120.773 118.089 144.642 1.00 92.95 418 LYS C O 1
ATOM 11810 N N . TRP F 1 420 ? 118.878 119.280 144.333 1.00 62.03 419 TRP C N 1
ATOM 11811 C CA . TRP F 1 420 ? 119.610 120.539 144.251 1.00 74.10 419 TRP C CA 1
ATOM 11812 C C . TRP F 1 420 ? 120.377 120.844 145.535 1.00 89.48 419 TRP C C 1
ATOM 11813 O O . TRP F 1 420 ? 121.610 120.917 145.487 1.00 99.01 419 TRP C O 1
ATOM 11824 N N . PRO F 1 421 ? 119.731 121.038 146.698 1.00 77.90 420 PRO C N 1
ATOM 11825 C CA . PRO F 1 421 ? 120.519 121.370 147.892 1.00 70.42 420 PRO C CA 1
ATOM 11826 C C . PRO F 1 421 ? 121.203 120.124 148.431 1.00 77.17 420 PRO C C 1
ATOM 11827 O O . PRO F 1 421 ? 120.575 119.274 149.070 1.00 88.36 420 PRO C O 1
ATOM 11831 N N . SER F 1 422 ? 122.501 120.011 148.169 1.00 76.76 421 SER C N 1
ATOM 11832 C CA . SER F 1 422 ? 123.246 118.842 148.601 1.00 80.33 421 SER C CA 1
ATOM 11833 C C . SER F 1 422 ? 123.413 118.845 150.114 1.00 88.66 421 SER C C 1
ATOM 11834 O O . SER F 1 422 ? 123.536 119.896 150.746 1.00 93.70 421 SER C O 1
ATOM 11837 N N . ALA F 1 423 ? 123.405 117.653 150.698 1.00 86.44 422 ALA C N 1
ATOM 11838 C CA . ALA F 1 423 ? 123.647 117.543 152.126 1.00 85.18 422 ALA C CA 1
ATOM 11839 C C . ALA F 1 423 ? 125.090 117.915 152.447 1.00 89.53 422 ALA C C 1
ATOM 11840 O O . ALA F 1 423 ? 126.025 117.540 151.735 1.00 96.23 422 ALA C O 1
ATOM 11842 N N . GLY F 1 424 ? 125.266 118.661 153.532 1.00 89.92 423 GLY C N 1
ATOM 11843 C CA . GLY F 1 424 ? 126.597 119.018 153.975 1.00 88.63 423 GLY C CA 1
ATOM 11844 C C . GLY F 1 424 ? 127.053 120.414 153.609 1.00 91.32 423 GLY C C 1
ATOM 11845 O O . GLY F 1 424 ? 126.283 121.376 153.686 1.00 98.15 423 GLY C O 1
ATOM 11846 N N . TYR F 1 425 ? 128.321 120.528 153.208 1.00 86.41 424 TYR C N 1
ATOM 11847 C CA . TYR F 1 425 ? 128.952 121.836 153.061 1.00 90.01 424 TYR C CA 1
ATOM 11848 C C . TYR F 1 425 ? 128.437 122.581 151.836 1.00 95.95 424 TYR C C 1
ATOM 11849 O O . TYR F 1 425 ? 128.255 123.805 151.878 1.00 100.95 424 TYR C O 1
ATOM 11858 N N . GLU F 1 426 ? 128.211 121.869 150.732 1.00 93.68 425 GLU C N 1
ATOM 11859 C CA . GLU F 1 426 ? 127.722 122.526 149.525 1.00 93.87 425 GLU C CA 1
ATOM 11860 C C . GLU F 1 426 ? 126.317 123.076 149.736 1.00 96.46 425 GLU C C 1
ATOM 11861 O O . GLU F 1 426 ? 125.976 124.151 149.227 1.00 100.89 425 GLU C O 1
ATOM 11867 N N . GLY F 1 427 ? 125.488 122.355 150.492 1.00 86.25 426 GLY C N 1
ATOM 11868 C CA . GLY F 1 427 ? 124.198 122.899 150.875 1.00 83.69 426 GLY C CA 1
ATOM 11869 C C . GLY F 1 427 ? 124.317 124.131 151.746 1.00 85.12 426 GLY C C 1
ATOM 11870 O O . GLY F 1 427 ? 123.508 125.054 151.635 1.00 93.12 426 GLY C O 1
ATOM 11871 N N . ASP F 1 428 ? 125.323 124.167 152.623 1.00 86.72 427 ASP C N 1
ATOM 11872 C CA . ASP F 1 428 ? 125.576 125.373 153.402 1.00 82.33 427 ASP C CA 1
ATOM 11873 C C . ASP F 1 428 ? 125.941 126.538 152.494 1.00 83.57 427 ASP C C 1
ATOM 11874 O O . ASP F 1 428 ? 125.494 127.671 152.712 1.00 92.77 427 ASP C O 1
ATOM 11879 N N . ALA F 1 429 ? 126.754 126.278 151.469 1.00 78.10 428 ALA C N 1
ATOM 11880 C CA . ALA F 1 429 ? 127.098 127.328 150.517 1.00 80.38 428 ALA C CA 1
ATOM 11881 C C . ALA F 1 429 ? 125.865 127.821 149.772 1.00 80.43 428 ALA C C 1
ATOM 11882 O O . ALA F 1 429 ? 125.701 129.026 149.557 1.00 81.95 428 ALA C O 1
ATOM 11884 N N . ALA F 1 430 ? 124.987 126.902 149.368 1.00 77.07 429 ALA C N 1
ATOM 11885 C CA . ALA F 1 430 ? 123.759 127.298 148.681 1.00 74.68 429 ALA C CA 1
ATOM 11886 C C . ALA F 1 430 ? 122.866 128.134 149.592 1.00 78.01 429 ALA C C 1
ATOM 11887 O O . ALA F 1 430 ? 122.281 129.137 149.162 1.00 88.32 429 ALA C O 1
ATOM 11889 N N . TYR F 1 431 ? 122.743 127.728 150.858 1.00 75.89 430 TYR C N 1
ATOM 11890 C CA . TYR F 1 431 ? 121.952 128.494 151.812 1.00 67.80 430 TYR C CA 1
ATOM 11891 C C . TYR F 1 431 ? 122.528 129.886 152.023 1.00 68.80 430 TYR C C 1
ATOM 11892 O O . TYR F 1 431 ? 121.775 130.862 152.103 1.00 77.61 430 TYR C O 1
ATOM 11901 N N . PHE F 1 432 ? 123.853 129.998 152.127 1.00 76.81 431 PHE C N 1
ATOM 11902 C CA . PHE F 1 432 ? 124.467 131.313 152.264 1.00 76.50 431 PHE C CA 1
ATOM 11903 C C . PHE F 1 432 ? 124.249 132.158 151.017 1.00 83.49 431 PHE C C 1
ATOM 11904 O O . PHE F 1 432 ? 124.048 133.372 151.113 1.00 94.51 431 PHE C O 1
ATOM 11912 N N . ASP F 1 433 ? 124.300 131.539 149.839 1.00 84.05 432 ASP C N 1
ATOM 11913 C CA . ASP F 1 433 ? 124.040 132.281 148.611 1.00 84.20 432 ASP C CA 1
ATOM 11914 C C . ASP F 1 433 ? 122.616 132.819 148.588 1.00 81.60 432 ASP C C 1
ATOM 11915 O O . ASP F 1 433 ? 122.383 133.966 148.187 1.00 83.96 432 ASP C O 1
ATOM 11920 N N . VAL F 1 434 ? 121.649 132.005 149.012 1.00 75.57 433 VAL C N 1
ATOM 11921 C CA . VAL F 1 434 ? 120.253 132.426 148.944 1.00 67.73 433 VAL C CA 1
ATOM 11922 C C . VAL F 1 434 ? 119.952 133.485 150.000 1.00 69.34 433 VAL C C 1
ATOM 11923 O O . VAL F 1 434 ? 119.346 134.522 149.704 1.00 81.82 433 VAL C O 1
ATOM 11927 N N . PHE F 1 435 ? 120.371 133.248 151.244 1.00 70.78 434 PHE C N 1
ATOM 11928 C CA . PHE F 1 435 ? 119.948 134.091 152.357 1.00 70.22 434 PHE C CA 1
ATOM 11929 C C . PHE F 1 435 ? 121.023 135.037 152.870 1.00 77.01 434 PHE C C 1
ATOM 11930 O O . PHE F 1 435 ? 120.687 136.010 153.553 1.00 78.11 434 PHE C O 1
ATOM 11938 N N . GLY F 1 436 ? 122.293 134.785 152.572 1.00 91.76 435 GLY C N 1
ATOM 11939 C CA . GLY F 1 436 ? 123.349 135.642 153.074 1.00 88.22 435 GLY C CA 1
ATOM 11940 C C . GLY F 1 436 ? 123.754 136.720 152.093 1.00 89.12 435 GLY C C 1
ATOM 11941 O O . GLY F 1 436 ? 123.959 137.875 152.475 1.00 96.43 435 GLY C O 1
ATOM 11942 N N . ILE F 1 437 ? 123.876 136.351 150.822 1.00 84.80 436 ILE C N 1
ATOM 11943 C CA . ILE F 1 437 ? 124.284 137.295 149.788 1.00 86.27 436 ILE C CA 1
ATOM 11944 C C . ILE F 1 437 ? 123.081 137.934 149.115 1.00 88.66 436 ILE C C 1
ATOM 11945 O O . ILE F 1 437 ? 122.957 139.161 149.073 1.00 92.14 436 ILE C O 1
ATOM 11950 N N . GLU F 1 438 ? 122.178 137.114 148.579 1.00 93.91 437 GLU C N 1
ATOM 11951 C CA . GLU F 1 438 ? 120.983 137.642 147.936 1.00 95.26 437 GLU C CA 1
ATOM 11952 C C . GLU F 1 438 ? 120.021 138.262 148.941 1.00 98.77 437 GLU C C 1
ATOM 11953 O O . GLU F 1 438 ? 119.283 139.186 148.582 1.00 101.21 437 GLU C O 1
ATOM 11959 N N . LYS F 1 439 ? 120.033 137.792 150.187 1.00 92.46 438 LYS C N 1
ATOM 11960 C CA . LYS F 1 439 ? 119.158 138.291 151.245 1.00 90.03 438 LYS C CA 1
ATOM 11961 C C . LYS F 1 439 ? 117.692 138.177 150.831 1.00 91.76 438 LYS C C 1
ATOM 11962 O O . LYS F 1 439 ? 116.970 139.164 150.687 1.00 95.59 438 LYS C O 1
ATOM 11968 N N . PHE F 1 440 ? 117.268 136.927 150.635 1.00 82.81 439 PHE C N 1
ATOM 11969 C CA . PHE F 1 440 ? 115.925 136.659 150.133 1.00 78.77 439 PHE C CA 1
ATOM 11970 C C . PHE F 1 440 ? 114.856 137.119 151.116 1.00 83.53 439 PHE C C 1
ATOM 11971 O O . PHE F 1 440 ? 113.817 137.650 150.707 1.00 95.01 439 PHE C O 1
ATOM 11979 N N . ASN F 1 441 ? 115.089 136.923 152.416 1.00 78.83 440 ASN C N 1
ATOM 11980 C CA . ASN F 1 441 ? 114.094 137.306 153.414 1.00 79.73 440 ASN C CA 1
ATOM 11981 C C . ASN F 1 441 ? 113.901 138.816 153.459 1.00 83.98 440 ASN C C 1
ATOM 11982 O O . ASN F 1 441 ? 112.802 139.302 153.751 1.00 92.08 440 ASN C O 1
ATOM 11987 N N . GLU F 1 442 ? 114.960 139.576 153.174 1.00 87.08 441 GLU C N 1
ATOM 11988 C CA . GLU F 1 442 ? 114.899 141.030 153.279 1.00 91.83 441 GLU C CA 1
ATOM 11989 C C . GLU F 1 442 ? 113.976 141.661 152.247 1.00 92.52 441 GLU C C 1
ATOM 11990 O O . GLU F 1 442 ? 113.601 142.828 152.407 1.00 100.59 441 GLU C O 1
ATOM 11996 N N . ARG F 1 443 ? 113.608 140.889 151.220 1.00 77.02 442 ARG C N 1
ATOM 11997 C CA . ARG F 1 443 ? 112.702 141.397 150.157 1.00 74.25 442 ARG C CA 1
ATOM 11998 C C . ARG F 1 443 ? 111.263 141.419 150.681 1.00 80.86 442 ARG C C 1
ATOM 11999 O O . ARG F 1 443 ? 110.407 142.027 150.013 1.00 90.68 442 ARG C O 1
ATOM 12007 N N . PHE F 1 444 ? 111.010 140.771 151.821 1.00 83.06 443 PHE C N 1
ATOM 12008 C CA . PHE F 1 444 ? 109.630 140.692 152.371 1.00 83.84 443 PHE C CA 1
ATOM 12009 C C . PHE F 1 444 ? 109.593 141.329 153.761 1.00 88.23 443 PHE C C 1
ATOM 12010 O O . PHE F 1 444 ? 108.641 141.070 154.511 1.00 94.70 443 PHE C O 1
ATOM 12018 N N . ASN F 1 445 ? 110.602 142.137 154.087 1.00 96.24 444 ASN C N 1
ATOM 12019 C CA . ASN F 1 445 ? 110.619 142.845 155.394 1.00 97.41 444 ASN C CA 1
ATOM 12020 C C . ASN F 1 445 ? 109.896 144.184 155.210 1.00 102.47 444 ASN C C 1
ATOM 12021 O O . ASN F 1 445 ? 109.860 144.980 156.169 1.00 106.98 444 ASN C O 1
ATOM 12026 N N . LYS F 1 446 ? 109.330 144.410 154.021 1.00 106.60 445 LYS C N 1
ATOM 12027 C CA . LYS F 1 446 ? 108.575 145.663 153.748 1.00 108.13 445 LYS C CA 1
ATOM 12028 C C . LYS F 1 446 ? 107.272 145.650 154.553 1.00 112.92 445 LYS C C 1
ATOM 12029 O O . LYS F 1 446 ? 106.807 144.548 154.906 1.00 112.76 445 LYS C O 1
ATOM 12035 N N . THR F 1 447 ? 106.708 146.831 154.823 1.00 123.33 446 THR C N 1
ATOM 12036 C CA . THR F 1 447 ? 105.472 146.927 155.644 1.00 122.41 446 THR C CA 1
ATOM 12037 C C . THR F 1 447 ? 104.393 145.988 155.097 1.00 120.92 446 THR C C 1
ATOM 12038 O O . THR F 1 447 ? 103.931 145.122 155.866 1.00 118.53 446 THR C O 1
ATOM 12042 N N . GLY F 1 448 ? 104.005 146.152 153.828 1.00 114.65 447 GLY C N 1
ATOM 12043 C CA . GLY F 1 448 ? 102.924 145.352 153.291 1.00 115.02 447 GLY C CA 1
ATOM 12044 C C . GLY F 1 448 ? 103.102 143.854 153.368 1.00 117.53 447 GLY C C 1
ATOM 12045 O O . GLY F 1 448 ? 102.165 143.117 153.052 1.00 117.24 447 GLY C O 1
ATOM 12046 N N . THR F 1 449 ? 104.277 143.374 153.781 1.00 113.68 448 THR C N 1
ATOM 12047 C CA . THR F 1 449 ? 104.535 141.941 153.869 1.00 111.61 448 THR C CA 1
ATOM 12048 C C . THR F 1 449 ? 105.239 141.581 155.171 1.00 109.85 448 THR C C 1
ATOM 12049 O O . THR F 1 449 ? 106.086 140.683 155.194 1.00 114.16 448 THR C O 1
ATOM 12053 N N . GLN F 1 450 ? 104.907 142.277 156.261 1.00 101.24 449 GLN C N 1
ATOM 12054 C CA . GLN F 1 450 ? 105.588 142.032 157.528 1.00 105.06 449 GLN C CA 1
ATOM 12055 C C . GLN F 1 450 ? 105.294 140.633 158.057 1.00 108.56 449 GLN C C 1
ATOM 12056 O O . GLN F 1 450 ? 106.178 139.975 158.615 1.00 108.77 449 GLN C O 1
ATOM 12062 N N . GLY F 1 451 ? 104.054 140.166 157.897 1.00 100.47 450 GLY C N 1
ATOM 12063 C CA . GLY F 1 451 ? 103.710 138.834 158.368 1.00 96.37 450 GLY C CA 1
ATOM 12064 C C . GLY F 1 451 ? 104.480 137.742 157.653 1.00 97.73 450 GLY C C 1
ATOM 12065 O O . GLY F 1 451 ? 104.883 136.749 158.265 1.00 102.65 450 GLY C O 1
ATOM 12066 N N . LYS F 1 452 ? 104.689 137.904 156.346 1.00 88.24 451 LYS C N 1
ATOM 12067 C CA . LYS F 1 452 ? 105.475 136.934 155.592 1.00 92.43 451 LYS C CA 1
ATOM 12068 C C . LYS F 1 452 ? 106.922 136.911 156.070 1.00 95.66 451 LYS C C 1
ATOM 12069 O O . LYS F 1 452 ? 107.569 135.855 156.073 1.00 101.95 451 LYS C O 1
ATOM 12075 N N . TYR F 1 453 ? 107.443 138.071 156.476 1.00 91.27 452 TYR C N 1
ATOM 12076 C CA . TYR F 1 453 ? 108.821 138.144 156.951 1.00 88.25 452 TYR C CA 1
ATOM 12077 C C . TYR F 1 453 ? 109.043 137.247 158.157 1.00 92.85 452 TYR C C 1
ATOM 12078 O O . TYR F 1 453 ? 110.038 136.521 158.225 1.00 98.61 452 TYR C O 1
ATOM 12087 N N . GLU F 1 454 ? 108.145 137.316 159.141 1.00 95.22 453 GLU C N 1
ATOM 12088 C CA . GLU F 1 454 ? 108.309 136.502 160.340 1.00 97.45 453 GLU C CA 1
ATOM 12089 C C . GLU F 1 454 ? 108.244 135.019 160.006 1.00 98.93 453 GLU C C 1
ATOM 12090 O O . GLU F 1 454 ? 109.032 134.218 160.528 1.00 102.81 453 GLU C O 1
ATOM 12096 N N . LEU F 1 455 ? 107.316 134.639 159.126 1.00 81.98 454 LEU C N 1
ATOM 12097 C CA . LEU F 1 455 ? 107.188 133.242 158.730 1.00 83.45 454 LEU C CA 1
ATOM 12098 C C . LEU F 1 455 ? 108.462 132.741 158.064 1.00 87.71 454 LEU C C 1
ATOM 12099 O O . LEU F 1 455 ? 108.950 131.650 158.379 1.00 93.87 454 LEU C O 1
ATOM 12104 N N . PHE F 1 456 ? 109.026 133.531 157.148 1.00 76.10 455 PHE C N 1
ATOM 12105 C CA . PHE F 1 456 ? 110.237 133.086 156.467 1.00 77.05 455 PHE C CA 1
ATOM 12106 C C . PHE F 1 456 ? 111.454 133.123 157.381 1.00 79.83 455 PHE C C 1
ATOM 12107 O O . PHE F 1 456 ? 112.354 132.288 157.243 1.00 85.28 455 PHE C O 1
ATOM 12115 N N . THR F 1 457 ? 111.507 134.076 158.313 1.00 83.50 456 THR C N 1
ATOM 12116 C CA . THR F 1 457 ? 112.610 134.116 159.263 1.00 84.74 456 THR C CA 1
ATOM 12117 C C . THR F 1 457 ? 112.596 132.903 160.181 1.00 89.54 456 THR C C 1
ATOM 12118 O O . THR F 1 457 ? 113.652 132.318 160.450 1.00 96.41 456 THR C O 1
ATOM 12122 N N . LYS F 1 458 ? 111.417 132.495 160.649 1.00 85.89 457 LYS C N 1
ATOM 12123 C CA . LYS F 1 458 ? 111.337 131.314 161.500 1.00 85.94 457 LYS C CA 1
ATOM 12124 C C . LYS F 1 458 ? 111.595 130.041 160.704 1.00 87.10 457 LYS C C 1
ATOM 12125 O O . LYS F 1 458 ? 112.349 129.166 161.142 1.00 97.21 457 LYS C O 1
ATOM 12131 N N . TYR F 1 459 ? 110.969 129.919 159.534 1.00 70.89 458 TYR C N 1
ATOM 12132 C CA . TYR F 1 459 ? 111.089 128.696 158.747 1.00 75.29 458 TYR C CA 1
ATOM 12133 C C . TYR F 1 459 ? 112.506 128.507 158.219 1.00 81.66 458 TYR C C 1
ATOM 12134 O O . TYR F 1 459 ? 113.108 127.440 158.382 1.00 83.99 458 TYR C O 1
ATOM 12143 N N . PHE F 1 460 ? 113.059 129.537 157.583 1.00 78.00 459 PHE C N 1
ATOM 12144 C CA . PHE F 1 460 ? 114.351 129.421 156.906 1.00 75.65 459 PHE C CA 1
ATOM 12145 C C . PHE F 1 460 ? 115.495 129.852 157.824 1.00 81.12 459 PHE C C 1
ATOM 12146 O O . PHE F 1 460 ? 116.289 130.736 157.505 1.00 89.81 459 PHE C O 1
ATOM 12154 N N . ASN F 1 461 ? 115.577 129.209 158.983 1.00 92.67 460 ASN C N 1
ATOM 12155 C CA . ASN F 1 461 ? 116.679 129.483 159.891 1.00 89.90 460 ASN C CA 1
ATOM 12156 C C . ASN F 1 461 ? 117.844 128.535 159.622 1.00 94.76 460 ASN C C 1
ATOM 12157 O O . ASN F 1 461 ? 117.717 127.536 158.910 1.00 98.15 460 ASN C O 1
ATOM 12162 N N . VAL F 1 462 ? 118.994 128.870 160.206 1.00 88.04 461 VAL C N 1
ATOM 12163 C CA . VAL F 1 462 ? 120.215 128.114 159.946 1.00 84.54 461 VAL C CA 1
ATOM 12164 C C . VAL F 1 462 ? 120.100 126.698 160.496 1.00 91.81 461 VAL C C 1
ATOM 12165 O O . VAL F 1 462 ? 120.610 125.742 159.900 1.00 98.16 461 VAL C O 1
ATOM 12169 N N . SER F 1 463 ? 119.429 126.539 161.639 1.00 96.64 462 SER C N 1
ATOM 12170 C CA . SER F 1 463 ? 119.377 125.240 162.302 1.00 96.60 462 SER C CA 1
ATOM 12171 C C . SER F 1 463 ? 118.692 124.187 161.440 1.00 99.99 462 SER C C 1
ATOM 12172 O O . SER F 1 463 ? 119.156 123.045 161.357 1.00 101.88 462 SER C O 1
ATOM 12175 N N . ASN F 1 464 ? 117.585 124.549 160.794 1.00 97.90 463 ASN C N 1
ATOM 12176 C CA . ASN F 1 464 ? 116.780 123.606 160.027 1.00 98.36 463 ASN C CA 1
ATOM 12177 C C . ASN F 1 464 ? 116.947 123.801 158.523 1.00 98.88 463 ASN C C 1
ATOM 12178 O O . ASN F 1 464 ? 115.990 123.644 157.762 1.00 106.50 463 ASN C O 1
ATOM 12183 N N . ARG F 1 465 ? 118.158 124.150 158.080 1.00 85.99 464 ARG C N 1
ATOM 12184 C CA . ARG F 1 465 ? 118.362 124.453 156.667 1.00 85.08 464 ARG C CA 1
ATOM 12185 C C . ARG F 1 465 ? 118.248 123.211 155.793 1.00 89.45 464 ARG C C 1
ATOM 12186 O O . ARG F 1 465 ? 117.831 123.309 154.635 1.00 95.85 464 ARG C O 1
ATOM 12194 N N . GLU F 1 466 ? 118.614 122.039 156.319 1.00 98.15 465 GLU C N 1
ATOM 12195 C CA . GLU F 1 466 ? 118.569 120.830 155.501 1.00 99.28 465 GLU C CA 1
ATOM 12196 C C . GLU F 1 466 ? 117.148 120.484 155.081 1.00 103.04 465 GLU C C 1
ATOM 12197 O O . GLU F 1 466 ? 116.937 119.982 153.971 1.00 108.02 465 GLU C O 1
ATOM 12203 N N . GLU F 1 467 ? 116.166 120.742 155.940 1.00 103.49 466 GLU C N 1
ATOM 12204 C CA . GLU F 1 467 ? 114.779 120.424 155.631 1.00 97.65 466 GLU C CA 1
ATOM 12205 C C . GLU F 1 467 ? 114.058 121.582 154.951 1.00 98.15 466 GLU C C 1
ATOM 12206 O O . GLU F 1 467 ? 113.260 121.360 154.035 1.00 103.96 466 GLU C O 1
ATOM 12212 N N . SER F 1 468 ? 114.322 122.816 155.385 1.00 82.98 467 SER C N 1
ATOM 12213 C CA . SER F 1 468 ? 113.619 123.964 154.824 1.00 80.99 467 SER C CA 1
ATOM 12214 C C . SER F 1 468 ? 114.026 124.234 153.382 1.00 87.06 467 SER C C 1
ATOM 12215 O O . SER F 1 468 ? 113.188 124.652 152.575 1.00 93.47 467 SER C O 1
ATOM 12218 N N . MET F 1 469 ? 115.295 124.009 153.035 1.00 82.83 468 MET C N 1
ATOM 12219 C CA . MET F 1 469 ? 115.747 124.286 151.676 1.00 76.36 468 MET C CA 1
ATOM 12220 C C . MET F 1 469 ? 115.135 123.339 150.654 1.00 81.19 468 MET C C 1
ATOM 12221 O O . MET F 1 469 ? 115.241 123.596 149.451 1.00 81.28 468 MET C O 1
ATOM 12226 N N . LYS F 1 470 ? 114.501 122.254 151.098 1.00 84.66 469 LYS C N 1
ATOM 12227 C CA . LYS F 1 470 ? 113.831 121.352 150.171 1.00 78.59 469 LYS C CA 1
ATOM 12228 C C . LYS F 1 470 ? 112.617 121.982 149.505 1.00 84.36 469 LYS C C 1
ATOM 12229 O O . LYS F 1 470 ? 112.104 121.415 148.536 1.00 94.26 469 LYS C O 1
ATOM 12235 N N . ASP F 1 471 ? 112.142 123.126 149.995 1.00 81.14 470 ASP C N 1
ATOM 12236 C CA . ASP F 1 471 ? 111.032 123.816 149.354 1.00 79.97 470 ASP C CA 1
ATOM 12237 C C . ASP F 1 471 ? 111.454 124.596 148.119 1.00 77.60 470 ASP C C 1
ATOM 12238 O O . ASP F 1 471 ? 110.586 125.053 147.370 1.00 84.80 470 ASP C O 1
ATOM 12243 N N . PHE F 1 472 ? 112.751 124.761 147.890 1.00 69.46 471 PHE C N 1
ATOM 12244 C CA . PHE F 1 472 ? 113.248 125.440 146.705 1.00 63.19 471 PHE C CA 1
ATOM 12245 C C . PHE F 1 472 ? 113.450 124.452 145.564 1.00 63.45 471 PHE C C 1
ATOM 12246 O O . PHE F 1 472 ? 113.604 123.247 145.768 1.00 73.28 471 PHE C O 1
ATOM 12254 N N . ALA F 1 473 ? 113.447 124.985 144.347 1.00 66.05 472 ALA C N 1
ATOM 12255 C CA . ALA F 1 473 ? 113.732 124.205 143.155 1.00 55.50 472 ALA C CA 1
ATOM 12256 C C . ALA F 1 473 ? 114.538 125.060 142.192 1.00 64.98 472 ALA C C 1
ATOM 12257 O O . ALA F 1 473 ? 114.453 126.290 142.211 1.00 84.05 472 ALA C O 1
ATOM 12259 N N . ARG F 1 474 ? 115.325 124.399 141.349 1.00 49.63 473 ARG C N 1
ATOM 12260 C CA . ARG F 1 474 ? 116.156 125.085 140.373 1.00 53.85 473 ARG C CA 1
ATOM 12261 C C . ARG F 1 474 ? 115.858 124.556 138.981 1.00 58.56 473 ARG C C 1
ATOM 12262 O O . ARG F 1 474 ? 115.705 123.348 138.786 1.00 68.55 473 ARG C O 1
ATOM 12270 N N . LEU F 1 475 ? 115.780 125.468 138.019 1.00 57.10 474 LEU C N 1
ATOM 12271 C CA . LEU F 1 475 ? 115.626 125.122 136.616 1.00 57.18 474 LEU C CA 1
ATOM 12272 C C . LEU F 1 475 ? 116.898 125.487 135.868 1.00 64.16 474 LEU C C 1
ATOM 12273 O O . LEU F 1 475 ? 117.469 126.559 136.083 1.00 77.45 474 LEU C O 1
ATOM 12278 N N . ASN F 1 476 ? 117.337 124.593 134.988 1.00 67.60 475 ASN C N 1
ATOM 12279 C CA . ASN F 1 476 ? 118.520 124.817 134.162 1.00 57.39 475 ASN C CA 1
ATOM 12280 C C . ASN F 1 476 ? 118.109 124.548 132.719 1.00 71.34 475 ASN C C 1
ATOM 12281 O O . ASN F 1 476 ? 118.030 123.393 132.293 1.00 79.61 475 ASN C O 1
ATOM 12286 N N . VAL F 1 477 ? 117.846 125.617 131.975 1.00 66.29 476 VAL C N 1
ATOM 12287 C CA . VAL F 1 477 ? 117.373 125.532 130.600 1.00 60.98 476 VAL C CA 1
ATOM 12288 C C . VAL F 1 477 ? 118.497 126.003 129.690 1.00 67.61 476 VAL C C 1
ATOM 12289 O O . VAL F 1 477 ? 118.990 127.128 129.831 1.00 84.46 476 VAL C O 1
ATOM 12293 N N . TYR F 1 478 ? 118.900 125.144 128.757 1.00 62.85 477 TYR C N 1
ATOM 12294 C CA . TYR F 1 478 ? 120.013 125.446 127.871 1.00 67.16 477 TYR C CA 1
ATOM 12295 C C . TYR F 1 478 ? 119.782 124.764 126.533 1.00 72.56 477 TYR C C 1
ATOM 12296 O O . TYR F 1 478 ? 119.017 123.802 126.434 1.00 84.02 477 TYR C O 1
ATOM 12305 N N . ILE F 1 479 ? 120.452 125.273 125.505 1.00 73.79 478 ILE C N 1
ATOM 12306 C CA . ILE F 1 479 ? 120.363 124.691 124.171 1.00 80.44 478 ILE C CA 1
ATOM 12307 C C . ILE F 1 479 ? 121.410 123.591 124.052 1.00 85.85 478 ILE C C 1
ATOM 12308 O O . ILE F 1 479 ? 122.614 123.853 124.139 1.00 88.25 478 ILE C O 1
ATOM 12313 N N . ALA F 1 480 ? 120.952 122.354 123.858 1.00 89.97 479 ALA C N 1
ATOM 12314 C CA . ALA F 1 480 ? 121.870 121.223 123.797 1.00 84.65 479 ALA C CA 1
ATOM 12315 C C . ALA F 1 480 ? 122.643 121.174 122.486 1.00 91.29 479 ALA C C 1
ATOM 12316 O O . ALA F 1 480 ? 123.844 120.883 122.493 1.00 97.53 479 ALA C O 1
ATOM 12318 N N . ASP F 1 481 ? 121.987 121.456 121.364 1.00 109.12 480 ASP C N 1
ATOM 12319 C CA . ASP F 1 481 ? 122.621 121.405 120.054 1.00 112.72 480 ASP C CA 1
ATOM 12320 C C . ASP F 1 481 ? 122.414 122.736 119.353 1.00 110.81 480 ASP C C 1
ATOM 12321 O O . ASP F 1 481 ? 121.277 123.191 119.200 1.00 114.36 480 ASP C O 1
ATOM 12326 N N . SER F 1 482 ? 123.515 123.355 118.922 1.00 106.54 481 SER C N 1
ATOM 12327 C CA . SER F 1 482 ? 123.416 124.631 118.224 1.00 112.27 481 SER C CA 1
ATOM 12328 C C . SER F 1 482 ? 122.778 124.474 116.851 1.00 113.14 481 SER C C 1
ATOM 12329 O O . SER F 1 482 ? 122.082 125.383 116.385 1.00 114.96 481 SER C O 1
ATOM 12332 N N . ASN F 1 483 ? 123.000 123.342 116.190 1.00 101.46 482 ASN C N 1
ATOM 12333 C CA . ASN F 1 483 ? 122.434 123.112 114.870 1.00 102.82 482 ASN C CA 1
ATOM 12334 C C . ASN F 1 483 ? 120.949 122.792 114.972 1.00 103.06 482 ASN C C 1
ATOM 12335 O O . ASN F 1 483 ? 120.513 122.072 115.873 1.00 103.00 482 ASN C O 1
ATOM 12340 N N . VAL F 1 484 ? 120.176 123.334 114.040 1.00 91.64 483 VAL C N 1
ATOM 12341 C CA . VAL F 1 484 ? 118.728 123.165 114.028 1.00 83.37 483 VAL C CA 1
ATOM 12342 C C . VAL F 1 484 ? 118.365 122.059 113.047 1.00 84.86 483 VAL C C 1
ATOM 12343 O O . VAL F 1 484 ? 118.812 122.066 111.895 1.00 96.40 483 VAL C O 1
ATOM 12347 N N . VAL F 1 485 ? 117.552 121.110 113.502 1.00 80.96 484 VAL C N 1
ATOM 12348 C CA . VAL F 1 485 ? 117.044 120.050 112.637 1.00 79.52 484 VAL C CA 1
ATOM 12349 C C . VAL F 1 485 ? 115.870 120.619 111.847 1.00 84.78 484 VAL C C 1
ATOM 12350 O O . VAL F 1 485 ? 114.798 120.865 112.404 1.00 93.45 484 VAL C O 1
ATOM 12354 N N . LYS F 1 486 ? 116.070 120.826 110.550 1.00 84.04 485 LYS C N 1
ATOM 12355 C CA . LYS F 1 486 ? 115.073 121.462 109.701 1.00 78.46 485 LYS C CA 1
ATOM 12356 C C . LYS F 1 486 ? 114.367 120.421 108.846 1.00 84.44 485 LYS C C 1
ATOM 12357 O O . LYS F 1 486 ? 115.015 119.638 108.146 1.00 95.22 485 LYS C O 1
ATOM 12363 N N . THR F 1 487 ? 113.040 120.419 108.906 1.00 85.79 486 THR C N 1
ATOM 12364 C CA . THR F 1 487 ? 112.201 119.596 108.044 1.00 87.35 486 THR C CA 1
ATOM 12365 C C . THR F 1 487 ? 111.452 120.522 107.098 1.00 87.20 486 THR C C 1
ATOM 12366 O O . THR F 1 487 ? 110.659 121.358 107.542 1.00 96.65 486 THR C O 1
ATOM 12370 N N . GLN F 1 488 ? 111.700 120.374 105.800 1.00 84.27 487 GLN C N 1
ATOM 12371 C CA . GLN F 1 488 ? 111.162 121.290 104.804 1.00 84.73 487 GLN C CA 1
ATOM 12372 C C . GLN F 1 488 ? 110.385 120.513 103.754 1.00 91.55 487 GLN C C 1
ATOM 12373 O O . GLN F 1 488 ? 110.894 119.537 103.194 1.00 96.72 487 GLN C O 1
ATOM 12379 N N . GLU F 1 489 ? 109.157 120.946 103.496 1.00 95.09 488 GLU C N 1
ATOM 12380 C CA . GLU F 1 489 ? 108.333 120.361 102.452 1.00 92.28 488 GLU C CA 1
ATOM 12381 C C . GLU F 1 489 ? 108.557 121.090 101.134 1.00 96.33 488 GLU C C 1
ATOM 12382 O O . GLU F 1 489 ? 108.839 122.289 101.104 1.00 99.14 488 GLU C O 1
ATOM 12388 N N . SER F 1 490 ? 108.435 120.344 100.040 1.00 101.51 489 SER C N 1
ATOM 12389 C CA . SER F 1 490 ? 108.540 120.918 98.708 1.00 96.93 489 SER C CA 1
ATOM 12390 C C . SER F 1 490 ? 107.733 120.062 97.747 1.00 102.56 489 SER C C 1
ATOM 12391 O O . SER F 1 490 ? 107.445 118.894 98.018 1.00 109.45 489 SER C O 1
ATOM 12394 N N . GLU F 1 491 ? 107.366 120.657 96.616 1.00 105.82 490 GLU C N 1
ATOM 12395 C CA . GLU F 1 491 ? 106.594 119.929 95.620 1.00 106.25 490 GLU C CA 1
ATOM 12396 C C . GLU F 1 491 ? 107.477 118.899 94.925 1.00 105.72 490 GLU C C 1
ATOM 12397 O O . GLU F 1 491 ? 108.563 119.220 94.434 1.00 107.34 490 GLU C O 1
ATOM 12403 N N . ASP F 1 492 ? 107.011 117.651 94.903 1.00 103.18 491 ASP C N 1
ATOM 12404 C CA . ASP F 1 492 ? 107.815 116.562 94.362 1.00 103.89 491 ASP C CA 1
ATOM 12405 C C . ASP F 1 492 ? 107.824 116.558 92.840 1.00 105.91 491 ASP C C 1
ATOM 12406 O O . ASP F 1 492 ? 108.843 116.233 92.224 1.00 110.22 491 ASP C O 1
ATOM 12411 N N . TYR F 1 493 ? 106.702 116.913 92.215 1.00 97.78 492 TYR C N 1
ATOM 12412 C CA . TYR F 1 493 ? 106.520 116.762 90.773 1.00 94.81 492 TYR C CA 1
ATOM 12413 C C . TYR F 1 493 ? 106.109 118.117 90.205 1.00 98.58 492 TYR C C 1
ATOM 12414 O O . TYR F 1 493 ? 104.920 118.431 90.117 1.00 103.99 492 TYR C O 1
ATOM 12423 N N . THR F 1 494 ? 107.098 118.920 89.823 1.00 96.39 493 THR C N 1
ATOM 12424 C CA . THR F 1 494 ? 106.832 120.238 89.272 1.00 94.02 493 THR C CA 1
ATOM 12425 C C . THR F 1 494 ? 106.292 120.124 87.849 1.00 100.42 493 THR C C 1
ATOM 12426 O O . THR F 1 494 ? 106.358 119.072 87.207 1.00 109.53 493 THR C O 1
ATOM 12430 N N . ARG F 1 495 ? 105.741 121.236 87.356 1.00 101.82 494 ARG C N 1
ATOM 12431 C CA . ARG F 1 495 ? 105.252 121.266 85.982 1.00 105.49 494 ARG C CA 1
ATOM 12432 C C . ARG F 1 495 ? 106.383 121.063 84.985 1.00 107.61 494 ARG C C 1
ATOM 12433 O O . ARG F 1 495 ? 106.173 120.480 83.917 1.00 112.25 494 ARG C O 1
ATOM 12441 N N . ASN F 1 496 ? 107.585 121.542 85.311 1.00 98.68 495 ASN C N 1
ATOM 12442 C CA . ASN F 1 496 ? 108.741 121.311 84.452 1.00 94.83 495 ASN C CA 1
ATOM 12443 C C . ASN F 1 496 ? 109.065 119.824 84.348 1.00 99.48 495 ASN C C 1
ATOM 12444 O O . ASN F 1 496 ? 109.340 119.309 83.256 1.00 104.04 495 ASN C O 1
ATOM 12449 N N . GLN F 1 497 ? 109.040 119.118 85.479 1.00 93.76 496 GLN C N 1
ATOM 12450 C CA . GLN F 1 497 ? 109.270 117.678 85.455 1.00 89.64 496 GLN C CA 1
ATOM 12451 C C . GLN F 1 497 ? 108.163 116.962 84.694 1.00 91.75 496 GLN C C 1
ATOM 12452 O O . GLN F 1 497 ? 108.418 115.981 83.986 1.00 97.14 496 GLN C O 1
ATOM 12458 N N . LEU F 1 498 ? 106.925 117.441 84.830 1.00 89.65 497 LEU C N 1
ATOM 12459 C CA . LEU F 1 498 ? 105.823 116.884 84.055 1.00 88.67 497 LEU C CA 1
ATOM 12460 C C . LEU F 1 498 ? 106.065 117.053 82.562 1.00 92.95 497 LEU C C 1
ATOM 12461 O O . LEU F 1 498 ? 105.834 116.125 81.779 1.00 101.74 497 LEU C O 1
ATOM 12466 N N . VAL F 1 499 ? 106.535 118.231 82.152 1.00 91.05 498 VAL C N 1
ATOM 12467 C CA . VAL F 1 499 ? 106.824 118.480 80.744 1.00 88.73 498 VAL C CA 1
ATOM 12468 C C . VAL F 1 499 ? 107.933 117.558 80.255 1.00 91.88 498 VAL C C 1
ATOM 12469 O O . VAL F 1 499 ? 107.853 116.993 79.157 1.00 100.55 498 VAL C O 1
ATOM 12473 N N . SER F 1 500 ? 108.984 117.390 81.061 1.00 95.12 499 SER C N 1
ATOM 12474 C CA . SER F 1 500 ? 110.076 116.502 80.670 1.00 92.68 499 SER C CA 1
ATOM 12475 C C . SER F 1 500 ? 109.596 115.063 80.516 1.00 91.15 499 SER C C 1
ATOM 12476 O O . SER F 1 500 ? 109.958 114.377 79.552 1.00 94.89 499 SER C O 1
ATOM 12479 N N . ASP F 1 501 ? 108.738 114.625 81.426 1.00 98.32 500 ASP C N 1
ATOM 12480 C CA . ASP F 1 501 ? 108.255 113.226 81.382 1.00 99.39 500 ASP C CA 1
ATOM 12481 C C . ASP F 1 501 ? 107.345 113.050 80.172 1.00 100.36 500 ASP C C 1
ATOM 12482 O O . ASP F 1 501 ? 107.447 112.017 79.504 1.00 107.50 500 ASP C O 1
ATOM 12487 N N . ILE F 1 502 ? 106.508 114.039 79.893 1.00 95.49 501 ILE C N 1
ATOM 12488 C CA . ILE F 1 502 ? 105.635 113.967 78.726 1.00 93.28 501 ILE C CA 1
ATOM 12489 C C . ILE F 1 502 ? 106.461 113.917 77.452 1.00 99.57 501 ILE C C 1
ATOM 12490 O O . ILE F 1 502 ? 106.162 113.151 76.531 1.00 107.53 501 ILE C O 1
ATOM 12495 N N . GLY F 1 503 ? 107.511 114.736 77.376 1.00 104.14 502 GLY C N 1
ATOM 12496 C CA . GLY F 1 503 ? 108.380 114.700 76.212 1.00 103.89 502 GLY C CA 1
ATOM 12497 C C . GLY F 1 503 ? 109.061 113.358 76.035 1.00 105.24 502 GLY C C 1
ATOM 12498 O O . GLY F 1 503 ? 109.154 112.841 74.920 1.00 110.09 502 GLY C O 1
ATOM 12499 N N . GLY F 1 504 ? 109.547 112.776 77.133 1.00 100.41 503 GLY C N 1
ATOM 12500 C CA . GLY F 1 504 ? 110.162 111.462 77.042 1.00 96.97 503 GLY C CA 1
ATOM 12501 C C . GLY F 1 504 ? 109.193 110.402 76.554 1.00 97.72 503 GLY C C 1
ATOM 12502 O O . GLY F 1 504 ? 109.516 109.605 75.669 1.00 102.64 503 GLY C O 1
ATOM 12503 N N . GLN F 1 505 ? 107.985 110.387 77.121 1.00 100.38 504 GLN C N 1
ATOM 12504 C CA . GLN F 1 505 ? 106.984 109.410 76.702 1.00 98.36 504 GLN C CA 1
ATOM 12505 C C . GLN F 1 505 ? 106.600 109.607 75.241 1.00 104.05 504 GLN C C 1
ATOM 12506 O O . GLN F 1 505 ? 106.464 108.634 74.490 1.00 112.99 504 GLN C O 1
ATOM 12512 N N . LEU F 1 506 ? 106.419 110.860 74.822 1.00 107.45 505 LEU C N 1
ATOM 12513 C CA . LEU F 1 506 ? 106.040 111.151 73.444 1.00 105.12 505 LEU C CA 1
ATOM 12514 C C . LEU F 1 506 ? 107.133 110.737 72.470 1.00 109.00 505 LEU C C 1
ATOM 12515 O O . LEU F 1 506 ? 106.844 110.186 71.402 1.00 115.57 505 LEU C O 1
ATOM 12520 N N . GLY F 1 507 ? 108.393 110.999 72.814 1.00 108.94 506 GLY C N 1
ATOM 12521 C CA . GLY F 1 507 ? 109.483 110.585 71.948 1.00 108.08 506 GLY C CA 1
ATOM 12522 C C . GLY F 1 507 ? 109.639 109.079 71.883 1.00 108.48 506 GLY C C 1
ATOM 12523 O O . GLY F 1 507 ? 109.955 108.523 70.827 1.00 113.61 506 GLY C O 1
ATOM 12524 N N . LEU F 1 508 ? 109.426 108.396 73.008 1.00 103.25 507 LEU C N 1
ATOM 12525 C CA . LEU F 1 508 ? 109.679 106.960 73.051 1.00 102.29 507 LEU C CA 1
ATOM 12526 C C . LEU F 1 508 ? 108.659 106.194 72.217 1.00 105.04 507 LEU C C 1
ATOM 12527 O O . LEU F 1 508 ? 109.023 105.335 71.406 1.00 109.26 507 LEU C O 1
ATOM 12532 N N . TRP F 1 509 ? 107.375 106.504 72.394 1.00 105.35 508 TRP C N 1
ATOM 12533 C CA . TRP F 1 509 ? 106.289 105.710 71.834 1.00 105.05 508 TRP C CA 1
ATOM 12534 C C . TRP F 1 509 ? 105.913 106.120 70.416 1.00 106.88 508 TRP C C 1
ATOM 12535 O O . TRP F 1 509 ? 105.752 105.257 69.547 1.00 112.88 508 TRP C O 1
ATOM 12546 N N . VAL F 1 510 ? 105.769 107.418 70.159 1.00 105.16 509 VAL C N 1
ATOM 12547 C CA . VAL F 1 510 ? 105.242 107.878 68.877 1.00 107.65 509 VAL C CA 1
ATOM 12548 C C . VAL F 1 510 ? 106.172 108.831 68.140 1.00 110.83 509 VAL C C 1
ATOM 12549 O O . VAL F 1 510 ? 106.053 108.969 66.909 1.00 112.55 509 VAL C O 1
ATOM 12553 N N . GLY F 1 511 ? 107.117 109.495 68.802 1.00 122.20 510 GLY C N 1
ATOM 12554 C CA . GLY F 1 511 ? 108.062 110.355 68.118 1.00 121.41 510 GLY C CA 1
ATOM 12555 C C . GLY F 1 511 ? 107.560 111.740 67.776 1.00 122.48 510 GLY C C 1
ATOM 12556 O O . GLY F 1 511 ? 108.268 112.482 67.084 1.00 121.54 510 GLY C O 1
ATOM 12557 N N . ILE F 1 512 ? 106.364 112.112 68.227 1.00 132.28 511 ILE C N 1
ATOM 12558 C CA . ILE F 1 512 ? 105.801 113.418 67.907 1.00 130.68 511 ILE C CA 1
ATOM 12559 C C . ILE F 1 512 ? 106.539 114.518 68.661 1.00 130.88 511 ILE C C 1
ATOM 12560 O O . ILE F 1 512 ? 107.071 114.303 69.757 1.00 132.73 511 ILE C O 1
ATOM 12565 N N . SER F 1 513 ? 106.608 115.697 68.048 1.00 137.24 512 SER C N 1
ATOM 12566 C CA . SER F 1 513 ? 106.951 116.946 68.712 1.00 135.67 512 SER C CA 1
ATOM 12567 C C . SER F 1 513 ? 105.795 117.928 68.537 1.00 139.49 512 SER C C 1
ATOM 12568 O O . SER F 1 513 ? 104.867 117.693 67.762 1.00 145.97 512 SER C O 1
ATOM 12571 N N . LEU F 1 514 ? 105.827 119.032 69.287 1.00 140.34 513 LEU C N 1
ATOM 12572 C CA . LEU F 1 514 ? 104.698 119.961 69.257 1.00 141.50 513 LEU C CA 1
ATOM 12573 C C . LEU F 1 514 ? 104.596 120.726 67.941 1.00 145.18 513 LEU C C 1
ATOM 12574 O O . LEU F 1 514 ? 103.486 121.114 67.549 1.00 150.79 513 LEU C O 1
ATOM 12579 N N . ILE F 1 515 ? 105.731 120.975 67.276 1.00 141.89 514 ILE C N 1
ATOM 12580 C CA . ILE F 1 515 ? 105.741 121.501 65.911 1.00 144.18 514 ILE C CA 1
ATOM 12581 C C . ILE F 1 515 ? 105.396 120.415 64.897 1.00 145.91 514 ILE C C 1
ATOM 12582 O O . ILE F 1 515 ? 105.033 120.712 63.753 1.00 149.48 514 ILE C O 1
ATOM 12587 N N . THR F 1 516 ? 105.546 119.145 65.266 1.00 153.32 515 THR C N 1
ATOM 12588 C CA . THR F 1 516 ? 104.955 118.100 64.438 1.00 151.98 515 THR C CA 1
ATOM 12589 C C . THR F 1 516 ? 103.436 118.195 64.448 1.00 152.30 515 THR C C 1
ATOM 12590 O O . THR F 1 516 ? 102.781 117.869 63.452 1.00 154.75 515 THR C O 1
ATOM 12594 N N . LEU F 1 517 ? 102.854 118.614 65.575 1.00 157.33 516 LEU C N 1
ATOM 12595 C CA . LEU F 1 517 ? 101.424 118.908 65.604 1.00 157.44 516 LEU C CA 1
ATOM 12596 C C . LEU F 1 517 ? 101.076 120.068 64.682 1.00 159.26 516 LEU C C 1
ATOM 12597 O O . LEU F 1 517 ? 99.952 120.145 64.177 1.00 162.44 516 LEU C O 1
ATOM 12602 N N . ALA F 1 518 ? 102.015 120.991 64.462 1.00 162.91 517 ALA C N 1
ATOM 12603 C CA . ALA F 1 518 ? 101.778 122.034 63.472 1.00 162.74 517 ALA C CA 1
ATOM 12604 C C . ALA F 1 518 ? 101.648 121.445 62.074 1.00 164.51 517 ALA C C 1
ATOM 12605 O O . ALA F 1 518 ? 100.883 121.959 61.251 1.00 167.12 517 ALA C O 1
ATOM 12607 N N . GLU F 1 519 ? 102.366 120.354 61.796 1.00 173.78 518 GLU C N 1
ATOM 12608 C CA . GLU F 1 519 ? 102.226 119.686 60.506 1.00 173.56 518 GLU C CA 1
ATOM 12609 C C . GLU F 1 519 ? 100.833 119.090 60.336 1.00 174.60 518 GLU C C 1
ATOM 12610 O O . GLU F 1 519 ? 100.229 119.212 59.265 1.00 176.00 518 GLU C O 1
ATOM 12616 N N . VAL F 1 520 ? 100.299 118.444 61.376 1.00 174.31 519 VAL C N 1
ATOM 12617 C CA . VAL F 1 520 ? 98.956 117.885 61.249 1.00 173.45 519 VAL C CA 1
ATOM 12618 C C . VAL F 1 520 ? 97.914 118.997 61.209 1.00 174.12 519 VAL C C 1
ATOM 12619 O O . VAL F 1 520 ? 96.868 118.851 60.566 1.00 177.68 519 VAL C O 1
ATOM 12623 N N . LEU F 1 521 ? 98.179 120.125 61.875 1.00 179.52 520 LEU C N 1
ATOM 12624 C CA . LEU F 1 521 ? 97.285 121.272 61.763 1.00 180.34 520 LEU C CA 1
ATOM 12625 C C . LEU F 1 521 ? 97.264 121.793 60.333 1.00 182.27 520 LEU C C 1
ATOM 12626 O O . LEU F 1 521 ? 96.196 122.096 59.790 1.00 184.97 520 LEU C O 1
ATOM 12631 N N . GLU F 1 522 ? 98.436 121.870 59.698 1.00 186.92 521 GLU C N 1
ATOM 12632 C CA . GLU F 1 522 ? 98.502 122.238 58.288 1.00 187.19 521 GLU C CA 1
ATOM 12633 C C . GLU F 1 522 ? 97.753 121.233 57.421 1.00 188.89 521 GLU C C 1
ATOM 12634 O O . GLU F 1 522 ? 97.048 121.616 56.480 1.00 190.73 521 GLU C O 1
ATOM 12640 N N . LEU F 1 523 ? 97.900 119.941 57.722 1.00 192.88 522 LEU C N 1
ATOM 12641 C CA . LEU F 1 523 ? 97.206 118.912 56.951 1.00 192.29 522 LEU C CA 1
ATOM 12642 C C . LEU F 1 523 ? 95.694 119.071 57.046 1.00 193.02 522 LEU C C 1
ATOM 12643 O O . LEU F 1 523 ? 94.987 118.981 56.037 1.00 193.70 522 LEU C O 1
ATOM 12648 N N . ILE F 1 524 ? 95.179 119.302 58.255 1.00 194.47 523 ILE C N 1
ATOM 12649 C CA . ILE F 1 524 ? 93.734 119.433 58.415 1.00 193.33 523 ILE C CA 1
ATOM 12650 C C . ILE F 1 524 ? 93.227 120.760 57.848 1.00 193.55 523 ILE C C 1
ATOM 12651 O O . ILE F 1 524 ? 92.102 120.828 57.340 1.00 193.92 523 ILE C O 1
ATOM 12656 N N . ILE F 1 525 ? 94.046 121.816 57.875 1.00 195.75 524 ILE C N 1
ATOM 12657 C CA . ILE F 1 525 ? 93.704 123.036 57.146 1.00 195.16 524 ILE C CA 1
ATOM 12658 C C . ILE F 1 525 ? 93.584 122.752 55.656 1.00 195.23 524 ILE C C 1
ATOM 12659 O O . ILE F 1 525 ? 92.645 123.210 54.995 1.00 195.73 524 ILE C O 1
ATOM 12664 N N . ASP F 1 526 ? 94.533 121.993 55.105 1.00 198.02 525 ASP C N 1
ATOM 12665 C CA . ASP F 1 526 ? 94.487 121.657 53.686 1.00 197.67 525 ASP C CA 1
ATOM 12666 C C . ASP F 1 526 ? 93.259 120.818 53.356 1.00 197.09 525 ASP C C 1
ATOM 12667 O O . ASP F 1 526 ? 92.626 121.014 52.313 1.00 196.85 525 ASP C O 1
ATOM 12672 N N . LEU F 1 527 ? 92.915 119.871 54.230 1.00 196.76 526 LEU C N 1
ATOM 12673 C CA . LEU F 1 527 ? 91.732 119.043 54.004 1.00 196.40 526 LEU C CA 1
ATOM 12674 C C . LEU F 1 527 ? 90.452 119.867 54.069 1.00 196.94 526 LEU C C 1
ATOM 12675 O O . LEU F 1 527 ? 89.545 119.679 53.250 1.00 197.04 526 LEU C O 1
ATOM 12680 N N . PHE F 1 528 ? 90.354 120.776 55.043 1.00 191.24 527 PHE C N 1
ATOM 12681 C CA . PHE F 1 528 ? 89.176 121.630 55.139 1.00 188.59 527 PHE C CA 1
ATOM 12682 C C . PHE F 1 528 ? 89.071 122.561 53.939 1.00 189.99 527 PHE C C 1
ATOM 12683 O O . PHE F 1 528 ? 87.963 122.853 53.475 1.00 189.08 527 PHE C O 1
ATOM 12691 N N . ARG F 1 529 ? 90.209 123.030 53.421 1.00 189.58 528 ARG C N 1
ATOM 12692 C CA . ARG F 1 529 ? 90.192 123.868 52.228 1.00 187.65 528 ARG C CA 1
ATOM 12693 C C . ARG F 1 529 ? 89.788 123.070 50.995 1.00 188.37 528 ARG C C 1
ATOM 12694 O O . ARG F 1 529 ? 89.053 123.571 50.137 1.00 186.35 528 ARG C O 1
ATOM 12702 N N . LEU F 1 530 ? 90.261 121.827 50.888 1.00 189.66 529 LEU C N 1
ATOM 12703 C CA . LEU F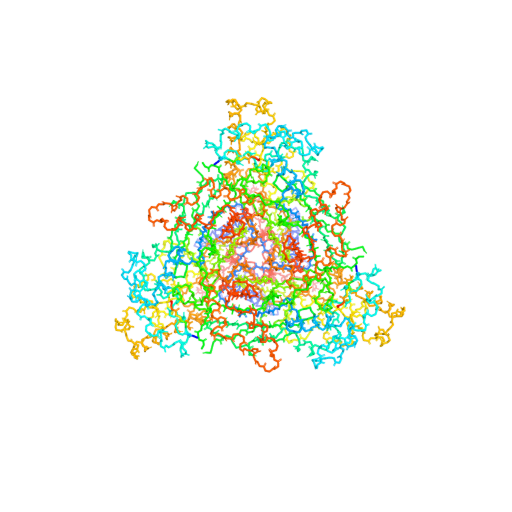 1 530 ? 89.950 120.995 49.731 1.00 188.40 529 LEU C CA 1
ATOM 12704 C C . LEU F 1 530 ? 88.508 120.505 49.747 1.00 188.69 529 LEU C C 1
ATOM 12705 O O . LEU F 1 530 ? 87.893 120.369 48.684 1.00 186.48 529 LEU C O 1
ATOM 12710 N N . PHE F 1 531 ? 87.960 120.238 50.927 1.00 186.50 530 PHE C N 1
ATOM 12711 C CA . PHE F 1 531 ? 86.590 119.755 51.045 1.00 184.46 530 PHE C CA 1
ATOM 12712 C C . PHE F 1 531 ? 85.593 120.836 50.643 1.00 182.18 530 PHE C C 1
ATOM 12713 O O . PHE F 1 531 ? 85.731 121.997 51.029 1.00 179.78 530 PHE C O 1
#

Solvent-accessible surface area: 65259 Å² total; per-residue (Å²): 92,90,190,96,21,33,61,94,25,7,132,84,24,21,30,12,5,43,25,27,28,53,49,22,213,67,98,144,25,96,91,83,5,32,97,31,32,127,61,10,24,56,79,40,80,107,22,22,47,79,4,72,132,66,31,122,75,79,31,35,35,9,22,28,37,38,21,92,82,74,26,78,24,1,1,0,0,0,0,3,3,20,2,1,20,2,63,13,0,2,38,0,4,122,23,2,88,148,23,28,128,1,94,42,0,16,122,112,23,172,54,104,3,4,96,31,1,0,104,22,0,1,32,4,2,10,0,7,87,96,41,27,140,116,80,49,58,9,2,12,6,1,6,2,0,12,1,6,9,13,26,12,80,61,133,30,0,12,100,1,0,8,77,34,77,6,1,0,1,10,2,10,13,1,1,62,62,15,60,46,124,105,5,11,105,127,48,62,19,35,8,2,2,6,0,5,11,2,92,45,79,110,42,168,126,19,7,9,13,44,66,2,0,10,2,20,0,4,0,0,2,16,8,9,36,121,16,134,114,30,39,26,16,0,2,5,15,18,24,16,19,11,18,7,0,6,8,0,0,6,0,1,19,1,10,38,52,11,57,19,32,3,96,31,24,16,29,4,0,0,13,7,25,4,0,6,0,1,0,57,2,71,78,31,38,26,48,21,114,84,30,10,84,22,24,117,140,19,75,28,20,110,74,116,85,98,23,32,22,34,13,0,37,24,19,0,23,0,72,39,0,38,129,87,26,46,6,0,9,9,47,10,33,63,18,66,128,140,78,146,45,55,61,2,24,45,2,102,90,6,54,92,123,0,29,137,68,25,39,141,131,2,26,103,33,3,38,96,0,33,78,69,2,74,46,4,32,35,22,28,2,108,17,57,83,71,62,110,13,31,124,68,11,84,24,72,15,6,35,75,42,18,36,27,71,28,28,14,2,1,3,52,3,11,8,23,9,8,8,10,6,23,4,16,46,10,4,26,22,29,44,110,0,24,92,38,6,64,109,132,72,42,84,29,12,46,102,28,0,62,146,51,3,60,57,94,57,13,69,110,0,4,105,14,0,0,4,0,7,0,13,52,28,61,50,20,1,39,23,9,66,9,37,80,24,6,35,162,16,26,15,23,4,16,43,2,1,0,16,17,8,33,30,10,32,0,74,7,0,78,6,5,35,106,42,29,112,94,35,54,162,186,84,214,101,120,18,103,1,101,118,17,104,1,102,120,17,103,1,92,89,190,97,20,34,60,94,25,7,131,84,23,21,29,13,5,42,24,26,26,52,49,21,215,67,97,144,25,96,92,81,5,32,100,31,33,125,60,10,25,57,78,40,80,108,22,24,49,78,4,70,132,68,30,125,74,79,32,35,36,9,20,30,36,38,22,92,80,72,25,78,22,1,1,0,0,1,0,2,3,18,2,2,20,2,60,13,0,3,38,0,4,120,21,2,88,145,24,30,129,1,95,42,0,16,121,112,22,174,56,104,2,3,97,31,1,0,104,21,0,1,32,3,2,10,0,8,86,96,41,28,141,114,78,52,57,9,2,13,6,1,6,2,0,12,2,6,10,14,25,12,78,61,134,30,0,13,102,1,0,8,77,34,78,7,1,0,1,10,1,9,12,1,1,63,61,16,60,46,123,105,5,12,106,128,49,60,18,34,9,2,2,6,0,5,11,2,93,44,79,109,39,168,126,19,6,9,12,43,64,2,0,9,2,18,0,4,1,0,1,17,8,10,36,122,16,135,114,30,40,26,16,0,2,5,15,18,22,16,20,11,19,8,0,6,8,0,0,5,0,1,19,1,10,39,52,10,57,18,31,2,94,30,24,16,29,4,0,0,14,7,25,4,0,6,0,1,0,58,2,72,78,31,39,27,46,20,112,81,32,11,85,23,24,115,142,18,75,28,20,110,74,116,86,99,24,32,21,35,13,0,37,25,18,0,22,0,71,38,0,37,131,87,26,47,6,0,8,9,47,10,33,63,19,67,125,138,79,147,46,55,61,2,23,44,2,101,89,6,53,91,124,0,29,136,69,26,39,142,128,2,25,103,34,2,37,96,0,32,79,71,2,72,45,5,30,35,22,29,2,111,17,58,82,70,62,110,13,32,123,66,11,82,23,72,15,6,36,76,43,18,36,26,70,28,28,14,2,1,3,52,4,12,9,22,8,6,8,11,6,23,3,17,46,9,4,27,22,28,45,110,0,22,91,37,7,65,110,132,74,43,83,29,12,46,100,25,0,63,144,51,4,61,56,95,56,13,69,109,0,5,107,14,0,0,3,0,8,0,12,50,28,61,51,21,2,38,23,10,65,10,37,80,23,6,35,160,16,27,15,23,4,16,44,2,1,0,15,17,9,32,29,10,31,0,74,6,0,78,5,4,35,104,42,28,110,94,35,53,164,185,83,213,94,90,189,97,21,33,59,96,24,7,131,85,24,22,30,13,5,42,25,27,27,52,48,22,210,67,97,144,25,96,94,81,5,32,100,31,33,127,60,9,25,57,78,39,80,107,22,23,47,80,4,69,132,67,30,124,75,78,32,35,35,9,20,28,37,38,24,93,81,76,24,79,24,0,1,0,0,1,0,2,3,21,2,2,20,2,62,14,0,3,39,0,4,121,22,2,87,145,23,29,128,0,97,41,0,16,120,110,24,174,55,106,2,4,96,30,1,0,104,22,0,1,33,4,1,11,0,7,87,97,40,26,141,119,80,49,58,10,2,13,6,1,6,2,0,12,2,6,9,14,26,12,80,63,132,29,0,12,102,1,0,8,76,36,76,7,1,0,2,9,2,10,12,1,1,63,61,16,60,46,124,105,4,11,105,127,47,60,18,34,9,2,2,5,0,6,11,3,92,45,80,108,41,167,126,18,6,9,12,43,65,3,0,9,2,20,0,4,0,0,2,15,8,10,37,123,17,133,111,30,40,25,17,0,2,5,15,19,22,15,21,10,19,8,0,6,8,0,0,4,0,1,18,1,10,39,52,10,58,17,33,2,92,31,24,16,29,4,0,0,13,7,25,5,0,6,0,2,0,58,1,71,78,31,38,28,47,20,114,81,32,11,85,22,25,116,142,19,77,28,20,108,74,116,87,98,23,31,21,34,14,0,36,25,19,0,22,0,72,38,0,38,131,86,26,48,6,0,8,9,47,9,34,62,18,66,127,141,78,148,44,55,60,2,22,45,2,102,92,6,54,91,123,0,30,136,68,26,40,140,133,3,27,104,35,2,37,94,0,32,79,70,2,72,44,5,29,34,22,27,2,108,17,59,82,68,60,110,13,32,124,67,11,83,23,69,14,5,36,74,42,19,36,25,72,28,27,14,2,1,3,51,3,12,9,22,9,7,8,10,6,24,3,17,47,10,3,28,23,28,45,110,0,22,91,38,7,66,109,133,72,42,84,28,12,48,101,26,0,63,146,50,4,61,56,96,58,13,71,110,0,4,108,14,0,0,3,0,7,0,13,53,28,62,51,21,1,38,24,10,65,10,37,79,24,6,34,160,17,27,15,23,4,16,43,2,1,0,15,16,9,33,29,10,32,0,74,6,0,78,6,5,34,104,43,30,111,95,36,54,167,187,84,213

Secondary structure (P-SEA, 3-state):
caaaaaaaaaaacccccaaaaaacccaaaaaaaaaaaaaaaaaaaaaaaaaaaaaacbbbbbbbbcccccccbbbbbbbccccccaaaaaaaaaaaaacccccccccccccaaaaaaaaaaaacaaaaaccccccaaaaaaaacaaaaaacccaaaaaaccccccccccccccccccccccccbbbbbbccccbbbbbbbbcccccccccccccccccccccccccccbbbbbcccccccccccccbbbbbbbcccccccccccccccccccbbbbbbcbbbbbbbcccccbbbbcccccccccbbbbaaaaaaaaaaaaaaaacccccccccccccccccccccccccccccccccccaaaaaaaaaaaaaaaaaaaaaacccccaaaaaaaccccccbbbbbbbbbbbcccccccaaaaaaaaaacccccccccccccccaaaaaaaaaaacccccccccccbbbbbbbbcccccbbbbbcccccaaaaaaaaaaaaaacccccaaaaaaaaaaaaaaaaac/caaaaaaaaaaacccccaaaaaacccaaaaaaaaaaaaaaaaaaaaaaaaaaaaaacbbbbbbbbcccccccbbbbbbbccccccaaaaaaaaaaaaacccccccccccccaaaaaaaaaaaacaaaaaccccccaaaaaaaacaaaaaacccaaaaaaccccccccccccccccccccccccbbbbbbccccbbbbbbbbcccccccccccccccccccccccccccbbbbbcccccccccccccbbbbbbbcccccccccccccccccccbbbbbbcbbbbbbbcccccbbbbcccccccccbbbbaaaaaaaaaaaaaaaacccccccccccccccccccccccccccccccccccaaaaaaaaaaaaaaaaaaaaaacccccaaaaaaaccccccbbbbbbbbbbbcccccccaaaaaaaaaacccccccccccccccaaaaaaaaaaacccccccccccbbbbbbbbcccccbbbbbcccccaaaaaaaaaaaaaacccccaaaaaaaaaaaaaaaaac/caaaaaaaaaaacccccaaaaaacccaaaaaaaaaaaaaaaaaaaaaaaaaaaaaacbbbbbbbbcccccccbbbbbbbccccccaaaaaaaaaaaaacccccccccccccaaaaaaaaaaaacaaaaaccccccaaaaaaaacaaaaaacccaaaaaaccccccccccccccccccccccccbbbbbbccccbbbbbbbbcccccccccccccccccccccccccccbbbbbcccccccccccccbbbbbbbcccccccccccccccccccbbbbbbcbbbbbbbcccccbbbbcccccccccbbbbaaaaaaaaaaaaaaaacccccccccccccccccccccccccccccccccccaaaaaaaaaaaaaaaaaaaaaacccccaaaaaaaccccccbbbbbbbbbbbcccccccaaaaaaaaaacccccccccccccccaaaaaaaaaaacccccccccccbbbbbbbbcccccbbbbbcccccaaaaaaaaaaaaaacccccaaaaaaaaaaaaaaaaac/ccccc/ccccc/ccccc

Nearest PDB structures (foldseek):
  8on9-assembly1_A  TM=1.002E+00  e=6.180E-104  Malacoceros fuliginosus
  8on7-assembly1_A  TM=1.001E+00  e=3.345E-99  Malacoceros fuliginosus
  8on8-assembly1_A  TM=9.652E-01  e=3.567E-93  Malacoceros fuliginosus
  7yvb-assembly1_A  TM=7.384E-01  e=7.519E-32  Aplysia californica
  7yvc-assembly1_A  TM=7.237E-01  e=2.243E-31  Aplysia californica

Foldseek 3Di:
DLLVLLVVLLVPFPWDQSVQLSPPPDPVSNVVSVVQQVVLVVVLVVVVVVLVVVVQVQAKDKDWDWFLDFDDFWKKKKFFQFWFDQLVLQVLVVLCVVPVQLVVCLPVDPQPLSNVVSLVVLLCVQVVVPPCVPCVPLVLQLLEQLLCLQAPDLVSSQVTTDDQLQWWLFKDFQQATDDSVPFWDWDQASNRGIMIMGADDDPVNRHDDRFGMKTKTQWANPLHDDDPDDDDDGNGANPPDPSGHATFMWMATFHRFADDLRVPGTDGDHFQKEKEKAKAKAKEAADPDSNFHADADAPQDDDRGGDALVLNQLVLLQVQLCVFLVAGDSSGDDGVPDDPGRHLSHDPVRDPCSSPHPDVVNVVSSVSSVVSVVSSVVSNVCVVVPVVSSVVSSRHGHNMHMDIDIDIDIGRPQDPDDSNVVVLCVSCVVSNSLVSQVDPVRVVVSVSCPVQCDPVCPVPSSSSMYMYHYGHNDSIYTYMYMDRPQDVVNSVVVSVVSCCVSTNDDVVSVVSVVVSVVVVVVVD/DDDDD/DDDDD/DDDDD/DLLVLLVVLLVPFPWDQSVQLSPPPDPVSNVVSVVQQVVLVVVLVVVVVVLVVVVQVQAKDKDWDWFLDFDDFWKKKKFFQFWFDQLVLQVLVVLCVVPVQLVVCLPVDPQPLSNVVSLVVLLCVQVVVPPCVPCVPLVLQLLEQLLCLQAPDLVSSQVTTDDQLQWWLFKDFQQATDDSVPFWDWDQASNRGIMIMGADDDPVNRHDDRFGMKTKTQWANPLHDDDPDDDDDGNGANPPDPSGHATFMWMATFHRFADDLRVPGTDGDHFQKEKEKAKAKAKEAADPDSNFHADADAPQDDDRGGDALVLNQLVLLQVQLCVFLVAGDSSGDDGVPDDPGRHLSHDPVRDPCSSPHPDVVNVVSSVSSVVSVVSSVVSNVCVVVPVVSSVVSSRHGHNMHMDIDIDIDIGRPQDPDDSNVVVLCVSCVVSNSLVSQVDPVRVVVSVSCPVQCDPVCPVPSSSSMYMYHYGHNDSIYTYMYMDRPQDVVNSVVVSVVSCCVSTNDDVVSVVSVVVSVVVVVVVD/DLLVLLVVLLVPFPWDQSVQLSPPPDPVSNVVSVVQQVVLVVVLVVVVVVLVVVVQVQAKDKDWDWFLDFDDFWKKKKFFQFWFDQLVLQVLVVLCVVPVQLVVCLPVDPQPLSNVVSLVVLLCVQVVVPPCVPCVPLVLQLLEQLLCLQAPDLVSSQVTTDDQLQWWLFKDFQQATDDSVPFWDWDQASNRGIMIMGADDDPVNRHDDRFGMKTKTQWANPLHDDDPDDDDDGNGANPPDPSGHATFMWMATFHRFADDLRVPGTDGDHFQKEKEKAKAKAKEAADPDSNFHADADAPQDDDRGGDALVLNQLVLLQVQLCVFLVAGDSSGDDGVPDDPGRHLSHDPVRDPCSSPHPDVVNVVSSVSSVVSVVSSVVSNVCVVVPCVSSVVSSRHGHNMHMDIDIDIDIGRPQDPDDSNVVVLCVSCVVSNSLVSQVDPVRVVVSVSCPVQCDPVCPVPSSSSMYMYHYGHNDSIYTYMYMDRPQDVVNSVVVSVVSCCVSTNDDVVSVVSVVVSVVVVVVVD

Sequence (1587 aa):
AIRDVMTKFAEQTTMHGVPKVINAKSSMGRLFWSLVCLAAGAMFCLQMSEVLQRYFSYPKKVTVEVVPTPVPFPSISICNMRNLDVHILNTLNRMFIEDDRPFSNINKSEHEFIRAYMKKVAKYAPLFWNYQDEYPEVFQEIFSRTTFSANIDPEVIALAAVQLEGFVVNCHYAGHRCNKTRDFYRFFDPYYFNCFTYKAHEPTLSEGIENGWSSILLSGSGMLDKNDEIRMLPGLHEWRSAVSASEGVRVVIHPPSTTPYPFTEGYDVPPGFSASFGIHPRRNIRIGPPHGNCSDKNPFGDGTERYRLMACQKMCMQHYIVETCGCADVGLPKLPLQANISWCRDDDNFPDECMFTASEECLQLLMQLHNRIKCARSIKSKITKNTTAMEACNCFPPCDEVSYDVSYSLSKWPSAGYEGDAAYFDVFGIEKFNERFNKTGTQGKYELFTKYFNVSNREESMKDFARLNVYIADSNVVKTQESEDYTRNQLVSDIGGQLGLWVGISLITLAEVLELIIDLFRLFSFVRISFVRISFVRIAIRDVMTKFAEQTTMHGVPKVINAKSSMGRLFWSLVCLAAGAMFCLQMSEVLQRYFSYPKKVTVEVVPTPVPFPSISICNMRNLDVHILNTLNRMFIEDDRPFSNINKSEHEFIRAYMKKVAKYAPLFWNYQDEYPEVFQEIFSRTTFSANIDPEVIALAAVQLEGFVVNCHYAGHRCNKTRDFYRFFDPYYFNCFTYKAHEPTLSEGIENGWSSILLSGSGMLDKNDEIRMLPGLHEWRSAVSASEGVRVVIHPPSTTPYPFTEGYDVPPGFSASFGIHPRRNIRIGPPHGNCSDKNPFGDGTERYRLMACQKMCMQHYIVETCGCADVGLPKLPLQANISWCRDDDNFPDECMFTASEECLQLLMQLHNRIKCARSIKSKITKNTTAMEACNCFPPCDEVSYDVSYSLSKWPSAGYEGDAAYFDVFGIEKFNERFNKTGTQGKYELFTKYFNVSNREESMKDFARLNVYIADSNVVKTQESEDYTRNQLVSDIGGQLGLWVGISLITLAEVLELIIDLFRLFAIRDVMTKFAEQTTMHGVPKVINAKSSMGRLFWSLVCLAAGAMFCLQMSEVLQRYFSYPKKVTVEVVPTPVPFPSISICNMRNLDVHILNTLNRMFIEDDRPFSNINKSEHEFIRAYMKKVAKYAPLFWNYQDEYPEVFQEIFSRTTFSANIDPEVIALAAVQLEGFVVNCHYAGHRCNKTRDFYRFFDPYYFNCFTYKAHEPTLSEGIENGWSSILLSGSGMLDKNDEIRMLPGLHEWRSAVSASEGVRVVIHPPSTTPYPFTEGYDVPPGFSASFGIHPRRNIRIGPPHGNCSDKNPFGDGTERYRLMACQKMCMQHYIVETCGCADVGLPKLPLQANISWCRDDDNFPDECMFTASEECLQLLMQLHNRIKCARSIKSKITKNTTAMEACNCFPPCDEVSYDVSYSLSKWPSAGYEGDAAYFDVFGIEKFNERFNKTGTQGKYELFTKYFNVSNREESMKDFARLNVYIADSNVVKTQESEDYTRNQLVSDIGGQLGLWVGISLITLAEVLELIIDLFRLF

InterPro domains:
  IPR001873 Epithelial sodium channel [PF00858] (11-523)
  IPR001873 Epithelial sodium channel [PR01078] (32-49)
  IPR001873 Epithelial sodium channel [PR01078] (71-87)
  IPR001873 Epithelial sodium channel [PR01078] (170-181)
  IPR001873 Epithelial sodium channel [PR01078] (185-201)
  IPR001873 Epithelial sodium channel [PR01078] (314-325)
  IPR001873 Epithelial sodium channel [PR01078] (325-342)
  IPR001873 Epithelial sodium channel [PTHR11690] (5-532)
  IPR020903 Epithelial sodium channel, conserved site [PS01206] (314-334)

B-factor: mean 108.75, std 32.41, range [30.0, 209.37]